Protein 6M22 (pdb70)

Solvent-accessible surface area: 76544 Å² total; per-residue (Å²): 60,31,8,4,33,9,8,8,100,52,67,120,155,164,16,28,47,123,95,1,0,41,26,0,0,9,17,21,4,8,8,4,4,2,5,12,7,0,15,11,0,2,4,8,1,2,10,91,68,0,75,36,0,0,79,67,0,9,60,0,1,41,21,0,1,26,1,5,2,0,4,0,2,5,42,142,21,32,43,1,1,17,15,8,4,6,12,120,12,5,25,76,27,23,1,0,7,5,3,29,4,46,6,52,0,18,2,19,8,0,0,2,26,1,0,0,0,8,13,0,66,8,15,24,56,45,97,205,39,21,103,88,123,59,106,152,43,151,128,130,59,54,17,81,51,61,5,11,74,63,55,0,44,54,53,4,83,105,12,28,86,61,18,88,145,14,28,174,125,11,40,128,82,1,67,92,31,22,48,27,5,61,78,0,15,105,9,2,54,44,2,0,112,57,1,48,156,37,65,32,136,39,42,0,7,2,0,7,32,29,0,1,15,11,83,127,21,124,54,36,49,46,61,82,117,113,114,158,121,81,45,14,0,96,2,28,25,72,8,26,63,76,51,139,65,154,129,55,97,34,32,78,7,2,72,84,11,86,22,66,66,39,94,0,2,39,0,58,80,51,51,26,52,91,86,11,47,171,46,48,67,48,74,138,30,81,26,0,63,34,97,104,33,130,37,63,137,46,160,28,75,122,32,146,10,13,4,64,22,56,49,83,15,49,64,60,63,0,7,10,0,1,2,8,6,5,9,18,3,10,7,2,3,10,31,6,39,46,18,157,69,12,56,124,7,3,9,84,0,5,39,92,0,6,101,44,4,13,132,12,1,36,25,3,0,61,33,0,0,9,0,0,12,14,0,1,1,28,8,14,63,0,32,0,4,116,21,40,8,7,1,0,2,0,4,155,78,32,30,132,48,0,8,84,6,0,45,89,8,2,17,9,18,0,22,37,5,1,4,11,2,2,48,18,3,6,1,0,10,71,66,76,18,6,50,148,22,137,81,34,28,101,60,81,102,99,11,59,16,32,118,0,10,108,54,1,20,61,30,0,41,100,0,0,92,72,3,36,3,13,106,0,0,39,60,2,5,21,38,12,8,10,0,1,8,25,0,0,61,0,0,7,72,12,47,99,86,129,45,44,92,19,146,37,136,43,184,171,32,98,100,41,53,1,108,102,0,27,51,44,0,51,53,10,0,28,66,56,28,61,123,136,0,65,80,17,50,85,87,7,34,117,46,74,116,76,4,50,81,40,20,5,44,78,32,14,6,58,3,119,38,0,43,9,14,21,47,0,20,89,2,0,19,63,6,60,108,58,103,67,124,40,120,10,13,10,1,13,0,0,0,4,4,76,33,54,147,124,48,108,23,114,52,54,74,4,0,0,3,2,8,1,8,24,38,39,106,1,2,6,0,0,0,2,12,10,85,23,80,20,60,123,36,92,39,92,13,118,64,5,50,90,58,1,69,120,40,9,117,58,30,143,14,78,12,6,19,25,19,4,2,1,64,125,57,125,46,0,5,12,6,5,3,37,12,7,5,3,25,17,1,97,14,53,0,0,2,9,18,6,24,87,40,10,136,162,70,142,98,52,174,66,16,64,14,10,0,8,6,0,36,16,0,37,15,30,125,22,0,0,0,0,0,18,31,4,86,117,5,2,19,46,140,94,61,26,77,123,22,36,0,0,0,0,60,23,103,131,51,15,20,3,0,4,0,2,1,42,18,4,58,94,34,121,2,0,123,114,5,57,5,50,2,3,4,20,7,48,125,158,120,100,42,144,81,59,92,120,84,10,44,71,94,9,174,129,50,176,8,145,22,114,25,70,22,14,88,13,119,131,20,52,122,114,56,123,122,138,48,93,24,0,76,41,17,19,107,28,0,45,105,62,3,102,152,5,66,1,4,1,2,20,5,52,30,28,41,236,80,88,122,8,4,94,74,14,0,50,25,0,26,37,5,2,107,57,12,99,30,0,3,0,0,58,13,9,74,94,40,76,25,75,81,10,38,61,32,9,4,33,9,8,9,98,54,69,120,155,164,15,28,47,122,94,1,0,40,27,0,0,9,16,22,4,7,8,3,4,4,6,13,6,0,15,13,0,2,4,8,0,1,10,91,69,0,74,37,0,0,79,68,0,10,60,0,1,41,19,0,1,24,0,6,2,0,4,0,2,6,41,142,21,32,43,1,1,17,15,8,4,6,12,121,12,5,26,76,26,24,1,0,8,5,4,30,4,43,6,51,0,17,1,19,8,0,0,1,27,0,0,0,1,8,14,0,65,7,14,25,58,45,98,205,39,22,100,90,121,61,107,152,45,149,129,127,60,54,17,81,50,61,6,12,75,64,53,0,47,55,53,5,83,106,12,29,86,61,18,88,145,13,28,175,125,10,38,127,81,1,68,89,29,23,48,27,4,60,79,0,14,106,9,2,53,46,3,0,114,57,1,47,158,35,64,30,135,41,44,0,7,2,0,7,32,30,0,0,17,11,82,126,20,123,54,37,49,47,63,82,118,114,114,161,119,83,46,13,0,94,1,27,25,70,8,28,62,75,50,139,65,153,130,56,97,34,32,77,8,2,71,83,12,88,22,68,66,38,94,0,2,38,0,58,79,50,50,24,52,90,86,12,48,174,47,50,68,47,73,137,31,79,25,1,62,32,100,103,33,129,38,63,139,46,159,29,77,121,33,142,10,13,4,65,22,56,52,84,16,50,64,61,63,0,7,10,0,1,2,8,6,6,10,16,2,9,8,1,3,9,30,5,37,46,18,155,67,12,55,123,7,2,9,85,0,5,41,92,0,4,98,44,4,15,133,11,1,36,25,4,0,59,32,0,0,7,0,0,12,14,0,1,1,28,7,16,63,0,33,0,4,116,21,39,8,8,2,0,2,0,4,153,79,33,28,132,48,0,7,83,6,0,45,89,8,2,18,9,16,0,21,36,5,2,4,13,1,2,47,21,3,4,2,0,10,74,65,76,18,7,50,150,22,136,83,34,29,101,58,82,98,100,10,58,16,31,120,0,9,108,56,1,20,61,30,0,40,101,0,0,90,70,3,36,2,12,105,0,0,40,58,2,6,22,38,12,7,11,0,1,9,25,0,0,58,0,0,7,72,12,47,103,86,128,43,46,92,18,146,35,134,42,183,170,33,100,100,41,54,1,109,101,0,25,51,45,0,50,54,10,0,26,68,57,29,62,123,137,0,65,80,17,49,84,88,7,34,116,47,74,115,78,3,50,82,39,20,5,46,78,32,13,6,56,3,121,39,0,45,9,14,21,47,0,19,89,1,0,18,64,8,60,108,60,103,68,122,40,118,10,13,10,1,12,0,0,0,5,4,77,32,54,145,121,49,108,23,115,54,54,73,5,0,0,4,3,8,1,8,24,39,40,107,2,3,5,0,1,0,2,13,10,84,24,77,20,59,122,36,92,40,93,13,116,66,5,50,89,58,0,70,121,40,9,118,58,30,144,14,75,12,5,18,25,18,2,3,2,64,125,60,124,46,0,7,14,6,4,3,36,12,8,4,4,25,17,0,99,13,54,0,0,2,9,17,6,26,88,40,10,136,164,70,142,96,51,174,65,14,65,13,11,0,8,7,0,36,16,0,36,15,30,122,24,0,0,0,0,0,18,31,4,85,118,5,2,18,46,140,93,59,26,78,123,21,34,0,0,0,0,61,25,104,131,50,15,21,3,0,4,0,3,1,41,19,4,55,96,35,119,2,0,123,113,5,57,5,51,2,1,3,21,8,51,124,161,123,102,41,146,82,60,93,120,86,8,44,71,96,9,173,126,50,174,9,144,22,113,24,69,22,12,87,13,117,135,19,53,122,112,56,122,120,138,49,94,23,0,75,41,19,20,108,28,0,46,104,62,2,102,149,4,65,1,4,2,1,20,6,52,31,27,42,231,80,88,124,8,4,94,73,14,0,51,24,0,26,38,5,2,103,57,12,97,30,0,2,0,0,58,12,10,75,94,39,73,24,74,81,12,39

Foldseek 3Di:
DFLFFFFPLFLPPADAQVVQFQLSLLLLLAAQCVQFPLLQLLLFFFLALSLVLLVLLLLLVLLLLLLVLLLLQFDQQGFGADLVSQCVQLPPLLSPLLLVLVLLLLLLVLLLLLLSLVLLCCFVPDVPPQPPPDDPDDPPPVSVLVSLLVSSLVLLVVLLVCLFPPCVVLRVCPVVLSVLRVVLLVLLVVLQVCLLPDHDFFKFKAFQFFGFFCPPFDDQFQFDDDPPDTFGGSVQCQQAPDRNPPDDGGWPQNVDGGMDMDGFWNGQNDAQLVQRHGRDFDAWFATDGGPPTGGDDDDTDDTPGTATQHHGDDSLLSSLLCNSSRDSLSSSGSRRVNYPRSSPSSSVSSSVSSVVSSVSSSVVSSSSSNTGHSSQSNDGQRRRRHRARSSLSSGPPGSVSNSVSNSSNSSSSSSSSLNRSLSSLLSVLPVCLDVVSVVQVDADPSGRTDVSSVVSSVSSSVSSSVRDSSVSSSVSSLSVLSSSLSSLVSSLVCVVLVPPSRDRPDPPDDNVSSVVSNVSSLVSNCSNPVVVNVVSVVVSVVSSLSSQQVVQCVPPVHRVVSVVVVVVVSVQVSLQDPPLADLADDFAEEEEFEADPVLDTPQLLSLLVVCLLQVQDHEYEYEYEAADDCVVCVVVQVVSQVNVVVSNVVSVHDYYYDYYYYNDPLVRLLCCLQDPDDHSRDGQEYEYEDQPPQPPDDDNDSLVSVLSNLVSQLVSLHKYKYKYLSVPADGLPAADPEFEAEEEEEPDDPVVSLLRLLSSCPRRRNVHYAYEYEYEDEPPDDFPVVFVVVVVVCVVQVSHYHYDYHYDDPADCPLVNLVVNLLSQQVVCCVPCARGSEYEYEQDHDDPDPPCSVSSVVSVCSNCPPHNIYMYIYGNPDHNRDHSD/DFLFFFFPLFLPPADAQVVQFQLSLLLLLAAQCVQFPLLQLLLFFFLALSLVLLVLLLLLVLLLLLLVLLLLQFDQQGFGADLVSQCVQLPPLLSPLLLVLVLLLLLLVLLLLLLSLVLLCCFVPDVPPQPPPDDPDDPPPVSVLVSLLVSSLVLLVVLLVCLFPPCVVLRVCPVVLSVLRVVLLVLLVVLQVCLLPDHDFFKFKAFQFFGFFCPPFDDQFQFDDDPPDTFGGSVQCQQAPDRNPPDDGGWPQNVDGGMDMDGFWNGQNDAQLVQRHGRDFDAWFATDGGPPTGGDDDDTDDTPGTATQHHGDDSLLSSLLCNSSRDSLSSSGSRRVNYPRSSPSSSVSSSVSSVVSSVSSSVVSSSSSNTGHSSQSNDGQRRRRHRARSSLSSGPPGSVSNSVSNSSNSSSSSSSSLNRSLSSLLSVLPVCLDVVSVVQVDADPSGRTDVSSVVSSVSSSVSSSVRDSSVSSSVSSLSVLSSSLSSLVSSLVCVVLVPPSRDRPDPPDDNVSSVVSNVSSLVSNCSNPVVVNVVSVVVSVVSSLSSQQVVQCVPPVHRVVSVVVVVVVSVQVSLQDPPLADLADDFAEEEEFEADPVLDTPQLLSLLVVCLLQVQDHEYEYEYEAADDCVVCVVVQVVSQVNVVVSNVVSVHDYYYDYYYYNDPLVRLLCCLQDPDDHSRDGQEYEYEDQPPQPPDDDNDSLVSVLSNLVSQLVSLHKYKYKYLSVPADGLPAADPEFEAEEEEEPDDPVVSLLRLLSSCPRRRNVHYAYEYEYEDEPPDDFPVVFVVVVVVCVVQVSHYHYDYHYDDPADCPLVNLVVNLLSQQVVCCVPCARGSEYEYEQDHDDPDPPCSVSSVVSVCSNCPPHNIYMYIYGNPDHNRDHSD

Organism: Homo sapiens (NCBI:txid9606)

InterPro domains:
  IPR000076 K/Cl co-transporter [PR01081] (131-139)
  IPR000076 K/Cl co-transporter [PR01081] (332-344)
  IPR000076 K/Cl co-transporter [PR01081] (367-384)
  IPR000076 K/Cl co-transporter [PR01081] (605-621)
  IPR000076 K/Cl co-transporter [PR01081] (631-639)
  IPR004841 Amino acid permease/SLC12A domain [PF00324] (191-363)
  IPR004841 Amino acid permease/SLC12A domain [PF00324] (482-760)
  IPR004842 SLC12A transporter family [PTHR11827] (137-1148)
  IPR004842 SLC12A transporter family [TIGR00930] (110-1150)
  IPR018491 SLC12A transporter, C-terminal [PF03522] (774-892)
  IPR018491 SLC12A transporter, C-terminal [PF03522] (906-1150)

B-factor: mean 21.18, std 15.25, range [2.69, 87.63]

Secondary structure (DSSP, 8-state):
---S---TTSS---B-HIIIIIHHHHHHH--HHHHHTHHHHHHSSHHHHHHHHHHHHHHHHHHHHHHHHHHTTTS---TT-HHHHHHHHS-TTTSTTTHHHHHHHHHHHHHHHHHHHHHHHHTTT-TT--S----SSS-SSHHHHHHHHHHHHHHHHHHHHHHHH-SHHHHHTHHHHHHHHHHHHHHHHHHHHHTTTS----EEEEETTEEBP-TT-S-SSSS-BSSSSB---HHHHHSSS-TT--SS-PPTTTSSS-EEEEES---TTSSGGGGSSS-----TTPBPB-TTS----------SSB-B--S---HHHHHHHHGGGT--GGGGGTTGGGBSSHHHHHHHHHHHHHHHHHHHHHHHHHHHHHHS-HHHHT-GGGTTTTT--HHHHHSSS-THHHHHHHHHHHHHHHHHHHHHHHHHHHHHHTTTSSGGGGGG---BTTB--SHHHHHHHHHHHHHHHS--HHHHHHHHHHHHHHHHHHHHHHHHHHHHTT-TT-----TT--HHHHHHHHHHHHHHHHTTTSHHHHHHHHHHHHHHHHHHHHHHHTTSS-HHHHHHHHHHHHHHHHH-SS----SS----EEEEE-B-TTS-BS-THHHHHHHHHHTT-S-EEEEEEEES-TTT-HHHHHHHHHHHHHHHHHTT--SEEEEEEESSHHHHHHHHHHS-BSSSSB-SEEEEE--TTTTTSSSTTHHHHHHHHHHHHHHTT-EEEEEESGGGS--TT---SS-EEEEEE-SS-HHHHHHHHHHHTTSSTTTT-EEEEEEEE-SSS-SHHHHHHHHHHHHTTT--EEEEEEE--S-----TTTTTTTHHHHHHHHHHHSS-S-EEEEPPPPPSSTTSHHHHHHHHHHHTTT-SSEEEEE--S--------/---S---TTSS---B-HIIIIIHHHHHHH--HHHHHTHHHHHHSSHHHHHHHHHHHHHHHHHHHHHHHHHHTTTS---TT-HHHHHHHHS-TTTSTTTHHHHHHHHHHHHHHHHHHHHHHHHTTT-TT--S----SSS-SSHHHHHHHHHHHHHHHHHHHHHHHH-SHHHHHTHHHHHHHHHHHHHHHHHHHHHTTTS----EEEEETTEEBP-TT-S-SSSS-BSSSSB---HHHHHSSS-TT--SS-PPTTTSSS-EEEEES---TTSSGGGGSSS-----TTPBPB-TTS----------SSB-B--S---HHHHHHHHGGGT--GGGGGTTGGGBSSHHHHHHHHHHHHHHHHHHHHHHHHHHHHHHS-HHHHT-GGGTTTTT--HHHHHSSS-THHHHHHHHHHHHHHHHHHHHHHHHHHHHHHTTTSSGGGGGG---BTTB--SHHHHHHHHHHHHHHHS--HHHHHHHHHHHHHHHHHHHHHHHHHHHHTT-TT-----TT--HHHHHHHHHHHHHHHHTTTSHHHHHHHHHHHHHHHHHHHHHHHTTSS-HHHHHHHHHHHHHHHHH-SS----SS----EEEEE-B-TTS-BS-THHHHHHHHHHTT-S-EEEEEEEES-TTT-HHHHHHHHHHHHHHHHHTT--SEEEEEEESSHHHHHHHHHHS-BSSSSB-SEEEEE--TTTTTSSSTTHHHHHHHHHHHHHHTT-EEEEEESGGGS--TT---SS-EEEEEE-SS-HHHHHHHHHHHTTSSTTTT-EEEEEEEE-SSS-SHHHHHHHHHHHHTTT--EEEEEEE--S-----TTTTTTTHHHHHHHHHHHSS-S-EEEEPPPPPSSTTSHHHHHHHHHHHTTT-SSEEEEE--S--------

Radius of gyration: 43.61 Å; Cα contacts (8 Å, |Δi|>4): 3164; chains: 2; bounding box: 76×92×133 Å

Structure (mmCIF, N/CA/C/O backbone):
data_6M22
#
_entry.id   6M22
#
_cell.length_a   1.00
_cell.length_b   1.00
_cell.length_c   1.00
_cell.angle_alpha   90.00
_cell.angle_beta   90.00
_cell.angle_gamma   90.00
#
_symmetry.space_group_name_H-M   'P 1'
#
loop_
_entity.id
_entity.type
_entity.pdbx_description
1 polymer 'Solute carrier family 12 member 6'
2 branched 2-acetamido-2-deoxy-beta-D-glucopyranose-(1-4)-2-acetamido-2-deoxy-beta-D-glucopyranose
3 non-polymer 'POTASSIUM ION'
4 non-polymer 'CHLORIDE ION'
5 non-polymer 2-acetamido-2-deoxy-beta-D-glucopyranose
6 non-polymer '2-[[(2~{R})-2-butyl-6,7-bis(chloranyl)-2-cyclopentyl-1-oxidanylidene-3~{H}-inden-5-yl]oxy]ethanoic acid'
7 water water
#
loop_
_atom_site.group_PDB
_atom_site.id
_atom_site.type_symbol
_atom_site.label_atom_id
_atom_site.label_alt_id
_atom_site.label_comp_id
_atom_site.label_asym_id
_atom_site.label_entity_id
_atom_site.label_seq_id
_atom_site.pdbx_PDB_ins_code
_atom_site.Cartn_x
_atom_site.Cartn_y
_atom_site.Cartn_z
_atom_site.occupancy
_atom_site.B_iso_or_equiv
_atom_site.auth_seq_id
_atom_site.auth_comp_id
_atom_site.auth_asym_id
_atom_site.auth_atom_id
_atom_site.pdbx_PDB_model_num
ATOM 1 N N . TYR A 1 118 ? 166.50300 217.70500 186.15900 1.000 25.41000 105 TYR A N 1
ATOM 2 C CA . TYR A 1 118 ? 165.64100 216.56000 185.89600 1.000 25.41000 105 TYR A CA 1
ATOM 3 C C . TYR A 1 118 ? 166.41100 215.24500 186.10500 1.000 25.41000 105 TYR A C 1
ATOM 4 O O . TYR A 1 118 ? 165.84100 214.28600 186.63600 1.000 25.41000 105 TYR A O 1
ATOM 13 N N . THR A 1 119 ? 167.68700 215.22100 185.69600 1.000 29.85000 106 THR A N 1
ATOM 14 C CA . THR A 1 119 ? 168.67100 214.21400 186.10800 1.000 29.85000 106 THR A CA 1
ATOM 15 C C . THR A 1 119 ? 168.30300 212.77200 185.75200 1.000 29.85000 106 THR A C 1
ATOM 16 O O . THR A 1 119 ? 167.82800 212.02300 186.61200 1.000 29.85000 106 THR A O 1
ATOM 20 N N . ASN A 1 120 ? 168.42800 212.38400 184.48300 1.000 26.67000 107 ASN A N 1
ATOM 21 C CA . ASN A 1 120 ? 168.31900 210.96500 184.13900 1.000 26.67000 107 ASN A CA 1
ATOM 22 C C . ASN A 1 120 ? 169.58500 210.15100 184.46400 1.000 26.67000 107 ASN A C 1
ATOM 23 O O . ASN A 1 120 ? 169.65000 208.97700 184.08800 1.000 26.67000 107 ASN A O 1
ATOM 28 N N . LEU A 1 121 ? 170.57300 210.72700 185.15000 1.000 28.08000 108 LEU A N 1
ATOM 29 C CA . LEU A 1 121 ? 171.81700 210.04600 185.48000 1.000 28.08000 108 LEU A CA 1
ATOM 30 C C . LEU A 1 121 ? 171.71600 209.35400 186.84000 1.000 28.08000 108 LEU A C 1
ATOM 31 O O . LEU A 1 121 ? 170.81000 209.60900 187.63300 1.000 28.08000 108 LEU A O 1
ATOM 36 N N . THR A 1 122 ? 172.68300 208.48200 187.11100 1.000 28.46000 109 THR A N 1
ATOM 37 C CA . THR A 1 122 ? 172.66700 207.65300 188.30600 1.000 28.46000 109 THR A CA 1
ATOM 38 C C . THR A 1 122 ? 173.35100 208.34800 189.48200 1.000 28.46000 109 THR A C 1
ATOM 39 O O . THR A 1 122 ? 174.06500 209.34100 189.33200 1.000 28.46000 109 THR A O 1
ATOM 43 N N . GLN A 1 123 ? 173.12200 207.80000 190.67600 1.000 31.79000 110 GLN A N 1
ATOM 44 C CA . GLN A 1 123 ? 173.71600 208.33800 191.89400 1.000 31.79000 110 GLN A CA 1
ATOM 45 C C . GLN A 1 123 ? 175.04700 207.66500 192.21800 1.000 31.79000 110 GLN A C 1
ATOM 46 O O . GLN A 1 123 ? 176.08900 208.32700 192.25400 1.000 31.79000 110 GLN A O 1
ATOM 52 N N . GLY A 1 124 ? 175.02600 206.35000 192.43400 1.000 33.81000 111 GLY A N 1
ATOM 53 C CA . GLY A 1 124 ? 176.22600 205.64800 192.84800 1.000 33.81000 111 GLY A CA 1
ATOM 54 C C . GLY A 1 124 ? 176.67800 206.06900 194.23600 1.000 33.81000 111 GLY A C 1
ATOM 55 O O . GLY A 1 124 ? 175.88100 206.45800 195.09400 1.000 33.81000 111 GLY A O 1
ATOM 56 N N . ALA A 1 125 ? 177.99000 206.02700 194.44600 1.000 40.47000 112 ALA A N 1
ATOM 57 C CA . ALA A 1 125 ? 178.57100 206.54000 195.67500 1.000 40.47000 112 ALA A CA 1
ATOM 58 C C . ALA A 1 125 ? 178.58200 208.07100 195.64900 1.000 40.47000 112 ALA A C 1
ATOM 59 O O . ALA A 1 125 ? 178.03500 208.70500 194.73700 1.000 40.47000 112 ALA A O 1
ATOM 61 N N . LYS A 1 126 ? 179.16100 208.65200 196.71600 1.000 49.10000 113 LYS A N 1
ATOM 62 C CA . LYS A 1 126 ? 179.22600 210.07400 197.08800 1.000 49.10000 113 LYS A CA 1
ATOM 63 C C . LYS A 1 126 ? 177.86600 210.58300 197.58700 1.000 49.10000 113 LYS A C 1
ATOM 64 O O . LYS A 1 126 ? 177.79600 211.63300 198.23100 1.000 49.10000 113 LYS A O 1
ATOM 70 N N . GLU A 1 127 ? 176.79600 209.80500 197.41300 1.000 46.93000 114 GLU A N 1
ATOM 71 C CA . GLU A 1 127 ? 175.50800 210.13300 198.00000 1.000 46.93000 114 GLU A CA 1
ATOM 72 C C . GLU A 1 127 ? 175.01500 209.06500 198.95800 1.000 46.93000 114 GLU A C 1
ATOM 73 O O . GLU A 1 127 ? 174.00200 209.27900 199.63000 1.000 46.93000 114 GLU A O 1
ATOM 79 N N . HIS A 1 128 ? 175.69600 207.92200 199.02600 1.000 40.01000 115 HIS A N 1
ATOM 80 C CA . HIS A 1 128 ? 175.42000 206.92600 200.04700 1.000 40.01000 115 HIS A CA 1
ATOM 81 C C . HIS A 1 128 ? 176.03400 207.30700 201.38700 1.000 40.01000 115 HIS A C 1
ATOM 82 O O . HIS A 1 128 ? 175.54700 206.85600 202.43000 1.000 40.01000 115 HIS A O 1
ATOM 89 N N . GLU A 1 129 ? 177.07700 208.13900 201.38200 1.000 50.02000 116 GLU A N 1
ATOM 90 C CA . GLU A 1 129 ? 177.67600 208.65500 202.60500 1.000 50.02000 116 GLU A CA 1
ATOM 91 C C . GLU A 1 129 ? 177.15200 210.02800 203.00600 1.000 50.02000 116 GLU A C 1
ATOM 92 O O . GLU A 1 129 ? 177.48500 210.49900 204.09800 1.000 50.02000 116 GLU A O 1
ATOM 98 N N . GLU A 1 130 ? 176.35500 210.68300 202.16700 1.000 53.28000 117 GLU A N 1
ATOM 99 C CA . GLU A 1 130 ? 175.76700 211.96300 202.54800 1.000 53.28000 117 GLU A CA 1
ATOM 100 C C . GLU A 1 130 ? 174.57100 211.74700 203.46800 1.000 53.28000 117 GLU A C 1
ATOM 101 O O . GLU A 1 130 ? 173.42700 211.96600 203.07500 1.000 53.28000 117 GLU A O 1
ATOM 107 N N . GLN A 1 146 ? 161.99700 215.06700 197.17600 1.000 39.86000 133 GLN A N 1
ATOM 108 C CA . GLN A 1 146 ? 161.64900 216.23300 196.37500 1.000 39.86000 133 GLN A CA 1
ATOM 109 C C . GLN A 1 146 ? 160.97000 215.80600 195.07500 1.000 39.86000 133 GLN A C 1
ATOM 110 O O . GLN A 1 146 ? 160.11800 216.51900 194.54800 1.000 39.86000 133 GLN A O 1
ATOM 116 N N . MET A 1 147 ? 161.33700 214.63700 194.56300 1.000 31.51000 134 MET A N 1
ATOM 117 C CA . MET A 1 147 ? 160.81400 214.16900 193.29000 1.000 31.51000 134 MET A CA 1
ATOM 118 C C . MET A 1 147 ? 159.66400 213.19200 193.48500 1.000 31.51000 134 MET A C 1
ATOM 119 O O . MET A 1 147 ? 159.64800 212.39300 194.42400 1.000 31.51000 134 MET A O 1
ATOM 124 N N . GLY A 1 148 ? 158.70100 213.26200 192.57300 1.000 19.52000 135 GLY A N 1
ATOM 125 C CA . GLY A 1 148 ? 157.57200 212.35900 192.55400 1.000 19.52000 135 GLY A CA 1
ATOM 126 C C . GLY A 1 148 ? 157.79800 211.18200 191.63100 1.000 19.52000 135 GLY A C 1
ATOM 127 O O . GLY A 1 148 ? 158.92200 210.87800 191.22700 1.000 19.52000 135 GLY A O 1
ATOM 128 N N . THR A 1 149 ? 156.69600 210.51100 191.29500 1.000 14.27000 136 THR A N 1
ATOM 129 C CA . THR A 1 149 ? 156.77300 209.29900 190.48600 1.000 14.27000 136 THR A CA 1
ATOM 130 C C . THR A 1 149 ? 157.09300 209.61800 189.02900 1.000 14.27000 136 THR A C 1
ATOM 131 O O . THR A 1 149 ? 157.88700 208.91400 188.39400 1.000 14.27000 136 THR A O 1
ATOM 135 N N . PHE A 1 150 ? 156.51300 210.69500 188.49700 1.000 13.78000 137 PHE A N 1
ATOM 136 C CA . PHE A 1 150 ? 156.58000 210.96500 187.06400 1.000 13.78000 137 PHE A CA 1
ATOM 137 C C . PHE A 1 150 ? 157.96700 211.44300 186.64300 1.000 13.78000 137 PHE A C 1
ATOM 138 O O . PHE A 1 150 ? 158.57900 210.87800 185.73000 1.000 13.78000 137 PHE A O 1
ATOM 146 N N . MET A 1 151 ? 158.48700 212.47300 187.30300 1.000 21.34000 138 MET A N 1
ATOM 147 C CA . MET A 1 151 ? 159.76700 213.05100 186.92300 1.000 21.34000 138 MET A CA 1
ATOM 148 C C . MET A 1 151 ? 160.94200 212.38400 187.63300 1.000 21.34000 138 MET A C 1
ATOM 149 O O . MET A 1 151 ? 162.08700 212.54000 187.19900 1.000 21.34000 138 MET A O 1
ATOM 154 N N . GLY A 1 152 ? 160.68300 211.59400 188.66800 1.000 16.73000 139 GLY A N 1
ATOM 155 C CA . GLY A 1 152 ? 161.74700 210.93300 189.39400 1.000 16.73000 139 GLY A CA 1
ATOM 156 C C . GLY A 1 152 ? 162.03300 209.50200 188.98500 1.000 16.73000 139 GLY A C 1
ATOM 157 O O . GLY A 1 152 ? 163.17000 209.05100 189.13100 1.000 16.73000 139 GLY A O 1
ATOM 158 N N . VAL A 1 153 ? 161.02900 208.76600 188.49000 1.000 11.98000 140 VAL A N 1
ATOM 159 C CA . VAL A 1 153 ? 161.18600 207.36700 188.10600 1.000 11.98000 140 VAL A CA 1
ATOM 160 C C . VAL A 1 153 ? 160.79000 207.13200 186.65100 1.000 11.98000 140 VAL A C 1
ATOM 161 O O . VAL A 1 153 ? 161.54400 206.52600 185.88400 1.000 11.98000 140 VAL A O 1
ATOM 165 N N . TYR A 1 154 ? 159.60600 207.61700 186.25100 1.000 9.52000 141 TYR A N 1
ATOM 166 C CA . TYR A 1 154 ? 158.99400 207.20100 184.98800 1.000 9.52000 141 TYR A CA 1
ATOM 167 C C . TYR A 1 154 ? 159.72800 207.77000 183.77800 1.000 9.52000 141 TYR A C 1
ATOM 168 O O . TYR A 1 154 ? 160.01500 207.04400 182.81900 1.000 9.52000 141 TYR A O 1
ATOM 177 N N . LEU A 1 155 ? 160.00400 209.06700 183.78500 1.000 13.45000 142 LEU A N 1
ATOM 178 C CA . LEU A 1 155 ? 160.77200 209.69800 182.71600 1.000 13.45000 142 LEU A CA 1
ATOM 179 C C . LEU A 1 155 ? 162.25600 209.30300 182.68900 1.000 13.45000 142 LEU A C 1
ATOM 180 O O . LEU A 1 155 ? 162.79700 209.17000 181.58400 1.000 13.45000 142 LEU A O 1
ATOM 185 N N . PRO A 1 156 ? 162.97600 209.13100 183.82000 1.000 13.75000 143 PRO A N 1
ATOM 186 C CA . PRO A 1 156 ? 164.33100 208.56300 183.69100 1.000 13.75000 143 PRO A CA 1
ATOM 187 C C . PRO A 1 156 ? 164.35900 207.11500 183.22300 1.000 13.75000 143 PRO A C 1
ATOM 188 O O . PRO A 1 156 ? 165.33800 206.70800 182.58900 1.000 13.75000 143 PRO A O 1
ATOM 192 N N . CYS A 1 157 ? 163.32700 206.32100 183.51000 1.000 12.83000 144 CYS A N 1
ATOM 193 C CA . CYS A 1 157 ? 163.31000 204.95500 182.99900 1.000 12.83000 144 CYS A CA 1
ATOM 194 C C . CYS A 1 157 ? 162.98300 204.93100 181.51300 1.000 12.83000 144 CYS A C 1
ATOM 195 O O . CYS A 1 157 ? 163.53700 204.11900 180.76700 1.000 12.83000 144 CYS A O 1
ATOM 198 N N . LEU A 1 158 ? 162.10300 205.82900 181.06800 1.000 13.06000 145 LEU A N 1
ATOM 199 C CA . LEU A 1 158 ? 161.71000 205.88300 179.66300 1.000 13.06000 145 LEU A CA 1
ATOM 200 C C . LEU A 1 158 ? 162.86100 206.32800 178.77200 1.000 13.06000 145 LEU A C 1
ATOM 201 O O . LEU A 1 158 ? 163.01000 205.83000 177.65000 1.000 13.06000 145 LEU A O 1
ATOM 206 N N . GLN A 1 159 ? 163.67700 207.27100 179.25500 1.000 14.62000 146 GLN A N 1
ATOM 207 C CA . GLN A 1 159 ? 164.79600 207.78300 178.47100 1.000 14.62000 146 GLN A CA 1
ATOM 208 C C . GLN A 1 159 ? 165.85200 206.71100 178.22600 1.000 14.62000 146 GLN A C 1
ATOM 209 O O . GLN A 1 159 ? 166.43900 206.64700 177.14000 1.000 14.62000 146 GLN A O 1
ATOM 215 N N . ASN A 1 160 ? 166.09000 205.84700 179.21000 1.000 14.70000 147 ASN A N 1
ATOM 216 C CA . ASN A 1 160 ? 167.16200 204.87000 179.10100 1.000 14.70000 147 ASN A CA 1
ATOM 217 C C . ASN A 1 160 ? 166.74500 203.59700 178.37200 1.000 14.70000 147 ASN A C 1
ATOM 218 O O . ASN A 1 160 ? 167.62100 202.86100 177.91200 1.000 14.70000 147 ASN A O 1
ATOM 223 N N . ILE A 1 161 ? 165.44300 203.32800 178.23900 1.000 12.71000 148 ILE A N 1
ATOM 224 C CA . ILE A 1 161 ? 164.99300 202.18200 177.45300 1.000 12.71000 148 ILE A CA 1
ATOM 225 C C . ILE A 1 161 ? 164.98700 202.51200 175.96100 1.000 12.71000 148 ILE A C 1
ATOM 226 O O . ILE A 1 161 ? 165.44500 201.71200 175.13800 1.000 12.71000 148 ILE A O 1
ATOM 231 N N . PHE A 1 162 ? 164.48400 203.68700 175.58200 1.000 12.46000 149 PHE A N 1
ATOM 232 C CA . PHE A 1 162 ? 164.49700 204.09000 174.18000 1.000 12.46000 149 PHE A CA 1
ATOM 233 C C . PHE A 1 162 ? 165.92300 204.36400 173.71600 1.000 12.46000 149 PHE A C 1
ATOM 234 O O . PHE A 1 162 ? 166.77500 204.79500 174.49700 1.000 12.46000 149 PHE A O 1
ATOM 242 N N . GLY A 1 163 ? 166.18900 204.10300 172.44100 1.000 13.47000 150 GLY A N 1
ATOM 243 C CA . GLY A 1 163 ? 167.54200 204.24700 171.94600 1.000 13.47000 150 GLY A CA 1
ATOM 244 C C . GLY A 1 163 ? 167.72700 203.98300 170.46700 1.000 13.47000 150 GLY A C 1
ATOM 245 O O . GLY A 1 163 ? 166.90000 204.38200 169.64500 1.000 13.47000 150 GLY A O 1
ATOM 246 N N . VAL A 1 164 ? 168.80300 203.28200 170.12200 1.000 12.15000 151 VAL A N 1
ATOM 247 C CA . VAL A 1 164 ? 169.29700 203.28500 168.75000 1.000 12.15000 151 VAL A CA 1
ATOM 248 C C . VAL A 1 164 ? 168.67900 202.17500 167.88900 1.000 12.15000 151 VAL A C 1
ATOM 249 O O . VAL A 1 164 ? 168.51100 202.36100 166.68000 1.000 12.15000 151 VAL A O 1
ATOM 253 N N . ILE A 1 165 ? 168.29000 201.04400 168.49200 1.000 11.11000 152 ILE A N 1
ATOM 254 C CA . ILE A 1 165 ? 167.76800 199.90400 167.73600 1.000 11.11000 152 ILE A CA 1
ATOM 255 C C . ILE A 1 165 ? 166.40300 200.22600 167.13000 1.000 11.11000 152 ILE A C 1
ATOM 256 O O . ILE A 1 165 ? 166.06200 199.72400 166.05400 1.000 11.11000 152 ILE A O 1
ATOM 261 N N . LEU A 1 166 ? 165.62600 201.09500 167.78500 1.000 11.04000 153 LEU A N 1
ATOM 262 C CA . LEU A 1 166 ? 164.32300 201.50600 167.26600 1.000 11.04000 153 LEU A CA 1
ATOM 263 C C . LEU A 1 166 ? 164.45000 202.26800 165.95100 1.000 11.04000 153 LEU A C 1
ATOM 264 O O . LEU A 1 166 ? 163.62400 202.10400 165.04700 1.000 11.04000 153 LEU A O 1
ATOM 269 N N . PHE A 1 167 ? 165.48900 203.08800 165.81400 1.000 9.56000 154 PHE A N 1
ATOM 270 C CA . PHE A 1 167 ? 165.63100 203.93600 164.64200 1.000 9.56000 154 PHE A CA 1
ATOM 271 C C . PHE A 1 167 ? 166.55500 203.36500 163.57600 1.000 9.56000 154 PHE A C 1
ATOM 272 O O . PHE A 1 167 ? 166.48200 203.80100 162.42500 1.000 9.56000 154 PHE A O 1
ATOM 280 N N . LEU A 1 168 ? 167.41200 202.40300 163.91800 1.000 9.85000 155 LEU A N 1
ATOM 281 C CA . LEU A 1 168 ? 168.42800 201.91900 162.99500 1.000 9.85000 155 LEU A CA 1
ATOM 282 C C . LEU A 1 168 ? 168.28400 200.46200 162.59700 1.000 9.85000 155 LEU A C 1
ATOM 283 O O . LEU A 1 168 ? 168.84800 200.06800 161.57200 1.000 9.85000 155 LEU A O 1
ATOM 288 N N . ARG A 1 169 ? 167.55600 199.65500 163.35700 1.000 9.47000 156 ARG A N 1
ATOM 289 C CA . ARG A 1 169 ? 167.49700 198.22500 163.09200 1.000 9.47000 156 ARG A CA 1
ATOM 290 C C . ARG A 1 169 ? 166.09700 197.64500 163.06100 1.000 9.47000 156 ARG A C 1
ATOM 291 O O . ARG A 1 169 ? 165.94100 196.53100 162.55900 1.000 9.47000 156 ARG A O 1
ATOM 299 N N . LEU A 1 170 ? 165.08000 198.35200 163.56200 1.000 7.56000 157 LEU A N 1
ATOM 300 C CA . LEU A 1 170 ? 163.77000 197.73600 163.74800 1.000 7.56000 157 LEU A CA 1
ATOM 301 C C . LEU A 1 170 ? 163.02600 197.53900 162.43200 1.000 7.56000 157 LEU A C 1
ATOM 302 O O . LEU A 1 170 ? 162.30000 196.55300 162.29200 1.000 7.56000 157 LEU A O 1
ATOM 307 N N . THR A 1 171 ? 163.19200 198.44000 161.45800 1.000 6.67000 158 THR A N 1
ATOM 308 C CA . THR A 1 171 ? 162.59000 198.21500 160.14300 1.000 6.67000 158 THR A CA 1
ATOM 309 C C . THR A 1 171 ? 163.20400 197.00900 159.44600 1.000 6.67000 158 THR A C 1
ATOM 310 O O . THR A 1 171 ? 162.51300 196.30700 158.70100 1.000 6.67000 158 THR A O 1
ATOM 314 N N . TRP A 1 172 ? 164.48800 196.74600 159.69200 1.000 8.04000 159 TRP A N 1
ATOM 315 C CA . TRP A 1 172 ? 165.13900 195.57800 159.12100 1.000 8.04000 159 TRP A CA 1
ATOM 316 C C . TRP A 1 172 ? 164.70900 194.29700 159.83000 1.000 8.04000 159 TRP A C 1
ATOM 317 O O . TRP A 1 172 ? 164.70700 193.22300 159.22300 1.000 8.04000 159 TRP A O 1
ATOM 328 N N . VAL A 1 173 ? 164.32100 194.39800 161.10300 1.000 8.56000 160 VAL A N 1
ATOM 329 C CA . VAL A 1 173 ? 163.80100 193.24500 161.82800 1.000 8.56000 160 VAL A CA 1
ATOM 330 C C . VAL A 1 173 ? 162.37800 192.92000 161.37200 1.000 8.56000 160 VAL A C 1
ATOM 331 O O . VAL A 1 173 ? 161.97000 191.75700 161.37900 1.000 8.56000 160 VAL A O 1
ATOM 335 N N . VAL A 1 174 ? 161.60900 193.91700 160.93500 1.000 8.62000 161 VAL A N 1
ATOM 336 C CA . VAL A 1 174 ? 160.31100 193.60700 160.34100 1.000 8.62000 161 VAL A CA 1
ATOM 337 C C . VAL A 1 174 ? 160.47800 193.17700 158.87900 1.000 8.62000 161 VAL A C 1
ATOM 338 O O . VAL A 1 174 ? 159.67400 192.39100 158.36400 1.000 8.62000 161 VAL A O 1
ATOM 342 N N . GLY A 1 175 ? 161.53800 193.63100 158.20900 1.000 8.75000 162 GLY A N 1
ATOM 343 C CA . GLY A 1 175 ? 161.82800 193.24100 156.84000 1.000 8.75000 162 GLY A CA 1
ATOM 344 C C . GLY A 1 175 ? 162.17000 191.77700 156.68200 1.000 8.75000 162 GLY A C 1
ATOM 345 O O . GLY A 1 175 ? 161.55200 191.05800 155.89300 1.000 8.75000 162 GLY A O 1
ATOM 346 N N . THR A 1 176 ? 163.15600 191.32200 157.44500 1.000 9.53000 163 THR A N 1
ATOM 347 C CA . THR A 1 176 ? 163.35100 189.90400 157.67300 1.000 9.53000 163 THR A CA 1
ATOM 348 C C . THR A 1 176 ? 162.24600 189.43400 158.62500 1.000 9.53000 163 THR A C 1
ATOM 349 O O . THR A 1 176 ? 161.49700 190.24400 159.16200 1.000 9.53000 163 THR A O 1
ATOM 353 N N . ALA A 1 177 ? 162.03500 188.11800 158.71700 1.000 9.27000 164 ALA A N 1
ATOM 354 C CA . ALA A 1 177 ? 161.15000 187.47400 159.69900 1.000 9.27000 164 ALA A CA 1
ATOM 355 C C . ALA A 1 177 ? 159.65400 187.78400 159.56400 1.000 9.27000 164 ALA A C 1
ATOM 356 O O . ALA A 1 177 ? 158.83600 187.10200 160.18600 1.000 9.27000 164 ALA A O 1
ATOM 358 N N . GLY A 1 178 ? 159.26600 188.73600 158.71800 1.000 9.34000 165 GLY A N 1
ATOM 359 C CA . GLY A 1 178 ? 157.87300 189.13400 158.60500 1.000 9.34000 165 GLY A CA 1
ATOM 360 C C . GLY A 1 178 ? 157.34400 189.86700 159.82600 1.000 9.34000 165 GLY A C 1
ATOM 361 O O . GLY A 1 178 ? 158.04400 190.12900 160.79200 1.000 9.34000 165 GLY A O 1
ATOM 362 N N . VAL A 1 179 ? 156.05900 190.20800 159.75800 1.000 9.46000 166 VAL A N 1
ATOM 363 C CA . VAL A 1 179 ? 155.39500 190.87700 160.87200 1.000 9.46000 166 VAL A CA 1
ATOM 364 C C . VAL A 1 179 ? 155.10500 189.89300 162.00600 1.000 9.46000 166 VAL A C 1
ATOM 365 O O . VAL A 1 179 ? 155.27900 190.22200 163.18600 1.000 9.46000 166 VAL A O 1
ATOM 369 N N . LEU A 1 180 ? 154.72100 188.65700 161.66600 1.000 10.46000 167 LEU A N 1
ATOM 370 C CA . LEU A 1 180 ? 154.20500 187.71800 162.65900 1.000 10.46000 167 LEU A CA 1
ATOM 371 C C . LEU A 1 180 ? 155.29900 187.18900 163.58000 1.000 10.46000 167 LEU A C 1
ATOM 372 O O . LEU A 1 180 ? 155.05800 186.96700 164.77100 1.000 10.46000 167 LEU A O 1
ATOM 377 N N . GLN A 1 181 ? 156.50000 186.96600 163.05400 1.000 9.80000 168 GLN A N 1
ATOM 378 C CA . GLN A 1 181 ? 157.58400 186.51900 163.91700 1.000 9.80000 168 GLN A CA 1
ATOM 379 C C . GLN A 1 181 ? 158.28300 187.68200 164.60300 1.000 9.80000 168 GLN A C 1
ATOM 380 O O . GLN A 1 181 ? 158.83100 187.50300 165.69200 1.000 9.80000 168 GLN A O 1
ATOM 386 N N . ALA A 1 182 ? 158.26500 188.87500 163.99900 1.000 9.84000 169 ALA A N 1
ATOM 387 C CA . ALA A 1 182 ? 158.81700 190.04500 164.67300 1.000 9.84000 169 ALA A CA 1
ATOM 388 C C . ALA A 1 182 ? 157.91400 190.51700 165.80100 1.000 9.84000 169 ALA A C 1
ATOM 389 O O . ALA A 1 182 ? 158.38600 191.16100 166.73800 1.000 9.84000 169 ALA A O 1
ATOM 391 N N . PHE A 1 183 ? 156.61600 190.22300 165.71600 1.000 9.65000 170 PHE A N 1
ATOM 392 C CA . PHE A 1 183 ? 155.72400 190.45800 166.84500 1.000 9.65000 170 PHE A CA 1
ATOM 393 C C . PHE A 1 183 ? 156.04000 189.51700 168.00100 1.000 9.65000 170 PHE A C 1
ATOM 394 O O . PHE A 1 183 ? 155.85200 189.88600 169.16400 1.000 9.65000 170 PHE A O 1
ATOM 402 N N . ALA A 1 184 ? 156.53000 188.31500 167.70300 1.000 11.24000 171 ALA A N 1
ATOM 403 C CA . ALA A 1 184 ? 156.88500 187.36100 168.74600 1.000 11.24000 171 ALA A CA 1
ATOM 404 C C . ALA A 1 184 ? 158.24600 187.65400 169.36400 1.000 11.24000 171 ALA A C 1
ATOM 405 O O . ALA A 1 184 ? 158.43400 187.39900 170.55600 1.000 11.24000 171 ALA A O 1
ATOM 407 N N . ILE A 1 185 ? 159.20200 188.15900 168.57600 1.000 11.69000 172 ILE A N 1
ATOM 408 C CA . ILE A 1 185 ? 160.51300 188.53800 169.10500 1.000 11.69000 172 ILE A CA 1
ATOM 409 C C . ILE A 1 185 ? 160.37800 189.68600 170.09900 1.000 11.69000 172 ILE A C 1
ATOM 410 O O . ILE A 1 185 ? 160.99400 189.67500 171.17300 1.000 11.69000 172 ILE A O 1
ATOM 415 N N . VAL A 1 186 ? 159.55400 190.68200 169.76600 1.000 10.79000 173 VAL A N 1
ATOM 416 C CA . VAL A 1 186 ? 159.33800 191.81900 170.65400 1.000 10.79000 173 VAL A CA 1
ATOM 417 C C . VAL A 1 186 ? 158.59800 191.37900 171.91500 1.000 10.79000 173 VAL A C 1
ATOM 418 O O . VAL A 1 186 ? 158.93600 191.80200 173.02500 1.000 10.79000 173 VAL A O 1
ATOM 422 N N . LEU A 1 187 ? 157.62800 190.47400 171.77000 1.000 12.32000 174 LEU A N 1
ATOM 423 C CA . LEU A 1 187 ? 156.83100 190.01800 172.90500 1.000 12.32000 174 LEU A CA 1
ATOM 424 C C . LEU A 1 187 ? 157.63100 189.14400 173.86600 1.000 12.32000 174 LEU A C 1
ATOM 425 O O . LEU A 1 187 ? 157.39600 189.18600 175.07700 1.000 12.32000 174 LEU A O 1
ATOM 430 N N . ILE A 1 188 ? 158.56800 188.34600 173.35000 1.000 12.91000 175 ILE A N 1
ATOM 431 C CA . ILE A 1 188 ? 159.37900 187.47900 174.20000 1.000 12.91000 175 ILE A CA 1
ATOM 432 C C . ILE A 1 188 ? 160.35400 188.30300 175.03700 1.000 12.91000 175 ILE A C 1
ATOM 433 O O . ILE A 1 188 ? 160.51000 188.07000 176.24300 1.000 12.91000 175 ILE A O 1
ATOM 438 N N . CYS A 1 189 ? 161.00300 189.29400 174.41900 1.000 13.77000 176 CYS A N 1
ATOM 439 C CA . CYS A 1 189 ? 161.96200 190.13400 175.13100 1.000 13.77000 176 CYS A CA 1
ATOM 440 C C . CYS A 1 189 ? 161.28200 191.05200 176.14200 1.000 13.77000 176 CYS A C 1
ATOM 441 O O . CYS A 1 189 ? 161.86800 191.36200 177.18200 1.000 13.77000 176 CYS A O 1
ATOM 444 N N . CYS A 1 190 ? 160.04700 191.47100 175.86600 1.000 15.17000 177 CYS A N 1
ATOM 445 C CA . CYS A 1 190 ? 159.34100 192.38600 176.75800 1.000 15.17000 177 CYS A CA 1
ATOM 446 C C . CYS A 1 190 ? 158.74800 191.67800 177.97100 1.000 15.17000 177 CYS A C 1
ATOM 447 O O . CYS A 1 190 ? 158.63100 192.29000 179.03700 1.000 15.17000 177 CYS A O 1
ATOM 450 N N . CYS A 1 191 ? 158.36500 190.40800 177.83300 1.000 16.24000 178 CYS A N 1
ATOM 451 C CA . CYS A 1 191 ? 157.89300 189.64300 178.98000 1.000 16.24000 178 CYS A CA 1
ATOM 452 C C . CYS A 1 191 ? 159.02000 189.30900 179.94500 1.000 16.24000 178 CYS A C 1
ATOM 453 O O . CYS A 1 191 ? 158.76500 189.13200 181.13900 1.000 16.24000 178 CYS A O 1
ATOM 456 N N . CYS A 1 192 ? 160.25400 189.24000 179.44800 1.000 13.94000 179 CYS A N 1
ATOM 457 C CA . CYS A 1 192 ? 161.41000 188.98900 180.30000 1.000 13.94000 179 CYS A CA 1
ATOM 458 C C . CYS A 1 192 ? 161.70300 190.17100 181.21800 1.000 13.94000 179 CYS A C 1
ATOM 459 O O . CYS A 1 192 ? 161.96600 189.99000 182.41100 1.000 13.94000 179 CYS A O 1
ATOM 462 N N . THR A 1 193 ? 161.66000 191.39200 180.68300 1.000 12.27000 180 THR A N 1
ATOM 463 C CA . THR A 1 193 ? 161.96300 192.55900 181.50400 1.000 12.27000 180 THR A CA 1
ATOM 464 C C . THR A 1 193 ? 160.80900 192.91500 182.43200 1.000 12.27000 180 THR A C 1
ATOM 465 O O . THR A 1 193 ? 161.03400 193.51000 183.49000 1.000 12.27000 180 THR A O 1
ATOM 469 N N . MET A 1 194 ? 159.57800 192.56100 182.05900 1.000 12.03000 181 MET A N 1
ATOM 470 C CA . MET A 1 194 ? 158.43000 192.86600 182.90500 1.000 12.03000 181 MET A CA 1
ATOM 471 C C . MET A 1 194 ? 158.41800 191.99300 184.15500 1.000 12.03000 181 MET A C 1
ATOM 472 O O . MET A 1 194 ? 158.10700 192.47300 185.25000 1.000 12.03000 181 MET A O 1
ATOM 477 N N . LEU A 1 195 ? 158.77200 190.71300 184.01600 1.000 11.42000 182 LEU A N 1
ATOM 478 C CA . LEU A 1 195 ? 158.86900 189.83900 185.18000 1.000 11.42000 182 LEU A CA 1
ATOM 479 C C . LEU A 1 195 ? 160.05100 190.21700 186.06300 1.000 11.42000 182 LEU A C 1
ATOM 480 O O . LEU A 1 195 ? 159.97200 190.10700 187.29100 1.000 11.42000 182 LEU A O 1
ATOM 485 N N . THR A 1 196 ? 161.15400 190.65300 185.45300 1.000 10.62000 183 THR A N 1
ATOM 486 C CA . THR A 1 196 ? 162.29700 191.14600 186.21400 1.000 10.62000 183 THR A CA 1
ATOM 487 C C . THR A 1 196 ? 161.95700 192.43100 186.96400 1.000 10.62000 183 THR A C 1
ATOM 488 O O . THR A 1 196 ? 162.47700 192.66500 188.05900 1.000 10.62000 183 THR A O 1
ATOM 492 N N . ALA A 1 197 ? 161.06300 193.25400 186.40700 1.000 11.11000 184 ALA A N 1
ATOM 493 C CA . ALA A 1 197 ? 160.61700 194.46200 187.09300 1.000 11.11000 184 ALA A CA 1
ATOM 494 C C . ALA A 1 197 ? 159.74900 194.14400 188.30500 1.000 11.11000 184 ALA A C 1
ATOM 495 O O . ALA A 1 197 ? 159.72300 194.92100 189.26100 1.000 11.11000 184 ALA A O 1
ATOM 497 N N . ILE A 1 198 ? 159.03300 193.01700 188.28300 1.000 11.27000 185 ILE A N 1
ATOM 498 C CA . ILE A 1 198 ? 158.22900 192.61100 189.43200 1.000 11.27000 185 ILE A CA 1
ATOM 499 C C . ILE A 1 198 ? 159.12500 192.11400 190.56500 1.000 11.27000 185 ILE A C 1
ATOM 500 O O . ILE A 1 198 ? 158.87200 192.39400 191.74300 1.000 11.27000 185 ILE A O 1
ATOM 505 N N . SER A 1 199 ? 160.19900 191.39100 190.22500 1.000 10.72000 186 SER A N 1
ATOM 506 C CA . SER A 1 199 ? 161.22400 191.04700 191.20800 1.000 10.72000 186 SER A CA 1
ATOM 507 C C . SER A 1 199 ? 161.94300 192.28400 191.72700 1.000 10.72000 186 SER A C 1
ATOM 508 O O . SER A 1 199 ? 162.36900 192.31900 192.88400 1.000 10.72000 186 SER A O 1
ATOM 511 N N . MET A 1 200 ? 162.09000 193.29800 190.87900 1.000 14.20000 187 MET A N 1
ATOM 512 C CA . MET A 1 200 ? 162.71400 194.54500 191.29000 1.000 14.20000 187 MET A CA 1
ATOM 513 C C . MET A 1 200 ? 161.79100 195.34300 192.20400 1.000 14.20000 187 MET A C 1
ATOM 514 O O . MET A 1 200 ? 162.26100 196.07400 193.08100 1.000 14.20000 187 MET A O 1
ATOM 519 N N . SER A 1 201 ? 160.47700 195.20000 192.01200 1.000 12.53000 188 SER A N 1
ATOM 520 C CA . SER A 1 201 ? 159.49500 195.81200 192.89800 1.000 12.53000 188 SER A CA 1
ATOM 521 C C . SER A 1 201 ? 159.50700 195.18000 194.28200 1.000 12.53000 188 SER A C 1
ATOM 522 O O . SER A 1 201 ? 159.24700 195.86600 195.27500 1.000 12.53000 188 SER A O 1
ATOM 525 N N . ALA A 1 202 ? 159.78900 193.87900 194.36700 1.000 13.80000 189 ALA A N 1
ATOM 526 C CA . ALA A 1 202 ? 159.85700 193.21500 195.66200 1.000 13.80000 189 ALA A CA 1
ATOM 527 C C . ALA A 1 202 ? 161.10500 193.62100 196.43400 1.000 13.80000 189 ALA A C 1
ATOM 528 O O . ALA A 1 202 ? 161.10100 193.60100 197.66800 1.000 13.80000 189 ALA A O 1
ATOM 530 N N . ILE A 1 203 ? 162.17500 193.98100 195.72500 1.000 14.22000 190 ILE A N 1
ATOM 531 C CA . ILE A 1 203 ? 163.38900 194.46900 196.37100 1.000 14.22000 190 ILE A CA 1
ATOM 532 C C . ILE A 1 203 ? 163.16700 195.86300 196.95200 1.000 14.22000 190 ILE A C 1
ATOM 533 O O . ILE A 1 203 ? 163.58000 196.15400 198.08200 1.000 14.22000 190 ILE A O 1
ATOM 538 N N . ALA A 1 204 ? 162.45900 196.72400 196.22200 1.000 14.84000 191 ALA A N 1
ATOM 539 C CA . ALA A 1 204 ? 162.19100 198.09300 196.64600 1.000 14.84000 191 ALA A CA 1
ATOM 540 C C . ALA A 1 204 ? 161.15100 198.19900 197.75500 1.000 14.84000 191 ALA A C 1
ATOM 541 O O . ALA A 1 204 ? 160.87500 199.31000 198.21300 1.000 14.84000 191 ALA A O 1
ATOM 543 N N . THR A 1 205 ? 160.56400 197.09400 198.19400 1.000 15.81000 192 THR A N 1
ATOM 544 C CA . THR A 1 205 ? 159.58400 197.10100 199.26900 1.000 15.81000 192 THR A CA 1
ATOM 545 C C . THR A 1 205 ? 160.01300 196.19200 200.41600 1.000 15.81000 192 THR A C 1
ATOM 546 O O . THR A 1 205 ? 159.17500 195.65800 201.13400 1.000 15.81000 192 THR A O 1
ATOM 550 N N . ASN A 1 206 ? 161.31900 195.99800 200.59600 1.000 17.20000 193 ASN A N 1
ATOM 551 C CA . ASN A 1 206 ? 161.83300 195.13200 201.65000 1.000 17.20000 193 ASN A CA 1
ATOM 552 C C . ASN A 1 206 ? 162.35900 195.92200 202.84500 1.000 17.20000 193 ASN A C 1
ATOM 553 O O . ASN A 1 206 ? 161.90700 195.72000 203.97600 1.000 17.20000 193 ASN A O 1
ATOM 558 N N . GLY A 1 207 ? 163.31100 196.82100 202.61600 1.000 20.78000 194 GLY A N 1
ATOM 559 C CA . GLY A 1 207 ? 163.94600 197.53300 203.70800 1.000 20.78000 194 GLY A CA 1
ATOM 560 C C . GLY A 1 207 ? 163.48000 198.96500 203.87000 1.000 20.78000 194 GLY A C 1
ATOM 561 O O . GLY A 1 207 ? 162.34100 199.20100 204.28200 1.000 20.78000 194 GLY A O 1
ATOM 562 N N . VAL A 1 208 ? 164.35500 199.93100 203.57600 1.000 21.85000 195 VAL A N 1
ATOM 563 C CA . VAL A 1 208 ? 164.00500 201.34600 203.66700 1.000 21.85000 195 VAL A CA 1
ATOM 564 C C . VAL A 1 208 ? 164.43500 202.12300 202.42500 1.000 21.85000 195 VAL A C 1
ATOM 565 O O . VAL A 1 208 ? 164.37800 203.35900 202.42800 1.000 21.85000 195 VAL A O 1
ATOM 569 N N . VAL A 1 209 ? 164.82100 201.41300 201.36100 1.000 20.39000 196 VAL A N 1
ATOM 570 C CA . VAL A 1 209 ? 165.28600 201.96400 200.07800 1.000 20.39000 196 VAL A CA 1
ATOM 571 C C . VAL A 1 209 ? 166.44300 202.94400 200.26200 1.000 20.39000 196 VAL A C 1
ATOM 572 O O . VAL A 1 209 ? 166.21300 204.15800 200.37300 1.000 20.39000 196 VAL A O 1
ATOM 576 N N . PRO A 1 210 ? 167.67900 202.45900 200.38900 1.000 23.28000 197 PRO A N 1
ATOM 577 C CA . PRO A 1 210 ? 168.81300 203.34900 200.67100 1.000 23.28000 197 PRO A CA 1
ATOM 578 C C . PRO A 1 210 ? 169.10000 204.33600 199.54500 1.000 23.28000 197 PRO A C 1
ATOM 579 O O . PRO A 1 210 ? 168.63000 204.20400 198.41300 1.000 23.28000 197 PRO A O 1
ATOM 583 N N . ALA A 1 211 ? 169.88200 205.35300 199.88900 1.000 29.10000 198 ALA A N 1
ATOM 584 C CA . ALA A 1 211 ? 170.08800 206.51500 199.02800 1.000 29.10000 198 ALA A CA 1
ATOM 585 C C . ALA A 1 211 ? 171.39000 206.39000 198.24000 1.000 29.10000 198 ALA A C 1
ATOM 586 O O . ALA A 1 211 ? 172.32500 207.17000 198.40900 1.000 29.10000 198 ALA A O 1
ATOM 588 N N . GLY A 1 212 ? 171.45000 205.38900 197.36800 1.000 26.73000 199 GLY A N 1
ATOM 589 C CA . GLY A 1 212 ? 172.62400 205.26300 196.52800 1.000 26.73000 199 GLY A CA 1
ATOM 590 C C . GLY A 1 212 ? 172.42600 204.72400 195.12500 1.000 26.73000 199 GLY A C 1
ATOM 591 O O . GLY A 1 212 ? 173.40600 204.47500 194.42100 1.000 26.73000 199 GLY A O 1
ATOM 592 N N . GLY A 1 213 ? 171.18500 204.53600 194.70100 1.000 23.17000 200 GLY A N 1
ATOM 593 C CA . GLY A 1 213 ? 170.91300 203.95100 193.40700 1.000 23.17000 200 GLY A CA 1
ATOM 594 C C . GLY A 1 213 ? 170.52100 202.49000 193.49500 1.000 23.17000 200 GLY A C 1
ATOM 595 O O . GLY A 1 213 ? 170.14000 201.97300 194.54600 1.000 23.17000 200 GLY A O 1
ATOM 596 N N . SER A 1 214 ? 170.62500 201.81100 192.35100 1.000 19.42000 201 SER A N 1
ATOM 597 C CA . SER A 1 214 ? 170.13300 200.44100 192.25700 1.000 19.42000 201 SER A CA 1
ATOM 598 C C . SER A 1 214 ? 171.09700 199.42800 192.85700 1.000 19.42000 201 SER A C 1
ATOM 599 O O . SER A 1 214 ? 170.65500 198.38200 193.33300 1.000 19.42000 201 SER A O 1
ATOM 602 N N . TYR A 1 215 ? 172.40100 199.71600 192.84800 1.000 19.53000 202 TYR A N 1
ATOM 603 C CA . TYR A 1 215 ? 173.37600 198.78100 193.40300 1.000 19.53000 202 TYR A CA 1
ATOM 604 C C . TYR A 1 215 ? 173.23100 198.64500 194.91300 1.000 19.53000 202 TYR A C 1
ATOM 605 O O . TYR A 1 215 ? 173.33900 197.54000 195.45400 1.000 19.53000 202 TYR A O 1
ATOM 614 N N . PHE A 1 216 ? 172.99000 199.75300 195.60900 1.000 21.82000 203 PHE A N 1
ATOM 615 C CA . PHE A 1 216 ? 172.83200 199.67900 197.05400 1.000 21.82000 203 PHE A CA 1
ATOM 616 C C . PHE A 1 216 ? 171.48000 199.09700 197.43300 1.000 21.82000 203 PHE A C 1
ATOM 617 O O . PHE A 1 216 ? 171.33900 198.52100 198.51400 1.000 21.82000 203 PHE A O 1
ATOM 625 N N . MET A 1 217 ? 170.48600 199.22100 196.55500 1.000 19.96000 204 MET A N 1
ATOM 626 C CA . MET A 1 217 ? 169.17600 198.64500 196.82500 1.000 19.96000 204 MET A CA 1
ATOM 627 C C . MET A 1 217 ? 169.19700 197.12800 196.68900 1.000 19.96000 204 MET A C 1
ATOM 628 O O . MET A 1 217 ? 168.53700 196.42200 197.45900 1.000 19.96000 204 MET A O 1
ATOM 633 N N . ILE A 1 218 ? 169.95300 196.61000 195.71900 1.000 16.74000 205 ILE A N 1
ATOM 634 C CA . ILE A 1 218 ? 170.02500 195.16900 195.49600 1.000 16.74000 205 ILE A CA 1
ATOM 635 C C . ILE A 1 218 ? 170.94400 194.51000 196.51800 1.000 16.74000 205 ILE A C 1
ATOM 636 O O . ILE A 1 218 ? 170.67500 193.39900 196.98600 1.000 16.74000 205 ILE A O 1
ATOM 641 N N . SER A 1 219 ? 172.02100 195.19800 196.90500 1.000 19.00000 206 SER A N 1
ATOM 642 C CA . SER A 1 219 ? 172.99900 194.62200 197.82400 1.000 19.00000 206 SER A CA 1
ATOM 643 C C . SER A 1 219 ? 172.45900 194.49700 199.24200 1.000 19.00000 206 SER A C 1
ATOM 644 O O . SER A 1 219 ? 172.85200 193.58200 199.97000 1.000 19.00000 206 SER A O 1
ATOM 647 N N . ARG A 1 220 ? 171.57700 195.39900 199.66300 1.000 22.55000 207 ARG A N 1
ATOM 648 C CA . ARG A 1 220 ? 171.03800 195.32200 201.01100 1.000 22.55000 207 ARG A CA 1
ATOM 649 C C . ARG A 1 220 ? 169.83400 194.40100 201.11500 1.000 22.55000 207 ARG A C 1
ATOM 650 O O . ARG A 1 220 ? 169.50200 193.96300 202.22100 1.000 22.55000 207 ARG A O 1
ATOM 658 N N . ALA A 1 221 ? 169.18200 194.09000 199.99800 1.000 19.07000 208 ALA A N 1
ATOM 659 C CA . ALA A 1 221 ? 168.01400 193.22100 200.00800 1.000 19.07000 208 ALA A CA 1
ATOM 660 C C . ALA A 1 221 ? 168.36400 191.76900 199.73300 1.000 19.07000 208 ALA A C 1
ATOM 661 O O . ALA A 1 221 ? 167.68400 190.86800 200.23400 1.000 19.07000 208 ALA A O 1
ATOM 663 N N . LEU A 1 222 ? 169.40200 191.52100 198.94100 1.000 17.36000 209 LEU A N 1
ATOM 664 C CA . LEU A 1 222 ? 169.83000 190.17100 198.61400 1.000 17.36000 209 LEU A CA 1
ATOM 665 C C . LEU A 1 222 ? 171.17400 189.82900 199.23600 1.000 17.36000 209 LEU A C 1
ATOM 666 O O . LEU A 1 222 ? 171.74900 188.78600 198.91500 1.000 17.36000 209 LEU A O 1
ATOM 671 N N . GLY A 1 223 ? 171.68800 190.68300 200.11700 1.000 20.56000 210 GLY A N 1
ATOM 672 C CA . GLY A 1 223 ? 172.93600 190.43200 200.79100 1.000 20.56000 210 GLY A CA 1
ATOM 673 C C . GLY A 1 223 ? 174.11800 190.62900 199.87000 1.000 20.56000 210 GLY A C 1
ATOM 674 O O . GLY A 1 223 ? 173.97600 191.05900 198.72200 1.000 20.56000 210 GLY A O 1
ATOM 675 N N . PRO A 1 224 ? 175.31500 190.31900 200.35000 1.000 25.37000 211 PRO A N 1
ATOM 676 C CA . PRO A 1 224 ? 176.45200 190.18600 199.43700 1.000 25.37000 211 PRO A CA 1
ATOM 677 C C . PRO A 1 224 ? 176.34300 188.88700 198.64700 1.000 25.37000 211 PRO A C 1
ATOM 678 O O . PRO A 1 224 ? 175.40200 188.10500 198.80600 1.000 25.37000 211 PRO A O 1
ATOM 682 N N . GLU A 1 225 ? 177.26400 188.74100 197.68900 1.000 24.59000 212 GLU A N 1
ATOM 683 C CA . GLU A 1 225 ? 177.44300 187.65300 196.71600 1.000 24.59000 212 GLU A CA 1
ATOM 684 C C . GLU A 1 225 ? 176.35400 187.62500 195.64700 1.000 24.59000 212 GLU A C 1
ATOM 685 O O . GLU A 1 225 ? 176.55000 187.03700 194.58100 1.000 24.59000 212 GLU A O 1
ATOM 691 N N . PHE A 1 226 ? 175.24200 188.31500 195.88300 1.000 22.81000 213 PHE A N 1
ATOM 692 C CA . PHE A 1 226 ? 174.25100 188.62000 194.87300 1.000 22.81000 213 PHE A CA 1
ATOM 693 C C . PHE A 1 226 ? 174.23400 190.09400 194.52200 1.000 22.81000 213 PHE A C 1
ATOM 694 O O . PHE A 1 226 ? 173.68400 190.45400 193.48500 1.000 22.81000 213 PHE A O 1
ATOM 702 N N . GLY A 1 227 ? 174.79200 190.95000 195.37400 1.000 22.37000 214 GLY A N 1
ATOM 703 C CA . GLY A 1 227 ? 175.04000 192.33100 195.02200 1.000 22.37000 214 GLY A CA 1
ATOM 704 C C . GLY A 1 227 ? 176.21800 192.38600 194.08200 1.000 22.37000 214 GLY A C 1
ATOM 705 O O . GLY A 1 227 ? 176.12600 192.94300 192.98500 1.000 22.37000 214 GLY A O 1
ATOM 706 N N . GLY A 1 228 ? 177.33800 191.81100 194.50900 1.000 23.73000 215 GLY A N 1
ATOM 707 C CA . GLY A 1 228 ? 178.36700 191.43400 193.56500 1.000 23.73000 215 GLY A CA 1
ATOM 708 C C . GLY A 1 228 ? 177.88800 190.29800 192.68400 1.000 23.73000 215 GLY A C 1
ATOM 709 O O . GLY A 1 228 ? 176.99200 189.53800 193.05500 1.000 23.73000 215 GLY A O 1
ATOM 710 N N . ALA A 1 229 ? 178.45200 190.24700 191.46900 1.000 21.73000 216 ALA A N 1
ATOM 711 C CA . ALA A 1 229 ? 178.12000 189.36400 190.34300 1.000 21.73000 216 ALA A CA 1
ATOM 712 C C . ALA A 1 229 ? 176.75300 189.66200 189.72400 1.000 21.73000 216 ALA A C 1
ATOM 713 O O . ALA A 1 229 ? 176.37300 189.02700 188.73900 1.000 21.73000 216 ALA A O 1
ATOM 715 N N . VAL A 1 230 ? 176.00400 190.59600 190.29700 1.000 17.68000 217 VAL A N 1
ATOM 716 C CA . VAL A 1 230 ? 174.99900 191.36900 189.58000 1.000 17.68000 217 VAL A CA 1
ATOM 717 C C . VAL A 1 230 ? 175.55400 192.73000 189.20100 1.000 17.68000 217 VAL A C 1
ATOM 718 O O . VAL A 1 230 ? 175.40200 193.17700 188.06600 1.000 17.68000 217 VAL A O 1
ATOM 722 N N . GLY A 1 231 ? 176.25100 193.37000 190.14500 1.000 15.08000 218 GLY A N 1
ATOM 723 C CA . GLY A 1 231 ? 176.88800 194.64300 189.87100 1.000 15.08000 218 GLY A CA 1
ATOM 724 C C . GLY A 1 231 ? 178.02600 194.55100 188.87800 1.000 15.08000 218 GLY A C 1
ATOM 725 O O . GLY A 1 231 ? 178.26800 195.49500 188.13000 1.000 15.08000 218 GLY A O 1
ATOM 726 N N . LEU A 1 232 ? 178.73000 193.41900 188.84500 1.000 14.59000 219 LEU A N 1
ATOM 727 C CA . LEU A 1 232 ? 179.84400 193.27600 187.91200 1.000 14.59000 219 LEU A CA 1
ATOM 728 C C . LEU A 1 232 ? 179.37700 193.02400 186.48400 1.000 14.59000 219 LEU A C 1
ATOM 729 O O . LEU A 1 232 ? 180.02200 193.48300 185.53500 1.000 14.59000 219 LEU A O 1
ATOM 734 N N . CYS A 1 233 ? 178.28800 192.28200 186.29900 1.000 16.54000 220 CYS A N 1
ATOM 735 C CA . CYS A 1 233 ? 177.82400 192.02800 184.94300 1.000 16.54000 220 CYS A CA 1
ATOM 736 C C . CYS A 1 233 ? 176.87800 193.10700 184.44200 1.000 16.54000 220 CYS A C 1
ATOM 737 O O . CYS A 1 233 ? 176.75700 193.29200 183.22700 1.000 16.54000 220 CYS A O 1
ATOM 740 N N . PHE A 1 234 ? 176.22000 193.83800 185.34600 1.000 12.13000 221 PHE A N 1
ATOM 741 C CA . PHE A 1 234 ? 175.57300 195.08200 184.94500 1.000 12.13000 221 PHE A CA 1
ATOM 742 C C . PHE A 1 234 ? 176.60200 196.13200 184.55200 1.000 12.13000 221 PHE A C 1
ATOM 743 O O . PHE A 1 234 ? 176.32300 196.98000 183.70000 1.000 12.13000 221 PHE A O 1
ATOM 751 N N . TYR A 1 235 ? 177.79300 196.08000 185.15300 1.000 9.57000 222 TYR A N 1
ATOM 752 C CA . TYR A 1 235 ? 178.86200 197.00300 184.79200 1.000 9.57000 222 TYR A CA 1
ATOM 753 C C . TYR A 1 235 ? 179.39600 196.71100 183.39600 1.000 9.57000 222 TYR A C 1
ATOM 754 O O . TYR A 1 235 ? 179.62400 197.63600 182.61100 1.000 9.57000 222 TYR A O 1
ATOM 763 N N . LEU A 1 236 ? 179.61000 195.43100 183.07800 1.000 10.20000 223 LEU A N 1
ATOM 764 C CA . LEU A 1 236 ? 180.11600 195.05500 181.76300 1.000 10.20000 223 LEU A CA 1
ATOM 765 C C . LEU A 1 236 ? 179.07900 195.28500 180.67500 1.000 10.20000 223 LEU A C 1
ATOM 766 O O . LEU A 1 236 ? 179.43800 195.61300 179.54000 1.000 10.20000 223 LEU A O 1
ATOM 771 N N . GLY A 1 237 ? 177.79600 195.11900 181.00000 1.000 9.79000 224 GLY A N 1
ATOM 772 C CA . GLY A 1 237 ? 176.75200 195.41300 180.04000 1.000 9.79000 224 GLY A CA 1
ATOM 773 C C . GLY A 1 237 ? 176.62300 196.88900 179.73500 1.000 9.79000 224 GLY A C 1
ATOM 774 O O . GLY A 1 237 ? 176.29600 197.26200 178.60800 1.000 9.79000 224 GLY A O 1
ATOM 775 N N . THR A 1 238 ? 176.87500 197.74500 180.72500 1.000 9.85000 225 THR A N 1
ATOM 776 C CA . THR A 1 238 ? 176.85900 199.18500 180.50200 1.000 9.85000 225 THR A CA 1
ATOM 777 C C . THR A 1 238 ? 178.09900 199.65200 179.75200 1.000 9.85000 225 THR A C 1
ATOM 778 O O . THR A 1 238 ? 178.02500 200.60400 178.96900 1.000 9.85000 225 THR A O 1
ATOM 782 N N . THR A 1 239 ? 179.23500 198.98600 179.95600 1.000 9.85000 226 THR A N 1
ATOM 783 C CA . THR A 1 239 ? 180.45400 199.37700 179.26200 1.000 9.85000 226 THR A CA 1
ATOM 784 C C . THR A 1 239 ? 180.39800 198.98900 177.78900 1.000 9.85000 226 THR A C 1
ATOM 785 O O . THR A 1 239 ? 180.89400 199.72300 176.92700 1.000 9.85000 226 THR A O 1
ATOM 789 N N . PHE A 1 240 ? 179.76900 197.85800 177.47700 1.000 9.14000 227 PHE A N 1
ATOM 790 C CA . PHE A 1 240 ? 179.61500 197.45900 176.08700 1.000 9.14000 227 PHE A CA 1
ATOM 791 C C . PHE A 1 240 ? 178.42500 198.13100 175.41800 1.000 9.14000 227 PHE A C 1
ATOM 792 O O . PHE A 1 240 ? 178.38800 198.20800 174.18800 1.000 9.14000 227 PHE A O 1
ATOM 800 N N . ALA A 1 241 ? 177.46100 198.62800 176.19700 1.000 9.51000 228 ALA A N 1
ATOM 801 C CA . ALA A 1 241 ? 176.41600 199.47400 175.63200 1.000 9.51000 228 ALA A CA 1
ATOM 802 C C . ALA A 1 241 ? 176.96700 200.81900 175.17800 1.000 9.51000 228 ALA A C 1
ATOM 803 O O . ALA A 1 241 ? 176.48900 201.36800 174.18100 1.000 9.51000 228 ALA A O 1
ATOM 805 N N . ALA A 1 242 ? 177.96400 201.35800 175.88900 1.000 9.39000 229 ALA A N 1
ATOM 806 C CA . ALA A 1 242 ? 178.58400 202.61800 175.48500 1.000 9.39000 229 ALA A CA 1
ATOM 807 C C . ALA A 1 242 ? 179.32200 202.48700 174.16100 1.000 9.39000 229 ALA A C 1
ATOM 808 O O . ALA A 1 242 ? 179.35500 203.43800 173.37600 1.000 9.39000 229 ALA A O 1
ATOM 810 N N . ALA A 1 243 ? 179.90200 201.31900 173.88900 1.000 9.42000 230 ALA A N 1
ATOM 811 C CA . ALA A 1 243 ? 180.49900 201.08700 172.58400 1.000 9.42000 230 ALA A CA 1
ATOM 812 C C . ALA A 1 243 ? 179.43400 200.91100 171.50700 1.000 9.42000 230 ALA A C 1
ATOM 813 O O . ALA A 1 243 ? 179.65200 201.30400 170.35900 1.000 9.42000 230 ALA A O 1
ATOM 815 N N . MET A 1 244 ? 178.28300 200.33200 171.85800 1.000 11.19000 231 MET A N 1
ATOM 816 C CA . MET A 1 244 ? 177.20400 200.16800 170.89100 1.000 11.19000 231 MET A CA 1
ATOM 817 C C . MET A 1 244 ? 176.54900 201.49900 170.53100 1.000 11.19000 231 MET A C 1
ATOM 818 O O . MET A 1 244 ? 176.09300 201.67200 169.39800 1.000 11.19000 231 MET A O 1
ATOM 823 N N . TYR A 1 245 ? 176.48800 202.44100 171.47100 1.000 9.62000 232 TYR A N 1
ATOM 824 C CA . TYR A 1 245 ? 175.94600 203.75700 171.16200 1.000 9.62000 232 TYR A CA 1
ATOM 825 C C . TYR A 1 245 ? 176.92600 204.60900 170.36900 1.000 9.62000 232 TYR A C 1
ATOM 826 O O . TYR A 1 245 ? 176.50200 205.44300 169.56900 1.000 9.62000 232 TYR A O 1
ATOM 835 N N . ILE A 1 246 ? 178.23000 204.42400 170.57300 1.000 9.66000 233 ILE A N 1
ATOM 836 C CA . ILE A 1 246 ? 179.21000 205.18500 169.80500 1.000 9.66000 233 ILE A CA 1
ATOM 837 C C . ILE A 1 246 ? 179.26800 204.67500 168.36900 1.000 9.66000 233 ILE A C 1
ATOM 838 O O . ILE A 1 246 ? 179.30900 205.46400 167.41900 1.000 9.66000 233 ILE A O 1
ATOM 843 N N . LEU A 1 247 ? 179.22400 203.35000 168.18800 1.000 9.98000 234 LEU A N 1
ATOM 844 C CA . LEU A 1 247 ? 179.13600 202.77100 166.85100 1.000 9.98000 234 LEU A CA 1
ATOM 845 C C . LEU A 1 247 ? 177.82200 203.12100 166.16800 1.000 9.98000 234 LEU A C 1
ATOM 846 O O . LEU A 1 247 ? 177.78100 203.26900 164.94300 1.000 9.98000 234 LEU A O 1
ATOM 851 N N . GLY A 1 248 ? 176.74200 203.24900 166.93800 1.000 10.95000 235 GLY A N 1
ATOM 852 C CA . GLY A 1 248 ? 175.47200 203.64600 166.36500 1.000 10.95000 235 GLY A CA 1
ATOM 853 C C . GLY A 1 248 ? 175.44700 205.09200 165.91800 1.000 10.95000 235 GLY A C 1
ATOM 854 O O . GLY A 1 248 ? 174.70600 205.44300 165.00500 1.000 10.95000 235 GLY A O 1
ATOM 855 N N . ALA A 1 249 ? 176.26400 205.94400 166.53600 1.000 10.95000 236 ALA A N 1
ATOM 856 C CA . ALA A 1 249 ? 176.32700 207.34200 166.13500 1.000 10.95000 236 ALA A CA 1
ATOM 857 C C . ALA A 1 249 ? 177.23700 207.55100 164.93300 1.000 10.95000 236 ALA A C 1
ATOM 858 O O . ALA A 1 249 ? 176.99600 208.45900 164.13200 1.000 10.95000 236 ALA A O 1
ATOM 860 N N . ILE A 1 250 ? 178.28000 206.72800 164.79100 1.000 12.36000 237 ILE A N 1
ATOM 861 C CA . ILE A 1 250 ? 179.17600 206.82900 163.64400 1.000 12.36000 237 ILE A CA 1
ATOM 862 C C . ILE A 1 250 ? 178.47800 206.31000 162.39000 1.000 12.36000 237 ILE A C 1
ATOM 863 O O . ILE A 1 250 ? 178.74900 206.77600 161.27800 1.000 12.36000 237 ILE A O 1
ATOM 868 N N . GLU A 1 251 ? 177.52200 205.39500 162.55200 1.000 15.51000 238 GLU A N 1
ATOM 869 C CA . GLU A 1 251 ? 176.75500 204.90300 161.41300 1.000 15.51000 238 GLU A CA 1
ATOM 870 C C . GLU A 1 251 ? 175.78800 205.96400 160.89100 1.000 15.51000 238 GLU A C 1
ATOM 871 O O . GLU A 1 251 ? 175.67900 206.16400 159.67700 1.000 15.51000 238 GLU A O 1
ATOM 877 N N . ILE A 1 252 ? 175.08300 206.66300 161.79300 1.000 12.34000 239 ILE A N 1
ATOM 878 C CA . ILE A 1 252 ? 174.23800 207.79100 161.38400 1.000 12.34000 239 ILE A CA 1
ATOM 879 C C . ILE A 1 252 ? 175.08800 208.94300 160.85700 1.000 12.34000 239 ILE A C 1
ATOM 880 O O . ILE A 1 252 ? 174.60000 209.79100 160.11100 1.000 12.34000 239 ILE A O 1
ATOM 885 N N . PHE A 1 253 ? 176.36100 209.00900 161.23500 1.000 14.23000 240 PHE A N 1
ATOM 886 C CA . PHE A 1 253 ? 177.22600 210.04200 160.68400 1.000 14.23000 240 PHE A CA 1
ATOM 887 C C . PHE A 1 253 ? 177.73800 209.66400 159.29600 1.000 14.23000 240 PHE A C 1
ATOM 888 O O . PHE A 1 253 ? 177.64000 210.45800 158.35500 1.000 14.23000 240 PHE A O 1
ATOM 896 N N . LEU A 1 254 ? 178.26800 208.44700 159.14500 1.000 15.72000 241 LEU A N 1
ATOM 897 C CA . LEU A 1 254 ? 178.96900 208.08300 157.91600 1.000 15.72000 241 LEU A CA 1
ATOM 898 C C . LEU A 1 254 ? 178.00900 207.77700 156.77500 1.000 15.72000 241 LEU A C 1
ATOM 899 O O . LEU A 1 254 ? 178.24600 208.19100 155.63800 1.000 15.72000 241 LEU A O 1
ATOM 904 N N . VAL A 1 255 ? 176.94700 207.03200 157.04500 1.000 15.53000 242 VAL A N 1
ATOM 905 C CA . VAL A 1 255 ? 175.76900 207.06400 156.19300 1.000 15.53000 242 VAL A CA 1
ATOM 906 C C . VAL A 1 255 ? 174.94000 208.28600 156.58600 1.000 15.53000 242 VAL A C 1
ATOM 907 O O . VAL A 1 255 ? 175.21300 208.92000 157.59500 1.000 15.53000 242 VAL A O 1
ATOM 911 N N . TYR A 1 256 ? 174.01800 208.70400 155.71800 1.000 14.08000 243 TYR A N 1
ATOM 912 C CA . TYR A 1 256 ? 172.90600 209.61200 156.04100 1.000 14.08000 243 TYR A CA 1
ATOM 913 C C . TYR A 1 256 ? 173.22900 211.06200 156.41200 1.000 14.08000 243 TYR A C 1
ATOM 914 O O . TYR A 1 256 ? 172.30400 211.87400 156.49900 1.000 14.08000 243 TYR A O 1
ATOM 923 N N . ILE A 1 257 ? 174.48900 211.42700 156.63900 1.000 17.42000 244 ILE A N 1
ATOM 924 C CA . ILE A 1 257 ? 174.80200 212.81800 156.97000 1.000 17.42000 244 ILE A CA 1
ATOM 925 C C . ILE A 1 257 ? 175.90300 213.29700 156.03700 1.000 17.42000 244 ILE A C 1
ATOM 926 O O . ILE A 1 257 ? 175.72000 214.25700 155.28300 1.000 17.42000 244 ILE A O 1
ATOM 931 N N . VAL A 1 258 ? 177.05200 212.63100 156.08800 1.000 22.55000 245 VAL A N 1
ATOM 932 C CA . VAL A 1 258 ? 178.18300 212.91400 155.21100 1.000 22.55000 245 VAL A CA 1
ATOM 933 C C . VAL A 1 258 ? 178.82400 211.61100 154.73700 1.000 22.55000 245 VAL A C 1
ATOM 934 O O . VAL A 1 258 ? 179.80800 211.14900 155.33200 1.000 22.55000 245 VAL A O 1
ATOM 938 N N . PRO A 1 259 ? 178.33300 210.98000 153.63400 1.000 28.63000 246 PRO A N 1
ATOM 939 C CA . PRO A 1 259 ? 179.08800 209.90300 152.97600 1.000 28.63000 246 PRO A CA 1
ATOM 940 C C . PRO A 1 259 ? 180.24900 210.40300 152.11100 1.000 28.63000 246 PRO A C 1
ATOM 941 O O . PRO A 1 259 ? 180.44900 209.95100 150.98300 1.000 28.63000 246 PRO A O 1
ATOM 945 N N . ARG A 1 260 ? 181.02200 211.33500 152.65900 1.000 37.09000 247 ARG A N 1
ATOM 946 C CA . ARG A 1 260 ? 182.17300 211.95600 152.02200 1.000 37.09000 247 ARG A CA 1
ATOM 947 C C . ARG A 1 260 ? 183.35200 212.09100 152.96500 1.000 37.09000 247 ARG A C 1
ATOM 948 O O . ARG A 1 260 ? 184.47800 212.28800 152.49700 1.000 37.09000 247 ARG A O 1
ATOM 956 N N . ALA A 1 261 ? 183.14000 211.96800 154.27600 1.000 30.96000 248 ALA A N 1
ATOM 957 C CA . ALA A 1 261 ? 184.18200 212.06300 155.28300 1.000 30.96000 248 ALA A CA 1
ATOM 958 C C . ALA A 1 261 ? 184.79900 210.71600 155.61000 1.000 30.96000 248 ALA A C 1
ATOM 959 O O . ALA A 1 261 ? 185.49200 210.59600 156.62300 1.000 30.96000 248 ALA A O 1
ATOM 961 N N . ALA A 1 262 ? 184.55100 209.70200 154.79000 1.000 34.08000 249 ALA A N 1
ATOM 962 C CA . ALA A 1 262 ? 185.16400 208.39900 154.99700 1.000 34.08000 249 ALA A CA 1
ATOM 963 C C . ALA A 1 262 ? 186.64400 208.47100 154.64300 1.000 34.08000 249 ALA A C 1
ATOM 964 O O . ALA A 1 262 ? 187.01200 208.97500 153.57900 1.000 34.08000 249 ALA A O 1
ATOM 966 N N . ILE A 1 263 ? 187.49600 207.99500 155.55200 1.000 35.48000 250 ILE A N 1
ATOM 967 C CA . ILE A 1 263 ? 188.93100 207.99200 155.29100 1.000 35.48000 250 ILE A CA 1
ATOM 968 C C . ILE A 1 263 ? 189.27600 206.94800 154.24000 1.000 35.48000 250 ILE A C 1
ATOM 969 O O . ILE A 1 263 ? 189.95700 207.24200 153.25000 1.000 35.48000 250 ILE A O 1
ATOM 974 N N . PHE A 1 264 ? 188.79900 205.72200 154.42400 1.000 37.99000 251 PHE A N 1
ATOM 975 C CA . PHE A 1 264 ? 189.12200 204.62200 153.52000 1.000 37.99000 251 PHE A CA 1
ATOM 976 C C . PHE A 1 264 ? 188.06800 204.49200 152.42100 1.000 37.99000 251 PHE A C 1
ATOM 977 O O . PHE A 1 264 ? 187.34200 203.50300 152.32300 1.000 37.99000 251 PHE A O 1
ATOM 985 N N . HIS A 1 265 ? 188.00200 205.52000 151.57300 1.000 50.93000 252 HIS A N 1
ATOM 986 C CA . HIS A 1 265 ? 187.30300 205.36300 150.30400 1.000 50.93000 252 HIS A CA 1
ATOM 987 C C . HIS A 1 265 ? 188.16400 204.48500 149.41400 1.000 50.93000 252 HIS A C 1
ATOM 988 O O . HIS A 1 265 ? 189.04700 204.98000 148.70700 1.000 50.93000 252 HIS A O 1
ATOM 995 N N . SER A 1 266 ? 187.91600 203.18200 149.44500 1.000 57.74000 253 SER A N 1
ATOM 996 C CA . SER A 1 266 ? 188.76400 202.22800 148.75700 1.000 57.74000 253 SER A CA 1
ATOM 997 C C . SER A 1 266 ? 188.39700 202.15100 147.27800 1.000 57.74000 253 SER A C 1
ATOM 998 O O . SER A 1 266 ? 187.59300 202.93000 146.76000 1.000 57.74000 253 SER A O 1
ATOM 1001 N N . ASP A 1 267 ? 189.01400 201.19800 146.59000 1.000 61.45000 254 ASP A N 1
ATOM 1002 C CA . ASP A 1 267 ? 188.69900 200.94100 145.19500 1.000 61.45000 254 ASP A CA 1
ATOM 1003 C C . ASP A 1 267 ? 187.29900 200.35300 145.05300 1.000 61.45000 254 ASP A C 1
ATOM 1004 O O . ASP A 1 267 ? 186.76600 199.72600 145.97300 1.000 61.45000 254 ASP A O 1
ATOM 1009 N N . ASP A 1 268 ? 186.69600 200.58300 143.88800 1.000 61.38000 255 ASP A N 1
ATOM 1010 C CA . ASP A 1 268 ? 185.38800 200.01900 143.58900 1.000 61.38000 255 ASP A CA 1
ATOM 1011 C C . ASP A 1 268 ? 185.55000 198.53400 143.30800 1.000 61.38000 255 ASP A C 1
ATOM 1012 O O . ASP A 1 268 ? 185.74200 198.13300 142.15500 1.000 61.38000 255 ASP A O 1
ATOM 1017 N N . ALA A 1 269 ? 185.48000 197.71200 144.35100 1.000 57.19000 256 ALA A N 1
ATOM 1018 C CA . ALA A 1 269 ? 185.90500 196.32500 144.25000 1.000 57.19000 256 ALA A CA 1
ATOM 1019 C C . ALA A 1 269 ? 185.02000 195.45900 145.14300 1.000 57.19000 256 ALA A C 1
ATOM 1020 O O . ALA A 1 269 ? 183.94500 195.87700 145.58100 1.000 57.19000 256 ALA A O 1
ATOM 1022 N N . LEU A 1 270 ? 185.48800 194.23700 145.40700 1.000 58.43000 257 LEU A N 1
ATOM 1023 C CA . LEU A 1 270 ? 184.71100 193.24500 146.14300 1.000 58.43000 257 LEU A CA 1
ATOM 1024 C C . LEU A 1 270 ? 184.76900 193.47900 147.65100 1.000 58.43000 257 LEU A C 1
ATOM 1025 O O . LEU A 1 270 ? 183.99900 192.87100 148.40100 1.000 58.43000 257 LEU A O 1
ATOM 1030 N N . LYS A 1 271 ? 185.64200 194.36300 148.11700 1.000 58.58000 258 LYS A N 1
ATOM 1031 C CA . LYS A 1 271 ? 185.78800 194.62300 149.54700 1.000 58.58000 258 LYS A CA 1
ATOM 1032 C C . LYS A 1 271 ? 185.03200 195.90200 149.89500 1.000 58.58000 258 LYS A C 1
ATOM 1033 O O . LYS A 1 271 ? 185.62100 196.98200 149.97600 1.000 58.58000 258 LYS A O 1
ATOM 1039 N N . GLU A 1 272 ? 183.71900 195.77700 150.10600 1.000 56.45000 259 GLU A N 1
ATOM 1040 C CA . GLU A 1 272 ? 182.90100 196.88400 150.58200 1.000 56.45000 259 GLU A CA 1
ATOM 1041 C C . GLU A 1 272 ? 182.68500 196.85200 152.08600 1.000 56.45000 259 GLU A C 1
ATOM 1042 O O . GLU A 1 272 ? 182.15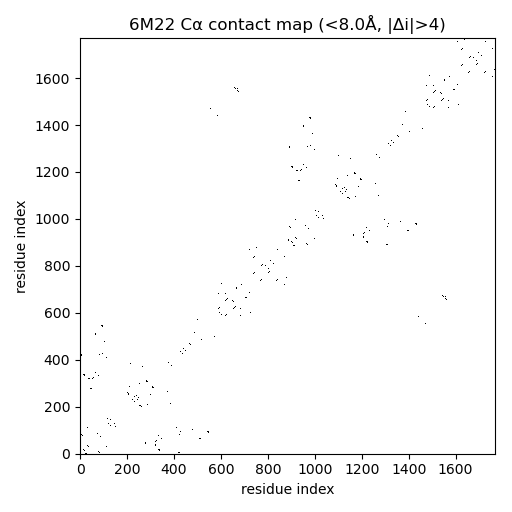800 197.82200 152.64000 1.000 56.45000 259 GLU A O 1
ATOM 1048 N N . SER A 1 273 ? 183.06600 195.76700 152.75500 1.000 47.40000 260 SER A N 1
ATOM 1049 C CA . SER A 1 273 ? 182.94600 195.67500 154.20300 1.000 47.40000 260 SER A CA 1
ATOM 1050 C C . SER A 1 273 ? 184.26000 195.94400 154.91700 1.000 47.40000 260 SER A C 1
ATOM 1051 O O . SER A 1 273 ? 184.24800 196.44100 156.04600 1.000 47.40000 260 SER A O 1
ATOM 1054 N N . ALA A 1 274 ? 185.39300 195.63300 154.28000 1.000 43.65000 261 ALA A N 1
ATOM 1055 C CA . ALA A 1 274 ? 186.68500 195.80700 154.93000 1.000 43.65000 261 ALA A CA 1
ATOM 1056 C C . ALA A 1 274 ? 187.06300 197.27500 155.06100 1.000 43.65000 261 ALA A C 1
ATOM 1057 O O . ALA A 1 274 ? 187.70700 197.66000 156.03900 1.000 43.65000 261 ALA A O 1
ATOM 1059 N N . ALA A 1 275 ? 186.66700 198.10800 154.10300 1.000 36.17000 262 ALA A N 1
ATOM 1060 C CA . ALA A 1 275 ? 186.92800 199.53600 154.20400 1.000 36.17000 262 ALA A CA 1
ATOM 1061 C C . ALA A 1 275 ? 185.89000 200.26300 155.04300 1.000 36.17000 262 ALA A C 1
ATOM 1062 O O . ALA A 1 275 ? 186.18800 201.33400 155.58100 1.000 36.17000 262 ALA A O 1
ATOM 1064 N N . MET A 1 276 ? 184.68300 199.71300 155.15800 1.000 35.35000 263 MET A N 1
ATOM 1065 C CA . MET A 1 276 ? 183.67200 200.31600 156.01500 1.000 35.35000 263 MET A CA 1
ATOM 1066 C C . MET A 1 276 ? 183.96900 200.03900 157.48300 1.000 35.35000 263 MET A C 1
ATOM 1067 O O . MET A 1 276 ? 183.73200 200.89700 158.34000 1.000 35.35000 263 MET A O 1
ATOM 1072 N N . LEU A 1 277 ? 184.50700 198.85400 157.78800 1.000 29.43000 264 LEU A N 1
ATOM 1073 C CA . LEU A 1 277 ? 184.81600 198.50400 159.17100 1.000 29.43000 264 LEU A CA 1
ATOM 1074 C C . LEU A 1 277 ? 186.00300 199.29900 159.69700 1.000 29.43000 264 LEU A C 1
ATOM 1075 O O . LEU A 1 277 ? 186.03200 199.66700 160.87500 1.000 29.43000 264 LEU A O 1
ATOM 1080 N N . ASN A 1 278 ? 186.99300 199.57200 158.84300 1.000 26.93000 265 ASN A N 1
ATOM 1081 C CA . ASN A 1 278 ? 188.10100 200.42200 159.25500 1.000 26.93000 265 ASN A CA 1
ATOM 1082 C C . ASN A 1 278 ? 187.71000 201.89000 159.34300 1.000 26.93000 265 ASN A C 1
ATOM 1083 O O . ASN A 1 278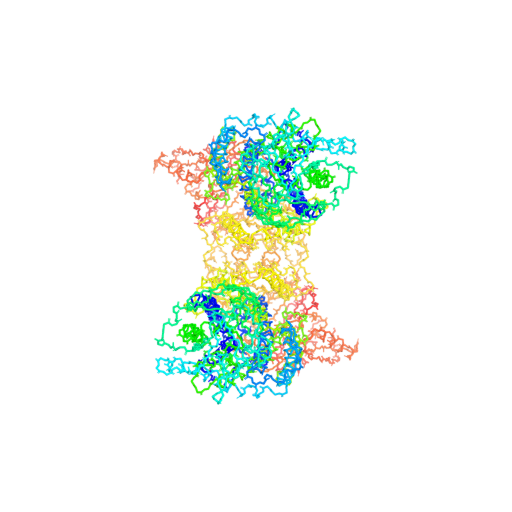 ? 188.41700 202.66500 159.99000 1.000 26.93000 265 ASN A O 1
ATOM 1088 N N . ASN A 1 279 ? 186.61400 202.29500 158.70500 1.000 26.51000 266 ASN A N 1
ATOM 1089 C CA . ASN A 1 279 ? 186.11400 203.65000 158.90000 1.000 26.51000 266 ASN A CA 1
ATOM 1090 C C . ASN A 1 279 ? 185.43700 203.81100 160.25300 1.000 26.51000 266 ASN A C 1
ATOM 1091 O O . ASN A 1 279 ? 185.55200 204.87000 160.87500 1.000 26.51000 266 ASN A O 1
ATOM 1096 N N . MET A 1 280 ? 184.74000 202.77700 160.72600 1.000 21.90000 267 MET A N 1
ATOM 1097 C CA . MET A 1 280 ? 184.11600 202.82400 162.04200 1.000 21.90000 267 MET A CA 1
ATOM 1098 C C . MET A 1 280 ? 185.13700 202.66900 163.16000 1.000 21.90000 267 MET A C 1
ATOM 1099 O O . MET A 1 280 ? 184.90000 203.14300 164.27400 1.000 21.90000 267 MET A O 1
ATOM 1104 N N . ARG A 1 281 ? 186.26400 202.01200 162.88200 1.000 20.00000 268 ARG A N 1
ATOM 1105 C CA . ARG A 1 281 ? 187.31100 201.85200 163.88500 1.000 20.00000 268 ARG A CA 1
ATOM 1106 C C . ARG A 1 281 ? 188.05100 203.15800 164.13700 1.000 20.00000 268 ARG A C 1
ATOM 1107 O O . ARG A 1 281 ? 188.46700 203.43100 165.26600 1.000 20.00000 268 ARG A O 1
ATOM 1115 N N . VAL A 1 282 ? 188.23600 203.97100 163.09800 1.000 19.05000 269 VAL A N 1
ATOM 1116 C CA . VAL A 1 282 ? 188.98700 205.21000 163.26300 1.000 19.05000 269 VAL A CA 1
ATOM 1117 C C . VAL A 1 282 ? 188.09600 206.30400 163.83800 1.000 19.05000 269 VAL A C 1
ATOM 1118 O O . VAL A 1 282 ? 188.49400 207.01700 164.76500 1.000 19.05000 269 VAL A O 1
ATOM 1122 N N . TYR A 1 283 ? 186.86800 206.43000 163.32900 1.000 20.75000 270 TYR A N 1
ATOM 1123 C CA . TYR A 1 283 ? 185.96400 207.45600 163.83500 1.000 20.75000 270 TYR A CA 1
ATOM 1124 C C . TYR A 1 283 ? 185.38800 207.09200 165.19600 1.000 20.75000 270 TYR A C 1
ATOM 1125 O O . TYR A 1 283 ? 185.15700 207.98000 166.02000 1.000 20.75000 270 TYR A O 1
ATOM 1134 N N . GLY A 1 284 ? 185.15200 205.80400 165.45400 1.000 16.28000 271 GLY A N 1
ATOM 1135 C CA . GLY A 1 284 ? 184.63900 205.39200 166.74800 1.000 16.28000 271 GLY A CA 1
ATOM 1136 C C . GLY A 1 284 ? 185.64500 205.46000 167.87400 1.000 16.28000 271 GLY A C 1
ATOM 1137 O O . GLY A 1 284 ? 185.24900 205.56500 169.03700 1.000 16.28000 271 GLY A O 1
ATOM 1138 N N . THR A 1 285 ? 186.93600 205.39500 167.55400 1.000 16.32000 272 THR A N 1
ATOM 1139 C CA . THR A 1 285 ? 187.96700 205.60800 168.56300 1.000 16.32000 272 THR A CA 1
ATOM 1140 C C . THR A 1 285 ? 188.05400 207.08100 168.94000 1.000 16.32000 272 THR A C 1
ATOM 1141 O O . THR A 1 285 ? 188.09000 207.42700 170.12600 1.000 16.32000 272 THR A O 1
ATOM 1145 N N . ALA A 1 286 ? 188.06900 207.96200 167.93600 1.000 16.90000 273 ALA A N 1
ATOM 1146 C CA . ALA A 1 286 ? 188.15800 209.39600 168.18500 1.000 16.90000 273 ALA A CA 1
ATOM 1147 C C . ALA A 1 286 ? 186.89300 209.93900 168.83300 1.000 16.90000 273 ALA A C 1
ATOM 1148 O O . ALA A 1 286 ? 186.95800 210.90600 169.59800 1.000 16.90000 273 ALA A O 1
ATOM 1150 N N . PHE A 1 287 ? 185.74300 209.33300 168.54200 1.000 18.42000 274 PHE A N 1
ATOM 1151 C CA . PHE A 1 287 ? 184.50700 209.71300 169.21300 1.000 18.42000 274 PHE A CA 1
ATOM 1152 C C . PHE A 1 287 ? 184.49800 209.27000 170.67000 1.000 18.42000 274 PHE A C 1
ATOM 1153 O O . PHE A 1 287 ? 183.94600 209.97100 171.52400 1.000 18.42000 274 PHE A O 1
ATOM 1161 N N . LEU A 1 288 ? 185.09100 208.11400 170.96900 1.000 16.09000 275 LEU A N 1
ATOM 1162 C CA . LEU A 1 288 ? 185.14800 207.64700 172.34900 1.000 16.09000 275 LEU A CA 1
ATOM 1163 C C . LEU A 1 288 ? 186.12900 208.47400 173.16800 1.000 16.09000 275 LEU A C 1
ATOM 1164 O O . LEU A 1 288 ? 185.87600 208.74900 174.34200 1.000 16.09000 275 LEU A O 1
ATOM 1169 N N . VAL A 1 289 ? 187.24000 208.89400 172.55900 1.000 17.80000 276 VAL A N 1
ATOM 1170 C CA . VAL A 1 289 ? 188.26100 209.66300 173.26700 1.000 17.80000 276 VAL A CA 1
ATOM 1171 C C . VAL A 1 289 ? 187.73300 211.04300 173.65000 1.000 17.80000 276 VAL A C 1
ATOM 1172 O O . VAL A 1 289 ? 187.93200 211.50500 174.77900 1.000 17.80000 276 VAL A O 1
ATOM 1176 N N . LEU A 1 290 ? 187.00700 211.69600 172.73900 1.000 18.72000 277 LEU A N 1
ATOM 1177 C CA . LEU A 1 290 ? 186.38600 212.97600 173.06200 1.000 18.72000 277 LEU A CA 1
ATOM 1178 C C . LEU A 1 290 ? 185.23600 212.83000 174.04900 1.000 18.72000 277 LEU A C 1
ATOM 1179 O O . LEU A 1 290 ? 184.91900 213.78200 174.76100 1.000 18.72000 277 LEU A O 1
ATOM 1184 N N . MET A 1 291 ? 184.61300 211.65600 174.12600 1.000 19.71000 278 MET A N 1
ATOM 1185 C CA . MET A 1 291 ? 183.49800 211.47300 175.04600 1.000 19.71000 278 MET A CA 1
ATOM 1186 C C . MET A 1 291 ? 183.93600 211.09300 176.45500 1.000 19.71000 278 MET A C 1
ATOM 1187 O O . MET A 1 291 ? 183.18600 211.34300 177.40000 1.000 19.71000 278 MET A O 1
ATOM 1192 N N . VAL A 1 292 ? 185.11700 210.49500 176.62300 1.000 19.45000 279 VAL A N 1
ATOM 1193 C CA . VAL A 1 292 ? 185.68400 210.34800 177.96200 1.000 19.45000 279 VAL A CA 1
ATOM 1194 C C . VAL A 1 292 ? 186.12300 211.70900 178.48900 1.000 19.45000 279 VAL A C 1
ATOM 1195 O O . VAL A 1 292 ? 186.05100 211.97800 179.69500 1.000 19.45000 279 VAL A O 1
ATOM 1199 N N . LEU A 1 293 ? 186.54300 212.59800 177.58300 1.000 21.63000 280 LEU A N 1
ATOM 1200 C CA . LEU A 1 293 ? 186.95200 213.94700 177.96000 1.000 21.63000 280 LEU A CA 1
ATOM 1201 C C . LEU A 1 293 ? 185.79100 214.76400 178.51800 1.000 21.63000 280 LEU A C 1
ATOM 1202 O O . LEU A 1 293 ? 185.97700 215.54000 179.45800 1.000 21.63000 280 LEU A O 1
ATOM 1207 N N . VAL A 1 294 ? 184.58700 214.60500 177.95700 1.000 21.91000 281 VAL A N 1
ATOM 1208 C CA . VAL A 1 294 ? 183.43900 215.36500 178.44800 1.000 21.91000 281 VAL A CA 1
ATOM 1209 C C . VAL A 1 294 ? 183.01500 214.87000 179.82600 1.000 21.91000 281 VAL A C 1
ATOM 1210 O O . VAL A 1 294 ? 182.65300 215.66800 180.69400 1.000 21.91000 281 VAL A O 1
ATOM 1214 N N . VAL A 1 295 ? 183.08300 213.55600 180.05800 1.000 21.53000 282 VAL A N 1
ATOM 1215 C CA . VAL A 1 295 ? 182.75700 212.99100 181.36600 1.000 21.53000 282 VAL A CA 1
ATOM 1216 C C . VAL A 1 295 ? 183.74700 213.46800 182.43000 1.000 21.53000 282 VAL A C 1
ATOM 1217 O O . VAL A 1 295 ? 183.36500 213.72900 183.57800 1.000 21.53000 282 VAL A O 1
ATOM 1221 N N . PHE A 1 296 ? 185.00700 213.67400 182.05300 1.000 23.84000 283 PHE A N 1
ATOM 1222 C CA . PHE A 1 296 ? 186.00700 214.09300 183.02600 1.000 23.84000 283 PHE A CA 1
ATOM 1223 C C . PHE A 1 296 ? 185.90100 215.57700 183.37300 1.000 23.84000 283 PHE A C 1
ATOM 1224 O O . PHE A 1 296 ? 185.81100 215.93100 184.55300 1.000 23.84000 283 PHE A O 1
ATOM 1232 N N . ILE A 1 297 ? 185.91400 216.46700 182.37500 1.000 27.01000 284 ILE A N 1
ATOM 1233 C CA . ILE A 1 297 ? 186.08100 217.88100 182.70600 1.000 27.01000 284 ILE A CA 1
ATOM 1234 C C . ILE A 1 297 ? 184.74600 218.53600 183.06000 1.000 27.01000 284 ILE A C 1
ATOM 1235 O O . ILE A 1 297 ? 184.68600 219.37500 183.96400 1.000 27.01000 284 ILE A O 1
ATOM 1240 N N . GLY A 1 298 ? 183.65900 218.20000 182.36600 1.000 2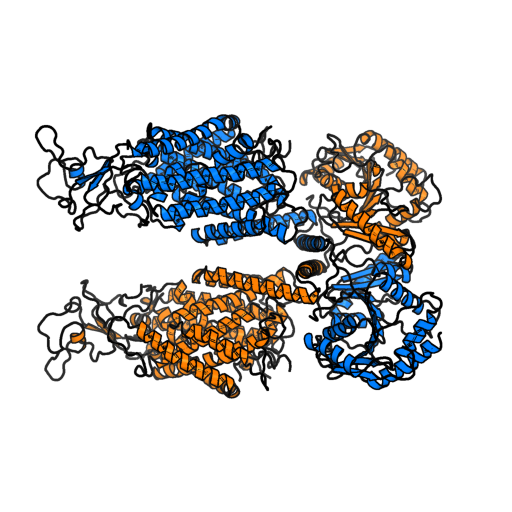9.28000 285 GLY A N 1
ATOM 1241 C CA . GLY A 1 298 ? 182.37300 218.67900 182.82700 1.000 29.28000 285 GLY A CA 1
ATOM 1242 C C . GLY A 1 298 ? 181.24400 217.67800 182.73800 1.000 29.28000 285 GLY A C 1
ATOM 1243 O O . GLY A 1 298 ? 180.71100 217.43100 181.65700 1.000 29.28000 285 GLY A O 1
ATOM 1244 N N . VAL A 1 299 ? 180.77800 217.20500 183.88800 1.000 32.17000 286 VAL A N 1
ATOM 1245 C CA . VAL A 1 299 ? 179.67100 216.26000 183.94500 1.000 32.17000 286 VAL A CA 1
ATOM 1246 C C . VAL A 1 299 ? 178.39300 216.93200 184.42000 1.000 32.17000 286 VAL A C 1
ATOM 1247 O O . VAL A 1 299 ? 177.29700 216.40300 184.17000 1.000 32.17000 286 VAL A O 1
ATOM 1251 N N . ARG A 1 300 ? 178.49400 218.12300 185.02300 1.000 36.44000 287 ARG A N 1
ATOM 1252 C CA . ARG A 1 300 ? 177.31900 218.90700 185.38500 1.000 36.44000 287 ARG A CA 1
ATOM 1253 C C . ARG A 1 300 ? 176.54800 219.37900 184.15700 1.000 36.44000 287 ARG A C 1
ATOM 1254 O O . ARG A 1 300 ? 175.33000 219.57300 184.23200 1.000 36.44000 287 ARG A O 1
ATOM 1262 N N . TYR A 1 301 ? 177.22700 219.56000 183.02600 1.000 35.36000 288 TYR A N 1
ATOM 1263 C CA . TYR A 1 301 ? 176.54900 219.92600 181.79100 1.000 35.36000 288 TYR A CA 1
ATOM 1264 C C . TYR A 1 301 ? 175.94400 218.72300 181.08900 1.000 35.36000 288 TYR A C 1
ATOM 1265 O O . TYR A 1 301 ? 175.01900 218.89000 180.29000 1.000 35.36000 288 TYR A O 1
ATOM 1274 N N . VAL A 1 302 ? 176.44400 217.51800 181.36800 1.000 30.84000 289 VAL A N 1
ATOM 1275 C CA . VAL A 1 302 ? 175.75700 216.31200 180.92400 1.000 30.84000 289 VAL A CA 1
ATOM 1276 C C . VAL A 1 302 ? 174.47700 216.11700 181.72900 1.000 30.84000 289 VAL A C 1
ATOM 1277 O O . VAL A 1 302 ? 173.47800 215.60400 181.20900 1.000 30.84000 289 VAL A O 1
ATOM 1281 N N . ASN A 1 303 ? 174.47700 216.54400 182.99900 1.000 31.81000 290 ASN A N 1
ATOM 1282 C CA . ASN A 1 303 ? 173.27600 216.46800 183.82900 1.000 31.81000 290 ASN A CA 1
ATOM 1283 C C . ASN A 1 303 ? 172.17100 217.38600 183.32100 1.000 31.81000 290 ASN A C 1
ATOM 1284 O O . ASN A 1 303 ? 171.00900 216.97400 183.24000 1.000 31.81000 290 ASN A O 1
ATOM 1289 N N . LYS A 1 304 ? 172.50200 218.63000 182.98600 1.000 32.83000 291 LYS A N 1
ATOM 1290 C CA . LYS A 1 304 ? 171.46100 219.60100 182.68800 1.000 32.83000 291 LYS A CA 1
ATOM 1291 C C . LYS A 1 304 ? 171.02300 219.57900 181.22900 1.000 32.83000 291 LYS A C 1
ATOM 1292 O O . LYS A 1 304 ? 170.03600 220.23800 180.89000 1.000 32.83000 291 LYS A O 1
ATOM 1298 N N . PHE A 1 305 ? 171.71100 218.83500 180.36700 1.000 29.23000 292 PHE A N 1
ATOM 1299 C CA . PHE A 1 305 ? 171.25000 218.59900 179.00600 1.000 29.23000 292 PHE A CA 1
ATOM 1300 C C . PHE A 1 305 ? 170.32600 217.39100 178.89300 1.000 29.23000 292 PHE A C 1
ATOM 1301 O O . PHE A 1 305 ? 170.02200 216.96600 177.77600 1.000 29.23000 292 PHE A O 1
ATOM 1309 N N . ALA A 1 306 ? 169.88200 216.83000 180.02100 1.000 24.50000 293 ALA A N 1
ATOM 1310 C CA . ALA A 1 306 ? 169.05000 215.63100 179.99700 1.000 24.50000 293 ALA A CA 1
ATOM 1311 C C . ALA A 1 306 ? 167.65900 215.90100 179.43800 1.000 24.50000 293 ALA A C 1
ATOM 1312 O O . ALA A 1 306 ? 167.03800 214.99800 178.87100 1.000 24.50000 293 ALA A O 1
ATOM 1314 N N . SER A 1 307 ? 167.15500 217.12600 179.59400 1.000 23.43000 294 SER A N 1
ATOM 1315 C CA . SER A 1 307 ? 165.80100 217.43800 179.15200 1.000 23.43000 294 SER A CA 1
ATOM 1316 C C . SER A 1 307 ? 165.70300 217.53800 177.63700 1.000 23.43000 294 SER A C 1
ATOM 1317 O O . SER A 1 307 ? 164.63000 217.30800 177.07500 1.000 23.43000 294 SER A O 1
ATOM 1320 N N . LEU A 1 308 ? 166.79500 217.88500 176.96200 1.000 22.09000 295 LEU A N 1
ATOM 1321 C CA . LEU A 1 308 ? 166.77700 217.95700 175.51100 1.000 22.09000 295 LEU A CA 1
ATOM 1322 C C . LEU A 1 308 ? 167.21300 216.66100 174.84500 1.000 22.09000 295 LEU A C 1
ATOM 1323 O O . LEU A 1 308 ? 166.90700 216.45800 173.66700 1.000 22.09000 295 LEU A O 1
ATOM 1328 N N . PHE A 1 309 ? 167.92600 215.78700 175.55700 1.000 18.37000 296 PHE A N 1
ATOM 1329 C CA . PHE A 1 309 ? 168.14200 214.43600 175.04700 1.000 18.37000 296 PHE A CA 1
ATOM 1330 C C . PHE A 1 309 ? 166.84200 213.64600 175.04800 1.000 18.37000 296 PHE A C 1
ATOM 1331 O O . PHE A 1 309 ? 166.59500 212.84400 174.14100 1.000 18.37000 296 PHE A O 1
ATOM 1339 N N . LEU A 1 310 ? 166.00000 213.86500 176.05700 1.000 16.35000 297 LEU A N 1
ATOM 1340 C CA . LEU A 1 310 ? 164.69600 213.21600 176.10400 1.000 16.35000 297 LEU A CA 1
ATOM 1341 C C . LEU A 1 310 ? 163.74300 213.79000 175.06200 1.000 16.35000 297 LEU A C 1
ATOM 1342 O O . LEU A 1 310 ? 162.91900 213.05500 174.50700 1.000 16.35000 297 LEU A O 1
ATOM 1347 N N . ALA A 1 311 ? 163.85100 215.09000 174.77300 1.000 17.14000 298 ALA A N 1
ATOM 1348 C CA . ALA A 1 311 ? 162.96000 215.71700 173.80200 1.000 17.14000 298 ALA A CA 1
ATOM 1349 C C . ALA A 1 311 ? 163.26800 215.27700 172.37500 1.000 17.14000 298 ALA A C 1
ATOM 1350 O O . ALA A 1 311 ? 162.36200 215.23600 171.53800 1.000 17.14000 298 ALA A O 1
ATOM 1352 N N . CYS A 1 312 ? 164.52900 214.95200 172.08000 1.000 17.64000 299 CYS A N 1
ATOM 1353 C CA . CYS A 1 312 ? 164.87900 214.42200 170.76600 1.000 17.64000 299 CYS A CA 1
ATOM 1354 C C . CYS A 1 312 ? 164.28800 213.03700 170.53300 1.000 17.64000 299 CYS A C 1
ATOM 1355 O O . CYS A 1 312 ? 164.01800 212.66900 169.38500 1.000 17.64000 299 CYS A O 1
ATOM 1358 N N . VAL A 1 313 ? 164.09300 212.25700 171.59700 1.000 15.75000 300 VAL A N 1
ATOM 1359 C CA . VAL A 1 313 ? 163.47500 210.94200 171.47200 1.000 15.75000 300 VAL A CA 1
ATOM 1360 C C . VAL A 1 313 ? 161.97900 211.06700 171.21400 1.000 15.75000 300 VAL A C 1
ATOM 1361 O O . VAL A 1 313 ? 161.42900 210.38300 170.34600 1.000 15.75000 300 VAL A O 1
ATOM 1365 N N . ILE A 1 314 ? 161.30800 211.96500 171.94400 1.000 13.88000 301 ILE A N 1
ATOM 1366 C CA . ILE A 1 314 ? 159.84900 212.02500 171.92700 1.000 13.88000 301 ILE A CA 1
ATOM 1367 C C . ILE A 1 314 ? 159.33700 212.59500 170.60700 1.000 13.88000 301 ILE A C 1
ATOM 1368 O O . ILE A 1 314 ? 158.38800 212.06100 170.02100 1.000 13.88000 301 ILE A O 1
ATOM 1373 N N . VAL A 1 315 ? 159.97200 213.65100 170.09000 1.000 11.90000 302 VAL A N 1
ATOM 1374 C CA . VAL A 1 315 ? 159.52400 214.20900 168.81500 1.000 11.90000 302 VAL A CA 1
ATOM 1375 C C . VAL A 1 315 ? 159.89800 213.31900 167.63300 1.000 11.90000 302 VAL A C 1
ATOM 1376 O O . VAL A 1 315 ? 159.29800 213.44200 166.56200 1.000 11.90000 302 VAL A O 1
ATOM 1380 N N . SER A 1 316 ? 160.86500 212.41300 167.79400 1.000 12.59000 303 SER A N 1
ATOM 1381 C CA . SER A 1 316 ? 161.14200 211.44500 166.74100 1.000 12.59000 303 SER A CA 1
ATOM 1382 C C . SER A 1 316 ? 160.11200 210.32500 166.72400 1.000 12.59000 303 SER A C 1
ATOM 1383 O O . SER A 1 316 ? 159.79300 209.80100 165.65400 1.000 12.59000 303 SER A O 1
ATOM 1386 N N . ILE A 1 317 ? 159.58000 209.95400 167.88700 1.000 11.16000 304 ILE A N 1
ATOM 1387 C CA . ILE A 1 317 ? 158.52400 208.94900 167.94200 1.000 11.16000 304 ILE A CA 1
ATOM 1388 C C . ILE A 1 317 ? 157.21000 209.52800 167.42700 1.000 11.16000 304 ILE A C 1
ATOM 1389 O O . ILE A 1 317 ? 156.47600 208.86800 166.68100 1.000 11.16000 304 ILE A O 1
ATOM 1394 N N . LEU A 1 318 ? 156.91200 210.77900 167.78300 1.000 11.43000 305 LEU A N 1
ATOM 1395 C CA . LEU A 1 318 ? 155.69600 211.43700 167.31500 1.000 11.43000 305 LEU A CA 1
ATOM 1396 C C . LEU A 1 318 ? 155.74400 211.77800 165.83100 1.000 11.43000 305 LEU A C 1
ATOM 1397 O O . LEU A 1 318 ? 154.69000 211.96500 165.22100 1.000 11.43000 305 LEU A O 1
ATOM 1402 N N . ALA A 1 319 ? 156.93800 211.87300 165.24200 1.000 10.80000 306 ALA A N 1
ATOM 1403 C CA . ALA A 1 319 ? 157.04800 212.06600 163.80200 1.000 10.80000 306 ALA A CA 1
ATOM 1404 C C . ALA A 1 319 ? 156.76600 210.78700 163.02700 1.000 10.80000 306 ALA A C 1
ATOM 1405 O O . ALA A 1 319 ? 156.25900 210.85500 161.90400 1.000 10.80000 306 ALA A O 1
ATOM 1407 N N . ILE A 1 320 ? 157.09300 209.62600 163.60000 1.000 11.06000 307 ILE A N 1
ATOM 1408 C CA . ILE A 1 320 ? 156.79700 208.35400 162.95100 1.000 11.06000 307 ILE A CA 1
ATOM 1409 C C . ILE A 1 320 ? 155.29700 208.08500 162.96600 1.000 11.06000 307 ILE A C 1
ATOM 1410 O O . ILE A 1 320 ? 154.72800 207.61700 161.97200 1.000 11.06000 307 ILE A O 1
ATOM 1415 N N . TYR A 1 321 ? 154.63100 208.40200 164.08100 1.000 10.31000 308 TYR A N 1
ATOM 1416 C CA . TYR A 1 321 ? 153.18500 208.22200 164.19300 1.000 10.31000 308 TYR A CA 1
ATOM 1417 C C . TYR A 1 321 ? 152.42100 209.15700 163.26500 1.000 10.31000 308 TYR A C 1
ATOM 1418 O O . TYR A 1 321 ? 151.41900 208.75400 162.66400 1.000 10.31000 308 TYR A O 1
ATOM 1427 N N . ALA A 1 322 ? 152.87100 210.40700 163.14900 1.000 11.63000 309 ALA A N 1
ATOM 1428 C CA . ALA A 1 322 ? 152.17700 211.38100 162.31400 1.000 11.63000 309 ALA A CA 1
ATOM 1429 C C . ALA A 1 322 ? 152.30500 211.03900 160.83700 1.000 11.63000 309 ALA A C 1
ATOM 1430 O O . ALA A 1 322 ? 151.33000 211.14100 160.08300 1.000 11.63000 309 ALA A O 1
ATOM 1432 N N . GLY A 1 323 ? 153.49500 210.62000 160.40800 1.000 11.65000 310 GLY A N 1
ATOM 1433 C CA . GLY A 1 323 ? 153.70600 210.28200 159.01500 1.000 11.65000 310 GLY A CA 1
ATOM 1434 C C . GLY A 1 323 ? 153.14700 208.94400 158.58600 1.000 11.65000 310 GLY A C 1
ATOM 1435 O O . GLY A 1 323 ? 153.00300 208.70700 157.38400 1.000 11.65000 310 GLY A O 1
ATOM 1436 N N . ALA A 1 324 ? 152.84000 208.06000 159.53500 1.000 13.05000 311 ALA A N 1
ATOM 1437 C CA . ALA A 1 324 ? 152.19700 206.79700 159.18900 1.000 13.05000 311 ALA A CA 1
ATOM 1438 C C . ALA A 1 324 ? 150.69300 206.96200 159.03800 1.000 13.05000 311 ALA A C 1
ATOM 1439 O O . ALA A 1 324 ? 150.07700 206.31300 158.18600 1.000 13.05000 311 ALA A O 1
ATOM 1441 N N . ILE A 1 325 ? 150.08900 207.82200 159.85800 1.000 14.85000 312 ILE A N 1
ATOM 1442 C CA . ILE A 1 325 ? 148.65600 208.07700 159.76800 1.000 14.85000 312 ILE A CA 1
ATOM 1443 C C . ILE A 1 325 ? 148.33700 208.86500 158.50600 1.000 14.85000 312 ILE A C 1
ATOM 1444 O O . ILE A 1 325 ? 147.33200 208.60700 157.83100 1.000 14.85000 312 ILE A O 1
ATOM 1449 N N . LYS A 1 326 ? 149.22100 209.79200 158.13400 1.000 15.68000 313 LYS A N 1
ATOM 1450 C CA . LYS A 1 326 ? 149.01200 210.62000 156.95200 1.000 15.68000 313 LYS A CA 1
ATOM 1451 C C . LYS A 1 326 ? 149.07100 209.80600 155.66000 1.000 15.68000 313 LYS A C 1
ATOM 1452 O O . LYS A 1 326 ? 148.34800 210.10900 154.70300 1.000 15.68000 313 LYS A O 1
ATOM 1458 N N . SER A 1 327 ? 149.85400 208.72600 155.63800 1.000 16.53000 314 SER A N 1
ATOM 1459 C CA . SER A 1 327 ? 149.95200 207.84900 154.47500 1.000 16.53000 314 SER A CA 1
ATOM 1460 C C . SER A 1 327 ? 148.67800 207.05000 154.18800 1.000 16.53000 314 SER A C 1
ATOM 1461 O O . SER A 1 327 ? 148.66300 206.31200 153.20000 1.000 16.53000 314 SER A O 1
ATOM 1464 N N . SER A 1 328 ? 147.62200 207.16200 155.00300 1.000 17.76000 315 SER A N 1
ATOM 1465 C CA . SER A 1 328 ? 146.33300 206.58500 154.63600 1.000 17.76000 315 SER A CA 1
ATOM 1466 C C . SER A 1 328 ? 145.66500 207.36400 153.51000 1.000 17.76000 315 SER A C 1
ATOM 1467 O O . SER A 1 328 ? 144.93500 206.77900 152.70400 1.000 17.76000 315 SER A O 1
ATOM 1470 N N . PHE A 1 329 ? 145.89700 208.67400 153.43700 1.000 19.52000 316 PHE A N 1
ATOM 1471 C CA . PHE A 1 329 ? 145.31800 209.50600 152.38900 1.000 19.52000 316 PHE A CA 1
ATOM 1472 C C . PHE A 1 329 ? 146.33300 210.30900 151.59400 1.000 19.52000 316 PHE A C 1
ATOM 1473 O O . PHE A 1 329 ? 145.99100 210.77600 150.50200 1.000 19.52000 316 PHE A O 1
ATOM 1481 N N . ALA A 1 330 ? 147.55000 210.50200 152.09400 1.000 19.21000 317 ALA A N 1
ATOM 1482 C CA . ALA A 1 330 ? 148.58500 211.25200 151.38200 1.000 19.21000 317 ALA A CA 1
ATOM 1483 C C . ALA A 1 330 ? 149.93700 210.59900 151.62000 1.000 19.21000 317 ALA A C 1
ATOM 1484 O O . ALA A 1 330 ? 150.71500 211.03400 152.47700 1.000 19.21000 317 ALA A O 1
ATOM 1486 N N . PRO A 1 331 ? 150.25700 209.54500 150.87400 1.000 18.49000 318 PRO A N 1
ATOM 1487 C CA . PRO A 1 331 ? 151.54200 208.87200 151.06400 1.000 18.49000 318 PRO A CA 1
ATOM 1488 C C . PRO A 1 331 ? 152.67000 209.66000 150.42400 1.000 18.49000 318 PRO A C 1
ATOM 1489 O O . PRO A 1 331 ? 152.46300 210.34300 149.41000 1.000 18.49000 318 PRO A O 1
ATOM 1493 N N . PRO A 1 332 ? 153.87600 209.59300 150.98500 1.000 18.98000 319 PRO A N 1
ATOM 1494 C CA . PRO A 1 332 ? 155.01800 210.27800 150.37300 1.000 18.98000 319 PRO A CA 1
ATOM 1495 C C . PRO A 1 332 ? 155.48900 209.54900 149.12400 1.000 18.98000 319 PRO A C 1
ATOM 1496 O O . PRO A 1 332 ? 155.15000 208.39300 148.87100 1.000 18.98000 319 PRO A O 1
ATOM 1500 N N . HIS A 1 333 ? 156.30500 210.24800 148.34400 1.000 20.37000 320 HIS A N 1
ATOM 1501 C CA . HIS A 1 333 ? 156.79800 209.75400 147.06200 1.000 20.37000 320 HIS A CA 1
ATOM 1502 C C . HIS A 1 333 ? 158.25800 209.33900 147.22400 1.000 20.37000 320 HIS A C 1
ATOM 1503 O O . HIS A 1 333 ? 159.15100 210.18700 147.30100 1.000 20.37000 320 HIS A O 1
ATOM 1510 N N . PHE A 1 334 ? 158.49200 208.03000 147.29000 1.000 16.04000 321 PHE A N 1
ATOM 1511 C CA . PHE A 1 334 ? 159.83700 207.45500 147.31300 1.000 16.04000 321 PHE A CA 1
ATOM 1512 C C . PHE A 1 334 ? 159.85800 206.27100 146.35700 1.000 16.04000 321 PHE A C 1
ATOM 1513 O O . PHE A 1 334 ? 159.47700 205.15400 146.74300 1.000 16.04000 321 PHE A O 1
ATOM 1521 N N . PRO A 1 335 ? 160.30100 206.46200 145.11800 1.000 15.67000 322 PRO A N 1
ATOM 1522 C CA . PRO A 1 335 ? 160.24900 205.37400 144.13900 1.000 15.67000 322 PRO A CA 1
ATOM 1523 C C . PRO A 1 335 ? 161.40200 204.39100 144.28500 1.000 15.67000 322 PRO A C 1
ATOM 1524 O O . PRO A 1 335 ? 162.49500 204.73100 144.74000 1.000 15.67000 322 PRO A O 1
ATOM 1528 N N . VAL A 1 336 ? 161.13400 203.14600 143.89500 1.000 17.60000 323 VAL A N 1
ATOM 1529 C CA . VAL A 1 336 ? 162.11600 202.06700 143.92500 1.000 17.60000 323 VAL A CA 1
ATOM 1530 C C . VAL A 1 336 ? 162.22800 201.48600 142.52300 1.000 17.60000 323 VAL A C 1
ATOM 1531 O O . VAL A 1 336 ? 161.21800 201.11300 141.91800 1.000 17.60000 323 VAL A O 1
ATOM 1535 N N . CYS A 1 337 ? 163.45400 201.39900 142.01700 1.000 22.78000 324 CYS A N 1
ATOM 1536 C CA . CYS A 1 337 ? 163.70600 200.92500 140.66500 1.000 22.78000 324 CYS A CA 1
ATOM 1537 C C . CYS A 1 337 ? 163.91800 199.41500 140.68400 1.000 22.78000 324 CYS A C 1
ATOM 1538 O O . CYS A 1 337 ? 164.75100 198.91100 141.43900 1.000 22.78000 324 CYS A O 1
ATOM 1541 N N . MET A 1 338 ? 163.15300 198.69600 139.86300 1.000 22.57000 325 MET A N 1
ATOM 1542 C CA . MET A 1 338 ? 163.20300 197.24000 139.80000 1.000 22.57000 325 MET A CA 1
ATOM 1543 C C . MET A 1 338 ? 163.54200 196.79300 138.38600 1.000 22.57000 325 MET A C 1
ATOM 1544 O O . MET A 1 338 ? 162.93100 197.26000 137.42100 1.000 22.57000 325 MET A O 1
ATOM 1549 N N . LEU A 1 339 ? 164.47500 195.85500 138.27100 1.000 22.88000 326 LEU A N 1
ATOM 1550 C CA . LEU A 1 339 ? 164.83700 195.29400 136.98000 1.000 22.88000 326 LEU A CA 1
ATOM 1551 C C . LEU A 1 339 ? 164.25600 193.89200 136.96600 1.000 22.88000 326 LEU A C 1
ATOM 1552 O O . LEU A 1 339 ? 164.90800 192.94100 137.37900 1.000 22.88000 326 LEU A O 1
ATOM 1557 N N . GLY A 1 340 ? 163.02000 193.77100 136.50300 1.000 26.83000 327 GLY A N 1
ATOM 1558 C CA . GLY A 1 340 ? 162.35400 192.48700 136.45300 1.000 26.83000 327 GLY A CA 1
ATOM 1559 C C . GLY A 1 340 ? 161.72500 192.10600 137.77900 1.000 26.83000 327 GLY A C 1
ATOM 1560 O O . GLY A 1 340 ? 160.55900 192.39100 138.03100 1.000 26.83000 327 GLY A O 1
ATOM 1561 N N . ASN A 1 341 ? 162.51100 191.45800 138.62800 1.000 27.51000 328 ASN A N 1
ATOM 1562 C CA . ASN A 1 341 ? 162.05800 190.99300 139.93000 1.000 27.51000 328 ASN A CA 1
ATOM 1563 C C . ASN A 1 341 ? 163.07000 191.37400 141.00800 1.000 27.51000 328 ASN A C 1
ATOM 1564 O O . ASN A 1 341 ? 162.82200 191.24300 142.20300 1.000 27.51000 328 ASN A O 1
ATOM 1569 N N . ARG A 1 342 ? 164.21400 191.85500 140.54200 1.000 19.41000 329 ARG A N 1
ATOM 1570 C CA . ARG A 1 342 ? 165.35200 192.25600 141.36200 1.000 19.41000 329 ARG A CA 1
ATOM 1571 C C . ARG A 1 342 ? 165.38000 193.74200 141.72100 1.000 19.41000 329 ARG A C 1
ATOM 1572 O O . ARG A 1 342 ? 165.04600 194.59600 140.90800 1.000 19.41000 329 ARG A O 1
ATOM 1580 N N . THR A 1 343 ? 165.78600 194.03400 142.95100 1.000 16.63000 330 THR A N 1
ATOM 1581 C CA . THR A 1 343 ? 165.85700 195.40200 143.45600 1.000 16.63000 330 THR A CA 1
ATOM 1582 C C . THR A 1 343 ? 167.19900 196.03300 143.09800 1.000 16.63000 330 THR A C 1
ATOM 1583 O O . THR A 1 343 ? 168.25600 195.51400 143.46900 1.000 16.63000 330 THR A O 1
ATOM 1587 N N . LEU A 1 344 ? 167.15000 197.15900 142.39600 1.000 20.00000 331 LEU A N 1
ATOM 1588 C CA . LEU A 1 344 ? 168.34000 197.91400 142.03800 1.000 20.00000 331 LEU A CA 1
ATOM 1589 C C . LEU A 1 344 ? 168.61600 199.00100 143.06500 1.000 20.00000 331 LEU A C 1
ATOM 1590 O O . LEU A 1 344 ? 167.69900 199.55700 143.67100 1.000 20.00000 331 LEU A O 1
ATOM 1595 N N . SER A 1 345 ? 169.89700 199.30100 143.25100 1.000 23.79000 332 SER A N 1
ATOM 1596 C CA . SER A 1 345 ? 170.29200 200.42900 144.08300 1.000 23.79000 332 SER A CA 1
ATOM 1597 C C . SER A 1 345 ? 169.93600 201.73700 143.39100 1.000 23.79000 332 SER A C 1
ATOM 1598 O O . SER A 1 345 ? 170.22500 201.92500 142.20700 1.000 23.79000 332 SER A O 1
ATOM 1601 N N . SER A 1 346 ? 169.31300 202.64600 144.13200 1.000 26.70000 333 SER A N 1
ATOM 1602 C CA . SER A 1 346 ? 168.84400 203.89600 143.55900 1.000 26.70000 333 SER A CA 1
ATOM 1603 C C . SER A 1 346 ? 169.89400 204.99400 143.59600 1.000 26.70000 333 SER A C 1
ATOM 1604 O O . SER A 1 346 ? 169.67300 206.05800 143.01100 1.000 26.70000 333 SER A O 1
ATOM 1607 N N . ARG A 1 347 ? 171.01300 204.76900 144.27500 1.000 30.83000 334 ARG A N 1
ATOM 1608 C CA . ARG A 1 347 ? 172.17500 205.62300 144.10100 1.000 30.83000 334 ARG A CA 1
ATOM 1609 C C . ARG A 1 347 ? 172.75000 205.42300 142.70600 1.000 30.83000 334 ARG A C 1
ATOM 1610 O O . ARG A 1 347 ? 172.55600 204.37600 142.08000 1.000 30.83000 334 ARG A O 1
ATOM 1618 N N . HIS A 1 348 ? 173.43700 206.46000 142.21300 1.000 39.15000 335 HIS A N 1
ATOM 1619 C CA . HIS A 1 348 ? 174.10700 206.49700 140.90700 1.000 39.15000 335 HIS A CA 1
ATOM 1620 C C . HIS A 1 348 ? 173.13300 206.30800 139.74700 1.000 39.15000 335 HIS A C 1
ATOM 1621 O O . HIS A 1 348 ? 173.53600 205.88200 138.66300 1.000 39.15000 335 HIS A O 1
ATOM 1628 N N . ILE A 1 349 ? 171.85200 206.60000 139.96000 1.000 40.14000 336 ILE A N 1
ATOM 1629 C CA . ILE A 1 349 ? 170.80300 206.41100 138.96600 1.000 40.14000 336 ILE A CA 1
ATOM 1630 C C . ILE A 1 349 ? 169.96400 207.68000 138.94600 1.000 40.14000 336 ILE A C 1
ATOM 1631 O O . ILE A 1 349 ? 169.42200 208.08300 139.98200 1.000 40.14000 336 ILE A O 1
ATOM 1636 N N . ASP A 1 350 ? 169.86900 208.31600 137.78000 1.000 47.74000 337 ASP A N 1
ATOM 1637 C CA . ASP A 1 350 ? 169.01800 209.48800 137.62900 1.000 47.74000 337 ASP A CA 1
ATOM 1638 C C . ASP A 1 350 ? 167.61400 209.11700 137.16000 1.000 47.74000 337 ASP A C 1
ATOM 1639 O O . ASP A 1 350 ? 166.62600 209.64500 137.68000 1.000 47.74000 337 ASP A O 1
ATOM 1644 N N . VAL A 1 351 ? 167.50500 208.21300 136.18800 1.000 40.64000 338 VAL A N 1
ATOM 1645 C CA . VAL A 1 351 ? 166.21900 207.84700 135.60700 1.000 40.64000 338 VAL A CA 1
ATOM 1646 C C . VAL A 1 351 ? 166.08000 206.32600 135.61200 1.000 40.64000 338 VAL A C 1
ATOM 1647 O O . VAL A 1 351 ? 167.05100 205.59500 135.37900 1.000 40.64000 338 VAL A O 1
ATOM 1651 N N . CYS A 1 352 ? 164.88500 205.85200 135.95400 1.000 37.04000 339 CYS A N 1
ATOM 1652 C CA . CYS A 1 352 ? 164.57300 204.42200 135.99600 1.000 37.04000 339 CYS A CA 1
ATOM 1653 C C . CYS A 1 352 ? 163.78700 204.02000 134.74600 1.000 37.04000 339 CYS A C 1
ATOM 1654 O O . CYS A 1 352 ? 162.62300 203.62100 134.79600 1.000 37.04000 339 CYS A O 1
ATOM 1657 N N . SER A 1 353 ? 164.43300 204.16500 133.59100 1.000 37.60000 340 SER A N 1
ATOM 1658 C CA . SER A 1 353 ? 163.74900 203.90500 132.33000 1.000 37.60000 340 SER A CA 1
ATOM 1659 C C . SER A 1 353 ? 164.53800 203.02700 131.36900 1.000 37.60000 340 SER A C 1
ATOM 1660 O O . SER A 1 353 ? 163.93600 202.31200 130.56400 1.000 37.60000 340 SER A O 1
ATOM 1663 N N . LYS A 1 354 ? 165.87400 203.12100 131.42900 1.000 36.53000 341 LYS A N 1
ATOM 1664 C CA . LYS A 1 354 ? 166.86000 202.59400 130.45900 1.000 36.53000 341 LYS A CA 1
ATOM 1665 C C . LYS A 1 354 ? 166.72300 203.20900 129.04700 1.000 36.53000 341 LYS A C 1
ATOM 1666 O O . LYS A 1 354 ? 167.47000 202.84800 128.13200 1.000 36.53000 341 LYS A O 1
ATOM 1672 N N . THR A 1 355 ? 165.87700 204.22700 128.86400 1.000 43.37000 342 THR A N 1
ATOM 1673 C CA . THR A 1 355 ? 165.66600 204.85200 127.56100 1.000 43.37000 342 THR A CA 1
ATOM 1674 C C . THR A 1 355 ? 166.20000 206.27500 127.49300 1.000 43.37000 342 THR A C 1
ATOM 1675 O O . THR A 1 355 ? 166.93400 206.59600 126.55300 1.000 43.37000 342 THR A O 1
ATOM 1679 N N . LYS A 1 356 ? 165.83400 207.14000 128.45000 1.000 46.61000 343 LYS A N 1
ATOM 1680 C CA . LYS A 1 356 ? 166.40700 208.48100 128.66100 1.000 46.61000 343 LYS A CA 1
ATOM 1681 C C . LYS A 1 356 ? 166.23000 209.40100 127.44300 1.000 46.61000 343 LYS A C 1
ATOM 1682 O O . LYS A 1 356 ? 167.17000 209.68700 126.69700 1.000 46.61000 343 LYS A O 1
ATOM 1688 N N . GLU A 1 357 ? 164.97800 209.80300 127.22600 1.000 57.19000 344 GLU A N 1
ATOM 1689 C CA . GLU A 1 357 ? 164.69500 210.94000 126.35200 1.000 57.19000 344 GLU A CA 1
ATOM 1690 C C . GLU A 1 357 ? 165.41700 212.18400 126.86100 1.000 57.19000 344 GLU A C 1
ATOM 1691 O O . GLU A 1 357 ? 165.49000 212.41700 128.07100 1.000 57.19000 344 GLU A O 1
ATOM 1697 N N . ILE A 1 358 ? 165.95600 212.98700 125.94100 1.000 58.61000 345 ILE A N 1
ATOM 1698 C CA . ILE A 1 358 ? 166.50700 214.28400 126.32800 1.000 58.61000 345 ILE A CA 1
ATOM 1699 C C . ILE A 1 358 ? 165.84000 215.41900 125.55000 1.000 58.61000 345 ILE A C 1
ATOM 1700 O O . ILE A 1 358 ? 165.16400 216.26600 126.14600 1.000 58.61000 345 ILE A O 1
ATOM 1705 N N . ASN A 1 359 ? 166.00500 215.44700 124.22400 1.000 62.52000 346 ASN A N 1
ATOM 1706 C CA . ASN A 1 359 ? 165.26100 216.37200 123.36500 1.000 62.52000 346 ASN A CA 1
ATOM 1707 C C . ASN A 1 359 ? 165.11200 215.72800 121.98300 1.000 62.52000 346 ASN A C 1
ATOM 1708 O O . ASN A 1 359 ? 165.91600 215.96400 121.07800 1.000 62.52000 346 ASN A O 1
ATOM 1713 N N . ASN A 1 360 ? 164.03900 214.94500 121.83200 1.000 68.71000 347 ASN A N 1
ATOM 1714 C CA . ASN A 1 360 ? 163.64900 214.21000 120.62600 1.000 68.71000 347 ASN A CA 1
ATOM 1715 C C . ASN A 1 360 ? 164.74400 213.29100 120.07800 1.000 68.71000 347 ASN A C 1
ATOM 1716 O O . ASN A 1 360 ? 164.70900 212.93700 118.89500 1.000 68.71000 347 ASN A O 1
ATOM 1721 N N . MET A 1 361 ? 165.70300 212.88200 120.90700 1.000 62.70000 348 MET A N 1
ATOM 1722 C CA . MET A 1 361 ? 166.74600 211.94300 120.52200 1.000 62.70000 348 MET A CA 1
ATOM 1723 C C . MET A 1 361 ? 167.04200 211.06100 121.72500 1.000 62.70000 348 MET A C 1
ATOM 1724 O O . MET A 1 361 ? 167.11100 211.55200 122.85300 1.000 62.70000 348 MET A O 1
ATOM 1729 N N . THR A 1 362 ? 167.20800 209.76300 121.48900 1.000 54.13000 349 THR A N 1
ATOM 1730 C CA . THR A 1 362 ? 167.26900 208.77000 122.56300 1.000 54.13000 349 THR A CA 1
ATOM 1731 C C . THR A 1 362 ? 168.71100 208.30900 122.76300 1.000 54.13000 349 THR A C 1
ATOM 1732 O O . THR A 1 362 ? 169.17200 207.37000 122.11400 1.000 54.13000 349 THR A O 1
ATOM 1736 N N . VAL A 1 363 ? 169.42200 208.97600 123.65800 1.000 48.63000 350 VAL A N 1
ATOM 1737 C CA . VAL A 1 363 ? 170.66300 208.41300 124.19500 1.000 48.63000 350 VAL A CA 1
ATOM 1738 C C . VAL A 1 363 ? 170.30700 207.49600 125.36500 1.000 48.63000 350 VAL A C 1
ATOM 1739 O O . VAL A 1 363 ? 169.43200 207.85000 126.16900 1.000 48.63000 350 VAL A O 1
ATOM 1743 N N . PRO A 1 364 ? 170.85200 206.28000 125.43800 1.000 44.45000 351 PRO A N 1
ATOM 1744 C CA . PRO A 1 364 ? 170.46400 205.37800 126.53000 1.000 44.45000 351 PRO A CA 1
ATOM 1745 C C . PRO A 1 364 ? 170.99300 205.84500 127.87900 1.000 44.45000 351 PRO A C 1
ATOM 1746 O O . PRO A 1 364 ? 171.97500 206.58200 127.98100 1.000 44.45000 351 PRO A O 1
ATOM 1750 N N . SER A 1 365 ? 170.30900 205.39600 128.92800 1.000 40.74000 352 SER A N 1
ATOM 1751 C CA . SER A 1 365 ? 170.45700 205.97000 130.25500 1.000 40.74000 352 SER A CA 1
ATOM 1752 C C . SER A 1 365 ? 171.72600 205.47600 130.94000 1.000 40.74000 352 SER A C 1
ATOM 1753 O O . SER A 1 365 ? 172.49400 204.67400 130.40500 1.000 40.74000 352 SER A O 1
ATOM 1756 N N . LYS A 1 366 ? 171.93300 205.97100 132.16100 1.000 37.59000 353 LYS A N 1
ATOM 1757 C CA . LYS A 1 366 ? 173.07600 205.55100 132.96100 1.000 37.59000 353 LYS A CA 1
ATOM 1758 C C . LYS A 1 366 ? 172.89000 204.13500 133.48900 1.000 37.59000 353 LYS A C 1
ATOM 1759 O O . LYS A 1 366 ? 173.87400 203.42500 133.71100 1.000 37.59000 353 LYS A O 1
ATOM 1765 N N . LEU A 1 367 ? 171.63800 203.70900 133.67700 1.000 36.61000 354 LEU A N 1
ATOM 1766 C CA . LEU A 1 367 ? 171.34700 202.32900 134.05300 1.000 36.61000 354 LEU A CA 1
ATOM 1767 C C . LEU A 1 367 ? 171.71500 201.35000 132.94100 1.000 36.61000 354 LEU A C 1
ATOM 1768 O O . LEU A 1 367 ? 172.07100 200.20100 133.22500 1.000 36.61000 354 LEU A O 1
ATOM 1773 N N . TRP A 1 368 ? 171.64000 201.78900 131.67900 1.000 39.85000 355 TRP A N 1
ATOM 1774 C CA . TRP A 1 368 ? 172.10300 200.97600 130.55600 1.000 39.85000 355 TRP A CA 1
ATOM 1775 C C . TRP A 1 368 ? 173.60100 200.71600 130.62800 1.000 39.85000 355 TRP A C 1
ATOM 1776 O O . TRP A 1 368 ? 174.06000 199.63700 130.24300 1.000 39.85000 355 TRP A O 1
ATOM 1787 N N . GLY A 1 369 ? 174.37800 201.68100 131.12300 1.000 39.13000 356 GLY A N 1
ATOM 1788 C CA . GLY A 1 369 ? 175.82000 201.53000 131.15000 1.000 39.13000 356 GLY A CA 1
ATOM 1789 C C . GLY A 1 369 ? 176.34600 200.58000 132.20200 1.000 39.13000 356 GLY A C 1
ATOM 1790 O O . GLY A 1 369 ? 177.47800 200.10500 132.07700 1.000 39.13000 356 GLY A O 1
ATOM 1791 N N . PHE A 1 370 ? 175.55700 200.29200 133.23700 1.000 34.47000 357 PHE A N 1
ATOM 1792 C CA . PHE A 1 370 ? 175.99500 199.36700 134.27300 1.000 34.47000 357 PHE A CA 1
ATOM 1793 C C . PHE A 1 370 ? 175.81600 197.91300 133.86800 1.000 34.47000 357 PHE A C 1
ATOM 1794 O O . PHE A 1 370 ? 176.48400 197.03900 134.42900 1.000 34.47000 357 PHE A O 1
ATOM 1802 N N . PHE A 1 371 ? 174.93000 197.63700 132.91600 1.000 33.59000 358 PHE A N 1
ATOM 1803 C CA . PHE A 1 371 ? 174.68000 196.28500 132.44400 1.000 33.59000 358 PHE A CA 1
ATOM 1804 C C . PHE A 1 371 ? 175.22000 196.05300 131.04100 1.000 33.59000 358 PHE A C 1
ATOM 1805 O O . PHE A 1 371 ? 174.95000 195.00900 130.44600 1.000 33.59000 358 PHE A O 1
ATOM 1813 N N . CYS A 1 372 ? 175.98100 196.99700 130.50500 1.000 47.83000 359 CYS A N 1
ATOM 1814 C CA . CYS A 1 372 ? 176.52500 196.91600 129.15600 1.000 47.83000 359 CYS A CA 1
ATOM 1815 C C . CYS A 1 372 ? 177.89200 197.58900 129.16600 1.000 47.83000 359 CYS A C 1
ATOM 1816 O O . CYS A 1 372 ? 178.49300 197.79000 130.22600 1.000 47.83000 359 CYS A O 1
ATOM 1819 N N . ASN A 1 373 ? 178.38300 197.93300 127.98200 1.000 59.81000 360 ASN A N 1
ATOM 1820 C CA . ASN A 1 373 ? 179.48300 198.87500 127.82000 1.000 59.81000 360 ASN A CA 1
ATOM 1821 C C . ASN A 1 373 ? 178.91600 200.29800 127.77100 1.000 59.81000 360 ASN A C 1
ATOM 1822 O O . ASN A 1 373 ? 177.85000 200.55800 128.33600 1.000 59.81000 360 ASN A O 1
ATOM 1827 N N . SER A 1 374 ? 179.67400 201.23300 127.18800 1.000 59.84000 361 SER A N 1
ATOM 1828 C CA . SER A 1 374 ? 179.49300 202.68400 127.27300 1.000 59.84000 361 SER A CA 1
ATOM 1829 C C . SER A 1 374 ? 178.07200 203.13200 126.89700 1.000 59.84000 361 SER A C 1
ATOM 1830 O O . SER A 1 374 ? 177.30600 202.42400 126.23700 1.000 59.84000 361 SER A O 1
ATOM 1833 N N . SER A 1 375 ? 177.74400 204.36400 127.30000 1.000 58.40000 362 SER A N 1
ATOM 1834 C CA . SER A 1 375 ? 176.35300 204.81500 127.31200 1.000 58.40000 362 SER A CA 1
ATOM 1835 C C . SER A 1 375 ? 175.88700 205.29000 125.93900 1.000 58.40000 362 SER A C 1
ATOM 1836 O O . SER A 1 375 ? 174.78900 205.84000 125.80800 1.000 58.40000 362 SER A O 1
ATOM 1839 N N . GLN A 1 376 ? 176.71700 205.13400 124.91100 1.000 62.52000 363 GLN A N 1
ATOM 1840 C CA . GLN A 1 376 ? 176.29200 205.41400 123.54700 1.000 62.52000 363 GLN A CA 1
ATOM 1841 C C . GLN A 1 376 ? 176.14000 204.14700 122.70800 1.000 62.52000 363 GLN A C 1
ATOM 1842 O O . GLN A 1 376 ? 176.12200 204.21900 121.47400 1.000 62.52000 363 GLN A O 1
ATOM 1848 N N . PHE A 1 377 ? 175.96500 202.99800 123.35500 1.000 64.65000 364 PHE A N 1
ATOM 1849 C CA . PHE A 1 377 ? 176.14400 201.70600 122.70500 1.000 64.65000 364 PHE A CA 1
ATOM 1850 C C . PHE A 1 377 ? 174.85900 200.88900 122.69300 1.000 64.65000 364 PHE A C 1
ATOM 1851 O O . PHE A 1 377 ? 174.81800 199.77200 123.21700 1.000 64.65000 364 PHE A O 1
ATOM 1859 N N . PHE A 1 378 ? 173.79200 201.45200 122.11400 1.000 60.85000 365 PHE A N 1
ATOM 1860 C CA . PHE A 1 378 ? 172.54300 200.72400 121.86800 1.000 60.85000 365 PHE A CA 1
ATOM 1861 C C . PHE A 1 378 ? 172.70900 199.52000 120.91900 1.000 60.85000 365 PHE A C 1
ATOM 1862 O O . PHE A 1 378 ? 171.76900 198.73100 120.77300 1.000 60.85000 365 PHE A O 1
ATOM 1870 N N . ASN A 1 379 ? 173.89700 199.34200 120.32000 1.000 67.88000 366 ASN A N 1
ATOM 1871 C CA . ASN A 1 379 ? 174.13500 198.34600 119.27700 1.000 67.88000 366 ASN A CA 1
ATOM 1872 C C . ASN A 1 379 ? 173.92600 196.91200 119.77300 1.000 67.88000 366 ASN A C 1
ATOM 1873 O O . ASN A 1 379 ? 172.99200 196.23200 119.33500 1.000 67.88000 366 ASN A O 1
ATOM 1878 N N . ALA A 1 380 ? 174.76400 196.44000 120.69600 1.000 61.57000 367 ALA A N 1
ATOM 1879 C CA . ALA A 1 380 ? 174.79500 195.00700 120.98900 1.000 61.57000 367 ALA A CA 1
ATOM 1880 C C . ALA A 1 380 ? 175.40200 194.75200 122.37000 1.000 61.57000 367 ALA A C 1
ATOM 1881 O O . ALA A 1 380 ? 175.45100 195.64400 123.22300 1.000 61.57000 367 ALA A O 1
ATOM 1883 N N . THR A 1 381 ? 175.81900 193.48700 122.57300 1.000 57.26000 368 THR A N 1
ATOM 1884 C CA . THR A 1 381 ? 176.59800 192.93800 123.71200 1.000 57.26000 368 THR A CA 1
ATOM 1885 C C . THR A 1 381 ? 176.01900 193.29800 125.08600 1.000 57.26000 368 THR A C 1
ATOM 1886 O O . THR A 1 381 ? 176.73500 193.60200 126.04400 1.000 57.26000 368 THR A O 1
ATOM 1890 N N . CYS A 1 382 ? 174.70600 193.15400 125.21200 1.000 49.09000 369 CYS A N 1
ATOM 1891 C CA . CYS A 1 382 ? 174.04600 193.41700 126.47800 1.000 49.09000 369 CYS A CA 1
ATOM 1892 C C . CYS A 1 382 ? 174.03400 192.17400 127.36800 1.000 49.09000 369 CYS A C 1
ATOM 1893 O O . CYS A 1 382 ? 174.19800 191.04000 126.91100 1.000 49.09000 369 CYS A O 1
ATOM 1896 N N . ASP A 1 383 ? 173.83900 192.40900 128.66200 1.000 39.36000 370 ASP A N 1
ATOM 1897 C CA . ASP A 1 383 ? 173.80900 191.34800 129.65800 1.000 39.36000 370 ASP A CA 1
ATOM 1898 C C . ASP A 1 383 ? 172.48400 190.59500 129.61000 1.000 39.36000 370 ASP A C 1
ATOM 1899 O O . ASP A 1 383 ? 171.42600 191.17300 129.35300 1.000 39.36000 370 ASP A O 1
ATOM 1904 N N . GLU A 1 384 ? 172.54600 189.29900 129.89600 1.000 37.77000 371 GLU A N 1
ATOM 1905 C CA . GLU A 1 384 ? 171.35300 188.46900 129.91700 1.000 37.77000 371 GLU A CA 1
ATOM 1906 C C . GLU A 1 384 ? 170.47400 188.89300 131.08600 1.000 37.77000 371 GLU A C 1
ATOM 1907 O O . GLU A 1 384 ? 170.91100 189.62800 131.97200 1.000 37.77000 371 GLU A O 1
ATOM 1913 N N . TYR A 1 385 ? 169.23300 188.42900 131.09000 1.000 28.23000 372 TYR A N 1
ATOM 1914 C CA . TYR A 1 385 ? 168.28600 188.79400 132.13400 1.000 28.23000 372 TYR A CA 1
ATOM 1915 C C . TYR A 1 385 ? 167.89000 190.25000 131.95300 1.000 28.23000 372 TYR A C 1
ATOM 1916 O O . TYR A 1 385 ? 166.79000 190.65400 132.31900 1.000 28.23000 372 TYR A O 1
ATOM 1925 N N . PHE A 1 386 ? 168.82400 191.03900 131.43200 1.000 32.02000 373 PHE A N 1
ATOM 1926 C CA . PHE A 1 386 ? 168.60500 192.45900 131.20300 1.000 32.02000 373 PHE A CA 1
ATOM 1927 C C . PHE A 1 386 ? 167.99000 192.66000 129.82700 1.000 32.02000 373 PHE A C 1
ATOM 1928 O O . PHE A 1 386 ? 167.07900 193.46900 129.66800 1.000 32.02000 373 PHE A O 1
ATOM 1936 N N . VAL A 1 387 ? 168.47500 191.92200 128.82900 1.000 34.34000 374 VAL A N 1
ATOM 1937 C CA . VAL A 1 387 ? 167.90800 192.03500 127.49000 1.000 34.34000 374 VAL A CA 1
ATOM 1938 C C . VAL A 1 387 ? 166.44100 191.66700 127.64800 1.000 34.34000 374 VAL A C 1
ATOM 1939 O O . VAL A 1 387 ? 165.56100 192.24800 127.01300 1.000 34.34000 374 VAL A O 1
ATOM 1943 N N . HIS A 1 388 ? 166.19000 190.71900 128.54400 1.000 33.70000 375 HIS A N 1
ATOM 1944 C CA . HIS A 1 388 ? 164.84000 190.29300 128.87200 1.000 33.70000 375 HIS A CA 1
ATOM 1945 C C . HIS A 1 388 ? 164.45700 191.10900 130.10000 1.000 33.70000 375 HIS A C 1
ATOM 1946 O O . HIS A 1 388 ? 165.29000 191.83700 130.63700 1.000 33.70000 375 HIS A O 1
ATOM 1953 N N . ASN A 1 389 ? 163.21400 191.00100 130.55000 1.000 31.88000 376 ASN A N 1
ATOM 1954 C CA . ASN A 1 389 ? 162.78200 191.75300 131.72600 1.000 31.88000 376 ASN A CA 1
ATOM 1955 C C . ASN A 1 389 ? 162.79200 193.26300 131.51800 1.000 31.88000 376 ASN A C 1
ATOM 1956 O O . ASN A 1 389 ? 163.82200 193.84600 131.19500 1.000 31.88000 376 ASN A O 1
ATOM 1961 N N . ASN A 1 390 ? 161.64400 193.89900 131.71300 1.000 38.01000 377 ASN A N 1
ATOM 1962 C CA . ASN A 1 390 ? 161.56100 195.34600 131.55200 1.000 38.01000 377 ASN A CA 1
ATOM 1963 C C . ASN A 1 390 ? 161.92300 196.07500 132.84100 1.000 38.01000 377 ASN A C 1
ATOM 1964 O O . ASN A 1 390 ? 161.98900 195.47400 133.90800 1.000 38.01000 377 ASN A O 1
ATOM 1969 N N . VAL A 1 391 ? 162.16100 197.37500 132.73400 1.000 28.68000 378 VAL A N 1
ATOM 1970 C CA . VAL A 1 391 ? 162.52900 198.17300 133.90100 1.000 28.68000 378 VAL A CA 1
ATOM 1971 C C . VAL A 1 391 ? 161.30100 198.92800 134.39400 1.000 28.68000 378 VAL A C 1
ATOM 1972 O O . VAL A 1 391 ? 160.71300 199.72600 133.65500 1.000 28.68000 378 VAL A O 1
ATOM 1976 N N . THR A 1 392 ? 160.93100 198.69900 135.65100 1.000 25.65000 379 THR A N 1
ATOM 1977 C CA . THR A 1 392 ? 159.75700 199.30600 136.25800 1.000 25.65000 379 THR A CA 1
ATOM 1978 C C . THR A 1 392 ? 160.13900 200.07500 137.51600 1.000 25.65000 379 THR A C 1
ATOM 1979 O O . THR A 1 392 ? 161.24300 199.94800 138.04800 1.000 25.65000 379 THR A O 1
ATOM 1983 N N . SER A 1 393 ? 159.20000 200.88600 137.99200 1.000 20.24000 380 SER A N 1
ATOM 1984 C CA . SER A 1 393 ? 159.39000 201.68200 139.19700 1.000 20.24000 380 SER A CA 1
ATOM 1985 C C . SER A 1 393 ? 158.18200 201.49400 140.10200 1.000 20.24000 380 SER A C 1
ATOM 1986 O O . SER A 1 393 ? 157.04300 201.69700 139.67200 1.000 20.24000 380 SER A O 1
ATOM 1989 N N . ILE A 1 394 ? 158.43300 201.09400 141.34300 1.000 16.12000 381 ILE A N 1
ATOM 1990 C CA . ILE A 1 394 ? 157.38200 200.86100 142.32100 1.000 16.12000 381 ILE A CA 1
ATOM 1991 C C . ILE A 1 394 ? 157.50100 201.90400 143.42500 1.000 16.12000 381 ILE A C 1
ATOM 1992 O O . ILE A 1 394 ? 158.51900 202.58600 143.56800 1.000 16.12000 381 ILE A O 1
ATOM 1997 N N . GLN A 1 395 ? 156.42900 202.04300 144.20000 1.000 15.44000 382 GLN A N 1
ATOM 1998 C CA . GLN A 1 395 ? 156.41400 202.97200 145.32300 1.000 15.44000 382 GLN A CA 1
ATOM 1999 C C . GLN A 1 395 ? 157.00600 202.30900 146.55900 1.000 15.44000 382 GLN A C 1
ATOM 2000 O O . GLN A 1 395 ? 156.61600 201.19700 146.92300 1.000 15.44000 382 GLN A O 1
ATOM 2006 N N . GLY A 1 396 ? 157.95300 202.99900 147.20100 1.000 12.41000 383 GLY A N 1
ATOM 2007 C CA . GLY A 1 396 ? 158.55800 202.46700 148.40800 1.000 12.41000 383 GLY A CA 1
ATOM 2008 C C . GLY A 1 396 ? 157.65000 202.54200 149.61600 1.000 12.41000 383 GLY A C 1
ATOM 2009 O O . GLY A 1 396 ? 157.76600 201.72800 150.53400 1.000 12.41000 383 GLY A O 1
ATOM 2010 N N . ILE A 1 397 ? 156.75200 203.52000 149.64600 1.000 12.61000 384 ILE A N 1
ATOM 2011 C CA . ILE A 1 397 ? 155.75500 203.63300 150.70600 1.000 12.61000 384 ILE A CA 1
ATOM 2012 C C . ILE A 1 397 ? 154.38600 203.70200 150.03800 1.000 12.61000 384 ILE A C 1
ATOM 2013 O O . ILE A 1 397 ? 153.97900 204.76600 149.54900 1.000 12.61000 384 ILE A O 1
ATOM 2018 N N . PRO A 1 398 ? 153.67500 202.57900 149.93100 1.000 12.45000 385 PRO A N 1
ATOM 2019 C CA . PRO A 1 398 ? 152.30200 202.64400 149.41800 1.000 12.45000 385 PRO A CA 1
ATOM 2020 C C . PRO A 1 398 ? 151.32600 203.23400 150.41700 1.000 12.45000 385 PRO A C 1
ATOM 2021 O O . PRO A 1 398 ? 150.29200 203.77700 150.00800 1.000 12.45000 385 PRO A O 1
ATOM 2025 N N . GLY A 1 399 ? 151.61300 203.13400 151.70700 1.000 13.04000 386 GLY A N 1
ATOM 2026 C CA . GLY A 1 399 ? 150.81000 203.75200 152.74100 1.000 13.04000 386 GLY A CA 1
ATOM 2027 C C . GLY A 1 399 ? 150.00600 202.73700 153.53300 1.000 13.04000 386 GLY A C 1
ATOM 2028 O O . GLY A 1 399 ? 150.00600 201.53700 153.26200 1.000 13.04000 386 GLY A O 1
ATOM 2029 N N . LEU A 1 400 ? 149.28800 203.27000 154.52200 1.000 16.08000 387 LEU A N 1
ATOM 2030 C CA . LEU A 1 400 ? 148.52300 202.45100 155.45300 1.000 16.08000 387 LEU A CA 1
ATOM 2031 C C . LEU A 1 400 ? 147.23000 201.91900 154.84500 1.000 16.08000 387 LEU A C 1
ATOM 2032 O O . LEU A 1 400 ? 146.74200 200.86700 155.26900 1.000 16.08000 387 LEU A O 1
ATOM 2037 N N . ALA A 1 401 ? 146.67100 202.60600 153.84900 1.000 17.94000 388 ALA A N 1
ATOM 2038 C CA . ALA A 1 401 ? 145.37600 202.21000 153.30800 1.000 17.94000 388 ALA A CA 1
ATOM 2039 C C . ALA A 1 401 ? 145.48000 201.13900 152.23200 1.000 17.94000 388 ALA A C 1
ATOM 2040 O O . ALA A 1 401 ? 144.45300 200.58400 151.83300 1.000 17.94000 388 ALA A O 1
ATOM 2042 N N . SER A 1 402 ? 146.68000 200.83900 151.75100 1.000 18.00000 389 SER A N 1
ATOM 2043 C CA . SER A 1 402 ? 146.84200 199.74900 150.80500 1.000 18.00000 389 SER A CA 1
ATOM 2044 C C . SER A 1 402 ? 146.84200 198.40900 151.53900 1.000 18.00000 389 SER A C 1
ATOM 2045 O O . SER A 1 402 ? 146.74100 198.33500 152.76600 1.000 18.00000 389 SER A O 1
ATOM 2048 N N . GLY A 1 403 ? 146.96000 197.33500 150.77000 1.000 15.05000 390 GLY A N 1
ATOM 2049 C CA . GLY A 1 403 ? 147.01800 196.01300 151.35700 1.000 15.05000 390 GLY A CA 1
ATOM 2050 C C . GLY A 1 403 ? 148.40700 195.41200 151.34100 1.000 15.05000 390 GLY A C 1
ATOM 2051 O O . GLY A 1 403 ? 148.56300 194.21500 151.08300 1.000 15.05000 390 GLY A O 1
ATOM 2052 N N . ILE A 1 404 ? 149.43000 196.22600 151.62100 1.000 14.20000 391 ILE A N 1
ATOM 2053 C CA . ILE A 1 404 ? 150.80900 195.74300 151.57800 1.000 14.20000 391 ILE A CA 1
ATOM 2054 C C . ILE A 1 404 ? 151.18300 194.91700 152.80000 1.000 14.20000 391 ILE A C 1
ATOM 2055 O O . ILE A 1 404 ? 152.24300 194.28000 152.80300 1.000 14.20000 391 ILE A O 1
ATOM 2060 N N . ILE A 1 405 ? 150.33100 194.87400 153.82800 1.000 13.17000 392 ILE A N 1
ATOM 2061 C CA . ILE A 1 405 ? 150.64900 194.08000 155.00700 1.000 13.17000 392 ILE A CA 1
ATOM 2062 C C . ILE A 1 405 ? 150.50600 192.58600 154.73300 1.000 13.17000 392 ILE A C 1
ATOM 2063 O O . ILE A 1 405 ? 151.19200 191.78200 155.37000 1.000 13.17000 392 ILE A O 1
ATOM 2068 N N . THR A 1 406 ? 149.68900 192.18900 153.75000 1.000 14.38000 393 THR A N 1
ATOM 2069 C CA . THR A 1 406 ? 149.55700 190.77300 153.41700 1.000 14.38000 393 THR A CA 1
ATOM 2070 C C . THR A 1 406 ? 150.80800 190.21600 152.74600 1.000 14.38000 393 THR A C 1
ATOM 2071 O O . THR A 1 406 ? 151.01100 188.99800 152.75500 1.000 14.38000 393 THR A O 1
ATOM 2075 N N . GLU A 1 407 ? 151.65100 191.07300 152.18000 1.000 16.30000 394 GLU A N 1
ATOM 2076 C CA . GLU A 1 407 ? 152.93400 190.65600 151.64000 1.000 16.30000 394 GLU A CA 1
ATOM 2077 C C . GLU A 1 407 ? 154.05500 190.69700 152.67000 1.000 16.30000 394 GLU A C 1
ATOM 2078 O O . GLU A 1 407 ? 155.14700 190.19200 152.39200 1.000 16.30000 394 GLU A O 1
ATOM 2084 N N . ASN A 1 408 ? 153.81800 191.27700 153.84700 1.000 11.62000 395 ASN A N 1
ATOM 2085 C CA . ASN A 1 408 ? 154.85200 191.45900 154.85700 1.000 11.62000 395 ASN A CA 1
ATOM 2086 C C . ASN A 1 408 ? 154.66400 190.56600 156.07600 1.000 11.62000 395 ASN A C 1
ATOM 2087 O O . ASN A 1 408 ? 155.30500 190.80400 157.10200 1.000 11.62000 395 ASN A O 1
ATOM 2092 N N . LEU A 1 409 ? 153.81500 189.54100 155.99000 1.000 10.69000 396 LEU A N 1
ATOM 2093 C CA . LEU A 1 409 ? 153.52300 188.71000 157.15400 1.000 10.69000 396 LEU A CA 1
ATOM 2094 C C . LEU A 1 409 ? 154.58400 187.64600 157.39900 1.000 10.69000 396 LEU A C 1
ATOM 2095 O O . LEU A 1 409 ? 154.87200 187.32100 158.55500 1.000 10.69000 396 LEU A O 1
ATOM 2100 N N . TRP A 1 410 ? 155.17600 187.10200 156.34400 1.000 10.68000 397 TRP A N 1
ATOM 2101 C CA . TRP A 1 410 ? 156.01700 185.92000 156.43200 1.000 10.68000 397 TRP A CA 1
ATOM 2102 C C . TRP A 1 410 ? 157.48600 186.28200 156.26300 1.000 10.68000 397 TRP A C 1
ATOM 2103 O O . TRP A 1 410 ? 157.84200 187.38600 155.84900 1.000 10.68000 397 TRP A O 1
ATOM 2114 N N . SER A 1 411 ? 158.33600 185.30900 156.55500 1.000 10.37000 398 SER A N 1
ATOM 2115 C CA . SER A 1 411 ? 159.75700 185.51900 156.76700 1.000 10.37000 398 SER A CA 1
ATOM 2116 C C . SER A 1 411 ? 160.54500 185.47600 155.46200 1.000 10.37000 398 SER A C 1
ATOM 2117 O O . SER A 1 411 ? 160.11900 184.89600 154.46100 1.000 10.37000 398 SER A O 1
ATOM 2120 N N . ASN A 1 412 ? 161.71500 186.11000 155.49200 1.000 9.51000 399 ASN A N 1
ATOM 2121 C CA . ASN A 1 412 ? 162.60900 186.20100 154.34300 1.000 9.51000 399 ASN A CA 1
ATOM 2122 C C . ASN A 1 412 ? 164.05100 185.95000 154.77100 1.000 9.51000 399 ASN A C 1
ATOM 2123 O O . ASN A 1 412 ? 164.95400 186.72500 154.45700 1.000 9.51000 399 ASN A O 1
ATOM 2128 N N . TYR A 1 413 ? 164.27900 184.87900 155.52600 1.000 9.80000 400 TYR A N 1
ATOM 2129 C CA . TYR A 1 413 ? 165.62900 184.52600 155.96200 1.000 9.80000 400 TYR A CA 1
ATOM 2130 C C . TYR A 1 413 ? 166.44600 184.04900 154.76500 1.000 9.80000 400 TYR A C 1
ATOM 2131 O O . TYR A 1 413 ? 166.12700 183.02500 154.15400 1.000 9.80000 400 TYR A O 1
ATOM 2140 N N . LEU A 1 414 ? 167.49700 184.78900 154.42900 1.000 14.35000 401 LEU A N 1
ATOM 2141 C CA . LEU A 1 414 ? 168.34800 184.52300 153.28200 1.000 14.35000 401 LEU A CA 1
ATOM 2142 C C . LEU A 1 414 ? 169.81000 184.51200 153.70300 1.000 14.35000 401 LEU A C 1
ATOM 2143 O O . LEU A 1 414 ? 170.18100 185.17300 154.67700 1.000 14.35000 401 LEU A O 1
ATOM 2148 N N . PRO A 1 415 ? 170.66000 183.76200 153.00100 1.000 18.56000 402 PRO A N 1
ATOM 2149 C CA . PRO A 1 415 ? 172.10200 183.85200 153.25800 1.000 18.56000 402 PRO A CA 1
ATOM 2150 C C . PRO A 1 415 ? 172.68200 185.16700 152.75900 1.000 18.56000 402 PRO A C 1
ATOM 2151 O O . PRO A 1 415 ? 172.08800 185.87700 151.94500 1.000 18.56000 402 PRO A O 1
ATOM 2155 N N . LYS A 1 416 ? 173.87200 185.48000 153.26500 1.000 21.68000 403 LYS A N 1
ATOM 2156 C CA . LYS A 1 416 ? 174.56400 186.70600 152.89100 1.000 21.68000 403 LYS A CA 1
ATOM 2157 C C . LYS A 1 416 ? 175.02400 186.65200 151.43700 1.000 21.68000 403 LYS A C 1
ATOM 2158 O O . LYS A 1 416 ? 175.75400 185.74000 151.03800 1.000 21.68000 403 LYS A O 1
ATOM 2164 N N . GLY A 1 417 ? 174.58900 187.63000 150.64500 1.000 20.03000 404 GLY A N 1
ATOM 2165 C CA . GLY A 1 417 ? 175.00700 187.75800 149.26400 1.000 20.03000 404 GLY A CA 1
ATOM 2166 C C . GLY A 1 417 ? 173.92000 187.57300 148.23000 1.000 20.03000 404 GLY A C 1
ATOM 2167 O O . GLY A 1 417 ? 174.19000 187.77400 147.04200 1.000 20.03000 404 GLY A O 1
ATOM 2168 N N . GLU A 1 418 ? 172.70800 187.20000 148.62500 1.000 22.51000 405 GLU A N 1
ATOM 2169 C CA . GLU A 1 418 ? 171.62800 187.00100 147.67400 1.000 22.51000 405 GLU A CA 1
ATOM 2170 C C . GLU A 1 418 ? 170.87900 188.30000 147.40300 1.000 22.51000 405 GLU A C 1
ATOM 2171 O O . GLU A 1 418 ? 170.77900 189.17500 148.26600 1.000 22.51000 405 GLU A O 1
ATOM 2177 N N . ILE A 1 419 ? 170.35400 188.41200 146.18100 1.000 16.59000 406 ILE A N 1
ATOM 2178 C CA . ILE A 1 419 ? 169.61600 189.59700 145.76100 1.000 16.59000 406 ILE A CA 1
ATOM 2179 C C . ILE A 1 419 ? 168.27400 189.65400 146.48100 1.000 16.59000 406 ILE A C 1
ATOM 2180 O O . ILE A 1 419 ? 167.61600 188.62800 146.69400 1.000 16.59000 406 ILE A O 1
ATOM 2185 N N . ILE A 1 420 ? 167.86800 190.85700 146.87300 1.000 13.39000 407 ILE A N 1
ATOM 2186 C CA . ILE A 1 420 ? 166.57800 191.08000 147.51500 1.000 13.39000 407 ILE A CA 1
ATOM 2187 C C . ILE A 1 420 ? 165.52200 191.24200 146.43000 1.000 13.39000 407 ILE A C 1
ATOM 2188 O O . ILE A 1 420 ? 165.60700 192.15000 145.59800 1.000 13.39000 407 ILE A O 1
ATOM 2193 N N . GLU A 1 421 ? 164.53900 190.35200 146.42400 1.000 19.01000 408 GLU A N 1
ATOM 2194 C CA . GLU A 1 421 ? 163.52000 190.31100 145.38900 1.000 19.01000 408 GLU A CA 1
ATOM 2195 C C . GLU A 1 421 ? 162.13700 190.36700 146.01800 1.000 19.01000 408 GLU A C 1
ATOM 2196 O O . GLU A 1 421 ? 161.96900 190.15300 147.21900 1.000 19.01000 408 GLU A O 1
ATOM 2202 N N . LYS A 1 422 ? 161.13800 190.66700 145.19300 1.000 20.50000 409 LYS A N 1
ATOM 2203 C CA . LYS A 1 422 ? 159.79700 190.68200 145.73700 1.000 20.50000 409 LYS A CA 1
ATOM 2204 C C . LYS A 1 422 ? 158.86200 189.77800 144.94200 1.000 20.50000 409 LYS A C 1
ATOM 2205 O O . LYS A 1 422 ? 158.90400 189.76400 143.71000 1.000 20.50000 409 LYS A O 1
ATOM 2211 N N . PRO A 1 423 ? 158.00500 189.01900 145.61700 1.000 26.84000 410 PRO A N 1
ATOM 2212 C CA . PRO A 1 423 ? 156.91100 188.33500 144.91800 1.000 26.84000 410 PRO A CA 1
ATOM 2213 C C . PRO A 1 423 ? 155.92300 189.33200 144.32700 1.000 26.84000 410 PRO A C 1
ATOM 2214 O O . PRO A 1 423 ? 155.92600 190.52500 144.64100 1.000 26.84000 410 PRO A O 1
ATOM 2218 N N . SER A 1 424 ? 155.07200 188.80200 143.43900 1.000 27.48000 411 SER A N 1
ATOM 2219 C CA . SER A 1 424 ? 154.10800 189.56000 142.62200 1.000 27.48000 411 SER A CA 1
ATOM 2220 C C . SER A 1 424 ? 154.78900 190.58600 141.71300 1.000 27.48000 411 SER A C 1
ATOM 2221 O O . SER A 1 424 ? 154.18200 191.58800 141.32900 1.000 27.48000 411 SER A O 1
ATOM 2224 N N . ALA A 1 425 ? 156.04900 190.34000 141.35100 1.000 27.16000 412 ALA A N 1
ATOM 2225 C CA . ALA A 1 425 ? 156.76500 191.11200 140.34400 1.000 27.16000 412 ALA A CA 1
ATOM 2226 C C . ALA A 1 425 ? 157.22800 190.16300 139.24800 1.000 27.16000 412 ALA A C 1
ATOM 2227 O O . ALA A 1 425 ? 157.68600 189.05400 139.53500 1.000 27.16000 412 ALA A O 1
ATOM 2229 N N . LYS A 1 426 ? 157.10700 190.59500 137.99600 1.000 34.30000 413 LYS A N 1
ATOM 2230 C CA . LYS A 1 426 ? 157.26600 189.68900 136.86600 1.000 34.30000 413 LYS A CA 1
ATOM 2231 C C . LYS A 1 426 ? 158.74000 189.53200 136.49800 1.000 34.30000 413 LYS A C 1
ATOM 2232 O O . LYS A 1 426 ? 159.51000 190.49300 136.53100 1.000 34.30000 413 LYS A O 1
ATOM 2238 N N . SER A 1 427 ? 159.11600 188.30700 136.16100 1.000 34.63000 414 SER A N 1
ATOM 2239 C CA . SER A 1 427 ? 160.48200 187.99100 135.79400 1.000 34.63000 414 SER A CA 1
ATOM 2240 C C . SER A 1 427 ? 160.45700 186.78500 134.87100 1.000 34.63000 414 SER A C 1
ATOM 2241 O O . SER A 1 427 ? 159.75100 185.81700 135.13300 1.000 34.63000 414 SER A O 1
ATOM 2244 N N . SER A 1 428 ? 161.22200 186.84700 133.78900 1.000 41.19000 415 SER A N 1
ATOM 2245 C CA . SER A 1 428 ? 161.27600 185.74600 132.83800 1.000 41.19000 415 SER A CA 1
ATOM 2246 C C . SER A 1 428 ? 161.59300 184.43900 133.55000 1.000 41.19000 415 SER A C 1
ATOM 2247 O O . SER A 1 428 ? 160.68700 183.73600 133.99500 1.000 41.19000 415 SER A O 1
ATOM 2250 N N . ASP A 1 429 ? 162.88400 184.13200 133.64500 1.000 47.00000 416 ASP A N 1
ATOM 2251 C CA . ASP A 1 429 ? 163.39900 182.92900 134.30000 1.000 47.00000 416 ASP A CA 1
ATOM 2252 C C . ASP A 1 429 ? 164.77700 182.58900 133.75500 1.000 47.00000 416 ASP A C 1
ATOM 2253 O O . ASP A 1 429 ? 165.20700 181.43800 133.80200 1.000 47.00000 416 ASP A O 1
ATOM 2258 N N . VAL A 1 430 ? 165.46600 183.59700 133.23600 1.000 41.97000 417 VAL A N 1
ATOM 2259 C CA . VAL A 1 430 ? 166.80000 183.39500 132.69300 1.000 41.97000 417 VAL A CA 1
ATOM 2260 C C . VAL A 1 430 ? 167.81400 183.41900 133.82700 1.000 41.97000 417 VAL A C 1
ATOM 2261 O O . VAL A 1 430 ? 167.44400 183.44400 134.99900 1.000 41.97000 417 VAL A O 1
ATOM 2265 N N . LEU A 1 431 ? 169.09300 183.41100 133.47800 1.000 42.89000 418 LEU A N 1
ATOM 2266 C CA . LEU A 1 431 ? 170.14900 183.43300 134.47700 1.000 42.89000 418 LEU A CA 1
ATOM 2267 C C . LEU A 1 431 ? 171.31200 184.27000 133.97800 1.000 42.89000 418 LEU A C 1
ATOM 2268 O O . LEU A 1 431 ? 172.16800 183.78200 133.24000 1.000 42.89000 418 LEU A O 1
ATOM 2273 N N . GLY A 1 432 ? 171.34500 185.53500 134.37800 1.000 36.30000 419 GLY A N 1
ATOM 2274 C CA . GLY A 1 432 ? 172.41200 186.40800 133.94300 1.000 36.30000 419 GLY A CA 1
ATOM 2275 C C . GLY A 1 432 ? 173.58600 186.43300 134.90200 1.000 36.30000 419 GLY A C 1
ATOM 2276 O O . GLY A 1 432 ? 173.78500 185.52300 135.71500 1.000 36.30000 419 GLY A O 1
ATOM 2277 N N . SER A 1 433 ? 174.37900 187.49300 134.80200 1.000 36.85000 420 SER A N 1
ATOM 2278 C CA . SER A 1 433 ? 175.50800 187.70500 135.69500 1.000 36.85000 420 SER A CA 1
ATOM 2279 C C . SER A 1 433 ? 175.08500 188.53800 136.90300 1.000 36.85000 420 SER A C 1
ATOM 2280 O O . SER A 1 433 ? 174.01200 189.14200 136.92700 1.000 36.85000 420 SER A O 1
ATOM 2283 N N . LEU A 1 434 ? 175.94800 188.55900 137.91700 1.000 32.96000 421 LEU A N 1
ATOM 2284 C CA . LEU A 1 434 ? 175.66800 189.27900 139.15300 1.000 32.96000 421 LEU A CA 1
ATOM 2285 C C . LEU A 1 434 ? 176.33200 190.65000 139.08400 1.000 32.96000 421 LEU A C 1
ATOM 2286 O O . LEU A 1 434 ? 177.56300 190.75000 139.08800 1.000 32.96000 421 LEU A O 1
ATOM 2291 N N . ASN A 1 435 ? 175.51600 191.69600 139.02800 1.000 28.66000 422 ASN A N 1
ATOM 2292 C CA . ASN A 1 435 ? 175.97500 193.06700 138.88600 1.000 28.66000 422 ASN A CA 1
ATOM 2293 C C . ASN A 1 435 ? 176.32800 193.66800 140.24300 1.000 28.66000 422 ASN A C 1
ATOM 2294 O O . ASN A 1 435 ? 176.09700 193.07600 141.29900 1.000 28.66000 422 ASN A O 1
ATOM 2299 N N . HIS A 1 436 ? 176.88300 194.87900 140.20100 1.000 30.51000 423 HIS A N 1
ATOM 2300 C CA . HIS A 1 436 ? 177.19200 195.65600 141.39400 1.000 30.51000 423 HIS A CA 1
ATOM 2301 C C . HIS A 1 436 ? 176.06100 196.62200 141.74900 1.000 30.51000 423 HIS A C 1
ATOM 2302 O O . HIS A 1 436 ? 176.05200 197.21000 142.83500 1.000 30.51000 423 HIS A O 1
ATOM 2309 N N . GLU A 1 437 ? 175.06400 196.74700 140.87500 1.000 27.88000 424 GLU A N 1
ATOM 2310 C CA . GLU A 1 437 ? 173.94100 197.63700 141.11500 1.000 27.88000 424 GLU A CA 1
ATOM 2311 C C . GLU A 1 437 ? 172.77300 196.97400 141.82700 1.000 27.88000 424 GLU A C 1
ATOM 2312 O O . GLU A 1 437 ? 171.79800 197.66300 142.14200 1.000 27.88000 424 GLU A O 1
ATOM 2318 N N . TYR A 1 438 ? 172.84000 195.67500 142.09300 1.000 22.02000 425 TYR A N 1
ATOM 2319 C CA . TYR A 1 438 ? 171.78800 195.01500 142.84700 1.000 22.02000 425 TYR A CA 1
ATOM 2320 C C . TYR A 1 438 ? 171.91400 195.33900 144.32900 1.000 22.02000 425 TYR A C 1
ATOM 2321 O O . TYR A 1 438 ? 172.99700 195.64800 144.83100 1.000 22.02000 425 TYR A O 1
ATOM 2330 N N . VAL A 1 439 ? 170.79000 195.27400 145.02700 1.000 17.02000 426 VAL A N 1
ATOM 2331 C CA . VAL A 1 439 ? 170.78000 195.36800 146.48000 1.000 17.02000 426 VAL A CA 1
ATOM 2332 C C . VAL A 1 439 ? 170.80900 193.95200 147.04000 1.000 17.02000 426 VAL A C 1
ATOM 2333 O O . VAL A 1 439 ? 169.92600 193.14200 146.74500 1.000 17.02000 426 VAL A O 1
ATOM 2337 N N . LEU A 1 440 ? 171.82600 193.65100 147.84100 1.000 17.72000 427 LEU A N 1
ATOM 2338 C CA . LEU A 1 440 ? 172.06400 192.30900 148.34600 1.000 17.72000 427 LEU A CA 1
ATOM 2339 C C . LEU A 1 440 ? 171.78400 192.21600 149.83900 1.000 17.72000 427 LEU A C 1
ATOM 2340 O O . LEU A 1 440 ? 171.65600 193.22100 150.53900 1.000 17.72000 427 LEU A O 1
ATOM 2345 N N . VAL A 1 441 ? 171.71600 190.97300 150.31700 1.000 20.40000 428 VAL A N 1
ATOM 2346 C CA . VAL A 1 441 ? 171.50200 190.69800 151.73400 1.000 20.40000 428 VAL A CA 1
ATOM 2347 C C . VAL A 1 441 ? 172.80100 190.94200 152.49200 1.000 20.40000 428 VAL A C 1
ATOM 2348 O O . VAL A 1 441 ? 173.86800 190.45700 152.09600 1.000 20.40000 428 VAL A O 1
ATOM 2352 N N . ASP A 1 442 ? 172.71000 191.70400 153.59000 1.000 24.53000 429 ASP A N 1
ATOM 2353 C CA . ASP A 1 442 ? 173.89200 192.16800 154.31500 1.000 24.53000 429 ASP A CA 1
ATOM 2354 C C . ASP A 1 442 ? 174.62700 191.02000 154.99900 1.000 24.53000 429 ASP A C 1
ATOM 2355 O O . ASP A 1 442 ? 175.82000 190.80900 154.76100 1.000 24.53000 429 ASP A O 1
ATOM 2360 N N . ILE A 1 443 ? 173.93500 190.27100 155.86000 1.000 21.59000 430 ILE A N 1
ATOM 2361 C CA . ILE A 1 443 ? 174.50600 189.12300 156.55300 1.000 21.59000 430 ILE A CA 1
ATOM 2362 C C . ILE A 1 443 ? 173.47700 188.00200 156.55900 1.000 21.59000 430 ILE A C 1
ATOM 2363 O O . ILE A 1 443 ? 172.29300 188.21800 156.30300 1.000 21.59000 430 ILE A O 1
ATOM 2368 N N . THR A 1 444 ? 173.93400 186.79300 156.87400 1.000 20.13000 431 THR A N 1
ATOM 2369 C CA . THR A 1 444 ? 173.00500 185.67900 157.00800 1.000 20.13000 431 THR A CA 1
ATOM 2370 C C . THR A 1 444 ? 172.23400 185.79500 158.32400 1.000 20.13000 431 THR A C 1
ATOM 2371 O O . THR A 1 444 ? 172.77800 186.20000 159.35600 1.000 20.13000 431 THR A O 1
ATOM 2375 N N . THR A 1 445 ? 170.93900 185.49100 158.26800 1.000 16.74000 432 THR A N 1
ATOM 2376 C CA . THR A 1 445 ? 170.00100 185.88400 159.30900 1.000 16.74000 432 THR A CA 1
ATOM 2377 C C . THR A 1 445 ? 169.17400 184.67400 159.72900 1.000 16.74000 432 THR A C 1
ATOM 2378 O O . THR A 1 445 ? 168.92600 183.77000 158.92900 1.000 16.74000 432 THR A O 1
ATOM 2382 N N . SER A 1 446 ? 168.76700 184.65100 160.99900 1.000 14.28000 433 SER A N 1
ATOM 2383 C CA . SER A 1 446 ? 167.85700 183.63800 161.51600 1.000 14.28000 433 SER A CA 1
ATOM 2384 C C . SER A 1 446 ? 167.04900 184.24900 162.65400 1.000 14.28000 433 SER A C 1
ATOM 2385 O O . SER A 1 446 ? 167.20500 185.42700 162.98600 1.000 14.28000 433 SER A O 1
ATOM 2388 N N . PHE A 1 447 ? 166.16700 183.43200 163.24200 1.000 12.82000 434 PHE A N 1
ATOM 2389 C CA . PHE A 1 447 ? 165.33400 183.88300 164.35500 1.000 12.82000 434 PHE A CA 1
ATOM 2390 C C . PHE A 1 447 ? 166.16900 184.18900 165.59400 1.000 12.82000 434 PHE A C 1
ATOM 2391 O O . PHE A 1 447 ? 165.92200 185.18800 166.27900 1.000 12.82000 434 PHE A O 1
ATOM 2399 N N . THR A 1 448 ? 167.15000 183.34000 165.90600 1.000 15.04000 435 THR A N 1
ATOM 2400 C CA . THR A 1 448 ? 167.93100 183.53300 167.12100 1.000 15.04000 435 THR A CA 1
ATOM 2401 C C . THR A 1 448 ? 168.93400 184.66800 166.97900 1.000 15.04000 435 THR A C 1
ATOM 2402 O O . THR A 1 448 ? 169.29100 185.29800 167.98000 1.000 15.04000 435 THR A O 1
ATOM 2406 N N . LEU A 1 449 ? 169.40100 184.93600 165.76000 1.000 12.34000 436 LEU A N 1
ATOM 2407 C CA . LEU A 1 449 ? 170.24700 186.10100 165.53800 1.000 12.34000 436 LEU A CA 1
ATOM 2408 C C . LEU A 1 449 ? 169.46200 187.39800 165.69700 1.000 12.34000 436 LEU A C 1
ATOM 2409 O O . LEU A 1 449 ? 170.00600 188.39000 166.18800 1.000 12.34000 436 LEU A O 1
ATOM 2414 N N . LEU A 1 450 ? 168.17800 187.39800 165.33400 1.000 10.67000 437 LEU A N 1
ATOM 2415 C CA . LEU A 1 450 ? 167.35100 188.59100 165.45500 1.000 10.67000 437 LEU A CA 1
ATOM 2416 C C . LEU A 1 450 ? 166.88200 188.85800 166.87900 1.000 10.67000 437 LEU A C 1
ATOM 2417 O O . LEU A 1 450 ? 166.50700 189.99200 167.18500 1.000 10.67000 437 LEU A O 1
ATOM 2422 N N . VAL A 1 451 ? 166.87500 187.84400 167.74500 1.000 10.85000 438 VAL A N 1
ATOM 2423 C CA . VAL A 1 451 ? 166.53700 188.06100 169.14700 1.000 10.85000 438 VAL A CA 1
ATOM 2424 C C . VAL A 1 451 ? 167.65600 188.82100 169.85100 1.000 10.85000 438 VAL A C 1
ATOM 2425 O O . VAL A 1 451 ? 167.40400 189.76400 170.61100 1.000 10.85000 438 VAL A O 1
ATOM 2429 N N . GLY A 1 452 ? 168.90900 188.45100 169.58200 1.000 9.60000 439 GLY A N 1
ATOM 2430 C CA . GLY A 1 452 ? 170.05700 189.11300 170.17500 1.000 9.60000 439 GLY A CA 1
ATOM 2431 C C . GLY A 1 452 ? 170.34500 190.50600 169.66300 1.000 9.60000 439 GLY A C 1
ATOM 2432 O O . GLY A 1 452 ? 171.10600 191.23700 170.29800 1.000 9.60000 439 GLY A O 1
ATOM 2433 N N . ILE A 1 453 ? 169.75100 190.89200 168.53900 1.000 10.71000 440 ILE A N 1
ATOM 2434 C CA . ILE A 1 453 ? 169.91000 192.23900 168.00600 1.000 10.71000 440 ILE A CA 1
ATOM 2435 C C . ILE A 1 453 ? 168.81300 193.16500 168.52100 1.000 10.71000 440 ILE A C 1
ATOM 2436 O O . ILE A 1 453 ? 169.06800 194.33600 168.81600 1.000 10.71000 440 ILE A O 1
ATOM 2441 N N . PHE A 1 454 ? 167.59600 192.64700 168.70800 1.000 10.14000 441 PHE A N 1
ATOM 2442 C CA . PHE A 1 454 ? 166.53000 193.48000 169.25400 1.000 10.14000 441 PHE A CA 1
ATOM 2443 C C . PHE A 1 454 ? 166.69200 193.71500 170.75300 1.000 10.14000 441 PHE A C 1
ATOM 2444 O O . PHE A 1 454 ? 166.31100 194.78200 171.24300 1.000 10.14000 441 PHE A O 1
ATOM 2452 N N . PHE A 1 455 ? 167.27100 192.75300 171.47700 1.000 9.52000 442 PHE A N 1
ATOM 2453 C CA . PHE A 1 455 ? 167.20700 192.75300 172.94100 1.000 9.52000 442 PHE A CA 1
ATOM 2454 C C . PHE A 1 455 ? 167.83900 193.94500 173.68000 1.000 9.52000 442 PHE A C 1
ATOM 2455 O O . PHE A 1 455 ? 167.31400 194.28300 174.75500 1.000 9.52000 442 PHE A O 1
ATOM 2463 N N . PRO A 1 456 ? 168.91200 194.61200 173.21600 1.000 10.20000 443 PRO A N 1
ATOM 2464 C CA . PRO A 1 456 ? 169.33900 195.84100 173.91600 1.000 10.20000 443 PRO A CA 1
ATOM 2465 C C . PRO A 1 456 ? 168.32000 196.97600 173.92200 1.000 10.20000 443 PRO A C 1
ATOM 2466 O O . PRO A 1 456 ? 168.48500 197.91100 174.71000 1.000 10.20000 443 PRO A O 1
ATOM 2470 N N . SER A 1 457 ? 167.27100 196.91800 173.09400 1.000 11.74000 444 SER A N 1
ATOM 2471 C CA . SER A 1 457 ? 166.22900 197.94100 173.12200 1.000 11.74000 444 SER A CA 1
ATOM 2472 C C . SER A 1 457 ? 165.37200 197.85600 174.38000 1.000 11.74000 444 SER A C 1
ATOM 2473 O O . SER A 1 457 ? 164.95400 198.88600 174.91100 1.000 11.74000 444 SER A O 1
ATOM 2476 N N . VAL A 1 458 ? 165.09000 196.64800 174.87700 1.000 11.59000 445 VAL A N 1
ATOM 2477 C CA . VAL A 1 458 ? 164.19800 196.52400 176.03100 1.000 11.59000 445 VAL A CA 1
ATOM 2478 C C . VAL A 1 458 ? 164.92000 196.68000 177.35900 1.000 11.59000 445 VAL A C 1
ATOM 2479 O O . VAL A 1 458 ? 164.25600 196.74600 178.40400 1.000 11.59000 445 VAL A O 1
ATOM 2483 N N . THR A 1 459 ? 166.24600 196.75100 177.36200 1.000 11.75000 446 THR A N 1
ATOM 2484 C CA . THR A 1 459 ? 166.98300 196.92100 178.60400 1.000 11.75000 446 THR A CA 1
ATOM 2485 C C . THR A 1 459 ? 166.90600 198.37300 179.06900 1.000 11.75000 446 THR A C 1
ATOM 2486 O O . THR A 1 459 ? 166.31200 199.23600 178.42100 1.000 11.75000 446 THR A O 1
ATOM 2490 N N . GLY A 1 460 ? 167.51800 198.65000 180.21100 1.000 14.14000 447 GLY A N 1
ATOM 2491 C CA . GLY A 1 460 ? 167.45000 199.96300 180.81000 1.000 14.14000 447 GLY A CA 1
ATOM 2492 C C . GLY A 1 460 ? 166.42000 200.10200 181.90300 1.000 14.14000 447 GLY A C 1
ATOM 2493 O O . GLY A 1 460 ? 166.02300 201.23000 182.21000 1.000 14.14000 447 GLY A O 1
ATOM 2494 N N . ILE A 1 461 ? 165.97700 198.99100 182.49900 1.000 14.84000 448 ILE A N 1
ATOM 2495 C CA . ILE A 1 461 ? 164.92200 199.01400 183.50700 1.000 14.84000 448 ILE A CA 1
ATOM 2496 C C . ILE A 1 461 ? 165.44500 199.28400 184.91000 1.000 14.84000 448 ILE A C 1
ATOM 2497 O O . ILE A 1 461 ? 164.64100 199.54400 185.81800 1.000 14.84000 448 ILE A O 1
ATOM 2502 N N . MET A 1 462 ? 166.76400 199.25000 185.12100 1.000 19.02000 449 MET A N 1
ATOM 2503 C CA . MET A 1 462 ? 167.35100 199.66300 186.39100 1.000 19.02000 449 MET A CA 1
ATOM 2504 C C . MET A 1 462 ? 167.39800 201.17600 186.55500 1.000 19.02000 449 MET A C 1
ATOM 2505 O O . MET A 1 462 ? 167.75400 201.65200 187.63600 1.000 19.02000 449 MET A O 1
ATOM 2510 N N . ALA A 1 463 ? 167.05000 201.93300 185.51100 1.000 17.51000 450 ALA A N 1
ATOM 2511 C CA . ALA A 1 463 ? 167.04000 203.38900 185.52900 1.000 17.51000 450 ALA A CA 1
ATOM 2512 C C . ALA A 1 463 ? 166.00600 203.97600 186.47800 1.000 17.51000 450 ALA A C 1
ATOM 2513 O O . ALA A 1 463 ? 166.16600 205.12200 186.90500 1.000 17.51000 450 ALA A O 1
ATOM 2515 N N . GLY A 1 464 ? 164.95100 203.23400 186.81000 1.000 17.53000 451 GLY A N 1
ATOM 2516 C CA . GLY A 1 464 ? 163.94100 203.73800 187.71600 1.000 17.53000 451 GLY A CA 1
ATOM 2517 C C . GLY A 1 464 ? 164.34600 203.80100 189.17100 1.000 17.53000 451 GLY A C 1
ATOM 2518 O O . GLY A 1 464 ? 163.60200 204.35900 189.98100 1.000 17.53000 451 GLY A O 1
ATOM 2519 N N . SER A 1 465 ? 165.50600 203.25100 189.52400 1.000 19.21000 452 SER A N 1
ATOM 2520 C CA . SER A 1 465 ? 165.97400 203.23100 190.89900 1.000 19.21000 452 SER A CA 1
ATOM 2521 C C . SER A 1 465 ? 167.18000 204.12300 191.14300 1.000 19.21000 452 SER A C 1
ATOM 2522 O O . SER A 1 465 ? 167.59800 204.26300 192.29500 1.000 19.21000 452 SER A O 1
ATOM 2525 N N . ASN A 1 466 ? 167.74200 204.74600 190.11000 1.000 24.66000 453 ASN A N 1
ATOM 2526 C CA . ASN A 1 466 ? 169.00800 205.45000 190.26600 1.000 24.66000 453 ASN A CA 1
ATOM 2527 C C . ASN A 1 466 ? 168.85300 206.87800 190.78700 1.000 24.66000 453 ASN A C 1
ATOM 2528 O O . ASN A 1 466 ? 169.82000 207.64200 190.75400 1.000 24.66000 453 ASN A O 1
ATOM 2533 N N . ARG A 1 467 ? 167.66400 207.24800 191.25300 1.000 28.08000 454 ARG A N 1
ATOM 2534 C CA . ARG A 1 467 ? 167.40100 208.49400 191.95900 1.000 28.08000 454 ARG A CA 1
ATOM 2535 C C . ARG A 1 467 ? 166.71400 208.19700 193.28100 1.000 28.08000 454 ARG A C 1
ATOM 2536 O O . ARG A 1 467 ? 165.72000 208.83300 193.64100 1.000 28.08000 454 ARG A O 1
ATOM 2544 N N . SER A 1 468 ? 167.24400 207.21800 194.02100 1.000 25.85000 455 SER A N 1
ATOM 2545 C CA . SER A 1 468 ? 166.54000 206.65400 195.17100 1.000 25.85000 455 SER A CA 1
ATOM 2546 C C . SER A 1 468 ? 166.47600 207.61500 196.35100 1.000 25.85000 455 SER A C 1
ATOM 2547 O O . SER A 1 468 ? 165.46400 207.65100 197.05900 1.000 25.85000 455 SER A O 1
ATOM 2550 N N . GLY A 1 469 ? 167.53100 208.38800 196.58500 1.000 28.03000 456 GLY A N 1
ATOM 2551 C CA . GLY A 1 469 ? 167.55400 209.30400 197.70400 1.000 28.03000 456 GLY A CA 1
ATOM 2552 C C . GLY A 1 469 ? 166.78600 210.58300 197.51800 1.000 28.03000 456 GLY A C 1
ATOM 2553 O O . GLY A 1 469 ? 166.56100 211.30600 198.49200 1.000 28.03000 456 GLY A O 1
ATOM 2554 N N . ASP A 1 470 ? 166.36000 210.87900 196.29300 1.000 28.76000 457 ASP A N 1
ATOM 2555 C CA . ASP A 1 470 ? 165.69500 212.13300 195.97800 1.000 28.76000 457 ASP A CA 1
ATOM 2556 C C . ASP A 1 470 ? 164.19300 211.97500 195.78800 1.000 28.76000 457 ASP A C 1
ATOM 2557 O O . ASP A 1 470 ? 163.53700 212.91100 195.32900 1.000 28.76000 457 ASP A O 1
ATOM 2562 N N . LEU A 1 471 ? 163.63200 210.82800 196.14600 1.000 24.69000 458 LEU A N 1
ATOM 2563 C CA . LEU A 1 471 ? 162.19900 210.60200 196.06400 1.000 24.69000 458 LEU A CA 1
ATOM 2564 C C . LEU A 1 471 ? 161.54600 210.86700 197.41400 1.000 24.69000 458 LEU A C 1
ATOM 2565 O O . LEU A 1 471 ? 162.17900 210.74100 198.46400 1.000 24.69000 458 LEU A O 1
ATOM 2570 N N . LYS A 1 472 ? 160.26600 211.24000 197.37700 1.000 28.04000 459 LYS A N 1
ATOM 2571 C CA . LYS A 1 472 ? 159.50700 211.40000 198.61200 1.000 28.04000 459 LYS A CA 1
ATOM 2572 C C . LYS A 1 472 ? 159.17100 210.04500 199.21800 1.000 28.04000 459 LYS A C 1
ATOM 2573 O O . LYS A 1 472 ? 159.49500 209.76800 200.37900 1.000 28.04000 459 LYS A O 1
ATOM 2579 N N . ASP A 1 473 ? 158.51200 209.18900 198.44300 1.000 25.74000 460 ASP A N 1
ATOM 2580 C CA . ASP A 1 473 ? 158.16200 207.83100 198.84600 1.000 25.74000 460 ASP A CA 1
ATOM 2581 C C . ASP A 1 473 ? 158.70100 206.89000 197.77200 1.000 25.74000 460 ASP A C 1
ATOM 2582 O O . ASP A 1 473 ? 157.98600 206.53000 196.83500 1.000 25.74000 460 ASP A O 1
ATOM 2587 N N . ALA A 1 474 ? 159.96900 206.49700 197.91500 1.000 19.45000 461 ALA A N 1
ATOM 2588 C CA . ALA A 1 474 ? 160.61300 205.61500 196.94700 1.000 19.45000 461 ALA A CA 1
ATOM 2589 C C . ALA A 1 474 ? 160.04200 204.20600 196.96400 1.000 19.45000 461 ALA A C 1
ATOM 2590 O O . ALA A 1 474 ? 160.13700 203.50200 195.95500 1.000 19.45000 461 ALA A O 1
ATOM 2592 N N . GLN A 1 475 ? 159.46700 203.78300 198.09400 1.000 20.84000 462 GLN A N 1
ATOM 2593 C CA . GLN A 1 475 ? 158.85200 202.46500 198.20500 1.000 20.84000 462 GLN A CA 1
ATOM 2594 C C . GLN A 1 475 ? 157.63100 202.34000 197.29900 1.000 20.84000 462 GLN A C 1
ATOM 2595 O O . GLN A 1 475 ? 157.35600 201.26100 196.76600 1.000 20.84000 462 GLN A O 1
ATOM 2601 N N . LYS A 1 476 ? 156.91400 203.44000 197.08100 1.000 18.65000 463 LYS A N 1
ATOM 2602 C CA . LYS A 1 476 ? 155.75400 203.46000 196.20700 1.000 18.65000 463 LYS A CA 1
ATOM 2603 C C . LYS A 1 476 ? 156.08000 203.92700 194.79400 1.000 18.65000 463 LYS A C 1
ATOM 2604 O O . LYS A 1 476 ? 155.43800 203.46800 193.84400 1.000 18.65000 463 LYS A O 1
ATOM 2610 N N . SER A 1 477 ? 157.08700 204.78500 194.62400 1.000 14.68000 464 SER A N 1
ATOM 2611 C CA . SER A 1 477 ? 157.35600 205.37700 193.31800 1.000 14.68000 464 SER A CA 1
ATOM 2612 C C . SER A 1 477 ? 158.04000 204.39500 192.37200 1.000 14.68000 464 SER A C 1
ATOM 2613 O O . SER A 1 477 ? 157.71500 204.35600 191.18200 1.000 14.68000 464 SER A O 1
ATOM 2616 N N . ILE A 1 478 ? 158.98600 203.60700 192.87500 1.000 12.60000 465 ILE A N 1
ATOM 2617 C CA . ILE A 1 478 ? 159.82400 202.74000 192.04200 1.000 12.60000 465 ILE A CA 1
ATOM 2618 C C . ILE A 1 478 ? 159.02600 201.59200 191.40600 1.000 12.60000 465 ILE A C 1
ATOM 2619 O O . ILE A 1 478 ? 159.23900 201.33900 190.21200 1.000 12.60000 465 ILE A O 1
ATOM 2624 N N . PRO A 1 479 ? 158.09600 200.88700 192.08300 1.000 11.07000 466 PRO A N 1
ATOM 2625 C CA . PRO A 1 479 ? 157.27800 199.92400 191.31900 1.000 11.07000 466 PRO A CA 1
ATOM 2626 C C . PRO A 1 479 ? 156.31200 200.55700 190.32900 1.000 11.07000 466 PRO A C 1
ATOM 2627 O O . PRO A 1 479 ? 156.12800 200.01000 189.23800 1.000 11.07000 466 PRO A O 1
ATOM 2631 N N . ILE A 1 480 ? 155.69100 201.68900 190.67300 1.000 11.30000 467 ILE A N 1
ATOM 2632 C CA . ILE A 1 480 ? 154.69200 202.29200 189.79300 1.000 11.30000 467 ILE A CA 1
ATOM 2633 C C . ILE A 1 480 ? 155.35100 202.89000 188.55300 1.000 11.30000 467 ILE A C 1
ATOM 2634 O O . ILE A 1 480 ? 154.86600 202.71200 187.42900 1.000 11.30000 467 ILE A O 1
ATOM 2639 N N . GLY A 1 481 ? 156.48700 203.56100 188.72800 1.000 9.36000 468 GLY A N 1
ATOM 2640 C CA . GLY A 1 481 ? 157.11900 204.22300 187.60200 1.000 9.36000 468 GLY A CA 1
ATOM 2641 C C . GLY A 1 481 ? 157.81800 203.26700 186.65400 1.000 9.36000 468 GLY A C 1
ATOM 2642 O O . GLY A 1 481 ? 157.83100 203.48900 185.44200 1.000 9.36000 468 GLY A O 1
ATOM 2643 N N . THR A 1 482 ? 158.41400 202.19600 187.18800 1.000 10.12000 469 THR A N 1
ATOM 2644 C CA . THR A 1 482 ? 159.13500 201.24600 186.34300 1.000 10.12000 469 THR A CA 1
ATOM 2645 C C . THR A 1 482 ? 158.17600 200.41500 185.50200 1.000 10.12000 469 THR A C 1
ATOM 2646 O O . THR A 1 482 ? 158.39000 200.24000 184.29900 1.000 10.12000 469 THR A O 1
ATOM 2650 N N . ILE A 1 483 ? 157.11000 199.90500 186.12200 1.000 9.03000 470 ILE A N 1
ATOM 2651 C CA . ILE A 1 483 ? 156.18700 199.00000 185.44200 1.000 9.03000 470 ILE A CA 1
ATOM 2652 C C . ILE A 1 483 ? 155.40500 199.74200 184.36300 1.000 9.03000 470 ILE A C 1
ATOM 2653 O O . ILE A 1 483 ? 155.19300 199.21900 183.26100 1.000 9.03000 470 ILE A O 1
ATOM 2658 N N . LEU A 1 484 ? 155.02600 200.99400 184.63600 1.000 7.99000 471 LEU A N 1
ATOM 2659 C CA . LEU A 1 484 ? 154.34300 201.80800 183.63600 1.000 7.99000 471 LEU A CA 1
ATOM 2660 C C . LEU A 1 484 ? 155.26200 202.18300 182.48300 1.000 7.99000 471 LEU A C 1
ATOM 2661 O O . LEU A 1 484 ? 154.78800 202.37400 181.36000 1.000 7.99000 471 LEU A O 1
ATOM 2666 N N . ALA A 1 485 ? 156.56900 202.29200 182.73400 1.000 9.28000 472 ALA A N 1
ATOM 2667 C CA . ALA A 1 485 ? 157.50300 202.60400 181.65900 1.000 9.28000 472 ALA A CA 1
ATOM 2668 C C . ALA A 1 485 ? 157.75200 201.40100 180.76000 1.000 9.28000 472 ALA A C 1
ATOM 2669 O O . ALA A 1 485 ? 158.04800 201.57500 179.57400 1.000 9.28000 472 ALA A O 1
ATOM 2671 N N . ILE A 1 486 ? 157.65000 200.18200 181.30100 1.000 9.43000 473 ILE A N 1
ATOM 2672 C CA . ILE A 1 486 ? 157.72800 198.99000 180.46000 1.000 9.43000 473 ILE A CA 1
ATOM 2673 C C . ILE A 1 486 ? 156.51300 198.91200 179.54900 1.000 9.43000 473 ILE A C 1
ATOM 2674 O O . ILE A 1 486 ? 156.63100 198.57500 178.36900 1.000 9.43000 473 ILE A O 1
ATOM 2679 N N . LEU A 1 487 ? 155.33400 199.25500 180.07300 1.000 9.11000 474 LEU A N 1
ATOM 2680 C CA . LEU A 1 487 ? 154.11300 199.23000 179.27500 1.000 9.11000 474 LEU A CA 1
ATOM 2681 C C . LEU A 1 487 ? 154.11400 200.29200 178.18100 1.000 9.11000 474 LEU A C 1
ATOM 2682 O O . LEU A 1 487 ? 153.49100 200.09500 177.13400 1.000 9.11000 474 LEU A O 1
ATOM 2687 N N . THR A 1 488 ? 154.79800 201.41600 178.40100 1.000 8.53000 475 THR A N 1
ATOM 2688 C CA . THR A 1 488 ? 154.84400 202.47900 177.40300 1.000 8.53000 475 THR A CA 1
ATOM 2689 C C . THR A 1 488 ? 155.79500 202.12900 176.26100 1.000 8.53000 475 THR A C 1
ATOM 2690 O O . THR A 1 488 ? 155.44100 202.27600 175.08600 1.000 8.53000 475 THR A O 1
ATOM 2694 N N . THR A 1 489 ? 156.99900 201.64900 176.58500 1.000 9.55000 476 THR A N 1
ATOM 2695 C CA . THR A 1 489 ? 157.96300 201.31200 175.54200 1.000 9.55000 476 THR A CA 1
ATOM 2696 C C . THR A 1 489 ? 157.56600 200.05200 174.78300 1.000 9.55000 476 THR A C 1
ATOM 2697 O O . THR A 1 489 ? 157.83600 199.95200 173.58300 1.000 9.55000 476 THR A O 1
ATOM 2701 N N . SER A 1 490 ? 156.91000 199.09700 175.44900 1.000 9.16000 477 SER A N 1
ATOM 2702 C CA . SER A 1 490 ? 156.47200 197.89100 174.75400 1.000 9.16000 477 SER A CA 1
ATOM 2703 C C . SER A 1 490 ? 155.29600 198.16700 173.83200 1.000 9.16000 477 SER A C 1
ATOM 2704 O O . SER A 1 490 ? 155.14100 197.48100 172.82100 1.000 9.16000 477 SER A O 1
ATOM 2707 N N . PHE A 1 491 ? 154.46100 199.15900 174.15800 1.000 8.31000 478 PHE A N 1
ATOM 2708 C CA . PHE A 1 491 ? 153.41000 199.57000 173.23200 1.000 8.31000 478 PHE A CA 1
ATOM 2709 C C . PHE A 1 491 ? 154.00000 200.22000 171.98900 1.000 8.31000 478 PHE A C 1
ATOM 2710 O O . PHE A 1 491 ? 153.50500 200.00800 170.87800 1.000 8.31000 478 PHE A O 1
ATOM 2718 N N . VAL A 1 492 ? 155.04400 201.02900 172.16600 1.000 8.93000 479 VAL A N 1
ATOM 2719 C CA . VAL A 1 492 ? 155.68200 201.71100 171.04600 1.000 8.93000 479 VAL A CA 1
ATOM 2720 C C . VAL A 1 492 ? 156.40100 200.70900 170.14600 1.000 8.93000 479 VAL A C 1
ATOM 2721 O O . VAL A 1 492 ? 156.38700 200.83700 168.91700 1.000 8.93000 479 VAL A O 1
ATOM 2725 N N . TYR A 1 493 ? 156.97500 199.65700 170.73200 1.000 9.45000 480 TYR A N 1
ATOM 2726 C CA . TYR A 1 493 ? 157.64900 198.64500 169.92700 1.000 9.45000 480 TYR A CA 1
ATOM 2727 C C . TYR A 1 493 ? 156.65500 197.73700 169.21500 1.000 9.45000 480 TYR A C 1
ATOM 2728 O O . TYR A 1 493 ? 156.88000 197.35300 168.06400 1.000 9.45000 480 TYR A O 1
ATOM 2737 N N . LEU A 1 494 ? 155.55600 197.37700 169.87900 1.000 9.55000 481 LEU A N 1
ATOM 2738 C CA . LEU A 1 494 ? 154.59300 196.46500 169.27800 1.000 9.55000 481 LEU A CA 1
ATOM 2739 C C . LEU A 1 494 ? 153.71700 197.14800 168.24000 1.000 9.55000 481 LEU A C 1
ATOM 2740 O O . LEU A 1 494 ? 153.28600 196.49900 167.28300 1.000 9.55000 481 LEU A O 1
ATOM 2745 N N . SER A 1 495 ? 153.43600 198.43700 168.40500 1.000 9.85000 482 SER A N 1
ATOM 2746 C CA . SER A 1 495 ? 152.67400 199.15300 167.39400 1.000 9.85000 482 SER A CA 1
ATOM 2747 C C . SER A 1 495 ? 153.53900 199.64000 166.23800 1.000 9.85000 482 SER A C 1
ATOM 2748 O O . SER A 1 495 ? 152.99100 200.00900 165.19900 1.000 9.85000 482 SER A O 1
ATOM 2751 N N . ASN A 1 496 ? 154.86600 199.63400 166.37800 1.000 9.49000 483 ASN A N 1
ATOM 2752 C CA . ASN A 1 496 ? 155.72700 199.96800 165.24900 1.000 9.49000 483 ASN A CA 1
ATOM 2753 C C . ASN A 1 496 ? 155.97400 198.76900 164.34500 1.000 9.49000 483 ASN A C 1
ATOM 2754 O O . ASN A 1 496 ? 156.23700 198.95000 163.15600 1.000 9.49000 483 ASN A O 1
ATOM 2759 N N . VAL A 1 497 ? 155.90700 197.55100 164.89000 1.000 9.16000 484 VAL A N 1
ATOM 2760 C CA . VAL A 1 497 ? 156.04900 196.34800 164.07300 1.000 9.16000 484 VAL A CA 1
ATOM 2761 C C . VAL A 1 497 ? 154.88800 196.24000 163.09100 1.000 9.16000 484 VAL A C 1
ATOM 2762 O O . VAL A 1 497 ? 155.07400 195.89400 161.91700 1.000 9.16000 484 VAL A O 1
ATOM 2766 N N . VAL A 1 498 ? 153.68600 196.60000 163.53800 1.000 9.49000 485 VAL A N 1
ATOM 2767 C CA . VAL A 1 498 ? 152.51400 196.52100 162.67600 1.000 9.49000 485 VAL A CA 1
ATOM 2768 C C . VAL A 1 498 ? 152.51100 197.65800 161.66100 1.000 9.49000 485 VAL A C 1
ATOM 2769 O O . VAL A 1 498 ? 152.17900 197.45200 160.49000 1.000 9.49000 485 VAL A O 1
ATOM 2773 N N . LEU A 1 499 ? 152.92700 198.85800 162.06800 1.000 9.05000 486 LEU A N 1
ATOM 2774 C CA . LEU A 1 499 ? 152.90000 200.00800 161.17200 1.000 9.05000 486 LEU A CA 1
ATOM 2775 C C . LEU A 1 499 ? 154.03100 200.00800 160.15100 1.000 9.05000 486 LEU A C 1
ATOM 2776 O O . LEU A 1 499 ? 153.88500 200.62500 159.09500 1.000 9.05000 486 LEU A O 1
ATOM 2781 N N . PHE A 1 500 ? 155.15400 199.34200 160.43100 1.000 9.12000 487 PHE A N 1
ATOM 2782 C CA . PHE A 1 500 ? 156.19400 199.23900 159.41100 1.000 9.12000 487 PHE A CA 1
ATOM 2783 C C . PHE A 1 500 ? 155.78000 198.26600 158.31700 1.000 9.12000 487 PHE A C 1
ATOM 2784 O O . PHE A 1 500 ? 155.96900 198.54100 157.12800 1.000 9.12000 487 PHE A O 1
ATOM 2792 N N . GLY A 1 501 ? 155.20900 197.12300 158.70400 1.000 10.98000 488 GLY A N 1
ATOM 2793 C CA . GLY A 1 501 ? 154.77400 196.13200 157.74000 1.000 10.98000 488 GLY A CA 1
ATOM 2794 C C . GLY A 1 501 ? 153.53600 196.51600 156.96200 1.000 10.98000 488 GLY A C 1
ATOM 2795 O O . GLY A 1 501 ? 153.26900 195.91700 155.91700 1.000 10.98000 488 GLY A O 1
ATOM 2796 N N . ALA A 1 502 ? 152.77500 197.49800 157.43900 1.000 11.49000 489 ALA A N 1
ATOM 2797 C CA . ALA A 1 502 ? 151.55900 197.91500 156.75900 1.000 11.49000 489 ALA A CA 1
ATOM 2798 C C . ALA A 1 502 ? 151.73200 199.15300 155.88800 1.000 11.49000 489 ALA A C 1
ATOM 2799 O O . ALA A 1 502 ? 150.81500 199.48000 155.13200 1.000 11.49000 489 ALA A O 1
ATOM 2801 N N . CYS A 1 503 ? 152.86800 199.84500 155.96100 1.000 11.76000 490 CYS A N 1
ATOM 2802 C CA . CYS A 1 503 ? 153.07600 201.05200 155.16600 1.000 11.76000 490 CYS A CA 1
ATOM 2803 C C . CYS A 1 503 ? 154.27900 201.01400 154.23900 1.000 11.76000 490 CYS A C 1
ATOM 2804 O O . CYS A 1 503 ? 154.31600 201.80600 153.29200 1.000 11.76000 490 CYS A O 1
ATOM 2807 N N . ILE A 1 504 ? 155.25200 200.13800 154.46000 1.000 10.28000 491 ILE A N 1
ATOM 2808 C CA . ILE A 1 504 ? 156.50700 200.15600 153.72000 1.000 10.28000 491 ILE A CA 1
ATOM 2809 C C . ILE A 1 504 ? 156.58300 198.91300 152.84300 1.000 10.28000 491 ILE A C 1
ATOM 2810 O O . ILE A 1 504 ? 156.20800 197.81500 153.26700 1.000 10.28000 491 ILE A O 1
ATOM 2815 N N . GLU A 1 505 ? 157.04000 199.10300 151.60700 1.000 13.00000 492 GLU A N 1
ATOM 2816 C CA . GLU A 1 505 ? 157.32000 197.99900 150.69900 1.000 13.00000 492 GLU A CA 1
ATOM 2817 C C . GLU A 1 505 ? 158.43300 197.11300 151.26000 1.000 13.00000 492 GLU A C 1
ATOM 2818 O O . GLU A 1 505 ? 159.39800 197.60500 151.85200 1.000 13.00000 492 GLU A O 1
ATOM 2824 N N . GLY A 1 506 ? 158.27700 195.79500 151.08000 1.000 9.41000 493 GLY A N 1
ATOM 2825 C CA . GLY A 1 506 ? 159.14300 194.82400 151.73300 1.000 9.41000 493 GLY A CA 1
ATOM 2826 C C . GLY A 1 506 ? 160.59600 194.85100 151.29700 1.000 9.41000 493 GLY A C 1
ATOM 2827 O O . GLY A 1 506 ? 161.48400 194.57000 152.10100 1.000 9.41000 493 GLY A O 1
ATOM 2828 N N . VAL A 1 507 ? 160.86900 195.20100 150.03600 1.000 11.79000 494 VAL A N 1
ATOM 2829 C CA . VAL A 1 507 ? 162.26000 195.32800 149.59500 1.000 11.79000 494 VAL A CA 1
ATOM 2830 C C . VAL A 1 507 ? 162.93200 196.58900 150.11200 1.000 11.79000 494 VAL A C 1
ATOM 2831 O O . VAL A 1 507 ? 164.15700 196.70800 150.01000 1.000 11.79000 494 VAL A O 1
ATOM 2835 N N . VAL A 1 508 ? 162.16300 197.54100 150.64000 1.000 10.82000 495 VAL A N 1
ATOM 2836 C CA . VAL A 1 508 ? 162.72900 198.69800 151.32000 1.000 10.82000 495 VAL A CA 1
ATOM 2837 C C . VAL A 1 508 ? 163.01400 198.37000 152.77900 1.000 10.82000 495 VAL A C 1
ATOM 2838 O O . VAL A 1 508 ? 163.99700 198.84900 153.35100 1.000 10.82000 495 VAL A O 1
ATOM 2842 N N . LEU A 1 509 ? 162.15700 197.56000 153.40100 1.000 8.95000 496 LEU A N 1
ATOM 2843 C CA . LEU A 1 509 ? 162.39500 197.11300 154.76700 1.000 8.95000 496 LEU A CA 1
ATOM 2844 C C . LEU A 1 509 ? 163.56800 196.14400 154.85100 1.000 8.95000 496 LEU A C 1
ATOM 2845 O O . LEU A 1 509 ? 164.25300 196.09400 155.87600 1.000 8.95000 496 LEU A O 1
ATOM 2850 N N . ARG A 1 510 ? 163.82000 195.37900 153.78500 1.000 10.13000 497 ARG A N 1
ATOM 2851 C CA . ARG A 1 510 ? 164.79100 194.29200 153.80200 1.000 10.13000 497 ARG A CA 1
ATOM 2852 C C . ARG A 1 510 ? 166.20800 194.74500 153.48800 1.000 10.13000 497 ARG A C 1
ATOM 2853 O O . ARG A 1 510 ? 167.09600 193.89800 153.33700 1.000 10.13000 497 ARG A O 1
ATOM 2861 N N . ASP A 1 511 ? 166.46000 196.04300 153.37700 1.000 14.87000 498 ASP A N 1
ATOM 2862 C CA . ASP A 1 511 ? 167.84200 196.49000 153.26400 1.000 14.87000 498 ASP A CA 1
ATOM 2863 C C . ASP A 1 511 ? 168.10600 197.61700 154.24900 1.000 14.87000 498 ASP A C 1
ATOM 2864 O O . ASP A 1 511 ? 167.40100 198.63100 154.26300 1.000 14.87000 498 ASP A O 1
ATOM 2869 N N . LYS A 1 512 ? 169.10300 197.40800 155.10200 1.000 16.60000 499 LYS A N 1
ATOM 2870 C CA . LYS A 1 512 ? 169.68900 198.50000 155.85000 1.000 16.60000 499 LYS A CA 1
ATOM 2871 C C . LYS A 1 512 ? 170.52700 199.36500 154.91400 1.000 16.60000 499 LYS A C 1
ATOM 2872 O O . LYS A 1 512 ? 170.84200 198.97800 153.78300 1.000 16.60000 499 LYS A O 1
ATOM 2878 N N . PHE A 1 513 ? 170.84600 200.56900 155.39000 1.000 18.01000 500 PHE A N 1
ATOM 2879 C CA . PHE A 1 513 ? 171.62700 201.63500 154.75000 1.000 18.01000 500 PHE A CA 1
ATOM 2880 C C . PHE A 1 513 ? 170.89900 202.30200 153.58100 1.000 18.01000 500 PHE A C 1
ATOM 2881 O O . PHE A 1 513 ? 171.44100 203.25000 153.00300 1.000 18.01000 500 PHE A O 1
ATOM 2889 N N . GLY A 1 514 ? 169.68800 201.86500 153.24200 1.000 18.53000 501 GLY A N 1
ATOM 2890 C CA . GLY A 1 514 ? 168.79600 202.57700 152.33500 1.000 18.53000 501 GLY A CA 1
ATOM 2891 C C . GLY A 1 514 ? 169.25600 202.73100 150.90000 1.000 18.53000 501 GLY A C 1
ATOM 2892 O O . GLY A 1 514 ? 169.07300 203.80200 150.31100 1.000 18.53000 501 GLY A O 1
ATOM 2893 N N . ASP A 1 515 ? 169.84100 201.68300 150.31700 1.000 22.40000 502 ASP A N 1
ATOM 2894 C CA . ASP A 1 515 ? 170.30600 201.76300 148.93500 1.000 22.40000 502 ASP A CA 1
ATOM 2895 C C . ASP A 1 515 ? 169.15700 201.77400 147.93400 1.000 22.40000 502 ASP A C 1
ATOM 2896 O O . ASP A 1 515 ? 169.33200 202.26900 146.81700 1.000 22.40000 502 ASP A O 1
ATOM 2901 N N . ALA A 1 516 ? 167.99500 201.23800 148.30700 1.000 19.45000 503 ALA A N 1
ATOM 2902 C CA . ALA A 1 516 ? 166.83800 201.21300 147.42500 1.000 19.45000 503 ALA A CA 1
ATOM 2903 C C . ALA A 1 516 ? 166.06300 202.52500 147.42200 1.000 19.45000 503 ALA A C 1
ATOM 2904 O O . ALA A 1 516 ? 165.29200 202.76900 146.48900 1.000 19.45000 503 ALA A O 1
ATOM 2906 N N . VAL A 1 517 ? 166.23700 203.36700 148.44000 1.000 18.57000 504 VAL A N 1
ATOM 2907 C CA . VAL A 1 517 ? 165.56200 204.66000 148.50200 1.000 18.57000 504 VAL A CA 1
ATOM 2908 C C . VAL A 1 517 ? 166.59300 205.78000 148.54000 1.000 18.57000 504 VAL A C 1
ATOM 2909 O O . VAL A 1 517 ? 166.39900 206.78400 149.23000 1.000 18.57000 504 VAL A O 1
ATOM 2913 N N . LYS A 1 518 ? 167.70000 205.58000 147.80800 1.000 20.21000 505 LYS A N 1
ATOM 2914 C CA . LYS A 1 518 ? 168.78300 206.55000 147.53600 1.000 20.21000 505 LYS A CA 1
ATOM 2915 C C . LYS A 1 518 ? 169.35200 207.20300 148.80400 1.000 20.21000 505 LYS A C 1
ATOM 2916 O O . LYS A 1 518 ? 169.57200 208.41400 148.87800 1.000 20.21000 505 LYS A O 1
ATOM 2922 N N . GLY A 1 519 ? 169.65300 206.36500 149.79200 1.000 18.32000 506 GLY A N 1
ATOM 2923 C CA . GLY A 1 519 ? 170.45000 206.79200 150.92600 1.000 18.32000 506 GLY A CA 1
ATOM 2924 C C . GLY A 1 519 ? 169.69300 207.43800 152.06300 1.000 18.32000 506 GLY A C 1
ATOM 2925 O O . GLY A 1 519 ? 170.28900 208.17800 152.85100 1.000 18.32000 506 GLY A O 1
ATOM 2926 N N . ASN A 1 520 ? 168.39800 207.17700 152.17500 1.000 14.79000 507 ASN A N 1
ATOM 2927 C CA . ASN A 1 520 ? 167.59700 207.64100 153.29600 1.000 14.79000 507 ASN A CA 1
ATOM 2928 C C . ASN A 1 520 ? 167.45500 206.52900 154.32700 1.000 14.79000 507 ASN A C 1
ATOM 2929 O O . ASN A 1 520 ? 167.54300 205.34500 153.99500 1.000 14.79000 507 ASN A O 1
ATOM 2934 N N . LEU A 1 521 ? 167.28000 206.92000 155.59200 1.000 12.35000 508 LEU A N 1
ATOM 2935 C CA . LEU A 1 521 ? 166.72800 205.99300 156.57000 1.000 12.35000 508 LEU A CA 1
ATOM 2936 C C . LEU A 1 521 ? 165.34300 205.53800 156.14100 1.000 12.35000 508 LEU A C 1
ATOM 2937 O O . LEU A 1 521 ? 164.56000 206.31200 155.58900 1.000 12.35000 508 LEU A O 1
ATOM 2942 N N . VAL A 1 522 ? 165.05000 204.26500 156.38900 1.000 11.51000 509 VAL A N 1
ATOM 2943 C CA . VAL A 1 522 ? 163.76500 203.71700 155.97900 1.000 11.51000 509 VAL A CA 1
ATOM 2944 C C . VAL A 1 522 ? 162.66400 204.21900 156.90000 1.000 11.51000 509 VAL A C 1
ATOM 2945 O O . VAL A 1 522 ? 161.55800 204.54200 156.45100 1.000 11.51000 509 VAL A O 1
ATOM 2949 N N . VAL A 1 523 ? 162.95800 204.33500 158.19500 1.000 9.91000 510 VAL A N 1
ATOM 2950 C CA . VAL A 1 523 ? 161.98800 204.90600 159.12100 1.000 9.91000 510 VAL A CA 1
ATOM 2951 C C . VAL A 1 523 ? 161.90500 206.42200 158.95900 1.000 9.91000 510 VAL A C 1
ATOM 2952 O O . VAL A 1 523 ? 160.88800 207.02500 159.32000 1.000 9.91000 510 VAL A O 1
ATOM 2956 N N . GLY A 1 524 ? 162.93900 207.05400 158.39800 1.000 10.74000 511 GLY A N 1
ATOM 2957 C CA . GLY A 1 524 ? 162.87100 208.47300 158.11400 1.000 10.74000 511 GLY A CA 1
ATOM 2958 C C . GLY A 1 524 ? 161.96300 208.80400 156.94800 1.000 10.74000 511 GLY A C 1
ATOM 2959 O O . GLY A 1 524 ? 161.31600 209.85300 156.94600 1.000 10.74000 511 GLY A O 1
ATOM 2960 N N . THR A 1 525 ? 161.88900 207.91200 155.95500 1.000 10.80000 512 THR A N 1
ATOM 2961 C CA . THR A 1 525 ? 161.00200 208.10100 154.81000 1.000 10.80000 512 THR A CA 1
ATOM 2962 C C . THR A 1 525 ? 159.52900 208.07200 155.19400 1.000 10.80000 512 THR A C 1
ATOM 2963 O O . THR A 1 525 ? 158.70200 208.64000 154.47400 1.000 10.80000 512 THR A O 1
ATOM 2967 N N . LEU A 1 526 ? 159.18900 207.43700 156.31100 1.000 11.86000 513 LEU A N 1
ATOM 2968 C CA . LEU A 1 526 ? 157.81100 207.32300 156.75100 1.000 11.86000 513 LEU A CA 1
ATOM 2969 C C . LEU A 1 526 ? 157.35400 208.53500 157.55600 1.000 11.86000 513 LEU A C 1
ATOM 2970 O O . LEU A 1 526 ? 156.16800 208.86200 157.53100 1.000 11.86000 513 LEU A O 1
ATOM 2975 N N . SER A 1 527 ? 158.26700 209.23600 158.22700 1.000 12.04000 514 SER A N 1
ATOM 2976 C CA . SER A 1 527 ? 157.90500 210.39900 159.02900 1.000 12.04000 514 SER A CA 1
ATOM 2977 C C . SER A 1 527 ? 157.53700 211.59700 158.15200 1.000 12.04000 514 SER A C 1
ATOM 2978 O O . SER A 1 527 ? 158.08400 211.79500 157.06500 1.000 12.04000 514 SER A O 1
ATOM 2981 N N . TRP A 1 528 ? 156.61000 212.41700 158.65300 1.000 16.15000 515 TRP A N 1
ATOM 2982 C CA . TRP A 1 528 ? 155.97400 213.44100 157.82600 1.000 16.15000 515 TRP A CA 1
ATOM 2983 C C . TRP A 1 528 ? 156.82400 214.66100 157.44600 1.000 16.15000 515 TRP A C 1
ATOM 2984 O O . TRP A 1 528 ? 156.93800 214.91300 156.23700 1.000 16.15000 515 TRP A O 1
ATOM 2995 N N . PRO A 1 529 ? 157.37300 215.47200 158.37500 1.000 16.63000 516 PRO A N 1
ATOM 2996 C CA . PRO A 1 529 ? 157.90000 216.77800 157.93100 1.000 16.63000 516 PRO A CA 1
ATOM 2997 C C . PRO A 1 529 ? 159.15300 216.65600 157.08400 1.000 16.63000 516 PRO A C 1
ATOM 2998 O O . PRO A 1 529 ? 159.25100 217.31200 156.03900 1.000 16.63000 516 PRO A O 1
ATOM 3002 N N . SER A 1 530 ? 160.07500 215.78300 157.47500 1.000 13.27000 517 SER A N 1
ATOM 3003 C CA . SER A 1 530 ? 161.25000 215.44700 156.68800 1.000 13.27000 517 SER A CA 1
ATOM 3004 C C . SER A 1 530 ? 161.83900 214.16200 157.24200 1.000 13.27000 517 SER A C 1
ATOM 3005 O O . SER A 1 530 ? 161.58700 213.81100 158.39900 1.000 13.27000 517 SER A O 1
ATOM 3008 N N . PRO A 1 531 ? 162.61200 213.43000 156.43800 1.000 12.43000 518 PRO A N 1
ATOM 3009 C CA . PRO A 1 531 ? 163.48400 212.39400 157.00900 1.000 12.43000 518 PRO A CA 1
ATOM 3010 C C . PRO A 1 531 ? 164.59000 212.94700 157.89300 1.000 12.43000 518 PRO A C 1
ATOM 3011 O O . PRO A 1 531 ? 165.14000 212.19500 158.70200 1.000 12.43000 518 PRO A O 1
ATOM 3015 N N . TRP A 1 532 ? 164.92000 214.23800 157.77800 1.000 13.00000 519 TRP A N 1
ATOM 3016 C CA . TRP A 1 532 ? 165.97100 214.84600 158.58300 1.000 13.00000 519 TRP A CA 1
ATOM 3017 C C . TRP A 1 532 ? 165.57300 215.02100 160.04100 1.000 13.00000 519 TRP A C 1
ATOM 3018 O O . TRP A 1 532 ? 166.45200 215.23500 160.87800 1.000 13.00000 519 TRP A O 1
ATOM 3029 N N . VAL A 1 533 ? 164.27800 214.95100 160.35900 1.000 11.42000 520 VAL A N 1
ATOM 3030 C CA . VAL A 1 533 ? 163.84500 215.02200 161.75200 1.000 11.42000 520 VAL A CA 1
ATOM 3031 C C . VAL A 1 533 ? 164.31600 213.79300 162.52200 1.000 11.42000 520 VAL A C 1
ATOM 3032 O O . VAL A 1 533 ? 164.82700 213.90400 163.64300 1.000 11.42000 520 VAL A O 1
ATOM 3036 N N . ILE A 1 534 ? 164.19300 212.61000 161.92100 1.000 12.33000 521 ILE A N 1
ATOM 3037 C CA . ILE A 1 534 ? 164.63400 211.38800 162.58300 1.000 12.33000 521 ILE A CA 1
ATOM 3038 C C . ILE A 1 534 ? 166.15200 211.24300 162.52800 1.000 12.33000 521 ILE A C 1
ATOM 3039 O O . ILE A 1 534 ? 166.75400 210.71400 163.46500 1.000 12.33000 521 ILE A O 1
ATOM 3044 N N . VAL A 1 535 ? 166.79700 211.72300 161.46000 1.000 11.66000 522 VAL A N 1
ATOM 3045 C CA . VAL A 1 535 ? 168.24600 211.58500 161.32700 1.000 11.66000 522 VAL A CA 1
ATOM 3046 C C . VAL A 1 535 ? 168.96700 212.45000 162.35800 1.000 11.66000 522 VAL A C 1
ATOM 3047 O O . VAL A 1 535 ? 169.92500 212.00700 163.00200 1.000 11.66000 522 VAL A O 1
ATOM 3051 N N . ILE A 1 536 ? 168.49100 213.67500 162.56600 1.000 11.95000 523 ILE A N 1
ATOM 3052 C CA . ILE A 1 536 ? 169.08300 214.53800 163.57800 1.000 11.95000 523 ILE A CA 1
ATOM 3053 C C . ILE A 1 536 ? 168.60000 214.14000 164.96900 1.000 11.95000 523 ILE A C 1
ATOM 3054 O O . ILE A 1 536 ? 169.37200 214.15000 165.93400 1.000 11.95000 523 ILE A O 1
ATOM 3059 N N . GLY A 1 537 ? 167.33100 213.74000 165.07900 1.000 13.86000 524 GLY A N 1
ATOM 3060 C CA . GLY A 1 537 ? 166.78200 213.35300 166.37000 1.000 13.86000 524 GLY A CA 1
ATOM 3061 C C . GLY A 1 537 ? 167.38500 212.08100 166.94200 1.000 13.86000 524 GLY A C 1
ATOM 3062 O O . GLY A 1 537 ? 167.56100 211.96600 168.15700 1.000 13.86000 524 GLY A O 1
ATOM 3063 N N . SER A 1 538 ? 167.70400 211.10800 166.08800 1.000 12.91000 525 SER A N 1
ATOM 3064 C CA . SER A 1 538 ? 168.32200 209.88300 166.58200 1.000 12.91000 525 SER A CA 1
ATOM 3065 C C . SER A 1 538 ? 169.83200 209.99900 166.71600 1.000 12.91000 525 SER A C 1
ATOM 3066 O O . SER A 1 538 ? 170.44000 209.17200 167.39800 1.000 12.91000 525 SER A O 1
ATOM 3069 N N . PHE A 1 539 ? 170.44700 211.00000 166.08600 1.000 14.01000 526 PHE A N 1
ATOM 3070 C CA . PHE A 1 539 ? 171.87100 211.24400 166.29100 1.000 14.01000 526 PHE A CA 1
ATOM 3071 C C . PHE A 1 539 ? 172.14600 211.79000 167.68900 1.000 14.01000 526 PHE A C 1
ATOM 3072 O O . PHE A 1 539 ? 173.11900 211.39100 168.33600 1.000 14.01000 526 PHE A O 1
ATOM 3080 N N . PHE A 1 540 ? 171.30100 212.70200 168.17400 1.000 16.51000 527 PHE A N 1
ATOM 3081 C CA . PHE A 1 540 ? 171.48600 213.24300 169.51500 1.000 16.51000 527 PHE A CA 1
ATOM 3082 C C . PHE A 1 540 ? 170.93400 212.31100 170.58500 1.000 16.51000 527 PHE A C 1
ATOM 3083 O O . PHE A 1 540 ? 171.41100 212.33500 171.72300 1.000 16.51000 527 PHE A O 1
ATOM 3091 N N . SER A 1 541 ? 169.94000 211.49100 170.24000 1.000 16.06000 528 SER A N 1
ATOM 3092 C CA . SER A 1 541 ? 169.46800 210.45100 171.14800 1.000 16.06000 528 SER A CA 1
ATOM 3093 C C . SER A 1 541 ? 170.54600 209.41400 171.43200 1.000 16.06000 528 SER A C 1
ATOM 3094 O O . SER A 1 541 ? 170.62600 208.88500 172.54500 1.000 16.06000 528 SER A O 1
ATOM 3097 N N . THR A 1 542 ? 171.38600 209.12200 170.44600 1.000 13.50000 529 THR A N 1
ATOM 3098 C CA . THR A 1 542 ? 172.42200 208.11500 170.58400 1.000 13.50000 529 THR A CA 1
ATOM 3099 C C . THR A 1 542 ? 173.70800 208.70100 171.15300 1.000 13.50000 529 THR A C 1
ATOM 3100 O O . THR A 1 542 ? 174.49200 207.97300 171.77000 1.000 13.50000 529 THR A O 1
ATOM 3104 N N . CYS A 1 543 ? 173.91900 210.00700 170.99200 1.000 15.20000 530 CYS A N 1
ATOM 3105 C CA . CYS A 1 543 ? 175.06600 210.66200 171.60700 1.000 15.20000 530 CYS A CA 1
ATOM 3106 C C . CYS A 1 543 ? 174.86200 210.86500 173.10300 1.000 15.20000 530 CYS A C 1
ATOM 3107 O O . CYS A 1 543 ? 175.83500 210.88000 173.86300 1.000 15.20000 530 CYS A O 1
ATOM 3110 N N . GLY A 1 544 ? 173.61100 211.02300 173.54000 1.000 14.60000 531 GLY A N 1
ATOM 3111 C CA . GLY A 1 544 ? 173.33900 211.17800 174.95600 1.000 14.60000 531 GLY A CA 1
ATOM 3112 C C . GLY A 1 544 ? 173.23800 209.86500 175.69300 1.000 14.60000 531 GLY A C 1
ATOM 3113 O O . GLY A 1 544 ? 173.55100 209.79900 176.88500 1.000 14.60000 531 GLY A O 1
ATOM 3114 N N . ALA A 1 545 ? 172.80000 208.80900 175.00700 1.000 13.08000 532 ALA A N 1
ATOM 3115 C CA . ALA A 1 545 ? 172.77800 207.48300 175.61200 1.000 13.08000 532 ALA A CA 1
ATOM 3116 C C . ALA A 1 545 ? 174.18400 206.93900 175.81400 1.000 13.08000 532 ALA A C 1
ATOM 3117 O O . ALA A 1 545 ? 174.42500 206.18900 176.76400 1.000 13.08000 532 ALA A O 1
ATOM 3119 N N . GLY A 1 546 ? 175.12100 207.31300 174.94200 1.000 12.73000 533 GLY A N 1
ATOM 3120 C CA . GLY A 1 546 ? 176.49900 206.89400 175.12900 1.000 12.73000 533 GLY A CA 1
ATOM 3121 C C . GLY A 1 546 ? 177.18100 207.65800 176.24300 1.000 12.73000 533 GLY A C 1
ATOM 3122 O O . GLY A 1 546 ? 178.00600 207.10400 176.97400 1.000 12.73000 533 GLY A O 1
ATOM 3123 N N . LEU A 1 547 ? 176.85000 208.94300 176.38400 1.000 14.30000 534 LEU A N 1
ATOM 3124 C CA . LEU A 1 547 ? 177.34900 209.73500 177.50100 1.000 14.30000 534 LEU A CA 1
ATOM 3125 C C . LEU A 1 547 ? 176.75700 209.28200 178.82700 1.000 14.30000 534 LEU A C 1
ATOM 3126 O O . LEU A 1 547 ? 177.40400 209.42100 179.86600 1.000 14.30000 534 LEU A O 1
ATOM 3131 N N . GLN A 1 548 ? 175.53600 208.74300 178.81300 1.000 15.51000 535 GLN A N 1
ATOM 3132 C CA . GLN A 1 548 ? 174.92400 208.24900 180.04100 1.000 15.51000 535 GLN A CA 1
ATOM 3133 C C . GLN A 1 548 ? 175.59300 206.96400 180.51700 1.000 15.51000 535 GLN A C 1
ATOM 3134 O O . GLN A 1 548 ? 175.78500 206.76800 181.72200 1.000 15.51000 535 GLN A O 1
ATOM 3140 N N . SER A 1 549 ? 175.95900 206.08100 179.58600 1.000 13.96000 536 SER A N 1
ATOM 3141 C CA . SER A 1 549 ? 176.62600 204.83900 179.95400 1.000 13.96000 536 SER A CA 1
ATOM 3142 C C . SER A 1 549 ? 178.04700 205.08600 180.43200 1.000 13.96000 536 SER A C 1
ATOM 3143 O O . SER A 1 549 ? 178.58100 204.30400 181.22300 1.000 13.96000 536 SER A O 1
ATOM 3146 N N . LEU A 1 550 ? 178.66800 206.16100 179.97000 1.000 14.80000 537 LEU A N 1
ATOM 3147 C CA . LEU A 1 550 ? 180.06900 206.42300 180.24100 1.000 14.80000 537 LEU A CA 1
ATOM 3148 C C . LEU A 1 550 ? 180.26400 207.26700 181.50000 1.000 14.80000 537 LEU A C 1
ATOM 3149 O O . LEU A 1 550 ? 181.40500 207.50300 181.90600 1.000 14.80000 537 LEU A O 1
ATOM 3154 N N . THR A 1 551 ? 179.17700 207.71300 182.13300 1.000 15.61000 538 THR A N 1
ATOM 3155 C CA . THR A 1 551 ? 179.22200 208.19200 183.51100 1.000 15.61000 538 THR A CA 1
ATOM 3156 C C . THR A 1 551 ? 178.67800 207.18200 184.50800 1.000 15.61000 538 THR A C 1
ATOM 3157 O O . THR A 1 551 ? 179.12300 207.16600 185.65800 1.000 15.61000 538 THR A O 1
ATOM 3161 N N . GLY A 1 552 ? 177.72000 206.35200 184.09400 1.000 14.39000 539 GLY A N 1
ATOM 3162 C CA . GLY A 1 552 ? 177.07700 205.44600 185.03200 1.000 14.39000 539 GLY A CA 1
ATOM 3163 C C . GLY A 1 552 ? 177.96800 204.28800 185.43500 1.000 14.39000 539 GLY A C 1
ATOM 3164 O O . GLY A 1 552 ? 178.13000 204.00200 186.62400 1.000 14.39000 539 GLY A O 1
ATOM 3165 N N . ALA A 1 553 ? 178.54600 203.60500 184.44900 1.000 13.11000 540 ALA A N 1
ATOM 3166 C CA . ALA A 1 553 ? 179.40100 202.45200 184.72500 1.000 13.11000 540 ALA A CA 1
ATOM 3167 C C . ALA A 1 553 ? 180.68100 202.75500 185.51700 1.000 13.11000 540 ALA A C 1
ATOM 3168 O O . ALA A 1 553 ? 181.08300 201.88300 186.30500 1.000 13.11000 540 ALA A O 1
ATOM 3170 N N . PRO A 1 554 ? 181.37600 203.90000 185.36700 1.000 13.69000 541 PRO A N 1
ATOM 3171 C CA . PRO A 1 554 ? 182.42800 204.20700 186.35200 1.000 13.69000 541 PRO A CA 1
ATOM 3172 C C . PRO A 1 554 ? 181.90600 204.45900 187.75600 1.000 13.69000 541 PRO A C 1
ATOM 3173 O O . PRO A 1 554 ? 182.60400 204.13800 188.72400 1.000 13.69000 541 PRO A O 1
ATOM 3177 N N . ARG A 1 555 ? 180.71200 205.03600 187.90100 1.000 15.76000 542 ARG A N 1
ATOM 3178 C CA . ARG A 1 555 ? 180.14500 205.25800 189.22400 1.000 15.76000 542 ARG A CA 1
ATOM 3179 C C . ARG A 1 555 ? 179.69300 203.96400 189.88100 1.000 15.76000 542 ARG A C 1
ATOM 3180 O O . ARG A 1 555 ? 179.62600 203.89600 191.11100 1.000 15.76000 542 ARG A O 1
ATOM 3188 N N . LEU A 1 556 ? 179.37200 202.94800 189.08700 1.000 14.78000 543 LEU A N 1
ATOM 3189 C CA . LEU A 1 556 ? 179.03000 201.64400 189.62500 1.000 14.78000 543 LEU A CA 1
ATOM 3190 C C . LEU A 1 556 ? 180.27100 200.87600 190.05700 1.000 14.78000 543 LEU A C 1
ATOM 3191 O O . LEU A 1 556 ? 180.27400 200.25500 191.12400 1.000 14.78000 543 LEU A O 1
ATOM 3196 N N . LEU A 1 557 ? 181.32900 200.91100 189.24300 1.000 11.44000 544 LEU A N 1
ATOM 3197 C CA . LEU A 1 557 ? 182.55300 200.18400 189.56200 1.000 11.44000 544 LEU A CA 1
ATOM 3198 C C . LEU A 1 557 ? 183.26500 200.78600 190.76800 1.000 11.44000 544 LEU A C 1
ATOM 3199 O O . LEU A 1 557 ? 183.95000 200.07100 191.50500 1.000 11.44000 544 LEU A O 1
ATOM 3204 N N . GLN A 1 558 ? 183.08600 202.08300 191.00300 1.000 17.53000 545 GLN A N 1
ATOM 3205 C CA . GLN A 1 558 ? 183.65700 202.71500 192.18300 1.000 17.53000 545 GLN A CA 1
ATOM 3206 C C . GLN A 1 558 ? 182.89100 202.34100 193.44800 1.000 17.53000 545 GLN A C 1
ATOM 3207 O O . GLN A 1 558 ? 183.48200 202.25800 194.52900 1.000 17.53000 545 GLN A O 1
ATOM 3213 N N . ALA A 1 559 ? 181.58700 202.09300 193.33300 1.000 17.07000 546 ALA A N 1
ATOM 3214 C CA . ALA A 1 559 ? 180.79700 201.65500 194.47600 1.000 17.07000 546 ALA A CA 1
ATOM 3215 C C . ALA A 1 559 ? 181.00600 200.18500 194.82100 1.000 17.07000 546 ALA A C 1
ATOM 3216 O O . ALA A 1 559 ? 180.67900 199.78200 195.93900 1.000 17.07000 546 ALA A O 1
ATOM 3218 N N . ILE A 1 560 ? 181.52400 199.37400 193.89600 1.000 16.25000 547 ILE A N 1
ATOM 3219 C CA . ILE A 1 560 ? 181.89100 197.99600 194.21000 1.000 16.25000 547 ILE A CA 1
ATOM 3220 C C . ILE A 1 560 ? 183.32100 197.91900 194.74300 1.000 16.25000 547 ILE A C 1
ATOM 3221 O O . ILE A 1 560 ? 183.64500 197.00100 195.51300 1.000 16.25000 547 ILE A O 1
ATOM 3226 N N . ALA A 1 561 ? 184.17300 198.88300 194.38800 1.000 18.83000 548 ALA A N 1
ATOM 3227 C CA . ALA A 1 561 ? 185.49400 198.98500 194.99800 1.000 18.83000 548 ALA A CA 1
ATOM 3228 C C . ALA A 1 561 ? 185.39200 199.29500 196.48600 1.000 18.83000 548 ALA A C 1
ATOM 3229 O O . ALA A 1 561 ? 186.23600 198.86400 197.27800 1.000 18.83000 548 ALA A O 1
ATOM 3231 N N . LYS A 1 562 ? 184.37400 200.04700 196.88100 1.000 24.72000 549 LYS A N 1
ATOM 3232 C CA . LYS A 1 562 ? 183.98000 200.15000 198.27400 1.000 24.72000 549 LYS A CA 1
ATOM 3233 C C . LYS A 1 562 ? 182.95900 199.05900 198.59700 1.000 24.72000 549 LYS A C 1
ATOM 3234 O O . LYS A 1 562 ? 182.44000 198.38900 197.70400 1.000 24.72000 549 LYS A O 1
ATOM 3240 N N . ASP A 1 563 ? 182.71100 198.88800 199.90600 1.000 31.34000 550 ASP A N 1
ATOM 3241 C CA . ASP A 1 563 ? 182.13000 197.75300 200.64200 1.000 31.34000 550 ASP A CA 1
ATOM 3242 C C . ASP A 1 563 ? 183.13200 196.60400 200.76400 1.000 31.34000 550 ASP A C 1
ATOM 3243 O O . ASP A 1 563 ? 182.88600 195.66100 201.52500 1.000 31.34000 550 ASP A O 1
ATOM 3248 N N . ASN A 1 564 ? 184.26500 196.71300 200.05600 1.000 29.69000 551 ASN A N 1
ATOM 3249 C CA . ASN A 1 564 ? 185.43500 195.82800 200.15100 1.000 29.69000 551 ASN A CA 1
ATOM 3250 C C . ASN A 1 564 ? 185.06900 194.35100 199.99000 1.000 29.69000 551 ASN A C 1
ATOM 3251 O O . ASN A 1 564 ? 185.53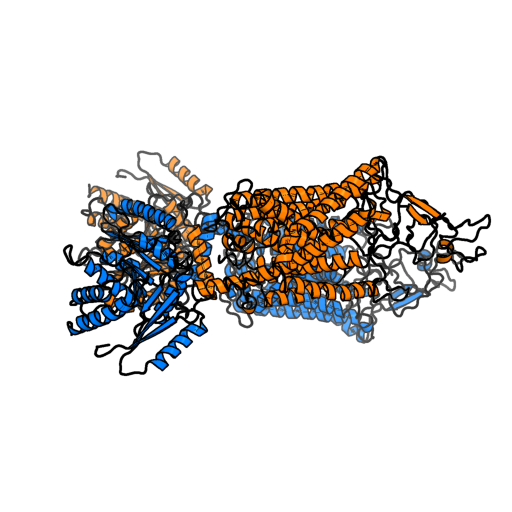800 193.48400 200.72900 1.000 29.69000 551 ASN A O 1
ATOM 3256 N N . ILE A 1 565 ? 184.21000 194.05900 199.01800 1.000 27.69000 552 ILE A N 1
ATOM 3257 C CA . ILE A 1 565 ? 183.78000 192.68200 198.81000 1.000 27.69000 552 ILE A CA 1
ATOM 3258 C C . ILE A 1 565 ? 184.72000 191.93400 197.86800 1.000 27.69000 552 ILE A C 1
ATOM 3259 O O . ILE A 1 565 ? 184.81700 190.70600 197.94100 1.000 27.69000 552 ILE A O 1
ATOM 3264 N N . ILE A 1 566 ? 185.41000 192.64600 196.98300 1.000 27.77000 553 ILE A N 1
ATOM 3265 C CA . ILE A 1 566 ? 186.37700 192.06200 196.05800 1.000 27.77000 553 ILE A CA 1
ATOM 3266 C C . ILE A 1 566 ? 187.67900 192.83300 196.24300 1.000 27.77000 553 ILE A C 1
ATOM 3267 O O . ILE A 1 566 ? 187.80700 193.95500 195.73500 1.000 27.77000 553 ILE A O 1
ATOM 3272 N N . PRO A 1 567 ? 188.65600 192.28300 196.97000 1.000 31.41000 554 PRO A N 1
ATOM 3273 C CA . PRO A 1 567 ? 189.77500 193.11300 197.44900 1.000 31.41000 554 PRO A CA 1
ATOM 3274 C C . PRO A 1 567 ? 190.77300 193.53700 196.38200 1.000 31.41000 554 PRO A C 1
ATOM 3275 O O . PRO A 1 567 ? 191.48200 194.52500 196.60300 1.000 31.41000 554 PRO A O 1
ATOM 3279 N N . PHE A 1 568 ? 190.86100 192.85400 195.24200 1.000 29.75000 555 PHE A N 1
ATOM 3280 C CA . PHE A 1 568 ? 191.80500 193.30200 194.22500 1.000 29.75000 555 PHE A CA 1
ATOM 3281 C C . PHE A 1 568 ? 191.24900 194.41700 193.34200 1.000 29.75000 555 PHE A C 1
ATOM 3282 O O . PHE A 1 568 ? 191.97400 194.92100 192.48000 1.000 29.75000 555 PHE A O 1
ATOM 3290 N N . LEU A 1 569 ? 189.99200 194.81500 193.53600 1.000 26.03000 556 LEU A N 1
ATOM 3291 C CA . LEU A 1 569 ? 189.41800 195.97500 192.87300 1.000 26.03000 556 LEU A CA 1
ATOM 3292 C C . LEU A 1 569 ? 189.59700 197.25700 193.67900 1.000 26.03000 556 LEU A C 1
ATOM 3293 O O . LEU A 1 569 ? 188.88200 198.22900 193.43300 1.000 26.03000 556 LEU A O 1
ATOM 3298 N N . ARG A 1 570 ? 190.54800 197.27600 194.62000 1.000 31.54000 557 ARG A N 1
ATOM 3299 C CA . ARG A 1 570 ? 190.66800 198.35700 195.59700 1.000 31.54000 557 ARG A CA 1
ATOM 3300 C C . ARG A 1 570 ? 191.08500 199.67800 194.96100 1.000 31.54000 557 ARG A C 1
ATOM 3301 O O . ARG A 1 570 ? 190.70000 200.74500 195.45100 1.000 31.54000 557 ARG A O 1
ATOM 3309 N N . VAL A 1 571 ? 191.86800 199.63100 193.88200 1.000 27.13000 558 VAL A N 1
ATOM 3310 C CA . VAL A 1 571 ? 192.42400 200.84700 193.30400 1.000 27.13000 558 VAL A CA 1
ATOM 3311 C C . VAL A 1 571 ? 191.37700 201.65600 192.53900 1.000 27.13000 558 VAL A C 1
ATOM 3312 O O . VAL A 1 571 ? 191.58000 202.85000 192.29700 1.000 27.13000 558 VAL A O 1
ATOM 3316 N N . PHE A 1 572 ? 190.24300 201.05800 192.18400 1.000 21.18000 559 PHE A N 1
ATOM 3317 C CA . PHE A 1 572 ? 189.23800 201.74200 191.38600 1.000 21.18000 559 PHE A CA 1
ATOM 3318 C C . PHE A 1 572 ? 188.27700 202.57300 192.22400 1.000 21.18000 559 PHE A C 1
ATOM 3319 O O . PHE A 1 572 ? 187.37800 203.20400 191.66200 1.000 21.18000 559 PHE A O 1
ATOM 3327 N N . GLY A 1 573 ? 188.43800 202.58700 193.54500 1.000 30.36000 560 GLY A N 1
ATOM 3328 C CA . GLY A 1 573 ? 187.85100 203.64800 194.33600 1.000 30.36000 560 GLY A CA 1
ATOM 3329 C C . GLY A 1 573 ? 188.88900 204.72400 194.57600 1.000 30.36000 560 GLY A C 1
ATOM 3330 O O . GLY A 1 573 ? 189.67500 204.63700 195.52000 1.000 30.36000 560 GLY A O 1
ATOM 3331 N N . HIS A 1 574 ? 188.91400 205.73700 193.71900 1.000 35.58000 561 HIS A N 1
ATOM 3332 C CA . HIS A 1 574 ? 189.89000 206.81900 193.79500 1.000 35.58000 561 HIS A CA 1
ATOM 3333 C C . HIS A 1 574 ? 189.20500 208.14600 193.50300 1.000 35.58000 561 HIS A C 1
ATOM 3334 O O . HIS A 1 574 ? 189.59100 208.87500 192.58900 1.000 35.58000 561 HIS A O 1
ATOM 3341 N N . SER A 1 575 ? 188.12300 208.41200 194.23500 1.000 38.02000 562 SER A N 1
ATOM 3342 C CA . SER A 1 575 ? 187.27100 209.57800 194.03000 1.000 38.02000 562 SER A CA 1
ATOM 3343 C C . SER A 1 575 ? 188.04200 210.89100 194.11000 1.000 38.02000 562 SER A C 1
ATOM 3344 O O . SER A 1 575 ? 188.97700 211.03200 194.90300 1.000 38.02000 562 SER A O 1
ATOM 3347 N N . LYS A 1 576 ? 187.64600 211.84500 193.27200 1.000 41.00000 563 LYS A N 1
ATOM 3348 C CA . LYS A 1 576 ? 188.17900 213.20100 193.29600 1.000 41.00000 563 LYS A CA 1
ATOM 3349 C C . LYS A 1 576 ? 187.48000 214.04100 194.35500 1.000 41.00000 563 LYS A C 1
ATOM 3350 O O . LYS A 1 576 ? 186.89300 213.49500 195.29600 1.000 41.00000 563 LYS A O 1
ATOM 3356 N N . ALA A 1 577 ? 187.57400 215.36800 194.21400 1.000 46.67000 564 ALA A N 1
ATOM 3357 C CA . ALA A 1 577 ? 187.08700 216.28800 195.23800 1.000 46.67000 564 ALA A CA 1
ATOM 3358 C C . ALA A 1 577 ? 185.57500 216.19800 195.43000 1.000 46.67000 564 ALA A C 1
ATOM 3359 O O . ALA A 1 577 ? 185.08300 216.31500 196.55800 1.000 46.67000 564 ALA A O 1
ATOM 3361 N N . ASN A 1 578 ? 184.81600 215.97200 194.35300 1.000 48.82000 565 ASN A N 1
ATOM 3362 C CA . ASN A 1 578 ? 183.36000 215.81400 194.45700 1.000 48.82000 565 ASN A CA 1
ATOM 3363 C C . ASN A 1 578 ? 182.96100 214.51700 193.75300 1.000 48.82000 565 ASN A C 1
ATOM 3364 O O . ASN A 1 578 ? 182.40700 214.55400 192.65500 1.000 48.82000 565 ASN A O 1
ATOM 3369 N N . GLY A 1 579 ? 183.13900 213.38200 194.42700 1.000 42.74000 566 GLY A N 1
ATOM 3370 C CA . GLY A 1 579 ? 182.93700 212.10300 193.76700 1.000 42.74000 566 GLY A CA 1
ATOM 3371 C C . GLY A 1 579 ? 183.94200 211.88800 192.65400 1.000 42.74000 566 GLY A C 1
ATOM 3372 O O . GLY A 1 579 ? 185.14200 211.83200 192.92600 1.000 42.74000 566 GLY A O 1
ATOM 3373 N N . GLU A 1 580 ? 183.46700 211.81100 191.39800 1.000 39.66000 567 GLU A N 1
ATOM 3374 C CA . GLU A 1 580 ? 184.27800 211.81600 190.17800 1.000 39.66000 567 GLU A CA 1
ATOM 3375 C C . GLU A 1 580 ? 185.35500 210.73100 190.11700 1.000 39.66000 567 GLU A C 1
ATOM 3376 O O . GLU A 1 580 ? 186.50700 210.99400 190.48600 1.000 39.66000 567 GLU A O 1
ATOM 3382 N N . PRO A 1 581 ? 185.00200 209.49400 189.73900 1.000 27.85000 568 PRO A N 1
ATOM 3383 C CA . PRO A 1 581 ? 186.00900 208.42500 189.62300 1.000 27.85000 568 PRO A CA 1
ATOM 3384 C C . PRO A 1 581 ? 187.09400 208.74800 188.60300 1.000 27.85000 568 PRO A C 1
ATOM 3385 O O . PRO A 1 581 ? 186.83900 209.37200 187.57300 1.000 27.85000 568 PRO A O 1
ATOM 3389 N N . THR A 1 582 ? 188.32100 208.32300 188.90700 1.000 26.52000 569 THR A N 1
ATOM 3390 C CA . THR A 1 582 ? 189.46600 208.58600 188.04400 1.000 26.52000 569 THR A CA 1
ATOM 3391 C C . THR A 1 582 ? 189.99200 207.32200 187.37800 1.000 26.52000 569 THR A C 1
ATOM 3392 O O . THR A 1 582 ? 190.06300 207.25900 186.14900 1.000 26.52000 569 THR A O 1
ATOM 3396 N N . TRP A 1 583 ? 190.35600 206.30300 188.15400 1.000 22.98000 570 TRP A N 1
ATOM 3397 C CA . TRP A 1 583 ? 190.84400 205.06700 187.56000 1.000 22.98000 570 TRP A CA 1
ATOM 3398 C C . TRP A 1 583 ? 189.71600 204.17700 187.06500 1.000 22.98000 570 TRP A C 1
ATOM 3399 O O . TRP A 1 583 ? 189.95500 203.31700 186.21100 1.000 22.98000 570 TRP A O 1
ATOM 3410 N N . ALA A 1 584 ? 188.50100 204.35700 187.58600 1.000 15.13000 571 ALA A N 1
ATOM 3411 C CA . ALA A 1 584 ? 187.36900 203.57900 187.10300 1.000 15.13000 571 ALA A CA 1
ATOM 3412 C C . ALA A 1 584 ? 186.92400 204.04200 185.72400 1.000 15.13000 571 ALA A C 1
ATOM 3413 O O . ALA A 1 584 ? 186.44900 203.23000 184.92400 1.000 15.13000 571 ALA A O 1
ATOM 3415 N N . LEU A 1 585 ? 187.06200 205.33700 185.43200 1.000 15.15000 572 LEU A N 1
ATOM 3416 C CA . LEU A 1 585 ? 186.74100 205.84200 184.10400 1.000 15.15000 572 LEU A CA 1
ATOM 3417 C C . LEU A 1 585 ? 187.76800 205.39400 183.07300 1.000 15.15000 572 LEU A C 1
ATOM 3418 O O . LEU A 1 585 ? 187.42000 205.17500 181.90700 1.000 15.15000 572 LEU A O 1
ATOM 3423 N N . LEU A 1 586 ? 189.02700 205.23700 183.48400 1.000 14.79000 573 LEU A N 1
ATOM 3424 C CA . LEU A 1 586 ? 190.05900 204.74800 182.57700 1.000 14.79000 573 LEU A CA 1
ATOM 3425 C C . LEU A 1 586 ? 189.84400 203.28400 182.21000 1.000 14.79000 573 LEU A C 1
ATOM 3426 O O . LEU A 1 586 ? 190.14900 202.87800 181.08400 1.000 14.79000 573 LEU A O 1
ATOM 3431 N N . LEU A 1 587 ? 189.30400 202.48500 183.12900 1.000 12.76000 574 LEU A N 1
ATOM 3432 C CA . LEU A 1 587 ? 189.02500 201.08900 182.82600 1.000 12.76000 574 LEU A CA 1
ATOM 3433 C C . LEU A 1 587 ? 187.80700 200.92700 181.92500 1.000 12.76000 574 LEU A C 1
ATOM 3434 O O . LEU A 1 587 ? 187.77800 200.01000 181.10000 1.000 12.76000 574 LEU A O 1
ATOM 3439 N N . THR A 1 588 ? 186.80000 201.79800 182.05600 1.000 13.35000 575 THR A N 1
ATOM 3440 C CA . THR A 1 588 ? 185.64400 201.72400 181.16800 1.000 13.35000 575 THR A CA 1
ATOM 3441 C C . THR A 1 588 ? 185.96900 202.15600 179.75000 1.000 13.35000 575 THR A C 1
ATOM 3442 O O . THR A 1 588 ? 185.29400 201.71500 178.81900 1.000 13.35000 575 THR A O 1
ATOM 3446 N N . ALA A 1 589 ? 186.98200 203.00000 179.56400 1.000 12.43000 576 ALA A N 1
ATOM 3447 C CA . ALA A 1 589 ? 187.37400 203.39000 178.21600 1.000 12.43000 576 ALA A CA 1
ATOM 3448 C C . ALA A 1 589 ? 188.09500 202.25500 177.50000 1.000 12.43000 576 ALA A C 1
ATOM 3449 O O . ALA A 1 589 ? 187.91200 202.06200 176.29400 1.000 12.43000 576 ALA A O 1
ATOM 3451 N N . ALA A 1 590 ? 188.90700 201.48500 178.22700 1.000 12.12000 577 ALA A N 1
ATOM 3452 C CA . ALA A 1 590 ? 189.67300 200.41100 177.60700 1.000 12.12000 577 ALA A CA 1
ATOM 3453 C C . ALA A 1 590 ? 188.81700 199.19400 177.28400 1.000 12.12000 577 ALA A C 1
ATOM 3454 O O . ALA A 1 590 ? 189.10000 198.48700 176.31100 1.000 12.12000 577 ALA A O 1
ATOM 3456 N N . ILE A 1 591 ? 187.78000 198.92400 178.08000 1.000 12.44000 578 ILE A N 1
ATOM 3457 C CA . ILE A 1 591 ? 186.88400 197.82000 177.76700 1.000 12.44000 578 ILE A CA 1
ATOM 3458 C C . ILE A 1 591 ? 185.92200 198.21200 176.64600 1.000 12.44000 578 ILE A C 1
ATOM 3459 O O . ILE A 1 591 ? 185.57300 197.38200 175.80100 1.000 12.44000 578 ILE A O 1
ATOM 3464 N N . ALA A 1 592 ? 185.51500 199.48100 176.58300 1.000 11.86000 579 ALA A N 1
ATOM 3465 C CA . ALA A 1 592 ? 184.66500 199.92300 175.48400 1.000 11.86000 579 ALA A CA 1
ATOM 3466 C C . ALA A 1 592 ? 185.43300 200.05300 174.17500 1.000 11.86000 579 ALA A C 1
ATOM 3467 O O . ALA A 1 592 ? 184.81800 200.00600 173.10700 1.000 11.86000 579 ALA A O 1
ATOM 3469 N N . GLU A 1 593 ? 186.76000 200.20200 174.23200 1.000 15.26000 580 GLU A N 1
ATOM 3470 C CA . GLU A 1 593 ? 187.58300 200.17000 173.02800 1.000 15.26000 580 GLU A CA 1
ATOM 3471 C C . GLU A 1 593 ? 187.70800 198.75800 172.46500 1.000 15.26000 580 GLU A C 1
ATOM 3472 O O . GLU A 1 593 ? 187.97400 198.60300 171.26900 1.000 15.26000 580 GLU A O 1
ATOM 3478 N N . LEU A 1 594 ? 187.49300 197.72800 173.28800 1.000 15.57000 581 LEU A N 1
ATOM 3479 C CA . LEU A 1 594 ? 187.37100 196.37200 172.76200 1.000 15.57000 581 LEU A CA 1
ATOM 3480 C C . LEU A 1 594 ? 186.14600 196.23900 171.86500 1.000 15.57000 581 LEU A C 1
ATOM 3481 O O . LEU A 1 594 ? 186.21400 195.62000 170.80000 1.000 15.57000 581 LEU A O 1
ATOM 3486 N N . GLY A 1 595 ? 185.02400 196.82000 172.27500 1.000 13.67000 582 GLY A N 1
ATOM 3487 C CA . GLY A 1 595 ? 183.81600 196.84400 171.48400 1.000 13.67000 582 GLY A CA 1
ATOM 3488 C C . GLY A 1 595 ? 183.75800 197.90700 170.41200 1.000 13.67000 582 GLY A C 1
ATOM 3489 O O . GLY A 1 595 ? 182.74200 198.01800 169.72700 1.000 13.67000 582 GLY A O 1
ATOM 3490 N N . ILE A 1 596 ? 184.78900 198.73300 170.28000 1.000 13.89000 583 ILE A N 1
ATOM 3491 C CA . ILE A 1 596 ? 184.92900 199.59700 169.11300 1.000 13.89000 583 ILE A CA 1
ATOM 3492 C C . ILE A 1 596 ? 185.78400 198.92000 168.05000 1.000 13.89000 583 ILE A C 1
ATOM 3493 O O . ILE A 1 596 ? 185.46900 198.97800 166.85800 1.000 13.89000 583 ILE A O 1
ATOM 3498 N N . LEU A 1 597 ? 186.85000 198.23600 168.48400 1.000 13.67000 584 LEU A N 1
ATOM 3499 C CA . LEU A 1 597 ? 187.66700 197.44500 167.57000 1.000 13.67000 584 LEU A CA 1
ATOM 3500 C C . LEU A 1 597 ? 186.88500 196.26600 167.01000 1.000 13.67000 584 LEU A C 1
ATOM 3501 O O . LEU A 1 597 ? 187.04900 195.90300 165.84200 1.000 13.67000 584 LEU A O 1
ATOM 3506 N N . ILE A 1 598 ? 186.01400 195.66700 167.81900 1.000 14.74000 585 ILE A N 1
ATOM 3507 C CA . ILE A 1 598 ? 184.93400 194.85800 167.26900 1.000 14.74000 585 ILE A CA 1
ATOM 3508 C C . ILE A 1 598 ? 183.89600 195.85700 166.77500 1.000 14.74000 585 ILE A C 1
ATOM 3509 O O . ILE A 1 598 ? 183.03800 196.29400 167.53700 1.000 14.74000 585 ILE A O 1
ATOM 3514 N N . ALA A 1 599 ? 183.94700 196.20600 165.49300 1.000 15.76000 586 ALA A N 1
ATOM 3515 C CA . ALA A 1 599 ? 182.95200 197.10400 164.91900 1.000 15.76000 586 ALA A CA 1
ATOM 3516 C C . ALA A 1 599 ? 181.71700 196.29000 164.56400 1.000 15.76000 586 ALA A C 1
ATOM 3517 O O . ALA A 1 599 ? 181.54800 195.18800 165.10000 1.000 15.76000 586 ALA A O 1
ATOM 3519 N N . SER A 1 600 ? 180.86000 196.81900 163.68000 1.000 15.40000 587 SER A N 1
ATOM 3520 C CA . SER A 1 600 ? 179.63100 196.14400 163.25900 1.000 15.40000 587 SER A CA 1
ATOM 3521 C C . SER A 1 600 ? 178.69100 195.88800 164.42700 1.000 15.40000 587 SER A C 1
ATOM 3522 O O . SER A 1 600 ? 178.71200 194.79800 165.00500 1.000 15.40000 587 SER A O 1
ATOM 3525 N N . LEU A 1 601 ? 177.93500 196.92000 164.81100 1.000 13.11000 588 LEU A N 1
ATOM 3526 C CA . LEU A 1 601 ? 176.87100 196.94200 165.81800 1.000 13.11000 588 LEU A CA 1
ATOM 3527 C C . LEU A 1 601 ? 176.03900 195.66300 165.95200 1.000 13.11000 588 LEU A C 1
ATOM 3528 O O . LEU A 1 601 ? 175.63300 195.30300 167.06000 1.000 13.11000 588 LEU A O 1
ATOM 3533 N N . ASP A 1 602 ? 175.78600 194.96600 164.84000 1.000 13.68000 589 ASP A N 1
ATOM 3534 C CA . ASP A 1 602 ? 175.14300 193.65500 164.86000 1.000 13.68000 589 ASP A CA 1
ATOM 3535 C C . ASP A 1 602 ? 175.97400 192.56700 165.54600 1.000 13.68000 589 ASP A C 1
ATOM 3536 O O . ASP A 1 602 ? 175.43400 191.49000 165.81900 1.000 13.68000 589 ASP A O 1
ATOM 3541 N N . LEU A 1 603 ? 177.25900 192.79700 165.81500 1.000 11.82000 590 LEU A N 1
ATOM 3542 C CA . LEU A 1 603 ? 178.07200 191.85800 166.58200 1.000 11.82000 590 LEU A CA 1
ATOM 3543 C C . LEU A 1 603 ? 178.22400 192.25000 168.04300 1.000 11.82000 590 LEU A C 1
ATOM 3544 O O . LEU A 1 603 ? 178.34700 191.37000 168.89900 1.000 11.82000 590 LEU A O 1
ATOM 3549 N N . VAL A 1 604 ? 178.22000 193.54900 168.34300 1.000 11.23000 591 VAL A N 1
ATOM 3550 C CA . VAL A 1 604 ? 178.37300 194.01600 169.71700 1.000 11.23000 591 VAL A CA 1
ATOM 3551 C C . VAL A 1 604 ? 177.08100 193.80700 170.49900 1.000 11.23000 591 VAL A C 1
ATOM 3552 O O . VAL A 1 604 ? 177.10800 193.48500 171.69300 1.000 11.23000 591 VAL A O 1
ATOM 3556 N N . ALA A 1 605 ? 175.93700 193.97700 169.83600 1.000 9.38000 592 ALA A N 1
ATOM 3557 C CA . ALA A 1 605 ? 174.64400 193.83500 170.50200 1.000 9.38000 592 ALA A CA 1
ATOM 3558 C C . ALA A 1 605 ? 174.33200 192.44700 171.07600 1.000 9.38000 592 ALA A C 1
ATOM 3559 O O . ALA A 1 605 ? 173.65100 192.40600 172.11400 1.000 9.38000 592 ALA A O 1
ATOM 3561 N N . PRO A 1 606 ? 174.75800 191.30600 170.50400 1.000 8.58000 593 PRO A N 1
ATOM 3562 C CA . PRO A 1 606 ? 174.61000 190.04800 171.25700 1.000 8.58000 593 PRO A CA 1
ATOM 3563 C C . PRO A 1 606 ? 175.55200 189.91100 172.44400 1.000 8.58000 593 PRO A C 1
ATOM 3564 O O . PRO A 1 606 ? 175.24300 189.13800 173.35800 1.000 8.58000 593 PRO A O 1
ATOM 3568 N N . ILE A 1 607 ? 176.68900 190.60700 172.45000 1.000 9.19000 594 ILE A N 1
ATOM 3569 C CA . ILE A 1 607 ? 177.64500 190.48600 173.54900 1.000 9.19000 594 ILE A CA 1
ATOM 3570 C C . ILE A 1 607 ? 177.09100 191.11800 174.82000 1.000 9.19000 594 ILE A C 1
ATOM 3571 O O . ILE A 1 607 ? 177.16700 190.53200 175.90600 1.000 9.19000 594 ILE A O 1
ATOM 3576 N N . LEU A 1 608 ? 176.50600 192.30700 174.70600 1.000 9.61000 595 LEU A N 1
ATOM 3577 C CA . LEU A 1 608 ? 175.94800 192.96200 175.87600 1.000 9.61000 595 LEU A CA 1
ATOM 3578 C C . LEU A 1 608 ? 174.56200 192.43700 176.22000 1.000 9.61000 595 LEU A C 1
ATOM 3579 O O . LEU A 1 608 ? 174.10700 192.63500 177.34900 1.000 9.61000 595 LEU A O 1
ATOM 3584 N N . SER A 1 609 ? 173.88500 191.77700 175.27800 1.000 9.75000 596 SER A N 1
ATOM 3585 C CA . SER A 1 609 ? 172.64100 191.08900 175.60700 1.000 9.75000 596 SER A CA 1
ATOM 3586 C C . SER A 1 609 ? 172.88000 189.92900 176.56000 1.000 9.75000 596 SER A C 1
ATOM 3587 O O . SER A 1 609 ? 172.01400 189.62100 177.38000 1.000 9.75000 596 SER A O 1
ATOM 3590 N N . MET A 1 610 ? 174.04400 189.28300 176.46200 1.000 13.46000 597 MET A N 1
ATOM 3591 C CA . MET A 1 610 ? 174.39200 188.19700 177.36900 1.000 13.46000 597 MET A CA 1
ATOM 3592 C C . MET A 1 610 ? 174.63100 188.70500 178.78600 1.000 13.46000 597 MET A C 1
ATOM 3593 O O . MET A 1 610 ? 174.23700 188.05000 179.75500 1.000 13.46000 597 MET A O 1
ATOM 3598 N N . PHE A 1 611 ? 175.25800 189.87700 178.92600 1.000 10.14000 598 PHE A N 1
ATOM 3599 C CA . PHE A 1 611 ? 175.56000 190.41000 180.25300 1.000 10.14000 598 PHE A CA 1
ATOM 3600 C C . PHE A 1 611 ? 174.30500 190.91200 180.95700 1.000 10.14000 598 PHE A C 1
ATOM 3601 O O . PHE A 1 611 ? 174.17800 190.77300 182.17700 1.000 10.14000 598 PHE A O 1
ATOM 3609 N N . PHE A 1 612 ? 173.37300 191.50300 180.20800 1.000 9.49000 599 PHE A N 1
ATOM 3610 C CA . PHE A 1 612 ? 172.14400 192.00300 180.81300 1.000 9.49000 599 PHE A CA 1
ATOM 3611 C C . PHE A 1 612 ? 171.20400 190.86200 181.17100 1.000 9.49000 599 PHE A C 1
ATOM 3612 O O . PHE A 1 612 ? 170.51000 190.92500 182.19000 1.000 9.49000 599 PHE A O 1
ATOM 3620 N N . LEU A 1 613 ? 171.16300 189.81800 180.33700 1.000 10.21000 600 LEU A N 1
ATOM 3621 C CA . LEU A 1 613 ? 170.35200 188.64200 180.63500 1.000 10.21000 600 LEU A CA 1
ATOM 3622 C C . LEU A 1 613 ? 170.90000 187.88500 181.83400 1.000 10.21000 600 LEU A C 1
ATOM 3623 O O . LEU A 1 613 ? 170.13600 187.31200 182.61600 1.000 10.21000 600 LEU A O 1
ATOM 3628 N N . MET A 1 614 ? 172.22400 187.86700 181.98800 1.000 15.86000 601 MET A N 1
ATOM 3629 C CA . MET A 1 614 ? 172.82600 187.23400 183.15200 1.000 15.86000 601 MET A CA 1
ATOM 3630 C C . MET A 1 614 ? 172.62100 188.08300 184.40200 1.000 15.86000 601 MET A C 1
ATOM 3631 O O . MET A 1 614 ? 172.54800 187.54700 185.51100 1.000 15.86000 601 MET A O 1
ATOM 3636 N N . CYS A 1 615 ? 172.48300 189.40000 184.23500 1.000 12.39000 602 CYS A N 1
ATOM 3637 C CA . CYS A 1 615 ? 172.11400 190.26800 185.34900 1.000 12.39000 602 CYS A CA 1
ATOM 3638 C C . CYS A 1 615 ? 170.66800 190.04900 185.77900 1.000 12.39000 602 CYS A C 1
ATOM 3639 O O . CYS A 1 615 ? 170.37700 189.97500 186.97700 1.000 12.39000 602 CYS A O 1
ATOM 3642 N N . TYR A 1 616 ? 169.74900 189.94400 184.81600 1.000 10.45000 603 TYR A N 1
ATOM 3643 C CA . TYR A 1 616 ? 168.34400 189.71400 185.13600 1.000 10.45000 603 TYR A CA 1
ATOM 3644 C C . TYR A 1 616 ? 168.09300 188.29500 185.62300 1.000 10.45000 603 TYR A C 1
ATOM 3645 O O . TYR A 1 616 ? 167.07000 188.05100 186.26700 1.000 10.45000 603 TYR A O 1
ATOM 3654 N N . LEU A 1 617 ? 168.99100 187.36000 185.30100 1.000 11.97000 604 LEU A N 1
ATOM 3655 C CA . LEU A 1 617 ? 168.89100 185.98800 185.78600 1.000 11.97000 604 LEU A CA 1
ATOM 3656 C C . LEU A 1 617 ? 169.07000 185.92100 187.29500 1.000 11.97000 604 LEU A C 1
ATOM 3657 O O . LEU A 1 617 ? 168.23400 185.35600 188.00600 1.000 11.97000 604 LEU A O 1
ATOM 3662 N N . PHE A 1 618 ? 170.15700 186.50600 187.79900 1.000 13.03000 605 PHE A N 1
ATOM 3663 C CA . PHE A 1 618 ? 170.49600 186.39000 189.21100 1.000 13.03000 605 PHE A CA 1
ATOM 3664 C C . PHE A 1 618 ? 169.57500 187.20400 190.10700 1.000 13.03000 605 PHE A C 1
ATOM 3665 O O . PHE A 1 618 ? 169.47100 186.89600 191.29400 1.000 13.03000 605 PHE A O 1
ATOM 3673 N N . VAL A 1 619 ? 168.92400 188.24000 189.57500 1.000 10.20000 606 VAL A N 1
ATOM 3674 C CA . VAL A 1 619 ? 167.94800 188.98100 190.36400 1.000 10.20000 606 VAL A CA 1
ATOM 3675 C C . VAL A 1 619 ? 166.67100 188.16300 190.51700 1.000 10.20000 606 VAL A C 1
ATOM 3676 O O . VAL A 1 619 ? 166.12100 188.05200 191.61800 1.000 10.20000 606 VAL A O 1
ATOM 3680 N N . ASN A 1 620 ? 166.20200 187.55800 189.42300 1.000 11.51000 607 ASN A N 1
ATOM 3681 C CA . ASN A 1 620 ? 165.03000 186.68900 189.47600 1.000 11.51000 607 ASN A CA 1
ATOM 3682 C C . ASN A 1 620 ? 165.29100 185.43000 190.29300 1.000 11.51000 607 ASN A C 1
ATOM 3683 O O . ASN A 1 620 ? 164.38800 184.94500 190.98100 1.000 11.51000 607 ASN A O 1
ATOM 3688 N N . LEU A 1 621 ? 166.51300 184.89700 190.23200 1.000 12.77000 608 LEU A N 1
ATOM 3689 C CA . LEU A 1 621 ? 166.85800 183.70200 190.99600 1.000 12.77000 608 LEU A CA 1
ATOM 3690 C C . LEU A 1 621 ? 166.93300 183.99700 192.49100 1.000 12.77000 608 LEU A C 1
ATOM 3691 O O . LEU A 1 621 ? 166.38000 183.25000 193.30400 1.000 12.77000 608 LEU A O 1
ATOM 3696 N N . ALA A 1 622 ? 167.60500 185.09000 192.87100 1.000 13.79000 609 ALA A N 1
ATOM 3697 C CA . ALA A 1 622 ? 167.77300 185.41400 194.28500 1.000 13.79000 609 ALA A CA 1
ATOM 3698 C C . ALA A 1 622 ? 166.47400 185.86900 194.93300 1.000 13.79000 609 ALA A C 1
ATOM 3699 O O . ALA A 1 622 ? 166.32600 185.75500 196.15200 1.000 13.79000 609 ALA A O 1
ATOM 3701 N N . CYS A 1 623 ? 165.53100 186.38900 194.15000 1.000 13.84000 610 CYS A N 1
ATOM 3702 C CA . CYS A 1 623 ? 164.26400 186.81200 194.73200 1.000 13.84000 610 CYS A CA 1
ATOM 3703 C C . CYS A 1 623 ? 163.40600 185.61400 195.10900 1.000 13.84000 610 CYS A C 1
ATOM 3704 O O . CYS A 1 623 ? 162.80500 185.59600 196.18600 1.000 13.84000 610 CYS A O 1
ATOM 3707 N N . ALA A 1 624 ? 163.35800 184.59600 194.24900 1.000 14.07000 611 ALA A N 1
ATOM 3708 C CA . ALA A 1 624 ? 162.56700 183.40300 194.52500 1.000 14.07000 611 ALA A CA 1
ATOM 3709 C C . ALA A 1 624 ? 163.23400 182.48500 195.54000 1.000 14.07000 611 ALA A C 1
ATOM 3710 O O . ALA A 1 624 ? 162.54800 181.70900 196.21100 1.000 14.07000 611 ALA A O 1
ATOM 3712 N N . LEU A 1 625 ? 164.55800 182.55100 195.66000 1.000 16.73000 612 LEU A N 1
ATOM 3713 C CA . LEU A 1 625 ? 165.27900 181.64400 196.54300 1.000 16.73000 612 LEU A CA 1
ATOM 3714 C C . LEU A 1 625 ? 165.21400 182.09000 197.99600 1.000 16.73000 612 LEU A C 1
ATOM 3715 O O . LEU A 1 625 ? 165.22000 181.24800 198.89800 1.000 16.73000 612 LEU A O 1
ATOM 3720 N N . GLN A 1 626 ? 165.14900 183.39600 198.24400 1.000 18.27000 613 GLN A N 1
ATOM 3721 C CA . GLN A 1 626 ? 165.11500 183.88600 199.61300 1.000 18.27000 613 GLN A CA 1
ATOM 3722 C C . GLN A 1 626 ? 163.73000 183.77500 200.23300 1.000 18.27000 613 GLN A C 1
ATOM 3723 O O . GLN A 1 626 ? 163.61000 183.72100 201.46100 1.000 18.27000 613 GLN A O 1
ATOM 3729 N N . THR A 1 627 ? 162.68200 183.74000 199.41700 1.000 19.91000 614 THR A N 1
ATOM 3730 C CA . THR A 1 627 ? 161.33300 183.56500 199.93200 1.000 19.91000 614 THR A CA 1
ATOM 3731 C C . THR A 1 627 ? 160.92800 182.10500 200.04900 1.000 19.91000 614 THR A C 1
ATOM 3732 O O . THR A 1 627 ? 159.98300 181.79600 200.78300 1.000 19.91000 614 THR A O 1
ATOM 3736 N N . LEU A 1 628 ? 161.61900 181.20300 199.35700 1.000 19.87000 615 LEU A N 1
ATOM 3737 C CA . LEU A 1 628 ? 161.40800 179.77600 199.54500 1.000 19.87000 615 LEU A CA 1
ATOM 3738 C C . LEU A 1 628 ? 162.20000 179.22800 200.71900 1.000 19.87000 615 LEU A C 1
ATOM 3739 O O . LEU A 1 628 ? 161.77800 178.24600 201.33700 1.000 19.87000 615 LEU A O 1
ATOM 3744 N N . LEU A 1 629 ? 163.33500 179.84100 201.03900 1.000 21.48000 616 LEU A N 1
ATOM 3745 C CA . LEU A 1 629 ? 164.20800 179.38800 202.10900 1.000 21.48000 616 LEU A CA 1
ATOM 3746 C C . LEU A 1 629 ? 164.09100 180.23400 203.36600 1.000 21.48000 616 LEU A C 1
ATOM 3747 O O . LEU A 1 629 ? 164.76300 179.92700 204.35400 1.000 21.48000 616 LEU A O 1
ATOM 3752 N N . ARG A 1 630 ? 163.26100 181.28400 203.33800 1.000 21.83000 617 ARG A N 1
ATOM 3753 C CA . ARG A 1 630 ? 162.99700 182.18600 204.46500 1.000 21.83000 617 ARG A CA 1
ATOM 3754 C C . ARG A 1 630 ? 164.28300 182.81400 205.00900 1.000 21.83000 617 ARG A C 1
ATOM 3755 O O . ARG A 1 630 ? 164.67500 182.59700 206.15500 1.000 21.83000 617 ARG A O 1
ATOM 3763 N N . THR A 1 631 ? 164.94600 183.57000 204.14100 1.000 20.89000 618 THR A N 1
ATOM 3764 C CA . THR A 1 631 ? 166.11500 184.34600 204.52700 1.000 20.89000 618 THR A CA 1
ATOM 3765 C C . THR A 1 631 ? 165.70600 185.38400 205.57300 1.000 20.89000 618 THR A C 1
ATOM 3766 O O . THR A 1 631 ? 164.62400 185.97200 205.45200 1.000 20.89000 618 THR A O 1
ATOM 3770 N N . PRO A 1 632 ? 166.51500 185.58300 206.63700 1.000 21.94000 619 PRO A N 1
ATOM 3771 C CA . PRO A 1 632 ? 166.02500 186.27700 207.85100 1.000 21.94000 619 PRO A CA 1
ATOM 3772 C C . PRO A 1 632 ? 165.47800 187.69000 207.68500 1.000 21.94000 619 PRO A C 1
ATOM 3773 O O . PRO A 1 632 ? 164.55400 188.06100 208.41900 1.000 21.94000 619 PRO A O 1
ATOM 3777 N N . ASN A 1 633 ? 165.99500 188.49100 206.76300 1.000 21.66000 620 ASN A N 1
ATOM 3778 C CA . ASN A 1 633 ? 165.52500 189.86300 206.60700 1.000 21.66000 620 ASN A CA 1
ATOM 3779 C C . ASN A 1 633 ? 164.88100 190.09700 205.24400 1.000 21.66000 620 ASN A C 1
ATOM 3780 O O . ASN A 1 633 ? 164.99800 191.17600 204.66600 1.000 21.66000 620 ASN A O 1
ATOM 3785 N N . TRP A 1 634 ? 164.18800 189.09100 204.72100 1.000 18.75000 621 TRP A N 1
ATOM 3786 C CA . TRP A 1 634 ? 163.56600 189.15400 203.40100 1.000 18.75000 621 TRP A CA 1
ATOM 3787 C C . TRP A 1 634 ? 162.05800 189.02800 203.56900 1.000 18.75000 621 TRP A C 1
ATOM 3788 O O . TRP A 1 634 ? 161.54700 187.94100 203.85100 1.000 18.75000 621 TRP A O 1
ATOM 3799 N N . ARG A 1 635 ? 161.34400 190.13700 203.39300 1.000 22.94000 622 ARG A N 1
ATOM 3800 C CA . ARG A 1 635 ? 159.88600 190.14900 203.50300 1.000 22.94000 622 ARG A CA 1
ATOM 3801 C C . ARG A 1 635 ? 159.33500 191.21700 202.55200 1.000 22.94000 622 ARG A C 1
ATOM 3802 O O . ARG A 1 635 ? 159.17100 192.39100 202.90800 1.000 22.94000 622 ARG A O 1
ATOM 3810 N N . PRO A 1 636 ? 159.10000 190.84400 201.28300 1.000 19.65000 623 PRO A N 1
ATOM 3811 C CA . PRO A 1 636 ? 158.60800 191.82400 200.30500 1.000 19.65000 623 PRO A CA 1
ATOM 3812 C C . PRO A 1 636 ? 157.17900 192.26700 200.57000 1.000 19.65000 623 PRO A C 1
ATOM 3813 O O . PRO A 1 636 ? 156.23800 191.46800 200.56600 1.000 19.65000 623 PRO A O 1
ATOM 3817 N N . ARG A 1 637 ? 157.02900 193.56100 200.81300 1.000 19.48000 624 ARG A N 1
ATOM 3818 C CA . ARG A 1 637 ? 155.77300 194.19800 201.19700 1.000 19.48000 624 ARG A CA 1
ATOM 3819 C C . ARG A 1 637 ? 155.03700 194.75100 199.97700 1.000 19.48000 624 ARG A C 1
ATOM 3820 O O . ARG A 1 637 ? 154.62400 195.90900 199.93500 1.000 19.48000 624 ARG A O 1
ATOM 3828 N N . PHE A 1 638 ? 154.86100 193.91000 198.96200 1.000 19.12000 625 PHE A N 1
ATOM 3829 C CA . PHE A 1 638 ? 154.36700 194.34300 197.65600 1.000 19.12000 625 PHE A CA 1
ATOM 3830 C C . PHE A 1 638 ? 153.42300 193.27100 197.14300 1.000 19.12000 625 PHE A C 1
ATOM 3831 O O . PHE A 1 638 ? 153.85800 192.15600 196.84300 1.000 19.12000 625 PHE A O 1
ATOM 3839 N N . ARG A 1 639 ? 152.13700 193.59700 197.06000 1.000 27.17000 626 ARG A N 1
ATOM 3840 C CA . ARG A 1 639 ? 151.18100 192.68600 196.45800 1.000 27.17000 626 ARG A CA 1
ATOM 3841 C C . ARG A 1 639 ? 151.43900 192.57900 194.95800 1.000 27.17000 626 ARG A C 1
ATOM 3842 O O . ARG A 1 639 ? 152.15400 193.39500 194.36900 1.000 27.17000 626 ARG A O 1
ATOM 3850 N N . TYR A 1 640 ? 150.84400 191.54500 194.35400 1.000 25.95000 627 TYR A N 1
ATOM 3851 C CA . TYR A 1 640 ? 151.14000 191.06800 192.99300 1.000 25.95000 627 TYR A CA 1
ATOM 3852 C C . TYR A 1 640 ? 152.59600 190.62800 192.84700 1.000 25.95000 627 TYR A C 1
ATOM 3853 O O . TYR A 1 640 ? 153.15800 190.66900 191.75200 1.000 25.95000 627 TYR A O 1
ATOM 3862 N N . TYR A 1 641 ? 153.22000 190.19300 193.93900 1.000 16.83000 628 TYR A N 1
ATOM 3863 C CA . TYR A 1 641 ? 154.49900 189.50000 193.88800 1.000 16.83000 628 TYR A CA 1
ATOM 3864 C C . TYR A 1 641 ? 154.30200 188.06100 194.34000 1.000 16.83000 628 TYR A C 1
ATOM 3865 O O . TYR A 1 641 ? 153.65100 187.80600 195.35800 1.000 16.83000 628 TYR A O 1
ATOM 3874 N N . HIS A 1 642 ? 154.86600 187.12800 193.58100 1.000 14.41000 629 HIS A N 1
ATOM 3875 C CA . HIS A 1 642 ? 154.89600 185.72300 193.94800 1.000 14.41000 629 HIS A CA 1
ATOM 3876 C C . HIS A 1 642 ? 156.26000 185.17000 193.57400 1.000 14.41000 629 HIS A C 1
ATOM 3877 O O . HIS A 1 642 ? 156.93300 185.70600 192.69100 1.000 14.41000 629 HIS A O 1
ATOM 3884 N N . TRP A 1 643 ? 156.67400 184.10200 194.26500 1.000 13.24000 630 TRP A N 1
ATOM 3885 C CA . TRP A 1 643 ? 157.94500 183.46200 193.93500 1.000 13.24000 630 TRP A CA 1
ATOM 3886 C C . TRP A 1 643 ? 157.89500 182.76900 192.58000 1.000 13.24000 630 TRP A C 1
ATOM 3887 O O . TRP A 1 643 ? 158.93400 182.61100 191.93200 1.000 13.24000 630 TRP A O 1
ATOM 3898 N N . ALA A 1 644 ? 156.71000 182.35100 192.14000 1.000 13.33000 631 ALA A N 1
ATOM 3899 C CA . ALA A 1 644 ? 156.56800 181.69000 190.85300 1.000 13.33000 631 ALA A CA 1
ATOM 3900 C C . ALA A 1 644 ? 156.59800 182.66400 189.68900 1.000 13.33000 631 ALA A C 1
ATOM 3901 O O . ALA A 1 644 ? 156.71700 182.22700 188.54200 1.000 13.33000 631 ALA A O 1
ATOM 3903 N N . LEU A 1 645 ? 156.49100 183.96700 189.95200 1.000 14.32000 632 LEU A N 1
ATOM 3904 C CA . LEU A 1 645 ? 156.74400 184.95700 188.91400 1.000 14.32000 632 LEU A CA 1
ATOM 3905 C C . LEU A 1 645 ? 158.23600 185.19300 188.73400 1.000 14.32000 632 LEU A C 1
ATOM 3906 O O . LEU A 1 645 ? 158.69600 185.44900 187.61800 1.000 14.32000 632 LEU A O 1
ATOM 3911 N N . SER A 1 646 ? 159.00300 185.11600 189.82200 1.000 14.08000 633 SER A N 1
ATOM 3912 C CA . SER A 1 646 ? 160.44800 185.26900 189.72500 1.000 14.08000 633 SER A CA 1
ATOM 3913 C C . SER A 1 646 ? 161.10100 184.03000 189.13600 1.000 14.08000 633 SER A C 1
ATOM 3914 O O . SER A 1 646 ? 162.11100 184.13900 188.43600 1.000 14.08000 633 SER A O 1
ATOM 3917 N N . PHE A 1 647 ? 160.54500 182.85100 189.41600 1.000 15.52000 634 PHE A N 1
ATOM 3918 C CA . PHE A 1 647 ? 161.03400 181.62600 188.79600 1.000 15.52000 634 PHE A CA 1
ATOM 3919 C C . PHE A 1 647 ? 160.70900 181.59600 187.31000 1.000 15.52000 634 PHE A C 1
ATOM 3920 O O . PHE A 1 647 ? 161.49200 181.08000 186.50700 1.000 15.52000 634 PHE A O 1
ATOM 3928 N N . MET A 1 648 ? 159.56000 182.15900 186.92900 1.000 19.46000 635 MET A N 1
ATOM 3929 C CA . MET A 1 648 ? 159.18100 182.22700 185.52300 1.000 19.46000 635 MET A CA 1
ATOM 3930 C C . MET A 1 648 ? 160.05700 183.21400 184.76300 1.000 19.46000 635 MET A C 1
ATOM 3931 O O . MET A 1 648 ? 160.41800 182.96900 183.60800 1.000 19.46000 635 MET A O 1
ATOM 3936 N N . GLY A 1 649 ? 160.41700 184.33200 185.39800 1.000 16.10000 636 GLY A N 1
ATOM 3937 C CA . GLY A 1 649 ? 161.36200 185.24800 184.78800 1.000 16.10000 636 GLY A CA 1
ATOM 3938 C C . GLY A 1 649 ? 162.76600 184.69200 184.72700 1.000 16.10000 636 GLY A C 1
ATOM 3939 O O . GLY A 1 649 ? 163.54400 185.05400 183.84200 1.000 16.10000 636 GLY A O 1
ATOM 3940 N N . MET A 1 650 ? 163.10700 183.80100 185.65400 1.000 17.51000 637 MET A N 1
ATOM 3941 C CA . MET A 1 650 ? 164.40300 183.13800 185.62700 1.000 17.51000 637 MET A CA 1
ATOM 3942 C C . MET A 1 650 ? 164.50000 182.13600 184.48100 1.000 17.51000 637 MET A C 1
ATOM 3943 O O . MET A 1 650 ? 165.58800 181.91900 183.93900 1.000 17.51000 637 MET A O 1
ATOM 3948 N N . SER A 1 651 ? 163.37800 181.53000 184.09100 1.000 17.85000 638 SER A N 1
ATOM 3949 C CA . SER A 1 651 ? 163.37900 180.54100 183.02300 1.000 17.85000 638 SER A CA 1
ATOM 3950 C C . SER A 1 651 ? 163.46600 181.18200 181.64500 1.000 17.85000 638 SER A C 1
ATOM 3951 O O . SER A 1 651 ? 164.05100 180.59300 180.73000 1.000 17.85000 638 SER A O 1
ATOM 3954 N N . ILE A 1 652 ? 162.89200 182.37500 181.48000 1.000 16.89000 639 ILE A N 1
ATOM 3955 C CA . ILE A 1 652 ? 162.94100 183.06600 180.19500 1.000 16.89000 639 ILE A CA 1
ATOM 3956 C C . ILE A 1 652 ? 164.32400 183.66600 179.95600 1.000 16.89000 639 ILE A C 1
ATOM 3957 O O . ILE A 1 652 ? 164.79900 183.70400 178.81500 1.000 16.89000 639 ILE A O 1
ATOM 3962 N N . CYS A 1 653 ? 165.00700 184.10400 181.01900 1.000 17.02000 640 CYS A N 1
ATOM 3963 C CA . CYS A 1 653 ? 166.37200 184.61000 180.87800 1.000 17.02000 640 CYS A CA 1
ATOM 3964 C C . CYS A 1 653 ? 167.34000 183.50200 180.48100 1.000 17.02000 640 CYS A C 1
ATOM 3965 O O . CYS A 1 653 ? 168.29500 183.74300 179.73500 1.000 17.02000 640 CYS A O 1
ATOM 3968 N N . LEU A 1 654 ? 167.11400 182.28500 180.98200 1.000 20.74000 641 LEU A N 1
ATOM 3969 C CA . LEU A 1 654 ? 167.96400 181.15400 180.62600 1.000 20.74000 641 LEU A CA 1
ATOM 3970 C C . LEU A 1 654 ? 167.73800 180.72000 179.18500 1.000 20.74000 641 LEU A C 1
ATOM 3971 O O . LEU A 1 654 ? 168.69400 180.38100 178.47900 1.000 20.74000 641 LEU A O 1
ATOM 3976 N N . ALA A 1 655 ? 166.47900 180.71500 178.73800 1.000 22.93000 642 ALA A N 1
ATOM 3977 C CA . ALA A 1 655 ? 166.16800 180.31400 177.37000 1.000 22.93000 642 ALA A CA 1
ATOM 3978 C C . ALA A 1 655 ? 166.71700 181.30900 176.35500 1.000 22.93000 642 ALA A C 1
ATOM 3979 O O . ALA A 1 655 ? 167.16800 180.91400 175.27600 1.000 22.93000 642 ALA A O 1
ATOM 3981 N N . LEU A 1 656 ? 166.70700 182.60100 176.68800 1.000 21.74000 643 LEU A N 1
ATOM 3982 C CA . LEU A 1 656 ? 167.24600 183.59700 175.77200 1.000 21.74000 643 LEU A CA 1
ATOM 3983 C C . LEU A 1 656 ? 168.76700 183.61600 175.76500 1.000 21.74000 643 LEU A C 1
ATOM 3984 O O . LEU A 1 656 ? 169.36200 184.09500 174.79600 1.000 21.74000 643 LEU A O 1
ATOM 3989 N N . MET A 1 657 ? 169.40700 183.10100 176.81200 1.000 25.31000 644 MET A N 1
ATOM 3990 C CA . MET A 1 657 ? 170.85700 182.96500 176.82700 1.000 25.31000 644 MET A CA 1
ATOM 3991 C C . MET A 1 657 ? 171.35400 181.76600 176.03300 1.000 25.31000 644 MET A C 1
ATOM 3992 O O . MET A 1 657 ? 172.39800 181.85700 175.37900 1.000 25.31000 644 MET A O 1
ATOM 3997 N N . PHE A 1 658 ? 170.63500 180.64700 176.07700 1.000 34.09000 645 PHE A N 1
ATOM 3998 C CA . PHE A 1 658 ? 171.11200 179.41600 175.46300 1.000 34.09000 645 PHE A CA 1
ATOM 3999 C C . PHE A 1 658 ? 170.80700 179.33100 173.97500 1.000 34.09000 645 PHE A C 1
ATOM 4000 O O . PHE A 1 658 ? 171.55000 178.67000 173.24200 1.000 34.09000 645 PHE A O 1
ATOM 4008 N N . ILE A 1 659 ? 169.74700 179.98900 173.49800 1.000 32.31000 646 ILE A N 1
ATOM 4009 C CA . ILE A 1 659 ? 169.51600 180.04400 172.05900 1.000 32.31000 646 ILE A CA 1
ATOM 4010 C C . ILE A 1 659 ? 170.47600 180.98900 171.35500 1.000 32.31000 646 ILE A C 1
ATOM 4011 O O . ILE A 1 659 ? 170.56400 180.95900 170.12300 1.000 32.31000 646 ILE A O 1
ATOM 4016 N N . SER A 1 660 ? 171.20500 181.82100 172.10100 1.000 36.98000 647 SER A N 1
ATOM 4017 C CA . SER A 1 660 ? 172.19500 182.70100 171.48400 1.000 36.98000 647 SER A CA 1
ATOM 4018 C C . SER A 1 660 ? 173.46200 181.92700 171.12100 1.000 36.98000 647 SER A C 1
ATOM 4019 O O . SER A 1 660 ? 173.76700 181.73800 169.94000 1.000 36.98000 647 SER A O 1
ATOM 4022 N N . SER A 1 661 ? 174.20600 181.45500 172.12200 1.000 44.02000 648 SER A N 1
ATOM 4023 C CA . SER A 1 661 ? 175.41900 180.70300 171.80100 1.000 44.02000 648 SER A CA 1
ATOM 4024 C C . SER A 1 661 ? 175.53300 179.36500 172.51800 1.000 44.02000 648 SER A C 1
ATOM 4025 O O . SER A 1 661 ? 176.04800 178.41400 171.92500 1.000 44.02000 648 SER A O 1
ATOM 4028 N N . TRP A 1 662 ? 175.12700 179.30300 173.79300 1.000 44.08000 649 TRP A N 1
ATOM 4029 C CA . TRP A 1 662 ? 175.17200 178.19300 174.75300 1.000 44.08000 649 TRP A CA 1
ATOM 4030 C C . TRP A 1 662 ? 176.57900 177.82700 175.24100 1.000 44.08000 649 TRP A C 1
ATOM 4031 O O . TRP A 1 662 ? 176.72800 177.39900 176.39100 1.000 44.08000 649 TRP A O 1
ATOM 4042 N N . TYR A 1 663 ? 177.63600 178.14600 174.50200 1.000 47.84000 650 TYR A N 1
ATOM 4043 C CA . TYR A 1 663 ? 178.95700 177.84200 175.02900 1.000 47.84000 650 TYR A CA 1
ATOM 4044 C C . TYR A 1 663 ? 179.65800 179.06800 175.57800 1.000 47.84000 650 TYR A C 1
ATOM 4045 O O . TYR A 1 663 ? 180.62500 178.92300 176.32900 1.000 47.84000 650 TYR A O 1
ATOM 4054 N N . TYR A 1 664 ? 179.18300 180.25900 175.23700 1.000 45.22000 651 TYR A N 1
ATOM 4055 C CA . TYR A 1 664 ? 179.46000 181.44700 176.02100 1.000 45.22000 651 TYR A CA 1
ATOM 4056 C C . TYR A 1 664 ? 178.48300 181.60900 177.17700 1.000 45.22000 651 TYR A C 1
ATOM 4057 O O . TYR A 1 664 ? 178.74600 182.40100 178.08500 1.000 45.22000 651 TYR A O 1
ATOM 4066 N N . ALA A 1 665 ? 177.36600 180.87800 177.16200 1.000 39.54000 652 ALA A N 1
ATOM 4067 C CA . ALA A 1 665 ? 176.43700 180.88600 178.28400 1.000 39.54000 652 ALA A CA 1
ATOM 4068 C C . ALA A 1 665 ? 176.88000 179.94400 179.39500 1.000 39.54000 652 ALA A C 1
ATOM 4069 O O . ALA A 1 665 ? 176.63600 180.22500 180.57300 1.000 39.54000 652 ALA A O 1
ATOM 4071 N N . ILE A 1 666 ? 177.51500 178.82400 179.04100 1.000 39.36000 653 ILE A N 1
ATOM 4072 C CA . ILE A 1 666 ? 178.06500 177.91700 180.04300 1.000 39.36000 653 ILE A CA 1
ATOM 4073 C C . ILE A 1 666 ? 179.26800 178.55300 180.73300 1.000 39.36000 653 ILE A C 1
ATOM 4074 O O . ILE A 1 666 ? 179.42300 178.45600 181.95600 1.000 39.36000 653 ILE A O 1
ATOM 4079 N N . VAL A 1 667 ? 180.10200 179.26400 179.96900 1.000 34.58000 654 VAL A N 1
ATOM 4080 C CA . VAL A 1 667 ? 181.33000 179.83900 180.51100 1.000 34.58000 654 VAL A CA 1
ATOM 4081 C C . VAL A 1 667 ? 181.02100 181.02700 181.41800 1.000 34.58000 654 VAL A C 1
ATOM 4082 O O . VAL A 1 667 ? 181.58800 181.15100 182.51100 1.000 34.58000 654 VAL A O 1
ATOM 4086 N N . ALA A 1 668 ? 180.09400 181.89600 181.00000 1.000 31.33000 655 ALA A N 1
ATOM 4087 C CA . ALA A 1 668 ? 179.78000 183.09700 181.77100 1.000 31.33000 655 ALA A CA 1
ATOM 4088 C C . ALA A 1 668 ? 179.09800 182.77400 183.09600 1.000 31.33000 655 ALA A C 1
ATOM 4089 O O . ALA A 1 668 ? 179.33200 183.46600 184.09100 1.000 31.33000 655 ALA A O 1
ATOM 4091 N N . MET A 1 669 ? 178.26800 181.73000 183.13500 1.000 33.27000 656 MET A N 1
ATOM 4092 C CA . MET A 1 669 ? 177.63200 181.32800 184.38100 1.000 33.27000 656 MET A CA 1
ATOM 4093 C C . MET A 1 669 ? 178.56600 180.53500 185.28200 1.000 33.27000 656 MET A C 1
ATOM 4094 O O . MET A 1 669 ? 178.31000 180.44200 186.48600 1.000 33.27000 656 MET A O 1
ATOM 4099 N N . VAL A 1 670 ? 179.63400 179.96100 184.72800 1.000 32.61000 657 VAL A N 1
ATOM 4100 C CA . VAL A 1 670 ? 180.67200 179.35900 185.55700 1.000 32.61000 657 VAL A CA 1
ATOM 4101 C C . VAL A 1 670 ? 181.53500 180.44400 186.19200 1.000 32.61000 657 VAL A C 1
ATOM 4102 O O . VAL A 1 670 ? 181.87800 180.36700 187.37900 1.000 32.61000 657 VAL A O 1
ATOM 4106 N N . ILE A 1 671 ? 181.86400 181.48800 185.42400 1.000 28.18000 658 ILE A N 1
ATOM 4107 C CA . ILE A 1 671 ? 182.67400 182.59200 185.93400 1.000 28.18000 658 ILE A CA 1
ATOM 4108 C C . ILE A 1 671 ? 181.90800 183.37600 186.99600 1.000 28.18000 658 ILE A C 1
ATOM 4109 O O . ILE A 1 671 ? 182.46000 183.71900 188.05000 1.000 28.18000 658 ILE A O 1
ATOM 4114 N N . ALA A 1 672 ? 180.61600 183.62600 186.75800 1.000 25.38000 659 ALA A N 1
ATOM 4115 C CA . ALA A 1 672 ? 179.77600 184.30400 187.74100 1.000 25.38000 659 ALA A CA 1
ATOM 4116 C C . ALA A 1 672 ? 179.57000 183.46600 188.99600 1.000 25.38000 659 ALA A C 1
ATOM 4117 O O . ALA A 1 672 ? 179.35600 184.02000 190.07900 1.000 25.38000 659 ALA A O 1
ATOM 4119 N N . GLY A 1 673 ? 179.63400 182.13900 188.87700 1.000 26.01000 660 GLY A N 1
ATOM 4120 C CA . GLY A 1 673 ? 179.54400 181.29100 190.05000 1.000 26.01000 660 GLY A CA 1
ATOM 4121 C C . GLY A 1 673 ? 180.79600 181.28900 190.89700 1.000 26.01000 660 GLY A C 1
ATOM 4122 O O . GLY A 1 673 ? 180.71100 181.16700 192.12100 1.000 26.01000 660 GLY A O 1
ATOM 4123 N N . MET A 1 674 ? 181.97000 181.41600 190.27100 1.000 29.57000 661 MET A N 1
ATOM 4124 C CA . MET A 1 674 ? 183.20700 181.51000 191.03800 1.000 29.57000 661 MET A CA 1
ATOM 4125 C C . MET A 1 674 ? 183.35500 182.87300 191.69400 1.000 29.57000 661 MET A C 1
ATOM 4126 O O . MET A 1 674 ? 184.05600 183.00000 192.70300 1.000 29.57000 661 MET A O 1
ATOM 4131 N N . ILE A 1 675 ? 182.71900 183.89900 191.13000 1.000 23.95000 662 ILE A N 1
ATOM 4132 C CA . ILE A 1 675 ? 182.68900 185.20600 191.77300 1.000 23.95000 662 ILE A CA 1
ATOM 4133 C C . ILE A 1 675 ? 181.77400 185.16800 192.99300 1.000 23.95000 662 ILE A C 1
ATOM 4134 O O . ILE A 1 675 ? 182.06200 185.79400 194.02100 1.000 23.95000 662 ILE A O 1
ATOM 4139 N N . TYR A 1 676 ? 180.67800 184.40300 192.90500 1.000 25.28000 663 TYR A N 1
ATOM 4140 C CA . TYR A 1 676 ? 179.80300 184.17300 194.05400 1.000 25.28000 663 TYR A CA 1
ATOM 4141 C C . TYR A 1 676 ? 180.55000 183.47900 195.18600 1.000 25.28000 663 TYR A C 1
ATOM 4142 O O . TYR A 1 676 ? 180.36800 183.81900 196.36000 1.000 25.28000 663 TYR A O 1
ATOM 4151 N N . LYS A 1 677 ? 181.39800 182.51000 194.85300 1.000 23.76000 664 LYS A N 1
ATOM 4152 C CA . LYS A 1 677 ? 182.13100 181.78000 195.87600 1.000 23.76000 664 LYS A CA 1
ATOM 4153 C C . LYS A 1 677 ? 183.30300 182.57700 196.42600 1.000 23.76000 664 LYS A C 1
ATOM 4154 O O . LYS A 1 677 ? 183.69500 182.37200 197.57800 1.000 23.76000 664 LYS A O 1
ATOM 4160 N N . TYR A 1 678 ? 183.87500 183.47500 195.62600 1.000 22.33000 665 TYR A N 1
ATOM 4161 C CA . TYR A 1 678 ? 185.00100 184.26800 196.10200 1.000 22.33000 665 TYR A CA 1
ATOM 4162 C C . TYR A 1 678 ? 184.54900 185.32400 197.10000 1.000 22.33000 665 TYR A C 1
ATOM 4163 O O . TYR A 1 678 ? 185.25000 185.59800 198.07800 1.000 22.33000 665 TYR A O 1
ATOM 4172 N N . ILE A 1 679 ? 183.37900 185.92500 196.87300 1.000 20.04000 666 ILE A N 1
ATOM 4173 C CA . ILE A 1 679 ? 182.85200 186.90700 197.81400 1.000 20.04000 666 ILE A CA 1
ATOM 4174 C C . ILE A 1 679 ? 182.35400 186.21400 199.07600 1.000 20.04000 666 ILE A C 1
ATOM 4175 O O . ILE A 1 679 ? 182.51300 186.73800 200.18600 1.000 20.04000 666 ILE A O 1
ATOM 4180 N N . GLU A 1 680 ? 181.78200 185.01600 198.93500 1.000 20.60000 667 GLU A N 1
ATOM 4181 C CA . GLU A 1 680 ? 181.31800 184.25100 200.09000 1.000 20.60000 667 GLU A CA 1
ATOM 4182 C C . GLU A 1 680 ? 182.47300 183.76600 200.95200 1.000 20.60000 667 GLU A C 1
ATOM 4183 O O . GLU A 1 680 ? 182.33800 183.68500 202.17600 1.000 20.60000 667 GLU A O 1
ATOM 4189 N N . TYR A 1 681 ? 183.61400 183.46200 200.33600 1.000 19.67000 668 TYR A N 1
ATOM 4190 C CA . TYR A 1 681 ? 184.79200 183.06700 201.09500 1.000 19.67000 668 TYR A CA 1
ATOM 4191 C C . TYR A 1 681 ? 185.38900 184.25400 201.83700 1.000 19.67000 668 TYR A C 1
ATOM 4192 O O . TYR A 1 681 ? 185.87600 184.10500 202.96200 1.000 19.67000 668 TYR A O 1
ATOM 4201 N N . GLN A 1 682 ? 185.36900 185.43800 201.21900 1.000 20.35000 669 GLN A N 1
ATOM 4202 C CA . GLN A 1 682 ? 185.90900 186.62500 201.87300 1.000 20.35000 669 GLN A CA 1
ATOM 4203 C C . GLN A 1 682 ? 184.98200 187.13200 202.96500 1.000 20.35000 669 GLN A C 1
ATOM 4204 O O . GLN A 1 682 ? 185.44900 187.69600 203.95800 1.000 20.35000 669 GLN A O 1
ATOM 4210 N N . GLY A 1 683 ? 183.67200 186.96400 202.79200 1.000 18.48000 670 GLY A N 1
ATOM 4211 C CA . GLY A 1 683 ? 182.74000 187.36200 203.82800 1.000 18.48000 670 GLY A CA 1
ATOM 4212 C C . GLY A 1 683 ? 182.78100 186.45600 205.03600 1.000 18.48000 670 GLY A C 1
ATOM 4213 O O . GLY A 1 683 ? 182.58600 186.91500 206.16200 1.000 18.48000 670 GLY A O 1
ATOM 4214 N N . ALA A 1 684 ? 183.03900 185.16600 204.82600 1.000 18.41000 671 ALA A N 1
ATOM 4215 C CA . ALA A 1 684 ? 183.18200 184.23500 205.93800 1.000 18.41000 671 ALA A CA 1
ATOM 4216 C C . ALA A 1 684 ? 184.52200 184.38900 206.63700 1.000 18.41000 671 ALA A C 1
ATOM 4217 O O . ALA A 1 684 ? 184.65100 184.02600 207.80900 1.000 18.41000 671 ALA A O 1
ATOM 4219 N N . GLU A 1 685 ? 185.52400 184.91500 205.93700 1.000 21.77000 672 GLU A N 1
ATOM 4220 C CA . GLU A 1 685 ? 186.84400 185.08800 206.53000 1.000 21.77000 672 GLU A CA 1
ATOM 4221 C C . GLU A 1 685 ? 186.85900 186.24800 207.51800 1.000 21.77000 672 GLU A C 1
ATOM 4222 O O . GLU A 1 685 ? 187.63900 186.23700 208.47400 1.000 21.77000 672 GLU A O 1
ATOM 4228 N N . LYS A 1 686 ? 185.97900 187.22900 207.34100 1.000 20.26000 673 LYS A N 1
ATOM 4229 C CA . LYS A 1 686 ? 185.92300 188.37200 208.23900 1.000 20.26000 673 LYS A CA 1
ATOM 4230 C C . LYS A 1 686 ? 184.69800 188.37400 209.14000 1.000 20.26000 673 LYS A C 1
ATOM 4231 O O . LYS A 1 686 ? 184.53300 189.30500 209.93200 1.000 20.26000 673 LYS A O 1
ATOM 4237 N N . GLU A 1 687 ? 183.83700 187.36300 209.04700 1.000 16.34000 674 GLU A N 1
ATOM 4238 C CA . GLU A 1 687 ? 182.74600 187.18500 209.99400 1.000 16.34000 674 GLU A CA 1
ATOM 4239 C C . GLU A 1 687 ? 183.07500 186.17400 211.08100 1.000 16.34000 674 GLU A C 1
ATOM 4240 O O . GLU A 1 687 ? 182.65300 186.34900 212.22700 1.000 16.34000 674 GLU A O 1
ATOM 4246 N N . TRP A 1 688 ? 183.84000 185.13700 210.75300 1.000 11.54000 675 TRP A N 1
ATOM 4247 C CA . TRP A 1 688 ? 184.20800 184.10600 211.70600 1.000 11.54000 675 TRP A CA 1
ATOM 4248 C C . TRP A 1 688 ? 185.70300 184.01800 211.96500 1.000 11.54000 675 TRP A C 1
ATOM 4249 O O . TRP A 1 688 ? 186.10600 183.32700 212.90500 1.000 11.54000 675 TRP A O 1
ATOM 4260 N N . GLY A 1 689 ? 186.53400 184.68700 211.17000 1.000 18.10000 676 GLY A N 1
ATOM 4261 C CA . GLY A 1 689 ? 187.96400 184.67300 211.33800 1.000 18.10000 676 GLY A CA 1
ATOM 4262 C C . GLY A 1 689 ? 188.70300 183.79800 210.34600 1.000 18.10000 676 GLY A C 1
ATOM 4263 O O . GLY A 1 689 ? 189.82100 184.13600 209.95200 1.000 18.10000 676 GLY A O 1
ATOM 4264 N N . ASP A 1 690 ? 188.10700 182.68900 209.93200 1.000 20.02000 677 ASP A N 1
ATOM 4265 C CA . ASP A 1 690 ? 188.72500 181.78100 208.98100 1.000 20.02000 677 ASP A CA 1
ATOM 4266 C C . ASP A 1 690 ? 187.78400 181.56900 207.80500 1.000 20.02000 677 ASP A C 1
ATOM 4267 O O . ASP A 1 690 ? 186.56400 181.52800 207.96900 1.000 20.02000 677 ASP A O 1
ATOM 4272 N N . GLY A 1 691 ? 188.36100 181.44900 206.61600 1.000 18.82000 678 GLY A N 1
ATOM 4273 C CA . GLY A 1 691 ? 187.57400 181.29500 205.41100 1.000 18.82000 678 GLY A CA 1
ATOM 4274 C C . GLY A 1 691 ? 186.88600 179.95400 205.26700 1.000 18.82000 678 GLY A C 1
ATOM 4275 O O . GLY A 1 691 ? 185.67900 179.90000 205.02400 1.000 18.82000 678 GLY A O 1
ATOM 4276 N N . ILE A 1 692 ? 187.64000 178.86400 205.41300 1.000 18.65000 679 ILE A N 1
ATOM 4277 C CA . ILE A 1 692 ? 187.07700 177.53500 205.19000 1.000 18.65000 679 ILE A CA 1
ATOM 4278 C C . ILE A 1 692 ? 186.20500 177.11800 206.36800 1.000 18.65000 679 ILE A C 1
ATOM 4279 O O . ILE A 1 692 ? 185.10000 176.59000 206.18500 1.000 18.65000 679 ILE A O 1
ATOM 4284 N N . ARG A 1 693 ? 186.67700 177.36200 207.59100 1.000 18.98000 680 ARG A N 1
ATOM 4285 C CA . ARG A 1 693 ? 185.88400 177.05900 208.77700 1.000 18.98000 680 ARG A CA 1
ATOM 4286 C C . ARG A 1 693 ? 184.66100 177.96200 208.88500 1.000 18.98000 680 ARG A C 1
ATOM 4287 O O . ARG A 1 693 ? 183.62200 177.53500 209.39900 1.000 18.98000 680 ARG A O 1
ATOM 4295 N N . GLY A 1 694 ? 184.75300 179.19500 208.38500 1.000 14.32000 681 GLY A N 1
ATOM 4296 C CA . GLY A 1 694 ? 183.63200 180.11600 208.43500 1.000 14.32000 681 GLY A CA 1
ATOM 4297 C C . GLY A 1 694 ? 182.51200 179.79400 207.47000 1.000 14.32000 681 GLY A C 1
ATOM 4298 O O . GLY A 1 694 ? 181.39800 180.29300 207.64700 1.000 14.32000 681 GLY A O 1
ATOM 4299 N N . LEU A 1 695 ? 182.78000 178.98200 206.44500 1.000 14.45000 682 LEU A N 1
ATOM 4300 C CA . LEU A 1 695 ? 181.71400 178.56500 205.54200 1.000 14.45000 682 LEU A CA 1
ATOM 4301 C C . LEU A 1 695 ? 180.80100 177.53700 206.19500 1.000 14.45000 682 LEU A C 1
ATOM 4302 O O . LEU A 1 695 ? 179.60400 177.49700 205.89600 1.000 14.45000 682 LEU A O 1
ATOM 4307 N N . SER A 1 696 ? 181.34100 176.70200 207.08400 1.000 13.09000 683 SER A N 1
ATOM 4308 C CA . SER A 1 696 ? 180.50700 175.76900 207.83100 1.000 13.09000 683 SER A CA 1
ATOM 4309 C C . SER A 1 696 ? 179.76400 176.45700 208.96600 1.000 13.09000 683 SER A C 1
ATOM 4310 O O . SER A 1 696 ? 178.64400 176.05600 209.29700 1.000 13.09000 683 SER A O 1
ATOM 4313 N N . LEU A 1 697 ? 180.36500 177.48500 209.57200 1.000 9.43000 684 LEU A N 1
ATOM 4314 C CA . LEU A 1 697 ? 179.68700 178.23200 210.62500 1.000 9.43000 684 LEU A CA 1
ATOM 4315 C C . LEU A 1 697 ? 178.53600 179.06300 210.07600 1.000 9.43000 684 LEU A C 1
ATOM 4316 O O . LEU A 1 697 ? 177.54000 179.27300 210.77500 1.000 9.43000 684 LEU A O 1
ATOM 4321 N N . SER A 1 698 ? 178.64900 179.53600 208.83500 1.000 9.34000 685 SER A N 1
ATOM 4322 C CA . SER A 1 698 ? 177.55000 180.26400 208.21500 1.000 9.34000 685 SER A CA 1
ATOM 4323 C C . SER A 1 698 ? 176.44100 179.33300 207.74900 1.000 9.34000 685 SER A C 1
ATOM 4324 O O . SER A 1 698 ? 175.26600 179.70100 207.81600 1.000 9.34000 685 SER A O 1
ATOM 4327 N N . ALA A 1 699 ? 176.78900 178.13300 207.28200 1.000 8.90000 686 ALA A N 1
ATOM 4328 C CA . ALA A 1 699 ? 175.77100 177.18100 206.85800 1.000 8.90000 686 ALA A CA 1
ATOM 4329 C C . ALA A 1 699 ? 175.00700 176.62200 208.04900 1.000 8.90000 686 ALA A C 1
ATOM 4330 O O . ALA A 1 699 ? 173.80800 176.34700 207.94900 1.000 8.90000 686 ALA A O 1
ATOM 4332 N N . ALA A 1 700 ? 175.68600 176.44500 209.18300 1.000 8.01000 687 ALA A N 1
ATOM 4333 C CA . ALA A 1 700 ? 175.01000 175.97900 210.38600 1.000 8.01000 687 ALA A CA 1
ATOM 4334 C C . ALA A 1 700 ? 174.11600 177.06100 210.97200 1.000 8.01000 687 ALA A C 1
ATOM 4335 O O . ALA A 1 700 ? 173.05000 176.75800 211.51300 1.000 8.01000 687 ALA A O 1
ATOM 4337 N N . ARG A 1 701 ? 174.53400 178.32400 210.87500 1.000 9.36000 688 ARG A N 1
ATOM 4338 C CA . ARG A 1 701 ? 173.75000 179.42000 211.43300 1.000 9.36000 688 ARG A CA 1
ATOM 4339 C C . ARG A 1 701 ? 172.45800 179.64200 210.66100 1.000 9.36000 688 ARG A C 1
ATOM 4340 O O . ARG A 1 701 ? 171.41000 179.89500 211.26400 1.000 9.36000 688 ARG A O 1
ATOM 4348 N N . PHE A 1 702 ? 172.51400 179.56500 209.32900 1.000 9.00000 689 PHE A N 1
ATOM 4349 C CA . PHE A 1 702 ? 171.32400 179.80300 208.51900 1.000 9.00000 689 PHE A CA 1
ATOM 4350 C C . PHE A 1 702 ? 170.30600 178.68400 208.69000 1.000 9.00000 689 PHE A C 1
ATOM 4351 O O . PHE A 1 702 ? 169.09800 178.93700 208.70400 1.000 9.00000 689 PHE A O 1
ATOM 4359 N N . ALA A 1 703 ? 170.77700 177.44400 208.82300 1.000 9.38000 690 ALA A N 1
ATOM 4360 C CA . ALA A 1 703 ? 169.87000 176.31900 209.02000 1.000 9.38000 690 ALA A CA 1
ATOM 4361 C C . ALA A 1 703 ? 169.25900 176.33300 210.41700 1.000 9.38000 690 ALA A C 1
ATOM 4362 O O . ALA A 1 703 ? 168.09400 175.96300 210.58900 1.000 9.38000 690 ALA A O 1
ATOM 4364 N N . LEU A 1 704 ? 170.02000 176.77200 211.42300 1.000 8.59000 691 LEU A N 1
ATOM 4365 C CA . LEU A 1 704 ? 169.48900 176.82900 212.78200 1.000 8.59000 691 LEU A CA 1
ATOM 4366 C C . LEU A 1 704 ? 168.49800 177.97200 212.95800 1.000 8.59000 691 LEU A C 1
ATOM 4367 O O . LEU A 1 704 ? 167.53900 177.84300 213.72400 1.000 8.59000 691 LEU A O 1
ATOM 4372 N N . LEU A 1 705 ? 168.71100 179.09200 212.26300 1.000 11.99000 692 LEU A N 1
ATOM 4373 C CA . LEU A 1 705 ? 167.76800 180.20200 212.34200 1.000 11.99000 692 LEU A CA 1
ATOM 4374 C C . LEU A 1 705 ? 166.47700 179.89300 211.60200 1.000 11.99000 692 LEU A C 1
ATOM 4375 O O . LEU A 1 705 ? 165.42700 180.45700 211.92600 1.000 11.99000 692 LEU A O 1
ATOM 4380 N N . ARG A 1 706 ? 166.53800 179.00900 210.60900 1.000 13.75000 693 ARG A N 1
ATOM 4381 C CA . ARG A 1 706 ? 165.34900 178.60300 209.87200 1.000 13.75000 693 ARG A CA 1
ATOM 4382 C C . ARG A 1 706 ? 164.41000 177.76700 210.73200 1.000 13.75000 693 ARG A C 1
ATOM 4383 O O . ARG A 1 706 ? 163.19900 177.75400 210.49300 1.000 13.75000 693 ARG A O 1
ATOM 4391 N N . LEU A 1 707 ? 164.94600 177.06700 211.73100 1.000 15.25000 694 LEU A N 1
ATOM 4392 C CA . LEU A 1 707 ? 164.13700 176.25000 212.62500 1.000 15.25000 694 LEU A CA 1
ATOM 4393 C C . LEU A 1 707 ? 163.44800 177.06500 213.71000 1.000 15.25000 694 LEU A C 1
ATOM 4394 O O . LEU A 1 707 ? 162.48800 176.57800 214.31400 1.000 15.25000 694 LEU A O 1
ATOM 4399 N N . GLU A 1 708 ? 163.90700 178.28800 213.96400 1.000 22.28000 695 GLU A N 1
ATOM 4400 C CA . GLU A 1 708 ? 163.39600 179.11200 215.05300 1.000 22.28000 695 GLU A CA 1
ATOM 4401 C C . GLU A 1 708 ? 162.07200 179.77900 214.70700 1.000 22.28000 695 GLU A C 1
ATOM 4402 O O . GLU A 1 708 ? 161.99500 181.01000 214.67200 1.000 22.28000 695 GLU A O 1
ATOM 4408 N N . GLU A 1 709 ? 161.02300 178.99800 214.45700 1.000 34.81000 696 GLU A N 1
ATOM 4409 C CA . GLU A 1 709 ? 159.75400 179.60600 214.07800 1.000 34.81000 696 GLU A CA 1
ATOM 4410 C C . GLU A 1 709 ? 158.63900 179.37700 215.09200 1.000 34.81000 696 GLU A C 1
ATOM 4411 O O . GLU A 1 709 ? 158.04900 180.34600 215.57900 1.000 34.81000 696 GLU A O 1
ATOM 4417 N N . GLY A 1 710 ? 158.32600 178.12600 215.42600 1.000 46.87000 697 GLY A N 1
ATOM 4418 C CA . GLY A 1 710 ? 157.24300 177.89900 216.35600 1.000 46.87000 697 GLY A CA 1
ATOM 4419 C C . GLY A 1 710 ? 156.31400 176.69500 216.23600 1.000 46.87000 697 GLY A C 1
ATOM 4420 O O . GLY A 1 710 ? 155.53300 176.45600 217.16200 1.000 46.87000 697 GLY A O 1
ATOM 4421 N N . PRO A 1 711 ? 156.27100 175.97700 215.11100 1.000 48.84000 698 PRO A N 1
ATOM 4422 C CA . PRO A 1 711 ? 155.75900 174.57800 215.14400 1.000 48.84000 698 PRO A CA 1
ATOM 4423 C C . PRO A 1 711 ? 156.86600 173.53800 215.24000 1.000 48.84000 698 PRO A C 1
ATOM 4424 O O . PRO A 1 711 ? 157.18900 172.89600 214.22900 1.000 48.84000 698 PRO A O 1
ATOM 4428 N N . PRO A 1 712 ? 157.46600 173.30200 216.41500 1.000 45.59000 699 PRO A N 1
ATOM 4429 C CA . PRO A 1 712 ? 158.56300 172.32600 216.47000 1.000 45.59000 699 PRO A CA 1
ATOM 4430 C C . PRO A 1 712 ? 158.12400 170.88000 216.67200 1.000 45.59000 699 PRO A C 1
ATOM 4431 O O . PRO A 1 712 ? 158.94400 169.97900 216.45900 1.000 45.59000 699 PRO A O 1
ATOM 4435 N N . HIS A 1 713 ? 156.87800 170.61200 217.07700 1.000 54.38000 700 HIS A N 1
ATOM 4436 C CA . HIS A 1 713 ? 156.48900 169.25500 217.43800 1.000 54.38000 700 HIS A CA 1
ATOM 4437 C C . HIS A 1 713 ? 155.92100 168.53500 216.21900 1.000 54.38000 700 HIS A C 1
ATOM 4438 O O . HIS A 1 713 ? 154.76700 168.73200 215.82300 1.000 54.38000 700 HIS A O 1
ATOM 4445 N N . THR A 1 714 ? 156.77700 167.74700 215.57200 1.000 45.12000 701 THR A N 1
ATOM 4446 C CA . THR A 1 714 ? 156.39300 166.98400 214.39400 1.000 45.12000 701 THR A CA 1
ATOM 4447 C C . THR A 1 714 ? 155.36600 165.92400 214.76200 1.000 45.12000 701 THR A C 1
ATOM 4448 O O . THR A 1 714 ? 155.45900 165.30700 215.82800 1.000 45.12000 701 THR A O 1
ATOM 4452 N N . LYS A 1 715 ? 154.38000 165.70600 213.89100 1.000 41.56000 702 LYS A N 1
ATOM 4453 C CA . LYS A 1 715 ? 153.47100 164.57600 214.04600 1.000 41.56000 702 LYS A CA 1
ATOM 4454 C C . LYS A 1 715 ? 154.04900 163.31000 213.41800 1.000 41.56000 702 LYS A C 1
ATOM 4455 O O . LYS A 1 715 ? 153.35500 162.58400 212.70000 1.000 41.56000 702 LYS A O 1
ATOM 4461 N N . ASN A 1 716 ? 155.31600 163.04200 213.71800 1.000 29.66000 703 ASN A N 1
ATOM 4462 C CA . ASN A 1 716 ? 156.01300 161.78800 213.48800 1.000 29.66000 703 ASN A CA 1
ATOM 4463 C C . ASN A 1 716 ? 157.20300 161.79100 214.43300 1.000 29.66000 703 ASN A C 1
ATOM 4464 O O . ASN A 1 716 ? 158.23200 162.40200 214.13800 1.000 29.66000 703 ASN A O 1
ATOM 4469 N N . TRP A 1 717 ? 157.02000 161.19200 215.60000 1.000 13.01000 704 TRP A N 1
ATOM 4470 C CA . TRP A 1 717 ? 158.04700 161.18600 216.62000 1.000 13.01000 704 TRP A CA 1
ATOM 4471 C C . TRP A 1 717 ? 159.24600 160.33200 216.27300 1.000 13.01000 704 TRP A C 1
ATOM 4472 O O . TRP A 1 717 ? 159.11300 159.18200 215.88100 1.000 13.01000 704 TRP A O 1
ATOM 4483 N N . ARG A 1 718 ? 160.42000 160.92500 216.42800 1.000 12.94000 705 ARG A N 1
ATOM 4484 C CA . ARG A 1 718 ? 161.68100 160.26200 216.17600 1.000 12.94000 705 ARG A CA 1
ATOM 4485 C C . ARG A 1 718 ? 162.52100 160.54000 217.40500 1.000 12.94000 705 ARG A C 1
ATOM 4486 O O . ARG A 1 718 ? 162.60300 161.68200 217.84500 1.000 12.94000 705 ARG A O 1
ATOM 4494 N N . PRO A 1 719 ? 163.14900 159.44500 217.98400 1.000 6.92000 706 PRO A N 1
ATOM 4495 C CA . PRO A 1 719 ? 163.92700 159.76700 219.19700 1.000 6.92000 706 PRO A CA 1
ATOM 4496 C C . PRO A 1 719 ? 165.28800 160.43600 218.98800 1.000 6.92000 706 PRO A C 1
ATOM 4497 O O . PRO A 1 719 ? 166.17800 159.84900 218.38500 1.000 6.92000 706 PRO A O 1
ATOM 4501 N N . GLN A 1 720 ? 165.43800 161.65300 219.50300 1.000 5.44000 707 GLN A N 1
ATOM 4502 C CA . GLN A 1 720 ? 166.69500 162.39200 219.42500 1.000 5.44000 707 GLN A CA 1
ATOM 4503 C C . GLN A 1 720 ? 167.25300 162.28200 220.83200 1.000 5.44000 707 GLN A C 1
ATOM 4504 O O . GLN A 1 720 ? 166.68400 162.81100 221.77500 1.000 5.44000 707 GLN A O 1
ATOM 4510 N N . LEU A 1 721 ? 168.36100 161.57000 220.96500 1.000 5.69000 708 LEU A N 1
ATOM 4511 C CA . LEU A 1 721 ? 168.96100 161.26200 222.26000 1.000 5.69000 708 LEU A CA 1
ATOM 4512 C C . LEU A 1 721 ? 169.90000 162.20600 223.00300 1.000 5.69000 708 LEU A C 1
ATOM 4513 O O . LEU A 1 721 ? 170.70000 162.92600 222.42300 1.000 5.69000 708 LEU A O 1
ATOM 4518 N N . LEU A 1 722 ? 169.78000 162.14400 224.32500 1.000 15.18000 709 LEU A N 1
ATOM 4519 C CA . LEU A 1 722 ? 170.62100 162.85000 225.27400 1.000 15.18000 709 LEU A CA 1
ATOM 4520 C C . LEU A 1 722 ? 171.02500 161.67900 226.14500 1.000 15.18000 709 LEU A C 1
ATOM 4521 O O . LEU A 1 722 ? 170.22200 161.14100 226.89400 1.000 15.18000 709 LEU A O 1
ATOM 4526 N N . VAL A 1 723 ? 172.27100 161.26300 226.02800 1.000 5.50000 710 VAL A N 1
ATOM 4527 C CA . VAL A 1 723 ? 172.76100 160.09600 226.75900 1.000 5.50000 710 VAL A CA 1
ATOM 4528 C C . VAL A 1 723 ? 173.51900 160.55900 227.99900 1.000 5.50000 710 VAL A C 1
ATOM 4529 O O . VAL A 1 723 ? 174.48800 161.31500 227.89800 1.000 5.50000 710 VAL A O 1
ATOM 4533 N N . LEU A 1 724 ? 173.09300 160.08800 229.16800 1.000 6.03000 711 LEU A N 1
ATOM 4534 C CA . LEU A 1 724 ? 173.70800 160.46600 230.43800 1.000 6.03000 711 LEU A CA 1
ATOM 4535 C C . LEU A 1 724 ? 174.71100 159.39600 230.84800 1.000 6.03000 711 LEU A C 1
ATOM 4536 O O . LEU A 1 724 ? 174.33000 158.25900 231.13400 1.000 6.03000 711 LEU A O 1
ATOM 4541 N N . LEU A 1 725 ? 175.98800 159.76000 230.89700 1.000 7.34000 712 LEU A N 1
ATOM 4542 C CA . LEU A 1 725 ? 177.05600 158.84700 231.28600 1.000 7.34000 712 LEU A CA 1
ATOM 4543 C C . LEU A 1 725 ? 177.59400 159.23700 232.65300 1.000 7.34000 712 LEU A C 1
ATOM 4544 O O . LEU A 1 725 ? 178.02800 160.37500 232.85000 1.000 7.34000 712 LEU A O 1
ATOM 4549 N N . LYS A 1 726 ? 177.58200 158.29300 233.58700 1.000 8.42000 713 LYS A N 1
ATOM 4550 C CA . LYS A 1 726 ? 178.18400 158.51500 234.89200 1.000 8.42000 713 LYS A CA 1
ATOM 4551 C C . LYS A 1 726 ? 179.68500 158.27300 234.83100 1.000 8.42000 713 LYS A C 1
ATOM 4552 O O . LYS A 1 726 ? 180.15500 157.36500 234.14500 1.000 8.42000 713 LYS A O 1
ATOM 4558 N N . LEU A 1 727 ? 180.43600 159.09200 235.55300 1.000 12.85000 714 LEU A N 1
ATOM 4559 C CA . LEU A 1 727 ? 181.87500 158.93100 235.68000 1.000 12.85000 714 LEU A CA 1
ATOM 4560 C C . LEU A 1 727 ? 182.21200 158.52600 237.10500 1.000 12.85000 714 LEU A C 1
ATOM 4561 O O . LEU A 1 727 ? 181.60300 159.01800 238.05800 1.000 12.85000 714 LEU A O 1
ATOM 4566 N N . ASP A 1 728 ? 183.17100 157.62700 237.25200 1.000 24.80000 715 ASP A N 1
ATOM 4567 C CA . ASP A 1 728 ? 183.66700 157.28500 238.57300 1.000 24.80000 715 ASP A CA 1
ATOM 4568 C C . ASP A 1 728 ? 184.87900 158.15900 238.88800 1.000 24.80000 715 ASP A C 1
ATOM 4569 O O . ASP A 1 728 ? 185.25100 159.04200 238.11400 1.000 24.80000 715 ASP A O 1
ATOM 4574 N N . GLU A 1 729 ? 185.50600 157.92800 240.03400 1.000 32.14000 716 GLU A N 1
ATOM 4575 C CA . GLU A 1 729 ? 186.76900 158.58400 240.33100 1.000 32.14000 716 GLU A CA 1
ATOM 4576 C C . GLU A 1 729 ? 187.88100 157.92200 239.53100 1.000 32.14000 716 GLU A C 1
ATOM 4577 O O . GLU A 1 729 ? 187.81800 156.72600 239.23300 1.000 32.14000 716 GLU A O 1
ATOM 4583 N N . ASP A 1 730 ? 188.90000 158.72600 239.20200 1.000 30.58000 717 ASP A N 1
ATOM 4584 C CA . ASP A 1 730 ? 189.86600 158.65100 238.09600 1.000 30.58000 717 ASP A CA 1
ATOM 4585 C C . ASP A 1 730 ? 189.22700 159.02300 236.76400 1.000 30.58000 717 ASP A C 1
ATOM 4586 O O . ASP A 1 730 ? 189.90600 158.94300 235.73400 1.000 30.58000 717 ASP A O 1
ATOM 4591 N N . LEU A 1 731 ? 187.93900 159.39400 236.75600 1.000 21.73000 718 LEU A N 1
ATOM 4592 C CA . LEU A 1 731 ? 187.23700 160.02000 235.62900 1.000 21.73000 718 LEU A CA 1
ATOM 4593 C C . LEU A 1 731 ? 187.14400 159.09000 234.41900 1.000 21.73000 718 LEU A C 1
ATOM 4594 O O . LEU A 1 731 ? 187.42700 159.47400 233.28400 1.000 21.73000 718 LEU A O 1
ATOM 4599 N N . HIS A 1 732 ? 186.73000 157.85500 234.67400 1.000 21.61000 719 HIS A N 1
ATOM 4600 C CA . HIS A 1 732 ? 186.46300 156.87500 233.63500 1.000 21.61000 719 HIS A CA 1
ATOM 4601 C C . HIS A 1 732 ? 184.96300 156.66500 233.49800 1.000 21.61000 719 HIS A C 1
ATOM 4602 O O . HIS A 1 732 ? 184.20200 156.88200 234.44200 1.000 21.61000 719 HIS A O 1
ATOM 4609 N N . VAL A 1 733 ? 184.54300 156.24500 232.30800 1.000 12.59000 720 VAL A N 1
ATOM 4610 C CA . VAL A 1 733 ? 183.13900 155.93500 232.08000 1.000 12.59000 720 VAL A CA 1
ATOM 4611 C C . VAL A 1 733 ? 182.80100 154.61700 232.75800 1.000 12.59000 720 VAL A C 1
ATOM 4612 O O . VAL A 1 733 ? 183.48100 153.60400 232.55600 1.000 12.59000 720 VAL A O 1
ATOM 4616 N N . LYS A 1 734 ? 181.75000 154.62500 233.57700 1.000 12.26000 721 LYS A N 1
ATOM 4617 C CA . LYS A 1 734 ? 181.37400 153.42500 234.31400 1.000 12.26000 721 LYS A CA 1
ATOM 4618 C C . LYS A 1 734 ? 180.68500 152.40100 233.42400 1.000 12.26000 721 LYS A C 1
ATOM 4619 O O . LYS A 1 734 ? 180.97000 151.20300 233.52000 1.000 12.26000 721 LYS A O 1
ATOM 4625 N N . HIS A 1 735 ? 179.77800 152.84800 232.56100 1.000 9.31000 722 HIS A N 1
ATOM 4626 C CA . HIS A 1 735 ? 178.92800 151.96500 231.76200 1.000 9.31000 722 HIS A CA 1
ATOM 4627 C C . HIS A 1 735 ? 179.06900 152.30100 230.28500 1.000 9.31000 722 HIS A C 1
ATOM 4628 O O . HIS A 1 735 ? 178.19700 152.96000 229.70800 1.000 9.31000 722 HIS A O 1
ATOM 4635 N N . PRO A 1 736 ? 180.14600 151.85300 229.63200 1.000 7.57000 723 PRO A N 1
ATOM 4636 C CA . PRO A 1 736 ? 180.34600 152.21400 228.22000 1.000 7.57000 723 PRO A CA 1
ATOM 4637 C C . PRO A 1 736 ? 179.40100 151.51700 227.24800 1.000 7.57000 723 PRO A C 1
ATOM 4638 O O . PRO A 1 736 ? 179.37500 151.89700 226.07300 1.000 7.57000 723 PRO A O 1
ATOM 4642 N N . ARG A 1 737 ? 178.62100 150.53100 227.69100 1.000 4.71000 724 ARG A N 1
ATOM 4643 C CA . ARG A 1 737 ? 177.65500 149.88300 226.81600 1.000 4.71000 724 ARG A CA 1
ATOM 4644 C C . ARG A 1 737 ? 176.42000 150.72900 226.54800 1.000 4.71000 724 ARG A C 1
ATOM 4645 O O . ARG A 1 737 ? 175.63500 150.36100 225.67100 1.000 4.71000 724 ARG A O 1
ATOM 4653 N N . LEU A 1 738 ? 176.20700 151.82200 227.29000 1.000 4.32000 725 LEU A N 1
ATOM 4654 C CA . LEU A 1 738 ? 175.15600 152.76500 226.92200 1.000 4.32000 725 LEU A CA 1
ATOM 4655 C C . LEU A 1 738 ? 175.44400 153.43400 225.59000 1.000 4.32000 725 LEU A C 1
ATOM 4656 O O . LEU A 1 738 ? 174.51200 153.73900 224.84300 1.000 4.32000 725 LEU A O 1
ATOM 4661 N N . LEU A 1 739 ? 176.71600 153.68200 225.28400 1.000 3.76000 726 LEU A N 1
ATOM 4662 C CA . LEU A 1 739 ? 177.06700 154.26100 223.99600 1.000 3.76000 726 LEU A CA 1
ATOM 4663 C C . LEU A 1 739 ? 176.90600 153.25400 222.87100 1.000 3.76000 726 LEU A C 1
ATOM 4664 O O . LEU A 1 739 ? 176.53700 153.62800 221.75500 1.000 3.76000 726 LEU A O 1
ATOM 4669 N N . THR A 1 740 ? 177.18300 151.98100 223.14900 1.000 3.79000 727 THR A N 1
ATOM 4670 C CA . THR A 1 740 ? 176.99300 150.92900 222.16000 1.000 3.79000 727 THR A CA 1
ATOM 4671 C C . THR A 1 740 ? 175.51900 150.75300 221.82200 1.000 3.79000 727 THR A C 1
ATOM 4672 O O . THR A 1 740 ? 175.15200 150.64900 220.64900 1.000 3.79000 727 THR A O 1
ATOM 4676 N N . PHE A 1 741 ? 174.65800 150.75500 222.83900 1.000 2.81000 728 PHE A N 1
ATOM 4677 C CA . PHE A 1 741 ? 173.23300 150.57400 222.60000 1.000 2.81000 728 PHE A CA 1
ATOM 4678 C C . PHE A 1 741 ? 172.60800 151.79700 221.94500 1.000 2.81000 728 PHE A C 1
ATOM 4679 O O . PHE A 1 741 ? 171.67200 151.66000 221.15300 1.000 2.81000 728 PHE A O 1
ATOM 4687 N N . ALA A 1 742 ? 173.10700 152.99300 222.25600 1.000 3.44000 729 ALA A N 1
ATOM 4688 C CA . ALA A 1 742 ? 172.61000 154.19800 221.60300 1.000 3.44000 729 ALA A CA 1
ATOM 4689 C C . ALA A 1 742 ? 173.02100 154.25300 220.13800 1.000 3.44000 729 ALA A C 1
ATOM 4690 O O . ALA A 1 742 ? 172.30100 154.82400 219.31600 1.000 3.44000 729 ALA A O 1
ATOM 4692 N N . SER A 1 743 ? 174.16000 153.65500 219.79400 1.000 3.96000 730 SER A N 1
ATOM 4693 C CA . SER A 1 743 ? 174.57600 153.59700 218.40000 1.000 3.96000 730 SER A CA 1
ATOM 4694 C C . SER A 1 743 ? 173.76200 152.58400 217.61200 1.000 3.96000 730 SER A C 1
ATOM 4695 O O . SER A 1 743 ? 173.58600 152.74200 216.40200 1.000 3.96000 730 SER A O 1
ATOM 4698 N N . GLN A 1 744 ? 173.25800 151.54700 218.27600 1.000 4.59000 731 GLN A N 1
ATOM 4699 C CA . GLN A 1 744 ? 172.38400 150.58100 217.62900 1.000 4.59000 731 GLN A CA 1
ATOM 4700 C C . GLN A 1 744 ? 170.96300 151.09300 217.48700 1.000 4.59000 731 GLN A C 1
ATOM 4701 O O . GLN A 1 744 ? 170.21300 150.58000 216.65700 1.000 4.59000 731 GLN A O 1
ATOM 4707 N N . LEU A 1 745 ? 170.58200 152.09400 218.27400 1.000 6.75000 732 LEU A N 1
ATOM 4708 C CA . LEU A 1 745 ? 169.23600 152.63900 218.18700 1.000 6.75000 732 LEU A CA 1
ATOM 4709 C C . LEU A 1 745 ? 169.12700 153.69200 217.09200 1.000 6.75000 732 LEU A C 1
ATOM 4710 O O . LEU A 1 745 ? 168.10200 153.77900 216.41000 1.000 6.75000 732 LEU A O 1
ATOM 4715 N N . LYS A 1 746 ? 170.17300 154.48600 216.89700 1.000 7.26000 733 LYS A N 1
ATOM 4716 C CA . LYS A 1 746 ? 170.14700 155.56900 215.92500 1.000 7.26000 733 LYS A CA 1
ATOM 4717 C C . LYS A 1 746 ? 170.73200 155.18700 214.57800 1.000 7.26000 733 LYS A C 1
ATOM 4718 O O . LYS A 1 746 ? 170.34600 155.78400 213.56900 1.000 7.26000 733 LYS A O 1
ATOM 4724 N N . ALA A 1 747 ? 171.66800 154.22900 214.56200 1.000 8.56000 734 ALA A N 1
ATOM 4725 C CA . ALA A 1 747 ? 172.28100 153.66500 213.35100 1.000 8.56000 734 ALA A CA 1
ATOM 4726 C C . ALA A 1 747 ? 173.00300 154.72400 212.51900 1.000 8.56000 734 ALA A C 1
ATOM 4727 O O . ALA A 1 747 ? 173.00900 154.67500 211.28900 1.000 8.56000 734 ALA A O 1
ATOM 4729 N N . GLY A 1 748 ? 173.62300 155.68500 213.19600 1.000 11.56000 735 GLY A N 1
ATOM 4730 C CA . GLY A 1 748 ? 174.44100 156.68000 212.53800 1.000 11.56000 735 GLY A CA 1
ATOM 4731 C C . GLY A 1 748 ? 173.70700 157.88800 212.01100 1.000 11.56000 735 GLY A C 1
ATOM 4732 O O . GLY A 1 748 ? 174.30000 158.67000 211.26000 1.000 11.56000 735 GLY A O 1
ATOM 4733 N N . LYS A 1 749 ? 172.44500 158.07500 212.37700 1.000 10.65000 736 LYS A N 1
ATOM 4734 C CA . LYS A 1 749 ? 171.64300 159.17800 211.88000 1.000 10.65000 736 LYS A CA 1
ATOM 4735 C C . LYS A 1 749 ? 171.04500 159.94100 213.05200 1.000 10.65000 736 LYS A C 1
ATOM 4736 O O . LYS A 1 749 ? 171.12300 159.51400 214.20400 1.000 10.65000 736 LYS A O 1
ATOM 4742 N N . GLY A 1 750 ? 170.45900 161.09600 212.74700 1.000 8.53000 737 GLY A N 1
ATOM 4743 C CA . GLY A 1 750 ? 169.82500 161.90700 213.76400 1.000 8.53000 737 GLY A CA 1
ATOM 4744 C C . GLY A 1 750 ? 170.82800 162.61200 214.66100 1.000 8.53000 737 GLY A C 1
ATOM 4745 O O . GLY A 1 750 ? 172.00700 162.74800 214.35200 1.000 8.53000 737 GLY A O 1
ATOM 4746 N N . LEU A 1 751 ? 170.33100 163.04900 215.80900 1.000 5.34000 738 LEU A N 1
ATOM 4747 C CA . LEU A 1 751 ? 171.11700 163.77400 216.79200 1.000 5.34000 738 LEU A CA 1
ATOM 4748 C C . LEU A 1 751 ? 171.38300 162.88300 217.99700 1.000 5.34000 738 LEU A C 1
ATOM 4749 O O . LEU A 1 751 ? 170.50000 162.14700 218.44300 1.000 5.34000 738 LEU A O 1
ATOM 4754 N N . THR A 1 752 ? 172.61200 162.92500 218.49700 1.000 5.32000 739 THR A N 1
ATOM 4755 C CA . THR A 1 752 ? 172.97800 162.22900 219.72200 1.000 5.32000 739 THR A CA 1
ATOM 4756 C C . THR A 1 752 ? 173.92000 163.12400 220.50300 1.000 5.32000 739 THR A C 1
ATOM 4757 O O . THR A 1 752 ? 174.93500 163.57100 219.96700 1.000 5.32000 739 THR A O 1
ATOM 4761 N N . ILE A 1 753 ? 173.57500 163.40200 221.75300 1.000 4.74000 740 ILE A N 1
ATOM 4762 C CA . ILE A 1 753 ? 174.39600 164.22100 222.63100 1.000 4.74000 740 ILE A CA 1
ATOM 4763 C C . ILE A 1 753 ? 174.74900 163.38700 223.85100 1.000 4.74000 740 ILE A C 1
ATOM 4764 O O . ILE A 1 753 ? 173.86900 162.78300 224.47000 1.000 4.74000 740 ILE A O 1
ATOM 4769 N N . VAL A 1 754 ? 176.03100 163.34100 224.18300 1.000 4.77000 741 VAL A N 1
ATOM 4770 C CA . VAL A 1 754 ? 176.51900 162.62200 225.34800 1.000 4.77000 741 VAL A CA 1
ATOM 4771 C C . VAL A 1 754 ? 176.79900 163.63800 226.44200 1.000 4.77000 741 VAL A C 1
ATOM 4772 O O . VAL A 1 754 ? 177.62900 164.53300 226.27000 1.000 4.77000 741 VAL A O 1
ATOM 4776 N N . GLY A 1 755 ? 176.09400 163.51000 227.55800 1.000 6.75000 742 GLY A N 1
ATOM 4777 C CA . GLY A 1 755 ? 176.19100 164.44900 228.66600 1.000 6.75000 742 GLY A CA 1
ATOM 4778 C C . GLY A 1 755 ? 176.82600 163.79100 229.87800 1.000 6.75000 742 GLY A C 1
ATOM 4779 O O . GLY A 1 755 ? 176.59300 162.61300 230.14600 1.000 6.75000 742 GLY A O 1
ATOM 4780 N N . SER A 1 756 ? 177.61800 164.56400 230.61400 1.000 4.89000 743 SER A N 1
ATOM 4781 C CA . SER A 1 756 ? 178.32800 164.02400 231.76000 1.000 4.89000 743 SER A CA 1
ATOM 4782 C C . SER A 1 756 ? 178.61500 165.13400 232.76000 1.000 4.89000 743 SER A C 1
ATOM 4783 O O . SER A 1 756 ? 178.70300 166.30800 232.39900 1.000 4.89000 743 SER A O 1
ATOM 4786 N N . VAL A 1 757 ? 178.75800 164.74800 234.02400 1.000 5.34000 744 VAL A N 1
ATOM 4787 C CA . VAL A 1 757 ? 178.96500 165.68200 235.12300 1.000 5.34000 744 VAL A CA 1
ATOM 4788 C C . VAL A 1 757 ? 180.21300 165.26600 235.88700 1.000 5.34000 744 VAL A C 1
ATOM 4789 O O . VAL A 1 757 ? 180.33500 164.10800 236.29800 1.000 5.34000 744 VAL A O 1
ATOM 4793 N N . ILE A 1 758 ? 181.14000 166.20000 236.06600 1.000 3.98000 745 ILE A N 1
ATOM 4794 C CA . ILE A 1 758 ? 182.22300 166.06000 237.03100 1.000 3.98000 745 ILE A CA 1
ATOM 4795 C C . ILE A 1 758 ? 181.82400 166.81500 238.28800 1.000 3.98000 745 ILE A C 1
ATOM 4796 O O . ILE A 1 758 ? 181.52900 168.01200 238.23200 1.000 3.98000 745 ILE A O 1
ATOM 4801 N N . VAL A 1 759 ? 181.80300 166.12700 239.42200 1.000 5.98000 746 VAL A N 1
ATOM 4802 C CA . VAL A 1 759 ? 181.46400 166.76100 240.69100 1.000 5.98000 746 VAL A CA 1
ATOM 4803 C C . VAL A 1 759 ? 182.71300 167.43200 241.24800 1.000 5.98000 746 VAL A C 1
ATOM 4804 O O . VAL A 1 759 ? 183.75400 166.78900 241.41100 1.000 5.98000 746 VAL A O 1
ATOM 4808 N N . GLY A 1 760 ? 182.62100 168.72500 241.51900 1.000 6.65000 747 GLY A N 1
ATOM 4809 C CA . GLY A 1 760 ? 183.74700 169.45400 242.06200 1.000 6.65000 747 GLY A CA 1
ATOM 4810 C C . GLY A 1 760 ? 183.60500 170.94100 241.80700 1.000 6.65000 747 GLY A C 1
ATOM 4811 O O . GLY A 1 760 ? 182.54400 171.42800 241.42800 1.000 6.65000 747 GLY A O 1
ATOM 4812 N N . ASN A 1 761 ? 184.70800 171.64700 242.02800 1.000 8.00000 748 ASN A N 1
ATOM 4813 C CA . ASN A 1 761 ? 184.78400 173.08800 241.83000 1.000 8.00000 748 ASN A CA 1
ATOM 4814 C C . ASN A 1 761 ? 185.44800 173.37500 240.49100 1.000 8.00000 748 ASN A C 1
ATOM 4815 O O . ASN A 1 761 ? 186.54100 172.87200 240.22500 1.000 8.00000 748 ASN A O 1
ATOM 4820 N N . PHE A 1 762 ? 184.79100 174.19100 239.66000 1.000 5.95000 749 PHE A N 1
ATOM 4821 C CA . PHE A 1 762 ? 185.25500 174.40400 238.29000 1.000 5.95000 749 PHE A CA 1
ATOM 4822 C C . PHE A 1 762 ? 186.54100 175.21900 238.23200 1.000 5.95000 749 PHE A C 1
ATOM 4823 O O . PHE A 1 762 ? 187.33700 175.04500 237.30300 1.000 5.95000 749 PHE A O 1
ATOM 4831 N N . LEU A 1 763 ? 186.77900 176.08700 239.21900 1.000 7.51000 750 LEU A N 1
ATOM 4832 C CA . LEU A 1 763 ? 187.98800 176.90500 239.23500 1.000 7.51000 750 LEU A CA 1
ATOM 4833 C C . LEU A 1 763 ? 189.25500 176.08800 239.44100 1.000 7.51000 750 LEU A C 1
ATOM 4834 O O . LEU A 1 763 ? 190.34500 176.58000 239.14000 1.000 7.51000 750 LEU A O 1
ATOM 4839 N N . GLU A 1 764 ? 189.14300 174.86500 239.95500 1.000 12.62000 751 GLU A N 1
ATOM 4840 C CA . GLU A 1 764 ? 190.28400 173.98000 240.11300 1.000 12.62000 751 GLU A CA 1
ATOM 4841 C C . GLU A 1 764 ? 190.24800 172.77000 239.19200 1.000 12.62000 751 GLU A C 1
ATOM 4842 O O . GLU A 1 764 ? 191.23400 172.02900 239.14100 1.000 12.62000 751 GLU A O 1
ATOM 4848 N N . ASN A 1 765 ? 189.15700 172.55600 238.45700 1.000 11.78000 752 ASN A N 1
ATOM 4849 C CA . ASN A 1 765 ? 188.94000 171.32000 237.71700 1.000 11.78000 752 ASN A CA 1
ATOM 4850 C C . ASN A 1 765 ? 188.72300 171.55800 236.22900 1.000 11.78000 752 ASN A C 1
ATOM 4851 O O . ASN A 1 765 ? 188.05100 170.76900 235.57100 1.000 11.78000 752 ASN A O 1
ATOM 4856 N N . TYR A 1 766 ? 189.27600 172.63200 235.67600 1.000 13.26000 753 TYR A N 1
ATOM 4857 C CA . TYR A 1 766 ? 189.07800 172.87500 234.25400 1.000 13.26000 753 TYR A CA 1
ATOM 4858 C C . TYR A 1 766 ? 190.03400 172.05200 233.40200 1.000 13.26000 753 TYR A C 1
ATOM 4859 O O . TYR A 1 766 ? 189.71700 171.74600 232.25000 1.000 13.26000 753 TYR A O 1
ATOM 4868 N N . GLY A 1 767 ? 191.19900 171.69200 233.94300 1.000 13.22000 754 GLY A N 1
ATOM 4869 C CA . GLY A 1 767 ? 192.10000 170.81500 233.22000 1.000 13.22000 754 GLY A CA 1
ATOM 4870 C C . GLY A 1 767 ? 191.69400 169.36000 233.28700 1.000 13.22000 754 GLY A C 1
ATOM 4871 O O . GLY A 1 767 ? 192.00100 168.58700 232.37700 1.000 13.22000 754 GLY A O 1
ATOM 4872 N N . GLU A 1 768 ? 191.01000 168.96600 234.35700 1.000 14.50000 755 GLU A N 1
ATOM 4873 C CA . GLU A 1 768 ? 190.48000 167.61700 234.46600 1.000 14.50000 755 GLU A CA 1
ATOM 4874 C C . GLU A 1 768 ? 189.20800 167.43800 233.65900 1.000 14.50000 755 GLU A C 1
ATOM 4875 O O . GLU A 1 768 ? 188.84400 166.30300 233.34400 1.000 14.50000 755 GLU A O 1
ATOM 4881 N N . ALA A 1 769 ? 188.53100 168.52900 233.31700 1.000 11.55000 756 ALA A N 1
ATOM 4882 C CA . ALA A 1 769 ? 187.37200 168.48100 232.44200 1.000 11.55000 756 ALA A CA 1
ATOM 4883 C C . ALA A 1 769 ? 187.74700 168.48900 230.97100 1.000 11.55000 756 ALA A C 1
ATOM 4884 O O . ALA A 1 769 ? 186.94600 168.05400 230.14000 1.000 11.55000 756 ALA A O 1
ATOM 4886 N N . LEU A 1 770 ? 188.93300 168.98800 230.63000 1.000 11.31000 757 LEU A N 1
ATOM 4887 C CA . LEU A 1 770 ? 189.37900 168.97900 229.24500 1.000 11.31000 757 LEU A CA 1
ATOM 4888 C C . LEU A 1 770 ? 189.92600 167.62300 228.83900 1.000 11.31000 757 LEU A C 1
ATOM 4889 O O . LEU A 1 770 ? 189.79600 167.23200 227.67600 1.000 11.31000 757 LEU A O 1
ATOM 4894 N N . ALA A 1 771 ? 190.54700 166.90500 229.77200 1.000 11.88000 758 ALA A N 1
ATOM 4895 C CA . ALA A 1 771 ? 191.04500 165.56900 229.48100 1.000 11.88000 758 ALA A CA 1
ATOM 4896 C C . ALA A 1 771 ? 189.94200 164.52700 229.55700 1.000 11.88000 758 ALA A C 1
ATOM 4897 O O . ALA A 1 771 ? 190.01500 163.50600 228.86800 1.000 11.88000 758 ALA A O 1
ATOM 4899 N N . ALA A 1 772 ? 188.92200 164.76000 230.38400 1.000 10.69000 759 ALA A N 1
ATOM 4900 C CA . ALA A 1 772 ? 187.77900 163.86100 230.43000 1.000 10.69000 759 ALA A CA 1
ATOM 4901 C C . ALA A 1 772 ? 186.90600 163.97600 229.19100 1.000 10.69000 759 ALA A C 1
ATOM 4902 O O . ALA A 1 772 ? 186.15000 163.04800 228.89500 1.000 10.69000 759 ALA A O 1
ATOM 4904 N N . GLU A 1 773 ? 186.98900 165.08900 228.46600 1.000 11.57000 760 GLU A N 1
ATOM 4905 C CA . GLU A 1 773 ? 186.24400 165.22300 227.22500 1.000 11.57000 760 GLU A CA 1
ATOM 4906 C C . GLU A 1 773 ? 186.93700 164.49500 226.07900 1.000 11.57000 760 GLU A C 1
ATOM 4907 O O . GLU A 1 773 ? 186.26900 164.04000 225.14700 1.000 11.57000 760 GLU A O 1
ATOM 4913 N N . GLN A 1 774 ? 188.26200 164.35500 226.13700 1.000 12.04000 761 GLN A N 1
ATOM 4914 C CA . GLN A 1 774 ? 188.98100 163.59700 225.12100 1.000 12.04000 761 GLN A CA 1
ATOM 4915 C C . GLN A 1 774 ? 188.81700 162.09900 225.31100 1.000 12.04000 761 GLN A C 1
ATOM 4916 O O . GLN A 1 774 ? 188.94100 161.34000 224.34700 1.000 12.04000 761 GLN A O 1
ATOM 4922 N N . THR A 1 775 ? 188.54800 161.65900 226.54000 1.000 10.49000 762 THR A N 1
ATOM 4923 C CA . THR A 1 775 ? 188.27400 160.25000 226.79400 1.000 10.49000 762 THR A CA 1
ATOM 4924 C C . THR A 1 775 ? 186.92700 159.83900 226.21100 1.000 10.49000 762 THR A C 1
ATOM 4925 O O . THR A 1 775 ? 186.81800 158.79000 225.56500 1.000 10.49000 762 THR A O 1
ATOM 4929 N N . ILE A 1 776 ? 185.90300 160.67200 226.39800 1.000 9.38000 763 ILE A N 1
ATOM 4930 C CA . ILE A 1 776 ? 184.56800 160.35400 225.90400 1.000 9.38000 763 ILE A CA 1
ATOM 4931 C C . ILE A 1 776 ? 184.52000 160.44000 224.38200 1.000 9.38000 763 ILE A C 1
ATOM 4932 O O . ILE A 1 776 ? 183.87000 159.62100 223.72400 1.000 9.38000 763 ILE A O 1
ATOM 4937 N N . LYS A 1 777 ? 185.23500 161.40300 223.79700 1.000 10.54000 764 LYS A N 1
ATOM 4938 C CA . LYS A 1 777 ? 185.27000 161.51700 222.34200 1.000 10.54000 764 LYS A CA 1
ATOM 4939 C C . LYS A 1 777 ? 186.05400 160.38000 221.70200 1.000 10.54000 764 LYS A C 1
ATOM 4940 O O . LYS A 1 777 ? 185.72400 159.95800 220.58900 1.000 10.54000 764 LYS A O 1
ATOM 4946 N N . HIS A 1 778 ? 187.08400 159.87100 222.37900 1.000 11.45000 765 HIS A N 1
ATOM 4947 C CA . HIS A 1 778 ? 187.76100 158.67200 221.89800 1.000 11.45000 765 HIS A CA 1
ATOM 4948 C C . HIS A 1 778 ? 186.86200 157.45200 222.00200 1.000 11.45000 765 HIS A C 1
ATOM 4949 O O . HIS A 1 778 ? 186.96500 156.53300 221.18400 1.000 11.45000 765 HIS A O 1
ATOM 4956 N N . LEU A 1 779 ? 185.97900 157.42800 222.99600 1.000 9.06000 766 LEU A N 1
ATOM 4957 C CA . LEU A 1 779 ? 185.08000 156.30100 223.18300 1.000 9.06000 766 LEU A CA 1
ATOM 4958 C C . LEU A 1 779 ? 183.89300 156.35400 222.23500 1.000 9.06000 766 LEU A C 1
ATOM 4959 O O . LEU A 1 779 ? 183.37400 155.30500 221.84900 1.000 9.06000 766 LEU A O 1
ATOM 4964 N N . MET A 1 780 ? 183.45600 157.55400 221.84900 1.000 9.19000 767 MET A N 1
ATOM 4965 C CA . MET A 1 780 ? 182.36700 157.67900 220.88500 1.000 9.19000 767 MET A CA 1
ATOM 4966 C C . MET A 1 780 ? 182.77700 157.16600 219.51200 1.000 9.19000 767 MET A C 1
ATOM 4967 O O . MET A 1 780 ? 181.96200 156.57200 218.79900 1.000 9.19000 767 MET A O 1
ATOM 4972 N N . GLU A 1 781 ? 184.03500 157.38600 219.12300 1.000 12.02000 768 GLU A N 1
ATOM 4973 C CA . GLU A 1 781 ? 184.51900 156.86200 217.85100 1.000 12.02000 768 GLU A CA 1
ATOM 4974 C C . GLU A 1 781 ? 184.68200 155.35000 217.88900 1.000 12.02000 768 GLU A C 1
ATOM 4975 O O . GLU A 1 781 ? 184.54200 154.68900 216.85500 1.000 12.02000 768 GLU A O 1
ATOM 4981 N N . ALA A 1 782 ? 184.97700 154.78600 219.05900 1.000 10.53000 769 ALA A N 1
ATOM 4982 C CA . ALA A 1 782 ? 185.12800 153.34100 219.16100 1.000 10.53000 769 ALA A CA 1
ATOM 4983 C C . ALA A 1 782 ? 183.78300 152.63200 219.11800 1.000 10.53000 769 ALA A C 1
ATOM 4984 O O . ALA A 1 782 ? 183.69600 151.50800 218.61600 1.000 10.53000 769 ALA A O 1
ATOM 4986 N N . GLU A 1 783 ? 182.73100 153.26600 219.62800 1.000 11.01000 770 GLU A N 1
ATOM 4987 C CA . GLU A 1 783 ? 181.40000 152.68300 219.65000 1.000 11.01000 770 GLU A CA 1
ATOM 4988 C C . GLU A 1 783 ? 180.52600 153.16700 218.50600 1.000 11.01000 770 GLU A C 1
ATOM 4989 O O . GLU A 1 783 ? 179.31200 152.95600 218.55100 1.000 11.01000 770 GLU A O 1
ATOM 4995 N N . LYS A 1 784 ? 181.12200 153.82100 217.50100 1.000 10.31000 771 LYS A N 1
ATOM 4996 C CA . LYS A 1 784 ? 180.46100 154.24700 216.26000 1.000 10.31000 771 LYS A CA 1
ATOM 4997 C C . LYS A 1 784 ? 179.30300 155.21000 216.51500 1.000 10.31000 771 LYS A C 1
ATOM 4998 O O . LYS A 1 784 ? 178.26800 155.15300 215.85200 1.000 10.31000 771 LYS A O 1
ATOM 5004 N N . VAL A 1 785 ? 179.47600 156.10100 217.48300 1.000 9.26000 772 VAL A N 1
ATOM 5005 C CA . VAL A 1 785 ? 178.49800 157.13900 217.77900 1.000 9.26000 772 VAL A CA 1
ATOM 5006 C C . VAL A 1 785 ? 178.96600 158.42000 217.10900 1.000 9.26000 772 VAL A C 1
ATOM 5007 O O . VAL A 1 785 ? 180.08400 158.88700 217.35300 1.000 9.26000 772 VAL A O 1
ATOM 5011 N N . LYS A 1 786 ? 178.11800 158.98500 216.26500 1.000 14.53000 773 LYS A N 1
ATOM 5012 C CA . LYS A 1 786 ? 178.40500 160.23200 215.56700 1.000 14.53000 773 LYS A CA 1
ATOM 5013 C C . LYS A 1 786 ? 177.55100 161.31800 216.21000 1.000 14.53000 773 LYS A C 1
ATOM 5014 O O . LYS A 1 786 ? 176.37100 161.46700 215.88500 1.000 14.53000 773 LYS A O 1
ATOM 5020 N N . GLY A 1 787 ? 178.14500 162.06700 217.13000 1.000 9.86000 774 GLY A N 1
ATOM 5021 C CA . GLY A 1 787 ? 177.40200 163.08500 217.84000 1.000 9.86000 774 GLY A CA 1
ATOM 5022 C C . GLY A 1 787 ? 178.26900 164.06800 218.59200 1.000 9.86000 774 GLY A C 1
ATOM 5023 O O . GLY A 1 787 ? 179.42500 164.29300 218.23100 1.000 9.86000 774 GLY A O 1
ATOM 5024 N N . PHE A 1 788 ? 177.72500 164.64600 219.65500 1.000 7.64000 775 PHE A N 1
ATOM 5025 C CA . PHE A 1 788 ? 178.36600 165.74400 220.35700 1.000 7.64000 775 PHE A CA 1
ATOM 5026 C C . PHE A 1 788 ? 178.52900 165.40000 221.82700 1.000 7.64000 775 PHE A C 1
ATOM 5027 O O . PHE A 1 788 ? 177.71600 164.68000 222.40700 1.000 7.64000 775 PHE A O 1
ATOM 5035 N N . CYS A 1 789 ? 179.59000 165.92300 222.42400 1.000 9.11000 776 CYS A N 1
ATOM 5036 C CA . CYS A 1 789 ? 179.87600 165.72700 223.83600 1.000 9.11000 776 CYS A CA 1
ATOM 5037 C C . CYS A 1 789 ? 179.67500 167.03600 224.58500 1.000 9.11000 776 CYS A C 1
ATOM 5038 O O . CYS A 1 789 ? 180.13700 168.09000 224.14300 1.000 9.11000 776 CYS A O 1
ATOM 5041 N N . GLN A 1 790 ? 178.98600 166.96500 225.71900 1.000 8.76000 777 GLN A N 1
ATOM 5042 C CA . GLN A 1 790 ? 178.75700 168.13500 226.56100 1.000 8.76000 777 GLN A CA 1
ATOM 5043 C C . GLN A 1 790 ? 179.05500 167.74200 227.99900 1.000 8.76000 777 GLN A C 1
ATOM 5044 O O . GLN A 1 790 ? 178.34000 166.92500 228.58000 1.000 8.76000 777 GLN A O 1
ATOM 5050 N N . LEU A 1 791 ? 180.09800 168.32200 228.57300 1.000 7.07000 778 LEU A N 1
ATOM 5051 C CA . LEU A 1 791 ? 180.54300 167.97500 229.91100 1.000 7.07000 778 LEU A CA 1
ATOM 5052 C C . LEU A 1 791 ? 180.53800 169.22500 230.78000 1.000 7.07000 778 LEU A C 1
ATOM 5053 O O . LEU A 1 791 ? 180.92000 170.30500 230.32600 1.000 7.07000 778 LEU A O 1
ATOM 5058 N N . VAL A 1 792 ? 180.11600 169.07600 232.03000 1.000 5.09000 779 VAL A N 1
ATOM 5059 C CA . VAL A 1 792 ? 179.95800 170.20800 232.93500 1.000 5.09000 779 VAL A CA 1
ATOM 5060 C C . VAL A 1 792 ? 180.53400 169.83800 234.29900 1.000 5.09000 779 VAL A C 1
ATOM 5061 O O . VAL A 1 792 ? 180.44100 168.68900 234.74000 1.000 5.09000 779 VAL A O 1
ATOM 5065 N N . VAL A 1 793 ? 181.20900 170.79500 234.92700 1.000 3.99000 780 VAL A N 1
ATOM 5066 C CA . VAL A 1 793 ? 181.68300 170.66800 236.29900 1.000 3.99000 780 VAL A CA 1
ATOM 5067 C C . VAL A 1 793 ? 180.68300 171.37400 237.20300 1.000 3.99000 780 VAL A C 1
ATOM 5068 O O . VAL A 1 793 ? 180.43100 172.57100 237.04100 1.000 3.99000 780 VAL A O 1
ATOM 5072 N N . ALA A 1 794 ? 180.11200 170.64000 238.15000 1.000 5.56000 781 ALA A N 1
ATOM 5073 C CA . ALA A 1 794 ? 179.10200 171.17000 239.05200 1.000 5.56000 781 ALA A CA 1
ATOM 5074 C C . ALA A 1 794 ? 179.43900 170.79200 240.48400 1.000 5.56000 781 ALA A C 1
ATOM 5075 O O . ALA A 1 794 ? 180.11700 169.79600 240.73400 1.000 5.56000 781 ALA A O 1
ATOM 5077 N N . ALA A 1 795 ? 178.96200 171.60700 241.42700 1.000 7.83000 782 ALA A N 1
ATOM 5078 C CA . ALA A 1 795 ? 179.24200 171.34700 242.83500 1.000 7.83000 782 ALA A CA 1
ATOM 5079 C C . ALA A 1 795 ? 178.42600 170.17700 243.37000 1.000 7.83000 782 ALA A C 1
ATOM 5080 O O . ALA A 1 795 ? 178.87200 169.48400 244.28900 1.000 7.83000 782 ALA A O 1
ATOM 5082 N N . LYS A 1 796 ? 177.23900 169.94600 242.81900 1.000 9.29000 783 LYS A N 1
ATOM 5083 C CA . LYS A 1 796 ? 176.41800 168.79400 243.15300 1.000 9.29000 783 LYS A CA 1
ATOM 5084 C C . LYS A 1 796 ? 176.13600 167.99000 241.89400 1.000 9.29000 783 LYS A C 1
ATOM 5085 O O . LYS A 1 796 ? 176.06700 168.53900 240.79400 1.000 9.29000 783 LYS A O 1
ATOM 5091 N N . LEU A 1 797 ? 175.98800 166.67700 242.06200 1.000 8.45000 784 LEU A N 1
ATOM 5092 C CA . LEU A 1 797 ? 175.68600 165.82500 240.91900 1.000 8.45000 784 LEU A CA 1
ATOM 5093 C C . LEU A 1 797 ? 174.24600 166.01300 240.45600 1.000 8.45000 784 LEU A C 1
ATOM 5094 O O . LEU A 1 797 ? 173.96900 165.98600 239.25200 1.000 8.45000 784 LEU A O 1
ATOM 5099 N N . ARG A 1 798 ? 173.31900 166.22400 241.39400 1.000 13.14000 785 ARG A N 1
ATOM 5100 C CA . ARG A 1 798 ? 171.91500 166.39700 241.03500 1.000 13.14000 785 ARG A CA 1
ATOM 5101 C C . ARG A 1 798 ? 171.66500 167.72500 240.33700 1.000 13.14000 785 ARG A C 1
ATOM 5102 O O . ARG A 1 798 ? 170.71600 167.84100 239.55600 1.000 13.14000 785 ARG A O 1
ATOM 5110 N N . GLU A 1 799 ? 172.48900 168.73500 240.61300 1.000 10.00000 786 GLU A N 1
ATOM 5111 C CA . GLU A 1 799 ? 172.28900 170.04100 240.00200 1.000 10.00000 786 GLU A CA 1
ATOM 5112 C C . GLU A 1 799 ? 172.80700 170.07300 238.57300 1.000 10.00000 786 GLU A C 1
ATOM 5113 O O . GLU A 1 799 ? 172.16800 170.65900 237.69800 1.000 10.00000 786 GLU A O 1
ATOM 5119 N N . GLY A 1 800 ? 173.96000 169.45400 238.32100 1.000 5.81000 787 GLY A N 1
ATOM 5120 C CA . GLY A 1 800 ? 174.50400 169.40300 236.97900 1.000 5.81000 787 GLY A CA 1
ATOM 5121 C C . GLY A 1 800 ? 173.75000 168.49000 236.04100 1.000 5.81000 787 GLY A C 1
ATOM 5122 O O . GLY A 1 800 ? 173.81600 168.68400 234.82600 1.000 5.81000 787 GLY A O 1
ATOM 5123 N N . ILE A 1 801 ? 173.03700 167.49700 236.57400 1.000 5.35000 788 ILE A N 1
ATOM 5124 C CA . ILE A 1 801 ? 172.22000 166.63400 235.73000 1.000 5.35000 788 ILE A CA 1
ATOM 5125 C C . ILE A 1 801 ? 170.97600 167.37800 235.26500 1.000 5.35000 788 ILE A C 1
ATOM 5126 O O . ILE A 1 801 ? 170.61400 167.32900 234.08400 1.000 5.35000 788 ILE A O 1
ATOM 5131 N N . SER A 1 802 ? 170.32800 168.10700 236.17800 1.000 4.50000 789 SER A N 1
ATOM 5132 C CA . SER A 1 802 ? 169.10800 168.83700 235.85700 1.000 4.50000 789 SER A CA 1
ATOM 5133 C C . SER A 1 802 ? 169.35700 169.96200 234.86400 1.000 4.50000 789 SER A C 1
ATOM 5134 O O . SER A 1 802 ? 168.47700 170.28000 234.06200 1.000 4.50000 789 SER A O 1
ATOM 5137 N N . HIS A 1 803 ? 170.54500 170.55400 234.88300 1.000 5.31000 790 HIS A N 1
ATOM 5138 C CA . HIS A 1 803 ? 170.87300 171.60200 233.93500 1.000 5.31000 790 HIS A CA 1
ATOM 5139 C C . HIS A 1 803 ? 171.27400 171.05400 232.57400 1.000 5.31000 790 HIS A C 1
ATOM 5140 O O . HIS A 1 803 ? 171.10300 171.74700 231.57000 1.000 5.31000 790 HIS A O 1
ATOM 5147 N N . LEU A 1 804 ? 171.78000 169.82300 232.51500 1.000 5.01000 791 LEU A N 1
ATOM 5148 C CA . LEU A 1 804 ? 172.02700 169.18200 231.22900 1.000 5.01000 791 LEU A CA 1
ATOM 5149 C C . LEU A 1 804 ? 170.73100 168.77500 230.54900 1.000 5.01000 791 LEU A C 1
ATOM 5150 O O . LEU A 1 804 ? 170.66100 168.74600 229.31800 1.000 5.01000 791 LEU A O 1
ATOM 5155 N N . ILE A 1 805 ? 169.70100 168.45900 231.33000 1.000 3.28000 792 ILE A N 1
ATOM 5156 C CA . ILE A 1 805 ? 168.45000 167.98700 230.75600 1.000 3.28000 792 ILE A CA 1
ATOM 5157 C C . ILE A 1 805 ? 167.67600 169.14000 230.13200 1.000 3.28000 792 ILE A C 1
ATOM 5158 O O . ILE A 1 805 ? 167.06700 168.98300 229.06900 1.000 3.28000 792 ILE A O 1
ATOM 5163 N N . GLN A 1 806 ? 167.75300 170.33100 230.71000 1.000 4.19000 793 GLN A N 1
ATOM 5164 C CA . GLN A 1 806 ? 167.00700 171.45800 230.17900 1.000 4.19000 793 GLN A CA 1
ATOM 5165 C C . GLN A 1 806 ? 167.82700 172.38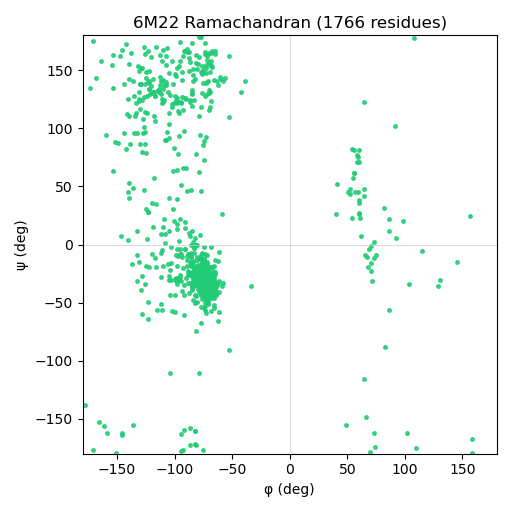500 229.28700 1.000 4.19000 793 GLN A C 1
ATOM 5166 O O . GLN A 1 806 ? 167.25700 173.31300 228.71800 1.000 4.19000 793 GLN A O 1
ATOM 5172 N N . SER A 1 807 ? 169.13200 172.16200 229.12200 1.000 6.32000 794 SER A N 1
ATOM 5173 C CA . SER A 1 807 ? 169.93500 173.11000 228.34900 1.000 6.32000 794 SER A CA 1
ATOM 5174 C C . SER A 1 807 ? 170.97500 172.42200 227.46800 1.000 6.32000 794 SER A C 1
ATOM 5175 O O . SER A 1 807 ? 172.13500 172.84000 227.43000 1.000 6.32000 794 SER A O 1
ATOM 5178 N N . CYS A 1 808 ? 170.61100 171.36500 226.75300 1.000 6.66000 795 CYS A N 1
ATOM 5179 C CA . CYS A 1 808 ? 171.51100 170.76100 225.77400 1.000 6.66000 795 CYS A CA 1
ATOM 5180 C C . CYS A 1 808 ? 170.97200 170.98200 224.36600 1.000 6.66000 795 CYS A C 1
ATOM 5181 O O . CYS A 1 808 ? 169.80400 170.69800 224.09200 1.000 6.66000 795 CYS A O 1
ATOM 5184 N N . GLY A 1 809 ? 171.82300 171.48300 223.48100 1.000 7.12000 796 GLY A N 1
ATOM 5185 C CA . GLY A 1 809 ? 171.43800 171.84000 222.12900 1.000 7.12000 796 GLY A CA 1
ATOM 5186 C C . GLY A 1 809 ? 171.43700 173.34600 221.93000 1.000 7.12000 796 GLY A C 1
ATOM 5187 O O . GLY A 1 809 ? 171.81500 174.11900 222.80900 1.000 7.12000 796 GLY A O 1
ATOM 5188 N N . LEU A 1 810 ? 170.99400 173.75600 220.74000 1.000 7.09000 797 LEU A N 1
ATOM 5189 C CA . LEU A 1 810 ? 171.02600 175.16600 220.36000 1.000 7.09000 797 LEU A CA 1
ATOM 5190 C C . LEU A 1 810 ? 169.76200 175.56700 219.60400 1.000 7.09000 797 LEU A C 1
ATOM 5191 O O . LEU A 1 810 ? 169.81100 176.29800 218.61300 1.000 7.09000 797 LEU A O 1
ATOM 5196 N N . GLY A 1 811 ? 168.61100 175.07700 220.03400 1.000 9.84000 798 GLY A N 1
ATOM 5197 C CA . GLY A 1 811 ? 167.36600 175.66100 219.57600 1.000 9.84000 798 GLY A CA 1
ATOM 5198 C C . GLY A 1 811 ? 166.84700 174.96500 218.34400 1.000 9.84000 798 GLY A C 1
ATOM 5199 O O . GLY A 1 811 ? 167.33300 175.21900 217.23900 1.000 9.84000 798 GLY A O 1
ATOM 5200 N N . GLY A 1 812 ? 165.85000 174.10400 218.49800 1.000 8.83000 799 GLY A N 1
ATOM 5201 C CA . GLY A 1 812 ? 165.44700 173.25000 217.39900 1.000 8.83000 799 GLY A CA 1
ATOM 5202 C C . GLY A 1 812 ? 166.26900 171.97900 217.35800 1.000 8.83000 799 GLY A C 1
ATOM 5203 O O . GLY A 1 812 ? 165.72600 170.87200 217.39900 1.000 8.83000 799 GLY A O 1
ATOM 5204 N N . MET A 1 813 ? 167.59000 172.13300 217.28000 1.000 7.20000 800 MET A N 1
ATOM 5205 C CA . MET A 1 813 ? 168.52800 171.01800 217.35200 1.000 7.20000 800 MET A CA 1
ATOM 5206 C C . MET A 1 813 ? 168.75400 170.65300 218.81900 1.000 7.20000 800 MET A C 1
ATOM 5207 O O . MET A 1 813 ? 169.76300 170.98700 219.43900 1.000 7.20000 800 MET A O 1
ATOM 5212 N N . LYS A 1 814 ? 167.77800 169.94700 219.38000 1.000 6.09000 801 LYS A N 1
ATOM 5213 C CA . LYS A 1 814 ? 167.84300 169.53700 220.77200 1.000 6.09000 801 LYS A CA 1
ATOM 5214 C C . LYS A 1 814 ? 167.25900 168.14200 220.91900 1.000 6.09000 801 LYS A C 1
ATOM 5215 O O . LYS A 1 814 ? 166.68500 167.57800 219.98600 1.000 6.09000 801 LYS A O 1
ATOM 5221 N N . HIS A 1 815 ? 167.39800 167.59900 222.12000 1.000 4.22000 802 HIS A N 1
ATOM 5222 C CA . HIS A 1 815 ? 167.06400 166.21300 222.37400 1.000 4.22000 802 HIS A CA 1
ATOM 5223 C C . HIS A 1 815 ? 165.57300 166.04200 222.64700 1.000 4.22000 802 HIS A C 1
ATOM 5224 O O . HIS A 1 815 ? 164.88300 166.94800 223.11100 1.000 4.22000 802 HIS A O 1
ATOM 5231 N N . ASN A 1 816 ? 165.08300 164.85600 222.30400 1.000 4.60000 803 ASN A N 1
ATOM 5232 C CA . ASN A 1 816 ? 163.74600 164.38900 222.63900 1.000 4.60000 803 ASN A CA 1
ATOM 5233 C C . ASN A 1 816 ? 163.71200 163.47300 223.84200 1.000 4.60000 803 ASN A C 1
ATOM 5234 O O . ASN A 1 816 ? 162.68600 163.42100 224.52500 1.000 4.60000 803 ASN A O 1
ATOM 5239 N N . THR A 1 817 ? 164.78300 162.73600 224.10800 1.000 5.08000 804 THR A N 1
ATOM 5240 C CA . THR A 1 817 ? 164.75900 161.55800 224.95100 1.000 5.08000 804 THR A CA 1
ATOM 5241 C C . THR A 1 817 ? 166.00600 161.56100 225.81600 1.000 5.08000 804 THR A C 1
ATOM 5242 O O . THR A 1 817 ? 167.07800 161.96100 225.36200 1.000 5.08000 804 THR A O 1
ATOM 5246 N N . VAL A 1 818 ? 165.85500 161.13100 227.06300 1.000 9.77000 805 VAL A N 1
ATOM 5247 C CA . VAL A 1 818 ? 166.96300 160.93400 227.98600 1.000 9.77000 805 VAL A CA 1
ATOM 5248 C C . VAL A 1 818 ? 167.19500 159.43600 228.10600 1.000 9.77000 805 VAL A C 1
ATOM 5249 O O . VAL A 1 818 ? 166.24000 158.67100 228.27100 1.000 9.77000 805 VAL A O 1
ATOM 5253 N N . VAL A 1 819 ? 168.44800 159.01500 227.97300 1.000 15.18000 806 VAL A N 1
ATOM 5254 C CA . VAL A 1 819 ? 168.84300 157.62200 228.13700 1.000 15.18000 806 VAL A CA 1
ATOM 5255 C C . VAL A 1 819 ? 169.80100 157.54100 229.31300 1.000 15.18000 806 VAL A C 1
ATOM 5256 O O . VAL A 1 819 ? 170.79400 158.27200 229.35800 1.000 15.18000 806 VAL A O 1
ATOM 5260 N N . MET A 1 820 ? 169.51000 156.65500 230.25800 1.000 12.53000 807 MET A N 1
ATOM 5261 C CA . MET A 1 820 ? 170.41500 156.43400 231.37200 1.000 12.53000 807 MET A CA 1
ATOM 5262 C C . MET A 1 820 ? 170.36700 154.97000 231.77200 1.000 12.53000 807 MET A C 1
ATOM 5263 O O . MET A 1 820 ? 169.49600 154.21500 231.34200 1.000 12.53000 807 MET A O 1
ATOM 5268 N N . GLY A 1 821 ? 171.32300 154.57600 232.60100 1.000 15.18000 808 GLY A N 1
ATOM 5269 C CA . GLY A 1 821 ? 171.38000 153.23500 233.12500 1.000 15.18000 808 GLY A CA 1
ATOM 5270 C C . GLY A 1 821 ? 170.72200 153.12500 234.48400 1.000 15.18000 808 GLY A C 1
ATOM 5271 O O . GLY A 1 821 ? 170.57000 154.10300 235.20600 1.000 15.18000 808 GLY A O 1
ATOM 5272 N N . TRP A 1 822 ? 170.33700 151.92100 234.81600 1.000 12.10000 809 TRP A N 1
ATOM 5273 C CA . TRP A 1 822 ? 169.74800 151.59400 236.10300 1.000 12.10000 809 TRP A CA 1
ATOM 5274 C C . TRP A 1 822 ? 170.82000 151.63000 237.19300 1.000 12.10000 809 TRP A C 1
ATOM 5275 O O . TRP A 1 822 ? 171.94100 151.17100 236.97100 1.000 12.10000 809 TRP A O 1
ATOM 5286 N N . PRO A 1 823 ? 170.50800 152.17000 238.38000 1.000 12.41000 810 PRO A N 1
ATOM 5287 C CA . PRO A 1 823 ? 171.51200 152.22900 239.45400 1.000 12.41000 810 PRO A CA 1
ATOM 5288 C C . PRO A 1 823 ? 171.76100 150.88700 240.13300 1.000 12.41000 810 PRO A C 1
ATOM 5289 O O . PRO A 1 823 ? 171.15500 150.57500 241.16100 1.000 12.41000 810 PRO A O 1
ATOM 5293 N N . ASN A 1 824 ? 172.65700 150.09000 239.55300 1.000 17.11000 811 ASN A N 1
ATOM 5294 C CA . ASN A 1 824 ? 172.92900 148.74400 240.04200 1.000 17.11000 811 ASN A CA 1
ATOM 5295 C C . ASN A 1 824 ? 173.63500 148.77900 241.39200 1.000 17.11000 811 ASN A C 1
ATOM 5296 O O . ASN A 1 824 ? 174.62700 149.49200 241.56900 1.000 17.11000 811 ASN A O 1
ATOM 5301 N N . GLY A 1 825 ? 173.12400 148.00000 242.34100 1.000 22.35000 812 GLY A N 1
ATOM 5302 C CA . GLY A 1 825 ? 173.63800 148.01600 243.69500 1.000 22.35000 812 GLY A CA 1
ATOM 5303 C C . GLY A 1 825 ? 173.10100 149.13000 244.55800 1.000 22.35000 812 GLY A C 1
ATOM 5304 O O . GLY A 1 825 ? 173.81800 149.61100 245.44200 1.000 22.35000 812 GLY A O 1
ATOM 5305 N N . TRP A 1 826 ? 171.86200 149.56200 244.32600 1.000 22.23000 813 TRP A N 1
ATOM 5306 C CA . TRP A 1 826 ? 171.31700 150.70500 245.04800 1.000 22.23000 813 TRP A CA 1
ATOM 5307 C C . TRP A 1 826 ? 170.95900 150.33600 246.48000 1.000 22.23000 813 TRP A C 1
ATOM 5308 O O . TRP A 1 826 ? 170.99000 151.18500 247.37700 1.000 22.23000 813 TRP A O 1
ATOM 5319 N N . ARG A 1 827 ? 170.61300 149.07500 246.71200 1.000 30.40000 814 ARG A N 1
ATOM 5320 C CA . ARG A 1 827 ? 170.03200 148.68300 247.98600 1.000 30.40000 814 ARG A CA 1
ATOM 5321 C C . ARG A 1 827 ? 171.10500 148.41900 249.02600 1.000 30.40000 814 ARG A C 1
ATOM 5322 O O . ARG A 1 827 ? 171.02600 148.91300 250.15400 1.000 30.40000 814 ARG A O 1
ATOM 5330 N N . GLN A 1 828 ? 172.11500 147.64600 248.64700 1.000 43.74000 815 GLN A N 1
ATOM 5331 C CA . GLN A 1 828 ? 172.97200 147.00600 249.63200 1.000 43.74000 815 GLN A CA 1
ATOM 5332 C C . GLN A 1 828 ? 174.24000 147.78700 249.93900 1.000 43.74000 815 GLN A C 1
ATOM 5333 O O . GLN A 1 828 ? 175.01900 147.36500 250.79800 1.000 43.74000 815 GLN A O 1
ATOM 5339 N N . SER A 1 829 ? 174.48500 148.90200 249.25100 1.000 48.98000 816 SER A N 1
ATOM 5340 C CA . SER A 1 829 ? 175.78700 149.52500 249.45100 1.000 48.98000 816 SER A CA 1
ATOM 5341 C C . SER A 1 829 ? 175.83900 150.38400 250.70900 1.000 48.98000 816 SER A C 1
ATOM 5342 O O . SER A 1 829 ? 176.34500 149.93500 251.74200 1.000 48.98000 816 SER A O 1
ATOM 5345 N N . GLU A 1 830 ? 175.21900 151.56500 250.66200 1.000 53.77000 817 GLU A N 1
ATOM 5346 C CA . GLU A 1 830 ? 175.35800 152.60700 251.68300 1.000 53.77000 817 GLU A CA 1
ATOM 5347 C C . GLU A 1 830 ? 174.22400 153.62100 251.59900 1.000 53.77000 817 GLU A C 1
ATOM 5348 O O . GLU A 1 830 ? 173.12300 153.29300 251.14500 1.000 53.77000 817 GLU A O 1
ATOM 5354 N N . ASP A 1 831 ? 174.49900 154.83100 252.11000 1.000 51.12000 818 ASP A N 1
ATOM 5355 C CA . ASP A 1 831 ? 173.63300 156.01000 252.16700 1.000 51.12000 818 ASP A CA 1
ATOM 5356 C C . ASP A 1 831 ? 172.77100 156.24500 250.93100 1.000 51.12000 818 ASP A C 1
ATOM 5357 O O . ASP A 1 831 ? 173.21100 156.03200 249.79600 1.000 51.12000 818 ASP A O 1
ATOM 5362 N N . ALA A 1 832 ? 171.53100 156.66400 251.16000 1.000 41.14000 819 ALA A N 1
ATOM 5363 C CA . ALA A 1 832 ? 170.53900 156.83800 250.11000 1.000 41.14000 819 ALA A CA 1
ATOM 5364 C C . ALA A 1 832 ? 170.79600 158.07100 249.25700 1.000 41.14000 819 ALA A C 1
ATOM 5365 O O . ALA A 1 832 ? 170.06800 159.06100 249.36800 1.000 41.14000 819 ALA A O 1
ATOM 5367 N N . ARG A 1 833 ? 171.81800 158.03500 248.40700 1.000 39.26000 820 ARG A N 1
ATOM 5368 C CA . ARG A 1 833 ? 172.04300 159.14300 247.48700 1.000 39.26000 820 ARG A CA 1
ATOM 5369 C C . ARG A 1 833 ? 172.17300 158.62800 246.06300 1.000 39.26000 820 ARG A C 1
ATOM 5370 O O . ARG A 1 833 ? 171.87100 159.34500 245.10500 1.000 39.26000 820 ARG A O 1
ATOM 5378 N N . ALA A 1 834 ? 172.62000 157.38000 245.91500 1.000 28.61000 821 ALA A N 1
ATOM 5379 C CA . ALA A 1 834 ? 172.78000 156.80900 244.58300 1.000 28.61000 821 ALA A CA 1
ATOM 5380 C C . ALA A 1 834 ? 171.43600 156.50200 243.94100 1.000 28.61000 821 ALA A C 1
ATOM 5381 O O . ALA A 1 834 ? 171.27200 156.68800 242.73100 1.000 28.61000 821 ALA A O 1
ATOM 5383 N N . TRP A 1 835 ? 170.46400 156.04200 244.72200 1.000 22.67000 822 TRP A N 1
ATOM 5384 C CA . TRP A 1 835 ? 169.14600 155.76900 244.17800 1.000 22.67000 822 TRP A CA 1
ATOM 5385 C C . TRP A 1 835 ? 168.18000 156.93300 244.31800 1.000 22.67000 822 TRP A C 1
ATOM 5386 O O . TRP A 1 835 ? 167.11300 156.89300 243.70900 1.000 22.67000 822 TRP A O 1
ATOM 5397 N N . LYS A 1 836 ? 168.51900 157.96300 245.08900 1.000 21.26000 823 LYS A N 1
ATOM 5398 C CA . LYS A 1 836 ? 167.69000 159.15900 245.14800 1.000 21.26000 823 LYS A CA 1
ATOM 5399 C C . LYS A 1 836 ? 168.04100 160.16600 244.06600 1.000 21.26000 823 LYS A C 1
ATOM 5400 O O . LYS A 1 836 ? 167.19100 160.98100 243.69800 1.000 21.26000 823 LYS A O 1
ATOM 5406 N N . THR A 1 837 ? 169.27100 160.12900 243.55700 1.000 14.74000 824 THR A N 1
ATOM 5407 C CA . THR A 1 837 ? 169.60500 160.86900 242.34700 1.000 14.74000 824 THR A CA 1
ATOM 5408 C C . THR A 1 837 ? 168.87200 160.28900 241.14400 1.000 14.74000 824 THR A C 1
ATOM 5409 O O . THR A 1 837 ? 168.49500 161.02800 240.22700 1.000 14.74000 824 THR A O 1
ATOM 5413 N N . PHE A 1 838 ? 168.62100 158.97600 241.15600 1.000 8.43000 825 PHE A N 1
ATOM 5414 C CA . PHE A 1 838 ? 167.91000 158.33100 240.05900 1.000 8.43000 825 PHE A CA 1
ATOM 5415 C C . PHE A 1 838 ? 166.45200 158.76700 239.99500 1.000 8.43000 825 PHE A C 1
ATOM 5416 O O . PHE A 1 838 ? 165.93500 159.01700 238.90500 1.000 8.43000 825 PHE A O 1
ATOM 5424 N N . ILE A 1 839 ? 165.77300 158.86400 241.14300 1.000 9.12000 826 ILE A N 1
ATOM 5425 C CA . ILE A 1 839 ? 164.37500 159.29500 241.14200 1.000 9.12000 826 ILE A CA 1
ATOM 5426 C C . ILE A 1 839 ? 164.26700 160.77300 240.80200 1.000 9.12000 826 ILE A C 1
ATOM 5427 O O . ILE A 1 839 ? 163.29600 161.20100 240.16700 1.000 9.12000 826 ILE A O 1
ATOM 5432 N N . GLY A 1 840 ? 165.25400 161.57200 241.20300 1.000 9.03000 827 GLY A N 1
ATOM 5433 C CA . GLY A 1 840 ? 165.25500 162.97800 240.84500 1.000 9.03000 827 GLY A CA 1
ATOM 5434 C C . GLY A 1 840 ? 165.44400 163.22800 239.36400 1.000 9.03000 827 GLY A C 1
ATOM 5435 O O . GLY A 1 840 ? 164.98300 164.24400 238.84600 1.000 9.03000 827 GLY A O 1
ATOM 5436 N N . THR A 1 841 ? 166.11100 162.31300 238.66300 1.000 5.26000 828 THR A N 1
ATOM 5437 C CA . THR A 1 841 ? 166.26000 162.45700 237.22100 1.000 5.26000 828 THR A CA 1
ATOM 5438 C C . THR A 1 841 ? 164.98200 162.07000 236.48400 1.000 5.26000 828 THR A C 1
ATOM 5439 O O . THR A 1 841 ? 164.64000 162.69400 235.47500 1.000 5.26000 828 THR A O 1
ATOM 5443 N N . VAL A 1 842 ? 164.25200 161.06500 236.98100 1.000 4.27000 829 VAL A N 1
ATOM 5444 C CA . VAL A 1 842 ? 162.95600 160.70700 236.40600 1.000 4.27000 829 VAL A CA 1
ATOM 5445 C C . VAL A 1 842 ? 161.94700 161.84000 236.58600 1.000 4.27000 829 VAL A C 1
ATOM 5446 O O . VAL A 1 842 ? 161.10600 162.07300 235.71400 1.000 4.27000 829 VAL A O 1
ATOM 5450 N N . ARG A 1 843 ? 162.03000 162.58300 237.69100 1.000 5.49000 830 ARG A N 1
ATOM 5451 C CA . ARG A 1 843 ? 161.10000 163.68800 237.90900 1.000 5.49000 830 ARG A CA 1
ATOM 5452 C C . ARG A 1 843 ? 161.43200 164.88500 237.02600 1.000 5.49000 830 ARG A C 1
ATOM 5453 O O . ARG A 1 843 ? 160.52500 165.53800 236.50200 1.000 5.49000 830 ARG A O 1
ATOM 5461 N N . VAL A 1 844 ? 162.72300 165.19400 236.86900 1.000 3.66000 831 VAL A N 1
ATOM 5462 C CA . VAL A 1 844 ? 163.15300 166.32000 236.04200 1.000 3.66000 831 VAL A CA 1
ATOM 5463 C C . VAL A 1 844 ? 162.82700 166.06300 234.57400 1.000 3.66000 831 VAL A C 1
ATOM 5464 O O . VAL A 1 844 ? 162.41600 166.97500 233.84300 1.000 3.66000 831 VAL A O 1
ATOM 5468 N N . THR A 1 845 ? 162.92900 164.80300 234.14400 1.000 3.76000 832 THR A N 1
ATOM 5469 C CA . THR A 1 845 ? 162.66700 164.44500 232.75200 1.000 3.76000 832 THR A CA 1
ATOM 5470 C C . THR A 1 845 ? 161.19600 164.61400 232.39100 1.000 3.76000 832 THR A C 1
ATOM 5471 O O . THR A 1 845 ? 160.87500 165.21300 231.36000 1.000 3.76000 832 THR A O 1
ATOM 5475 N N . THR A 1 846 ? 160.28500 164.13700 233.23600 1.000 6.44000 833 THR A N 1
ATOM 5476 C CA . THR A 1 846 ? 158.87000 164.27600 232.91800 1.000 6.44000 833 THR A CA 1
ATOM 5477 C C . THR A 1 846 ? 158.33900 165.68200 233.15900 1.000 6.44000 833 THR A C 1
ATOM 5478 O O . THR A 1 846 ? 157.33200 166.05600 232.55500 1.000 6.44000 833 THR A O 1
ATOM 5482 N N . ALA A 1 847 ? 158.98200 166.46700 234.02200 1.000 7.33000 834 ALA A N 1
ATOM 5483 C CA . ALA A 1 847 ? 158.62200 167.87400 234.13600 1.000 7.33000 834 ALA A CA 1
ATOM 5484 C C . ALA A 1 847 ? 159.02700 168.65200 232.89300 1.000 7.33000 834 ALA A C 1
ATOM 5485 O O . ALA A 1 847 ? 158.35900 169.62100 232.52500 1.000 7.33000 834 ALA A O 1
ATOM 5487 N N . ALA A 1 848 ? 160.10300 168.23500 232.23100 1.000 4.69000 835 ALA A N 1
ATOM 5488 C CA . ALA A 1 848 ? 160.55900 168.82800 230.98300 1.000 4.69000 835 ALA A CA 1
ATOM 5489 C C . ALA A 1 848 ? 159.78900 168.33800 229.76600 1.000 4.69000 835 ALA A C 1
ATOM 5490 O O . ALA A 1 848 ? 160.10000 168.78400 228.65800 1.000 4.69000 835 ALA A O 1
ATOM 5492 N N . HIS A 1 849 ? 158.81600 167.43700 229.95800 1.000 4.58000 836 HIS A N 1
ATOM 5493 C CA . HIS A 1 849 ? 158.02100 166.80300 228.89900 1.000 4.58000 836 HIS A CA 1
ATOM 5494 C C . HIS A 1 849 ? 158.90100 166.07800 227.88300 1.000 4.58000 836 HIS A C 1
ATOM 5495 O O . HIS A 1 849 ? 158.70400 166.17900 226.67300 1.000 4.58000 836 HIS A O 1
ATOM 5502 N N . LEU A 1 850 ? 159.87300 165.32900 228.38900 1.000 2.69000 837 LEU A N 1
ATOM 5503 C CA . LEU A 1 850 ? 160.77300 164.52700 227.57600 1.000 2.69000 837 LEU A CA 1
ATOM 5504 C C . LEU A 1 850 ? 160.49300 163.04800 227.79300 1.000 2.69000 837 LEU A C 1
ATOM 5505 O O . LEU A 1 850 ? 159.93500 162.64200 228.81300 1.000 2.69000 837 LEU A O 1
ATOM 5510 N N . ALA A 1 851 ? 160.89000 162.24100 226.81500 1.000 3.25000 838 ALA A N 1
ATOM 5511 C CA . ALA A 1 851 ? 160.81600 160.79400 226.92700 1.000 3.25000 838 ALA A CA 1
ATOM 5512 C C . ALA A 1 851 ? 162.00800 160.25800 227.71100 1.000 3.25000 838 ALA A C 1
ATOM 5513 O O . ALA A 1 851 ? 163.06600 160.87800 227.78200 1.000 3.25000 838 ALA A O 1
ATOM 5515 N N . LEU A 1 852 ? 161.82800 159.08200 228.29800 1.000 4.62000 839 LEU A N 1
ATOM 5516 C CA . LEU A 1 852 ? 162.85500 158.45700 229.11500 1.000 4.62000 839 LEU A CA 1
ATOM 5517 C C . LEU A 1 852 ? 163.05300 157.01500 228.68200 1.000 4.62000 839 LEU A C 1
ATOM 5518 O O . LEU A 1 852 ? 162.08300 156.30900 228.39500 1.000 4.62000 839 LEU A O 1
ATOM 5523 N N . LEU A 1 853 ? 164.31100 156.59200 228.61500 1.000 6.22000 840 LEU A N 1
ATOM 5524 C CA . LEU A 1 853 ? 164.67700 155.20500 228.35600 1.000 6.22000 840 LEU A CA 1
ATOM 5525 C C . LEU A 1 853 ? 165.68200 154.77200 229.40900 1.000 6.22000 840 LEU A C 1
ATOM 5526 O O . LEU A 1 853 ? 166.78200 155.32400 229.47700 1.000 6.22000 840 LEU A O 1
ATOM 5531 N N . VAL A 1 854 ? 165.30900 153.79200 230.22400 1.000 4.55000 841 VAL A N 1
ATOM 5532 C CA . VAL A 1 854 ? 166.17600 153.24000 231.25800 1.000 4.55000 841 VAL A CA 1
ATOM 5533 C C . VAL A 1 854 ? 166.54900 151.82200 230.85600 1.000 4.55000 841 VAL A C 1
ATOM 5534 O O . VAL A 1 854 ? 165.67100 150.99900 230.58600 1.000 4.55000 841 VAL A O 1
ATOM 5538 N N . ALA A 1 855 ? 167.84600 151.54100 230.80400 1.000 5.82000 842 ALA A N 1
ATOM 5539 C CA . ALA A 1 855 ? 168.35000 150.22100 230.45700 1.000 5.82000 842 ALA A CA 1
ATOM 5540 C C . ALA A 1 855 ? 168.82100 149.50900 231.71400 1.000 5.82000 842 ALA A C 1
ATOM 5541 O O . ALA A 1 855 ? 169.61800 150.05400 232.48000 1.000 5.82000 842 ALA A O 1
ATOM 5543 N N . LYS A 1 856 ? 168.34000 148.29200 231.91500 1.000 6.29000 843 LYS A N 1
ATOM 5544 C CA . LYS A 1 856 ? 168.65600 147.50900 233.09600 1.000 6.29000 843 LYS A CA 1
ATOM 5545 C C . LYS A 1 856 ? 169.56000 146.34800 232.70900 1.000 6.29000 843 LYS A C 1
ATOM 5546 O O . LYS A 1 856 ? 169.32800 145.69000 231.69100 1.000 6.29000 843 LYS A O 1
ATOM 5552 N N . ASN A 1 857 ? 170.58200 146.10900 233.53900 1.000 6.97000 844 ASN A N 1
ATOM 5553 C CA . ASN A 1 857 ? 171.68900 145.18400 233.27500 1.000 6.97000 844 ASN A CA 1
ATOM 5554 C C . ASN A 1 857 ? 172.38400 145.52400 231.95600 1.000 6.97000 844 ASN A C 1
ATOM 5555 O O . ASN A 1 857 ? 172.50100 144.69800 231.05200 1.000 6.97000 844 ASN A O 1
ATOM 5560 N N . ILE A 1 858 ? 172.86000 146.77000 231.87400 1.000 5.09000 845 ILE A N 1
ATOM 5561 C CA . ILE A 1 858 ? 173.46700 147.29400 230.65600 1.000 5.09000 845 ILE A CA 1
ATOM 5562 C C . ILE A 1 858 ? 174.80500 146.62600 230.34400 1.000 5.09000 845 ILE A C 1
ATOM 5563 O O . ILE A 1 858 ? 175.24200 146.63300 229.19000 1.000 5.09000 845 ILE A O 1
ATOM 5568 N N . SER A 1 859 ? 175.44600 145.98900 231.32100 1.000 7.26000 846 SER A N 1
ATOM 5569 C CA . SER A 1 859 ? 176.68200 145.27000 231.04600 1.000 7.26000 846 SER A CA 1
ATOM 5570 C C . SER A 1 859 ? 176.45900 143.95700 230.30600 1.000 7.26000 846 SER A C 1
ATOM 5571 O O . SER A 1 859 ? 177.42700 143.38000 229.80700 1.000 7.26000 846 SER A O 1
ATOM 5574 N N . PHE A 1 860 ? 175.22100 143.48100 230.21100 1.000 7.02000 847 PHE A N 1
ATOM 5575 C CA . PHE A 1 860 ? 174.88800 142.28000 229.46000 1.000 7.02000 847 PHE A CA 1
ATOM 5576 C C . PHE A 1 860 ? 174.39900 142.57600 228.05300 1.000 7.02000 847 PHE A C 1
ATOM 5577 O O . PHE A 1 860 ? 174.02500 141.64800 227.33500 1.000 7.02000 847 PHE A O 1
ATOM 5585 N N . PHE A 1 861 ? 174.38000 143.82700 227.65200 1.000 4.44000 848 PHE A N 1
ATOM 5586 C CA . PHE A 1 861 ? 173.91300 144.19500 226.33100 1.000 4.44000 848 PHE A CA 1
ATOM 5587 C C . PHE A 1 861 ? 174.98100 143.85100 225.29400 1.000 4.44000 848 PHE A C 1
ATOM 5588 O O . PHE A 1 861 ? 176.17300 143.86700 225.60400 1.000 4.44000 848 PHE A O 1
ATOM 5596 N N . PRO A 1 862 ? 174.58500 143.50500 224.06700 1.000 6.05000 849 PRO A N 1
ATOM 5597 C CA . PRO A 1 862 ? 175.57300 143.06400 223.07800 1.000 6.05000 849 PRO A CA 1
ATOM 5598 C C . PRO A 1 862 ? 176.42700 144.20700 222.56400 1.000 6.05000 849 PRO A C 1
ATOM 5599 O O . PRO A 1 862 ? 176.02300 145.37000 222.57100 1.000 6.05000 849 PRO A O 1
ATOM 5603 N N . SER A 1 863 ? 177.62300 143.86000 222.11000 1.000 7.87000 850 SER A N 1
ATOM 5604 C CA . SER A 1 863 ? 178.51700 144.82700 221.49900 1.000 7.87000 850 SER A CA 1
ATOM 5605 C C . SER A 1 863 ? 178.18900 144.92800 220.01200 1.000 7.87000 850 SER A C 1
ATOM 5606 O O . SER A 1 863 ? 177.21200 144.35400 219.53100 1.000 7.87000 850 SER A O 1
ATOM 5609 N N . ASN A 1 864 ? 179.00100 145.65800 219.26200 1.000 7.84000 851 ASN A N 1
ATOM 5610 C CA . ASN A 1 864 ? 178.70800 145.88400 217.85600 1.000 7.84000 851 ASN A CA 1
ATOM 5611 C C . ASN A 1 864 ? 179.15900 144.74200 216.95600 1.000 7.84000 851 ASN A C 1
ATOM 5612 O O . ASN A 1 864 ? 178.94700 144.81500 215.74400 1.000 7.84000 851 ASN A O 1
ATOM 5617 N N . VAL A 1 865 ? 179.76700 143.69300 217.50700 1.000 9.75000 852 VAL A N 1
ATOM 5618 C CA . VAL A 1 865 ? 180.23900 142.57300 216.70200 1.000 9.75000 852 VAL A CA 1
ATOM 5619 C C . VAL A 1 865 ? 179.65400 141.26000 217.20400 1.000 9.75000 852 VAL A C 1
ATOM 5620 O O . VAL A 1 865 ? 180.28900 140.20700 217.08000 1.000 9.75000 852 VAL A O 1
ATOM 5624 N N . GLU A 1 866 ? 178.44400 141.29400 217.76400 1.000 14.19000 853 GLU A N 1
ATOM 5625 C CA . GLU A 1 866 ? 177.88200 140.10400 218.39600 1.000 14.19000 853 GLU A CA 1
ATOM 5626 C C . GLU A 1 866 ? 176.88600 139.36800 217.50300 1.000 14.19000 853 GLU A C 1
ATOM 5627 O O . GLU A 1 866 ? 177.09500 138.18400 217.22300 1.000 14.19000 853 GLU A O 1
ATOM 5633 N N . GLN A 1 867 ? 175.81100 140.04000 217.06600 1.000 15.06000 854 GLN A N 1
ATOM 5634 C CA . GLN A 1 867 ? 174.84600 139.51500 216.09300 1.000 15.06000 854 GLN A CA 1
ATOM 5635 C C . GLN A 1 867 ? 174.16300 138.20900 216.49900 1.000 15.06000 854 GLN A C 1
ATOM 5636 O O . GLN A 1 867 ? 174.63400 137.13300 216.11400 1.000 15.06000 854 GLN A O 1
ATOM 5642 N N . PHE A 1 868 ? 173.17700 138.29200 217.39800 1.000 11.95000 855 PHE A N 1
ATOM 5643 C CA . PHE A 1 868 ? 172.22800 137.20900 217.66900 1.000 11.95000 855 PHE A CA 1
ATOM 5644 C C . PHE A 1 868 ? 171.75200 136.52300 216.39400 1.000 11.95000 855 PHE A C 1
ATOM 5645 O O . PHE A 1 868 ? 171.34700 137.18100 215.43400 1.000 11.95000 855 PHE A O 1
ATOM 5653 N N . SER A 1 869 ? 171.80200 135.19200 216.39400 1.000 18.12000 856 SER A N 1
ATOM 5654 C CA . SER A 1 869 ? 171.39100 134.41000 215.23400 1.000 18.12000 856 SER A CA 1
ATOM 5655 C C . SER A 1 869 ? 169.88800 134.16600 215.21100 1.000 18.12000 856 SER A C 1
ATOM 5656 O O . SER A 1 869 ? 169.27600 134.17500 214.13900 1.000 18.12000 856 SER A O 1
ATOM 5659 N N . GLU A 1 870 ? 169.28300 133.93800 216.37100 1.000 19.78000 857 GLU A N 1
ATOM 5660 C CA . GLU A 1 870 ? 167.83500 133.90000 216.47700 1.000 19.78000 857 GLU A CA 1
ATOM 5661 C C . GLU A 1 870 ? 167.45000 134.42100 217.85100 1.000 19.78000 857 GLU A C 1
ATOM 5662 O O . GLU A 1 870 ? 168.27800 134.49900 218.76100 1.000 19.78000 857 GLU A O 1
ATOM 5668 N N . GLY A 1 871 ? 166.19000 134.78900 217.98700 1.000 12.23000 858 GLY A N 1
ATOM 5669 C CA . GLY A 1 871 ? 165.69300 135.27400 219.25600 1.000 12.23000 858 GLY A CA 1
ATOM 5670 C C . GLY A 1 871 ? 164.45000 136.10700 219.05300 1.000 12.23000 858 GLY A C 1
ATOM 5671 O O . GLY A 1 871 ? 163.97400 136.29800 217.93800 1.000 12.23000 858 GLY A O 1
ATOM 5672 N N . ASN A 1 872 ? 163.93800 136.60600 220.16800 1.000 7.92000 859 ASN A N 1
ATOM 5673 C CA . ASN A 1 872 ? 162.75300 137.44200 220.17100 1.000 7.92000 859 ASN A CA 1
ATOM 5674 C C . ASN A 1 872 ? 163.10100 138.83900 220.66100 1.000 7.92000 859 ASN A C 1
ATOM 5675 O O . ASN A 1 872 ? 164.21500 139.10700 221.10600 1.000 7.92000 859 ASN A O 1
ATOM 5680 N N . ILE A 1 873 ? 162.14100 139.74500 220.51800 1.000 5.24000 860 ILE A N 1
ATOM 5681 C CA . ILE A 1 873 ? 162.12300 141.01900 221.22400 1.000 5.24000 860 ILE A CA 1
ATOM 5682 C C . ILE A 1 873 ? 160.69500 141.16000 221.72200 1.000 5.24000 860 ILE A C 1
ATOM 5683 O O . ILE A 1 873 ? 159.77100 141.31200 220.91700 1.000 5.24000 860 ILE A O 1
ATOM 5688 N N . ASP A 1 874 ? 160.50200 141.06900 223.03000 1.000 6.46000 861 ASP A N 1
ATOM 5689 C CA . ASP A 1 874 ? 159.16900 141.01700 223.60800 1.000 6.46000 861 ASP A CA 1
ATOM 5690 C C . ASP A 1 874 ? 158.75900 142.39500 224.09800 1.000 6.46000 861 ASP A C 1
ATOM 5691 O O . ASP A 1 874 ? 159.48500 143.02700 224.86900 1.000 6.46000 861 ASP A O 1
ATOM 5696 N N . VAL A 1 875 ? 157.60300 142.85700 223.64200 1.000 7.86000 862 VAL A N 1
ATOM 5697 C CA . VAL A 1 875 ? 157.05200 144.14600 224.03200 1.000 7.86000 862 VAL A CA 1
ATOM 5698 C C . VAL A 1 875 ? 155.82800 143.88400 224.88700 1.000 7.86000 862 VAL A C 1
ATOM 5699 O O . VAL A 1 875 ? 154.87100 143.24800 224.43400 1.000 7.86000 862 VAL A O 1
ATOM 5703 N N . TRP A 1 876 ? 155.85800 144.39600 226.10900 1.000 6.23000 863 TRP A N 1
ATOM 5704 C CA . TRP A 1 876 ? 154.74800 144.25000 227.02700 1.000 6.23000 863 TRP A CA 1
ATOM 5705 C C . TRP A 1 876 ? 154.07300 145.59800 227.16500 1.000 6.23000 863 TRP A C 1
ATOM 5706 O O . TRP A 1 876 ? 154.43200 146.39900 228.01500 1.000 6.23000 863 TRP A O 1
ATOM 5717 N N . TRP A 1 877 ? 153.09500 145.84500 226.30500 1.000 14.19000 864 TRP A N 1
ATOM 5718 C CA . TRP A 1 877 ? 152.36700 147.10200 226.30100 1.000 14.19000 864 TRP A CA 1
ATOM 5719 C C . TRP A 1 877 ? 151.20300 147.07300 227.28100 1.000 14.19000 864 TRP A C 1
ATOM 5720 O O . TRP A 1 877 ? 150.35000 146.19900 227.21500 1.000 14.19000 864 TRP A O 1
ATOM 5731 N N . ILE A 1 878 ? 151.17400 148.03700 228.19400 1.000 14.75000 865 ILE A N 1
ATOM 5732 C CA . ILE A 1 878 ? 150.11300 148.10200 229.19000 1.000 14.75000 865 ILE A CA 1
ATOM 5733 C C . ILE A 1 878 ? 149.41600 149.45900 229.26000 1.000 14.75000 865 ILE A C 1
ATOM 5734 O O . ILE A 1 878 ? 149.87800 150.37700 229.92800 1.000 14.75000 865 ILE A O 1
ATOM 5739 N N . VAL A 1 879 ? 148.29600 149.55900 228.55500 1.000 18.69000 866 VAL A N 1
ATOM 5740 C CA . VAL A 1 879 ? 147.45700 150.75600 228.51500 1.000 18.69000 866 VAL A CA 1
ATOM 5741 C C . VAL A 1 879 ? 148.13600 152.12600 228.44800 1.000 18.69000 866 VAL A C 1
ATOM 5742 O O . VAL A 1 879 ? 147.54600 153.11300 228.87800 1.000 18.69000 866 VAL A O 1
ATOM 5746 N N . HIS A 1 880 ? 149.34800 152.21200 227.91400 1.000 17.74000 867 HIS A N 1
ATOM 5747 C CA . HIS A 1 880 ? 150.01000 153.51200 227.84100 1.000 17.74000 867 HIS A CA 1
ATOM 5748 C C . HIS A 1 880 ? 151.26200 153.54000 226.97700 1.000 17.74000 867 HIS A C 1
ATOM 5749 O O . HIS A 1 880 ? 152.03100 152.58300 226.95800 1.000 17.74000 867 HIS A O 1
ATOM 5756 N N . ASP A 1 881 ? 151.47300 154.64900 226.27300 1.000 17.16000 868 ASP A N 1
ATOM 5757 C CA . ASP A 1 881 ? 152.68600 154.80900 225.45400 1.000 17.16000 868 ASP A CA 1
ATOM 5758 C C . ASP A 1 881 ? 152.83300 153.72700 224.38800 1.000 17.16000 868 ASP A C 1
ATOM 5759 O O . ASP A 1 881 ? 153.91800 153.18200 224.18700 1.000 17.16000 868 ASP A O 1
ATOM 5764 N N . GLY A 1 882 ? 151.74300 153.43300 223.67700 1.000 16.77000 869 GLY A N 1
ATOM 5765 C CA . GLY A 1 882 ? 151.77900 152.36600 222.69100 1.000 16.77000 869 GLY A CA 1
ATOM 5766 C C . GLY A 1 882 ? 152.58300 152.69800 221.45100 1.000 16.77000 869 GLY A C 1
ATOM 5767 O O . GLY A 1 882 ? 153.21500 151.81200 220.86700 1.000 16.77000 869 GLY A O 1
ATOM 5768 N N . GLY A 1 883 ? 152.57500 153.96600 221.03300 1.000 16.85000 870 GLY A N 1
ATOM 5769 C CA . GLY A 1 883 ? 153.30500 154.35400 219.83900 1.000 16.85000 870 GLY A CA 1
ATOM 5770 C C . GLY A 1 883 ? 154.80800 154.31100 220.00700 1.000 16.85000 870 GLY A C 1
ATOM 5771 O O . GLY A 1 883 ? 155.53600 154.10000 219.03600 1.000 16.85000 870 GLY A O 1
ATOM 5772 N N . MET A 1 884 ? 155.29600 154.50500 221.23000 1.000 14.59000 871 MET A N 1
ATOM 5773 C CA . MET A 1 884 ? 156.73300 154.48000 221.46500 1.000 14.59000 871 MET A CA 1
ATOM 5774 C C . MET A 1 884 ? 157.24900 153.06800 221.69800 1.000 14.59000 871 MET A C 1
ATOM 5775 O O . MET A 1 884 ? 158.37500 152.75300 221.30500 1.000 14.59000 871 MET A O 1
ATOM 5780 N N . LEU A 1 885 ? 156.44500 152.20100 222.30800 1.000 10.96000 872 LEU A N 1
ATOM 5781 C CA . LEU A 1 885 ? 156.85400 150.81700 222.50900 1.000 10.96000 872 LEU A CA 1
ATOM 5782 C C . LEU A 1 885 ? 156.81600 149.98700 221.23800 1.000 10.96000 872 LEU A C 1
ATOM 5783 O O . LEU A 1 885 ? 157.34400 148.87500 221.24300 1.000 10.96000 872 LEU A O 1
ATOM 5788 N N . MET A 1 886 ? 156.20700 150.47500 220.16000 1.000 18.84000 873 MET A N 1
ATOM 5789 C CA . MET A 1 886 ? 156.22700 149.75900 218.89600 1.000 18.84000 873 MET A CA 1
ATOM 5790 C C . MET A 1 886 ? 157.18900 150.34400 217.87800 1.000 18.84000 873 MET A C 1
ATOM 5791 O O . MET A 1 886 ? 157.60900 149.62500 216.97000 1.000 18.84000 873 MET A O 1
ATOM 5796 N N . LEU A 1 887 ? 157.55500 151.61700 218.01000 1.000 12.01000 874 LEU A N 1
ATOM 5797 C CA . LEU A 1 887 ? 158.55900 152.18300 217.12200 1.000 12.01000 874 LEU A CA 1
ATOM 5798 C C . LEU A 1 887 ? 159.95200 151.69100 217.48400 1.000 12.01000 874 LEU A C 1
ATOM 5799 O O . LEU A 1 887 ? 160.77600 151.44400 216.59800 1.000 12.01000 874 LEU A O 1
ATOM 5804 N N . LEU A 1 888 ? 160.22000 151.52100 218.77800 1.000 8.73000 875 LEU A N 1
ATOM 5805 C CA . LEU A 1 888 ? 161.57200 151.19400 219.22700 1.000 8.73000 875 LEU A CA 1
ATOM 5806 C C . LEU A 1 888 ? 162.08700 149.81300 218.81600 1.000 8.73000 875 LEU A C 1
ATOM 5807 O O . LEU A 1 888 ? 163.28000 149.72900 218.48400 1.000 8.73000 875 LEU A O 1
ATOM 5812 N N . PRO A 1 889 ? 161.31100 148.71400 218.82000 1.000 8.39000 876 PRO A N 1
ATOM 5813 C CA . PRO A 1 889 ? 161.85700 147.48200 218.23100 1.000 8.39000 876 PRO A CA 1
ATOM 5814 C C . PRO A 1 889 ? 161.99400 147.54000 216.72700 1.000 8.39000 876 PRO A C 1
ATOM 5815 O O . PRO A 1 889 ? 162.88000 146.87500 216.18300 1.000 8.39000 876 PRO A O 1
ATOM 5819 N N . PHE A 1 890 ? 161.13900 148.29700 216.04000 1.000 12.35000 877 PHE A N 1
ATOM 5820 C CA . PHE A 1 890 ? 161.25200 148.43100 214.59500 1.000 12.35000 877 PHE A CA 1
ATOM 5821 C C . PHE A 1 890 ? 162.49600 149.21500 214.20600 1.000 12.35000 877 PHE A C 1
ATOM 5822 O O . PHE A 1 890 ? 163.11400 148.92000 213.18000 1.000 12.35000 877 PHE A O 1
ATOM 5830 N N . LEU A 1 891 ? 162.88700 150.20100 215.01300 1.000 8.85000 878 LEU A N 1
ATOM 5831 C CA . LEU A 1 891 ? 164.12000 150.93000 214.74300 1.000 8.85000 878 LEU A CA 1
ATOM 5832 C C . LEU A 1 891 ? 165.34100 150.10300 215.09500 1.000 8.85000 878 LEU A C 1
ATOM 5833 O O . LEU A 1 891 ? 166.37600 150.20500 214.43300 1.000 8.85000 878 LEU A O 1
ATOM 5838 N N . LEU A 1 892 ? 165.24400 149.29600 216.13900 1.000 6.56000 879 LEU A N 1
ATOM 5839 C CA . LEU A 1 892 ? 166.37800 148.51700 216.59600 1.000 6.56000 879 LEU A CA 1
ATOM 5840 C C . LEU A 1 892 ? 166.64600 147.32200 215.69500 1.000 6.56000 879 LEU A C 1
ATOM 5841 O O . LEU A 1 892 ? 167.78600 146.86200 215.61600 1.000 6.56000 879 LEU A O 1
ATOM 5846 N N . LYS A 1 893 ? 165.62600 146.83900 214.99000 1.000 8.54000 880 LYS A N 1
ATOM 5847 C CA . LYS A 1 893 ? 165.73300 145.66600 214.13800 1.000 8.54000 880 LYS A CA 1
ATOM 5848 C C . LYS A 1 893 ? 166.46500 145.93500 212.82800 1.000 8.54000 880 LYS A C 1
ATOM 5849 O O . LYS A 1 893 ? 166.89400 144.97900 212.17500 1.000 8.54000 880 LYS A O 1
ATOM 5855 N N . GLN A 1 894 ? 166.63800 147.19300 212.42300 1.000 8.92000 881 GLN A N 1
ATOM 5856 C CA . GLN A 1 894 ? 167.39100 147.50100 211.21300 1.000 8.92000 881 GLN A CA 1
ATOM 5857 C C . GLN A 1 894 ? 168.84900 147.83200 211.50700 1.000 8.92000 881 GLN A C 1
ATOM 5858 O O . GLN A 1 894 ? 169.51700 148.48800 210.70400 1.000 8.92000 881 GLN A O 1
ATOM 5864 N N . HIS A 1 895 ? 169.35300 147.38600 212.65000 1.000 7.15000 882 HIS A N 1
ATOM 5865 C CA . HIS A 1 895 ? 170.77500 147.32100 212.93000 1.000 7.15000 882 HIS A CA 1
ATOM 5866 C C . HIS A 1 895 ? 171.20300 145.87100 212.76300 1.000 7.15000 882 HIS A C 1
ATOM 5867 O O . HIS A 1 895 ? 170.37400 144.96100 212.83900 1.000 7.15000 882 HIS A O 1
ATOM 5874 N N . LYS A 1 896 ? 172.49900 145.66200 212.51700 1.000 10.97000 883 LYS A N 1
ATOM 5875 C CA . LYS A 1 896 ? 173.00600 144.32700 212.21000 1.000 10.97000 883 LYS A CA 1
ATOM 5876 C C . LYS A 1 896 ? 172.92600 143.38400 213.40400 1.000 10.97000 883 LYS A C 1
ATOM 5877 O O . LYS A 1 896 ? 172.83200 142.16700 213.21900 1.000 10.97000 883 LYS A O 1
ATOM 5883 N N . VAL A 1 897 ? 172.95700 143.92100 214.62500 1.000 8.56000 884 VAL A N 1
ATOM 5884 C CA . VAL A 1 897 ? 172.96800 143.08500 215.82200 1.000 8.56000 884 VAL A CA 1
ATOM 5885 C C . VAL A 1 897 ? 171.60200 142.44400 216.04300 1.000 8.56000 884 VAL A C 1
ATOM 5886 O O . VAL A 1 897 ? 171.49500 141.24200 216.31200 1.000 8.56000 884 VAL A O 1
ATOM 5890 N N . TRP A 1 898 ? 170.53700 143.22800 215.89000 1.000 6.46000 885 TRP A N 1
ATOM 5891 C CA . TRP A 1 898 ? 169.17900 142.79700 216.18100 1.000 6.46000 885 TRP A CA 1
ATOM 5892 C C . TRP A 1 898 ? 168.40400 142.41700 214.92900 1.000 6.46000 885 TRP A C 1
ATOM 5893 O O . TRP A 1 898 ? 167.17200 142.39800 214.95800 1.000 6.46000 885 TRP A O 1
ATOM 5904 N N . ARG A 1 899 ? 169.10100 142.11000 213.83500 1.000 12.56000 886 ARG A N 1
ATOM 5905 C CA . ARG A 1 899 ? 168.45200 141.98000 212.53400 1.000 12.56000 886 ARG A CA 1
ATOM 5906 C C . ARG A 1 899 ? 167.62100 140.70500 212.43400 1.000 12.56000 886 ARG A C 1
ATOM 5907 O O . ARG A 1 899 ? 166.55100 140.70400 211.81700 1.000 12.56000 886 ARG A O 1
ATOM 5915 N N . LYS A 1 900 ? 168.07800 139.61900 213.05200 1.000 14.61000 887 LYS A N 1
ATOM 5916 C CA . LYS A 1 900 ? 167.45500 138.31500 212.88500 1.000 14.61000 887 LYS A CA 1
ATOM 5917 C C . LYS A 1 900 ? 166.49800 137.96100 214.01600 1.000 14.61000 887 LYS A C 1
ATOM 5918 O O . LYS A 1 900 ? 166.14600 136.78900 214.17400 1.000 14.61000 887 LYS A O 1
ATOM 5924 N N . CYS A 1 901 ? 166.06300 138.94100 214.79500 1.000 9.94000 888 CYS A N 1
ATOM 5925 C CA . CYS A 1 901 ? 165.09100 138.69900 215.84600 1.000 9.94000 888 CYS A CA 1
ATOM 5926 C C . CYS A 1 901 ? 163.67900 138.94500 215.32800 1.000 9.94000 888 CYS A C 1
ATOM 5927 O O . CYS A 1 901 ? 163.47300 139.58600 214.30000 1.000 9.94000 888 CYS A O 1
ATOM 5930 N N . SER A 1 902 ? 162.70100 138.41100 216.04800 1.000 7.44000 889 SER A N 1
ATOM 5931 C CA . SER A 1 902 ? 161.30100 138.58900 215.70600 1.000 7.44000 889 SER A CA 1
ATOM 5932 C C . SER A 1 902 ? 160.58900 139.30400 216.84200 1.000 7.44000 889 SER A C 1
ATOM 5933 O O . SER A 1 902 ? 160.87800 139.06500 218.01300 1.000 7.44000 889 SER A O 1
ATOM 5936 N N . ILE A 1 903 ? 159.66000 140.18100 216.49400 1.000 6.44000 890 ILE A N 1
ATOM 5937 C CA . ILE A 1 903 ? 158.99100 141.03000 217.46900 1.000 6.44000 890 ILE A CA 1
ATOM 5938 C C . ILE A 1 903 ? 157.70500 140.35900 217.92800 1.000 6.44000 890 ILE A C 1
ATOM 5939 O O . ILE A 1 903 ? 156.87000 139.97100 217.10700 1.000 6.44000 890 ILE A O 1
ATOM 5944 N N . ARG A 1 904 ? 157.54600 140.22200 219.24000 1.000 6.78000 891 ARG A N 1
ATOM 5945 C CA . ARG A 1 904 ? 156.32900 139.70600 219.84900 1.000 6.78000 891 ARG A CA 1
ATOM 5946 C C . ARG A 1 904 ? 155.74900 140.77300 220.76100 1.000 6.78000 891 ARG A C 1
ATOM 5947 O O . ARG A 1 904 ? 156.46500 141.32900 221.59700 1.000 6.78000 891 ARG A O 1
ATOM 5955 N N . ILE A 1 905 ? 154.45900 141.05100 220.61300 1.000 7.85000 892 ILE A N 1
ATOM 5956 C CA . ILE A 1 905 ? 153.78700 142.10400 221.36200 1.000 7.85000 892 ILE A CA 1
ATOM 5957 C C . ILE A 1 905 ? 152.72200 141.46900 222.23800 1.000 7.85000 892 ILE A C 1
ATOM 5958 O O . ILE A 1 905 ? 151.88700 140.70400 221.75000 1.000 7.85000 892 ILE A O 1
ATOM 5963 N N . PHE A 1 906 ? 152.75300 141.78900 223.52900 1.000 7.58000 893 PHE A N 1
ATOM 5964 C CA . PHE A 1 906 ? 151.83300 141.24700 224.51600 1.000 7.58000 893 PHE A CA 1
ATOM 5965 C C . PHE A 1 906 ? 151.06000 142.37400 225.18100 1.000 7.58000 893 PHE A C 1
ATOM 5966 O O . PHE A 1 906 ? 151.63600 143.40300 225.53800 1.000 7.58000 893 PHE A O 1
ATOM 5974 N N . THR A 1 907 ? 149.75300 142.17700 225.34100 1.000 17.99000 894 THR A N 1
ATOM 5975 C CA . THR A 1 907 ? 148.90600 143.06000 226.13200 1.000 17.99000 894 THR A CA 1
ATOM 5976 C C . THR A 1 907 ? 148.27300 142.25000 227.24600 1.000 17.99000 894 THR A C 1
ATOM 5977 O O . THR A 1 907 ? 148.21700 141.02100 227.16500 1.000 17.99000 894 THR A O 1
ATOM 5981 N N . VAL A 1 908 ? 147.79300 142.93300 228.27800 1.000 27.58000 895 VAL A N 1
ATOM 5982 C CA . VAL A 1 908 ? 147.12700 142.27300 229.39400 1.000 27.58000 895 VAL A CA 1
ATOM 5983 C C . VAL A 1 908 ? 145.63100 142.56500 229.30900 1.000 27.58000 895 VAL A C 1
ATOM 5984 O O . VAL A 1 908 ? 145.21600 143.66500 228.93200 1.000 27.58000 895 VAL A O 1
ATOM 5988 N N . ALA A 1 909 ? 144.81600 141.55900 229.60600 1.000 42.41000 896 ALA A N 1
ATOM 5989 C CA . ALA A 1 909 ? 143.36300 141.67200 229.55300 1.000 42.41000 896 ALA A CA 1
ATOM 5990 C C . ALA A 1 909 ? 142.80800 141.54000 230.96300 1.000 42.41000 896 ALA A C 1
ATOM 5991 O O . ALA A 1 909 ? 143.18600 140.62500 231.70100 1.000 42.41000 896 ALA A O 1
ATOM 5993 N N . GLN A 1 910 ? 141.92400 142.46200 231.33600 1.000 57.79000 897 GLN A N 1
ATOM 5994 C CA . GLN A 1 910 ? 141.18900 142.36000 232.58800 1.000 57.79000 897 GLN A CA 1
ATOM 5995 C C . GLN A 1 910 ? 139.75200 141.99100 232.22900 1.000 57.79000 897 GLN A C 1
ATOM 5996 O O . GLN A 1 910 ? 139.35000 142.15500 231.07300 1.000 57.79000 897 GLN A O 1
ATOM 6002 N N . LEU A 1 911 ? 138.97600 141.49500 233.19600 1.000 62.16000 898 LEU A N 1
ATOM 6003 C CA . LEU A 1 911 ? 137.65700 140.91700 232.95300 1.000 62.16000 898 LEU A CA 1
ATOM 6004 C C . LEU A 1 911 ? 136.62900 141.91500 232.43300 1.000 62.16000 898 LEU A C 1
ATOM 6005 O O . LEU A 1 911 ? 135.67400 141.52300 231.75700 1.000 62.16000 898 LEU A O 1
ATOM 6010 N N . GLU A 1 912 ? 136.81000 143.20200 232.72600 1.000 61.84000 899 GLU A N 1
ATOM 6011 C CA . GLU A 1 912 ? 135.79600 144.19200 232.38000 1.000 61.84000 899 GLU A CA 1
ATOM 6012 C C . GLU A 1 912 ? 135.99600 144.78400 230.98600 1.000 61.84000 899 GLU A C 1
ATOM 6013 O O . GLU A 1 912 ? 135.87300 146.00000 230.81300 1.000 61.84000 899 GLU A O 1
ATOM 6019 N N . ASP A 1 913 ? 136.25300 143.91500 229.99800 1.000 61.35000 900 ASP A N 1
ATOM 6020 C CA . ASP A 1 913 ? 136.35200 144.18300 228.55900 1.000 61.35000 900 ASP A CA 1
ATOM 6021 C C . ASP A 1 913 ? 136.42400 142.86600 227.79600 1.000 61.35000 900 ASP A C 1
ATOM 6022 O O . ASP A 1 913 ? 136.50800 141.79600 228.40600 1.000 61.35000 900 ASP A O 1
ATOM 6027 N N . ASN A 1 914 ? 136.41200 142.93400 226.46600 1.000 58.89000 901 ASN A N 1
ATOM 6028 C CA . ASN A 1 914 ? 136.48000 141.74700 225.62600 1.000 58.89000 901 ASN A CA 1
ATOM 6029 C C . ASN A 1 914 ? 137.87400 141.63600 225.02800 1.000 58.89000 901 ASN A C 1
ATOM 6030 O O . ASN A 1 914 ? 138.53000 142.64200 224.74800 1.000 58.89000 901 ASN A O 1
ATOM 6035 N N . SER A 1 915 ? 138.31700 140.39300 224.82900 1.000 51.98000 902 SER A N 1
ATOM 6036 C CA . SER A 1 915 ? 139.69300 140.10500 224.45200 1.000 51.98000 902 SER A CA 1
ATOM 6037 C C . SER A 1 915 ? 139.91800 139.93000 222.95800 1.000 51.98000 902 SER A C 1
ATOM 6038 O O . SER A 1 915 ? 141.01500 140.23700 222.48200 1.000 51.98000 902 SER A O 1
ATOM 6041 N N . ILE A 1 916 ? 138.92700 139.44600 222.21300 1.000 52.30000 903 ILE A N 1
ATOM 6042 C CA . ILE A 1 916 ? 139.11300 139.11000 220.80500 1.000 52.30000 903 ILE A CA 1
ATOM 6043 C C . ILE A 1 916 ? 139.11500 140.38100 219.96500 1.000 52.30000 903 ILE A C 1
ATOM 6044 O O . ILE A 1 916 ? 139.92300 140.52500 219.04100 1.000 52.30000 903 ILE A O 1
ATOM 6049 N N . GLN A 1 917 ? 138.20900 141.30700 220.28500 1.000 55.21000 904 GLN A N 1
ATOM 6050 C CA . GLN A 1 917 ? 138.12800 142.57800 219.57100 1.000 55.21000 904 GLN A CA 1
ATOM 6051 C C . GLN A 1 917 ? 139.36400 143.44000 219.79500 1.000 55.21000 904 GLN A C 1
ATOM 6052 O O . GLN A 1 917 ? 139.80100 144.13700 218.87200 1.000 55.21000 904 GLN A O 1
ATOM 6058 N N . MET A 1 918 ? 139.95200 143.37700 220.99200 1.000 51.65000 905 MET A N 1
ATOM 6059 C CA . MET A 1 918 ? 141.13900 144.16800 221.29800 1.000 51.65000 905 MET A CA 1
ATOM 6060 C C . MET A 1 918 ? 142.35900 143.64600 220.55000 1.000 51.65000 905 MET A C 1
ATOM 6061 O O . MET A 1 918 ? 143.29300 144.40200 220.25900 1.000 51.65000 905 MET A O 1
ATOM 6066 N N . LYS A 1 919 ? 142.35400 142.35800 220.20200 1.000 44.79000 906 LYS A N 1
ATOM 6067 C CA . LYS A 1 919 ? 143.47700 141.76600 219.48300 1.000 44.79000 906 LYS A CA 1
ATOM 6068 C C . LYS A 1 919 ? 143.52200 142.22500 218.03000 1.000 44.79000 906 LYS A C 1
ATOM 6069 O O . LYS A 1 919 ? 144.57200 142.64800 217.53600 1.000 44.79000 906 LYS A O 1
ATOM 6075 N N . LYS A 1 920 ? 142.39100 142.15400 217.32500 1.000 50.81000 907 LYS A N 1
ATOM 6076 C CA . LYS A 1 920 ? 142.39700 142.50100 215.90700 1.000 50.81000 907 LYS A CA 1
ATOM 6077 C C . LYS A 1 920 ? 142.34200 144.00900 215.69500 1.000 50.81000 907 LYS A C 1
ATOM 6078 O O . LYS A 1 920 ? 142.57900 144.49900 214.58800 1.000 50.81000 907 LYS A O 1
ATOM 6084 N N . ASP A 1 921 ? 142.01900 144.76400 216.74500 1.000 52.30000 908 ASP A N 1
ATOM 6085 C CA . ASP A 1 921 ? 142.22000 146.20800 216.71600 1.000 52.30000 908 ASP A CA 1
ATOM 6086 C C . ASP A 1 921 ? 143.70500 146.53900 216.76900 1.000 52.30000 908 ASP A C 1
ATOM 6087 O O . ASP A 1 921 ? 144.13200 147.58300 216.26700 1.000 52.30000 908 ASP A O 1
ATOM 6092 N N . LEU A 1 922 ? 144.49800 145.65600 217.37600 1.000 43.21000 909 LEU A N 1
ATOM 6093 C CA . LEU A 1 922 ? 145.94100 145.84200 217.45600 1.000 43.21000 909 LEU A CA 1
ATOM 6094 C C . LEU A 1 922 ? 146.64600 145.25700 216.23900 1.000 43.21000 909 LEU A C 1
ATOM 6095 O O . LEU A 1 922 ? 147.67200 145.78500 215.79900 1.000 43.21000 909 LEU A O 1
ATOM 6100 N N . ALA A 1 923 ? 146.10700 144.16900 215.68900 1.000 46.98000 910 ALA A N 1
ATOM 6101 C CA . ALA A 1 923 ? 146.62600 143.57000 214.46600 1.000 46.98000 910 ALA A CA 1
ATOM 6102 C C . ALA A 1 923 ? 146.46600 144.53300 213.29800 1.000 46.98000 910 ALA A C 1
ATOM 6103 O O . ALA A 1 923 ? 147.37800 144.68400 212.48300 1.000 46.98000 910 ALA A O 1
ATOM 6105 N N . THR A 1 924 ? 145.31300 145.20200 213.22800 1.000 51.20000 911 THR A N 1
ATOM 6106 C CA . THR A 1 924 ? 145.09100 146.21300 212.20200 1.000 51.20000 911 THR A CA 1
ATOM 6107 C C . THR A 1 924 ? 145.95000 147.45200 212.44700 1.000 51.20000 911 THR A C 1
ATOM 6108 O O . THR A 1 924 ? 146.36200 148.11800 211.49000 1.000 51.20000 911 THR A O 1
ATOM 6112 N N . PHE A 1 925 ? 146.29600 147.73100 213.70300 1.000 48.32000 912 PHE A N 1
ATOM 6113 C CA . PHE A 1 925 ? 147.16500 148.84600 214.06100 1.000 48.32000 912 PHE A CA 1
ATOM 6114 C C . PHE A 1 925 ? 148.60400 148.60900 213.60100 1.000 48.32000 912 PHE A C 1
ATOM 6115 O O . PHE A 1 925 ? 149.37900 149.55800 213.45300 1.000 48.32000 912 PHE A O 1
ATOM 6123 N N . LEU A 1 926 ? 148.96000 147.34900 213.33400 1.000 47.77000 913 LEU A N 1
ATOM 6124 C CA . LEU A 1 926 ? 150.30600 147.00800 212.88200 1.000 47.77000 913 LEU A CA 1
ATOM 6125 C C . LEU A 1 926 ? 150.34600 146.69600 211.38800 1.000 47.77000 913 LEU A C 1
ATOM 6126 O O . LEU A 1 926 ? 151.36400 146.92200 210.72600 1.000 47.77000 913 LEU A O 1
ATOM 6131 N N . TYR A 1 927 ? 149.25100 146.15600 210.84600 1.000 57.18000 914 TYR A N 1
ATOM 6132 C CA . TYR A 1 927 ? 149.26700 145.60100 209.49300 1.000 57.18000 914 TYR A CA 1
ATOM 6133 C C . TYR A 1 927 ? 149.28900 146.70400 208.43700 1.000 57.18000 914 TYR A C 1
ATOM 6134 O O . TYR A 1 927 ? 149.75900 146.50200 207.31200 1.000 57.18000 914 TYR A O 1
ATOM 6143 N N . HIS A 1 928 ? 148.83200 147.89900 208.80200 1.000 60.12000 915 HIS A N 1
ATOM 6144 C CA . HIS A 1 928 ? 148.84800 149.01500 207.86600 1.000 60.12000 915 HIS A CA 1
ATOM 6145 C C . HIS A 1 928 ? 150.21000 149.69400 207.82900 1.000 60.12000 915 HIS A C 1
ATOM 6146 O O . HIS A 1 928 ? 150.42500 150.61800 207.03800 1.000 60.12000 915 HIS A O 1
ATOM 6153 N N . LEU A 1 929 ? 151.14100 149.24000 208.66500 1.000 52.05000 916 LEU A N 1
ATOM 6154 C CA . LEU A 1 929 ? 152.46400 149.84700 208.71500 1.000 52.05000 916 LEU A CA 1
ATOM 6155 C C . LEU A 1 929 ? 153.54900 148.80900 208.47300 1.000 52.05000 916 LEU A C 1
ATOM 6156 O O . LEU A 1 929 ? 154.73800 149.14000 208.53700 1.000 52.05000 916 LEU A O 1
ATOM 6161 N N . ARG A 1 930 ? 153.12100 147.57900 208.15600 1.000 54.34000 917 ARG A N 1
ATOM 6162 C CA . ARG A 1 930 ? 153.93500 146.37700 207.88400 1.000 54.34000 917 ARG A CA 1
ATOM 6163 C C . ARG A 1 930 ? 155.12800 146.23000 208.84100 1.000 54.34000 917 ARG A C 1
ATOM 6164 O O . ARG A 1 930 ? 156.27900 146.03600 208.44500 1.000 54.34000 917 ARG A O 1
ATOM 6172 N N . ILE A 1 931 ? 154.80900 146.30100 210.13600 1.000 41.89000 918 ILE A N 1
ATOM 6173 C CA . ILE A 1 931 ? 155.81500 146.12100 211.17700 1.000 41.89000 918 ILE A CA 1
ATOM 6174 C C . ILE A 1 931 ? 156.25400 144.66200 211.25300 1.000 41.89000 918 ILE A C 1
ATOM 6175 O O . ILE A 1 931 ? 157.43200 144.37800 211.51300 1.000 41.89000 918 ILE A O 1
ATOM 6180 N N . GLU A 1 932 ? 155.33400 143.72900 210.97800 1.000 33.01000 919 GLU A N 1
ATOM 6181 C CA . GLU A 1 932 ? 155.53400 142.27800 211.07600 1.000 33.01000 919 GLU A CA 1
ATOM 6182 C C . GLU A 1 932 ? 155.93400 141.87800 212.50300 1.000 33.01000 919 GLU A C 1
ATOM 6183 O O . GLU A 1 932 ? 157.08500 141.57200 212.82200 1.000 33.01000 919 GLU A O 1
ATOM 6189 N N . ALA A 1 933 ? 154.94500 141.99400 213.38100 1.000 21.42000 920 ALA A N 1
ATOM 6190 C CA . ALA A 1 933 ? 155.02100 141.46700 214.73200 1.000 21.42000 920 ALA A CA 1
ATOM 6191 C C . ALA A 1 933 ? 153.79000 140.61500 214.99300 1.000 21.42000 920 ALA A C 1
ATOM 6192 O O . ALA A 1 933 ? 152.72800 140.83800 214.41100 1.000 21.42000 920 ALA A O 1
ATOM 6194 N N . GLU A 1 934 ? 153.93300 139.63200 215.87300 1.000 18.96000 921 GLU A N 1
ATOM 6195 C CA . GLU A 1 934 ? 152.81300 138.78600 216.25100 1.000 18.96000 921 GLU A CA 1
ATOM 6196 C C . GLU A 1 934 ? 152.24300 139.25100 217.58400 1.000 18.96000 921 GLU A C 1
ATOM 6197 O O . GLU A 1 934 ? 152.96300 139.76000 218.44500 1.000 18.96000 921 GLU A O 1
ATOM 6203 N N . VAL A 1 935 ? 150.93100 139.09600 217.73400 1.000 20.98000 922 VAL A N 1
ATOM 6204 C CA . VAL A 1 935 ? 150.17200 139.71000 218.81400 1.000 20.98000 922 VAL A CA 1
ATOM 6205 C C . VAL A 1 935 ? 149.53700 138.61300 219.65100 1.000 20.98000 922 VAL A C 1
ATOM 6206 O O . VAL A 1 935 ? 148.91600 137.69500 219.10900 1.000 20.98000 922 VAL A O 1
ATOM 6210 N N . GLU A 1 936 ? 149.70000 138.70600 220.96700 1.000 20.09000 923 GLU A N 1
ATOM 6211 C CA . GLU A 1 936 ? 148.97400 137.86300 221.90100 1.000 20.09000 923 GLU A CA 1
ATOM 6212 C C . GLU A 1 936 ? 148.35200 138.75200 222.96200 1.000 20.09000 923 GLU A C 1
ATOM 6213 O O . GLU A 1 936 ? 148.99300 139.69200 223.43600 1.000 20.09000 923 GLU A O 1
ATOM 6219 N N . VAL A 1 937 ? 147.11400 138.46600 223.32200 1.000 25.35000 924 VAL A N 1
ATOM 6220 C CA . VAL A 1 937 ? 146.44900 139.13500 224.43000 1.000 25.35000 924 VAL A CA 1
ATOM 6221 C C . VAL A 1 937 ? 146.45900 138.19400 225.62200 1.000 25.35000 924 VAL A C 1
ATOM 6222 O O . VAL A 1 937 ? 145.93300 137.07900 225.55000 1.000 25.35000 924 VAL A O 1
ATOM 6226 N N . VAL A 1 938 ? 147.05800 138.63700 226.72200 1.000 27.88000 925 VAL A N 1
ATOM 6227 C CA . VAL A 1 938 ? 147.20500 137.78000 227.89100 1.000 27.88000 925 VAL A CA 1
ATOM 6228 C C . VAL A 1 938 ? 146.03000 137.99800 228.83000 1.000 27.88000 925 VAL A C 1
ATOM 6229 O O . VAL A 1 938 ? 145.84700 139.09200 229.37100 1.000 27.88000 925 VAL A O 1
ATOM 6233 N N . GLU A 1 939 ? 145.22700 136.95600 229.02600 1.000 45.67000 926 GLU A N 1
ATOM 6234 C CA . GLU A 1 939 ? 144.06100 137.04800 229.89000 1.000 45.67000 926 GLU A CA 1
ATOM 6235 C C . GLU A 1 939 ? 144.47800 136.94900 231.34700 1.000 45.67000 926 GLU A C 1
ATOM 6236 O O . GLU A 1 939 ? 144.91500 135.88900 231.80300 1.000 45.67000 926 GLU A O 1
ATOM 6242 N N . MET A 1 940 ? 144.35600 138.04900 232.08300 1.000 52.34000 927 MET A N 1
ATOM 6243 C CA . MET A 1 940 ? 144.70200 138.03000 233.49500 1.000 52.34000 927 MET A CA 1
ATOM 6244 C C . MET A 1 940 ? 143.41600 137.76200 234.27600 1.000 52.34000 927 MET A C 1
ATOM 6245 O O . MET A 1 940 ? 142.35100 137.59000 233.67700 1.000 52.34000 927 MET A O 1
ATOM 6250 N N . HIS A 1 941 ? 143.49300 137.74600 235.60400 1.000 59.60000 928 HIS A N 1
ATOM 6251 C CA . HIS A 1 941 ? 142.53600 137.08500 236.48400 1.000 59.60000 928 HIS A CA 1
ATOM 6252 C C . HIS A 1 941 ? 142.23300 138.01100 237.64800 1.000 59.60000 928 HIS A C 1
ATOM 6253 O O . HIS A 1 941 ? 142.27600 139.23400 237.47400 1.000 59.60000 928 HIS A O 1
ATOM 6260 N N . ASP A 1 942 ? 141.80400 137.44500 238.78400 1.000 62.23000 929 ASP A N 1
ATOM 6261 C CA . ASP A 1 942 ? 141.67200 138.19300 240.03000 1.000 62.23000 929 ASP A CA 1
ATOM 6262 C C . ASP A 1 942 ? 142.97300 138.91800 240.34500 1.000 62.23000 929 ASP A C 1
ATOM 6263 O O . ASP A 1 942 ? 143.97300 138.29800 240.72100 1.000 62.23000 929 ASP A O 1
ATOM 6268 N N . SER A 1 943 ? 142.93300 140.24400 240.21400 1.000 57.85000 930 SER A N 1
ATOM 6269 C CA . SER A 1 943 ? 144.10500 141.10600 240.25000 1.000 57.85000 930 SER A CA 1
ATOM 6270 C C . SER A 1 943 ? 143.64600 142.55600 240.30400 1.000 57.85000 930 SER A C 1
ATOM 6271 O O . SER A 1 943 ? 142.44300 142.82800 240.36300 1.000 57.85000 930 SER A O 1
ATOM 6274 N N . ASP A 1 944 ? 144.59100 143.49000 240.27900 1.000 58.51000 931 ASP A N 1
ATOM 6275 C CA . ASP A 1 944 ? 144.28300 144.90900 240.26000 1.000 58.51000 931 ASP A CA 1
ATOM 6276 C C . ASP A 1 944 ? 145.03500 145.57100 239.11700 1.000 58.51000 931 ASP A C 1
ATOM 6277 O O . ASP A 1 944 ? 146.26100 145.47400 239.01600 1.000 58.51000 931 ASP A O 1
ATOM 6282 N N . ILE A 1 945 ? 144.28500 146.24800 238.25200 1.000 59.76000 932 ILE A N 1
ATOM 6283 C CA . ILE A 1 945 ? 144.88400 146.99200 237.15200 1.000 59.76000 932 ILE A CA 1
ATOM 6284 C C . ILE A 1 945 ? 143.96500 148.14200 236.75300 1.000 59.76000 932 ILE A C 1
ATOM 6285 O O . ILE A 1 945 ? 144.42900 149.23400 236.42300 1.000 59.76000 932 ILE A O 1
ATOM 6290 N N . SER A 1 1041 ? 146.93000 151.42700 248.40800 1.000 52.46000 1028 SER A N 1
ATOM 6291 C CA . SER A 1 1041 ? 147.85400 151.02400 249.46000 1.000 52.46000 1028 SER A CA 1
ATOM 6292 C C . SER A 1 1041 ? 149.27200 150.88500 248.92900 1.000 52.46000 1028 SER A C 1
ATOM 6293 O O . SER A 1 1041 ? 149.64600 151.51100 247.93700 1.000 52.46000 1028 SER A O 1
ATOM 6296 N N . ASN A 1 1042 ? 150.05900 150.06200 249.61400 1.000 46.24000 1029 ASN A N 1
ATOM 6297 C CA . ASN A 1 1042 ? 151.41000 149.71000 249.20300 1.000 46.24000 1029 ASN A CA 1
ATOM 6298 C C . ASN A 1 1042 ? 151.61900 148.21100 249.10200 1.000 46.24000 1029 ASN A C 1
ATOM 6299 O O . ASN A 1 1042 ? 152.35800 147.75200 248.23000 1.000 46.24000 1029 ASN A O 1
ATOM 6304 N N . VAL A 1 1043 ? 150.96500 147.43200 249.96700 1.000 47.43000 1030 VAL A N 1
ATOM 6305 C CA . VAL A 1 1043 ? 151.08400 145.97700 249.89800 1.000 47.43000 1030 VAL A CA 1
ATOM 6306 C C . VAL A 1 1043 ? 150.28500 145.43200 248.72100 1.000 47.43000 1030 VAL A C 1
ATOM 6307 O O . VAL A 1 1043 ? 150.50700 144.30300 248.27100 1.000 47.43000 1030 VAL A O 1
ATOM 6311 N N . ARG A 1 1044 ? 149.33500 146.21900 248.21000 1.000 49.26000 1031 ARG A N 1
ATOM 6312 C CA . ARG A 1 1044 ? 148.59500 145.80600 247.02200 1.000 49.26000 1031 ARG A CA 1
ATOM 6313 C C . ARG A 1 1044 ? 149.37400 146.13900 245.75300 1.000 49.26000 1031 ARG A C 1
ATOM 6314 O O . ARG A 1 1044 ? 149.17500 145.51600 244.70500 1.000 49.26000 1031 ARG A O 1
ATOM 6322 N N . ARG A 1 1045 ? 150.27000 147.12400 245.82900 1.000 40.64000 1032 ARG A N 1
ATOM 6323 C CA . ARG A 1 1045 ? 151.12200 147.45600 244.69500 1.000 40.64000 1032 ARG A CA 1
ATOM 6324 C C . ARG A 1 1045 ? 152.26500 146.46000 244.60000 1.000 40.64000 1032 ARG A C 1
ATOM 6325 O O . ARG A 1 1045 ? 152.73000 146.14100 243.50400 1.000 40.64000 1032 ARG A O 1
ATOM 6333 N N . MET A 1 1046 ? 152.72100 145.95500 245.74400 1.000 38.00000 1033 MET A N 1
ATOM 6334 C CA . MET A 1 1046 ? 153.69400 144.87500 245.74900 1.000 38.00000 1033 MET A CA 1
ATOM 6335 C C . MET A 1 1046 ? 153.04800 143.50600 245.61600 1.000 38.00000 1033 MET A C 1
ATOM 6336 O O . MET A 1 1046 ? 153.75600 142.49600 245.66400 1.000 38.00000 1033 MET A O 1
ATOM 6341 N N . HIS A 1 1047 ? 151.72800 143.44500 245.46700 1.000 36.97000 1034 HIS A N 1
ATOM 6342 C CA . HIS A 1 1047 ? 151.03700 142.21600 245.11600 1.000 36.97000 1034 HIS A CA 1
ATOM 6343 C C . HIS A 1 1047 ? 150.58100 142.21200 243.66600 1.000 36.97000 1034 HIS A C 1
ATOM 6344 O O . HIS A 1 1047 ? 150.46900 141.14100 243.06400 1.000 36.97000 1034 HIS A O 1
ATOM 6351 N N . THR A 1 1048 ? 150.33300 143.38300 243.08400 1.000 34.10000 1035 THR A N 1
ATOM 6352 C CA . THR A 1 1048 ? 150.09300 143.47800 241.65700 1.000 34.10000 1035 THR A CA 1
ATOM 6353 C C . THR A 1 1048 ? 151.37300 143.52500 240.84200 1.000 34.10000 1035 THR A C 1
ATOM 6354 O O . THR A 1 1048 ? 151.29500 143.48100 239.61300 1.000 34.10000 1035 THR A O 1
ATOM 6358 N N . ALA A 1 1049 ? 152.53900 143.62200 241.48200 1.000 22.95000 1036 ALA A N 1
ATOM 6359 C CA . ALA A 1 1049 ? 153.81800 143.49900 240.79800 1.000 22.95000 1036 ALA A CA 1
ATOM 6360 C C . ALA A 1 1049 ? 154.38700 142.09600 240.86400 1.000 22.95000 1036 ALA A C 1
ATOM 6361 O O . ALA A 1 1049 ? 155.18000 141.72400 239.99900 1.000 22.95000 1036 ALA A O 1
ATOM 6363 N N . VAL A 1 1050 ? 154.02300 141.32200 241.88400 1.000 21.96000 1037 VAL A N 1
ATOM 6364 C CA . VAL A 1 1050 ? 154.44300 139.92900 241.94500 1.000 21.96000 1037 VAL A CA 1
ATOM 6365 C C . VAL A 1 1050 ? 153.63900 139.10200 240.95300 1.000 21.96000 1037 VAL A C 1
ATOM 6366 O O . VAL A 1 1050 ? 154.18900 138.25900 240.23400 1.000 21.96000 1037 VAL A O 1
ATOM 6370 N N . LYS A 1 1051 ? 152.33200 139.36200 240.87000 1.000 23.72000 1038 LYS A N 1
ATOM 6371 C CA . LYS A 1 1051 ? 151.47900 138.67400 239.90700 1.000 23.72000 1038 LYS A CA 1
ATOM 6372 C C . LYS A 1 1051 ? 151.81800 139.06900 238.47700 1.000 23.72000 1038 LYS A C 1
ATOM 6373 O O . LYS A 1 1051 ? 151.74200 138.24000 237.56700 1.000 23.72000 1038 LYS A O 1
ATOM 6379 N N . LEU A 1 1052 ? 152.19200 140.32700 238.25800 1.000 15.30000 1039 LEU A N 1
ATOM 6380 C CA . LEU A 1 1052 ? 152.54300 140.76200 236.91300 1.000 15.30000 1039 LEU A CA 1
ATOM 6381 C C . LEU A 1 1052 ? 153.91300 140.24700 236.49400 1.000 15.30000 1039 LEU A C 1
ATOM 6382 O O . LEU A 1 1052 ? 154.14000 140.01500 235.30500 1.000 15.30000 1039 LEU A O 1
ATOM 6387 N N . ASN A 1 1053 ? 154.83300 140.06900 237.44400 1.000 13.19000 1040 ASN A N 1
ATOM 6388 C CA . ASN A 1 1053 ? 156.15300 139.54200 237.11700 1.000 13.19000 1040 ASN A CA 1
ATOM 6389 C C . ASN A 1 1053 ? 156.08100 138.08800 236.67700 1.000 13.19000 1040 ASN A C 1
ATOM 6390 O O . ASN A 1 1053 ? 156.80200 137.67700 235.76300 1.000 13.19000 1040 ASN A O 1
ATOM 6395 N N . GLU A 1 1054 ? 155.22000 137.29200 237.30700 1.000 17.56000 1041 GLU A N 1
ATOM 6396 C CA . GLU A 1 1054 ? 155.17900 135.87400 236.98900 1.000 17.56000 1041 GLU A CA 1
ATOM 6397 C C . GLU A 1 1054 ? 154.47200 135.59700 235.67400 1.000 17.56000 1041 GLU A C 1
ATOM 6398 O O . GLU A 1 1054 ? 154.59700 134.49300 235.14500 1.000 17.56000 1041 GLU A O 1
ATOM 6404 N N . VAL A 1 1055 ? 153.73100 136.56600 235.14400 1.000 12.23000 1042 VAL A N 1
ATOM 6405 C CA . VAL A 1 1055 ? 153.18800 136.44800 233.79700 1.000 12.23000 1042 VAL A CA 1
ATOM 6406 C C . VAL A 1 1055 ? 154.25400 136.78400 232.76100 1.000 12.23000 1042 VAL A C 1
ATOM 6407 O O . VAL A 1 1055 ? 154.34800 136.13000 231.71700 1.000 12.23000 1042 VAL A O 1
ATOM 6411 N N . ILE A 1 1056 ? 155.09500 137.77800 233.04900 1.000 7.45000 1043 ILE A N 1
ATOM 6412 C CA . ILE A 1 1056 ? 156.12300 138.19600 232.10100 1.000 7.45000 1043 ILE A CA 1
ATOM 6413 C C . ILE A 1 1056 ? 157.23800 137.15900 232.02300 1.000 7.45000 1043 ILE A C 1
ATOM 6414 O O . ILE A 1 1056 ? 157.68900 136.80100 230.93300 1.000 7.45000 1043 ILE A O 1
ATOM 6419 N N . VAL A 1 1057 ? 157.68100 136.64000 233.16900 1.000 10.37000 1044 VAL A N 1
ATOM 6420 C CA . VAL A 1 1057 ? 158.78900 135.68600 233.18400 1.000 10.37000 1044 VAL A CA 1
ATOM 6421 C C . VAL A 1 1057 ? 158.35100 134.33400 232.62000 1.000 10.37000 1044 VAL A C 1
ATOM 6422 O O . VAL A 1 1057 ? 159.15400 133.61000 232.01900 1.000 10.37000 1044 VAL A O 1
ATOM 6426 N N . ASN A 1 1058 ? 157.06100 134.01200 232.72500 1.000 12.63000 1045 ASN A N 1
ATOM 6427 C CA . ASN A 1 1058 ? 156.53800 132.78500 232.13300 1.000 12.63000 1045 ASN A CA 1
ATOM 6428 C C . ASN A 1 1058 ? 156.60000 132.81900 230.61100 1.000 12.63000 1045 ASN A C 1
ATOM 6429 O O . ASN A 1 1058 ? 156.75900 131.77400 229.97400 1.000 12.63000 1045 ASN A O 1
ATOM 6434 N N . LYS A 1 1059 ? 156.52300 134.00600 230.01300 1.000 10.02000 1046 LYS A N 1
ATOM 6435 C CA . LYS A 1 1059 ? 156.52200 134.13500 228.56700 1.000 10.02000 1046 LYS A CA 1
ATOM 6436 C C . LYS A 1 1059 ? 157.76800 134.78600 227.99400 1.000 10.02000 1046 LYS A C 1
ATOM 6437 O O . LYS A 1 1059 ? 158.12000 134.48700 226.85100 1.000 10.02000 1046 LYS A O 1
ATOM 6443 N N . SER A 1 1060 ? 158.45100 135.64700 228.74600 1.000 8.92000 1047 SER A N 1
ATOM 6444 C CA . SER A 1 1060 ? 159.52200 136.45900 228.18400 1.000 8.92000 1047 SER A CA 1
ATOM 6445 C C . SER A 1 1060 ? 160.87100 136.19000 228.83500 1.000 8.92000 1047 SER A C 1
ATOM 6446 O O . SER A 1 1060 ? 161.79400 136.99000 228.68100 1.000 8.92000 1047 SER A O 1
ATOM 6449 N N . HIS A 1 1061 ? 161.01300 135.09900 229.57300 1.000 11.95000 1048 HIS A N 1
ATOM 6450 C CA . HIS A 1 1061 ? 162.34900 134.58100 229.78900 1.000 11.95000 1048 HIS A CA 1
ATOM 6451 C C . HIS A 1 1061 ? 162.81500 133.95700 228.48200 1.000 11.95000 1048 HIS A C 1
ATOM 6452 O O . HIS A 1 1061 ? 161.99300 133.52000 227.66700 1.000 11.95000 1048 HIS A O 1
ATOM 6459 N N . GLU A 1 1062 ? 164.13700 133.94900 228.27700 1.000 13.35000 1049 GLU A N 1
ATOM 6460 C CA . GLU A 1 1062 ? 164.77900 133.55600 227.01500 1.000 13.35000 1049 GLU A CA 1
ATOM 6461 C C . GLU A 1 1062 ? 164.23200 134.40400 225.85900 1.000 13.35000 1049 GLU A C 1
ATOM 6462 O O . GLU A 1 1062 ? 163.58900 133.91200 224.93200 1.000 13.35000 1049 GLU A O 1
ATOM 6468 N N . ALA A 1 1063 ? 164.44600 135.71600 225.95900 1.000 8.89000 1050 ALA A N 1
ATOM 6469 C CA . ALA A 1 1063 ? 163.85500 136.61700 224.98100 1.000 8.89000 1050 ALA A CA 1
ATOM 6470 C C . ALA A 1 1063 ? 164.72800 137.77600 224.53300 1.000 8.89000 1050 ALA A C 1
ATOM 6471 O O . ALA A 1 1063 ? 164.20200 138.66900 223.87100 1.000 8.89000 1050 ALA A O 1
ATOM 6473 N N . LYS A 1 1064 ? 165.98300 137.86600 224.97100 1.000 5.25000 1051 LYS A N 1
ATOM 6474 C CA . LYS A 1 1064 ? 167.04200 138.72200 224.42300 1.000 5.25000 1051 LYS A CA 1
ATOM 6475 C C . LYS A 1 1064 ? 166.84900 140.22800 224.61200 1.000 5.25000 1051 LYS A C 1
ATOM 6476 O O . LYS A 1 1064 ? 167.83300 140.97000 224.57100 1.000 5.25000 1051 LYS A O 1
ATOM 6482 N N . LEU A 1 1065 ? 165.62000 140.67500 224.88300 1.000 3.52000 1052 LEU A N 1
ATOM 6483 C CA . LEU A 1 1065 ? 165.24600 142.04100 225.23000 1.000 3.52000 1052 LEU A CA 1
ATOM 6484 C C . LEU A 1 1065 ? 163.77800 142.05300 225.61600 1.000 3.52000 1052 LEU A C 1
ATOM 6485 O O . LEU A 1 1065 ? 162.95800 141.44700 224.92600 1.000 3.52000 1052 LEU A O 1
ATOM 6490 N N . VAL A 1 1066 ? 163.43000 142.72800 226.70500 1.000 3.48000 1053 VAL A N 1
ATOM 6491 C CA . VAL A 1 1066 ? 162.04200 142.95600 227.08300 1.000 3.48000 1053 VAL A CA 1
ATOM 6492 C C . VAL A 1 1066 ? 161.83400 144.45900 227.18200 1.000 3.48000 1053 VAL A C 1
ATOM 6493 O O . VAL A 1 1066 ? 162.66900 145.17200 227.74300 1.000 3.48000 1053 VAL A O 1
ATOM 6497 N N . LEU A 1 1067 ? 160.73800 144.94400 226.60400 1.000 3.92000 1054 LEU A N 1
ATOM 6498 C CA . LEU A 1 1067 ? 160.34100 146.34000 226.70200 1.000 3.92000 1054 LEU A CA 1
ATOM 6499 C C . LEU A 1 1067 ? 159.02400 146.42300 227.45200 1.000 3.92000 1054 LEU A C 1
ATOM 6500 O O . LEU A 1 1067 ? 158.08800 145.68100 227.14500 1.000 3.92000 1054 LEU A O 1
ATOM 6505 N N . LEU A 1 1068 ? 158.94800 147.32500 228.42500 1.000 5.14000 1055 LEU A N 1
ATOM 6506 C CA . LEU A 1 1068 ? 157.69800 147.56000 229.12700 1.000 5.14000 1055 LEU A CA 1
ATOM 6507 C C . LEU A 1 1068 ? 157.67600 148.98100 229.66300 1.000 5.14000 1055 LEU A C 1
ATOM 6508 O O . LEU A 1 1068 ? 158.70400 149.65300 229.74200 1.000 5.14000 1055 LEU A O 1
ATOM 6513 N N . ASN A 1 1069 ? 156.47600 149.43400 230.01100 1.000 7.44000 1056 ASN A N 1
ATOM 6514 C CA . ASN A 1 1069 ? 156.28600 150.77300 230.54400 1.000 7.44000 1056 ASN A CA 1
ATOM 6515 C C . ASN A 1 1069 ? 156.83200 150.87800 231.95700 1.000 7.44000 1056 ASN A C 1
ATOM 6516 O O . ASN A 1 1069 ? 156.67400 149.96200 232.76500 1.000 7.44000 1056 ASN A O 1
ATOM 6521 N N . MET A 1 1070 ? 157.47600 152.00100 232.25100 1.000 8.48000 1057 MET A N 1
ATOM 6522 C CA . MET A 1 1070 ? 157.66100 152.18100 233.67900 1.000 8.48000 1057 MET A CA 1
ATOM 6523 C C . MET A 1 1070 ? 156.63400 153.16500 234.21400 1.000 8.48000 1057 MET A C 1
ATOM 6524 O O . MET A 1 1070 ? 156.33700 154.16800 233.56100 1.000 8.48000 1057 MET A O 1
ATOM 6529 N N . PRO A 1 1071 ? 156.04300 152.90000 235.37200 1.000 10.07000 1058 PRO A N 1
ATOM 6530 C CA . PRO A 1 1071 ? 155.10600 153.85900 235.95600 1.000 10.07000 1058 PRO A CA 1
ATOM 6531 C C . PRO A 1 1071 ? 155.83900 155.00500 236.63600 1.000 10.07000 1058 PRO A C 1
ATOM 6532 O O . PRO A 1 1071 ? 157.02200 154.92000 236.96500 1.000 10.07000 1058 PRO A O 1
ATOM 6536 N N . GLY A 1 1072 ? 155.10400 156.09100 236.83900 1.000 12.89000 1059 GLY A N 1
ATOM 6537 C CA . GLY A 1 1072 ? 155.67100 157.31400 237.34600 1.000 12.89000 1059 GLY A CA 1
ATOM 6538 C C . GLY A 1 1072 ? 156.04600 157.25300 238.80800 1.000 12.89000 1059 GLY A C 1
ATOM 6539 O O . GLY A 1 1072 ? 155.54800 156.41500 239.56400 1.000 12.89000 1059 GLY A O 1
ATOM 6540 N N . PRO A 1 1073 ? 156.94200 158.14200 239.23200 1.000 12.51000 1060 PRO A N 1
ATOM 6541 C CA . PRO A 1 1073 ? 157.29300 158.24200 240.64900 1.000 12.51000 1060 PRO A CA 1
ATOM 6542 C C . PRO A 1 1073 ? 156.12400 158.77900 241.45200 1.000 12.51000 1060 PRO A C 1
ATOM 6543 O O . PRO A 1 1073 ? 155.22300 159.41800 240.88900 1.000 12.51000 1060 PRO A O 1
ATOM 6547 N N . PRO A 1 1074 ? 156.08800 158.53100 242.75900 1.000 17.91000 1061 PRO A N 1
ATOM 6548 C CA . PRO A 1 1074 ? 154.96500 159.01500 243.56500 1.000 17.91000 1061 PRO A CA 1
ATOM 6549 C C . PRO A 1 1074 ? 154.99000 160.52600 243.72600 1.000 17.91000 1061 PRO A C 1
ATOM 6550 O O . PRO A 1 1074 ? 155.99900 161.19300 243.48700 1.000 17.91000 1061 PRO A O 1
ATOM 6554 N N . ARG A 1 1075 ? 153.86100 161.07400 244.16000 1.000 30.72000 1062 ARG A N 1
ATOM 6555 C CA . ARG A 1 1075 ? 153.73800 162.51100 244.37400 1.000 30.72000 1062 ARG A CA 1
ATOM 6556 C C . ARG A 1 1075 ? 154.71200 163.01900 245.43800 1.000 30.72000 1062 ARG A C 1
ATOM 6557 O O . ARG A 1 1075 ? 155.53200 163.89400 245.16600 1.000 30.72000 1062 ARG A O 1
ATOM 6565 N N . ASN A 1 1076 ? 154.62200 162.47000 246.64600 1.000 31.57000 1063 ASN A N 1
ATOM 6566 C CA . ASN A 1 1076 ? 155.50600 162.88000 247.73700 1.000 31.57000 1063 ASN A CA 1
ATOM 6567 C C . ASN A 1 1076 ? 156.78000 162.05300 247.80100 1.000 31.57000 1063 ASN A C 1
ATOM 6568 O O . ASN A 1 1076 ? 156.73200 160.82700 247.87900 1.000 31.57000 1063 ASN A O 1
ATOM 6573 N N . PRO A 1 1077 ? 157.96500 162.77600 247.76500 1.000 34.37000 1064 PRO A N 1
ATOM 6574 C CA . PRO A 1 1077 ? 159.18500 161.95100 247.81200 1.000 34.37000 1064 PRO A CA 1
ATOM 6575 C C . PRO A 1 1077 ? 159.32500 161.06300 249.04600 1.000 34.37000 1064 PRO A C 1
ATOM 6576 O O . PRO A 1 1077 ? 160.44800 160.73000 249.41600 1.000 34.37000 1064 PRO A O 1
ATOM 6580 N N . GLU A 1 1078 ? 158.21800 160.68400 249.67100 1.000 40.67000 1065 GLU A N 1
ATOM 6581 C CA . GLU A 1 1078 ? 158.28600 159.82400 250.84600 1.000 40.67000 1065 GLU A CA 1
ATOM 6582 C C . GLU A 1 1078 ? 158.34000 158.36800 250.41000 1.000 40.67000 1065 GLU A C 1
ATOM 6583 O O . GLU A 1 1078 ? 158.96900 157.53600 251.06000 1.000 40.67000 1065 GLU A O 1
ATOM 6589 N N . GLY A 1 1079 ? 157.67600 158.07500 249.29700 1.000 29.25000 1066 GLY A N 1
ATOM 6590 C CA . GLY A 1 1079 ? 157.62100 156.73100 248.76300 1.000 29.25000 1066 GLY A CA 1
ATOM 6591 C C . GLY A 1 1079 ? 158.61200 156.43800 247.65800 1.000 29.25000 1066 GLY A C 1
ATOM 6592 O O . GLY A 1 1079 ? 158.28100 155.74400 246.70500 1.000 29.25000 1066 GLY A O 1
ATOM 6593 N N . ASP A 1 1080 ? 159.82600 156.96000 247.77800 1.000 22.04000 1067 ASP A N 1
ATOM 6594 C CA . ASP A 1 1080 ? 160.85300 156.69400 246.78500 1.000 22.04000 1067 ASP A CA 1
ATOM 6595 C C . ASP A 1 1080 ? 161.52000 155.34200 246.97400 1.000 22.04000 1067 ASP A C 1
ATOM 6596 O O . ASP A 1 1080 ? 162.04400 154.78700 246.00500 1.000 22.04000 1067 ASP A O 1
ATOM 6601 N N . GLU A 1 1081 ? 161.50300 154.79000 248.18400 1.000 24.06000 1068 GLU A N 1
ATOM 6602 C CA . GLU A 1 1081 ? 162.00700 153.43900 248.37700 1.000 24.06000 1068 GLU A CA 1
ATOM 6603 C C . GLU A 1 1081 ? 160.95300 152.38000 248.09400 1.000 24.06000 1068 GLU A C 1
ATOM 6604 O O . GLU A 1 1081 ? 161.30900 151.24900 247.75800 1.000 24.06000 1068 GLU A O 1
ATOM 6610 N N . ASN A 1 1082 ? 159.67100 152.71700 248.22600 1.000 21.56000 1069 ASN A N 1
ATOM 6611 C CA . ASN A 1 1082 ? 158.62800 151.81200 247.76700 1.000 21.56000 1069 ASN A CA 1
ATOM 6612 C C . ASN A 1 1082 ? 158.55500 151.78400 246.24900 1.000 21.56000 1069 ASN A C 1
ATOM 6613 O O . ASN A 1 1082 ? 158.15100 150.77200 245.66800 1.000 21.56000 1069 ASN A O 1
ATOM 6618 N N . TYR A 1 1083 ? 158.92700 152.88400 245.59800 1.000 13.75000 1070 TYR A N 1
ATOM 6619 C CA . TYR A 1 1083 ? 158.96700 152.92000 244.14200 1.000 13.75000 1070 TYR A CA 1
ATOM 6620 C C . TYR A 1 1083 ? 160.14900 152.12600 243.60600 1.000 13.75000 1070 TYR A C 1
ATOM 6621 O O . TYR A 1 1083 ? 160.01900 151.41000 242.60900 1.000 13.75000 1070 TYR A O 1
ATOM 6630 N N . MET A 1 1084 ? 161.30800 152.23100 244.26100 1.000 15.12000 1071 MET A N 1
ATOM 6631 C CA . MET A 1 1084 ? 162.48400 151.49100 243.81900 1.000 15.12000 1071 MET A CA 1
ATOM 6632 C C . MET A 1 1084 ? 162.34800 150.00000 244.08700 1.000 15.12000 1071 MET A C 1
ATOM 6633 O O . MET A 1 1084 ? 162.91700 149.18900 243.35200 1.000 15.12000 1071 MET A O 1
ATOM 6638 N N . GLU A 1 1085 ? 161.61500 149.61900 245.13000 1.000 19.76000 1072 GLU A N 1
ATOM 6639 C CA . GLU A 1 1085 ? 161.32800 148.21100 245.35900 1.000 19.76000 1072 GLU A CA 1
ATOM 6640 C C . GLU A 1 1085 ? 160.25400 147.68500 244.42800 1.000 19.76000 1072 GLU A C 1
ATOM 6641 O O . GLU A 1 1085 ? 160.20400 146.47900 244.18400 1.000 19.76000 1072 GLU A O 1
ATOM 6647 N N . PHE A 1 1086 ? 159.38900 148.56200 243.91800 1.000 16.14000 1073 PHE A N 1
ATOM 6648 C CA . PHE A 1 1086 ? 158.40000 148.15100 242.93000 1.000 16.14000 1073 PHE A CA 1
ATOM 6649 C C . PHE A 1 1086 ? 159.06500 147.77300 241.61400 1.000 16.14000 1073 PHE A C 1
ATOM 6650 O O . PHE A 1 1086 ? 158.69700 146.77200 240.99400 1.000 16.14000 1073 PHE A O 1
ATOM 6658 N N . LEU A 1 1087 ? 160.04200 148.56100 241.17000 1.000 11.76000 1074 LEU A N 1
ATOM 6659 C CA . LEU A 1 1087 ? 160.71600 148.28900 239.90800 1.000 11.76000 1074 LEU A CA 1
ATOM 6660 C C . LEU A 1 1087 ? 161.68800 147.12100 239.99400 1.000 11.76000 1074 LEU A C 1
ATOM 6661 O O . LEU A 1 1087 ? 161.99200 146.51400 238.96500 1.000 11.76000 1074 LEU A O 1
ATOM 6666 N N . GLU A 1 1088 ? 162.18800 146.79900 241.18600 1.000 16.29000 1075 GLU A N 1
ATOM 6667 C CA . GLU A 1 1088 ? 163.03700 145.62300 241.34900 1.000 16.29000 1075 GLU A CA 1
ATOM 6668 C C . GLU A 1 1088 ? 162.23100 144.33500 241.26900 1.000 16.29000 1075 GLU A C 1
ATOM 6669 O O . GLU A 1 1088 ? 162.70000 143.33900 240.71000 1.000 16.29000 1075 GLU A O 1
ATOM 6675 N N . VAL A 1 1089 ? 161.02600 144.33100 241.83600 1.000 12.16000 1076 VAL A N 1
ATOM 6676 C CA . VAL A 1 1089 ? 160.21100 143.12200 241.85500 1.000 12.16000 1076 VAL A CA 1
ATOM 6677 C C . VAL A 1 1089 ? 159.60600 142.86300 240.48100 1.000 12.16000 1076 VAL A C 1
ATOM 6678 O O . VAL A 1 1089 ? 159.50800 141.71300 240.03800 1.000 12.16000 1076 VAL A O 1
ATOM 6682 N N . LEU A 1 1090 ? 159.24400 143.93000 239.76600 1.000 11.22000 1077 LEU A N 1
ATOM 6683 C CA . LEU A 1 1090 ? 158.58000 143.79500 238.47300 1.000 11.22000 1077 LEU A CA 1
ATOM 6684 C C . LEU A 1 1090 ? 159.52300 143.25500 237.40200 1.000 11.22000 1077 LEU A C 1
ATOM 6685 O O . LEU A 1 1090 ? 159.11900 142.43800 236.56700 1.000 11.22000 1077 LEU A O 1
ATOM 6690 N N . THR A 1 1091 ? 160.78200 143.68500 237.41700 1.000 10.90000 1078 THR A N 1
ATOM 6691 C CA . THR A 1 1091 ? 161.76700 143.27300 236.42600 1.000 10.90000 1078 THR A CA 1
ATOM 6692 C C . THR A 1 1091 ? 162.70500 142.19500 236.95100 1.000 10.90000 1078 THR A C 1
ATOM 6693 O O . THR A 1 1091 ? 163.86100 142.12500 236.53100 1.000 10.90000 1078 THR A O 1
ATOM 6697 N N . GLU A 1 1092 ? 162.23000 141.34600 237.85400 1.000 14.59000 1079 GLU A N 1
ATOM 6698 C CA . GLU A 1 1092 ? 163.05400 140.29900 238.44100 1.000 14.59000 1079 GLU A CA 1
ATOM 6699 C C . GLU A 1 1092 ? 163.05800 139.07200 237.54200 1.000 14.59000 1079 GLU A C 1
ATOM 6700 O O . GLU A 1 1092 ? 161.99900 138.60700 237.11200 1.000 14.59000 1079 GLU A O 1
ATOM 6706 N N . GLY A 1 1093 ? 164.24800 138.55500 237.25600 1.000 10.64000 1080 GLY A N 1
ATOM 6707 C CA . GLY A 1 1093 ? 164.38800 137.35500 236.46300 1.000 10.64000 1080 GLY A CA 1
ATOM 6708 C C . GLY A 1 1093 ? 164.55900 137.56200 234.97600 1.000 10.64000 1080 GLY A C 1
ATOM 6709 O O . GLY A 1 1093 ? 164.57400 136.57700 234.23300 1.000 10.64000 1080 GLY A O 1
ATOM 6710 N N . LEU A 1 1094 ? 164.68100 138.80100 234.51400 1.000 8.42000 1081 LEU A N 1
ATOM 6711 C CA . LEU A 1 1094 ? 164.86500 139.10000 233.10200 1.000 8.42000 1081 LEU A CA 1
ATOM 6712 C C . LEU A 1 1094 ? 166.27800 139.61800 232.87300 1.000 8.42000 1081 LEU A C 1
ATOM 6713 O O . LEU A 1 1094 ? 166.81100 140.36800 233.69400 1.000 8.42000 1081 LEU A O 1
ATOM 6718 N N . GLU A 1 1095 ? 166.88500 139.21500 231.75700 1.000 9.03000 1082 GLU A N 1
ATOM 6719 C CA . GLU A 1 1095 ? 168.29700 139.51600 231.54600 1.000 9.03000 1082 GLU A CA 1
ATOM 6720 C C . GLU A 1 1095 ? 168.51100 140.92400 231.00000 1.000 9.03000 1082 GLU A C 1
ATOM 6721 O O . GLU A 1 1095 ? 169.33200 141.67700 231.52800 1.000 9.03000 1082 GLU A O 1
ATOM 6727 N N . ARG A 1 1096 ? 167.79600 141.29500 229.94300 1.000 4.76000 1083 ARG A N 1
ATOM 6728 C CA . ARG A 1 1096 ? 167.95500 142.59600 229.30100 1.000 4.76000 1083 ARG A CA 1
ATOM 6729 C C . ARG A 1 1096 ? 166.59800 143.28000 229.24600 1.000 4.76000 1083 ARG A C 1
ATOM 6730 O O . ARG A 1 1096 ? 165.69500 142.80900 228.54900 1.000 4.76000 1083 ARG A O 1
ATOM 6738 N N . VAL A 1 1097 ? 166.45300 144.38700 229.97500 1.000 3.35000 1084 VAL A N 1
ATOM 6739 C CA . VAL A 1 1097 ? 165.19300 145.11000 230.09800 1.000 3.35000 1084 VAL A CA 1
ATOM 6740 C C . VAL A 1 1097 ? 165.41200 146.55200 229.66100 1.000 3.35000 1084 VAL A C 1
ATOM 6741 O O . VAL A 1 1097 ? 166.44400 147.15100 229.97600 1.000 3.35000 1084 VAL A O 1
ATOM 6745 N N . LEU A 1 1098 ? 164.44300 147.11100 228.94200 1.000 3.23000 1085 LEU A N 1
ATOM 6746 C CA . LEU A 1 1098 ? 164.40100 148.53700 228.64700 1.000 3.23000 1085 LEU A CA 1
ATOM 6747 C C . LEU A 1 1098 ? 163.07200 149.09500 229.13700 1.000 3.23000 1085 LEU A C 1
ATOM 6748 O O . LEU A 1 1098 ? 162.01800 148.76300 228.59200 1.000 3.23000 1085 LEU A O 1
ATOM 6753 N N . LEU A 1 1099 ? 163.12400 149.95200 230.15100 1.000 4.26000 1086 LEU A N 1
ATOM 6754 C CA . LEU A 1 1099 ? 161.93300 150.59800 230.68100 1.000 4.26000 1086 LEU A CA 1
ATOM 6755 C C . LEU A 1 1099 ? 161.69800 151.91400 229.95400 1.000 4.26000 1086 LEU A C 1
ATOM 6756 O O . LEU A 1 1099 ? 162.58700 152.76600 229.89100 1.000 4.26000 1086 LEU A O 1
ATOM 6761 N N . VAL A 1 1100 ? 160.49800 152.07200 229.40800 1.000 5.18000 1087 VAL A N 1
ATOM 6762 C CA . VAL A 1 1100 ? 160.17000 153.14500 228.48200 1.000 5.18000 1087 VAL A CA 1
ATOM 6763 C C . VAL A 1 1100 ? 159.06200 153.98600 229.09400 1.000 5.18000 1087 VAL A C 1
ATOM 6764 O O . VAL A 1 1100 ? 158.05200 153.44800 229.55400 1.000 5.18000 1087 VAL A O 1
ATOM 6768 N N . ARG A 1 1101 ? 159.24800 155.30300 229.09400 1.000 9.35000 1088 ARG A N 1
ATOM 6769 C CA . ARG A 1 1101 ? 158.22800 156.22300 229.57500 1.000 9.35000 1088 ARG A CA 1
ATOM 6770 C C . ARG A 1 1101 ? 158.07500 157.38800 228.61000 1.000 9.35000 1088 ARG A C 1
ATOM 6771 O O . ARG A 1 1101 ? 159.05700 158.04800 228.27000 1.000 9.35000 1088 ARG A O 1
ATOM 6779 N N . GLY A 1 1102 ? 156.84000 157.64200 228.18500 1.000 10.65000 1089 GLY A N 1
ATOM 6780 C CA . GLY A 1 1102 ? 156.58500 158.72000 227.25100 1.000 10.65000 1089 GLY A CA 1
ATOM 6781 C C . GLY A 1 1102 ? 156.54700 160.08000 227.92000 1.000 10.65000 1089 GLY A C 1
ATOM 6782 O O . GLY A 1 1102 ? 156.27200 160.21300 229.10900 1.000 10.65000 1089 GLY A O 1
ATOM 6783 N N . GLY A 1 1103 ? 156.83100 161.11500 227.12800 1.000 13.61000 1090 GLY A N 1
ATOM 6784 C CA . GLY A 1 1103 ? 156.84900 162.46400 227.66300 1.000 13.61000 1090 GLY A CA 1
ATOM 6785 C C . GLY A 1 1103 ? 155.48800 163.11500 227.73900 1.000 13.61000 1090 GLY A C 1
ATOM 6786 O O . GLY A 1 1103 ? 155.29900 164.06900 228.49800 1.000 13.61000 1090 GLY A O 1
ATOM 6787 N N . GLY A 1 1104 ? 154.52800 162.62500 226.96300 1.000 22.04000 1091 GLY A N 1
ATOM 6788 C CA . GLY A 1 1104 ? 153.18400 163.16100 227.00100 1.000 22.04000 1091 GLY A CA 1
ATOM 6789 C C . GLY A 1 1104 ? 152.63800 163.51600 225.63500 1.000 22.04000 1091 GLY A C 1
ATOM 6790 O O . GLY A 1 1104 ? 151.44200 163.35700 225.37900 1.000 22.04000 1091 GLY A O 1
ATOM 6791 N N . SER A 1 1105 ? 153.50200 164.00300 224.74700 1.000 24.11000 1092 SER A N 1
ATOM 6792 C CA . SER A 1 1105 ? 153.11100 164.38100 223.39000 1.000 24.11000 1092 SER A CA 1
ATOM 6793 C C . SER A 1 1105 ? 154.08200 163.73300 222.40700 1.000 24.11000 1092 SER A C 1
ATOM 6794 O O . SER A 1 1105 ? 155.07100 164.34800 222.00400 1.000 24.11000 1092 SER A O 1
ATOM 6797 N N . GLU A 1 1106 ? 153.79100 162.49200 222.02000 1.000 22.22000 1093 GLU A N 1
ATOM 6798 C CA . GLU A 1 1106 ? 154.55600 161.77900 220.99700 1.000 22.22000 1093 GLU A CA 1
ATOM 6799 C C . GLU A 1 1106 ? 153.55400 161.15400 220.03500 1.000 22.22000 1093 GLU A C 1
ATOM 6800 O O . GLU A 1 1106 ? 153.03600 160.06500 220.29500 1.000 22.22000 1093 GLU A O 1
ATOM 6806 N N . VAL A 1 1107 ? 153.28300 161.84200 218.93300 1.000 25.51000 1094 VAL A N 1
ATOM 6807 C CA . VAL A 1 1107 ? 152.39000 161.34200 217.89900 1.000 25.51000 1094 VAL A CA 1
ATOM 6808 C C . VAL A 1 1107 ? 153.23600 160.64500 216.84800 1.000 25.51000 1094 VAL A C 1
ATOM 6809 O O . VAL A 1 1107 ? 154.15000 161.24700 216.27500 1.000 25.51000 1094 VAL A O 1
ATOM 6813 N N . ILE A 1 1108 ? 152.94600 159.37200 216.60600 1.000 26.65000 1095 ILE A N 1
ATOM 6814 C CA . ILE A 1 1108 ? 153.62800 158.58100 215.59200 1.000 26.65000 1095 ILE A CA 1
ATOM 6815 C C . ILE A 1 1108 ? 152.57700 158.15900 214.57800 1.000 26.65000 1095 ILE A C 1
ATOM 6816 O O . ILE A 1 1108 ? 151.70400 157.33800 214.88600 1.000 26.65000 1095 ILE A O 1
ATOM 6821 N N . THR A 1 1109 ? 152.64900 158.72100 213.37500 1.000 36.17000 1096 THR A N 1
ATOM 6822 C CA . THR A 1 1109 ? 151.73700 158.37700 212.29000 1.000 36.17000 1096 THR A CA 1
ATOM 6823 C C . THR A 1 1109 ? 152.36800 157.48500 211.23600 1.000 36.17000 1096 THR A C 1
ATOM 6824 O O . THR A 1 1109 ? 151.73800 156.52500 210.79200 1.000 36.17000 1096 THR A O 1
ATOM 6828 N N . ILE A 1 1110 ? 153.59600 157.77900 210.82600 1.000 36.45000 1097 ILE A N 1
ATOM 6829 C CA . ILE A 1 1110 ? 154.31200 157.00300 209.82100 1.000 36.45000 1097 ILE A CA 1
ATOM 6830 C C . ILE A 1 1110 ? 155.44500 156.26900 210.52000 1.000 36.45000 1097 ILE A C 1
ATOM 6831 O O . ILE A 1 1110 ? 156.29900 156.89700 211.15700 1.000 36.45000 1097 ILE A O 1
ATOM 6836 N N . TYR A 1 1111 ? 155.45800 154.94100 210.40000 1.000 33.51000 1098 TYR A N 1
ATOM 6837 C CA . TYR A 1 1111 ? 156.51600 154.11900 210.99000 1.000 33.51000 1098 TYR A CA 1
ATOM 6838 C C . TYR A 1 1111 ? 157.65500 153.95400 209.98200 1.000 33.51000 1098 TYR A C 1
ATOM 6839 O O . TYR A 1 1111 ? 157.94700 152.85800 209.49600 1.000 33.51000 1098 TYR A O 1
ATOM 6848 N N . SER A 1 1112 ? 158.29700 155.08900 209.68700 1.000 31.87000 1099 SER A N 1
ATOM 6849 C CA . SER A 1 1112 ? 159.40900 155.22500 208.73200 1.000 31.87000 1099 SER A CA 1
ATOM 6850 C C . SER A 1 1112 ? 159.08500 154.67900 207.34000 1.000 31.87000 1099 SER A C 1
ATOM 6851 O O . SER A 1 1112 ? 159.40200 153.53300 207.02000 1.000 31.87000 1099 SER A O 1
ATOM 6854 N N . TYR B 1 118 ? 181.33700 130.13500 186.15900 1.000 25.41000 105 TYR B N 1
ATOM 6855 C CA . TYR B 1 118 ? 182.19900 131.28000 185.89600 1.000 25.41000 105 TYR B CA 1
ATOM 6856 C C . TYR B 1 118 ? 181.42900 132.59500 186.10500 1.000 25.41000 105 TYR B C 1
ATOM 6857 O O . TYR B 1 118 ? 181.99900 133.55400 186.63600 1.000 25.41000 105 TYR B O 1
ATOM 6866 N N . THR B 1 119 ? 180.15300 132.61900 185.69600 1.000 29.85000 106 THR B N 1
ATOM 6867 C CA . THR B 1 119 ? 179.16900 133.62600 186.10800 1.000 29.85000 106 THR B CA 1
ATOM 6868 C C . THR B 1 119 ? 179.53700 135.06800 185.75200 1.000 29.85000 106 THR B C 1
ATOM 6869 O O . THR B 1 119 ? 180.01200 135.81700 186.61200 1.000 29.85000 106 THR B O 1
ATOM 6873 N N . ASN B 1 120 ? 179.41200 135.45600 184.48300 1.000 26.67000 107 ASN B N 1
ATOM 6874 C CA . ASN B 1 120 ? 179.52100 136.87500 184.13900 1.000 26.67000 107 ASN B CA 1
ATOM 6875 C C . ASN B 1 120 ? 178.25500 137.68900 184.46400 1.000 26.67000 107 ASN B C 1
ATOM 6876 O O . ASN B 1 120 ? 178.19000 138.86300 184.08800 1.000 26.67000 107 ASN B O 1
ATOM 6881 N N . LEU B 1 121 ? 177.26700 137.11300 185.15000 1.000 28.08000 108 LEU B N 1
ATOM 6882 C CA . LEU B 1 121 ? 176.02300 137.79400 185.48000 1.000 28.08000 108 LEU B CA 1
ATOM 6883 C C . LEU B 1 121 ? 176.12400 138.48600 186.84000 1.000 28.08000 108 LEU B C 1
ATOM 6884 O O . LEU B 1 121 ? 177.03000 138.23100 187.63300 1.000 28.08000 108 LEU B O 1
ATOM 6889 N N . THR B 1 122 ? 175.15700 139.35800 187.11100 1.000 28.46000 109 THR B N 1
ATOM 6890 C CA . THR B 1 122 ? 175.17300 140.18700 188.30600 1.000 28.46000 109 THR B CA 1
ATOM 6891 C C . THR B 1 122 ? 174.48900 139.49200 189.48200 1.000 28.46000 109 THR B C 1
ATOM 6892 O O . THR B 1 122 ? 173.77500 138.49900 189.33200 1.000 28.46000 109 THR B O 1
ATOM 6896 N N . GLN B 1 123 ? 174.71800 140.04000 190.67600 1.000 31.79000 110 GLN B N 1
ATOM 6897 C CA . GLN B 1 123 ? 174.12400 139.50200 191.89400 1.000 31.79000 110 GLN B CA 1
ATOM 6898 C C . GLN B 1 123 ? 172.79300 140.17500 192.21800 1.000 31.79000 110 GLN B C 1
ATOM 6899 O O . GLN B 1 123 ? 171.75100 139.51300 192.25400 1.000 31.79000 110 GLN B O 1
ATOM 6905 N N . GLY B 1 124 ? 172.81400 141.49000 192.43400 1.000 33.81000 111 GLY B N 1
ATOM 6906 C CA . GLY B 1 124 ? 171.61400 142.19200 192.84800 1.000 33.81000 111 GLY B CA 1
ATOM 6907 C C . GLY B 1 124 ? 171.16200 141.77100 194.23600 1.000 33.81000 111 GLY B C 1
ATOM 6908 O O . GLY B 1 124 ? 171.95900 141.38200 195.09400 1.000 33.81000 111 GLY B O 1
ATOM 6909 N N . ALA B 1 125 ? 169.85000 141.81300 194.44600 1.000 40.47000 112 ALA B N 1
ATOM 6910 C CA . ALA B 1 125 ? 169.26900 141.30000 195.67500 1.000 40.47000 112 ALA B CA 1
ATOM 6911 C C . ALA B 1 125 ? 169.25800 139.76900 195.64900 1.000 40.47000 112 ALA B C 1
ATOM 6912 O O . ALA B 1 125 ? 169.80500 139.13500 194.73700 1.000 40.47000 112 ALA B O 1
ATOM 6914 N N . LYS B 1 126 ? 168.67900 139.18800 196.71600 1.000 49.10000 113 LYS B N 1
ATOM 6915 C CA . LYS B 1 126 ? 168.61400 137.76600 197.08800 1.000 49.10000 113 LYS B CA 1
ATOM 6916 C C . LYS B 1 126 ? 169.97400 137.25700 197.58700 1.000 49.10000 113 LYS B C 1
ATOM 6917 O O . LYS B 1 126 ? 170.04400 136.20700 198.23100 1.000 49.10000 113 LYS B O 1
ATOM 6923 N N . GLU B 1 127 ? 171.04400 138.03500 197.41300 1.000 46.93000 114 GLU B N 1
ATOM 6924 C CA . GLU B 1 127 ? 172.33200 137.70700 198.00000 1.000 46.93000 114 GLU B CA 1
ATOM 6925 C C . GLU B 1 127 ? 172.82500 138.77500 198.95800 1.000 46.93000 114 GLU B C 1
ATOM 6926 O O . GLU B 1 127 ? 173.83800 138.56100 199.63000 1.000 46.93000 114 GLU B O 1
ATOM 6932 N N . HIS B 1 128 ? 172.14400 139.91800 199.02600 1.000 40.01000 115 HIS B N 1
ATOM 6933 C CA . HIS B 1 128 ? 172.42000 140.91400 200.04700 1.000 40.01000 115 HIS B CA 1
ATOM 6934 C C . HIS B 1 128 ? 171.80600 140.53300 201.38700 1.000 40.01000 115 HIS B C 1
ATOM 6935 O O . HIS B 1 128 ? 172.29300 140.98400 202.43000 1.000 40.01000 115 HIS B O 1
ATOM 6942 N N . GLU B 1 129 ? 170.76300 139.70100 201.38200 1.000 50.02000 116 GLU B N 1
ATOM 6943 C CA . GLU B 1 129 ? 170.16400 139.18500 202.60500 1.000 50.02000 116 GLU B CA 1
ATOM 6944 C C . GLU B 1 129 ? 170.68800 137.81200 203.00600 1.000 50.02000 116 GLU B C 1
ATOM 6945 O O . GLU B 1 129 ? 170.35500 137.34100 204.09800 1.000 50.02000 116 GLU B O 1
ATOM 6951 N N . GLU B 1 130 ? 171.48500 137.15700 202.16700 1.000 53.28000 117 GLU B N 1
ATOM 6952 C CA . GLU B 1 130 ? 172.07300 135.87700 202.54800 1.000 53.28000 117 GLU B CA 1
ATOM 6953 C C . GLU B 1 130 ? 173.26900 136.09300 203.46800 1.000 53.28000 117 GLU B C 1
ATOM 6954 O O . GLU B 1 130 ? 174.41300 135.87400 203.07500 1.000 53.28000 117 GLU B O 1
ATOM 6960 N N . GLN B 1 146 ? 185.84300 132.77300 197.17600 1.000 39.86000 133 GLN B N 1
ATOM 6961 C CA . GLN B 1 146 ? 186.19100 131.60700 196.37500 1.000 39.86000 133 GLN B CA 1
ATOM 6962 C C . GLN B 1 146 ? 186.87000 132.03400 195.07500 1.000 39.86000 133 GLN B C 1
ATOM 6963 O O . GLN B 1 146 ? 187.72200 131.32100 194.54800 1.000 39.86000 133 GLN B O 1
ATOM 6969 N N . MET B 1 147 ? 186.50300 133.20300 194.56300 1.000 31.51000 134 MET B N 1
ATOM 6970 C CA . MET B 1 147 ? 187.02600 133.67100 193.29000 1.000 31.51000 134 MET B CA 1
ATOM 6971 C C . MET B 1 147 ? 188.17600 134.64800 193.48500 1.000 31.51000 134 MET B C 1
ATOM 6972 O O . MET B 1 147 ? 188.19200 135.44700 194.42400 1.000 31.51000 134 MET B O 1
ATOM 6977 N N . GLY B 1 148 ? 189.13900 134.57800 192.57300 1.000 19.52000 135 GLY B N 1
ATOM 6978 C CA . GLY B 1 148 ? 190.26800 135.48100 192.55400 1.000 19.52000 135 GLY B CA 1
ATOM 6979 C C . GLY B 1 148 ? 190.04200 136.65800 191.63100 1.000 19.52000 135 GLY B C 1
ATOM 6980 O O . GLY B 1 148 ? 188.91800 136.96200 191.22700 1.000 19.52000 135 GLY B O 1
ATOM 6981 N N . THR B 1 149 ? 191.14400 137.32900 191.29500 1.000 14.27000 136 THR B N 1
ATOM 6982 C CA . THR B 1 149 ? 191.06700 138.54100 190.48600 1.000 14.27000 136 THR B CA 1
ATOM 6983 C C . THR B 1 149 ? 190.74700 138.22200 189.02900 1.000 14.27000 136 THR B C 1
ATOM 6984 O O . THR B 1 149 ? 189.95300 138.92600 188.39400 1.000 14.27000 136 THR B O 1
ATOM 6988 N N . PHE B 1 150 ? 191.32700 137.14500 188.49700 1.000 13.78000 137 PHE B N 1
ATOM 6989 C CA . PHE B 1 150 ? 191.26000 136.87500 187.06400 1.000 13.78000 137 PHE B CA 1
ATOM 6990 C C . PHE B 1 150 ? 189.87300 136.39700 186.64300 1.000 13.78000 137 PHE B C 1
ATOM 6991 O O . PHE B 1 150 ? 189.26100 136.96200 185.73000 1.000 13.78000 137 PHE B O 1
ATOM 6999 N N . MET B 1 151 ? 189.35300 135.36700 187.30300 1.000 21.34000 138 MET B N 1
ATOM 7000 C CA . MET B 1 151 ? 188.07300 134.78900 186.92300 1.000 21.34000 138 MET B CA 1
ATOM 7001 C C . MET B 1 151 ? 186.89800 135.45600 187.63300 1.000 21.34000 138 MET B C 1
ATOM 7002 O O . MET B 1 151 ? 185.75300 135.30000 187.19900 1.000 21.34000 138 MET B O 1
ATOM 7007 N N . GLY B 1 152 ? 187.15700 136.24600 188.66800 1.000 16.73000 139 GLY B N 1
ATOM 7008 C CA . GLY B 1 152 ? 186.09300 136.90700 189.39400 1.000 16.73000 139 GLY B CA 1
ATOM 7009 C C . GLY B 1 152 ? 185.80700 138.33800 188.98500 1.000 16.73000 139 GLY B C 1
ATOM 7010 O O . GLY B 1 152 ? 184.67000 138.78900 189.13100 1.000 16.73000 139 GLY B O 1
ATOM 7011 N N . VAL B 1 153 ? 186.81100 139.07400 188.49000 1.000 11.98000 140 VAL B N 1
ATOM 7012 C CA . VAL B 1 153 ? 186.65400 140.47300 188.10600 1.000 11.98000 140 VAL B CA 1
ATOM 7013 C C . VAL B 1 153 ? 187.05000 140.70800 186.65100 1.000 11.98000 140 VAL B C 1
ATOM 7014 O O . VAL B 1 153 ? 186.29600 141.31400 185.88400 1.000 11.98000 140 VAL B O 1
ATOM 7018 N N . TYR B 1 154 ? 188.23400 140.22300 186.25100 1.000 9.52000 141 TYR B N 1
ATOM 7019 C CA . TYR B 1 154 ? 188.84600 140.63900 184.98800 1.000 9.52000 141 TYR B CA 1
ATOM 7020 C C . TYR B 1 154 ? 188.11200 140.07000 183.77800 1.000 9.52000 141 TYR B C 1
ATOM 7021 O O . TYR B 1 154 ? 187.82500 140.79600 182.81900 1.000 9.52000 141 TYR B O 1
ATOM 7030 N N . LEU B 1 155 ? 187.83600 138.77300 183.78500 1.000 13.45000 142 LEU B N 1
ATOM 7031 C CA . LEU B 1 155 ? 187.06800 138.14200 182.71600 1.000 13.45000 142 LEU B CA 1
ATOM 7032 C C . LEU B 1 155 ? 185.58400 138.53700 182.68900 1.000 13.45000 142 LEU B C 1
ATOM 7033 O O . LEU B 1 155 ? 185.04300 138.67000 181.58400 1.000 13.45000 142 LEU B O 1
ATOM 7038 N N . PRO B 1 156 ? 184.86400 138.70900 183.82000 1.000 13.75000 143 PRO B N 1
ATOM 7039 C CA . PRO B 1 156 ? 183.50900 139.27700 183.69100 1.000 13.75000 143 PRO B CA 1
ATOM 7040 C C . PRO B 1 156 ? 183.48100 140.72500 183.22300 1.000 13.75000 143 PRO B C 1
ATOM 7041 O O . PRO B 1 156 ? 182.50200 141.13200 182.58900 1.000 13.75000 143 PRO B O 1
ATOM 7045 N N . CYS B 1 157 ? 184.51300 141.51900 183.51000 1.000 12.83000 144 CYS B N 1
ATOM 7046 C CA . CYS B 1 157 ? 184.53000 142.88500 182.99900 1.000 12.83000 144 CYS B CA 1
ATOM 7047 C C . CYS B 1 157 ? 184.85700 142.90900 181.51300 1.000 12.83000 144 CYS B C 1
ATOM 7048 O O . CYS B 1 157 ? 184.30300 143.72100 180.76700 1.000 12.83000 144 CYS B O 1
ATOM 7051 N N . LEU B 1 158 ? 185.73700 142.01100 181.06800 1.000 13.06000 145 LEU B N 1
ATOM 7052 C CA . LEU B 1 158 ? 186.13000 141.95700 179.66300 1.000 13.06000 145 LEU B CA 1
ATOM 7053 C C . LEU B 1 158 ? 184.97900 141.51200 178.77200 1.000 13.06000 145 LEU B C 1
ATOM 7054 O O . LEU B 1 158 ? 184.83000 142.01000 177.65000 1.000 13.06000 145 LEU B O 1
ATOM 7059 N N . GLN B 1 159 ? 184.16300 140.56900 179.25500 1.000 14.62000 146 GLN B N 1
ATOM 7060 C CA . GLN B 1 159 ? 183.04400 140.05700 178.47100 1.000 14.62000 146 GLN B CA 1
ATOM 7061 C C . GLN B 1 159 ? 181.98800 141.12900 178.22600 1.000 14.62000 146 GLN B C 1
ATOM 7062 O O . GLN B 1 159 ? 181.40100 141.19300 177.14000 1.000 14.62000 146 GLN B O 1
ATOM 7068 N N . ASN B 1 160 ? 181.75000 141.99300 179.21000 1.000 14.70000 147 ASN B N 1
ATOM 7069 C CA . ASN B 1 160 ? 180.67800 142.97000 179.10100 1.000 14.70000 147 ASN B CA 1
ATOM 7070 C C . ASN B 1 160 ? 181.09500 144.24300 178.37200 1.000 14.70000 147 ASN B C 1
ATOM 7071 O O . ASN B 1 160 ? 180.21900 144.97900 177.91200 1.000 14.70000 147 ASN B O 1
ATOM 7076 N N . ILE B 1 161 ? 182.39700 144.51200 178.23900 1.000 12.71000 148 ILE B N 1
ATOM 7077 C CA . ILE B 1 161 ? 182.84700 145.65800 177.45300 1.000 12.71000 148 ILE B CA 1
ATOM 7078 C C . ILE B 1 161 ? 182.85300 145.32800 175.96100 1.000 12.71000 148 ILE B C 1
ATOM 7079 O O . ILE B 1 161 ? 182.39500 146.12800 175.13800 1.000 12.71000 148 ILE B O 1
ATOM 7084 N N . PHE B 1 162 ? 183.35600 144.15300 175.58200 1.000 12.46000 149 PHE B N 1
ATOM 7085 C CA . PHE B 1 162 ? 183.34300 143.75000 174.18000 1.000 12.46000 149 PHE B CA 1
ATOM 7086 C C . PHE B 1 162 ? 181.91700 143.47600 173.71600 1.000 12.46000 149 PHE B C 1
ATOM 7087 O O . PHE B 1 162 ? 181.06500 143.04500 174.49700 1.000 12.46000 149 PHE B O 1
ATOM 7095 N N . GLY B 1 163 ? 181.65100 143.73700 172.44100 1.000 13.47000 150 GLY B N 1
ATOM 7096 C CA . GLY B 1 163 ? 180.29800 143.59300 171.94600 1.000 13.47000 150 GLY B CA 1
ATOM 7097 C C . GLY B 1 163 ? 180.11300 143.85700 170.46700 1.000 13.47000 150 GLY B C 1
ATOM 7098 O O . GLY B 1 163 ? 180.94000 143.45800 169.64500 1.000 13.47000 150 GLY B O 1
ATOM 7099 N N . VAL B 1 164 ? 179.03700 144.55800 170.12200 1.000 12.15000 151 VAL B N 1
ATOM 7100 C CA . VAL B 1 164 ? 178.54300 144.55500 168.75000 1.000 12.15000 151 VAL B CA 1
ATOM 7101 C C . VAL B 1 164 ? 179.16100 145.66500 167.88900 1.000 12.15000 151 VAL B C 1
ATOM 7102 O O . VAL B 1 164 ? 179.32900 145.47900 166.68000 1.000 12.15000 151 VAL B O 1
ATOM 7106 N N . ILE B 1 165 ? 179.55000 146.79600 168.49200 1.000 11.11000 152 ILE B N 1
ATOM 7107 C CA . ILE B 1 165 ? 180.07200 147.93600 167.73600 1.000 11.11000 152 ILE B CA 1
ATOM 7108 C C . ILE B 1 165 ? 181.43700 147.61400 167.13000 1.000 11.11000 152 ILE B C 1
ATOM 7109 O O . ILE B 1 165 ? 181.77800 148.11600 166.05400 1.000 11.11000 152 ILE B O 1
ATOM 7114 N N . LEU B 1 166 ? 182.21400 146.74500 167.78500 1.000 11.04000 153 LEU B N 1
ATOM 7115 C CA . LEU B 1 166 ? 183.51700 146.33400 167.26600 1.000 11.04000 153 LEU B CA 1
ATOM 7116 C C . LEU B 1 166 ? 183.39000 145.57200 165.95100 1.000 11.04000 153 LEU B C 1
ATOM 7117 O O . LEU B 1 166 ? 184.21600 145.73600 165.04700 1.000 11.04000 153 LEU B O 1
ATOM 7122 N N . PHE B 1 167 ? 182.35100 144.75200 165.81400 1.000 9.56000 154 PHE B N 1
ATOM 7123 C CA . PHE B 1 167 ? 182.20900 143.90400 164.64200 1.000 9.56000 154 PHE B CA 1
ATOM 7124 C C . PHE B 1 167 ? 181.28500 144.47500 163.57600 1.000 9.56000 154 PHE B C 1
ATOM 7125 O O . PHE B 1 167 ? 181.35800 144.03900 162.42500 1.000 9.56000 154 PHE B O 1
ATOM 7133 N N . LEU B 1 168 ? 180.42800 145.43700 163.91800 1.000 9.85000 155 LEU B N 1
ATOM 7134 C CA . LEU B 1 168 ? 179.41200 145.92100 162.99500 1.000 9.85000 155 LEU B CA 1
ATOM 7135 C C . LEU B 1 168 ? 179.55600 147.37800 162.59700 1.000 9.85000 155 LEU B C 1
ATOM 7136 O O . LEU B 1 168 ? 178.99200 147.77200 161.57200 1.000 9.85000 155 LEU B O 1
ATOM 7141 N N . ARG B 1 169 ? 180.28400 148.18500 163.35700 1.000 9.47000 156 ARG B N 1
ATOM 7142 C CA . ARG B 1 169 ? 180.34300 149.61500 163.09200 1.000 9.47000 156 ARG B CA 1
ATOM 7143 C C . ARG B 1 169 ? 181.74300 150.19500 163.06100 1.000 9.47000 156 ARG B C 1
ATOM 7144 O O . ARG B 1 169 ? 181.89900 151.30900 162.55900 1.000 9.47000 156 ARG B O 1
ATOM 7152 N N . LEU B 1 170 ? 182.76000 149.48800 163.56200 1.000 7.56000 157 LEU B N 1
ATOM 7153 C CA . LEU B 1 170 ? 184.07000 150.10400 163.74800 1.000 7.56000 157 LEU B CA 1
ATOM 7154 C C . LEU B 1 170 ? 184.81400 150.30100 162.43200 1.000 7.56000 157 LEU B C 1
ATOM 7155 O O . LEU B 1 170 ? 185.54000 151.28700 162.29200 1.000 7.56000 157 LEU B O 1
ATOM 7160 N N . THR B 1 171 ? 184.64800 149.40000 161.45800 1.000 6.67000 158 THR B N 1
ATOM 7161 C CA . THR B 1 171 ? 185.25000 149.62500 160.14300 1.000 6.67000 158 THR B CA 1
ATOM 7162 C C . THR B 1 171 ? 184.63600 150.83100 159.44600 1.000 6.67000 158 THR B C 1
ATOM 7163 O O . THR B 1 171 ? 185.32700 151.53300 158.70100 1.000 6.67000 158 THR B O 1
ATOM 7167 N N . TRP B 1 172 ? 183.35200 151.09400 159.69200 1.000 8.04000 159 TRP B N 1
ATOM 7168 C CA . TRP B 1 172 ? 182.70100 152.26200 159.12100 1.000 8.04000 159 TRP B CA 1
ATOM 7169 C C . TRP B 1 172 ? 183.13100 153.54300 159.83000 1.000 8.04000 159 TRP B C 1
ATOM 7170 O O . TRP B 1 172 ? 183.13300 154.61700 159.22300 1.000 8.04000 159 TRP B O 1
ATOM 7181 N N . VAL B 1 173 ? 183.51900 153.44200 161.10300 1.000 8.56000 160 VAL B N 1
ATOM 7182 C CA . VAL B 1 173 ? 184.03900 154.59500 161.82800 1.000 8.56000 160 VAL B CA 1
ATOM 7183 C C . VAL B 1 173 ? 185.46200 154.92000 161.37200 1.000 8.56000 160 VAL B C 1
ATOM 7184 O O . VAL B 1 173 ? 185.87000 156.08300 161.37900 1.000 8.56000 160 VAL B O 1
ATOM 7188 N N . VAL B 1 174 ? 186.23100 153.92300 160.93500 1.000 8.62000 161 VAL B N 1
ATOM 7189 C CA . VAL B 1 174 ? 187.52900 154.23300 160.34100 1.000 8.62000 161 VAL B CA 1
ATOM 7190 C C . VAL B 1 174 ? 187.36200 154.66300 158.87900 1.000 8.62000 161 VAL B C 1
ATOM 7191 O O . VAL B 1 174 ? 188.16600 155.44900 158.36400 1.000 8.62000 161 VAL B O 1
ATOM 7195 N N . GLY B 1 175 ? 186.30200 154.20900 158.20900 1.000 8.75000 162 GLY B N 1
ATOM 7196 C CA . GLY B 1 175 ? 186.01200 154.59900 156.84000 1.000 8.75000 162 GLY B CA 1
ATOM 7197 C C . GLY B 1 175 ? 185.67000 156.06300 156.68200 1.000 8.75000 162 GLY B C 1
ATOM 7198 O O . GLY B 1 175 ? 186.28800 156.78200 155.89300 1.000 8.75000 162 GLY B O 1
ATOM 7199 N N . THR B 1 176 ? 184.68400 156.51800 157.44500 1.000 9.53000 163 THR B N 1
ATOM 7200 C CA . THR B 1 176 ? 184.48900 157.93600 157.67300 1.000 9.53000 163 THR B CA 1
ATOM 7201 C C . THR B 1 176 ? 185.59400 158.40600 158.62500 1.000 9.53000 163 THR B C 1
ATOM 7202 O O . THR B 1 176 ? 186.34300 157.59600 159.16200 1.000 9.53000 163 THR B O 1
ATOM 7206 N N . ALA B 1 177 ? 185.80500 159.72200 158.71700 1.000 9.27000 164 ALA B N 1
ATOM 7207 C CA . ALA B 1 177 ? 186.69000 160.36600 159.69900 1.000 9.27000 164 ALA B CA 1
ATOM 7208 C C . ALA B 1 177 ? 188.18600 160.05600 159.56400 1.000 9.27000 164 ALA B C 1
ATOM 7209 O O . ALA B 1 177 ? 189.00400 160.73800 160.18600 1.000 9.27000 164 ALA B O 1
ATOM 7211 N N . GLY B 1 178 ? 188.57400 159.10400 158.71800 1.000 9.34000 165 GLY B N 1
ATOM 7212 C CA . GLY B 1 178 ? 189.96700 158.70600 158.60500 1.000 9.34000 165 GLY B CA 1
ATOM 7213 C C . GLY B 1 178 ? 190.49600 157.97300 159.82600 1.000 9.34000 165 GLY B C 1
ATOM 7214 O O . GLY B 1 178 ? 189.79600 157.71100 160.79200 1.000 9.34000 165 GLY B O 1
ATOM 7215 N N . VAL B 1 179 ? 191.78100 157.63200 159.75800 1.000 9.46000 166 VAL B N 1
ATOM 7216 C CA . VAL B 1 179 ? 192.44500 156.96300 160.87200 1.000 9.46000 166 VAL B CA 1
ATOM 7217 C C . VAL B 1 179 ? 192.73500 157.94700 162.00600 1.000 9.46000 166 VAL B C 1
ATOM 7218 O O . VAL B 1 179 ? 192.56100 157.61800 163.18600 1.000 9.46000 166 VAL B O 1
ATOM 7222 N N . LEU B 1 180 ? 193.11900 159.18300 161.66600 1.000 10.46000 167 LEU B N 1
ATOM 7223 C CA . LEU B 1 180 ? 193.63500 160.12200 162.65900 1.000 10.46000 167 LEU B CA 1
ATOM 7224 C 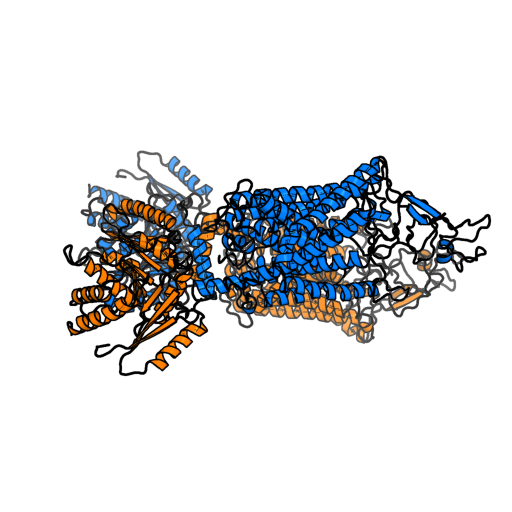C . LEU B 1 180 ? 192.54100 160.65100 163.58000 1.000 10.46000 167 LEU B C 1
ATOM 7225 O O . LEU B 1 180 ? 192.78200 160.87300 164.77100 1.000 10.46000 167 LEU B O 1
ATOM 7230 N N . GLN B 1 181 ? 191.34000 160.87400 163.05400 1.000 9.80000 168 GLN B N 1
ATOM 7231 C CA . GLN B 1 181 ? 190.25600 161.32100 163.91700 1.000 9.80000 168 GLN B CA 1
ATOM 7232 C C . GLN B 1 181 ? 189.55700 160.15800 164.60300 1.000 9.80000 168 GLN B C 1
ATOM 7233 O O . GLN B 1 181 ? 189.00900 160.33700 165.69200 1.000 9.80000 168 GLN B O 1
ATOM 7239 N N . ALA B 1 182 ? 189.57500 158.96500 163.99900 1.000 9.84000 169 ALA B N 1
ATOM 7240 C CA . ALA B 1 182 ? 189.02300 157.79500 164.67300 1.000 9.84000 169 ALA B CA 1
ATOM 7241 C C . ALA B 1 182 ? 189.92600 157.32300 165.80100 1.000 9.84000 169 ALA B C 1
A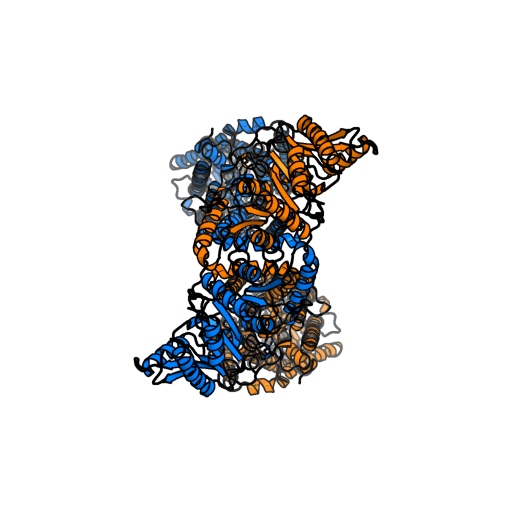TOM 7242 O O . ALA B 1 182 ? 189.45400 156.67900 166.73800 1.000 9.84000 169 ALA B O 1
ATOM 7244 N N . PHE B 1 183 ? 191.22400 157.61700 165.71600 1.000 9.65000 170 PHE B N 1
ATOM 7245 C CA . PHE B 1 183 ? 192.11600 157.38200 166.84500 1.000 9.65000 170 PHE B CA 1
ATOM 7246 C C . PHE B 1 183 ? 191.80000 158.32300 168.00100 1.000 9.65000 170 PHE B C 1
ATOM 7247 O O . PHE B 1 183 ? 191.98800 157.95400 169.16400 1.000 9.65000 170 PHE B O 1
ATOM 7255 N N . ALA B 1 184 ? 191.31000 159.52500 167.70300 1.000 11.24000 171 ALA B N 1
ATOM 7256 C CA . ALA B 1 184 ? 190.95500 160.47900 168.74600 1.000 11.24000 171 ALA B CA 1
ATOM 7257 C C . ALA B 1 184 ? 189.59400 160.18600 169.36400 1.000 11.24000 171 ALA B C 1
ATOM 7258 O O . ALA B 1 184 ? 189.40600 160.44100 170.55600 1.000 11.24000 171 ALA B O 1
ATOM 7260 N N . ILE B 1 185 ? 188.63800 159.68100 168.57600 1.000 11.69000 172 ILE B N 1
ATOM 7261 C CA . ILE B 1 185 ? 187.32700 159.30200 169.10500 1.000 11.69000 172 ILE B CA 1
ATOM 7262 C C . ILE B 1 185 ? 187.46200 158.15400 170.09900 1.000 11.69000 172 ILE B C 1
ATOM 7263 O O . ILE B 1 185 ? 186.84600 158.16500 171.17300 1.000 11.69000 172 ILE B O 1
ATOM 7268 N N . VAL B 1 186 ? 188.28600 157.15800 169.76600 1.000 10.79000 173 VAL B N 1
ATOM 7269 C CA . VAL B 1 186 ? 188.50200 156.02100 170.65400 1.000 10.79000 173 VAL B CA 1
ATOM 7270 C C . VAL B 1 186 ? 189.24200 156.46100 171.91500 1.000 10.79000 173 VAL B C 1
ATOM 7271 O O . VAL B 1 186 ? 188.90400 156.03800 173.02500 1.000 10.79000 173 VAL B O 1
ATOM 7275 N N . LEU B 1 187 ? 190.21200 157.36600 171.77000 1.000 12.32000 174 LEU B N 1
ATOM 7276 C CA . LEU B 1 187 ? 191.00900 157.82200 172.90500 1.000 12.32000 174 LEU B CA 1
ATOM 7277 C C . LEU B 1 187 ? 190.20900 158.69600 173.86600 1.000 12.32000 174 LEU B C 1
ATOM 7278 O O . LEU B 1 187 ? 190.44400 158.65400 175.07700 1.000 12.32000 174 LEU B O 1
ATOM 7283 N N . ILE B 1 188 ? 189.27200 159.49400 173.35000 1.000 12.91000 175 ILE B N 1
ATOM 7284 C CA . ILE B 1 188 ? 188.46100 160.36100 174.20000 1.000 12.91000 175 ILE B CA 1
ATOM 7285 C C . ILE B 1 188 ? 187.48600 159.53700 175.03700 1.000 12.91000 175 ILE B C 1
ATOM 7286 O O . ILE B 1 188 ? 187.33000 159.77000 176.24300 1.000 12.91000 175 ILE B O 1
ATOM 7291 N N . CYS B 1 189 ? 186.83700 158.54600 174.41900 1.000 13.77000 176 CYS B N 1
ATOM 7292 C CA . CYS B 1 189 ? 185.87800 157.70600 175.13100 1.000 13.77000 176 CYS B CA 1
ATOM 7293 C C . CYS B 1 189 ? 186.55800 156.78800 176.14200 1.000 13.77000 176 CYS B C 1
ATOM 7294 O O . CYS B 1 189 ? 185.97200 156.47800 177.18200 1.000 13.77000 176 CYS B O 1
ATOM 7297 N N . CYS B 1 190 ? 187.79300 156.36900 175.86600 1.000 15.17000 177 CYS B N 1
ATOM 7298 C CA . CYS B 1 190 ? 188.49900 155.45400 176.75800 1.000 15.17000 177 CYS B CA 1
ATOM 7299 C C . CYS B 1 190 ? 189.09200 156.16200 177.97100 1.000 15.17000 177 CYS B C 1
ATOM 7300 O O . CYS B 1 190 ? 189.20900 155.55000 179.03700 1.000 15.17000 177 CYS B O 1
ATOM 7303 N N . CYS B 1 191 ? 189.47500 157.43200 177.83300 1.000 16.24000 178 CYS B N 1
ATOM 7304 C CA . CYS B 1 191 ? 189.94700 158.19700 178.98000 1.000 16.24000 178 CYS B CA 1
ATOM 7305 C C . CYS B 1 191 ? 188.82000 158.53100 179.94500 1.000 16.24000 178 CYS B C 1
ATOM 7306 O O . CYS B 1 191 ? 189.07500 158.70800 181.13900 1.000 16.24000 178 CYS B O 1
ATOM 7309 N N . CYS B 1 192 ? 187.58600 158.60000 179.44800 1.000 13.94000 179 CYS B N 1
ATOM 7310 C CA . CYS B 1 192 ? 186.43000 158.85100 180.30000 1.000 13.94000 179 CYS B CA 1
ATOM 7311 C C . CYS B 1 192 ? 186.13700 157.66900 181.21800 1.000 13.94000 179 CYS B C 1
ATOM 7312 O O . CYS B 1 192 ? 185.87400 157.85000 182.41100 1.000 13.94000 179 CYS B O 1
ATOM 7315 N N . THR B 1 193 ? 186.18000 156.44800 180.68300 1.000 12.27000 180 THR B N 1
ATOM 7316 C CA . THR B 1 193 ? 185.87700 155.28100 181.50400 1.000 12.27000 180 THR B CA 1
ATOM 7317 C C . THR B 1 193 ? 187.03100 154.92500 182.43200 1.000 12.27000 180 THR B C 1
ATOM 7318 O O . THR B 1 193 ? 186.80600 154.33000 183.49000 1.000 12.27000 180 THR B O 1
ATOM 7322 N N . MET B 1 194 ? 188.26200 155.27900 182.05900 1.000 12.03000 181 MET B N 1
ATOM 7323 C CA . MET B 1 194 ? 189.41000 154.97400 182.90500 1.000 12.03000 181 MET B CA 1
ATOM 7324 C C . MET B 1 194 ? 189.42200 155.84700 184.15500 1.000 12.03000 181 MET B C 1
ATOM 7325 O O . MET B 1 194 ? 189.73300 155.36700 185.25000 1.000 12.03000 181 MET B O 1
ATOM 7330 N N . LEU B 1 195 ? 189.06800 157.12700 184.01600 1.000 11.42000 182 LEU B N 1
ATOM 7331 C CA . LEU B 1 195 ? 188.97100 158.00100 185.18000 1.000 11.42000 182 LEU B CA 1
ATOM 7332 C C . LEU B 1 195 ? 187.78900 157.62300 186.06300 1.000 11.42000 182 LEU B C 1
ATOM 7333 O O . LEU B 1 195 ? 187.86800 157.73300 187.29100 1.000 11.42000 182 LEU B O 1
ATOM 7338 N N . THR B 1 196 ? 186.68600 157.18700 185.45300 1.000 10.62000 183 THR B N 1
ATOM 7339 C CA . THR B 1 196 ? 185.54300 156.69400 186.21400 1.000 10.62000 183 THR B CA 1
ATOM 7340 C C . THR B 1 196 ? 185.88300 155.40900 186.96400 1.000 10.62000 183 THR B C 1
ATOM 7341 O O . THR B 1 196 ? 185.36300 155.17500 188.05900 1.000 10.62000 183 THR B O 1
ATOM 7345 N N . ALA B 1 197 ? 186.77700 154.58600 186.40700 1.000 11.11000 184 ALA B N 1
ATOM 7346 C CA . ALA B 1 197 ? 187.22300 153.37800 187.09300 1.000 11.11000 184 ALA B CA 1
ATOM 7347 C C . ALA B 1 197 ? 188.09100 153.69600 188.30500 1.000 11.11000 184 ALA B C 1
ATOM 7348 O O . ALA B 1 197 ? 188.11700 152.91900 189.26100 1.000 11.11000 184 ALA B O 1
ATOM 7350 N N . ILE B 1 198 ? 188.80700 154.82300 188.28300 1.000 11.27000 185 ILE B N 1
ATOM 7351 C CA . ILE B 1 198 ? 189.61100 155.22900 189.43200 1.000 11.27000 185 ILE B CA 1
ATOM 7352 C C . ILE B 1 198 ? 188.71500 155.72600 190.56500 1.000 11.27000 185 ILE B C 1
ATOM 7353 O O . ILE B 1 198 ? 188.96800 155.44600 191.74300 1.000 11.27000 185 ILE B O 1
ATOM 7358 N N . SER B 1 199 ? 187.64100 156.44900 190.22500 1.000 10.72000 186 SER B N 1
ATOM 7359 C CA . SER B 1 199 ? 186.61600 156.79300 191.20800 1.000 10.72000 186 SER B CA 1
ATOM 7360 C C . SER B 1 199 ? 185.89700 155.55600 191.72700 1.000 10.72000 186 SER B C 1
ATOM 7361 O O . SER B 1 199 ? 185.47100 155.52100 192.88400 1.000 10.72000 186 SER B O 1
ATOM 7364 N N . MET B 1 200 ? 185.75000 154.54200 190.87900 1.000 14.20000 187 MET B N 1
ATOM 7365 C CA . MET B 1 200 ? 185.12600 153.29500 191.29000 1.000 14.20000 187 MET B CA 1
ATOM 7366 C C . MET B 1 200 ? 186.04900 152.49700 192.20400 1.000 14.20000 187 MET B C 1
ATOM 7367 O O . MET B 1 200 ? 185.57900 151.76600 193.08100 1.000 14.20000 187 MET B O 1
ATOM 7372 N N . SER B 1 201 ? 187.36300 152.64000 192.01200 1.000 12.53000 188 SER B N 1
ATOM 7373 C CA . SER B 1 201 ? 188.34500 152.02800 192.89800 1.000 12.53000 188 SER B CA 1
ATOM 7374 C C . SER B 1 201 ? 188.33300 152.66000 194.28200 1.000 12.53000 188 SER B C 1
ATOM 7375 O O . SER B 1 201 ? 188.59300 151.97400 195.27500 1.000 12.53000 188 SER B O 1
ATOM 7378 N N . ALA B 1 202 ? 188.05100 153.96100 194.36700 1.000 13.80000 189 ALA B N 1
ATOM 7379 C CA . ALA B 1 202 ? 187.98300 154.62500 195.66200 1.000 13.80000 189 ALA B CA 1
ATOM 7380 C C . ALA B 1 202 ? 186.73500 154.21900 196.43400 1.000 13.80000 189 ALA B C 1
ATOM 7381 O O . ALA B 1 202 ? 186.73900 154.23900 197.66800 1.000 13.80000 189 ALA B O 1
ATOM 7383 N N . ILE B 1 203 ? 185.66500 153.85900 195.72500 1.000 14.22000 190 ILE B N 1
ATOM 7384 C CA . ILE B 1 203 ? 184.45100 153.37100 196.37100 1.000 14.22000 190 ILE B CA 1
ATOM 7385 C C . ILE B 1 203 ? 184.67300 151.97700 196.95200 1.000 14.22000 190 ILE B C 1
ATOM 7386 O O . ILE B 1 203 ? 184.26000 151.68600 198.08200 1.000 14.22000 190 ILE B O 1
ATOM 7391 N N . ALA B 1 204 ? 185.38100 151.11600 196.22200 1.000 14.84000 191 ALA B N 1
ATOM 7392 C CA . ALA B 1 204 ? 185.64900 149.74700 196.64600 1.000 14.84000 191 ALA B CA 1
ATOM 7393 C C . ALA B 1 204 ? 186.68900 149.64100 197.75500 1.000 14.84000 191 ALA B C 1
ATOM 7394 O O . ALA B 1 204 ? 186.96500 148.53000 198.21300 1.000 14.84000 191 ALA B O 1
ATOM 7396 N N . THR B 1 205 ? 187.27600 150.74600 198.19400 1.000 15.81000 192 THR B N 1
ATOM 7397 C CA . THR B 1 205 ? 188.25600 150.73900 199.26900 1.000 15.81000 192 THR B CA 1
ATOM 7398 C C . THR B 1 205 ? 187.82700 151.64800 200.41600 1.000 15.81000 192 THR B C 1
ATOM 7399 O O . THR B 1 205 ? 188.66500 152.18200 201.13400 1.000 15.81000 192 THR B O 1
ATOM 7403 N N . ASN B 1 206 ? 186.52100 151.84200 200.59600 1.000 17.20000 193 ASN B N 1
ATOM 7404 C CA . ASN B 1 206 ? 186.00700 152.70800 201.65000 1.000 17.20000 193 ASN B CA 1
ATOM 7405 C C . ASN B 1 206 ? 185.48100 151.91800 202.84500 1.000 17.20000 193 ASN B C 1
ATOM 7406 O O . ASN B 1 206 ? 185.93300 152.12000 203.97600 1.000 17.20000 193 ASN B O 1
ATOM 7411 N N . GLY B 1 207 ? 184.52900 151.01900 202.61600 1.000 20.78000 194 GLY B N 1
ATOM 7412 C CA . GLY B 1 207 ? 183.89400 150.30700 203.70800 1.000 20.78000 194 GLY B CA 1
ATOM 7413 C C . GLY B 1 207 ? 184.36000 148.87500 203.87000 1.000 20.78000 194 GLY B C 1
ATOM 7414 O O . GLY B 1 207 ? 185.49900 148.63900 204.28200 1.000 20.78000 194 GLY B O 1
ATOM 7415 N N . VAL B 1 208 ? 183.48500 147.90900 203.57600 1.000 21.85000 195 VAL B N 1
ATOM 7416 C CA . VAL B 1 208 ? 183.83500 146.49400 203.66700 1.000 21.85000 195 VAL B CA 1
ATOM 7417 C C . VAL B 1 208 ? 183.40500 145.71700 202.42500 1.000 21.85000 195 VAL B C 1
ATOM 7418 O O . VAL B 1 208 ? 183.46200 144.48100 202.42800 1.000 21.85000 195 VAL B O 1
ATOM 7422 N N . VAL B 1 209 ? 183.01900 146.42700 201.36100 1.000 20.39000 196 VAL B N 1
ATOM 7423 C CA . VAL B 1 209 ? 182.55400 145.87600 200.07800 1.000 20.39000 196 VAL B CA 1
ATOM 7424 C C . VAL B 1 209 ? 181.39700 144.89600 200.26200 1.000 20.39000 196 VAL B C 1
ATOM 7425 O O . VAL B 1 209 ? 181.62700 143.68200 200.37300 1.000 20.39000 196 VAL B O 1
ATOM 7429 N N . PRO B 1 210 ? 180.16100 145.38100 200.38900 1.000 23.28000 197 PRO B N 1
ATOM 7430 C CA . PRO B 1 210 ? 179.02700 144.49100 200.67100 1.000 23.28000 197 PRO B CA 1
ATOM 7431 C C . PRO B 1 210 ? 178.74000 143.50400 199.54500 1.000 23.28000 197 PRO B C 1
ATOM 7432 O O . PRO B 1 210 ? 179.21000 143.63600 198.41300 1.000 23.28000 197 PRO B O 1
ATOM 7436 N N . ALA B 1 211 ? 177.95800 142.48700 199.88900 1.000 29.10000 198 ALA B N 1
ATOM 7437 C CA . ALA B 1 211 ? 177.75200 141.32500 199.02800 1.000 29.10000 198 ALA B CA 1
ATOM 7438 C C . ALA B 1 211 ? 176.45000 141.45000 198.24000 1.000 29.10000 198 ALA B C 1
ATOM 7439 O O . ALA B 1 211 ? 175.51500 140.67000 198.40900 1.000 29.10000 198 ALA B O 1
ATOM 7441 N N . GLY B 1 212 ? 176.39000 142.45100 197.36800 1.000 26.73000 199 GLY B N 1
ATOM 7442 C CA . GLY B 1 212 ? 175.21600 142.57700 196.52800 1.000 26.73000 199 GLY B CA 1
ATOM 7443 C C . GLY B 1 212 ? 175.41400 143.11600 195.12500 1.000 26.73000 199 GLY B C 1
ATOM 7444 O O . GLY B 1 212 ? 174.43400 143.36500 194.42100 1.000 26.73000 199 GLY B O 1
ATOM 7445 N N . GLY B 1 213 ? 176.65500 143.30400 194.70100 1.000 23.17000 200 GLY B N 1
ATOM 7446 C CA . GLY B 1 213 ? 176.92700 143.88900 193.40700 1.000 23.17000 200 GLY B CA 1
ATOM 7447 C C . GLY B 1 213 ? 177.31900 145.35000 193.49500 1.000 23.17000 200 GLY B C 1
ATOM 7448 O O . GLY B 1 213 ? 177.70000 145.86700 194.54600 1.000 23.17000 200 GLY B O 1
ATOM 7449 N N . SER B 1 214 ? 177.21500 146.02900 192.35100 1.000 19.42000 201 SER B N 1
ATOM 7450 C CA . SER B 1 214 ? 177.70700 147.39900 192.25700 1.000 19.42000 201 SER B CA 1
ATOM 7451 C C . SER B 1 214 ? 176.74300 148.41200 192.85700 1.000 19.42000 201 SER B C 1
ATOM 7452 O O . SER B 1 214 ? 177.18500 149.45800 193.33300 1.000 19.42000 201 SER B O 1
ATOM 7455 N N . TYR B 1 215 ? 175.43900 148.12400 192.84800 1.000 19.53000 202 TYR B N 1
ATOM 7456 C CA . TYR B 1 215 ? 174.46400 149.05900 193.40300 1.000 19.53000 202 TYR B CA 1
ATOM 7457 C C . TYR B 1 215 ? 174.60900 149.19500 194.91300 1.000 19.53000 202 TYR B C 1
ATOM 7458 O O . TYR B 1 215 ? 174.50100 150.30000 195.45400 1.000 19.53000 202 TYR B O 1
ATOM 7467 N N . PHE B 1 216 ? 174.85000 148.08700 195.60900 1.000 21.82000 203 PHE B N 1
ATOM 7468 C CA . PHE B 1 216 ? 175.00800 148.16100 197.05400 1.000 21.82000 203 PHE B CA 1
ATOM 7469 C C . PHE B 1 216 ? 176.36000 148.74300 197.43300 1.000 21.82000 203 PHE B C 1
ATOM 7470 O O . PHE B 1 216 ? 176.50100 149.31900 198.51400 1.000 21.82000 203 PHE B O 1
ATOM 7478 N N . MET B 1 217 ? 177.35400 148.61900 196.55500 1.000 19.96000 204 MET B N 1
ATOM 7479 C CA . MET B 1 217 ? 178.66400 149.19500 196.82500 1.000 19.96000 204 MET B CA 1
ATOM 7480 C C . MET B 1 217 ? 178.64300 150.71200 196.68900 1.000 19.96000 204 MET B C 1
ATOM 7481 O O . MET B 1 217 ? 179.30300 151.41800 197.45900 1.000 19.96000 204 MET B O 1
ATOM 7486 N N . ILE B 1 218 ? 177.88700 151.23000 195.71900 1.000 16.74000 205 ILE B N 1
ATOM 7487 C CA . ILE B 1 218 ? 177.81500 152.67100 195.49600 1.000 16.74000 205 ILE B CA 1
ATOM 7488 C C . ILE B 1 218 ? 176.89600 153.33000 196.51800 1.000 16.74000 205 ILE B C 1
ATOM 7489 O O . ILE B 1 218 ? 177.16500 154.44100 196.98600 1.000 16.74000 205 ILE B O 1
ATOM 7494 N N . SER B 1 219 ? 175.81900 152.64200 196.90500 1.000 19.00000 206 SER B N 1
ATOM 7495 C CA . SER B 1 219 ? 174.84100 153.21800 197.82400 1.000 19.00000 206 SER B CA 1
ATOM 7496 C C . SER B 1 219 ? 175.38100 153.34300 199.24200 1.000 19.00000 206 SER B C 1
ATOM 7497 O O . SER B 1 219 ? 174.98800 154.25800 199.97000 1.000 19.00000 206 SER B O 1
ATOM 7500 N N . ARG B 1 220 ? 176.26300 152.44100 199.66300 1.000 22.55000 207 ARG B N 1
ATOM 7501 C CA . ARG B 1 220 ? 176.80200 152.51800 201.01100 1.000 22.55000 207 ARG B CA 1
ATOM 7502 C C . ARG B 1 220 ? 178.00600 153.43900 201.11500 1.000 22.55000 207 ARG B C 1
ATOM 7503 O O . ARG B 1 220 ? 178.33800 153.87700 202.22100 1.000 22.55000 207 ARG B O 1
ATOM 7511 N N . ALA B 1 221 ? 178.65800 153.75000 199.99800 1.000 19.07000 208 ALA B N 1
ATOM 7512 C CA . ALA B 1 221 ? 179.82600 154.61900 200.00800 1.000 19.07000 208 ALA B CA 1
ATOM 7513 C C . ALA B 1 221 ? 179.47600 156.07100 199.73300 1.000 19.07000 208 ALA B C 1
ATOM 7514 O O . ALA B 1 221 ? 180.15600 156.97200 200.23400 1.000 19.07000 208 ALA B O 1
ATOM 7516 N N . LEU B 1 222 ? 178.43800 156.31900 198.94100 1.000 17.36000 209 LEU B N 1
ATOM 7517 C CA . LEU B 1 222 ? 178.01000 157.66900 198.61400 1.000 17.36000 209 LEU B CA 1
ATOM 7518 C C . LEU B 1 222 ? 176.66600 158.01100 199.23600 1.000 17.36000 209 LEU B C 1
ATOM 7519 O O . LEU B 1 222 ? 176.09100 159.05400 198.91500 1.000 17.36000 209 LEU B O 1
ATOM 7524 N N . GLY B 1 223 ? 176.15200 157.15700 200.11700 1.000 20.56000 210 GLY B N 1
ATOM 7525 C CA . GLY B 1 223 ? 174.90400 157.40800 200.79100 1.000 20.56000 210 GLY B CA 1
ATOM 7526 C C . GLY B 1 223 ? 173.72200 157.21100 199.87000 1.000 20.56000 210 GLY B C 1
ATOM 7527 O O . GLY B 1 223 ? 173.86400 156.78100 198.72200 1.000 20.56000 210 GLY B O 1
ATOM 7528 N N . PRO B 1 224 ? 172.52500 157.52100 200.35000 1.000 25.37000 211 PRO B N 1
ATOM 7529 C CA . PRO B 1 224 ? 171.38800 157.65400 199.43700 1.000 25.37000 211 PRO B CA 1
ATOM 7530 C C . PRO B 1 224 ? 171.49700 158.95300 198.64700 1.000 25.37000 211 PRO B C 1
ATOM 7531 O O . PRO B 1 224 ? 172.43800 159.73500 198.80600 1.000 25.37000 211 PRO B O 1
ATOM 7535 N N . GLU B 1 225 ? 170.57600 159.09900 197.68900 1.000 24.59000 212 GLU B N 1
ATOM 7536 C CA . GLU B 1 225 ? 170.39700 160.18700 196.71600 1.000 24.59000 212 GLU B CA 1
ATOM 7537 C C . GLU B 1 225 ? 171.48600 160.21500 195.64700 1.000 24.59000 212 GLU B C 1
ATOM 7538 O O . GLU B 1 225 ? 171.29000 160.80300 194.58100 1.000 24.59000 212 GLU B O 1
ATOM 7544 N N . PHE B 1 226 ? 172.59800 159.52500 195.88300 1.000 22.81000 213 PHE B N 1
ATOM 7545 C CA . PHE B 1 226 ? 173.58900 159.22000 194.87300 1.000 22.81000 213 PHE B CA 1
ATOM 7546 C C . PHE B 1 226 ? 173.60600 157.74600 194.52200 1.000 22.81000 213 PHE B C 1
ATOM 7547 O O . PHE B 1 226 ? 174.15600 157.38600 193.48500 1.000 22.81000 213 PHE B O 1
ATOM 7555 N N . GLY B 1 227 ? 173.04800 156.89000 195.37400 1.000 22.37000 214 GLY B N 1
ATOM 7556 C CA . GLY B 1 227 ? 172.80000 155.50900 195.02200 1.000 22.37000 214 GLY B CA 1
ATOM 7557 C C . GLY B 1 227 ? 171.62200 155.45400 194.08200 1.000 22.37000 214 GLY B C 1
ATOM 7558 O O . GLY B 1 227 ? 171.71400 154.89700 192.98500 1.000 22.37000 214 GLY B O 1
ATOM 7559 N N . GLY B 1 228 ? 170.50200 156.02900 194.50900 1.000 23.73000 215 GLY B N 1
ATOM 7560 C CA . GLY B 1 228 ? 169.47300 156.40600 193.56500 1.000 23.73000 215 GLY B CA 1
ATOM 7561 C C . GLY B 1 228 ? 169.95200 157.54200 192.68400 1.000 23.73000 215 GLY B C 1
ATOM 7562 O O . GLY B 1 228 ? 170.84800 158.30200 193.05500 1.000 23.73000 215 GLY B O 1
ATOM 7563 N N . ALA B 1 229 ? 169.38800 157.59300 191.46900 1.000 21.73000 216 ALA B N 1
ATOM 7564 C CA . ALA B 1 229 ? 169.72000 158.47600 190.34300 1.000 21.73000 216 ALA B CA 1
ATOM 7565 C C . ALA B 1 229 ? 171.08700 158.17800 189.72400 1.000 21.73000 216 ALA B C 1
ATOM 7566 O O . ALA B 1 229 ? 171.46700 158.81300 188.73900 1.000 21.73000 216 ALA B O 1
ATOM 7568 N N . VAL B 1 230 ? 171.83600 157.24400 190.29700 1.000 17.68000 217 VAL B N 1
ATOM 7569 C CA . VAL B 1 230 ? 172.84100 156.47100 189.58000 1.000 17.68000 217 VAL B CA 1
ATOM 7570 C C . VAL B 1 230 ? 172.28600 155.11000 189.20100 1.000 17.68000 217 VAL B C 1
ATOM 7571 O O . VAL B 1 230 ? 172.43800 154.66300 188.06600 1.000 17.68000 217 VAL B O 1
ATOM 7575 N N . GLY B 1 231 ? 171.58900 154.47000 190.14500 1.000 15.08000 218 GLY B N 1
ATOM 7576 C CA . GLY B 1 231 ? 170.95200 153.19700 189.87100 1.000 15.08000 218 GLY B CA 1
ATOM 7577 C C . GLY B 1 231 ? 169.81400 153.28900 188.87800 1.000 15.08000 218 GLY B C 1
ATOM 7578 O O . GLY B 1 231 ? 169.57200 152.34500 188.13000 1.000 15.08000 218 GLY B O 1
ATOM 7579 N N . LEU B 1 232 ? 169.11000 154.42100 188.84500 1.000 14.59000 219 LEU B N 1
ATOM 7580 C CA . LEU B 1 232 ? 167.99600 154.56400 187.91200 1.000 14.59000 219 LEU B CA 1
ATOM 7581 C C . LEU B 1 232 ? 168.46300 154.81600 186.48400 1.000 14.59000 219 LEU B C 1
ATOM 7582 O O . LEU B 1 232 ? 167.81800 154.35700 185.53500 1.000 14.59000 219 LEU B O 1
ATOM 7587 N N . CYS B 1 233 ? 169.55200 155.55800 186.29900 1.000 16.54000 220 CYS B N 1
ATOM 7588 C CA . CYS B 1 233 ? 170.01600 155.81200 184.94300 1.000 16.54000 220 CYS B CA 1
ATOM 7589 C C . CYS B 1 233 ? 170.96200 154.73300 184.44200 1.000 16.54000 220 CYS B C 1
ATOM 7590 O O . CYS B 1 233 ? 171.08300 154.54800 183.22700 1.000 16.54000 220 CYS B O 1
ATOM 7593 N N . PHE B 1 234 ? 171.62000 154.00200 185.34600 1.000 12.13000 221 PHE B N 1
ATOM 7594 C CA . PHE B 1 234 ? 172.26700 152.75800 184.94500 1.000 12.13000 221 PHE B CA 1
ATOM 7595 C C . PHE B 1 234 ? 171.23800 151.70800 184.55200 1.000 12.13000 221 PHE B C 1
ATOM 7596 O O . PHE B 1 234 ? 171.51700 150.86000 183.70000 1.000 12.13000 221 PHE B O 1
ATOM 7604 N N . TYR B 1 235 ? 170.04700 151.76000 185.15300 1.000 9.57000 222 TYR B N 1
ATOM 7605 C CA . TYR B 1 235 ? 168.97800 150.83700 184.79200 1.000 9.57000 222 TYR B CA 1
ATOM 7606 C C . TYR B 1 235 ? 168.44400 151.12900 183.39600 1.000 9.57000 222 TYR B C 1
ATOM 7607 O O . TYR B 1 235 ? 168.21600 150.20400 182.61100 1.000 9.57000 222 TYR B O 1
ATOM 7616 N N . LEU B 1 236 ? 168.23000 152.40900 183.07800 1.000 10.20000 223 LEU B N 1
ATOM 7617 C CA . LEU B 1 236 ? 167.72400 152.78500 181.76300 1.000 10.20000 223 LEU B CA 1
ATOM 7618 C C . LEU B 1 236 ? 168.76100 152.55500 180.67500 1.000 10.20000 223 LEU B C 1
ATOM 7619 O O . LEU B 1 236 ? 168.40200 152.22700 179.54000 1.000 10.20000 223 LEU B O 1
ATOM 7624 N N . GLY B 1 237 ? 170.04400 152.72100 181.00000 1.000 9.79000 224 GLY B N 1
ATOM 7625 C CA . GLY B 1 237 ? 171.08800 152.42700 180.04000 1.000 9.79000 224 GLY B CA 1
ATOM 7626 C C . GLY B 1 237 ? 171.21700 150.95100 179.73500 1.000 9.79000 224 GLY B C 1
ATOM 7627 O O . GLY B 1 237 ? 171.54400 150.57800 178.60800 1.000 9.79000 224 GLY B O 1
ATOM 7628 N N . THR B 1 238 ? 170.96500 150.09500 180.72500 1.000 9.85000 225 THR B N 1
ATOM 7629 C CA . THR B 1 238 ? 170.98100 148.65500 180.50200 1.000 9.85000 225 THR B CA 1
ATOM 7630 C C . THR B 1 238 ? 169.74100 148.18800 179.75200 1.000 9.85000 225 THR B C 1
ATOM 7631 O O . THR B 1 238 ? 169.81500 147.23600 178.96900 1.000 9.85000 225 THR B O 1
ATOM 7635 N N . THR B 1 239 ? 168.60500 148.85400 179.95600 1.000 9.85000 226 THR B N 1
ATOM 7636 C CA . THR B 1 239 ? 167.38600 148.46300 179.26200 1.000 9.85000 226 THR B CA 1
ATOM 7637 C C . THR B 1 239 ? 167.44200 148.85100 177.78900 1.000 9.85000 226 THR B C 1
ATOM 7638 O O . THR B 1 239 ? 166.94600 148.11700 176.92700 1.000 9.85000 226 THR B O 1
ATOM 7642 N N . PHE B 1 240 ? 168.07100 149.98200 177.47700 1.000 9.14000 227 PHE B N 1
ATOM 7643 C CA . PHE B 1 240 ? 168.22500 150.38100 176.08700 1.000 9.14000 227 PHE B CA 1
ATOM 7644 C C . PHE B 1 240 ? 169.41500 149.70900 175.41800 1.000 9.14000 227 PHE B C 1
ATOM 7645 O O . PHE B 1 240 ? 169.45200 149.63200 174.18800 1.000 9.14000 227 PHE B O 1
ATOM 7653 N N . ALA B 1 241 ? 170.37900 149.21200 176.19700 1.000 9.51000 228 ALA B N 1
ATOM 7654 C CA . ALA B 1 241 ? 171.42400 148.36600 175.63200 1.000 9.51000 228 ALA B CA 1
ATOM 7655 C C . ALA B 1 241 ? 170.87300 147.02100 175.17800 1.000 9.51000 228 ALA B C 1
ATOM 7656 O O . ALA B 1 241 ? 171.35100 146.47200 174.18100 1.000 9.51000 228 ALA B O 1
ATOM 7658 N N . ALA B 1 242 ? 169.87600 146.48200 175.88900 1.000 9.39000 229 ALA B N 1
ATOM 7659 C CA . ALA B 1 242 ? 169.25600 145.22200 175.48500 1.000 9.39000 229 ALA B CA 1
ATOM 7660 C C . ALA B 1 242 ? 168.51800 145.35300 174.16100 1.000 9.39000 229 ALA B C 1
ATOM 7661 O O . ALA B 1 242 ? 168.48500 144.40200 173.37600 1.000 9.39000 229 ALA B O 1
ATOM 7663 N N . ALA B 1 243 ? 167.93800 146.52100 173.88900 1.000 9.42000 230 ALA B N 1
ATOM 7664 C CA . ALA B 1 243 ? 167.34100 146.75300 172.58400 1.000 9.42000 230 ALA B CA 1
ATOM 7665 C C . ALA B 1 243 ? 168.40600 146.92900 171.50700 1.000 9.42000 230 ALA B C 1
ATOM 7666 O O . ALA B 1 243 ? 168.18800 146.53600 170.35900 1.000 9.42000 230 ALA B O 1
ATOM 7668 N N . MET B 1 244 ? 169.55700 147.50800 171.85800 1.000 11.19000 231 MET B N 1
ATOM 7669 C CA . MET B 1 244 ? 170.63600 147.67200 170.89100 1.000 11.19000 231 MET B CA 1
ATOM 7670 C C . MET B 1 244 ? 171.29100 146.34100 170.53100 1.000 11.19000 231 MET B C 1
ATOM 7671 O O . MET B 1 244 ? 171.74700 146.16800 169.39800 1.000 11.19000 231 MET B O 1
ATOM 7676 N N . TYR B 1 245 ? 171.35200 145.39900 171.47100 1.000 9.62000 232 TYR B N 1
ATOM 7677 C CA . TYR B 1 245 ? 171.89400 144.08300 171.16200 1.000 9.62000 232 TYR B CA 1
ATOM 7678 C C . TYR B 1 245 ? 170.91400 143.23100 170.36900 1.000 9.62000 232 TYR B C 1
ATOM 7679 O O . TYR B 1 245 ? 171.33800 142.39700 169.56900 1.000 9.62000 232 TYR B O 1
ATOM 7688 N N . ILE B 1 246 ? 169.61000 143.41600 170.57300 1.000 9.66000 233 ILE B N 1
ATOM 7689 C CA . ILE B 1 246 ? 168.63000 142.65500 169.80500 1.000 9.66000 233 ILE B CA 1
ATOM 7690 C C . ILE B 1 246 ? 168.57200 143.16500 168.36900 1.000 9.66000 233 ILE B C 1
ATOM 7691 O O . ILE B 1 246 ? 168.53100 142.37600 167.41900 1.000 9.66000 233 ILE B O 1
ATOM 7696 N N . LEU B 1 247 ? 168.61600 144.49000 168.18800 1.000 9.98000 234 LEU B N 1
ATOM 7697 C CA . LEU B 1 247 ? 168.70400 145.06900 166.85100 1.000 9.98000 234 LEU B CA 1
ATOM 7698 C C . LEU B 1 247 ? 170.01800 144.71900 166.16800 1.000 9.98000 234 LEU B C 1
ATOM 7699 O O . LEU B 1 247 ? 170.05900 144.57100 164.94300 1.000 9.98000 234 LEU B O 1
ATOM 7704 N N . GLY B 1 248 ? 171.09800 144.59100 166.93800 1.000 10.95000 235 GLY B N 1
ATOM 7705 C CA . GLY B 1 248 ? 172.36800 144.19400 166.36500 1.000 10.95000 235 GLY B CA 1
ATOM 7706 C C . GLY B 1 248 ? 172.39300 142.74800 165.91800 1.000 10.95000 235 GLY B C 1
ATOM 7707 O O . GLY B 1 248 ? 173.13400 142.39700 165.00500 1.000 10.95000 235 GLY B O 1
ATOM 7708 N N . ALA B 1 249 ? 171.57600 141.89600 166.53600 1.000 10.95000 236 ALA B N 1
ATOM 7709 C CA . ALA B 1 249 ? 171.51300 140.49800 166.13500 1.000 10.95000 236 ALA B CA 1
ATOM 7710 C C . ALA B 1 249 ? 170.60300 140.28900 164.93300 1.000 10.95000 236 ALA B C 1
ATOM 7711 O O . ALA B 1 249 ? 170.84400 139.38100 164.13200 1.000 10.95000 236 ALA B O 1
ATOM 7713 N N . ILE B 1 250 ? 169.56000 141.11200 164.79100 1.000 12.36000 237 ILE B N 1
ATOM 7714 C CA . ILE B 1 250 ? 168.66400 141.01100 163.64400 1.000 12.36000 237 ILE B CA 1
ATOM 7715 C C . ILE B 1 250 ? 169.36200 141.53000 162.39000 1.000 12.36000 237 ILE B C 1
ATOM 7716 O O . ILE B 1 250 ? 169.09100 141.06400 161.27800 1.000 12.36000 237 ILE B O 1
ATOM 7721 N N . GLU B 1 251 ? 170.31800 142.44500 162.55200 1.000 15.51000 238 GLU B N 1
ATOM 7722 C CA . GLU B 1 251 ? 171.08500 142.93700 161.41300 1.000 15.51000 238 GLU B CA 1
ATOM 7723 C C . GLU B 1 251 ? 172.05200 141.87600 160.89100 1.000 15.51000 238 GLU B C 1
ATOM 7724 O O . GLU B 1 251 ? 172.16100 141.67600 159.67700 1.000 15.51000 238 GLU B O 1
ATOM 7730 N N . ILE B 1 252 ? 172.75700 141.17700 161.79300 1.000 12.34000 239 ILE B N 1
ATOM 7731 C CA . ILE B 1 252 ? 173.60200 140.04900 161.38400 1.000 12.34000 239 ILE B CA 1
ATOM 7732 C C . ILE B 1 252 ? 172.75200 138.89700 160.85700 1.000 12.34000 239 ILE B C 1
ATOM 7733 O O . ILE B 1 252 ? 173.24000 138.04900 160.11100 1.000 12.34000 239 ILE B O 1
ATOM 7738 N N . PHE B 1 253 ? 171.47900 138.83100 161.23500 1.000 14.23000 240 PHE B N 1
ATOM 7739 C CA . PHE B 1 253 ? 170.61400 137.79800 160.68400 1.000 14.23000 240 PHE B CA 1
ATOM 7740 C C . PHE B 1 253 ? 170.10200 138.17600 159.29600 1.000 14.23000 240 PHE B C 1
ATOM 7741 O O . PHE B 1 253 ? 170.20000 137.38200 158.35500 1.000 14.23000 240 PHE B O 1
ATOM 7749 N N . LEU B 1 254 ? 169.57200 139.39300 159.14500 1.000 15.72000 241 LEU B N 1
ATOM 7750 C CA . LEU B 1 254 ? 168.87100 139.75700 157.91600 1.000 15.72000 241 LEU B CA 1
ATOM 7751 C C . LEU B 1 254 ? 169.83100 140.06300 156.77500 1.000 15.72000 241 LEU B C 1
ATOM 7752 O O . LEU B 1 254 ? 169.59400 139.64900 155.63800 1.000 15.72000 241 LEU B O 1
ATOM 7757 N N . VAL B 1 255 ? 170.89300 140.80800 157.04500 1.000 15.53000 242 VAL B N 1
ATOM 7758 C CA . VAL B 1 255 ? 172.07100 140.77600 156.19300 1.000 15.53000 242 VAL B CA 1
ATOM 7759 C C . VAL B 1 255 ? 172.90000 139.55400 156.58600 1.000 15.53000 242 VAL B C 1
ATOM 7760 O O . VAL B 1 255 ? 172.62700 138.92000 157.59500 1.000 15.53000 242 VAL B O 1
ATOM 7764 N N . TYR B 1 256 ? 173.82200 139.13600 155.71800 1.000 14.08000 243 TYR B N 1
ATOM 7765 C CA . TYR B 1 256 ? 174.93400 138.22800 156.04100 1.000 14.08000 243 TYR B CA 1
ATOM 7766 C C . TYR B 1 256 ? 174.61100 136.77800 156.41200 1.000 14.08000 243 TYR B C 1
ATOM 7767 O O . TYR B 1 256 ? 175.53600 135.96600 156.49900 1.000 14.08000 243 TYR B O 1
ATOM 7776 N N . ILE B 1 257 ? 173.35100 136.41300 156.63900 1.000 17.42000 244 ILE B N 1
ATOM 7777 C CA . ILE B 1 257 ? 173.03800 135.02200 156.97000 1.000 17.42000 244 ILE B CA 1
ATOM 7778 C C . ILE B 1 257 ? 171.93700 134.54300 156.03700 1.000 17.42000 244 ILE B C 1
ATOM 7779 O O . ILE B 1 257 ? 172.12000 133.58300 155.28300 1.000 17.42000 244 ILE B O 1
ATOM 7784 N N . VAL B 1 258 ? 170.78800 135.20900 156.08800 1.000 22.55000 245 VAL B N 1
ATOM 7785 C CA . VAL B 1 258 ? 169.65700 134.92600 155.21100 1.000 22.55000 245 VAL B CA 1
ATOM 7786 C C . VAL B 1 258 ? 169.01600 136.22900 154.73700 1.000 22.55000 245 VAL B C 1
ATOM 7787 O O . VAL B 1 258 ? 168.03200 136.69100 155.33200 1.000 22.55000 245 VAL B O 1
ATOM 7791 N N . PRO B 1 259 ? 169.50700 136.86000 153.63400 1.000 28.63000 246 PRO B N 1
ATOM 7792 C CA . PRO B 1 259 ? 168.75200 137.93700 152.97600 1.000 28.63000 246 PRO B CA 1
ATOM 7793 C C . PRO B 1 259 ? 167.59100 137.43700 152.11100 1.000 28.63000 246 PRO B C 1
ATOM 7794 O O . PRO B 1 259 ? 167.39100 137.88900 150.98300 1.000 28.63000 246 PRO B O 1
ATOM 7798 N N . ARG B 1 260 ? 166.81800 136.50500 152.65900 1.000 37.09000 247 ARG B N 1
ATOM 7799 C CA . ARG B 1 260 ? 165.66700 135.88400 152.02200 1.000 37.09000 247 ARG B CA 1
ATOM 7800 C C . ARG B 1 260 ? 164.48800 135.74900 152.96500 1.000 37.09000 247 ARG B C 1
ATOM 7801 O O . ARG B 1 260 ? 163.36200 135.55200 152.49700 1.000 37.09000 247 ARG B O 1
ATOM 7809 N N . ALA B 1 261 ? 164.70000 135.87200 154.27600 1.000 30.96000 248 ALA B N 1
ATOM 7810 C CA . ALA B 1 261 ? 163.65800 135.77700 155.28300 1.000 30.96000 248 ALA B CA 1
ATOM 7811 C C . ALA B 1 261 ? 163.04100 137.12400 155.61000 1.000 30.96000 248 ALA B C 1
ATOM 7812 O O . ALA B 1 261 ? 162.34800 137.24400 156.62300 1.000 30.96000 248 ALA B O 1
ATOM 7814 N N . ALA B 1 262 ? 163.28900 138.13800 154.79000 1.000 34.08000 249 ALA B N 1
ATOM 7815 C CA . ALA B 1 262 ? 162.67600 139.44100 154.99700 1.000 34.08000 249 ALA B CA 1
ATOM 7816 C C . ALA B 1 262 ? 161.19600 139.36900 154.64300 1.000 34.08000 249 ALA B C 1
ATOM 7817 O O . ALA B 1 262 ? 160.82800 138.86500 153.57900 1.000 34.08000 249 ALA B O 1
ATOM 7819 N N . ILE B 1 263 ? 160.34400 139.84500 155.55200 1.000 35.48000 250 ILE B N 1
ATOM 7820 C CA . ILE B 1 263 ? 158.90900 139.84800 155.29100 1.000 35.48000 250 ILE B CA 1
ATOM 7821 C C . ILE B 1 263 ? 158.56400 140.89200 154.24000 1.000 35.48000 250 ILE B C 1
ATOM 7822 O O . ILE B 1 263 ? 157.88300 140.59800 153.25000 1.000 35.48000 250 ILE B O 1
ATOM 7827 N N . PHE B 1 264 ? 159.04100 142.11800 154.42400 1.000 37.99000 251 PHE B N 1
ATOM 7828 C CA . PHE B 1 264 ? 158.71800 143.21800 153.52000 1.000 37.99000 251 PHE B CA 1
ATOM 7829 C C . PHE B 1 264 ? 159.77200 143.34800 152.42100 1.000 37.99000 251 PHE B C 1
ATOM 7830 O O . PHE B 1 264 ? 160.49800 144.33700 152.32300 1.000 37.99000 251 PHE B O 1
ATOM 7838 N N . HIS B 1 265 ? 159.83800 142.32000 151.57300 1.000 50.93000 252 HIS B N 1
ATOM 7839 C CA . HIS B 1 265 ? 160.53700 142.47700 150.30400 1.000 50.93000 252 HIS B CA 1
ATOM 7840 C C . HIS B 1 265 ? 159.67600 143.35500 149.41400 1.000 50.93000 252 HIS B C 1
ATOM 7841 O O . HIS B 1 265 ? 158.79300 142.86000 148.70700 1.000 50.93000 252 HIS B O 1
ATOM 7848 N N . SER B 1 266 ? 159.92400 144.65800 149.44500 1.000 57.74000 253 SER B N 1
ATOM 7849 C CA . SER B 1 266 ? 159.07600 145.61200 148.75700 1.000 57.74000 253 SER B CA 1
ATOM 7850 C C . SER B 1 266 ? 159.44300 145.68900 147.27800 1.000 57.74000 253 SER B C 1
ATOM 7851 O O . SER B 1 266 ? 160.24700 144.91000 146.76000 1.000 57.74000 253 SER B O 1
ATOM 7854 N N . ASP B 1 267 ? 158.82600 146.64200 146.59000 1.000 61.45000 254 ASP B N 1
ATOM 7855 C CA . ASP B 1 267 ? 159.14100 146.89900 145.19500 1.000 61.45000 254 ASP B CA 1
ATOM 7856 C C . ASP B 1 267 ? 160.54100 147.48700 145.05300 1.000 61.45000 254 ASP B C 1
ATOM 7857 O O . ASP B 1 267 ? 161.07400 148.11400 145.97300 1.000 61.45000 254 ASP B O 1
ATOM 7862 N N . ASP B 1 268 ? 161.14400 147.25700 143.88800 1.000 61.38000 255 ASP B N 1
ATOM 7863 C CA . ASP B 1 268 ? 162.45200 147.82100 143.58900 1.000 61.38000 255 ASP B CA 1
ATOM 7864 C C . ASP B 1 268 ? 162.29000 149.30600 143.30800 1.000 61.38000 255 ASP B C 1
ATOM 7865 O O . ASP B 1 268 ? 162.09800 149.70700 142.15500 1.000 61.38000 255 ASP B O 1
ATOM 7870 N N . ALA B 1 269 ? 162.36000 150.12800 144.35100 1.000 57.19000 256 ALA B N 1
ATOM 7871 C CA . ALA B 1 269 ? 161.93500 151.51500 144.25000 1.000 57.19000 256 ALA B CA 1
ATOM 7872 C C . ALA B 1 269 ? 162.82000 152.38100 145.14300 1.000 57.19000 256 ALA B C 1
ATOM 7873 O O . ALA B 1 269 ? 163.89500 151.96300 145.58100 1.000 57.19000 256 ALA B O 1
ATOM 7875 N N . LEU B 1 270 ? 162.35200 153.60300 145.40700 1.000 58.43000 257 LEU B N 1
ATOM 7876 C CA . LEU B 1 270 ? 163.12900 154.59500 146.14300 1.000 58.43000 257 LEU B CA 1
ATOM 7877 C C . LEU B 1 270 ? 163.07100 154.36100 147.65100 1.000 58.43000 257 LEU B C 1
ATOM 7878 O O . LEU B 1 270 ? 163.84100 154.96900 148.40100 1.000 58.43000 257 LEU B O 1
ATOM 7883 N N . LYS B 1 271 ? 162.19800 153.47700 148.11700 1.000 58.58000 258 LYS B N 1
ATOM 7884 C CA . LYS B 1 271 ? 162.05200 153.21700 149.54700 1.000 58.58000 258 LYS B CA 1
ATOM 7885 C C . LYS B 1 271 ? 162.80800 151.93800 149.89500 1.000 58.58000 258 LYS B C 1
ATOM 7886 O O . LYS B 1 271 ? 162.21900 150.85800 149.97600 1.000 58.58000 258 LYS B O 1
ATOM 7892 N N . GLU B 1 272 ? 164.12100 152.06300 150.10600 1.000 56.45000 259 GLU B N 1
ATOM 7893 C CA . GLU B 1 272 ? 164.93900 150.95600 150.58200 1.000 56.45000 259 GLU B CA 1
ATOM 7894 C C . GLU B 1 272 ? 165.15500 150.98800 152.08600 1.000 56.45000 259 GLU B C 1
ATOM 7895 O O . GLU B 1 272 ? 165.68200 150.01800 152.64000 1.000 56.45000 259 GLU B O 1
ATOM 7901 N N . SER B 1 273 ? 164.77400 152.07300 152.75500 1.000 47.40000 260 SER B N 1
ATOM 7902 C CA . SER B 1 273 ? 164.89400 152.16500 154.20300 1.000 47.40000 260 SER B CA 1
ATOM 7903 C C . SER B 1 273 ? 163.58000 151.89600 154.91700 1.000 47.40000 260 SER B C 1
ATOM 7904 O O . SER B 1 273 ? 163.59200 151.39900 156.04600 1.000 47.40000 260 SER B O 1
ATOM 7907 N N . ALA B 1 274 ? 162.44700 152.20700 154.28000 1.000 43.65000 261 ALA B N 1
ATOM 7908 C CA . ALA B 1 274 ? 161.15500 152.03300 154.93000 1.000 43.65000 261 ALA B CA 1
ATOM 7909 C C . ALA B 1 274 ? 160.77700 150.56500 155.06100 1.000 43.65000 261 ALA B C 1
ATOM 7910 O O . ALA B 1 274 ? 160.13300 150.18000 156.03900 1.000 43.65000 261 ALA B O 1
ATOM 7912 N N . ALA B 1 275 ? 161.17300 149.73200 154.10300 1.000 36.17000 262 ALA B N 1
ATOM 7913 C CA . ALA B 1 275 ? 160.91200 148.30400 154.20400 1.000 36.17000 262 ALA B CA 1
ATOM 7914 C C . ALA B 1 275 ? 161.95000 147.57700 155.04300 1.000 36.17000 262 ALA B C 1
ATOM 7915 O O . ALA B 1 275 ? 161.65200 146.50600 155.58100 1.000 36.17000 262 ALA B O 1
ATOM 7917 N N . MET B 1 276 ? 163.15700 148.12700 155.15800 1.000 35.35000 263 MET B N 1
ATOM 7918 C CA . MET B 1 276 ? 164.16800 147.52400 156.01500 1.000 35.35000 263 MET B CA 1
ATOM 7919 C C . MET B 1 276 ? 163.87100 147.80100 157.48300 1.000 35.35000 263 MET B C 1
ATOM 7920 O O . MET B 1 276 ? 164.10800 146.94300 158.34000 1.000 35.35000 263 MET B O 1
ATOM 7925 N N . LEU B 1 277 ? 163.33300 148.98600 157.78800 1.000 29.43000 264 LEU B N 1
ATOM 7926 C CA . LEU B 1 277 ? 163.02400 149.33600 159.17100 1.000 29.43000 264 LEU B CA 1
ATOM 7927 C C . LEU B 1 277 ? 161.83700 148.54100 159.69700 1.000 29.43000 264 LEU B C 1
ATOM 7928 O O . LEU B 1 277 ? 161.80800 148.17300 160.87500 1.000 29.43000 264 LEU B O 1
ATOM 7933 N N . ASN B 1 278 ? 160.84700 148.26800 158.84300 1.000 26.93000 265 ASN B N 1
ATOM 7934 C CA . ASN B 1 278 ? 159.73900 147.41800 159.25500 1.000 26.93000 265 ASN B CA 1
ATOM 7935 C C . ASN B 1 278 ? 160.13000 145.95000 159.34300 1.000 26.93000 265 ASN B C 1
ATOM 7936 O O . ASN B 1 278 ? 159.42300 145.17500 159.99000 1.000 26.93000 265 ASN B O 1
ATOM 7941 N N . ASN B 1 279 ? 161.22600 145.54500 158.70500 1.000 26.51000 266 ASN B N 1
ATOM 7942 C CA . ASN B 1 279 ? 161.72600 144.19000 158.90000 1.000 26.51000 266 ASN B CA 1
ATOM 7943 C C . ASN B 1 279 ? 162.40300 144.02900 160.25300 1.000 26.51000 266 ASN B C 1
ATOM 7944 O O . ASN B 1 279 ? 162.28800 142.97000 160.87500 1.000 26.51000 266 ASN B O 1
ATOM 7949 N N . MET B 1 280 ? 163.10000 145.06300 160.72600 1.000 21.90000 267 MET B N 1
ATOM 7950 C CA . MET B 1 280 ? 163.72400 145.01600 162.04200 1.000 21.90000 267 MET B CA 1
ATOM 7951 C C . MET B 1 280 ? 162.70300 145.17100 163.16000 1.000 21.90000 267 MET B C 1
ATOM 7952 O O . MET B 1 280 ? 162.94000 144.69700 164.27400 1.000 21.90000 267 MET B O 1
ATOM 7957 N N . ARG B 1 281 ? 161.57600 145.82800 162.88200 1.000 20.00000 268 ARG B N 1
ATOM 7958 C CA . ARG B 1 281 ? 160.52900 145.98800 163.88500 1.000 20.00000 268 ARG B CA 1
ATOM 7959 C C . ARG B 1 281 ? 159.78900 144.68200 164.13700 1.000 20.00000 268 ARG B C 1
ATOM 7960 O O . ARG B 1 281 ? 159.37300 144.40900 165.26600 1.000 20.00000 268 ARG B O 1
ATOM 7968 N N . VAL B 1 282 ? 159.60400 143.86900 163.09800 1.000 19.05000 269 VAL B N 1
ATOM 7969 C CA . VAL B 1 282 ? 158.85300 142.63000 163.26300 1.000 19.05000 269 VAL B CA 1
ATOM 7970 C C . VAL B 1 282 ? 159.74400 141.53600 163.83800 1.000 19.05000 269 VAL B C 1
ATOM 7971 O O . VAL B 1 282 ? 159.34600 140.82300 164.76500 1.000 19.05000 269 VAL B O 1
ATOM 7975 N N . TYR B 1 283 ? 160.97200 141.41000 163.32900 1.000 20.75000 270 TYR B N 1
ATOM 7976 C CA . TYR B 1 283 ? 161.87600 140.38400 163.83500 1.000 20.75000 270 TYR B CA 1
ATOM 7977 C C . TYR B 1 283 ? 162.45200 140.74800 165.19600 1.000 20.75000 270 TYR B C 1
ATOM 7978 O O . TYR B 1 283 ? 162.68300 139.86000 166.02000 1.000 20.75000 270 TYR B O 1
ATOM 7987 N N . GLY B 1 284 ? 162.68800 142.03600 165.45400 1.000 16.28000 271 GLY B N 1
ATOM 7988 C CA . GLY B 1 284 ? 163.20100 142.44800 166.74800 1.000 16.28000 271 GLY B CA 1
ATOM 7989 C C . GLY B 1 284 ? 162.19500 142.38000 167.87400 1.000 16.28000 271 GLY B C 1
ATOM 7990 O O . GLY B 1 284 ? 162.59100 142.27500 169.03700 1.000 16.28000 271 GLY B O 1
ATOM 7991 N N . THR B 1 285 ? 160.90400 142.44500 167.55400 1.000 16.32000 272 THR B N 1
ATOM 7992 C CA . THR B 1 285 ? 159.87300 142.23200 168.56300 1.000 16.32000 272 THR B CA 1
ATOM 7993 C C . THR B 1 285 ? 159.78600 140.75900 168.94000 1.000 16.32000 272 THR B C 1
ATOM 7994 O O . THR B 1 285 ? 159.75000 140.41300 170.12600 1.000 16.32000 272 THR B O 1
ATOM 7998 N N . ALA B 1 286 ? 159.77100 139.87800 167.93600 1.000 16.90000 273 ALA B N 1
ATOM 7999 C CA . ALA B 1 286 ? 159.68200 138.44400 168.18500 1.000 16.90000 273 ALA B CA 1
ATOM 8000 C C . ALA B 1 286 ? 160.94700 137.90100 168.83300 1.000 16.90000 273 ALA B C 1
ATOM 8001 O O . ALA B 1 286 ? 160.88200 136.93400 169.59800 1.000 16.90000 273 ALA B O 1
ATOM 8003 N N . PHE B 1 287 ? 162.09700 138.50700 168.54200 1.000 18.42000 274 PHE B N 1
ATOM 8004 C CA . PHE B 1 287 ? 163.33300 138.12700 169.21300 1.000 18.42000 274 PHE B CA 1
ATOM 8005 C C . PHE B 1 287 ? 163.34200 138.57000 170.67000 1.000 18.42000 274 PHE B C 1
ATOM 8006 O O . PHE B 1 287 ? 163.89400 137.86900 171.52400 1.000 18.42000 274 PHE B O 1
ATOM 8014 N N . LEU B 1 288 ? 162.74900 139.72600 170.96900 1.000 16.09000 275 LEU B N 1
ATOM 8015 C CA . LEU B 1 288 ? 162.69200 140.19300 172.34900 1.000 16.09000 275 LEU B CA 1
ATOM 8016 C C . LEU B 1 288 ? 161.71100 139.36600 173.16800 1.000 16.09000 275 LEU B C 1
ATOM 8017 O O . LEU B 1 288 ? 161.96400 139.09100 174.34200 1.000 16.09000 275 LEU B O 1
ATOM 8022 N N . VAL B 1 289 ? 160.60000 138.94600 172.55900 1.000 17.80000 276 VAL B N 1
ATOM 8023 C CA . VAL B 1 289 ? 159.57900 138.17700 173.26700 1.000 17.80000 276 VAL B CA 1
ATOM 8024 C C . VAL B 1 289 ? 160.10700 136.79700 173.65000 1.000 17.80000 276 VAL B C 1
ATOM 8025 O O . VAL B 1 289 ? 159.90800 136.33500 174.77900 1.000 17.80000 276 VAL B O 1
ATOM 8029 N N . LEU B 1 290 ? 160.83300 136.14400 172.73900 1.000 18.72000 277 LEU B N 1
ATOM 8030 C CA . LEU B 1 290 ? 161.45400 134.86400 173.06200 1.000 18.72000 277 LEU B CA 1
ATOM 8031 C C . LEU B 1 290 ? 162.60400 135.01000 174.04900 1.000 18.72000 277 LEU B C 1
ATOM 8032 O O . LEU B 1 290 ? 162.92100 134.05800 174.76100 1.000 18.72000 277 LEU B O 1
ATOM 8037 N N . MET B 1 291 ? 163.22700 136.18400 174.12600 1.000 19.71000 278 MET B N 1
ATOM 8038 C CA . MET B 1 291 ? 164.34200 136.36700 175.04600 1.000 19.71000 278 MET B CA 1
ATOM 8039 C C . MET B 1 291 ? 163.90400 136.74700 176.45500 1.000 19.71000 278 MET B C 1
ATOM 8040 O O . MET B 1 291 ? 164.65400 136.49700 177.40000 1.000 19.71000 278 MET B O 1
ATOM 8045 N N . VAL B 1 292 ? 162.72300 137.34500 176.62300 1.000 19.45000 279 VAL B N 1
ATOM 8046 C CA . VAL B 1 292 ? 162.15600 137.49200 177.96200 1.000 19.45000 279 VAL B CA 1
ATOM 8047 C C . VAL B 1 292 ? 161.71700 136.13100 178.48900 1.000 19.45000 279 VAL B C 1
ATOM 8048 O O . VAL B 1 292 ? 161.78900 135.86200 179.69500 1.000 19.45000 279 VAL B O 1
ATOM 8052 N N . LEU B 1 293 ? 161.29700 135.24200 177.58300 1.000 21.63000 280 LEU B N 1
ATOM 8053 C CA . LEU B 1 293 ? 160.88800 133.89300 177.96000 1.000 21.63000 280 LEU B CA 1
ATOM 8054 C C . LEU B 1 293 ? 162.04900 133.07600 178.51800 1.000 21.63000 280 LEU B C 1
ATOM 8055 O O . LEU B 1 293 ? 161.86300 132.30000 179.45800 1.000 21.63000 280 LEU B O 1
ATOM 8060 N N . VAL B 1 294 ? 163.25300 133.23500 177.95700 1.000 21.91000 281 VAL B N 1
ATOM 8061 C CA . VAL B 1 294 ? 164.40100 132.47500 178.44800 1.000 21.91000 281 VAL B CA 1
ATOM 8062 C C . VAL B 1 294 ? 164.82500 132.97000 179.82600 1.000 21.91000 281 VAL B C 1
ATOM 8063 O O . VAL B 1 294 ? 165.18700 132.17200 180.69400 1.000 21.91000 281 VAL B O 1
ATOM 8067 N N . VAL B 1 295 ? 164.75700 134.28400 180.05800 1.000 21.53000 282 VAL B N 1
ATOM 8068 C CA . VAL B 1 295 ? 165.08300 134.84900 181.36600 1.000 21.53000 282 VAL B CA 1
ATOM 8069 C C . VAL B 1 295 ? 164.09300 134.37200 182.43000 1.000 21.53000 282 VAL B C 1
ATOM 8070 O O . VAL B 1 295 ? 164.47500 134.11100 183.57800 1.000 21.53000 282 VAL B O 1
ATOM 8074 N N . PHE B 1 296 ? 162.83300 134.16600 182.05300 1.000 23.84000 283 PHE B N 1
ATOM 8075 C CA . PHE B 1 296 ? 161.83300 133.74700 183.02600 1.000 23.84000 283 PHE B CA 1
ATOM 8076 C C . PHE B 1 296 ? 161.93900 132.26300 183.37300 1.000 23.84000 283 PHE B C 1
ATOM 8077 O O . PHE B 1 296 ? 162.02900 131.90900 184.55300 1.000 23.84000 283 PHE B O 1
ATOM 8085 N N . ILE B 1 297 ? 161.92600 131.37300 182.37500 1.000 27.01000 284 ILE B N 1
ATOM 8086 C CA . ILE B 1 297 ? 161.75900 129.95900 182.70600 1.000 27.01000 284 ILE B CA 1
ATOM 8087 C C . ILE B 1 297 ? 163.09400 129.30400 183.06000 1.000 27.01000 284 ILE B C 1
ATOM 8088 O O . ILE B 1 297 ? 163.15400 128.46500 183.96400 1.000 27.01000 284 ILE B O 1
ATOM 8093 N N . GLY B 1 298 ? 164.18100 129.64000 182.36600 1.000 29.28000 285 GLY B N 1
ATOM 8094 C CA . GLY B 1 298 ? 165.46700 129.16100 182.82700 1.000 29.28000 285 GLY B CA 1
ATOM 8095 C C . GLY B 1 298 ? 166.59600 130.16200 182.73800 1.000 29.28000 285 GLY B C 1
ATOM 8096 O O . GLY B 1 298 ? 167.12900 130.40900 181.65700 1.000 29.28000 285 GLY B O 1
ATOM 8097 N N . VAL B 1 299 ? 167.06200 130.63500 183.88800 1.000 32.17000 286 VAL B N 1
ATOM 8098 C CA . VAL B 1 299 ? 168.16900 131.58000 183.94500 1.000 32.17000 286 VAL B CA 1
ATOM 8099 C C . VAL B 1 299 ? 169.44700 130.90800 184.42000 1.000 32.17000 286 VAL B C 1
ATOM 8100 O O . VAL B 1 299 ? 170.54300 131.43700 184.17000 1.000 32.17000 286 VAL B O 1
ATOM 8104 N N . ARG B 1 300 ? 169.34600 129.71700 185.02300 1.000 36.44000 287 ARG B N 1
ATOM 8105 C CA . ARG B 1 300 ? 170.52100 128.93300 185.38500 1.000 36.44000 287 ARG B CA 1
ATOM 8106 C C . ARG B 1 300 ? 171.29200 128.46100 184.15700 1.000 36.44000 287 ARG B C 1
ATOM 8107 O O . ARG B 1 300 ? 172.51000 128.26700 184.23200 1.000 36.44000 287 ARG B O 1
ATOM 8115 N N . TYR B 1 301 ? 170.61300 128.28000 183.02600 1.000 35.36000 288 TYR B N 1
ATOM 8116 C CA . TYR B 1 301 ? 171.29100 127.91400 181.79100 1.000 35.36000 288 TYR B CA 1
ATOM 8117 C C . TYR B 1 301 ? 171.89600 129.11700 181.08900 1.000 35.36000 288 TYR B C 1
ATOM 8118 O O . TYR B 1 301 ? 172.82100 128.95000 180.29000 1.000 35.36000 288 TYR B O 1
ATOM 8127 N N . VAL B 1 302 ? 171.39600 130.32200 181.36800 1.000 30.84000 289 VAL B N 1
ATOM 8128 C CA . VAL B 1 302 ? 172.08300 131.52800 180.92400 1.000 30.84000 289 VAL B CA 1
ATOM 8129 C C . VAL B 1 302 ? 173.36300 131.72300 181.72900 1.000 30.84000 289 VAL B C 1
ATOM 8130 O O . VAL B 1 302 ? 174.36200 132.23600 181.20900 1.000 30.84000 289 VAL B O 1
ATOM 8134 N N . ASN B 1 303 ? 173.36300 131.29600 182.99900 1.000 31.81000 290 ASN B N 1
ATOM 8135 C CA . ASN B 1 303 ? 174.56400 131.37200 183.82900 1.000 31.81000 290 ASN B CA 1
ATOM 8136 C C . ASN B 1 303 ? 175.66900 130.45400 183.32100 1.000 31.81000 290 ASN B C 1
ATOM 8137 O O . ASN B 1 303 ? 176.83100 130.86600 183.24000 1.000 31.81000 290 ASN B O 1
ATOM 8142 N N . LYS B 1 304 ? 175.33800 129.21000 182.98600 1.000 32.83000 291 LYS B N 1
ATOM 8143 C CA . LYS B 1 304 ? 176.37900 128.23900 182.68800 1.000 32.83000 291 LYS B CA 1
ATOM 8144 C C . LYS B 1 304 ? 176.81700 128.26100 181.22900 1.000 32.83000 291 LYS B C 1
ATOM 8145 O O . LYS B 1 304 ? 177.80400 127.60200 180.89000 1.000 32.83000 291 LYS B O 1
ATOM 8151 N N . PHE B 1 305 ? 176.12900 129.00500 180.36700 1.000 29.23000 292 PHE B N 1
ATOM 8152 C CA . PHE B 1 305 ? 176.59000 129.24100 179.00600 1.000 29.23000 292 PHE B CA 1
ATOM 8153 C C . PHE B 1 305 ? 177.51400 130.44900 178.89300 1.000 29.23000 292 PHE B C 1
ATOM 8154 O O . PHE B 1 305 ? 177.81800 130.87400 177.77600 1.000 29.23000 292 PHE B O 1
ATOM 8162 N N . ALA B 1 306 ? 177.95800 131.01000 180.02100 1.000 24.50000 293 ALA B N 1
ATOM 8163 C CA . ALA B 1 306 ? 178.79000 132.20900 179.99700 1.000 24.50000 293 ALA B CA 1
ATOM 8164 C C . ALA B 1 306 ? 180.18100 131.93900 179.43800 1.000 24.50000 293 ALA B C 1
ATOM 8165 O O . ALA B 1 306 ? 180.80200 132.84200 178.87100 1.000 24.50000 293 ALA B O 1
ATOM 8167 N N . SER B 1 307 ? 180.68500 130.71400 179.59400 1.000 23.43000 294 SER B N 1
ATOM 8168 C CA . SER B 1 307 ? 182.03900 130.40200 179.15200 1.000 23.43000 294 SER B CA 1
ATOM 8169 C C . SER B 1 307 ? 182.13700 130.30200 177.63700 1.000 23.43000 294 SER B C 1
ATOM 8170 O O . SER B 1 307 ? 183.21000 130.53200 177.07500 1.000 23.43000 294 SER B O 1
ATOM 8173 N N . LEU B 1 308 ? 181.04500 129.95500 176.96200 1.000 22.09000 295 LEU B N 1
ATOM 8174 C CA . LEU B 1 308 ? 181.06300 129.88300 175.51100 1.000 22.09000 295 LEU B CA 1
ATOM 8175 C C . LEU B 1 308 ? 180.62700 131.17900 174.84500 1.000 22.09000 295 LEU B C 1
ATOM 8176 O O . LEU B 1 308 ? 180.93300 131.38200 173.66700 1.000 22.09000 295 LEU B O 1
ATOM 8181 N N . PHE B 1 309 ? 179.91400 132.05300 175.55700 1.000 18.37000 296 PHE B N 1
ATOM 8182 C CA . PHE B 1 309 ? 179.69800 133.40400 175.04700 1.000 18.37000 296 PHE B CA 1
ATOM 8183 C C . PHE B 1 309 ? 180.99800 134.19400 175.04800 1.000 18.37000 296 PHE B C 1
ATOM 8184 O O . PHE B 1 309 ? 181.24500 134.99600 174.14100 1.000 18.37000 296 PHE B O 1
ATOM 8192 N N . LEU B 1 310 ? 181.84000 133.97500 176.05700 1.000 16.35000 297 LEU B N 1
ATOM 8193 C CA . LEU B 1 310 ? 183.14400 134.62400 176.10400 1.000 16.35000 297 LEU B CA 1
ATOM 8194 C C . LEU B 1 310 ? 184.09700 134.05000 175.06200 1.000 16.35000 297 LEU B C 1
ATOM 8195 O O . LEU B 1 310 ? 184.92100 134.78500 174.50700 1.000 16.35000 297 LEU B O 1
ATOM 8200 N N . ALA B 1 311 ? 183.98900 132.75000 174.77300 1.000 17.14000 298 ALA B N 1
ATOM 8201 C CA . ALA B 1 311 ? 184.88000 132.12300 173.80200 1.000 17.14000 298 ALA B CA 1
ATOM 8202 C C . ALA B 1 311 ? 184.57200 132.56300 172.37500 1.000 17.14000 298 ALA B C 1
ATOM 8203 O O . ALA B 1 311 ? 185.47800 132.60400 171.53800 1.000 17.14000 298 ALA B O 1
ATOM 8205 N N . CYS B 1 312 ? 183.31100 132.88800 172.08000 1.000 17.64000 299 CYS B N 1
ATOM 8206 C CA . CYS B 1 312 ? 182.96100 133.41800 170.76600 1.000 17.64000 299 CYS B CA 1
ATOM 8207 C C . CYS B 1 312 ? 183.55200 134.80300 170.53300 1.000 17.64000 299 CYS B C 1
ATOM 8208 O O . CYS B 1 312 ? 183.82200 135.17100 169.38500 1.000 17.64000 299 CYS B O 1
ATOM 8211 N N . VAL B 1 313 ? 183.74700 135.58300 171.59700 1.000 15.75000 300 VAL B N 1
ATOM 8212 C CA . VAL B 1 313 ? 184.36500 136.89800 171.47200 1.000 15.75000 300 VAL B CA 1
ATOM 8213 C C . VAL B 1 313 ? 185.86100 136.77300 171.21400 1.000 15.75000 300 VAL B C 1
ATOM 8214 O O . VAL B 1 313 ? 186.41100 137.45700 170.34600 1.000 15.75000 300 VAL B O 1
ATOM 8218 N N . ILE B 1 314 ? 186.53200 135.87500 171.94400 1.000 13.88000 301 ILE B N 1
ATOM 8219 C CA . ILE B 1 314 ? 187.99100 135.81500 171.92700 1.000 13.88000 301 ILE B CA 1
ATOM 8220 C C . ILE B 1 314 ? 188.50300 135.24500 170.60700 1.000 13.88000 301 ILE B C 1
ATOM 8221 O O . ILE B 1 314 ? 189.45200 135.77900 170.02100 1.000 13.88000 301 ILE B O 1
ATOM 8226 N N . VAL B 1 315 ? 187.86800 134.18900 170.09000 1.000 11.90000 302 VAL B N 1
ATOM 8227 C CA . VAL B 1 315 ? 188.31600 133.63100 168.81500 1.000 11.90000 302 VAL B CA 1
ATOM 8228 C C . VAL B 1 315 ? 187.94200 134.52100 167.63300 1.000 11.90000 302 VAL B C 1
ATOM 8229 O O . VAL B 1 315 ? 188.54200 134.39800 166.56200 1.000 11.90000 302 VAL B O 1
ATOM 8233 N N . SER B 1 316 ? 186.97500 135.42700 167.79400 1.000 12.59000 303 SER B N 1
ATOM 8234 C CA . SER B 1 316 ? 186.69800 136.39500 166.74100 1.000 12.59000 303 SER B CA 1
ATOM 8235 C C . SER B 1 316 ? 187.72800 137.51500 166.72400 1.000 12.59000 303 SER B C 1
ATOM 8236 O O . SER B 1 316 ? 188.04700 138.03900 165.65400 1.000 12.59000 303 SER B O 1
ATOM 8239 N N . ILE B 1 317 ? 188.26000 137.88600 167.88700 1.000 11.16000 304 ILE B N 1
ATOM 8240 C CA . ILE B 1 317 ? 189.31600 138.89100 167.94200 1.000 11.16000 304 ILE B CA 1
ATOM 8241 C C . ILE B 1 317 ? 190.63000 138.31200 167.42700 1.000 11.16000 304 ILE B C 1
ATOM 8242 O O . ILE B 1 317 ? 191.36400 138.97200 166.68100 1.000 11.16000 304 ILE B O 1
ATOM 8247 N N . LEU B 1 318 ? 190.92800 137.06100 167.78300 1.000 11.43000 305 LEU B N 1
ATOM 8248 C CA . LEU B 1 318 ? 192.14400 136.40300 167.31500 1.000 11.43000 305 LEU B CA 1
ATOM 8249 C C . LEU B 1 318 ? 192.09600 136.06200 165.83100 1.000 11.43000 305 LEU B C 1
ATOM 8250 O O . LEU B 1 318 ? 193.15000 135.87500 165.22100 1.000 11.43000 305 LEU B O 1
ATOM 8255 N N . ALA B 1 319 ? 190.90200 135.96700 165.24200 1.000 10.80000 306 ALA B N 1
ATOM 8256 C CA . ALA B 1 319 ? 190.79200 135.77400 163.80200 1.000 10.80000 306 ALA B CA 1
ATOM 8257 C C . ALA B 1 319 ? 191.07400 137.05300 163.02700 1.000 10.80000 306 ALA B C 1
ATOM 8258 O O . ALA B 1 319 ? 191.58100 136.98500 161.90400 1.000 10.80000 306 ALA B O 1
ATOM 8260 N N . ILE B 1 320 ? 190.74700 138.21400 163.60000 1.000 11.06000 307 ILE B N 1
ATOM 8261 C CA . ILE B 1 320 ? 191.04300 139.48600 162.95100 1.000 11.06000 307 ILE B CA 1
ATOM 8262 C C . ILE B 1 320 ? 192.54300 139.75500 162.96600 1.000 11.06000 307 ILE B C 1
ATOM 8263 O O . ILE B 1 320 ? 193.11200 140.22300 161.97200 1.000 11.06000 307 ILE B O 1
ATOM 8268 N N . TYR B 1 321 ? 193.20900 139.43800 164.08100 1.000 10.31000 308 TYR B N 1
ATOM 8269 C CA . TYR B 1 321 ? 194.65500 139.61800 164.19300 1.000 10.31000 308 TYR B CA 1
ATOM 8270 C C . TYR B 1 321 ? 195.41900 138.68300 163.26500 1.000 10.31000 308 TYR B C 1
ATOM 8271 O O . TYR B 1 321 ? 196.42100 139.08600 162.66400 1.000 10.31000 308 TYR B O 1
ATOM 8280 N N . ALA B 1 322 ? 194.96900 137.43300 163.14900 1.000 11.63000 309 ALA B N 1
ATOM 8281 C CA . ALA B 1 322 ? 195.66300 136.45900 162.31400 1.000 11.63000 309 ALA B CA 1
ATOM 8282 C C . ALA B 1 322 ? 195.53500 136.80100 160.83700 1.000 11.63000 309 ALA B C 1
ATOM 8283 O O . ALA B 1 322 ? 196.51000 136.69900 160.08300 1.000 11.63000 309 ALA B O 1
ATOM 8285 N N . GLY B 1 323 ? 194.34500 137.22000 160.40800 1.000 11.65000 310 GLY B N 1
ATOM 8286 C CA . GLY B 1 323 ? 194.13400 137.55800 159.01500 1.000 11.65000 310 GLY B CA 1
ATOM 8287 C C . GLY B 1 323 ? 194.69300 138.89600 158.58600 1.000 11.65000 310 GLY B C 1
ATOM 8288 O O . GLY B 1 323 ? 194.83700 139.13300 157.38400 1.000 11.65000 310 GLY B O 1
ATOM 8289 N N . ALA B 1 324 ? 195.00000 139.78000 159.53500 1.000 13.05000 311 ALA B N 1
ATOM 8290 C CA . ALA B 1 324 ? 195.64300 141.04300 159.18900 1.000 13.05000 311 ALA B CA 1
ATOM 8291 C C . ALA B 1 324 ? 197.14700 140.87800 159.03800 1.000 13.05000 311 ALA B C 1
ATOM 8292 O O . ALA B 1 324 ? 197.76300 141.52700 158.18600 1.000 13.05000 311 ALA B O 1
ATOM 8294 N N . ILE B 1 325 ? 197.75100 140.01800 159.85800 1.000 14.85000 312 ILE B N 1
ATOM 8295 C CA . ILE B 1 325 ? 199.18400 139.76300 159.76800 1.000 14.85000 312 ILE B CA 1
ATOM 8296 C C . ILE B 1 325 ? 199.50300 138.97500 158.50600 1.000 14.85000 312 ILE B C 1
ATOM 8297 O O . ILE B 1 325 ? 200.50800 139.23300 157.83100 1.000 14.85000 312 ILE B O 1
ATOM 8302 N N . LYS B 1 326 ? 198.61900 138.04800 158.13400 1.000 15.68000 313 LYS B N 1
ATOM 8303 C CA . LYS B 1 326 ? 198.82800 137.22000 156.95200 1.000 15.68000 313 LYS B CA 1
ATOM 8304 C C . LYS B 1 326 ? 198.76900 138.03400 155.66000 1.000 15.68000 313 LYS B C 1
ATOM 8305 O O . LYS B 1 326 ? 199.49200 137.73100 154.70300 1.000 15.68000 313 LYS B O 1
ATOM 8311 N N . SER B 1 327 ? 197.98600 139.11400 155.63800 1.000 16.53000 314 SER B N 1
ATOM 8312 C CA . SER B 1 327 ? 197.88800 139.99100 154.47500 1.000 16.53000 314 SER B CA 1
ATOM 8313 C C . SER B 1 327 ? 199.16200 140.79000 154.18800 1.000 16.53000 314 SER B C 1
ATOM 8314 O O . SER B 1 327 ? 199.17700 141.52800 153.20000 1.000 16.53000 314 SER B O 1
ATOM 8317 N N . SER B 1 328 ? 200.21800 140.67800 155.00300 1.000 17.76000 315 SER B N 1
ATOM 8318 C CA . SER B 1 328 ? 201.50700 141.25500 154.63600 1.000 17.76000 315 SER B CA 1
ATOM 8319 C C . SER B 1 328 ? 202.17500 140.47600 153.51000 1.000 17.76000 315 SER B C 1
ATOM 8320 O O . SER B 1 328 ? 202.90500 141.06100 152.70400 1.000 17.76000 315 SER B O 1
ATOM 8323 N N . PHE B 1 329 ? 201.94300 139.16600 153.43700 1.000 19.52000 316 PHE B N 1
ATOM 8324 C CA . PHE B 1 329 ? 202.52200 138.33400 152.38900 1.000 19.52000 316 PHE B CA 1
ATOM 8325 C C . PHE B 1 329 ? 201.50700 137.53100 151.59400 1.000 19.52000 316 PHE B C 1
ATOM 8326 O O . PHE B 1 329 ? 201.84900 137.06400 150.50200 1.000 19.52000 316 PHE B O 1
ATOM 8334 N N . ALA B 1 330 ? 200.29000 137.33800 152.09400 1.000 19.21000 317 ALA B N 1
ATOM 8335 C CA . ALA B 1 330 ? 199.25500 136.58800 151.38200 1.000 19.21000 317 ALA B CA 1
ATOM 8336 C C . ALA B 1 330 ? 197.90300 137.24100 151.62000 1.000 19.21000 317 ALA B C 1
ATOM 8337 O O . ALA B 1 330 ? 197.12500 136.80600 152.47700 1.000 19.21000 317 ALA B O 1
ATOM 8339 N N . PRO B 1 331 ? 197.58300 138.29500 150.87400 1.000 18.49000 318 PRO B N 1
ATOM 8340 C CA . PRO B 1 331 ? 196.29800 138.96800 151.06400 1.000 18.49000 318 PRO B CA 1
ATOM 8341 C C . PRO B 1 331 ? 195.17000 138.18000 150.42400 1.000 18.49000 318 PRO B C 1
ATOM 8342 O O . PRO B 1 331 ? 195.37700 137.49700 149.41000 1.000 18.49000 318 PRO B O 1
ATOM 8346 N N . PRO B 1 332 ? 193.96400 138.24700 150.98500 1.000 18.98000 319 PRO B N 1
ATOM 8347 C CA . PRO B 1 332 ? 192.82200 137.56200 150.37300 1.000 18.98000 319 PRO B CA 1
ATOM 8348 C C . PRO B 1 332 ? 192.35100 138.29100 149.12400 1.000 18.98000 319 PRO B C 1
ATOM 8349 O O . PRO B 1 332 ? 192.69000 139.44700 148.87100 1.000 18.98000 319 PRO B O 1
ATOM 8353 N N . HIS B 1 333 ? 191.53500 137.59200 148.34400 1.000 20.37000 320 HIS B N 1
ATOM 8354 C CA . HIS B 1 333 ? 191.04200 138.08600 147.06200 1.000 20.37000 320 HIS B CA 1
ATOM 8355 C C . HIS B 1 333 ? 189.58200 138.50100 147.22400 1.000 20.37000 320 HIS B C 1
ATOM 8356 O O . HIS B 1 333 ? 188.68900 137.65300 147.30100 1.000 20.37000 320 HIS B O 1
ATOM 8363 N N . PHE B 1 334 ? 189.34800 139.81000 147.29000 1.000 16.04000 321 PHE B N 1
ATOM 8364 C CA . PHE B 1 334 ? 188.00300 140.38500 147.31300 1.000 16.04000 321 PHE B CA 1
ATOM 8365 C C . PHE B 1 334 ? 187.98200 141.56900 146.35700 1.000 16.04000 321 PHE B C 1
ATOM 8366 O O . PHE B 1 334 ? 188.36300 142.68600 146.74300 1.000 16.04000 321 PHE B O 1
ATOM 8374 N N . PRO B 1 335 ? 187.53900 141.37800 145.11800 1.000 15.67000 322 PRO B N 1
ATOM 8375 C CA . PRO B 1 335 ? 187.59100 142.46600 144.13900 1.000 15.67000 322 PRO B CA 1
ATOM 8376 C C . PRO B 1 335 ? 186.43800 143.44900 144.28500 1.000 15.67000 322 PRO B C 1
ATOM 8377 O O . PRO B 1 335 ? 185.34500 143.10900 144.74000 1.000 15.67000 322 PRO B O 1
ATOM 8381 N N . VAL B 1 336 ? 186.70600 144.69400 143.89500 1.000 17.60000 323 VAL B N 1
ATOM 8382 C CA . VAL B 1 336 ? 185.72400 145.77300 143.92500 1.000 17.60000 323 VAL B CA 1
ATOM 8383 C C . VAL B 1 336 ? 185.61200 146.35400 142.52300 1.000 17.60000 323 VAL B C 1
ATOM 8384 O O . VAL B 1 336 ? 186.62200 146.72700 141.91800 1.000 17.60000 323 VAL B O 1
ATOM 8388 N N . CYS B 1 337 ? 184.38600 146.44100 142.01700 1.000 22.78000 324 CYS B N 1
ATOM 8389 C CA . CYS B 1 337 ? 184.13400 146.91500 140.66500 1.000 22.78000 324 CYS B CA 1
ATOM 8390 C C . CYS B 1 337 ? 183.92200 148.42500 140.68400 1.000 22.78000 324 CYS B C 1
ATOM 8391 O O . CYS B 1 337 ? 183.08900 148.92900 141.43900 1.000 22.78000 324 CYS B O 1
ATOM 8394 N N . MET B 1 338 ? 184.68700 149.14400 139.86300 1.000 22.57000 325 MET B N 1
ATOM 8395 C CA . MET B 1 338 ? 184.63700 150.60000 139.80000 1.000 22.57000 325 MET B CA 1
ATOM 8396 C C . MET B 1 338 ? 184.29800 151.04700 138.38600 1.000 22.57000 325 MET B C 1
ATOM 8397 O O . MET B 1 338 ? 184.90900 150.58000 137.42100 1.000 22.57000 325 MET B O 1
ATOM 8402 N N . LEU B 1 339 ? 183.36500 151.98500 138.27100 1.000 22.88000 326 LEU B N 1
ATOM 8403 C CA . LEU B 1 339 ? 183.00300 152.54600 136.98000 1.000 22.88000 326 LEU B CA 1
ATOM 8404 C C . LEU B 1 339 ? 183.58400 153.94800 136.96600 1.000 22.88000 326 LEU B C 1
ATOM 8405 O O . LEU B 1 339 ? 182.93200 154.89900 137.37900 1.000 22.88000 326 LEU B O 1
ATOM 8410 N N . GLY B 1 340 ? 184.82000 154.06900 136.50300 1.000 26.83000 327 GLY B N 1
ATOM 8411 C CA . GLY B 1 340 ? 185.48600 155.35300 136.45300 1.000 26.83000 327 GLY B CA 1
ATOM 8412 C C . GLY B 1 340 ? 186.11500 155.73400 137.77900 1.000 26.83000 327 GLY B C 1
ATOM 8413 O O . GLY B 1 340 ? 187.28100 155.44900 138.03100 1.000 26.83000 327 GLY B O 1
ATOM 8414 N N . ASN B 1 341 ? 185.32900 156.38200 138.62800 1.000 27.51000 328 ASN B N 1
ATOM 8415 C CA . ASN B 1 341 ? 185.78200 156.84700 139.93000 1.000 27.51000 328 ASN B CA 1
ATOM 8416 C C . ASN B 1 341 ? 184.77000 156.46600 141.00800 1.000 27.51000 328 ASN B C 1
ATOM 8417 O O . ASN B 1 341 ? 185.01800 156.59700 142.20300 1.000 27.51000 328 ASN B O 1
ATOM 8422 N N . ARG B 1 342 ? 183.62600 155.98500 140.54200 1.000 19.41000 329 ARG B N 1
ATOM 8423 C CA . ARG B 1 342 ? 182.48800 155.58400 141.36200 1.000 19.41000 329 ARG B CA 1
ATOM 8424 C C . ARG B 1 342 ? 182.46000 154.09800 141.72100 1.000 19.41000 329 ARG B C 1
ATOM 8425 O O . ARG B 1 342 ? 182.79400 153.24400 140.90800 1.000 19.41000 329 ARG B O 1
ATOM 8433 N N . THR B 1 343 ? 182.05400 153.80600 142.95100 1.000 16.63000 330 THR B N 1
ATOM 8434 C CA . THR B 1 343 ? 181.98300 152.43800 143.45600 1.000 16.63000 330 THR B CA 1
ATOM 8435 C C . THR B 1 343 ? 180.64100 151.80700 143.09800 1.000 16.63000 330 THR B C 1
ATOM 8436 O O . THR B 1 343 ? 179.58400 152.32600 143.46900 1.000 16.63000 330 THR B O 1
ATOM 8440 N N . LEU B 1 344 ? 180.69000 150.68100 142.39600 1.000 20.00000 331 LEU B N 1
ATOM 8441 C CA . LEU B 1 344 ? 179.50000 149.92600 142.03800 1.000 20.00000 331 LEU B CA 1
ATOM 8442 C C . LEU B 1 344 ? 179.22400 148.83900 143.06500 1.000 20.00000 331 LEU B C 1
ATOM 8443 O O . LEU B 1 344 ? 180.14100 148.28300 143.67100 1.000 20.00000 331 LEU B O 1
ATOM 8448 N N . SER B 1 345 ? 177.94300 148.53900 143.25100 1.000 23.79000 332 SER B N 1
ATOM 8449 C CA . SER B 1 345 ? 177.54800 147.41100 144.08300 1.000 23.79000 332 SER B CA 1
ATOM 8450 C C . SER B 1 345 ? 177.90400 146.10300 143.39100 1.000 23.79000 332 SER B C 1
ATOM 8451 O O . SER B 1 345 ? 177.61500 145.91500 142.20700 1.000 23.79000 332 SER B O 1
ATOM 8454 N N . SER B 1 346 ? 178.52700 145.19400 144.13200 1.000 26.70000 333 SER B N 1
ATOM 8455 C CA . SER B 1 346 ? 178.99600 143.94400 143.55900 1.000 26.70000 333 SER B CA 1
ATOM 8456 C C . SER B 1 346 ? 177.94600 142.84600 143.59600 1.000 26.70000 333 SER B C 1
ATOM 8457 O O . SER B 1 346 ? 178.16700 141.78200 143.01100 1.000 26.70000 333 SER B O 1
ATOM 8460 N N . ARG B 1 347 ? 176.82700 143.07100 144.27500 1.000 30.83000 334 ARG B N 1
ATOM 8461 C CA . ARG B 1 347 ? 175.66500 142.21700 144.10100 1.000 30.83000 334 ARG B CA 1
ATOM 8462 C C . ARG B 1 347 ? 175.09000 142.41700 142.70600 1.000 30.83000 334 ARG B C 1
ATOM 8463 O O . ARG B 1 347 ? 175.28400 143.46400 142.08000 1.000 30.83000 334 ARG B O 1
ATOM 8471 N N . HIS B 1 348 ? 174.40300 141.38000 142.21300 1.000 39.15000 335 HIS B N 1
ATOM 8472 C CA . HIS B 1 348 ? 173.73300 141.34300 140.90700 1.000 39.15000 335 HIS B CA 1
ATOM 8473 C C . HIS B 1 348 ? 174.70700 141.53200 139.74700 1.000 39.15000 335 HIS B C 1
ATOM 8474 O O . HIS B 1 348 ? 174.30400 141.95800 138.66300 1.000 39.15000 335 HIS B O 1
ATOM 8481 N N . ILE B 1 349 ? 175.98800 141.24000 139.96000 1.000 40.14000 336 ILE B N 1
ATOM 8482 C CA . ILE B 1 349 ? 177.03700 141.42900 138.96600 1.000 40.14000 336 ILE B CA 1
ATOM 8483 C C . ILE B 1 349 ? 177.87600 140.16000 138.94600 1.000 40.14000 336 ILE B C 1
ATOM 8484 O O . ILE B 1 349 ? 178.41800 139.75700 139.98200 1.000 40.14000 336 ILE B O 1
ATOM 8489 N N . ASP B 1 350 ? 177.97100 139.52400 137.78000 1.000 47.74000 337 ASP B N 1
ATOM 8490 C CA . ASP B 1 350 ? 178.82200 138.35200 137.62900 1.000 47.74000 337 ASP B CA 1
ATOM 8491 C C . ASP B 1 350 ? 180.22600 138.72300 137.16000 1.000 47.74000 337 ASP B C 1
ATOM 8492 O O . ASP B 1 350 ? 181.21400 138.19500 137.68000 1.000 47.74000 337 ASP B O 1
ATOM 8497 N N . VAL B 1 351 ? 180.33500 139.62700 136.18800 1.000 40.64000 338 VAL B N 1
ATOM 8498 C CA . VAL B 1 351 ? 181.62100 139.99300 135.60700 1.000 40.64000 338 VAL B CA 1
ATOM 8499 C C . VAL B 1 351 ? 181.76000 141.51400 135.61200 1.000 40.64000 338 VAL B C 1
ATOM 8500 O O . VAL B 1 351 ? 180.78900 142.24500 135.37900 1.000 40.64000 338 VAL B O 1
ATOM 8504 N N . CYS B 1 352 ? 182.95500 141.98800 135.95400 1.000 37.04000 339 CYS B N 1
ATOM 8505 C CA . CYS B 1 352 ? 183.26700 143.41800 135.99600 1.000 37.04000 339 CYS B CA 1
ATOM 8506 C C . CYS B 1 352 ? 184.05300 143.82000 134.74600 1.000 37.04000 339 CYS B C 1
ATOM 8507 O O . CYS B 1 352 ? 185.21700 144.21900 134.79600 1.000 37.04000 339 CYS B O 1
ATOM 8510 N N . SER B 1 353 ? 183.40700 143.67500 133.59100 1.000 37.60000 340 SER B N 1
ATOM 8511 C CA . SER B 1 353 ? 184.09100 143.93500 132.33000 1.000 37.60000 340 SER B CA 1
ATOM 8512 C C . SER B 1 353 ? 183.30200 144.81300 131.36900 1.000 37.60000 340 SER B C 1
ATOM 8513 O O . SER B 1 353 ? 183.90400 145.52800 130.56400 1.000 37.60000 340 SER B O 1
ATOM 8516 N N . LYS B 1 354 ? 181.96600 144.71900 131.42900 1.000 36.53000 341 LYS B N 1
ATOM 8517 C CA . LYS B 1 354 ? 180.98000 145.24600 130.45900 1.000 36.53000 341 LYS B CA 1
ATOM 8518 C C . LYS B 1 354 ? 181.11700 144.63100 129.04700 1.000 36.53000 341 LYS B C 1
ATOM 8519 O O . LYS B 1 354 ? 180.37000 144.99200 128.13200 1.000 36.53000 341 LYS B O 1
ATOM 8525 N N . THR B 1 355 ? 181.96300 143.61300 128.86400 1.000 43.37000 342 THR B N 1
ATOM 8526 C CA . THR B 1 355 ? 182.17400 142.98800 127.56100 1.000 43.37000 342 THR B CA 1
ATOM 8527 C C . THR B 1 355 ? 181.64000 141.56500 127.49300 1.000 43.37000 342 THR B C 1
ATOM 8528 O O . THR B 1 355 ? 180.90600 141.24400 126.55300 1.000 43.37000 342 THR B O 1
ATOM 8532 N N . LYS B 1 356 ? 182.00600 140.70000 128.45000 1.000 46.61000 343 LYS B N 1
ATOM 8533 C CA . LYS B 1 356 ? 181.43300 139.35900 128.66100 1.000 46.61000 343 LYS B CA 1
ATOM 8534 C C . LYS B 1 356 ? 181.61000 138.43900 127.44300 1.000 46.61000 343 LYS B C 1
ATOM 8535 O O . LYS B 1 356 ? 180.67000 138.15300 126.69700 1.000 46.61000 343 LYS B O 1
ATOM 8541 N N . GLU B 1 357 ? 182.86200 138.03700 127.22600 1.000 57.19000 344 GLU B N 1
ATOM 8542 C CA . GLU B 1 357 ? 183.14500 136.90000 126.35200 1.000 57.19000 344 GLU B CA 1
ATOM 8543 C C . GLU B 1 357 ? 182.42300 135.65600 126.86100 1.000 57.19000 344 GLU B C 1
ATOM 8544 O O . GLU B 1 357 ? 182.35000 135.42300 128.07100 1.000 57.19000 344 GLU B O 1
ATOM 8550 N N . ILE B 1 358 ? 181.88400 134.85300 125.94100 1.000 58.61000 345 ILE B N 1
ATOM 8551 C CA . ILE B 1 358 ? 181.33300 133.55600 126.32800 1.000 58.61000 345 ILE B CA 1
ATOM 8552 C C . ILE B 1 358 ? 182.00000 132.42100 125.55000 1.000 58.61000 345 ILE B C 1
ATOM 8553 O O . ILE B 1 358 ? 182.67600 131.57400 126.14600 1.000 58.61000 345 ILE B O 1
ATOM 8558 N N . ASN B 1 359 ? 181.83500 132.39300 124.22400 1.000 62.52000 346 ASN B N 1
ATOM 8559 C CA . ASN B 1 359 ? 182.57900 131.46800 123.36500 1.000 62.52000 346 ASN B CA 1
ATOM 8560 C C . ASN B 1 359 ? 182.72800 132.11200 121.98300 1.000 62.52000 346 ASN B C 1
ATOM 8561 O O . ASN B 1 359 ? 181.92400 131.87600 121.07800 1.000 62.52000 346 ASN B O 1
ATOM 8566 N N . ASN B 1 360 ? 183.80100 132.89500 121.83200 1.000 68.71000 347 ASN B N 1
ATOM 8567 C CA . ASN B 1 360 ? 184.19100 133.63000 120.62600 1.000 68.71000 347 ASN B CA 1
ATOM 8568 C C . ASN B 1 360 ? 183.09600 134.54900 120.07800 1.000 68.71000 347 ASN B C 1
ATOM 8569 O O . ASN B 1 360 ? 183.13100 134.90300 118.89500 1.000 68.71000 347 ASN B O 1
ATOM 8574 N N . MET B 1 361 ? 182.13700 134.95800 120.90700 1.000 62.70000 348 MET B N 1
ATOM 8575 C CA . MET B 1 361 ? 181.09400 135.89700 120.52200 1.000 62.70000 348 MET B CA 1
ATOM 8576 C C . MET B 1 361 ? 180.79800 136.77900 121.72500 1.000 62.70000 348 MET B C 1
ATOM 8577 O O . MET B 1 361 ? 180.72900 136.28800 122.85300 1.000 62.70000 348 MET B O 1
ATOM 8582 N N . THR B 1 362 ? 180.63200 138.07700 121.48900 1.000 54.13000 349 THR B N 1
ATOM 8583 C CA . THR B 1 362 ? 180.57100 139.07000 122.56300 1.000 54.13000 349 THR B CA 1
ATOM 8584 C C . THR B 1 362 ? 179.12900 139.53100 122.76300 1.000 54.13000 349 THR B C 1
ATOM 8585 O O . THR B 1 362 ? 178.66800 140.47000 122.11400 1.000 54.13000 349 THR B O 1
ATOM 8589 N N . VAL B 1 363 ? 178.41800 138.86400 123.65800 1.000 48.63000 350 VAL B N 1
ATOM 8590 C CA . VAL B 1 363 ? 177.17700 139.42700 124.19500 1.000 48.63000 350 VAL B CA 1
ATOM 8591 C C . VAL B 1 363 ? 177.53300 140.34400 125.36500 1.000 48.63000 350 VAL B C 1
ATOM 8592 O O . VAL B 1 363 ? 178.40800 139.99000 126.16900 1.000 48.63000 350 VAL B O 1
ATOM 8596 N N . PRO B 1 364 ? 176.98800 141.56000 125.43800 1.000 44.45000 351 PRO B N 1
ATOM 8597 C CA . PRO B 1 364 ? 177.37600 142.46200 126.53000 1.000 44.45000 351 PRO B CA 1
ATOM 8598 C C . PRO B 1 364 ? 176.84700 141.99500 127.87900 1.000 44.45000 351 PRO B C 1
ATOM 8599 O O . PRO B 1 364 ? 175.86500 141.25800 127.98100 1.000 44.45000 351 PRO B O 1
ATOM 8603 N N . SER B 1 365 ? 177.53100 142.44400 128.92800 1.000 40.74000 352 SER B N 1
ATOM 8604 C CA . SER B 1 365 ? 177.38300 141.87000 130.25500 1.000 40.74000 352 SER B CA 1
ATOM 8605 C C . SER B 1 365 ? 176.11400 142.36400 130.94000 1.000 40.74000 352 SER B C 1
ATOM 8606 O O . SER B 1 365 ? 175.34600 143.16600 130.40500 1.000 40.74000 352 SER B O 1
ATOM 8609 N N . LYS B 1 366 ? 175.90700 141.86900 132.16100 1.000 37.59000 353 LYS B N 1
ATOM 8610 C CA . LYS B 1 366 ? 174.76400 142.28900 132.96100 1.000 37.59000 353 LYS B CA 1
ATOM 8611 C C . LYS B 1 366 ? 174.95000 143.70500 133.48900 1.000 37.59000 353 LYS B C 1
ATOM 8612 O O . LYS B 1 366 ? 173.96600 144.41500 133.71100 1.000 37.59000 353 LYS B O 1
ATOM 8618 N N . LEU B 1 367 ? 176.20200 144.13100 133.67700 1.000 36.61000 354 LEU B N 1
ATOM 8619 C CA . LEU B 1 367 ? 176.49300 145.51100 134.05300 1.000 36.61000 354 LEU B CA 1
ATOM 8620 C C . LEU B 1 367 ? 176.12500 146.49000 132.94100 1.000 36.61000 354 LEU B C 1
ATOM 8621 O O . LEU B 1 367 ? 175.76900 147.63900 133.22500 1.000 36.61000 354 LEU B O 1
ATOM 8626 N N . TRP B 1 368 ? 176.20000 146.05100 131.67900 1.000 39.85000 355 TRP B N 1
ATOM 8627 C CA . TRP B 1 368 ? 175.73700 146.86400 130.55600 1.000 39.85000 355 TRP B CA 1
ATOM 8628 C C . TRP B 1 368 ? 174.23900 147.12400 130.62800 1.000 39.85000 355 TRP B C 1
ATOM 8629 O O . TRP B 1 368 ? 173.78000 148.20300 130.24300 1.000 39.85000 355 TRP B O 1
ATOM 8640 N N . GLY B 1 369 ? 173.46200 146.15900 131.12300 1.000 39.13000 356 GLY B N 1
ATOM 8641 C CA . GLY B 1 369 ? 172.02000 146.31000 131.15000 1.000 39.13000 356 GLY B CA 1
ATOM 8642 C C . GLY B 1 369 ? 171.49400 147.26000 132.20200 1.000 39.13000 356 GLY B C 1
ATOM 8643 O O . GLY B 1 369 ? 170.36200 147.73500 132.07700 1.000 39.13000 356 GLY B O 1
ATOM 8644 N N . PHE B 1 370 ? 172.28300 147.54800 133.23700 1.000 34.47000 357 PHE B N 1
ATOM 8645 C CA . PHE B 1 370 ? 171.84500 148.47300 134.27300 1.000 34.47000 357 PHE B CA 1
ATOM 8646 C C . PHE B 1 370 ? 172.02400 149.92700 133.86800 1.000 34.47000 357 PHE B C 1
ATOM 8647 O O . PHE B 1 370 ? 171.35600 150.80100 134.42900 1.000 34.47000 357 PHE B O 1
ATOM 8655 N N . PHE B 1 371 ? 172.91000 150.20300 132.91600 1.000 33.59000 358 PHE B N 1
ATOM 8656 C CA . PHE B 1 371 ? 173.16000 151.55500 132.44400 1.000 33.59000 358 PHE B CA 1
ATOM 8657 C C . PHE B 1 371 ? 172.62000 151.78700 131.04100 1.000 33.59000 358 PHE B C 1
ATOM 8658 O O . PHE B 1 371 ? 172.89000 152.83100 130.44600 1.000 33.59000 358 PHE B O 1
ATOM 8666 N N . CYS B 1 372 ? 171.85900 150.84300 130.50500 1.000 47.83000 359 CYS B N 1
ATOM 8667 C CA . CYS B 1 372 ? 171.31500 150.92400 129.15600 1.000 47.83000 359 CYS B CA 1
ATOM 8668 C C . CYS B 1 372 ? 169.94800 150.25100 129.16600 1.000 47.83000 359 CYS B C 1
ATOM 8669 O O . CYS B 1 372 ? 169.34700 150.05000 130.22600 1.000 47.83000 359 CYS B O 1
ATOM 8672 N N . ASN B 1 373 ? 169.45700 149.90700 127.98200 1.000 59.81000 360 ASN B N 1
ATOM 8673 C CA . ASN B 1 373 ? 168.35700 148.96500 127.82000 1.000 59.81000 360 ASN B CA 1
ATOM 8674 C C . ASN B 1 373 ? 168.92400 147.54200 127.77100 1.000 59.81000 360 ASN B C 1
ATOM 8675 O O . ASN B 1 373 ? 169.99000 147.28200 128.33600 1.000 59.81000 360 ASN B O 1
ATOM 8680 N N . SER B 1 374 ? 168.16600 146.60700 127.18800 1.000 59.84000 361 SER B N 1
ATOM 8681 C CA . SER B 1 374 ? 168.34700 145.15600 127.27300 1.000 59.84000 361 SER B CA 1
ATOM 8682 C C . SER B 1 374 ? 169.76800 144.70800 126.89700 1.000 59.84000 361 SER B C 1
ATOM 8683 O O . SER B 1 374 ? 170.53400 145.41600 126.23700 1.000 59.84000 361 SER B O 1
ATOM 8686 N N . SER B 1 375 ? 170.09600 143.47600 127.30000 1.000 58.40000 362 SER B N 1
ATOM 8687 C CA . SER B 1 375 ? 171.48700 143.02500 127.31200 1.000 58.40000 362 SER B CA 1
ATOM 8688 C C . SER B 1 375 ? 171.95300 142.55000 125.93900 1.000 58.40000 362 SER B C 1
ATOM 8689 O O . SER B 1 375 ? 173.05100 142.00000 125.80800 1.000 58.40000 362 SER B O 1
ATOM 8692 N N . GLN B 1 376 ? 171.12300 142.70600 124.91100 1.000 62.52000 363 GLN B N 1
ATOM 8693 C CA . GLN B 1 376 ? 171.54800 142.42600 123.54700 1.000 62.52000 363 GLN B CA 1
ATOM 8694 C C . GLN B 1 376 ? 171.70000 143.69300 122.70800 1.000 62.52000 363 GLN B C 1
ATOM 8695 O O . GLN B 1 376 ? 171.71800 143.62100 121.47400 1.000 62.52000 363 GLN B O 1
ATOM 8701 N N . PHE B 1 377 ? 171.87500 144.84200 123.35500 1.000 64.65000 364 PHE B N 1
ATOM 8702 C CA . PHE B 1 377 ? 171.69600 146.13400 122.70500 1.000 64.65000 364 PHE B CA 1
ATOM 8703 C C . PHE B 1 377 ? 172.98100 146.95100 122.69300 1.000 64.65000 364 PHE B C 1
ATOM 8704 O O . PHE B 1 377 ? 173.02200 148.06800 123.21700 1.000 64.65000 364 PHE B O 1
ATOM 8712 N N . PHE B 1 378 ? 174.04800 146.38800 122.11400 1.000 60.85000 365 PHE B N 1
ATOM 8713 C CA . PHE B 1 378 ? 175.29700 147.11600 121.86800 1.000 60.85000 365 PHE B CA 1
ATOM 8714 C C . PHE B 1 378 ? 175.13100 148.32000 120.91900 1.000 60.85000 365 PHE B C 1
ATOM 8715 O O . PHE B 1 378 ? 176.07100 149.10900 120.77300 1.000 60.85000 365 PHE B O 1
ATOM 8723 N N . ASN B 1 379 ? 173.94300 148.49800 120.32000 1.000 67.88000 366 ASN B N 1
ATOM 8724 C CA . ASN B 1 379 ? 173.70500 149.49400 119.27700 1.000 67.88000 366 ASN B CA 1
ATOM 8725 C C . ASN B 1 379 ? 173.91400 150.92800 119.77300 1.000 67.88000 366 ASN B C 1
ATOM 8726 O O . ASN B 1 379 ? 174.84800 151.60800 119.33500 1.000 67.88000 366 ASN B O 1
ATOM 8731 N N . ALA B 1 380 ? 173.07600 151.40000 120.69600 1.000 61.57000 367 ALA B N 1
ATOM 8732 C CA . ALA B 1 380 ? 173.04500 152.83300 120.98900 1.000 61.57000 367 ALA B CA 1
ATOM 8733 C C . ALA B 1 380 ? 172.43800 153.08800 122.37000 1.000 61.57000 367 ALA B C 1
ATOM 8734 O O . ALA B 1 380 ? 172.38900 152.19600 123.22300 1.000 61.57000 367 ALA B O 1
ATOM 8736 N N . THR B 1 381 ? 172.02100 154.35300 122.57300 1.000 57.26000 368 THR B N 1
ATOM 8737 C CA . THR B 1 381 ? 171.24200 154.90200 123.71200 1.000 57.26000 368 THR B CA 1
ATOM 8738 C C . THR B 1 381 ? 171.82100 154.54200 125.08600 1.000 57.26000 368 THR B C 1
ATOM 8739 O O . THR B 1 381 ? 171.10500 154.23800 126.04400 1.000 57.26000 368 THR B O 1
ATOM 8743 N N . CYS B 1 382 ? 173.13400 154.68600 125.21200 1.000 49.09000 369 CYS B N 1
ATOM 8744 C CA . CYS B 1 382 ? 173.79400 154.42300 126.47800 1.000 49.09000 369 CYS B CA 1
ATOM 8745 C C . CYS B 1 382 ? 173.80600 155.66600 127.36800 1.000 49.09000 369 CYS B C 1
ATOM 8746 O O . CYS B 1 382 ? 173.64200 156.80000 126.91100 1.000 49.09000 369 CYS B O 1
ATOM 8749 N N . ASP B 1 383 ? 174.00100 155.43100 128.66200 1.000 39.36000 370 ASP B N 1
ATOM 8750 C CA . ASP B 1 383 ? 174.03100 156.49200 129.65800 1.000 39.36000 370 ASP B CA 1
ATOM 8751 C C . ASP B 1 383 ? 175.35600 157.24500 129.61000 1.000 39.36000 370 ASP B C 1
ATOM 8752 O O . ASP B 1 383 ? 176.41400 156.66700 129.35300 1.000 39.36000 370 ASP B O 1
ATOM 8757 N N . GLU B 1 384 ? 175.29400 158.54100 129.89600 1.000 37.77000 371 GLU B N 1
ATOM 8758 C CA . GLU B 1 384 ? 176.48700 159.37100 129.91700 1.000 37.77000 371 GLU B CA 1
ATOM 8759 C C . GLU B 1 384 ? 177.36600 158.94700 131.08600 1.000 37.77000 371 GLU B C 1
ATOM 8760 O O . GLU B 1 384 ? 176.92900 158.21200 131.97200 1.000 37.77000 371 GLU B O 1
ATOM 8766 N N . TYR B 1 385 ? 178.60700 159.41100 131.09000 1.000 28.23000 372 TYR B N 1
ATOM 8767 C CA . TYR B 1 385 ? 179.55400 159.04600 132.13400 1.000 28.23000 372 TYR B CA 1
ATOM 8768 C C . TYR B 1 385 ? 179.95000 157.59000 131.95300 1.000 28.23000 372 TYR B C 1
ATOM 8769 O O . TYR B 1 385 ? 181.05000 157.18600 132.31900 1.000 28.23000 372 TYR B O 1
ATOM 8778 N N . PHE B 1 386 ? 179.01600 156.80100 131.43200 1.000 32.02000 373 PHE B N 1
ATOM 8779 C CA . PHE B 1 386 ? 179.23500 155.38100 131.20300 1.000 32.02000 373 PHE B CA 1
ATOM 8780 C C . PHE B 1 386 ? 179.85000 155.18000 129.82700 1.000 32.02000 373 PHE B C 1
ATOM 8781 O O . PHE B 1 386 ? 180.76100 154.37100 129.66800 1.000 32.02000 373 PHE B O 1
ATOM 8789 N N . VAL B 1 387 ? 179.36500 155.91800 128.82900 1.000 34.34000 374 VAL B N 1
ATOM 8790 C CA . VAL B 1 387 ? 179.93200 155.80500 127.49000 1.000 34.34000 374 VAL B CA 1
ATOM 8791 C C . VAL B 1 387 ? 181.39900 156.17300 127.64800 1.000 34.34000 374 VAL B C 1
ATOM 8792 O O . VAL B 1 387 ? 182.27900 155.59200 127.01300 1.000 34.34000 374 VAL B O 1
ATOM 8796 N N . HIS B 1 388 ? 181.65000 157.12100 128.54400 1.000 33.70000 375 HIS B N 1
ATOM 8797 C CA . HIS B 1 388 ? 183.00000 157.54700 128.87200 1.000 33.70000 375 HIS B CA 1
ATOM 8798 C C . HIS B 1 388 ? 183.38300 156.73100 130.10000 1.000 33.70000 375 HIS B C 1
ATOM 8799 O O . HIS B 1 388 ? 182.55000 156.00300 130.63700 1.000 33.70000 375 HIS B O 1
ATOM 8806 N N . ASN B 1 389 ? 184.62600 156.83900 130.55000 1.000 31.88000 376 ASN B N 1
ATOM 8807 C CA . ASN B 1 389 ? 185.05800 156.08700 131.72600 1.000 31.88000 376 ASN B CA 1
ATOM 8808 C C . ASN B 1 389 ? 185.04800 154.57700 131.51800 1.000 31.88000 376 ASN B C 1
ATOM 8809 O O . ASN B 1 389 ? 184.01800 153.99400 131.19500 1.000 31.88000 376 ASN B O 1
ATOM 8814 N N . ASN B 1 390 ? 186.19600 153.94100 131.71300 1.000 38.01000 377 ASN B N 1
ATOM 8815 C CA . ASN B 1 390 ? 186.27900 152.49400 131.55200 1.000 38.01000 377 ASN B CA 1
ATOM 8816 C C . ASN B 1 390 ? 185.91700 151.76500 132.84100 1.000 38.01000 377 ASN B C 1
ATOM 8817 O O . ASN B 1 390 ? 185.85100 152.36600 133.90800 1.000 38.01000 377 ASN B O 1
ATOM 8822 N N . VAL B 1 391 ? 185.67900 150.46500 132.73400 1.000 28.68000 378 VAL B N 1
ATOM 8823 C CA . VAL B 1 391 ? 185.31100 149.66700 133.90100 1.000 28.68000 378 VAL B CA 1
ATOM 8824 C C . VAL B 1 391 ? 186.53900 148.91200 134.39400 1.000 28.68000 378 VAL B C 1
ATOM 8825 O O . VAL B 1 391 ? 187.12700 148.11400 133.65500 1.000 28.68000 378 VAL B O 1
ATOM 8829 N N . THR B 1 392 ? 186.90900 149.14100 135.65100 1.000 25.65000 379 THR B N 1
ATOM 8830 C CA . THR B 1 392 ? 188.08300 148.53400 136.25800 1.000 25.65000 379 THR B CA 1
ATOM 8831 C C . THR B 1 392 ? 187.70100 147.76500 137.51600 1.000 25.65000 379 THR B C 1
ATOM 8832 O O . THR B 1 392 ? 186.59700 147.89200 138.04800 1.000 25.65000 379 THR B O 1
ATOM 8836 N N . SER B 1 393 ? 188.64000 146.95400 137.99200 1.000 20.24000 380 SER B N 1
ATOM 8837 C CA . SER B 1 393 ? 188.45000 146.15800 139.19700 1.000 20.24000 380 SER B CA 1
ATOM 8838 C C . SER B 1 393 ? 189.65800 146.34600 140.10200 1.000 20.24000 380 SER B C 1
ATOM 8839 O O . SER B 1 393 ? 190.79700 146.14300 139.67200 1.000 20.24000 380 SER B O 1
ATOM 8842 N N . ILE B 1 394 ? 189.40700 146.74600 141.34300 1.000 16.12000 381 ILE B N 1
ATOM 8843 C CA . ILE B 1 394 ? 190.45800 146.97900 142.32100 1.000 16.12000 381 ILE B CA 1
ATOM 8844 C C . ILE B 1 394 ? 190.33900 145.93600 143.42500 1.000 16.12000 381 ILE B C 1
ATOM 8845 O O . ILE B 1 394 ? 189.32100 145.25400 143.56800 1.000 16.12000 381 ILE B O 1
ATOM 8850 N N . GLN B 1 395 ? 191.41100 145.79700 144.20000 1.000 15.44000 382 GLN B N 1
ATOM 8851 C CA . GLN B 1 395 ? 191.42600 144.86800 145.32300 1.000 15.44000 382 GLN B CA 1
ATOM 8852 C C . GLN B 1 395 ? 190.83400 145.53100 146.55900 1.000 15.44000 382 GLN B C 1
ATOM 8853 O O . GLN B 1 395 ? 191.22400 146.64300 146.92300 1.000 15.44000 382 GLN B O 1
ATOM 8859 N N . GLY B 1 396 ? 189.88700 144.84100 147.20100 1.000 12.41000 383 GLY B N 1
ATOM 8860 C CA . GLY B 1 396 ? 189.28200 145.37300 148.40800 1.000 12.41000 383 GLY B CA 1
ATOM 8861 C C . GLY B 1 396 ? 190.19000 145.29800 149.61600 1.000 12.41000 383 GLY B C 1
ATOM 8862 O O . GLY B 1 396 ? 190.07400 146.11200 150.53400 1.000 12.41000 383 GLY B O 1
ATOM 8863 N N . ILE B 1 397 ? 191.08800 144.32000 149.64600 1.000 12.61000 384 ILE B N 1
ATOM 8864 C CA . ILE B 1 397 ? 192.08500 144.20700 150.70600 1.000 12.61000 384 ILE B CA 1
ATOM 8865 C C . ILE B 1 397 ? 193.45400 144.13800 150.03800 1.000 12.61000 384 ILE B C 1
ATOM 8866 O O . ILE B 1 397 ? 193.86100 143.07400 149.54900 1.000 12.61000 384 ILE B O 1
ATOM 8871 N N . PRO B 1 398 ? 194.16500 145.26100 149.93100 1.000 12.45000 385 PRO B N 1
ATOM 8872 C CA . PRO B 1 398 ? 195.53800 145.19600 149.41800 1.000 12.45000 385 PRO B CA 1
ATOM 8873 C C . PRO B 1 398 ? 196.51400 144.60600 150.41700 1.000 12.45000 385 PRO B C 1
ATOM 8874 O O . PRO B 1 398 ? 197.54800 144.06300 150.00800 1.000 12.45000 385 PRO B O 1
ATOM 8878 N N . GLY B 1 399 ? 196.22700 144.70600 151.70700 1.000 13.04000 386 GLY B N 1
ATOM 8879 C CA . GLY B 1 399 ? 197.03000 144.08800 152.74100 1.000 13.04000 386 GLY B CA 1
ATOM 8880 C C . GLY B 1 399 ? 197.83400 145.10300 153.53300 1.000 13.04000 386 GLY B C 1
ATOM 8881 O O . GLY B 1 399 ? 197.83400 146.30300 153.26200 1.000 13.04000 386 GLY B O 1
ATOM 8882 N N . LEU B 1 400 ? 198.55200 144.57000 154.52200 1.000 16.08000 387 LEU B N 1
ATOM 8883 C CA . LEU B 1 400 ? 199.31700 145.38900 155.45300 1.000 16.08000 387 LEU B CA 1
ATOM 8884 C C . LEU B 1 400 ? 200.61000 145.92100 154.84500 1.000 16.08000 387 LEU B C 1
ATOM 8885 O O . LEU B 1 400 ? 201.09800 146.97300 155.26900 1.000 16.08000 387 LEU B O 1
ATOM 8890 N N . ALA B 1 401 ? 201.16900 145.23400 153.84900 1.000 17.94000 388 ALA B N 1
ATOM 8891 C CA . ALA B 1 401 ? 202.46400 145.63000 153.30800 1.000 17.94000 388 ALA B CA 1
ATOM 8892 C C . ALA B 1 401 ? 202.36000 146.70100 152.23200 1.000 17.94000 388 ALA B C 1
ATOM 8893 O O . ALA B 1 401 ? 203.38700 147.25600 151.83300 1.000 17.94000 388 ALA B O 1
ATOM 8895 N N . SER B 1 402 ? 201.16000 147.00100 151.75100 1.000 18.00000 389 SER B N 1
ATOM 8896 C CA . SER B 1 402 ? 200.99800 148.09100 150.80500 1.000 18.00000 389 SER B CA 1
ATOM 8897 C C . SER B 1 402 ? 200.99800 149.43100 151.53900 1.000 18.00000 389 SER B C 1
ATOM 8898 O O . SER B 1 402 ? 201.09900 149.50500 152.76600 1.000 18.00000 389 SER B O 1
ATOM 8901 N N . GLY B 1 403 ? 200.88000 150.50500 150.77000 1.000 15.05000 390 GLY B N 1
ATOM 8902 C CA . GLY B 1 403 ? 200.82200 151.82700 151.35700 1.000 15.05000 390 GLY B CA 1
ATOM 8903 C C . GLY B 1 403 ? 199.43300 152.42800 151.34100 1.000 15.05000 390 GLY B C 1
ATOM 8904 O O . GLY B 1 403 ? 199.27700 153.62500 151.08300 1.000 15.05000 390 GLY B O 1
ATOM 8905 N N . ILE B 1 404 ? 198.41000 151.61400 151.62100 1.000 14.20000 391 ILE B N 1
ATOM 8906 C CA . ILE B 1 404 ? 197.03100 152.09700 151.57800 1.000 14.20000 391 ILE B CA 1
ATOM 8907 C C . ILE B 1 404 ? 196.65700 152.92300 152.80000 1.000 14.20000 391 ILE B C 1
ATOM 8908 O O . ILE B 1 404 ? 195.59700 153.56000 152.80300 1.000 14.20000 391 ILE B O 1
ATOM 8913 N N . ILE B 1 405 ? 197.50900 152.96600 153.82800 1.000 13.17000 392 ILE B N 1
ATOM 8914 C CA . ILE B 1 405 ? 197.19100 153.76000 155.00700 1.000 13.17000 392 ILE B CA 1
ATOM 8915 C C . ILE B 1 405 ? 197.33400 155.25400 154.73300 1.000 13.17000 392 ILE B C 1
ATOM 8916 O O . ILE B 1 405 ? 196.64800 156.05800 155.37000 1.000 13.17000 392 ILE B O 1
ATOM 8921 N N . THR B 1 406 ? 198.15100 155.65100 153.75000 1.000 14.38000 393 THR B N 1
ATOM 8922 C CA . THR B 1 406 ? 198.28300 157.06700 153.41700 1.000 14.38000 393 THR B CA 1
ATOM 8923 C C . THR B 1 406 ? 197.03200 157.62400 152.74600 1.000 14.38000 393 THR B C 1
ATOM 8924 O O . THR B 1 406 ? 196.82900 158.84200 152.75500 1.000 14.38000 393 THR B O 1
ATOM 8928 N N . GLU B 1 407 ? 196.18900 156.76700 152.18000 1.000 16.30000 394 GLU B N 1
ATOM 8929 C CA . GLU B 1 407 ? 194.90600 157.18400 151.64000 1.000 16.30000 394 GLU B CA 1
ATOM 8930 C C . GLU B 1 407 ? 193.78500 157.14300 152.67000 1.000 16.30000 394 GLU B C 1
ATOM 8931 O O . GLU B 1 407 ? 192.69300 157.64800 152.39200 1.000 16.30000 394 GLU B O 1
ATOM 8937 N N . ASN B 1 408 ? 194.02200 156.56300 153.84700 1.000 11.62000 395 ASN B N 1
ATOM 8938 C CA . ASN B 1 408 ? 192.98800 156.38100 154.85700 1.000 11.62000 395 ASN B CA 1
ATOM 8939 C C . ASN B 1 408 ? 193.17600 157.27400 156.07600 1.000 11.62000 395 ASN B C 1
ATOM 8940 O O . ASN B 1 408 ? 192.53500 157.03600 157.10200 1.000 11.62000 395 ASN B O 1
ATOM 8945 N N . LEU B 1 409 ? 194.02500 158.29900 155.99000 1.000 10.69000 396 LEU B N 1
ATOM 8946 C CA . LEU B 1 409 ? 194.31700 159.13000 157.15400 1.000 10.69000 396 LEU B CA 1
ATOM 8947 C C . LEU B 1 409 ? 193.25600 160.19400 157.39900 1.000 10.69000 396 LEU B C 1
ATOM 8948 O O . LEU B 1 409 ? 192.96800 160.51900 158.55500 1.000 10.69000 396 LEU B O 1
ATOM 8953 N N . TRP B 1 410 ? 192.66400 160.73800 156.34400 1.000 10.68000 397 TRP B N 1
ATOM 8954 C CA . TRP B 1 410 ? 191.82300 161.92000 156.43200 1.000 10.68000 397 TRP B CA 1
ATOM 8955 C C . TRP B 1 410 ? 190.35400 161.55800 156.26300 1.000 10.68000 397 TRP B C 1
ATOM 8956 O O . TRP B 1 410 ? 189.99800 160.45400 155.84900 1.000 10.68000 397 TRP B O 1
ATOM 8967 N N . SER B 1 411 ? 189.50400 162.53100 156.55500 1.000 10.37000 398 SER B N 1
ATOM 8968 C CA . SER B 1 411 ? 188.08300 162.32100 156.76700 1.000 10.37000 398 SER B CA 1
ATOM 8969 C C . SER B 1 411 ? 187.29500 162.36400 155.46200 1.000 10.37000 398 SER B C 1
ATOM 8970 O O . SER B 1 411 ? 187.72100 162.94400 154.46100 1.000 10.37000 398 SER B O 1
ATOM 8973 N N . ASN B 1 412 ? 186.12500 161.73000 155.49200 1.000 9.51000 399 ASN B N 1
ATOM 8974 C CA . ASN B 1 412 ? 185.23100 161.63900 154.34300 1.000 9.51000 399 ASN B CA 1
ATOM 8975 C C . ASN B 1 412 ? 183.78900 161.89000 154.77100 1.000 9.51000 399 ASN B C 1
ATOM 8976 O O . ASN B 1 412 ? 182.88600 161.11500 154.45700 1.000 9.51000 399 ASN B O 1
ATOM 8981 N N . TYR B 1 413 ? 183.56100 162.96100 155.52600 1.000 9.80000 400 TYR B N 1
ATOM 8982 C CA . TYR B 1 413 ? 182.21100 163.31400 155.96200 1.000 9.80000 400 TYR B CA 1
ATOM 8983 C C . TYR B 1 413 ? 181.39400 163.79100 154.76500 1.000 9.80000 400 TYR B C 1
ATOM 8984 O O . TYR B 1 413 ? 181.71300 164.81500 154.15400 1.000 9.80000 400 TYR B O 1
ATOM 8993 N N . LEU B 1 414 ? 180.34300 163.05100 154.42900 1.000 14.35000 401 LEU B N 1
ATOM 8994 C CA . LEU B 1 414 ? 179.49200 163.31700 153.28200 1.000 14.35000 401 LEU B CA 1
ATOM 8995 C C . LEU B 1 414 ? 178.03000 163.32800 153.70300 1.000 14.35000 401 LEU B C 1
ATOM 8996 O O . LEU B 1 414 ? 177.65900 162.66700 154.67700 1.000 14.35000 401 LEU B O 1
ATOM 9001 N N . PRO B 1 415 ? 177.18000 164.07800 153.00100 1.000 18.56000 402 PRO B N 1
ATOM 9002 C CA . PRO B 1 415 ? 175.73800 163.98800 153.25800 1.000 18.56000 402 PRO B CA 1
ATOM 9003 C C . PRO B 1 415 ? 175.15800 162.67300 152.75900 1.000 18.56000 402 PRO B C 1
ATOM 9004 O O . PRO B 1 415 ? 175.75200 161.96300 151.94500 1.000 18.56000 402 PRO B O 1
ATOM 9008 N N . LYS B 1 416 ? 173.96800 162.36000 153.26500 1.000 21.68000 403 LYS B N 1
ATOM 9009 C CA . LYS B 1 416 ? 173.27600 161.13400 152.89100 1.000 21.68000 403 LYS B CA 1
ATOM 9010 C C . LYS B 1 416 ? 172.81600 161.18800 151.43700 1.000 21.68000 403 LYS B C 1
ATOM 9011 O O . LYS B 1 416 ? 172.08600 162.10000 151.03800 1.000 21.68000 403 LYS B O 1
ATOM 9017 N N . GLY B 1 417 ? 173.25100 160.21000 150.64500 1.000 20.03000 404 GLY B N 1
ATOM 9018 C CA . GLY B 1 417 ? 172.83300 160.08200 149.26400 1.000 20.03000 404 GLY B CA 1
ATOM 9019 C C . GLY B 1 417 ? 173.92000 160.26700 148.23000 1.000 20.03000 404 GLY B C 1
ATOM 9020 O O . GLY B 1 417 ? 173.65000 160.06600 147.04200 1.000 20.03000 404 GLY B O 1
ATOM 9021 N N . GLU B 1 418 ? 175.13200 160.64000 148.62500 1.000 22.51000 405 GLU B N 1
ATOM 9022 C CA . GLU B 1 418 ? 176.21200 160.83900 147.67400 1.000 22.51000 405 GLU B CA 1
ATOM 9023 C C . GLU B 1 418 ? 176.96100 159.54000 147.40300 1.000 22.51000 405 GLU B C 1
ATOM 9024 O O . GLU B 1 418 ? 177.06100 158.66500 148.26600 1.000 22.51000 405 GLU B O 1
ATOM 9030 N N . ILE B 1 419 ? 177.48600 159.42800 146.18100 1.000 16.59000 406 ILE B N 1
ATOM 9031 C CA . ILE B 1 419 ? 178.22400 158.24300 145.76100 1.000 16.59000 406 ILE B CA 1
ATOM 9032 C C . ILE B 1 419 ? 179.56600 158.18600 146.48100 1.000 16.59000 406 ILE B C 1
ATOM 9033 O O . ILE B 1 419 ? 180.22400 159.21200 146.69400 1.000 16.59000 406 ILE B O 1
ATOM 9038 N N . ILE B 1 420 ? 179.97200 156.98300 146.87300 1.000 13.39000 407 ILE B N 1
ATOM 9039 C CA . ILE B 1 420 ? 181.26200 156.76000 147.51500 1.000 13.39000 407 ILE B CA 1
ATOM 9040 C C . ILE B 1 420 ? 182.31800 156.59800 146.43000 1.000 13.39000 407 ILE B C 1
ATOM 9041 O O . ILE B 1 420 ? 182.23300 155.69000 145.59800 1.000 13.39000 407 ILE B O 1
ATOM 9046 N N . GLU B 1 421 ? 183.30100 157.48800 146.42400 1.000 19.01000 408 GLU B N 1
ATOM 9047 C CA . GLU B 1 421 ? 184.32000 157.52900 145.38900 1.000 19.01000 408 GLU B CA 1
ATOM 9048 C C . GLU B 1 421 ? 185.70300 157.47300 146.01800 1.000 19.01000 408 GLU B C 1
ATOM 9049 O O . GLU B 1 421 ? 185.87100 157.68700 147.21900 1.000 19.01000 408 GLU B O 1
ATOM 9055 N N . LYS B 1 422 ? 186.70200 157.17300 145.19300 1.000 20.50000 409 LYS B N 1
ATOM 9056 C CA . LYS B 1 422 ? 188.04300 157.15800 145.73700 1.000 20.50000 409 LYS B CA 1
ATOM 9057 C C . LYS B 1 422 ? 188.97800 158.06200 144.94200 1.000 20.50000 409 LYS B C 1
ATOM 9058 O O . LYS B 1 422 ? 188.93600 158.07600 143.71000 1.000 20.50000 409 LYS B O 1
ATOM 9064 N N . PRO B 1 423 ? 189.83500 158.82100 145.61700 1.000 26.84000 410 PRO B N 1
ATOM 9065 C CA . PRO B 1 423 ? 190.92900 159.50500 144.91800 1.000 26.84000 410 PRO B CA 1
ATOM 9066 C C . PRO B 1 423 ? 191.91700 158.50800 144.32700 1.000 26.84000 410 PRO B C 1
ATOM 9067 O O . PRO B 1 423 ? 191.91400 157.31500 144.64100 1.000 26.84000 410 PRO B O 1
ATOM 9071 N N . SER B 1 424 ? 192.76800 159.03800 143.43900 1.000 27.48000 411 SER B N 1
ATOM 9072 C CA . SER B 1 424 ? 193.73200 158.28000 142.62200 1.000 27.48000 411 SER B CA 1
ATOM 9073 C C . SER B 1 424 ? 193.05100 157.25400 141.71300 1.000 27.48000 411 SER B C 1
ATOM 9074 O O . SER B 1 424 ? 193.65800 156.25200 141.32900 1.000 27.48000 411 SER B O 1
ATOM 9077 N N . ALA B 1 425 ? 191.79100 157.50000 141.35100 1.000 27.16000 412 ALA B N 1
ATOM 9078 C CA . ALA B 1 425 ? 191.07500 156.72800 140.34400 1.000 27.16000 412 ALA B CA 1
ATOM 9079 C C . ALA B 1 425 ? 190.61200 157.67700 139.24800 1.000 27.16000 412 ALA B C 1
ATOM 9080 O O . ALA B 1 425 ? 190.15400 158.78600 139.53500 1.000 27.16000 412 ALA B O 1
ATOM 9082 N N . LYS B 1 426 ? 190.73300 157.24500 137.99600 1.000 34.30000 413 LYS B N 1
ATOM 9083 C CA . LYS B 1 426 ? 190.57400 158.15100 136.86600 1.000 34.30000 413 LYS B CA 1
ATOM 9084 C C . LYS B 1 426 ? 189.10000 158.30800 136.49800 1.000 34.30000 413 LYS B C 1
ATOM 9085 O O . LYS B 1 426 ? 188.33000 157.34700 136.53100 1.000 34.30000 413 LYS B O 1
ATOM 9091 N N . SER B 1 427 ? 188.72400 159.53300 136.16100 1.000 34.63000 414 SER B N 1
ATOM 9092 C CA . SER B 1 427 ? 187.35800 159.84900 135.79400 1.000 34.63000 414 SER B CA 1
ATOM 9093 C C . SER B 1 427 ? 187.38300 161.05500 134.87100 1.000 34.63000 414 SER B C 1
ATOM 9094 O O . SER B 1 427 ? 188.08900 162.02300 135.13300 1.000 34.63000 414 SER B O 1
ATOM 9097 N N . SER B 1 428 ? 186.61800 160.99300 133.78900 1.000 41.19000 415 SER B N 1
ATOM 9098 C CA . SER B 1 428 ? 186.56400 162.09400 132.83800 1.000 41.19000 415 SER B CA 1
ATOM 9099 C C . SER B 1 428 ? 186.24700 163.40100 133.55000 1.000 41.19000 415 SER B C 1
ATOM 9100 O O . SER B 1 428 ? 187.15300 164.10400 133.99500 1.000 41.19000 415 SER B O 1
ATOM 9103 N N . ASP B 1 429 ? 184.95600 163.70800 133.64500 1.000 47.00000 416 ASP B N 1
ATOM 9104 C CA . ASP B 1 429 ? 184.44100 164.91100 134.30000 1.000 47.00000 416 ASP B CA 1
ATOM 9105 C C . ASP B 1 429 ? 183.06300 165.25100 133.75500 1.000 47.00000 416 ASP B C 1
ATOM 9106 O O . ASP B 1 429 ? 182.63300 166.40200 133.80200 1.000 47.00000 416 ASP B O 1
ATOM 9111 N N . VAL B 1 430 ? 182.37400 164.24300 133.23600 1.000 41.97000 417 VAL B N 1
ATOM 9112 C CA . VAL B 1 430 ? 181.04000 164.44500 132.69300 1.000 41.97000 417 VAL B CA 1
ATOM 9113 C C . VAL B 1 430 ? 180.02600 164.42100 133.82700 1.000 41.97000 417 VAL B C 1
ATOM 9114 O O . VAL B 1 430 ? 180.39600 164.39600 134.99900 1.000 41.97000 417 VAL B O 1
ATOM 9118 N N . LEU B 1 431 ? 178.74700 164.42900 133.47800 1.000 42.89000 418 LEU B N 1
ATOM 9119 C CA . LEU B 1 431 ? 177.69100 164.40700 134.47700 1.000 42.89000 418 LEU B CA 1
ATOM 9120 C C . LEU B 1 431 ? 176.52800 163.57000 133.97800 1.000 42.89000 418 LEU B C 1
ATOM 9121 O O . LEU B 1 431 ? 175.67200 164.05800 133.24000 1.000 42.89000 418 LEU B O 1
ATOM 9126 N N . GLY B 1 432 ? 176.49500 162.30500 134.37800 1.000 36.30000 419 GLY B N 1
ATOM 9127 C CA . GLY B 1 432 ? 175.42800 161.43200 133.94300 1.000 36.30000 419 GLY B CA 1
ATOM 9128 C C . GLY B 1 432 ? 174.25400 161.40700 134.90200 1.000 36.30000 419 GLY B C 1
ATOM 9129 O O . GLY B 1 432 ? 174.05500 162.31700 135.71500 1.000 36.30000 419 GLY B O 1
ATOM 9130 N N . SER B 1 433 ? 173.46100 160.34700 134.80200 1.000 36.85000 420 SER B N 1
ATOM 9131 C CA . SER B 1 433 ? 172.33200 160.13500 135.69500 1.000 36.85000 420 SER B CA 1
ATOM 9132 C C . SER B 1 433 ? 172.75500 159.30200 136.90300 1.000 36.85000 420 SER B C 1
ATOM 9133 O O . SER B 1 433 ? 173.82800 158.69800 136.92700 1.000 36.85000 420 SER B O 1
ATOM 9136 N N . LEU B 1 434 ? 171.89200 159.28100 137.91700 1.000 32.96000 421 LEU B N 1
ATOM 9137 C CA . LEU B 1 434 ? 172.17200 158.56100 139.15300 1.000 32.96000 421 LEU B CA 1
ATOM 9138 C C . LEU B 1 434 ? 171.50800 157.19000 139.08400 1.000 32.96000 421 LEU B C 1
ATOM 9139 O O . LEU B 1 434 ? 170.27700 157.09000 139.08800 1.000 32.96000 421 LEU B O 1
ATOM 9144 N N . ASN B 1 435 ? 172.32400 156.14400 139.02800 1.000 28.66000 422 ASN B N 1
ATOM 9145 C CA . ASN B 1 435 ? 171.86500 154.77300 138.88600 1.000 28.66000 422 ASN B CA 1
ATOM 9146 C C . ASN B 1 435 ? 171.51200 154.17200 140.24300 1.000 28.66000 422 ASN B C 1
ATOM 9147 O O . ASN B 1 435 ? 171.74300 154.76400 141.29900 1.000 28.66000 422 ASN B O 1
ATOM 9152 N N . HIS B 1 436 ? 170.95700 152.96100 140.20100 1.000 30.51000 423 HIS B N 1
ATOM 9153 C CA . HIS B 1 436 ? 170.64800 152.18400 141.39400 1.000 30.51000 423 HIS B CA 1
ATOM 9154 C C . HIS B 1 436 ? 171.77900 151.21800 141.74900 1.000 30.51000 423 HIS B C 1
ATOM 9155 O O . HIS B 1 436 ? 171.78800 150.63000 142.83500 1.000 30.51000 423 HIS B O 1
ATOM 9162 N N . GLU B 1 437 ? 172.77600 151.09300 140.87500 1.000 27.88000 424 GLU B N 1
ATOM 9163 C CA . GLU B 1 437 ? 173.89900 150.20300 141.11500 1.000 27.88000 424 GLU B CA 1
ATOM 9164 C C . GLU B 1 437 ? 175.06700 150.86600 141.82700 1.000 27.88000 424 GLU B C 1
ATOM 9165 O O . GLU B 1 437 ? 176.04200 150.17700 142.14200 1.000 27.88000 424 GLU B O 1
ATOM 9171 N N . TYR B 1 438 ? 175.00000 152.16500 142.09300 1.000 22.02000 425 TYR B N 1
ATOM 9172 C CA . TYR B 1 438 ? 176.05200 152.82500 142.84700 1.000 22.02000 425 TYR B CA 1
ATOM 9173 C C . TYR B 1 438 ? 175.92600 152.50100 144.32900 1.000 22.02000 425 TYR B C 1
ATOM 9174 O O . TYR B 1 438 ? 174.84300 152.19200 144.83100 1.000 22.02000 425 TYR B O 1
ATOM 9183 N N . VAL B 1 439 ? 177.05000 152.56600 145.02700 1.000 17.02000 426 VAL B N 1
ATOM 9184 C CA . VAL B 1 439 ? 177.06000 152.47200 146.48000 1.000 17.02000 426 VAL B CA 1
ATOM 9185 C C . VAL B 1 439 ? 177.03100 153.88800 147.04000 1.000 17.02000 426 VAL B C 1
ATOM 9186 O O . VAL B 1 439 ? 177.91400 154.69800 146.74500 1.000 17.02000 426 VAL B O 1
ATOM 9190 N N . LEU B 1 440 ? 176.01400 154.18900 147.84100 1.000 17.72000 427 LEU B N 1
ATOM 9191 C CA . LEU B 1 440 ? 175.77600 155.53100 148.34600 1.000 17.72000 427 LEU B CA 1
ATOM 9192 C C . LEU B 1 440 ? 176.05600 155.62400 149.83900 1.000 17.72000 427 LEU B C 1
ATOM 9193 O O . LEU B 1 440 ? 176.18400 154.61900 150.53900 1.000 17.72000 427 LEU B O 1
ATOM 9198 N N . VAL B 1 441 ? 176.12400 156.86700 150.31700 1.000 20.40000 428 VAL B N 1
ATOM 9199 C CA . VAL B 1 441 ? 176.33800 157.14200 151.73400 1.000 20.40000 428 VAL B CA 1
ATOM 9200 C C . VAL B 1 441 ? 175.03900 156.89800 152.49200 1.000 20.40000 428 VAL B C 1
ATOM 9201 O O . VAL B 1 441 ? 173.97200 157.38300 152.09600 1.000 20.40000 428 VAL B O 1
ATOM 9205 N N . ASP B 1 442 ? 175.13000 156.13600 153.59000 1.000 24.53000 429 ASP B N 1
ATOM 9206 C CA . ASP B 1 442 ? 173.94800 155.67200 154.31500 1.000 24.53000 429 ASP B CA 1
ATOM 9207 C C . ASP B 1 442 ? 173.21300 156.82000 154.99900 1.000 24.53000 429 ASP B C 1
ATOM 9208 O O . ASP B 1 442 ? 172.02000 157.03100 154.76100 1.000 24.53000 429 ASP B O 1
ATOM 9213 N N . ILE B 1 443 ? 173.90500 157.56900 155.86000 1.000 21.59000 430 ILE B N 1
ATOM 9214 C CA . ILE B 1 443 ? 173.33400 158.71700 156.55300 1.000 21.59000 430 ILE B CA 1
ATOM 9215 C C . ILE B 1 443 ? 174.36300 159.83800 156.55900 1.000 21.59000 430 ILE B C 1
ATOM 9216 O O . ILE B 1 443 ? 175.54700 159.62200 156.30300 1.000 21.59000 430 ILE B O 1
ATOM 9221 N N . THR B 1 444 ? 173.90600 161.04700 156.87400 1.000 20.13000 431 THR B N 1
ATOM 9222 C CA . THR B 1 444 ? 174.83500 162.16100 157.00800 1.000 20.13000 431 THR B CA 1
ATOM 9223 C C . THR B 1 444 ? 175.60600 162.04500 158.32400 1.000 20.13000 431 THR B C 1
ATOM 9224 O O . THR B 1 444 ? 175.06200 161.64000 159.35600 1.000 20.13000 431 THR B O 1
ATOM 9228 N N . THR B 1 445 ? 176.90100 162.34900 158.26800 1.000 16.74000 432 THR B N 1
ATOM 9229 C CA . THR B 1 445 ? 177.83900 161.95600 159.30900 1.000 16.74000 432 THR B CA 1
ATOM 9230 C C . THR B 1 445 ? 178.66600 163.16600 159.72900 1.000 16.74000 432 THR B C 1
ATOM 9231 O O . THR B 1 445 ? 178.91400 164.07000 158.92900 1.000 16.74000 432 THR B O 1
ATOM 9235 N N . SER B 1 446 ? 179.07300 163.18900 160.99900 1.000 14.28000 433 SER B N 1
ATOM 9236 C CA . SER B 1 446 ? 179.98300 164.20200 161.51600 1.000 14.28000 433 SER B CA 1
ATOM 9237 C C . SER B 1 446 ? 180.79100 163.59100 162.65400 1.000 14.28000 433 SER B C 1
ATOM 9238 O O . SER B 1 446 ? 180.63500 162.41300 162.98600 1.000 14.28000 433 SER B O 1
ATOM 9241 N N . PHE B 1 447 ? 181.67300 164.40800 163.24200 1.000 12.82000 434 PHE B N 1
ATOM 9242 C CA . PHE B 1 447 ? 182.50600 163.95700 164.35500 1.000 12.82000 434 PHE B CA 1
ATOM 9243 C C . PHE B 1 447 ? 181.67100 163.65100 165.59400 1.000 12.82000 434 PHE B C 1
ATOM 9244 O O . PHE B 1 447 ? 181.91800 162.65200 166.27900 1.000 12.82000 434 PHE B O 1
ATOM 9252 N N . THR B 1 448 ? 180.69000 164.50000 165.90600 1.000 15.04000 435 THR B N 1
ATOM 9253 C CA . THR B 1 448 ? 179.90900 164.30700 167.12100 1.000 15.04000 435 THR B CA 1
ATOM 9254 C C . THR B 1 448 ? 178.90600 163.17200 166.97900 1.000 15.04000 435 THR B C 1
ATOM 9255 O O . THR B 1 448 ? 178.54900 162.54200 167.98000 1.000 15.04000 435 THR B O 1
ATOM 9259 N N . LEU B 1 449 ? 178.43900 162.90400 165.76000 1.000 12.34000 436 LEU B N 1
ATOM 9260 C CA . LEU B 1 449 ? 177.59300 161.73900 165.53800 1.000 12.34000 436 LEU B CA 1
ATOM 9261 C C . LEU B 1 449 ? 178.37800 160.44200 165.69700 1.000 12.34000 436 LEU B C 1
ATOM 9262 O O . LEU B 1 449 ? 177.83400 159.45000 166.18800 1.000 12.34000 436 LEU B O 1
ATOM 9267 N N . LEU B 1 450 ? 179.66200 160.44200 165.33400 1.000 10.67000 437 LEU B N 1
ATOM 9268 C CA . LEU B 1 450 ? 180.48900 159.24900 165.45500 1.000 10.67000 437 LEU B CA 1
ATOM 9269 C C . LEU B 1 450 ? 180.95800 158.98200 166.87900 1.000 10.67000 437 LEU B C 1
ATOM 9270 O O . LEU B 1 450 ? 181.33300 157.84800 167.18500 1.000 10.67000 437 LEU B O 1
ATOM 9275 N N . VAL B 1 451 ? 180.96500 159.99600 167.74500 1.000 10.85000 438 VAL B N 1
ATOM 9276 C CA . VAL B 1 451 ? 181.30300 159.77900 169.14700 1.000 10.85000 438 VAL B CA 1
ATOM 9277 C C . VAL B 1 451 ? 180.18400 159.01900 169.85100 1.000 10.85000 438 VAL B C 1
ATOM 9278 O O . VAL B 1 451 ? 180.43600 158.07600 170.61100 1.000 10.85000 438 VAL B O 1
ATOM 9282 N N . GLY B 1 452 ? 178.93100 159.38900 169.58200 1.000 9.60000 439 GLY B N 1
ATOM 9283 C CA . GLY B 1 452 ? 177.78300 158.72700 170.17500 1.000 9.60000 439 GLY B CA 1
ATOM 9284 C C . GLY B 1 452 ? 177.49500 157.33400 169.66300 1.000 9.60000 439 GLY B C 1
ATOM 9285 O O . GLY B 1 452 ? 176.73400 156.60300 170.29800 1.000 9.60000 439 GLY B O 1
ATOM 9286 N N . ILE B 1 453 ? 178.08900 156.94800 168.53900 1.000 10.71000 440 ILE B N 1
ATOM 9287 C CA . ILE B 1 453 ? 177.93000 155.60100 168.00600 1.000 10.71000 440 ILE B CA 1
ATOM 9288 C C . ILE B 1 453 ? 179.02700 154.67500 168.52100 1.000 10.71000 440 ILE B C 1
ATOM 9289 O O . ILE B 1 453 ? 178.77200 153.50400 168.81600 1.000 10.71000 440 ILE B O 1
ATOM 9294 N N . PHE B 1 454 ? 180.24400 155.19300 168.70800 1.000 10.14000 441 PHE B N 1
ATOM 9295 C CA . PHE B 1 454 ? 181.31000 154.36000 169.25400 1.000 10.14000 441 PHE B CA 1
ATOM 9296 C C . PHE B 1 454 ? 181.14800 154.12500 170.75300 1.000 10.14000 441 PHE B C 1
ATOM 9297 O O . PHE B 1 454 ? 181.52900 153.05800 171.24300 1.000 10.14000 441 PHE B O 1
ATOM 9305 N N . PHE B 1 455 ? 180.56900 155.08700 171.47700 1.000 9.52000 442 PHE B N 1
ATOM 9306 C CA . PHE B 1 455 ? 180.63300 155.08700 172.94100 1.000 9.52000 442 PHE B CA 1
ATOM 9307 C C . PHE B 1 455 ? 180.00100 153.89500 173.68000 1.000 9.52000 442 PHE B C 1
ATOM 9308 O O . PHE B 1 455 ? 180.52600 153.55700 174.75500 1.000 9.52000 442 PHE B O 1
ATOM 9316 N N . PRO B 1 456 ? 178.92800 153.22800 173.21600 1.000 10.20000 443 PRO B N 1
ATOM 9317 C CA . PRO B 1 456 ? 178.50100 151.99900 173.91600 1.000 10.20000 443 PRO B CA 1
ATOM 9318 C C . PRO B 1 456 ? 179.52000 150.86400 173.92200 1.000 10.20000 443 PRO B C 1
ATOM 9319 O O . PRO B 1 456 ? 179.35500 149.92900 174.71000 1.000 10.20000 443 PRO B O 1
ATOM 9323 N N . SER B 1 457 ? 180.56900 150.92200 173.09400 1.000 11.74000 444 SER B N 1
ATOM 9324 C CA . SER B 1 457 ? 181.61100 149.89900 173.12200 1.000 11.74000 444 SER B CA 1
ATOM 9325 C C . SER B 1 457 ? 182.46800 149.98400 174.38000 1.000 11.74000 444 SER B C 1
ATOM 9326 O O . SER B 1 457 ? 182.88600 148.95400 174.91100 1.000 11.74000 444 SER B O 1
ATOM 9329 N N . VAL B 1 458 ? 182.75000 151.19200 174.87700 1.000 11.59000 445 VAL B N 1
ATOM 9330 C CA . VAL B 1 458 ? 183.64200 151.31600 176.03100 1.000 11.59000 445 VAL B CA 1
ATOM 9331 C C . VAL B 1 458 ? 182.92000 151.16000 177.35900 1.000 11.59000 445 VAL B C 1
ATOM 9332 O O . VAL B 1 458 ? 183.58400 151.09400 178.40400 1.000 11.59000 445 VAL B O 1
ATOM 9336 N N . THR B 1 459 ? 181.59400 151.08900 177.36200 1.000 11.75000 446 THR B N 1
ATOM 9337 C CA . THR B 1 459 ? 180.85700 150.91900 178.60400 1.000 11.75000 446 THR B CA 1
ATOM 9338 C C . THR B 1 459 ? 180.93400 149.46700 179.06900 1.000 11.75000 446 THR B C 1
ATOM 9339 O O . THR B 1 459 ? 181.52800 148.60400 178.42100 1.000 11.75000 446 THR B O 1
ATOM 9343 N N . GLY B 1 460 ? 180.32200 149.19000 180.21100 1.000 14.14000 447 GLY B N 1
ATOM 9344 C CA . GLY B 1 460 ? 180.39000 147.87700 180.81000 1.000 14.14000 447 GLY B CA 1
ATOM 9345 C C . GLY B 1 460 ? 181.42000 147.73800 181.90300 1.000 14.14000 447 GLY B C 1
ATOM 9346 O O . GLY B 1 460 ? 181.81700 146.61000 182.21000 1.000 14.14000 447 GLY B O 1
ATOM 9347 N N . ILE B 1 461 ? 181.86300 148.84900 182.49900 1.000 14.84000 448 ILE B N 1
ATOM 9348 C CA . ILE B 1 461 ? 182.91800 148.82600 183.50700 1.000 14.84000 448 ILE B CA 1
ATOM 9349 C C . ILE B 1 461 ? 182.39500 148.55600 184.91000 1.000 14.84000 448 ILE B C 1
ATOM 9350 O O . ILE B 1 461 ? 183.19900 148.29600 185.81800 1.000 14.84000 448 ILE B O 1
ATOM 9355 N N . MET B 1 462 ? 181.07600 148.59000 185.12100 1.000 19.02000 449 MET B N 1
ATOM 9356 C CA . MET B 1 462 ? 180.48900 148.17700 186.39100 1.000 19.02000 449 MET B CA 1
ATOM 9357 C C . MET B 1 462 ? 180.44200 146.66400 186.55500 1.000 19.02000 449 MET B C 1
ATOM 9358 O O . MET B 1 462 ? 180.08600 146.18800 187.63600 1.000 19.02000 449 MET B O 1
ATOM 9363 N N . ALA B 1 463 ? 180.79000 145.90700 185.51100 1.000 17.51000 450 ALA B N 1
ATOM 9364 C CA . ALA B 1 463 ? 180.80000 144.45100 185.52900 1.000 17.51000 450 ALA B CA 1
ATOM 9365 C C . ALA B 1 463 ? 181.83400 143.86400 186.47800 1.000 17.51000 450 ALA B C 1
ATOM 9366 O O . ALA B 1 463 ? 181.67400 142.71800 186.90500 1.000 17.51000 450 ALA B O 1
ATOM 9368 N N . GLY B 1 464 ? 182.88900 144.60600 186.81000 1.000 17.53000 451 GLY B N 1
ATOM 9369 C CA . GLY B 1 464 ? 183.89900 144.10200 187.71600 1.000 17.53000 451 GLY B CA 1
ATOM 9370 C C . GLY B 1 464 ? 183.49400 144.03900 189.17100 1.000 17.53000 451 GLY B C 1
ATOM 9371 O O . GLY B 1 464 ? 184.23800 143.48100 189.98100 1.000 17.53000 451 GLY B O 1
ATOM 9372 N N . SER B 1 465 ? 182.33400 144.58900 189.52400 1.000 19.21000 452 SER B N 1
ATOM 9373 C CA . SER B 1 465 ? 181.86600 144.60900 190.89900 1.000 19.21000 452 SER B CA 1
ATOM 9374 C C . SER B 1 465 ? 180.66000 143.71700 191.14300 1.000 19.21000 452 SER B C 1
ATOM 9375 O O . SER B 1 465 ? 180.24200 143.57700 192.29500 1.000 19.21000 452 SER B O 1
ATOM 9378 N N . ASN B 1 466 ? 180.09800 143.09400 190.11000 1.000 24.66000 453 ASN B N 1
ATOM 9379 C CA . ASN B 1 466 ? 178.83200 142.39000 190.26600 1.000 24.66000 453 ASN B CA 1
ATOM 9380 C C . ASN B 1 466 ? 178.98700 140.96200 190.78700 1.000 24.66000 453 ASN B C 1
ATOM 9381 O O . ASN B 1 466 ? 178.02000 140.19800 190.75400 1.000 24.66000 453 ASN B O 1
ATOM 9386 N N . ARG B 1 467 ? 180.17600 140.59200 191.25300 1.000 28.08000 454 ARG B N 1
ATOM 9387 C CA . ARG B 1 467 ? 180.43900 139.34600 191.95900 1.000 28.08000 454 ARG B CA 1
ATOM 9388 C C . ARG B 1 467 ? 181.12600 139.64300 193.28100 1.000 28.08000 454 ARG B C 1
ATOM 9389 O O . ARG B 1 467 ? 182.12000 139.00700 193.64100 1.000 28.08000 454 ARG B O 1
ATOM 9397 N N . SER B 1 468 ? 180.59600 140.62200 194.02100 1.000 25.85000 455 SER B N 1
ATOM 9398 C CA . SER B 1 468 ? 181.30000 141.18600 195.17100 1.000 25.85000 455 SER B CA 1
ATOM 9399 C C . SER B 1 468 ? 181.36400 140.22500 196.35100 1.000 25.85000 455 SER B C 1
ATOM 9400 O O . SER B 1 468 ? 182.37600 140.18900 197.05900 1.000 25.85000 455 SER B O 1
ATOM 9403 N N . GLY B 1 469 ? 180.30900 139.45200 196.58500 1.000 28.03000 456 GLY B N 1
ATOM 9404 C CA . GLY B 1 469 ? 180.28600 138.53600 197.70400 1.000 28.03000 456 GLY B CA 1
ATOM 9405 C C . GLY B 1 469 ? 181.05400 137.25700 197.51800 1.000 28.03000 456 GLY B C 1
ATOM 9406 O O . GLY B 1 469 ? 181.27900 136.53400 198.49200 1.000 28.03000 456 GLY B O 1
ATOM 9407 N N . ASP B 1 470 ? 181.48000 136.96100 196.29300 1.000 28.76000 457 ASP B N 1
ATOM 9408 C CA . ASP B 1 470 ? 182.14500 135.70700 195.97800 1.000 28.76000 457 ASP B CA 1
ATOM 9409 C C . ASP B 1 470 ? 183.64700 135.86500 195.78800 1.000 28.76000 457 ASP B C 1
ATOM 9410 O O . ASP B 1 470 ? 184.30300 134.92900 195.32900 1.000 28.76000 457 ASP B O 1
ATOM 9415 N N . LEU B 1 471 ? 184.20800 137.01200 196.14600 1.000 24.69000 458 LEU B N 1
ATOM 9416 C CA . LEU B 1 471 ? 185.64100 137.23800 196.06400 1.000 24.69000 458 LEU B CA 1
ATOM 9417 C C . LEU B 1 471 ? 186.29400 136.97300 197.41400 1.000 24.69000 458 LEU B C 1
ATOM 9418 O O . LEU B 1 471 ? 185.66100 137.09900 198.46400 1.000 24.69000 458 LEU B O 1
ATOM 9423 N N . LYS B 1 472 ? 187.57400 136.60000 197.37700 1.000 28.04000 459 LYS B N 1
ATOM 9424 C CA . LYS B 1 472 ? 188.33300 136.44000 198.61200 1.000 28.04000 459 LYS B CA 1
ATOM 9425 C C . LYS B 1 472 ? 188.66900 137.79500 199.21800 1.000 28.04000 459 LYS B C 1
ATOM 9426 O O . LYS B 1 472 ? 188.34500 138.07200 200.37900 1.000 28.04000 459 LYS B O 1
ATOM 9432 N N . ASP B 1 473 ? 189.32800 138.65100 198.44300 1.000 25.74000 460 ASP B N 1
ATOM 9433 C CA . ASP B 1 473 ? 189.67800 140.00900 198.84600 1.000 25.74000 460 ASP B CA 1
ATOM 9434 C C . ASP B 1 473 ? 189.13900 140.95000 197.77200 1.000 25.74000 460 ASP B C 1
ATOM 9435 O O . ASP B 1 473 ? 189.85400 141.31000 196.83500 1.000 25.74000 460 ASP B O 1
ATOM 9440 N N . ALA B 1 474 ? 187.87100 141.34300 197.91500 1.000 19.45000 461 ALA B N 1
ATOM 9441 C CA . ALA B 1 474 ? 187.22700 142.22500 196.94700 1.000 19.45000 461 ALA B CA 1
ATOM 9442 C C . ALA B 1 474 ? 187.79800 143.63400 196.96400 1.000 19.45000 461 ALA B C 1
ATOM 9443 O O . ALA B 1 474 ? 187.70300 144.33800 195.95500 1.000 19.45000 461 ALA B O 1
ATOM 9445 N N . GLN B 1 475 ? 188.37300 144.05700 198.09400 1.000 20.84000 462 GLN B N 1
ATOM 9446 C CA . GLN B 1 475 ? 188.98800 145.37500 198.20500 1.000 20.84000 462 GLN B CA 1
ATOM 9447 C C . GLN B 1 475 ? 190.20900 145.50000 197.29900 1.000 20.84000 462 GLN B C 1
ATOM 9448 O O . GLN B 1 475 ? 190.48400 146.57900 196.76600 1.000 20.84000 462 GLN B O 1
ATOM 9454 N N . LYS B 1 476 ? 190.92600 144.40000 197.08100 1.000 18.65000 463 LYS B N 1
ATOM 9455 C CA . LYS B 1 476 ? 192.08600 144.38000 196.20700 1.000 18.65000 463 LYS B CA 1
ATOM 9456 C C . LYS B 1 476 ? 191.76000 143.91300 194.79400 1.000 18.65000 463 LYS B C 1
ATOM 9457 O O . LYS B 1 476 ? 192.40200 144.37200 193.84400 1.000 18.65000 463 LYS B O 1
ATOM 9463 N N . SER B 1 477 ? 190.75300 143.05500 194.62400 1.000 14.68000 464 SER B N 1
ATOM 9464 C CA . SER B 1 477 ? 190.48400 142.46300 193.31800 1.000 14.68000 464 SER B CA 1
ATOM 9465 C C . SER B 1 477 ? 189.80000 143.44500 192.37200 1.000 14.68000 464 SER B C 1
ATOM 9466 O O . SER B 1 477 ? 190.12500 143.48400 191.18200 1.000 14.68000 464 SER B O 1
ATOM 9469 N N . ILE B 1 478 ? 188.85400 144.23300 192.87500 1.000 12.60000 465 ILE B N 1
ATOM 9470 C CA . ILE B 1 478 ? 188.01600 145.10000 192.04200 1.000 12.60000 465 ILE B CA 1
ATOM 9471 C C . ILE B 1 478 ? 188.81400 146.24800 191.40600 1.000 12.60000 465 ILE B C 1
ATOM 9472 O O . ILE B 1 478 ? 188.60100 146.50100 190.21200 1.000 12.60000 465 ILE B O 1
ATOM 9477 N N . PRO B 1 479 ? 189.74400 146.95300 192.08300 1.000 11.07000 466 PRO B N 1
ATOM 9478 C CA . PRO B 1 479 ? 190.56200 147.91600 191.31900 1.000 11.07000 466 PRO B CA 1
ATOM 9479 C C . PRO B 1 479 ? 191.52800 147.28300 190.32900 1.000 11.07000 466 PRO B C 1
ATOM 9480 O O . PRO B 1 479 ? 191.71200 147.83000 189.23800 1.000 11.07000 466 PRO B O 1
ATOM 9484 N N . ILE B 1 480 ? 192.14900 146.15100 190.67300 1.000 11.30000 467 ILE B N 1
ATOM 9485 C CA . ILE B 1 480 ? 193.14800 145.54800 189.79300 1.000 11.30000 467 ILE B CA 1
ATOM 9486 C C . ILE B 1 480 ? 192.48900 144.95000 188.55300 1.000 11.30000 467 ILE B C 1
ATOM 9487 O O . ILE B 1 480 ? 192.97400 145.12800 187.42900 1.000 11.30000 467 ILE B O 1
ATOM 9492 N N . GLY B 1 481 ? 191.35300 144.27900 188.72800 1.000 9.36000 468 GLY B N 1
ATOM 9493 C CA . GLY B 1 481 ? 190.72100 143.61700 187.60200 1.000 9.36000 468 GLY B CA 1
ATOM 9494 C C . GLY B 1 481 ? 190.02200 144.57300 186.65400 1.000 9.36000 468 GLY B C 1
ATOM 9495 O O . GLY B 1 481 ? 190.00900 144.35100 185.44200 1.000 9.36000 468 GLY B O 1
ATOM 9496 N N . THR B 1 482 ? 189.42600 145.64400 187.18800 1.000 10.12000 469 THR B N 1
ATOM 9497 C CA . THR B 1 482 ? 188.70500 146.59400 186.34300 1.000 10.12000 469 THR B CA 1
ATOM 9498 C C . THR B 1 482 ? 189.66400 147.42500 185.50200 1.000 10.12000 469 THR B C 1
ATOM 9499 O O . THR B 1 482 ? 189.45000 147.60000 184.29900 1.000 10.12000 469 THR B O 1
ATOM 9503 N N . ILE B 1 483 ? 190.73000 147.93500 186.12200 1.000 9.03000 470 ILE B N 1
ATOM 9504 C CA . ILE B 1 483 ? 191.65300 148.84000 185.44200 1.000 9.03000 470 ILE B CA 1
ATOM 9505 C C . ILE B 1 483 ? 192.43500 148.09800 184.36300 1.000 9.03000 470 ILE B C 1
ATOM 9506 O O . ILE B 1 483 ? 192.64700 148.62100 183.26100 1.000 9.03000 470 ILE B O 1
ATOM 9511 N N . LEU B 1 484 ? 192.81400 146.84600 184.63600 1.000 7.99000 471 LEU B N 1
ATOM 9512 C CA . LEU B 1 484 ? 193.49700 146.03200 183.63600 1.000 7.99000 471 LEU B CA 1
ATOM 9513 C C . LEU B 1 484 ? 192.57800 145.65700 182.48300 1.000 7.99000 471 LEU B C 1
ATOM 9514 O O . LEU B 1 484 ? 193.05200 145.46600 181.36000 1.000 7.99000 471 LEU B O 1
ATOM 9519 N N . ALA B 1 485 ? 191.27100 145.54800 182.73400 1.000 9.28000 472 ALA B N 1
ATOM 9520 C CA . ALA B 1 485 ? 190.33700 145.23600 181.65900 1.000 9.28000 472 ALA B CA 1
ATOM 9521 C C . ALA B 1 485 ? 190.08800 146.43900 180.76000 1.000 9.28000 472 ALA B C 1
ATOM 9522 O O . ALA B 1 485 ? 189.79200 146.26500 179.57400 1.000 9.28000 472 ALA B O 1
ATOM 9524 N N . ILE B 1 486 ? 190.19000 147.65800 181.30100 1.000 9.43000 473 ILE B N 1
ATOM 9525 C CA . ILE B 1 486 ? 190.11200 148.85000 180.46000 1.000 9.43000 473 ILE B CA 1
ATOM 9526 C C . ILE B 1 486 ? 191.32700 148.92800 179.54900 1.000 9.43000 473 ILE B C 1
ATOM 9527 O O . ILE B 1 486 ? 191.20900 149.26500 178.36900 1.000 9.43000 473 ILE B O 1
ATOM 9532 N N . LEU B 1 487 ? 192.50600 148.58500 180.07300 1.000 9.11000 474 LEU B N 1
ATOM 9533 C CA . LEU B 1 487 ? 193.72700 148.61000 179.27500 1.000 9.11000 474 LEU B CA 1
ATOM 9534 C C . LEU B 1 487 ? 193.72600 147.54800 178.18100 1.000 9.11000 474 LEU B C 1
ATOM 9535 O O . LEU B 1 487 ? 194.34900 147.74500 177.13400 1.000 9.11000 474 LEU B O 1
ATOM 9540 N N . THR B 1 488 ? 193.04200 146.42400 178.40100 1.000 8.53000 475 THR B N 1
ATOM 9541 C CA . THR B 1 488 ? 192.99600 145.36100 177.40300 1.000 8.53000 475 THR B CA 1
ATOM 9542 C C . THR B 1 488 ? 192.04500 145.71100 176.26100 1.000 8.53000 475 THR B C 1
ATOM 9543 O O . THR B 1 488 ? 192.39900 145.56400 175.08600 1.000 8.53000 475 THR B O 1
ATOM 9547 N N . THR B 1 489 ? 190.84100 146.19100 176.58500 1.000 9.55000 476 THR B N 1
ATOM 9548 C CA . THR B 1 489 ? 189.87700 146.52800 175.54200 1.000 9.55000 476 THR B CA 1
ATOM 9549 C C . THR B 1 489 ? 190.27400 147.78800 174.78300 1.000 9.55000 476 THR B C 1
ATOM 9550 O O . THR B 1 489 ? 190.00400 147.88800 173.58300 1.000 9.55000 476 THR B O 1
ATOM 9554 N N . SER B 1 490 ? 190.93000 148.74300 175.44900 1.000 9.16000 477 SER B N 1
ATOM 9555 C CA . SER B 1 490 ? 191.36800 149.94900 174.75400 1.000 9.16000 477 SER B CA 1
ATOM 9556 C C . SER B 1 490 ? 192.54400 149.67300 173.83200 1.000 9.16000 477 SER B C 1
ATOM 9557 O O . SER B 1 490 ? 192.69900 150.35900 172.82100 1.000 9.16000 477 SER B O 1
ATOM 9560 N N . PHE B 1 491 ? 193.37900 148.68100 174.15800 1.000 8.31000 478 PHE B N 1
ATOM 9561 C CA . PHE B 1 491 ? 194.43000 148.27000 173.23200 1.000 8.31000 478 PHE B CA 1
ATOM 9562 C C . PHE B 1 491 ? 193.84000 147.62000 171.98900 1.000 8.31000 478 PHE B C 1
ATOM 9563 O O . PHE B 1 491 ? 194.33500 147.83200 170.87800 1.000 8.31000 478 PHE B O 1
ATOM 9571 N N . VAL B 1 492 ? 192.79600 146.81100 172.16600 1.000 8.93000 479 VAL B N 1
ATOM 9572 C CA . VAL B 1 492 ? 192.15800 146.12900 171.04600 1.000 8.93000 479 VAL B CA 1
ATOM 9573 C C . VAL B 1 492 ? 191.43900 147.13100 170.14600 1.000 8.93000 479 VAL B C 1
ATOM 9574 O O . VAL B 1 492 ? 191.45300 147.00300 168.91700 1.000 8.93000 479 VAL B O 1
ATOM 9578 N N . TYR B 1 493 ? 190.86500 148.18300 170.73200 1.000 9.45000 480 TYR B N 1
ATOM 9579 C CA . TYR B 1 493 ? 190.19100 149.19500 169.92700 1.000 9.45000 480 TYR B CA 1
ATOM 9580 C C . TYR B 1 493 ? 191.18500 150.10300 169.21500 1.000 9.45000 480 TYR B C 1
ATOM 9581 O O . TYR B 1 493 ? 190.96000 150.48700 168.06400 1.000 9.45000 480 TYR B O 1
ATOM 9590 N N . LEU B 1 494 ? 192.28400 150.46300 169.87900 1.000 9.55000 481 LEU B N 1
ATOM 9591 C CA . LEU B 1 494 ? 193.24700 151.37500 169.27800 1.000 9.55000 481 LEU B CA 1
ATOM 9592 C C . LEU B 1 494 ? 194.12300 150.69200 168.24000 1.000 9.55000 481 LEU B C 1
ATOM 9593 O O . LEU B 1 494 ? 194.55400 151.34100 167.28300 1.000 9.55000 481 LEU B O 1
ATOM 9598 N N . SER B 1 495 ? 194.40400 149.40300 168.40500 1.000 9.85000 482 SER B N 1
ATOM 9599 C CA . SER B 1 495 ? 195.16600 148.68700 167.39400 1.000 9.85000 482 SER B CA 1
ATOM 9600 C C . SER B 1 495 ? 194.30100 148.20000 166.23800 1.000 9.85000 482 SER B C 1
ATOM 9601 O O . SER B 1 495 ? 194.84900 147.83100 165.19900 1.000 9.85000 482 SER B O 1
ATOM 9604 N N . ASN B 1 496 ? 192.97400 148.20600 166.37800 1.000 9.49000 483 ASN B N 1
ATOM 9605 C CA . ASN B 1 496 ? 192.11300 147.87200 165.24900 1.000 9.49000 483 ASN B CA 1
ATOM 9606 C C . ASN B 1 496 ? 191.86600 149.07100 164.34500 1.000 9.49000 483 ASN B C 1
ATOM 9607 O O . ASN B 1 496 ? 191.60300 148.89000 163.15600 1.000 9.49000 483 ASN B O 1
ATOM 9612 N N . VAL B 1 497 ? 191.93300 150.28900 164.89000 1.000 9.16000 484 VAL B N 1
ATOM 9613 C CA . VAL B 1 497 ? 191.79100 151.49200 164.07300 1.000 9.16000 484 VAL B CA 1
ATOM 9614 C C . VAL B 1 497 ? 192.95200 151.60000 163.09100 1.000 9.16000 484 VAL B C 1
ATOM 9615 O O . VAL B 1 497 ? 192.76600 151.94600 161.91700 1.000 9.16000 484 VAL B O 1
ATOM 9619 N N . VAL B 1 498 ? 194.15400 151.24000 163.53800 1.000 9.49000 485 VAL B N 1
ATOM 9620 C CA . VAL B 1 498 ? 195.32600 151.31900 162.67600 1.000 9.49000 485 VAL B CA 1
ATOM 9621 C C . VAL B 1 498 ? 195.32900 150.18200 161.66100 1.000 9.49000 485 VAL B C 1
ATOM 9622 O O . VAL B 1 498 ? 195.66100 150.38800 160.49000 1.000 9.49000 485 VAL B O 1
ATOM 9626 N N . LEU B 1 499 ? 194.91300 148.98200 162.06800 1.000 9.05000 486 LEU B N 1
ATOM 9627 C CA . LEU B 1 499 ? 194.94000 147.83200 161.17200 1.000 9.05000 486 LEU B CA 1
ATOM 9628 C C . LEU B 1 499 ? 193.80900 147.83200 160.15100 1.000 9.05000 486 LEU B C 1
ATOM 9629 O O . LEU B 1 499 ? 193.95500 147.21500 159.09500 1.000 9.05000 486 LEU B O 1
ATOM 9634 N N . PHE B 1 500 ? 192.68600 148.49800 160.43100 1.000 9.12000 487 PHE B N 1
ATOM 9635 C CA . PHE B 1 500 ? 191.64600 148.60100 159.41100 1.000 9.12000 487 PHE B CA 1
ATOM 9636 C C . PHE B 1 500 ? 192.06000 149.57400 158.31700 1.000 9.12000 487 PHE B C 1
ATOM 9637 O O . PHE B 1 500 ? 191.87100 149.29900 157.12800 1.000 9.12000 487 PHE B O 1
ATOM 9645 N N . GLY B 1 501 ? 192.63100 150.71700 158.70400 1.000 10.98000 488 GLY B N 1
ATOM 9646 C CA . GLY B 1 501 ? 193.06600 151.70800 157.74000 1.000 10.98000 488 GLY B CA 1
ATOM 9647 C C . GLY B 1 501 ? 194.30400 151.32400 156.96200 1.000 10.98000 488 GLY B C 1
ATOM 9648 O O . GLY B 1 501 ? 194.57100 151.92300 155.91700 1.000 10.98000 488 GLY B O 1
ATOM 9649 N N . ALA B 1 502 ? 195.06500 150.34200 157.43900 1.000 11.49000 489 ALA B N 1
ATOM 9650 C CA . ALA B 1 502 ? 196.28100 149.92500 156.75900 1.000 11.49000 489 ALA B CA 1
ATOM 9651 C C . ALA B 1 502 ? 196.10800 148.68700 155.88800 1.000 11.49000 489 ALA B C 1
ATOM 9652 O O . ALA B 1 502 ? 197.02500 148.36000 155.13200 1.000 11.49000 489 ALA B O 1
ATOM 9654 N N . CYS B 1 503 ? 194.97200 147.99500 155.96100 1.000 11.76000 490 CYS B N 1
ATOM 9655 C CA . CYS B 1 503 ? 194.76400 146.78800 155.16600 1.000 11.76000 490 CYS B CA 1
ATOM 9656 C C . CYS B 1 503 ? 193.56100 146.82600 154.23900 1.000 11.76000 490 CYS B C 1
ATOM 9657 O O . CYS B 1 503 ? 193.52400 146.03400 153.29200 1.000 11.76000 490 CYS B O 1
ATOM 9660 N N . ILE B 1 504 ? 192.58800 147.70200 154.46000 1.000 10.28000 491 ILE B N 1
ATOM 9661 C CA . ILE B 1 504 ? 191.33300 147.68400 153.72000 1.000 10.28000 491 ILE B CA 1
ATOM 9662 C C . ILE B 1 504 ? 191.25700 148.92700 152.84300 1.000 10.28000 491 ILE B C 1
ATOM 9663 O O . ILE B 1 504 ? 191.63200 150.02500 153.26700 1.000 10.28000 491 ILE B O 1
ATOM 9668 N N . GLU B 1 505 ? 190.80000 148.73700 151.60700 1.000 13.00000 492 GLU B N 1
ATOM 9669 C CA . GLU B 1 505 ? 190.52000 149.84100 150.69900 1.000 13.00000 492 GLU B CA 1
ATOM 9670 C C . GLU B 1 505 ? 189.40700 150.72700 151.26000 1.000 13.00000 492 GLU B C 1
ATOM 9671 O O . GLU B 1 505 ? 188.44200 150.23500 151.85200 1.000 13.00000 492 GLU B O 1
ATOM 9677 N N . GLY B 1 506 ? 189.56300 152.04500 151.08000 1.000 9.41000 493 GLY B N 1
ATOM 9678 C CA . GLY B 1 506 ? 188.69700 153.01600 151.73300 1.000 9.41000 493 GLY B CA 1
ATOM 9679 C C . GLY B 1 506 ? 187.24400 152.98900 151.29700 1.000 9.41000 493 GLY B C 1
ATOM 9680 O O . GLY B 1 506 ? 186.35600 153.27000 152.10100 1.000 9.41000 493 GLY B O 1
ATOM 9681 N N . VAL B 1 507 ? 186.97100 152.63900 150.03600 1.000 11.79000 494 VAL B N 1
ATOM 9682 C CA . VAL B 1 507 ? 185.58000 152.51200 149.59500 1.000 11.79000 494 VAL B CA 1
ATOM 9683 C C . VAL B 1 507 ? 184.90800 151.25100 150.11200 1.000 11.79000 494 VAL B C 1
ATOM 9684 O O . VAL B 1 507 ? 183.68300 151.13200 150.01000 1.000 11.79000 494 VAL B O 1
ATOM 9688 N N . VAL B 1 508 ? 185.67700 150.29900 150.64000 1.000 10.82000 495 VAL B N 1
ATOM 9689 C CA . VAL B 1 508 ? 185.11100 149.14200 151.32000 1.000 10.82000 495 VAL B CA 1
ATOM 9690 C C . VAL B 1 508 ? 184.82600 149.47000 152.77900 1.000 10.82000 495 VAL B C 1
ATOM 9691 O O . VAL B 1 508 ? 183.84300 148.99100 153.35100 1.000 10.82000 495 VAL B O 1
ATOM 9695 N N . LEU B 1 509 ? 185.68300 150.28000 153.40100 1.000 8.95000 496 LEU B N 1
ATOM 9696 C CA . LEU B 1 509 ? 185.44500 150.72700 154.76700 1.000 8.95000 496 LEU B CA 1
ATOM 9697 C C . LEU B 1 509 ? 184.27200 151.69600 154.85100 1.000 8.95000 496 LEU B C 1
ATOM 9698 O O . LEU B 1 509 ? 183.58700 151.74600 155.87600 1.000 8.95000 496 LEU B O 1
ATOM 9703 N N . ARG B 1 510 ? 184.02000 152.46100 153.78500 1.000 10.13000 497 ARG B N 1
ATOM 9704 C CA . ARG B 1 510 ? 183.04900 153.54800 153.80200 1.000 10.13000 497 ARG B CA 1
ATOM 9705 C C . ARG B 1 510 ? 181.63200 153.09500 153.48800 1.000 10.13000 497 ARG B C 1
ATOM 9706 O O . ARG B 1 510 ? 180.74400 153.94200 153.33700 1.000 10.13000 497 ARG B O 1
ATOM 9714 N N . ASP B 1 511 ? 181.38000 151.79700 153.37700 1.000 14.87000 498 ASP B N 1
ATOM 9715 C CA . ASP B 1 511 ? 179.99800 151.35000 153.26400 1.000 14.87000 498 ASP B CA 1
ATOM 9716 C C . ASP B 1 511 ? 179.73400 150.22300 154.24900 1.000 14.87000 498 ASP B C 1
ATOM 9717 O O . ASP B 1 511 ? 180.43900 149.20900 154.26300 1.000 14.87000 498 ASP B O 1
ATOM 9722 N N . LYS B 1 512 ? 178.73700 150.43200 155.10200 1.000 16.60000 499 LYS B N 1
ATOM 9723 C CA . LYS B 1 512 ? 178.15100 149.34000 155.85000 1.000 16.60000 499 LYS B CA 1
ATOM 9724 C C . LYS B 1 512 ? 177.31300 148.47500 154.91400 1.000 16.60000 499 LYS B C 1
ATOM 9725 O O . LYS B 1 512 ? 176.99800 148.86200 153.78300 1.000 16.60000 499 LYS B O 1
ATOM 9731 N N . PHE B 1 513 ? 176.99400 147.27100 155.39000 1.000 18.01000 500 PHE B N 1
ATOM 9732 C CA . PHE B 1 513 ? 176.21300 146.20500 154.75000 1.000 18.01000 500 PHE B CA 1
ATOM 9733 C C . PHE B 1 513 ? 176.94100 145.53800 153.58100 1.000 18.01000 500 PHE B C 1
ATOM 9734 O O . PHE B 1 513 ? 176.39900 144.59000 153.00300 1.000 18.01000 500 PHE B O 1
ATOM 9742 N N . GLY B 1 514 ? 178.15200 145.97500 153.24200 1.000 18.53000 501 GLY B N 1
ATOM 9743 C CA . GLY B 1 514 ? 179.04400 145.26300 152.33500 1.000 18.53000 501 GLY B CA 1
ATOM 9744 C C . GLY B 1 514 ? 178.58400 145.10900 150.90000 1.000 18.53000 501 GLY B C 1
ATOM 9745 O O . GLY B 1 514 ? 178.76700 144.03800 150.31100 1.000 18.53000 501 GLY B O 1
ATOM 9746 N N . ASP B 1 515 ? 177.99900 146.15700 150.31700 1.000 22.40000 502 ASP B N 1
ATOM 9747 C CA . ASP B 1 515 ? 177.53400 146.07700 148.93500 1.000 22.40000 502 ASP B CA 1
ATOM 9748 C C . ASP B 1 515 ? 178.68300 146.06600 147.93400 1.000 22.40000 502 ASP B C 1
ATOM 9749 O O . ASP B 1 515 ? 178.50800 145.57100 146.81700 1.000 22.40000 502 ASP B O 1
ATOM 9754 N N . ALA B 1 516 ? 179.84500 146.60200 148.30700 1.000 19.45000 503 ALA B N 1
ATOM 9755 C CA . ALA B 1 516 ? 181.00200 146.62700 147.42500 1.000 19.45000 503 ALA B CA 1
ATOM 9756 C C . ALA B 1 516 ? 181.77700 145.31500 147.42200 1.000 19.45000 503 ALA B C 1
ATOM 9757 O O . ALA B 1 516 ? 182.54800 145.07100 146.48900 1.000 19.45000 503 ALA B O 1
ATOM 9759 N N . VAL B 1 517 ? 181.60300 144.47300 148.44000 1.000 18.57000 504 VAL B N 1
ATOM 9760 C CA . VAL B 1 517 ? 182.27800 143.18000 148.50200 1.000 18.57000 504 VAL B CA 1
ATOM 9761 C C . VAL B 1 517 ? 181.24700 142.06000 148.54000 1.000 18.57000 504 VAL B C 1
ATOM 9762 O O . VAL B 1 517 ? 181.44100 141.05600 149.23000 1.000 18.57000 504 VAL B O 1
ATOM 9766 N N . LYS B 1 518 ? 180.14000 142.26000 147.80800 1.000 20.21000 505 LYS B N 1
ATOM 9767 C CA . LYS B 1 518 ? 179.05700 141.29000 147.53600 1.000 20.21000 505 LYS B CA 1
ATOM 9768 C C . LYS B 1 518 ? 178.48800 140.63700 148.80400 1.000 20.21000 505 LYS B C 1
ATOM 9769 O O . LYS B 1 518 ? 178.26800 139.42600 148.87800 1.000 20.21000 505 LYS B O 1
ATOM 9775 N N . GLY B 1 519 ? 178.18700 141.47500 149.79200 1.000 18.32000 506 GLY B N 1
ATOM 9776 C CA . GLY B 1 519 ? 177.39000 141.04800 150.92600 1.000 18.32000 506 GLY B CA 1
ATOM 9777 C C . GLY B 1 519 ? 178.14700 140.40200 152.06300 1.000 18.32000 506 GLY B C 1
ATOM 9778 O O . GLY B 1 519 ? 177.55100 139.66200 152.85100 1.000 18.32000 506 GLY B O 1
ATOM 9779 N N . ASN B 1 520 ? 179.44200 140.66300 152.17500 1.000 14.79000 507 ASN B N 1
ATOM 9780 C CA . ASN B 1 520 ? 180.24300 140.19900 153.29600 1.000 14.79000 507 ASN B CA 1
ATOM 9781 C C . ASN B 1 520 ? 180.38500 141.31100 154.32700 1.000 14.79000 507 ASN B C 1
ATOM 9782 O O . ASN B 1 520 ? 180.29700 142.49500 153.99500 1.000 14.79000 507 ASN B O 1
ATOM 9787 N N . LEU B 1 521 ? 180.56000 140.92000 155.59200 1.000 12.35000 508 LEU B N 1
ATOM 9788 C CA . LEU B 1 521 ? 181.11200 141.84700 156.57000 1.000 12.35000 508 LEU B CA 1
ATOM 9789 C C . LEU B 1 521 ? 182.49700 142.30200 156.14100 1.000 12.35000 508 LEU B C 1
ATOM 9790 O O . LEU B 1 521 ? 183.28000 141.52800 155.58900 1.000 12.35000 508 LEU B O 1
ATOM 9795 N N . VAL B 1 522 ? 182.79000 143.57500 156.38900 1.000 11.51000 509 VAL B N 1
ATOM 9796 C CA . VAL B 1 522 ? 184.07500 144.12300 155.97900 1.000 11.51000 509 VAL B CA 1
ATOM 9797 C C . VAL B 1 522 ? 185.17600 143.62100 156.90000 1.000 11.51000 509 VAL B C 1
ATOM 9798 O O . VAL B 1 522 ? 186.28200 143.29800 156.45100 1.000 11.51000 509 VAL B O 1
ATOM 9802 N N . VAL B 1 523 ? 184.88200 143.50500 158.19500 1.000 9.91000 510 VAL B N 1
ATOM 9803 C CA . VAL B 1 523 ? 185.85200 142.93400 159.12100 1.000 9.91000 510 VAL B CA 1
ATOM 9804 C C . VAL B 1 523 ? 185.93500 141.41800 158.95900 1.000 9.91000 510 VAL B C 1
ATOM 9805 O O . VAL B 1 523 ? 186.95200 140.81500 159.32000 1.000 9.91000 510 VAL B O 1
ATOM 9809 N N . GLY B 1 524 ? 184.90100 140.78600 158.39800 1.000 10.74000 511 GLY B N 1
ATOM 9810 C CA . GLY B 1 524 ? 184.96900 139.36700 158.11400 1.000 10.74000 511 GLY B CA 1
ATOM 9811 C C . GLY B 1 524 ? 185.87700 139.03600 156.94800 1.000 10.74000 511 GLY B C 1
ATOM 9812 O O . GLY B 1 524 ? 186.52400 137.98700 156.94600 1.000 10.74000 511 GLY B O 1
ATOM 9813 N N . THR B 1 525 ? 185.95100 139.92800 155.95500 1.000 10.80000 512 THR B N 1
ATOM 9814 C CA . THR B 1 525 ? 186.83800 139.73900 154.81000 1.000 10.80000 512 THR B CA 1
ATOM 9815 C C . THR B 1 525 ? 188.31100 139.76800 155.19400 1.000 10.80000 512 THR B C 1
ATOM 9816 O O . THR B 1 525 ? 189.13800 139.20000 154.47400 1.000 10.80000 512 THR B O 1
ATOM 9820 N N . LEU B 1 526 ? 188.65100 140.40300 156.31100 1.000 11.86000 513 LEU B N 1
ATOM 9821 C CA . LEU B 1 526 ? 190.02900 140.51700 156.75100 1.000 11.86000 513 LEU B CA 1
ATOM 9822 C C . LEU B 1 526 ? 190.48600 139.30500 157.55600 1.000 11.86000 513 LEU B C 1
ATOM 9823 O O . LEU B 1 526 ? 191.67200 138.97800 157.53100 1.000 11.86000 513 LEU B O 1
ATOM 9828 N N . SER B 1 527 ? 189.57300 138.60400 158.22700 1.000 12.04000 514 SER B N 1
ATOM 9829 C CA . SER B 1 527 ? 189.93500 137.44100 159.02900 1.000 12.04000 514 SER B CA 1
ATOM 9830 C C . SER B 1 527 ? 190.30300 136.24300 158.15200 1.000 12.04000 514 SER B C 1
ATOM 9831 O O . SER B 1 527 ? 189.75600 136.04500 157.06500 1.000 12.04000 514 SER B O 1
ATOM 9834 N N . TRP B 1 528 ? 191.23000 135.42300 158.65300 1.000 16.15000 515 TRP B N 1
ATOM 9835 C CA . TRP B 1 528 ? 191.86600 134.39900 157.82600 1.000 16.15000 515 TRP B CA 1
ATOM 9836 C C . TRP B 1 528 ? 191.01600 133.17900 157.44600 1.000 16.15000 515 TRP B C 1
ATOM 9837 O O . TRP B 1 528 ? 190.90200 132.92700 156.23700 1.000 16.15000 515 TRP B O 1
ATOM 9848 N N . PRO B 1 529 ? 190.46700 132.36800 158.37500 1.000 16.63000 516 PRO B N 1
ATOM 9849 C CA . PRO B 1 529 ? 189.94000 131.06200 157.93100 1.000 16.63000 516 PRO B CA 1
ATOM 9850 C C . PRO B 1 529 ? 188.68700 131.18400 157.08400 1.000 16.63000 516 PRO B C 1
ATOM 9851 O O . PRO B 1 529 ? 188.58900 130.52800 156.03900 1.000 16.63000 516 PRO B O 1
ATOM 9855 N N . SER B 1 530 ? 187.76500 132.05700 157.47500 1.000 13.27000 517 SER B N 1
ATOM 9856 C CA . SER B 1 530 ? 186.59000 132.39300 156.68800 1.000 13.27000 517 SER B CA 1
ATOM 9857 C C . SER B 1 530 ? 186.00100 133.67800 157.24200 1.000 13.27000 517 SER B C 1
ATOM 9858 O O . SER B 1 530 ? 186.25300 134.02900 158.39900 1.000 13.27000 517 SER B O 1
ATOM 9861 N N . PRO B 1 531 ? 185.22800 134.41000 156.43800 1.000 12.43000 518 PRO B N 1
ATOM 9862 C CA . PRO B 1 531 ? 184.35600 135.44600 157.00900 1.000 12.43000 518 PRO B CA 1
ATOM 9863 C C . PRO B 1 531 ? 183.25000 134.89300 157.89300 1.000 12.43000 518 PRO B C 1
ATOM 9864 O O . PRO B 1 531 ? 182.70000 135.64500 158.70200 1.000 12.43000 518 PRO B O 1
ATOM 9868 N N . TRP B 1 532 ? 182.92000 133.60200 157.77800 1.000 13.00000 519 TRP B N 1
ATOM 9869 C CA . TRP B 1 532 ? 181.86900 132.99400 158.58300 1.000 13.00000 519 TRP B CA 1
ATOM 9870 C C . TRP B 1 532 ? 182.26700 132.81900 160.04100 1.000 13.00000 519 TRP B C 1
ATOM 9871 O O . TRP B 1 532 ? 181.38800 132.60500 160.87800 1.000 13.00000 519 TRP B O 1
ATOM 9882 N N . VAL B 1 533 ? 183.56200 132.88900 160.35900 1.000 11.42000 520 VAL B N 1
ATOM 9883 C CA . VAL B 1 533 ? 183.99500 132.81800 161.75200 1.000 11.42000 520 VAL B CA 1
ATOM 9884 C C . VAL B 1 533 ? 183.52400 134.04700 162.52200 1.000 11.42000 520 VAL B C 1
ATOM 9885 O O . VAL B 1 533 ? 183.01300 133.93600 163.64300 1.000 11.42000 520 VAL B O 1
ATOM 9889 N N . ILE B 1 534 ? 183.64700 135.23000 161.92100 1.000 12.33000 521 ILE B N 1
ATOM 9890 C CA . ILE B 1 534 ? 183.20600 136.45200 162.58300 1.000 12.33000 521 ILE B CA 1
ATOM 9891 C C . ILE B 1 534 ? 181.68800 136.59700 162.52800 1.000 12.33000 521 ILE B C 1
ATOM 9892 O O . ILE B 1 534 ? 181.08600 137.12600 163.46500 1.000 12.33000 521 ILE B O 1
ATOM 9897 N N . VAL B 1 535 ? 181.04300 136.11700 161.46000 1.000 11.66000 522 VAL B N 1
ATOM 9898 C CA . VAL B 1 535 ? 179.59400 136.25500 161.32700 1.000 11.66000 522 VAL B CA 1
ATOM 9899 C C . VAL B 1 535 ? 178.87300 135.39000 162.35800 1.000 11.66000 522 VAL B C 1
ATOM 9900 O O . VAL B 1 535 ? 177.91500 135.83300 163.00200 1.000 11.66000 522 VAL B O 1
ATOM 9904 N N . ILE B 1 536 ? 179.34900 134.16500 162.56600 1.000 11.95000 523 ILE B N 1
ATOM 9905 C CA . ILE B 1 536 ? 178.75700 133.30200 163.57800 1.000 11.95000 523 ILE B CA 1
ATOM 9906 C C . ILE B 1 536 ? 179.24000 133.70000 164.96900 1.000 11.95000 523 ILE B C 1
ATOM 9907 O O . ILE B 1 536 ? 178.46800 133.69000 165.93400 1.000 11.95000 523 ILE B O 1
ATOM 9912 N N . GLY B 1 537 ? 180.50900 134.10000 165.07900 1.000 13.86000 524 GLY B N 1
ATOM 9913 C CA . GLY B 1 537 ? 181.05800 134.48700 166.37000 1.000 13.86000 524 GLY B CA 1
ATOM 9914 C C . GLY B 1 537 ? 180.45500 135.75900 166.94200 1.000 13.86000 524 GLY B C 1
ATOM 9915 O O . GLY B 1 537 ? 180.27900 135.87400 168.15700 1.000 13.86000 524 GLY B O 1
ATOM 9916 N N . SER B 1 538 ? 180.13600 136.73200 166.08800 1.000 12.91000 525 SER B N 1
ATOM 9917 C CA . SER B 1 538 ? 179.51800 137.95700 166.58200 1.000 12.91000 525 SER B CA 1
ATOM 9918 C C . SER B 1 538 ? 178.00800 137.84100 166.71600 1.000 12.91000 525 SER B C 1
ATOM 9919 O O . SER B 1 538 ? 177.40000 138.66800 167.39800 1.000 12.91000 525 SER B O 1
ATOM 9922 N N . PHE B 1 539 ? 177.39300 136.84000 166.08600 1.000 14.01000 526 PHE B N 1
ATOM 9923 C CA . PHE B 1 539 ? 175.96900 136.59600 166.29100 1.000 14.01000 526 PHE B CA 1
ATOM 9924 C C . PHE B 1 539 ? 175.69400 136.05000 167.68900 1.000 14.01000 526 PHE B C 1
ATOM 9925 O O . PHE B 1 539 ? 174.72100 136.44900 168.33600 1.000 14.01000 526 PHE B O 1
ATOM 9933 N N . PHE B 1 540 ? 176.53900 135.13800 168.17400 1.000 16.51000 527 PHE B N 1
ATOM 9934 C CA . PHE B 1 540 ? 176.35400 134.59700 169.51500 1.000 16.51000 527 PHE B CA 1
ATOM 9935 C C . PHE B 1 540 ? 176.90600 135.52900 170.58500 1.000 16.51000 527 PHE B C 1
ATOM 9936 O O . PHE B 1 540 ? 176.42900 135.50500 171.72300 1.000 16.51000 527 PHE B O 1
ATOM 9944 N N . SER B 1 541 ? 177.90000 136.34900 170.24000 1.000 16.06000 528 SER B N 1
ATOM 9945 C CA . SER B 1 541 ? 178.37200 137.38900 171.14800 1.000 16.06000 528 SER B CA 1
ATOM 9946 C C . SER B 1 541 ? 177.29400 138.42600 171.43200 1.000 16.06000 528 SER B C 1
ATOM 9947 O O . SER B 1 541 ? 177.21400 138.95500 172.54500 1.000 16.06000 528 SER B O 1
ATOM 9950 N N . THR B 1 542 ? 176.45400 138.71800 170.44600 1.000 13.50000 529 THR B N 1
ATOM 9951 C CA . THR B 1 542 ? 175.41800 139.72500 170.58400 1.000 13.50000 529 THR B CA 1
ATOM 9952 C C . THR B 1 542 ? 174.13200 139.13900 171.15300 1.000 13.50000 529 THR B C 1
ATOM 9953 O O . THR B 1 542 ? 173.34800 139.86700 171.77000 1.000 13.50000 529 THR B O 1
ATOM 9957 N N . CYS B 1 543 ? 173.92100 137.83300 170.99200 1.000 15.20000 530 CYS B N 1
ATOM 9958 C CA . CYS B 1 543 ? 172.77400 137.17800 171.60700 1.000 15.20000 530 CYS B CA 1
ATOM 9959 C C . CYS B 1 543 ? 172.97800 136.97500 173.10300 1.000 15.20000 530 CYS B C 1
ATOM 9960 O O . CYS B 1 543 ? 172.00500 136.96000 173.86300 1.000 15.20000 530 CYS B O 1
ATOM 9963 N N . GLY B 1 544 ? 174.22900 136.81700 173.54000 1.000 14.60000 531 GLY B N 1
ATOM 9964 C CA . GLY B 1 544 ? 174.50100 136.66200 174.95600 1.000 14.60000 531 GLY B CA 1
ATOM 9965 C C . GLY B 1 544 ? 174.60200 137.97500 175.69300 1.000 14.60000 531 GLY B C 1
ATOM 9966 O O . GLY B 1 544 ? 174.28900 138.04100 176.88500 1.000 14.60000 531 GLY B O 1
ATOM 9967 N N . ALA B 1 545 ? 175.04000 139.03100 175.00700 1.000 13.08000 532 ALA B N 1
ATOM 9968 C CA . ALA B 1 545 ? 175.06200 140.35700 175.61200 1.000 13.08000 532 ALA B CA 1
ATOM 9969 C C . ALA B 1 545 ? 173.65600 140.90100 175.81400 1.000 13.08000 532 ALA B C 1
ATOM 9970 O O . ALA B 1 545 ? 173.41500 141.65100 176.76400 1.000 13.08000 532 ALA B O 1
ATOM 9972 N N . GLY B 1 546 ? 172.71900 140.52700 174.94200 1.000 12.73000 533 GLY B N 1
ATOM 9973 C CA . GLY B 1 546 ? 171.34100 140.94600 175.12900 1.000 12.73000 533 GLY B CA 1
ATOM 9974 C C . GLY B 1 546 ? 170.65900 140.18200 176.24300 1.000 12.73000 533 GLY B C 1
ATOM 9975 O O . GLY B 1 546 ? 169.83400 140.73600 176.97400 1.000 12.73000 533 GLY B O 1
ATOM 9976 N N . LEU B 1 547 ? 170.99000 138.89700 176.38400 1.000 14.30000 534 LEU B N 1
ATOM 9977 C CA . LEU B 1 547 ? 170.49100 138.10500 177.50100 1.000 14.30000 534 LEU B CA 1
ATOM 9978 C C . LEU B 1 547 ? 171.08300 138.55800 178.82700 1.000 14.30000 534 LEU B C 1
ATOM 9979 O O . LEU B 1 547 ? 170.43600 138.41900 179.86600 1.000 14.30000 534 LEU B O 1
ATOM 9984 N N . GLN B 1 548 ? 172.30400 139.09700 178.81300 1.000 15.51000 535 GLN B N 1
ATOM 9985 C CA . GLN B 1 548 ? 172.91600 139.59100 180.04100 1.000 15.51000 535 GLN B CA 1
ATOM 9986 C C . GLN B 1 548 ? 172.24700 140.87600 180.51700 1.000 15.51000 535 GLN B C 1
ATOM 9987 O O . GLN B 1 548 ? 172.05500 141.07200 181.72200 1.000 15.51000 535 GLN B O 1
ATOM 9993 N N . SER B 1 549 ? 171.88100 141.75900 179.58600 1.000 13.96000 536 SER B N 1
ATOM 9994 C CA . SER B 1 549 ? 171.21400 143.00100 179.95400 1.000 13.96000 536 SER B CA 1
ATOM 9995 C C . SER B 1 549 ? 169.79300 142.75400 180.43200 1.000 13.96000 536 SER B C 1
ATOM 9996 O O . SER B 1 549 ? 169.25900 143.53600 181.22300 1.000 13.96000 536 SER B O 1
ATOM 9999 N N . LEU B 1 550 ? 169.17200 141.67900 179.97000 1.000 14.80000 537 LEU B N 1
ATOM 10000 C CA . LEU B 1 550 ? 167.77100 141.41700 180.24100 1.000 14.80000 537 LEU B CA 1
ATOM 10001 C C . LEU B 1 550 ? 167.57600 140.57300 181.50000 1.000 14.80000 537 LEU B C 1
ATOM 10002 O O . LEU B 1 550 ? 166.43500 140.33700 181.90600 1.000 14.80000 537 LEU B O 1
ATOM 10007 N N . THR B 1 551 ? 168.66300 140.12700 182.13300 1.000 15.61000 538 THR B N 1
ATOM 10008 C CA . THR B 1 551 ? 168.61800 139.64800 183.51100 1.000 15.61000 538 THR B CA 1
ATOM 10009 C C . THR B 1 551 ? 169.16200 140.65800 184.50800 1.000 15.61000 538 THR B C 1
ATOM 10010 O O . THR B 1 551 ? 168.71700 140.67400 185.65800 1.000 15.61000 538 THR B O 1
ATOM 10014 N N . GLY B 1 552 ? 170.12000 141.48800 184.09400 1.000 14.39000 539 GLY B N 1
ATOM 10015 C CA . GLY B 1 552 ? 170.76300 142.39400 185.03200 1.000 14.39000 539 GLY B CA 1
ATOM 10016 C C . GLY B 1 552 ? 169.87200 143.55200 185.43500 1.000 14.39000 539 GLY B C 1
ATOM 10017 O O . GLY B 1 552 ? 169.71000 143.83800 186.62400 1.000 14.39000 539 GLY B O 1
ATOM 10018 N N . ALA B 1 553 ? 169.29400 144.23500 184.44900 1.000 13.11000 540 ALA B N 1
ATOM 10019 C CA . ALA B 1 553 ? 168.43900 145.38800 184.72500 1.000 13.11000 540 ALA B CA 1
ATOM 10020 C C . ALA B 1 553 ? 167.15900 145.08500 185.51700 1.000 13.11000 540 ALA B C 1
ATOM 10021 O O . ALA B 1 553 ? 166.75700 145.95700 186.30500 1.000 13.11000 540 ALA B O 1
ATOM 10023 N N . PRO B 1 554 ? 166.46400 143.94000 185.36700 1.000 13.69000 541 PRO B N 1
ATOM 10024 C CA . PRO B 1 554 ? 165.41200 143.63300 186.35200 1.000 13.69000 541 PRO B CA 1
ATOM 10025 C C . PRO B 1 554 ? 165.93400 143.38100 187.75600 1.000 13.69000 541 PRO B C 1
ATOM 10026 O O . PRO B 1 554 ? 165.23600 143.70200 188.72400 1.000 13.69000 541 PRO B O 1
ATOM 10030 N N . ARG B 1 555 ? 167.12800 142.80400 187.90100 1.000 15.76000 542 ARG B N 1
ATOM 10031 C CA . ARG B 1 555 ? 167.69500 142.58200 189.22400 1.000 15.76000 542 ARG B CA 1
ATOM 10032 C C . ARG B 1 555 ? 168.14700 143.87600 189.88100 1.000 15.76000 542 ARG B C 1
ATOM 10033 O O . ARG B 1 555 ? 168.21400 143.94400 191.11100 1.000 15.76000 542 ARG B O 1
ATOM 10041 N N . LEU B 1 556 ? 168.46800 144.89200 189.08700 1.000 14.78000 543 LEU B N 1
ATOM 10042 C CA . LEU B 1 556 ? 168.81000 146.19600 189.62500 1.000 14.78000 543 LEU B CA 1
ATOM 10043 C C . LEU B 1 556 ? 167.56900 146.96400 190.05700 1.000 14.78000 543 LEU B C 1
ATOM 10044 O O . LEU B 1 556 ? 167.56600 147.58500 191.12400 1.000 14.78000 543 LEU B O 1
ATOM 10049 N N . LEU B 1 557 ? 166.51100 146.92900 189.24300 1.000 11.44000 544 LEU B N 1
ATOM 10050 C CA . LEU B 1 557 ? 165.28700 147.65600 189.56200 1.000 11.44000 544 LEU B CA 1
ATOM 10051 C C . LEU B 1 557 ? 164.57500 147.05400 190.76800 1.000 11.44000 544 LEU B C 1
ATOM 10052 O O . LEU B 1 557 ? 163.89000 147.76900 191.50500 1.000 11.44000 544 LEU B O 1
ATOM 10057 N N . GLN B 1 558 ? 164.75400 145.75700 191.00300 1.000 17.53000 545 GLN B N 1
ATOM 10058 C CA . GLN B 1 558 ? 164.18300 145.12500 192.18300 1.000 17.53000 545 GLN B CA 1
ATOM 10059 C C . GLN B 1 558 ? 164.94900 145.49900 193.44800 1.000 17.53000 545 GLN B C 1
ATOM 10060 O O . GLN B 1 558 ? 164.35800 145.58200 194.52900 1.000 17.53000 545 GLN B O 1
ATOM 10066 N N . ALA B 1 559 ? 166.25300 145.74700 193.33300 1.000 17.07000 546 ALA B N 1
ATOM 10067 C CA . ALA B 1 559 ? 167.04300 146.18500 194.47600 1.000 17.07000 546 ALA B CA 1
ATOM 10068 C C . ALA B 1 559 ? 166.83400 147.65500 194.82100 1.000 17.07000 546 ALA B C 1
ATOM 10069 O O . ALA B 1 559 ? 167.16100 148.05800 195.93900 1.000 17.07000 546 ALA B O 1
ATOM 10071 N N . ILE B 1 560 ? 166.31600 148.46600 193.89600 1.000 16.25000 547 ILE B N 1
ATOM 10072 C CA . ILE B 1 560 ? 165.94900 149.84400 194.21000 1.000 16.25000 547 ILE B CA 1
ATOM 10073 C C . ILE B 1 560 ? 164.51900 149.92100 194.74300 1.000 16.25000 547 ILE B C 1
ATOM 10074 O O . ILE B 1 560 ? 164.19500 150.83900 195.51300 1.000 16.25000 547 ILE B O 1
ATOM 10079 N N . ALA B 1 561 ? 163.66700 148.95700 194.38800 1.000 18.83000 548 ALA B N 1
ATOM 10080 C CA . ALA B 1 561 ? 162.34600 148.85500 194.99800 1.000 18.83000 548 ALA B CA 1
ATOM 10081 C C . ALA B 1 561 ? 162.44800 148.54500 196.48600 1.000 18.83000 548 ALA B C 1
ATOM 10082 O O . ALA B 1 561 ? 161.60400 148.97600 197.27800 1.000 18.83000 548 ALA B O 1
ATOM 10084 N N . LYS B 1 562 ? 163.46600 147.79300 196.88100 1.000 24.72000 549 LYS B N 1
ATOM 10085 C CA . LYS B 1 562 ? 163.86000 147.69000 198.27400 1.000 24.72000 549 LYS B CA 1
ATOM 10086 C C . LYS B 1 562 ? 164.88100 148.78100 198.59700 1.000 24.72000 549 LYS B C 1
ATOM 10087 O O . LYS B 1 562 ? 165.40000 149.45100 197.70400 1.000 24.72000 549 LYS B O 1
ATOM 10093 N N . ASP B 1 563 ? 165.12900 148.95200 199.90600 1.000 31.34000 550 ASP B N 1
ATOM 10094 C CA . ASP B 1 563 ? 165.71000 150.08700 200.64200 1.000 31.34000 550 ASP B CA 1
ATOM 10095 C C . ASP B 1 563 ? 164.70800 151.23600 200.76400 1.000 31.34000 550 ASP B C 1
ATOM 10096 O O . ASP B 1 563 ? 164.95400 152.17900 201.52500 1.000 31.34000 550 ASP B O 1
ATOM 10101 N N . ASN B 1 564 ? 163.57500 151.12700 200.05600 1.000 29.69000 551 ASN B N 1
ATOM 10102 C CA . ASN B 1 564 ? 162.40500 152.01200 200.15100 1.000 29.69000 551 ASN B CA 1
ATOM 10103 C C . ASN B 1 564 ? 162.77100 153.48900 199.99000 1.000 29.69000 551 ASN B C 1
ATOM 10104 O O . ASN B 1 564 ? 162.30200 154.35600 200.72900 1.000 29.69000 551 ASN B O 1
ATOM 10109 N N . ILE B 1 565 ? 163.63000 153.78100 199.01800 1.000 27.69000 552 ILE B N 1
ATOM 10110 C CA . ILE B 1 565 ? 164.06000 155.15800 198.81000 1.000 27.69000 552 ILE B CA 1
ATOM 10111 C C . ILE B 1 565 ? 163.12000 155.90600 197.86800 1.000 27.69000 552 ILE B C 1
ATOM 10112 O O . ILE B 1 565 ? 163.02300 157.13400 197.94100 1.000 27.69000 552 ILE B O 1
ATOM 10117 N N . ILE B 1 566 ? 162.43000 155.19400 196.98300 1.000 27.77000 553 ILE B N 1
ATOM 10118 C CA . ILE B 1 566 ? 161.46300 155.77800 196.05800 1.000 27.77000 553 ILE B CA 1
ATOM 10119 C C . ILE B 1 566 ? 160.16100 155.00700 196.24300 1.000 27.77000 553 ILE B C 1
ATOM 10120 O O . ILE B 1 566 ? 160.03300 153.88500 195.73500 1.000 27.77000 553 ILE B O 1
ATOM 10125 N N . PRO B 1 567 ? 159.18400 155.55700 196.97000 1.000 31.41000 554 PRO B N 1
ATOM 10126 C CA . PRO B 1 567 ? 158.06500 154.72700 197.44900 1.000 31.41000 554 PRO B CA 1
ATOM 10127 C C . PRO B 1 567 ? 157.06700 154.30300 196.38200 1.000 31.41000 554 PRO B C 1
ATOM 10128 O O . PRO B 1 567 ? 156.35800 153.31500 196.60300 1.000 31.41000 554 PRO B O 1
ATOM 10132 N N . PHE B 1 568 ? 156.97900 154.98600 195.24200 1.000 29.75000 555 PHE B N 1
ATOM 10133 C CA . PHE B 1 568 ? 156.03500 154.53800 194.22500 1.000 29.75000 555 PHE B CA 1
ATOM 10134 C C . PHE B 1 568 ? 156.59100 153.42300 193.34200 1.000 29.75000 555 PHE B C 1
ATOM 10135 O O . PHE B 1 568 ? 155.86600 152.91900 192.48000 1.000 29.75000 555 PHE B O 1
ATOM 10143 N N . LEU B 1 569 ? 157.84800 153.02500 193.53600 1.000 26.03000 556 LEU B N 1
ATOM 10144 C CA . LEU B 1 569 ? 158.42200 151.86500 192.87300 1.000 26.03000 556 LEU B CA 1
ATOM 10145 C C . LEU B 1 569 ? 158.24300 150.58300 193.67900 1.000 26.03000 556 LEU B C 1
ATOM 10146 O O . LEU B 1 569 ? 158.95800 149.61100 193.43300 1.000 26.03000 556 LEU B O 1
ATOM 10151 N N . ARG B 1 570 ? 157.29200 150.56400 194.62000 1.000 31.54000 557 ARG B N 1
ATOM 10152 C CA . ARG B 1 570 ? 157.17200 149.48300 195.59700 1.000 31.54000 557 ARG B CA 1
ATOM 10153 C C . ARG B 1 570 ? 156.75500 148.16200 194.96100 1.000 31.54000 557 ARG B C 1
ATOM 10154 O O . ARG B 1 570 ? 157.14000 147.09500 195.45100 1.000 31.54000 557 ARG B O 1
ATOM 10162 N N . VAL B 1 571 ? 155.97200 148.20900 193.88200 1.000 27.13000 558 VAL B N 1
ATOM 10163 C CA . VAL B 1 571 ? 155.41600 146.99300 193.30400 1.000 27.13000 558 VAL B CA 1
ATOM 10164 C C . VAL B 1 571 ? 156.46300 146.18400 192.53900 1.000 27.13000 558 VAL B C 1
ATOM 10165 O O . VAL B 1 571 ? 156.26000 144.99000 192.29700 1.000 27.13000 558 VAL B O 1
ATOM 10169 N N . PHE B 1 572 ? 157.59700 146.78200 192.18400 1.000 21.18000 559 PHE B N 1
ATOM 10170 C CA . PHE B 1 572 ? 158.60200 146.09800 191.38600 1.000 21.18000 559 PHE B CA 1
ATOM 10171 C C . PHE B 1 572 ? 159.56300 145.26700 192.22400 1.000 21.18000 559 PHE B C 1
ATOM 10172 O O . PHE B 1 572 ? 160.46200 144.63600 191.66200 1.000 21.18000 559 PHE B O 1
ATOM 10180 N N . GLY B 1 573 ? 159.40200 145.25300 193.54500 1.000 30.36000 560 GLY B N 1
ATOM 10181 C CA . GLY B 1 573 ? 159.98900 144.19200 194.33600 1.000 30.36000 560 GLY B CA 1
ATOM 10182 C C . GLY B 1 573 ? 158.95100 143.11600 194.57600 1.000 30.36000 560 GLY B C 1
ATOM 10183 O O . GLY B 1 573 ? 158.16500 143.20300 195.52000 1.000 30.36000 560 GLY B O 1
ATOM 10184 N N . HIS B 1 574 ? 158.92600 142.10300 193.71900 1.000 35.58000 561 HIS B N 1
ATOM 10185 C CA . HIS B 1 574 ? 157.95000 141.02100 193.79500 1.000 35.58000 561 HIS B CA 1
ATOM 10186 C C . HIS B 1 574 ? 158.63500 139.69400 193.50300 1.000 35.58000 561 HIS B C 1
ATOM 10187 O O . HIS B 1 574 ? 158.24900 138.96500 192.58900 1.000 35.58000 561 HIS B O 1
ATOM 10194 N N . SER B 1 575 ? 159.71700 139.42800 194.23500 1.000 38.02000 562 SER B N 1
ATOM 10195 C CA . SER B 1 575 ? 160.56900 138.26200 194.03000 1.000 38.02000 562 SER B CA 1
ATOM 10196 C C . SER B 1 575 ? 159.79800 136.94900 194.11000 1.000 38.02000 562 SER B C 1
ATOM 10197 O O . SER B 1 575 ? 158.86300 136.80800 194.90300 1.000 38.02000 562 SER B O 1
ATOM 10200 N N . LYS B 1 576 ? 160.19400 135.99500 193.27200 1.000 41.00000 563 LYS B N 1
ATOM 10201 C CA . LYS B 1 576 ? 159.66100 134.63900 193.29600 1.000 41.00000 563 LYS B CA 1
ATOM 10202 C C . LYS B 1 576 ? 160.36000 133.79900 194.35500 1.000 41.00000 563 LYS B C 1
ATOM 10203 O O . LYS B 1 576 ? 160.94700 134.34500 195.29600 1.000 41.00000 563 LYS B O 1
ATOM 10209 N N . ALA B 1 577 ? 160.26600 132.47200 194.21400 1.000 46.67000 564 ALA B N 1
ATOM 10210 C CA . ALA B 1 577 ? 160.75300 131.55200 195.23800 1.000 46.67000 564 ALA B CA 1
ATOM 10211 C C . ALA B 1 577 ? 162.26500 131.64200 195.43000 1.000 46.67000 564 ALA B C 1
ATOM 10212 O O . ALA B 1 577 ? 162.75700 131.52500 196.55800 1.000 46.67000 564 ALA B O 1
ATOM 10214 N N . ASN B 1 578 ? 163.02400 131.86800 194.35300 1.000 48.82000 565 ASN B N 1
ATOM 10215 C CA . ASN B 1 578 ? 164.48000 132.02600 194.45700 1.000 48.82000 565 ASN B CA 1
ATOM 10216 C C . ASN B 1 578 ? 164.87900 133.32300 193.75300 1.000 48.82000 565 ASN B C 1
ATOM 10217 O O . ASN B 1 578 ? 165.43300 133.28600 192.65500 1.000 48.82000 565 ASN B O 1
ATOM 10222 N N . GLY B 1 579 ? 164.70100 134.45800 194.42700 1.000 42.74000 566 GLY B N 1
ATOM 10223 C CA . GLY B 1 579 ? 164.90300 135.73700 193.76700 1.000 42.74000 566 GLY B CA 1
ATOM 10224 C C . GLY B 1 579 ? 163.89800 135.95200 192.65400 1.000 42.74000 566 GLY B C 1
ATOM 10225 O O . GLY B 1 579 ? 162.69800 136.00800 192.92600 1.000 42.74000 566 GLY B O 1
ATOM 10226 N N . GLU B 1 580 ? 164.37300 136.02900 191.39800 1.000 39.66000 567 GLU B N 1
ATOM 10227 C CA . GLU B 1 580 ? 163.56200 136.02400 190.17800 1.000 39.66000 567 GLU B CA 1
ATOM 10228 C C . GLU B 1 580 ? 162.48500 137.10900 190.11700 1.000 39.66000 567 GLU B C 1
ATOM 10229 O O . GLU B 1 580 ? 161.33300 136.84600 190.48600 1.000 39.66000 567 GLU B O 1
ATOM 10235 N N . PRO B 1 581 ? 162.83800 138.34600 189.73900 1.000 27.85000 568 PRO B N 1
ATOM 10236 C CA . PRO B 1 581 ? 161.83100 139.41500 189.62300 1.000 27.85000 568 PRO B CA 1
ATOM 10237 C C . PRO B 1 581 ? 160.74600 139.09200 188.60300 1.000 27.85000 568 PRO B C 1
ATOM 10238 O O . PRO B 1 581 ? 161.00100 138.46800 187.57300 1.000 27.85000 568 PRO B O 1
ATOM 10242 N N . THR B 1 582 ? 159.51900 139.51700 188.90700 1.000 26.52000 569 THR B N 1
ATOM 10243 C CA . THR B 1 582 ? 158.37400 139.25400 188.04400 1.000 26.52000 569 THR B CA 1
ATOM 10244 C C . THR B 1 582 ? 157.84800 140.51800 187.37800 1.000 26.52000 569 THR B C 1
ATOM 10245 O O . THR B 1 582 ? 157.77700 140.58100 186.14900 1.000 26.52000 569 THR B O 1
ATOM 10249 N N . TRP B 1 583 ? 157.48400 141.53700 188.15400 1.000 22.98000 570 TRP B N 1
ATOM 10250 C CA . TRP B 1 583 ? 156.99600 142.77300 187.56000 1.000 22.98000 570 TRP B CA 1
ATOM 10251 C C . TRP B 1 583 ? 158.12400 143.66300 187.06500 1.000 22.98000 570 TRP B C 1
ATOM 10252 O O . TRP B 1 583 ? 157.88500 144.52300 186.21100 1.000 22.98000 570 TRP B O 1
ATOM 10263 N N . ALA B 1 584 ? 159.33900 143.48300 187.58600 1.000 15.13000 571 ALA B N 1
ATOM 10264 C CA . ALA B 1 584 ? 160.47100 144.26100 187.10300 1.000 15.13000 571 ALA B CA 1
ATOM 10265 C C . ALA B 1 584 ? 160.91600 143.79800 185.72400 1.000 15.13000 571 ALA B C 1
ATOM 10266 O O . ALA B 1 584 ? 161.39100 144.61000 184.92400 1.000 15.13000 571 ALA B O 1
ATOM 10268 N N . LEU B 1 585 ? 160.77800 142.50300 185.43200 1.000 15.15000 572 LEU B N 1
ATOM 10269 C CA . LEU B 1 585 ? 161.09900 141.99800 184.10400 1.000 15.15000 572 LEU B CA 1
ATOM 10270 C C . LEU B 1 585 ? 160.07200 142.44600 183.07300 1.000 15.15000 572 LEU B C 1
ATOM 10271 O O . LEU B 1 585 ? 160.42000 142.66500 181.90700 1.000 15.15000 572 LEU B O 1
ATOM 10276 N N . LEU B 1 586 ? 158.81300 142.60300 183.48400 1.000 14.79000 573 LEU B N 1
ATOM 10277 C CA . LEU B 1 586 ? 157.78100 143.09200 182.57700 1.000 14.79000 573 LEU B CA 1
ATOM 10278 C C . LEU B 1 586 ? 157.99600 144.55600 182.21000 1.000 14.79000 573 LEU B C 1
ATOM 10279 O O . LEU B 1 586 ? 157.69100 144.96200 181.08400 1.000 14.79000 573 LEU B O 1
ATOM 10284 N N . LEU B 1 587 ? 158.53600 145.35500 183.12900 1.000 12.76000 574 LEU B N 1
ATOM 10285 C CA . LEU B 1 587 ? 158.81500 146.75100 182.82600 1.000 12.76000 574 LEU B CA 1
ATOM 10286 C C . LEU B 1 587 ? 160.03300 146.91300 181.92500 1.000 12.76000 574 LEU B C 1
ATOM 10287 O O . LEU B 1 587 ? 160.06200 147.83000 181.10000 1.000 12.76000 574 LEU B O 1
ATOM 10292 N N . THR B 1 588 ? 161.04000 146.04200 182.05600 1.000 13.35000 575 THR B N 1
ATOM 10293 C CA . THR B 1 588 ? 162.19600 146.11600 181.16800 1.000 13.35000 575 THR B CA 1
ATOM 10294 C C . THR B 1 588 ? 161.87100 145.68400 179.75000 1.000 13.35000 575 THR B C 1
ATOM 10295 O O . THR B 1 588 ? 162.54600 146.12500 178.81900 1.000 13.35000 575 THR B O 1
ATOM 10299 N N . ALA B 1 589 ? 160.85800 144.84000 179.56400 1.000 12.43000 576 ALA B N 1
ATOM 10300 C CA . ALA B 1 589 ? 160.46600 144.45000 178.21600 1.000 12.43000 576 ALA B CA 1
ATOM 10301 C C . ALA B 1 589 ? 159.74500 145.58500 177.50000 1.000 12.43000 576 ALA B C 1
ATOM 10302 O O . ALA B 1 589 ? 159.92800 145.77800 176.29400 1.000 12.43000 576 ALA B O 1
ATOM 10304 N N . ALA B 1 590 ? 158.93300 146.35500 178.22700 1.000 12.12000 577 ALA B N 1
ATOM 10305 C CA . ALA B 1 590 ? 158.16700 147.42900 177.60700 1.000 12.12000 577 ALA B CA 1
ATOM 10306 C C . ALA B 1 590 ? 159.02300 148.64600 177.28400 1.000 12.12000 577 ALA B C 1
ATOM 10307 O O . ALA B 1 590 ? 158.74000 149.35300 176.31100 1.000 12.12000 577 ALA B O 1
ATOM 10309 N N . ILE B 1 591 ? 160.06000 148.91600 178.08000 1.000 12.44000 578 ILE B N 1
ATOM 10310 C CA . ILE B 1 591 ? 160.95600 150.02000 177.76700 1.000 12.44000 578 ILE B CA 1
ATOM 10311 C C . ILE B 1 591 ? 161.91800 149.62800 176.64600 1.000 12.44000 578 ILE B C 1
ATOM 10312 O O . ILE B 1 591 ? 162.26700 150.45800 175.80100 1.000 12.44000 578 ILE B O 1
ATOM 10317 N N . ALA B 1 592 ? 162.32500 148.35900 176.58300 1.000 11.86000 579 ALA B N 1
ATOM 10318 C CA . ALA B 1 592 ? 163.17500 147.91700 175.48400 1.000 11.86000 579 ALA B CA 1
ATOM 10319 C C . ALA B 1 592 ? 162.40700 147.78700 174.17500 1.000 11.86000 579 ALA B C 1
ATOM 10320 O O . ALA B 1 592 ? 163.02200 147.83400 173.10700 1.000 11.86000 579 ALA B O 1
ATOM 10322 N N . GLU B 1 593 ? 161.08000 147.63800 174.23200 1.000 15.26000 580 GLU B N 1
ATOM 10323 C CA . GLU B 1 593 ? 160.25700 147.67000 173.02800 1.000 15.26000 580 GLU B CA 1
ATOM 10324 C C . GLU B 1 593 ? 160.13200 149.08200 172.46500 1.000 15.26000 580 GLU B C 1
ATOM 10325 O O . GLU B 1 593 ? 159.86600 149.23700 171.26900 1.000 15.26000 580 GLU B O 1
ATOM 10331 N N . LEU B 1 594 ? 160.34700 150.11200 173.28800 1.000 15.57000 581 LEU B N 1
ATOM 10332 C CA . LEU B 1 594 ? 160.46900 151.46800 172.76200 1.000 15.57000 581 LEU B CA 1
ATOM 10333 C C . LEU B 1 594 ? 161.69400 151.60100 171.86500 1.000 15.57000 581 LEU B C 1
ATOM 10334 O O . LEU B 1 594 ? 161.62600 152.22000 170.80000 1.000 15.57000 581 LEU B O 1
ATOM 10339 N N . GLY B 1 595 ? 162.81600 151.02000 172.27500 1.000 13.67000 582 GLY B N 1
ATOM 10340 C CA . GLY B 1 595 ? 164.02400 150.99600 171.48400 1.000 13.67000 582 GLY B CA 1
ATOM 10341 C C . GLY B 1 595 ? 164.08200 149.93300 170.41200 1.000 13.67000 582 GLY B C 1
ATOM 10342 O O . GLY B 1 595 ? 165.09800 149.82200 169.72700 1.000 13.67000 582 GLY B O 1
ATOM 10343 N N . ILE B 1 596 ? 163.05100 149.10700 170.28000 1.000 13.89000 583 ILE B N 1
ATOM 10344 C CA . ILE B 1 596 ? 162.91100 148.24300 169.11300 1.000 13.89000 583 ILE B CA 1
ATOM 10345 C C . ILE B 1 596 ? 162.05600 148.92000 168.05000 1.000 13.89000 583 ILE B C 1
ATOM 10346 O O . ILE B 1 596 ? 162.37100 148.86200 166.85800 1.000 13.89000 583 ILE B O 1
ATOM 10351 N N . LEU B 1 597 ? 160.99000 149.60400 168.48400 1.000 13.67000 584 LEU B N 1
ATOM 10352 C CA . LEU B 1 597 ? 160.17300 150.39500 167.57000 1.000 13.67000 584 LEU B CA 1
ATOM 10353 C C . LEU B 1 597 ? 160.95500 151.57400 167.01000 1.000 13.67000 584 LEU B C 1
ATOM 10354 O O . LEU B 1 597 ? 160.79100 151.93700 165.84200 1.000 13.67000 584 LEU B O 1
ATOM 10359 N N . ILE B 1 598 ? 161.82600 152.17300 167.81900 1.000 14.74000 585 ILE B N 1
ATOM 10360 C CA . ILE B 1 598 ? 162.90600 152.98200 167.26900 1.000 14.74000 585 ILE B CA 1
ATOM 10361 C C . ILE B 1 598 ? 163.94400 151.98300 166.77500 1.000 14.74000 585 ILE B C 1
ATOM 10362 O O . ILE B 1 598 ? 164.80200 151.54600 167.53700 1.000 14.74000 585 ILE B O 1
ATOM 10367 N N . ALA B 1 599 ? 163.89300 151.63400 165.49300 1.000 15.76000 586 ALA B N 1
ATOM 10368 C CA . ALA B 1 599 ? 164.88800 150.73600 164.91900 1.000 15.76000 586 ALA B CA 1
ATOM 10369 C C . ALA B 1 599 ? 166.12300 151.55000 164.56400 1.000 15.76000 586 ALA B C 1
ATOM 10370 O O . ALA B 1 599 ? 166.29200 152.65200 165.10000 1.000 15.76000 586 ALA B O 1
ATOM 10372 N N . SER B 1 600 ? 166.98000 151.02100 163.68000 1.000 15.40000 587 SER B N 1
ATOM 10373 C CA . SER B 1 600 ? 168.20900 151.69600 163.25900 1.000 15.40000 587 SER B CA 1
ATOM 10374 C C . SER B 1 600 ? 169.14900 151.95200 164.42700 1.000 15.40000 587 SER B C 1
ATOM 10375 O O . SER B 1 600 ? 169.12800 153.04200 165.00500 1.000 15.40000 587 SER B O 1
ATOM 10378 N N . LEU B 1 601 ? 169.90500 150.92000 164.81100 1.000 13.11000 588 LEU B N 1
ATOM 10379 C CA . LEU B 1 601 ? 170.96900 150.89800 165.81800 1.000 13.11000 588 LEU B CA 1
ATOM 10380 C C . LEU B 1 601 ? 171.80100 152.17700 165.95200 1.000 13.11000 588 LEU B C 1
ATOM 10381 O O . LEU B 1 601 ? 172.20700 152.53700 167.06000 1.000 13.11000 588 LEU B O 1
ATOM 10386 N N . ASP B 1 602 ? 172.05400 152.87400 164.84000 1.000 13.68000 589 ASP B N 1
ATOM 10387 C CA . ASP B 1 602 ? 172.69700 154.18500 164.86000 1.000 13.68000 589 ASP B CA 1
ATOM 10388 C C . ASP B 1 602 ? 171.86600 155.27300 165.54600 1.000 13.68000 589 ASP B C 1
ATOM 10389 O O . ASP B 1 602 ? 172.40600 156.35000 165.81900 1.000 13.68000 589 ASP B O 1
ATOM 10394 N N . LEU B 1 603 ? 170.58100 155.04300 165.81500 1.000 11.82000 590 LEU B N 1
ATOM 10395 C CA . LEU B 1 603 ? 169.76800 155.98200 166.58200 1.000 11.82000 590 LEU B CA 1
ATOM 10396 C C . LEU B 1 603 ? 169.61600 155.59000 168.04300 1.000 11.82000 590 LEU B C 1
ATOM 10397 O O . LEU B 1 603 ? 169.49300 156.47000 168.89900 1.000 11.82000 590 LEU B O 1
ATOM 10402 N N . VAL B 1 604 ? 169.62000 154.29100 168.34300 1.000 11.23000 591 VAL B N 1
ATOM 10403 C CA . VAL B 1 604 ? 169.46700 153.82400 169.71700 1.000 11.23000 591 VAL B CA 1
ATOM 10404 C C . VAL B 1 604 ? 170.75900 154.03300 170.49900 1.000 11.23000 591 VAL B C 1
ATOM 10405 O O . VAL B 1 604 ? 170.73200 154.35500 171.69300 1.000 11.23000 591 VAL B O 1
ATOM 10409 N N . ALA B 1 605 ? 171.90300 153.86300 169.83600 1.000 9.38000 592 ALA B N 1
ATOM 10410 C CA . ALA B 1 605 ? 173.19600 154.00500 170.50200 1.000 9.38000 592 ALA B CA 1
ATOM 10411 C C . ALA B 1 605 ? 173.50800 155.39300 171.07600 1.000 9.38000 592 ALA B C 1
ATOM 10412 O O . ALA B 1 605 ? 174.18900 155.43400 172.11400 1.000 9.38000 592 ALA B O 1
ATOM 10414 N N . PRO B 1 606 ? 173.08200 156.53400 170.50400 1.000 8.58000 593 PRO B N 1
ATOM 10415 C CA . PRO B 1 606 ? 173.23000 157.79200 171.25700 1.000 8.58000 593 PRO B CA 1
ATOM 10416 C C . PRO B 1 606 ? 172.28800 157.92900 172.44400 1.000 8.58000 593 PRO B C 1
ATOM 10417 O O . PRO B 1 606 ? 172.59700 158.70200 173.35800 1.000 8.58000 593 PRO B O 1
ATOM 10421 N N . ILE B 1 607 ? 171.15100 157.23300 172.45000 1.000 9.19000 594 ILE B N 1
ATOM 10422 C CA . ILE B 1 607 ? 170.19500 157.35400 173.54900 1.000 9.19000 594 ILE B CA 1
ATOM 10423 C C . ILE B 1 607 ? 170.74900 156.72200 174.82000 1.000 9.19000 594 ILE B C 1
ATOM 10424 O O . ILE B 1 607 ? 170.67300 157.30800 175.90600 1.000 9.19000 594 ILE B O 1
ATOM 10429 N N . LEU B 1 608 ? 171.33400 155.53300 174.70600 1.000 9.61000 595 LEU B N 1
ATOM 10430 C CA . LEU B 1 608 ? 171.89200 154.87800 175.87600 1.000 9.61000 595 LEU B CA 1
ATOM 10431 C C . LEU B 1 608 ? 173.27800 155.40300 176.22000 1.000 9.61000 595 LEU B C 1
ATOM 10432 O O . LEU B 1 608 ? 173.73300 155.20500 177.34900 1.000 9.61000 595 LEU B O 1
ATOM 10437 N N . SER B 1 609 ? 173.95500 156.06300 175.27800 1.000 9.75000 596 SER B N 1
ATOM 10438 C CA . SER B 1 609 ? 175.19900 156.75100 175.60700 1.000 9.75000 596 SER B CA 1
ATOM 10439 C C . SER B 1 609 ? 174.96000 157.91100 176.56000 1.000 9.75000 596 SER B C 1
ATOM 10440 O O . SER B 1 609 ? 175.82600 158.21900 177.38000 1.000 9.75000 596 SER B O 1
ATOM 10443 N N . MET B 1 610 ? 173.79600 158.55700 176.46200 1.000 13.46000 597 MET B N 1
ATOM 10444 C CA . MET B 1 610 ? 173.44800 159.64300 177.36900 1.000 13.46000 597 MET B CA 1
ATOM 10445 C C . MET B 1 610 ? 173.20900 159.13500 178.78600 1.000 13.46000 597 MET B C 1
ATOM 10446 O O . MET B 1 610 ? 173.60300 159.79000 179.75500 1.000 13.46000 597 MET B O 1
ATOM 10451 N N . PHE B 1 611 ? 172.58200 157.96300 178.92600 1.000 10.14000 598 PHE B N 1
ATOM 10452 C CA . PHE B 1 611 ? 172.28000 157.43000 180.25300 1.000 10.14000 598 PHE B CA 1
ATOM 10453 C C . PHE B 1 611 ? 173.53500 156.92800 180.95700 1.000 10.14000 598 PHE B C 1
ATOM 10454 O O . PHE B 1 611 ? 173.66200 157.06700 182.17700 1.000 10.14000 598 PHE B O 1
ATOM 10462 N N . PHE B 1 612 ? 174.46700 156.33700 180.20800 1.000 9.49000 599 PHE B N 1
ATOM 10463 C CA . PHE B 1 612 ? 175.69600 155.83700 180.81300 1.000 9.49000 599 PHE B CA 1
ATOM 10464 C C . PHE B 1 612 ? 176.63600 156.97800 181.17100 1.000 9.49000 599 PHE B C 1
ATOM 10465 O O . PHE B 1 612 ? 177.33000 156.91500 182.19000 1.000 9.49000 599 PHE B O 1
ATOM 10473 N N . LEU B 1 613 ? 176.67700 158.02200 180.33700 1.000 10.21000 600 LEU B N 1
ATOM 10474 C CA . LEU B 1 613 ? 177.48800 159.19800 180.63500 1.000 10.21000 600 LEU B CA 1
ATOM 10475 C C . LEU B 1 613 ? 176.94000 159.95500 181.83400 1.000 10.21000 600 LEU B C 1
ATOM 10476 O O . LEU B 1 613 ? 177.70400 160.52800 182.61600 1.000 10.21000 600 LEU B O 1
ATOM 10481 N N . MET B 1 614 ? 175.61600 159.97300 181.98800 1.000 15.86000 601 MET B N 1
ATOM 10482 C CA . MET B 1 614 ? 175.01400 160.60600 183.15200 1.000 15.86000 601 MET B CA 1
ATOM 10483 C C . MET B 1 614 ? 175.21900 159.75700 184.40200 1.000 15.86000 601 MET B C 1
ATOM 10484 O O . MET B 1 614 ? 175.29200 160.29300 185.51100 1.000 15.86000 601 MET B O 1
ATOM 10489 N N . CYS B 1 615 ? 175.35700 158.44000 184.23500 1.000 12.39000 602 CYS B N 1
ATOM 10490 C CA . CYS B 1 615 ? 175.72600 157.57200 185.34900 1.000 12.39000 602 CYS B CA 1
ATOM 10491 C C . CYS B 1 615 ? 177.17200 157.79100 185.77900 1.000 12.39000 602 CYS B C 1
ATOM 10492 O O . CYS B 1 615 ? 177.46300 157.86500 186.97700 1.000 12.39000 602 CYS B O 1
ATOM 10495 N N . TYR B 1 616 ? 178.09100 157.89600 184.81600 1.000 10.45000 603 TYR B N 1
ATOM 10496 C CA . TYR B 1 616 ? 179.49600 158.12600 185.13600 1.000 10.45000 603 TYR B CA 1
ATOM 10497 C C . TYR B 1 616 ? 179.74700 159.54500 185.62300 1.000 10.45000 603 TYR B C 1
ATOM 10498 O O . TYR B 1 616 ? 180.77000 159.78900 186.26700 1.000 10.45000 603 TYR B O 1
ATOM 10507 N N . LEU B 1 617 ? 178.84900 160.48000 185.30100 1.000 11.97000 604 LEU B N 1
ATOM 10508 C CA . LEU B 1 617 ? 178.94900 161.85200 185.78600 1.000 11.97000 604 LEU B CA 1
ATOM 10509 C C . LEU B 1 617 ? 178.77000 161.91900 187.29500 1.000 11.97000 604 LEU B C 1
ATOM 10510 O O . LEU B 1 617 ? 179.60600 162.48400 188.00600 1.000 11.97000 604 LEU B O 1
ATOM 10515 N N . PHE B 1 618 ? 177.68300 161.33400 187.79900 1.000 13.03000 605 PHE B N 1
ATOM 10516 C CA . PHE B 1 618 ? 177.34400 161.45000 189.21100 1.000 13.03000 605 PHE B CA 1
ATOM 10517 C C . PHE B 1 618 ? 178.26500 160.63600 190.10700 1.000 13.03000 605 PHE B C 1
ATOM 10518 O O . PHE B 1 618 ? 178.36900 160.94400 191.29400 1.000 13.03000 605 PHE B O 1
ATOM 10526 N N . VAL B 1 619 ? 178.91600 159.60000 189.57500 1.000 10.20000 606 VAL B N 1
ATOM 10527 C CA . VAL B 1 619 ? 179.89200 158.85900 190.36400 1.000 10.20000 606 VAL B CA 1
ATOM 10528 C C . VAL B 1 619 ? 181.16900 159.67700 190.51700 1.000 10.20000 606 VAL B C 1
ATOM 10529 O O . VAL B 1 619 ? 181.71900 159.78800 191.61800 1.000 10.20000 606 VAL B O 1
ATOM 10533 N N . ASN B 1 620 ? 181.63800 160.28200 189.42300 1.000 11.51000 607 ASN B N 1
ATOM 10534 C CA . ASN B 1 620 ? 182.81000 161.15100 189.47600 1.000 11.51000 607 ASN B CA 1
ATOM 10535 C C . ASN B 1 620 ? 182.54900 162.41000 190.29300 1.000 11.51000 607 ASN B C 1
ATOM 10536 O O . ASN B 1 620 ? 183.45200 162.89500 190.98100 1.000 11.51000 607 ASN B O 1
ATOM 10541 N N . LEU B 1 621 ? 181.32700 162.94300 190.23200 1.000 12.77000 608 LEU B N 1
ATOM 10542 C CA . LEU B 1 621 ? 180.98200 164.13800 190.99600 1.000 12.77000 608 LEU B CA 1
ATOM 10543 C C . LEU B 1 621 ? 180.90700 163.84300 192.49100 1.000 12.77000 608 LEU B C 1
ATOM 10544 O O . LEU B 1 621 ? 181.46000 164.59000 193.30400 1.000 12.77000 608 LEU B O 1
ATOM 10549 N N . ALA B 1 622 ? 180.23500 162.75000 192.87100 1.000 13.79000 609 ALA B N 1
ATOM 10550 C CA . ALA B 1 622 ? 180.06700 162.42600 194.28500 1.000 13.79000 609 ALA B CA 1
ATOM 10551 C C . ALA B 1 622 ? 181.36600 161.97100 194.93300 1.000 13.79000 609 ALA B C 1
ATOM 10552 O O . ALA B 1 622 ? 181.51400 162.08500 196.15200 1.000 13.79000 609 ALA B O 1
ATOM 10554 N N . CYS B 1 623 ? 182.30900 161.45100 194.15000 1.000 13.84000 610 CYS B N 1
ATOM 10555 C CA . CYS B 1 623 ? 183.57600 161.02800 194.73200 1.000 13.84000 610 CYS B CA 1
ATOM 10556 C C . CYS B 1 623 ? 184.43400 162.22600 195.10900 1.000 13.84000 610 CYS B C 1
ATOM 10557 O O . CYS B 1 623 ? 185.03500 162.24400 196.18600 1.000 13.84000 610 CYS B O 1
ATOM 10560 N N . ALA B 1 624 ? 184.48200 163.24400 194.24900 1.000 14.07000 611 ALA B N 1
ATOM 10561 C CA . ALA B 1 624 ? 185.27300 164.43700 194.52500 1.000 14.07000 611 ALA B CA 1
ATOM 10562 C C . ALA B 1 624 ? 184.60600 165.35500 195.54000 1.000 14.07000 611 ALA B C 1
ATOM 10563 O O . ALA B 1 624 ? 185.29200 166.13100 196.21100 1.000 14.07000 611 ALA B O 1
ATOM 10565 N N . LEU B 1 625 ? 183.28200 165.28900 195.66000 1.000 16.73000 612 LEU B N 1
ATOM 10566 C CA . LEU B 1 625 ? 182.56100 166.19600 196.54300 1.000 16.73000 612 LEU B CA 1
ATOM 10567 C C . LEU B 1 625 ? 182.62600 165.75000 197.99600 1.000 16.73000 612 LEU B C 1
ATOM 10568 O O . LEU B 1 625 ? 182.62000 166.59200 198.89800 1.000 16.73000 612 LEU B O 1
ATOM 10573 N N . GLN B 1 626 ? 182.69100 164.44400 198.24400 1.000 18.27000 613 GLN B N 1
ATOM 10574 C CA . GLN B 1 626 ? 182.72500 163.95400 199.61300 1.000 18.27000 613 GLN B CA 1
ATOM 10575 C C . GLN B 1 626 ? 184.11000 164.06500 200.23300 1.000 18.27000 613 GLN B C 1
ATOM 10576 O O . GLN B 1 626 ? 184.23000 164.11900 201.46100 1.000 18.27000 613 GLN B O 1
ATOM 10582 N N . THR B 1 627 ? 185.15800 164.10000 199.41700 1.000 19.91000 614 THR B N 1
ATOM 10583 C CA . THR B 1 627 ? 186.50700 164.27500 199.93200 1.000 19.91000 614 THR B CA 1
ATOM 10584 C C . THR B 1 627 ? 186.91200 165.73500 200.04900 1.000 19.91000 614 THR B C 1
ATOM 10585 O O . THR B 1 627 ? 187.85700 166.04400 200.78300 1.000 19.91000 614 THR B O 1
ATOM 10589 N N . LEU B 1 628 ? 186.22100 166.63700 199.35700 1.000 19.87000 615 LEU B N 1
ATOM 10590 C CA . LEU B 1 628 ? 186.43200 168.06400 199.54500 1.000 19.87000 615 LEU B CA 1
ATOM 10591 C C . LEU B 1 628 ? 185.64000 168.61200 200.71900 1.000 19.87000 615 LEU B C 1
ATOM 10592 O O . LEU B 1 628 ? 186.06200 169.59400 201.33700 1.000 19.87000 615 LEU B O 1
ATOM 10597 N N . LEU B 1 629 ? 184.50500 167.99900 201.03900 1.000 21.48000 616 LEU B N 1
ATOM 10598 C CA . LEU B 1 629 ? 183.63200 168.45200 202.10900 1.000 21.48000 616 LEU B CA 1
ATOM 10599 C C . LEU B 1 629 ? 183.74900 167.60600 203.36600 1.000 21.48000 616 LEU B C 1
ATOM 10600 O O . LEU B 1 629 ? 183.07700 167.91300 204.35400 1.000 21.48000 616 LEU B O 1
ATOM 10605 N N . ARG B 1 630 ? 184.57900 166.55600 203.33800 1.000 21.83000 617 ARG B N 1
ATOM 10606 C CA . ARG B 1 630 ? 184.84300 165.65400 204.46500 1.000 21.83000 617 ARG B CA 1
ATOM 10607 C C . ARG B 1 630 ? 183.55700 165.02600 205.00900 1.000 21.83000 617 ARG B C 1
ATOM 10608 O O . ARG B 1 630 ? 183.16500 165.24300 206.15500 1.000 21.83000 617 ARG B O 1
ATOM 10616 N N . THR B 1 631 ? 182.89400 164.27000 204.14100 1.000 20.89000 618 THR B N 1
ATOM 10617 C CA . THR B 1 631 ? 181.72500 163.49400 204.52700 1.000 20.89000 618 THR B CA 1
ATOM 10618 C C . THR B 1 631 ? 182.13400 162.45600 205.57300 1.000 20.89000 618 THR B C 1
ATOM 10619 O O . THR B 1 631 ? 183.21600 161.86800 205.45200 1.000 20.89000 618 THR B O 1
ATOM 10623 N N . PRO B 1 632 ? 181.32500 162.25700 206.63700 1.000 21.94000 619 PRO B N 1
ATOM 10624 C CA . PRO B 1 632 ? 181.81500 161.56300 207.85100 1.000 21.94000 619 PRO B CA 1
ATOM 10625 C C . PRO B 1 632 ? 182.36200 160.15000 207.68500 1.000 21.94000 619 PRO B C 1
ATOM 10626 O O . PRO B 1 632 ? 183.28600 159.77900 208.41900 1.000 21.94000 619 PRO B O 1
ATOM 10630 N N . ASN B 1 633 ? 181.84500 159.34900 206.76300 1.000 21.66000 620 ASN B N 1
ATOM 10631 C CA . ASN B 1 633 ? 182.31500 157.97700 206.60700 1.000 21.66000 620 ASN B CA 1
ATOM 10632 C C . ASN B 1 633 ? 182.95900 157.74300 205.24400 1.000 21.66000 620 ASN B C 1
ATOM 10633 O O . ASN B 1 633 ? 182.84200 156.66400 204.66600 1.000 21.66000 620 ASN B O 1
ATOM 10638 N N . TRP B 1 634 ? 183.65200 158.74900 204.72100 1.000 18.75000 621 TRP B N 1
ATOM 10639 C CA . TRP B 1 634 ? 184.27400 158.68600 203.40100 1.000 18.75000 621 TRP B CA 1
ATOM 10640 C C . TRP B 1 634 ? 185.78200 158.81200 203.56900 1.000 18.75000 621 TRP B C 1
ATOM 10641 O O . TRP B 1 634 ? 186.29300 159.89900 203.85100 1.000 18.75000 621 TRP B O 1
ATOM 10652 N N . ARG B 1 635 ? 186.49600 157.70300 203.39300 1.000 22.94000 622 ARG B N 1
ATOM 10653 C CA . ARG B 1 635 ? 187.95400 157.69100 203.50300 1.000 22.94000 622 ARG B CA 1
ATOM 10654 C C . ARG B 1 635 ? 188.50500 156.62300 202.55200 1.000 22.94000 622 ARG B C 1
ATOM 10655 O O . ARG B 1 635 ? 188.66900 155.44900 202.90800 1.000 22.94000 622 ARG B O 1
ATOM 10663 N N . PRO B 1 636 ? 188.74000 156.99600 201.28300 1.000 19.65000 623 PRO B N 1
ATOM 10664 C CA . PRO B 1 636 ? 189.23200 156.01600 200.30500 1.000 19.65000 623 PRO B CA 1
ATOM 10665 C C . PRO B 1 636 ? 190.66100 155.57300 200.57000 1.000 19.65000 623 PRO B C 1
ATOM 10666 O O . PRO B 1 636 ? 191.60200 156.37200 200.56600 1.000 19.65000 623 PRO B O 1
ATOM 10670 N N . ARG B 1 637 ? 190.81100 154.27900 200.81300 1.000 19.48000 624 ARG B N 1
ATOM 10671 C CA . ARG B 1 637 ? 192.06700 153.64200 201.19700 1.000 19.48000 624 ARG B CA 1
ATOM 10672 C C . ARG B 1 637 ? 192.80300 153.08900 199.97700 1.000 19.48000 624 ARG B C 1
ATOM 10673 O O . ARG B 1 637 ? 193.21600 151.93100 199.93500 1.000 19.48000 624 ARG B O 1
ATOM 10681 N N . PHE B 1 638 ? 192.97900 153.93000 198.96200 1.000 19.12000 625 PHE B N 1
ATOM 10682 C CA . PHE B 1 638 ? 193.47300 153.49700 197.65600 1.000 19.12000 625 PHE B CA 1
ATOM 10683 C C . PHE B 1 638 ? 194.41700 154.56900 197.14300 1.000 19.12000 625 PHE B C 1
ATOM 10684 O O . PHE B 1 638 ? 193.98200 155.68400 196.84300 1.000 19.12000 625 PHE B O 1
ATOM 10692 N N . ARG B 1 639 ? 195.70300 154.24300 197.06000 1.000 27.17000 626 ARG B N 1
ATOM 10693 C CA . ARG B 1 639 ? 196.65900 155.15400 196.45800 1.000 27.17000 626 ARG B CA 1
ATOM 10694 C C . ARG B 1 639 ? 196.40100 155.26100 194.95800 1.000 27.17000 626 ARG B C 1
ATOM 10695 O O . ARG B 1 639 ? 195.68600 154.44500 194.36900 1.000 27.17000 626 ARG B O 1
ATOM 10703 N N . TYR B 1 640 ? 196.99600 156.29500 194.35400 1.000 25.95000 627 TYR B N 1
ATOM 10704 C CA . TYR B 1 640 ? 196.70000 156.77200 192.99300 1.000 25.95000 627 TYR B CA 1
ATOM 10705 C C . TYR B 1 640 ? 195.24400 157.21200 192.84700 1.000 25.95000 627 TYR B C 1
ATOM 10706 O O . TYR B 1 640 ? 194.68200 157.17100 191.75200 1.000 25.95000 627 TYR B O 1
ATOM 10715 N N . TYR B 1 641 ? 194.62000 157.64700 193.93900 1.000 16.83000 628 TYR B N 1
ATOM 10716 C CA . TYR B 1 641 ? 193.34100 158.34000 193.88800 1.000 16.83000 628 TYR B CA 1
ATOM 10717 C C . TYR B 1 641 ? 193.53800 159.77900 194.34000 1.000 16.83000 628 TYR B C 1
ATOM 10718 O O . TYR B 1 641 ? 194.18900 160.03400 195.35800 1.000 16.83000 628 TYR B O 1
ATOM 10727 N N . HIS B 1 642 ? 192.97400 160.71200 193.58100 1.000 14.41000 629 HIS B N 1
ATOM 10728 C CA . HIS B 1 642 ? 192.94400 162.11700 193.94800 1.000 14.41000 629 HIS B CA 1
ATOM 10729 C C . HIS B 1 642 ? 191.58000 162.67000 193.57400 1.000 14.41000 629 HIS B C 1
ATOM 10730 O O . HIS B 1 642 ? 190.90700 162.13400 192.69100 1.000 14.41000 629 HIS B O 1
ATOM 10737 N N . TRP B 1 643 ? 191.16600 163.73800 194.26500 1.000 13.24000 630 TRP B N 1
ATOM 10738 C CA . TRP B 1 643 ? 189.89500 164.37800 193.93500 1.000 13.24000 630 TRP B CA 1
ATOM 10739 C C . TRP B 1 643 ? 189.94500 165.07100 192.58000 1.000 13.24000 630 TRP B C 1
ATOM 10740 O O . TRP B 1 643 ? 188.90600 165.22900 191.93200 1.000 13.24000 630 TRP B O 1
ATOM 10751 N N . ALA B 1 644 ? 191.13000 165.48900 192.14000 1.000 13.33000 631 ALA B N 1
ATOM 10752 C CA . ALA B 1 644 ? 191.27200 166.15000 190.85300 1.000 13.33000 631 ALA B CA 1
ATOM 10753 C C . ALA B 1 644 ? 191.24200 165.17600 189.68900 1.000 13.33000 631 ALA B C 1
ATOM 10754 O O . ALA B 1 644 ? 191.12300 165.61300 188.54200 1.000 13.33000 631 ALA B O 1
ATOM 10756 N N . LEU B 1 645 ? 191.34900 163.87300 189.95200 1.000 14.32000 632 LEU B N 1
ATOM 10757 C CA . LEU B 1 645 ? 191.09600 162.88300 188.91400 1.000 14.32000 632 LEU B CA 1
ATOM 10758 C C . LEU B 1 645 ? 189.60400 162.64700 188.73400 1.000 14.32000 632 LEU B C 1
ATOM 10759 O O . LEU B 1 645 ? 189.14400 162.39100 187.61800 1.000 14.32000 632 LEU B O 1
ATOM 10764 N N . SER B 1 646 ? 188.83700 162.72400 189.82200 1.000 14.08000 633 SER B N 1
ATOM 10765 C CA . SER B 1 646 ? 187.39200 162.57100 189.72500 1.000 14.08000 633 SER B CA 1
ATOM 10766 C C . SER B 1 646 ? 186.73900 163.81000 189.13600 1.000 14.08000 633 SER B C 1
ATOM 10767 O O . SER B 1 646 ? 185.72900 163.70100 188.43600 1.000 14.08000 633 SER B O 1
ATOM 10770 N N . PHE B 1 647 ? 187.29500 164.98900 189.41600 1.000 15.52000 634 PHE B N 1
ATOM 10771 C CA . PHE B 1 647 ? 186.80600 166.21400 188.79600 1.000 15.52000 634 PHE B CA 1
ATOM 10772 C C . PHE B 1 647 ? 187.13100 166.24400 187.31000 1.000 15.52000 634 PHE B C 1
ATOM 10773 O O . PHE B 1 647 ? 186.34800 166.76000 186.50700 1.000 15.52000 634 PHE B O 1
ATOM 10781 N N . MET B 1 648 ? 188.28000 165.68100 186.92900 1.000 19.46000 635 MET B N 1
ATOM 10782 C CA . MET B 1 648 ? 188.65900 165.61300 185.52300 1.000 19.46000 635 MET B CA 1
ATOM 10783 C C . MET B 1 648 ? 187.78300 164.62600 184.76300 1.000 19.46000 635 MET B C 1
ATOM 10784 O O . MET B 1 648 ? 187.42200 164.87100 183.60800 1.000 19.46000 635 MET B O 1
ATOM 10789 N N . GLY B 1 649 ? 187.42300 163.50800 185.39800 1.000 16.10000 636 GLY B N 1
ATOM 10790 C CA . GLY B 1 649 ? 186.47800 162.59200 184.78800 1.000 16.10000 636 GLY B CA 1
ATOM 10791 C C . GLY B 1 649 ? 185.07400 163.14800 184.72700 1.000 16.10000 636 GLY B C 1
ATOM 10792 O O . GLY B 1 649 ? 184.29600 162.78600 183.84200 1.000 16.10000 636 GLY B O 1
ATOM 10793 N N . MET B 1 650 ? 184.73300 164.03900 185.65400 1.000 17.51000 637 MET B N 1
ATOM 10794 C CA . MET B 1 650 ? 183.43700 164.70200 185.62700 1.000 17.51000 637 MET B CA 1
ATOM 10795 C C . MET B 1 650 ? 183.34000 165.70400 184.48100 1.000 17.51000 637 MET B C 1
ATOM 10796 O O . MET B 1 650 ? 182.25200 165.92100 183.93900 1.000 17.51000 637 MET B O 1
ATOM 10801 N N . SER B 1 651 ? 184.46200 166.31000 184.09100 1.000 17.85000 638 SER B N 1
ATOM 10802 C CA . SER B 1 651 ? 184.46100 167.29900 183.02300 1.000 17.85000 638 SER B CA 1
ATOM 10803 C C . SER B 1 651 ? 184.37400 166.65800 181.64500 1.000 17.85000 638 SER B C 1
ATOM 10804 O O . SER B 1 651 ? 183.78900 167.24700 180.73000 1.000 17.85000 638 SER B O 1
ATOM 10807 N N . ILE B 1 652 ? 184.94800 165.46500 181.48000 1.000 16.89000 639 ILE B N 1
ATOM 10808 C CA . ILE B 1 652 ? 184.89900 164.77400 180.19500 1.000 16.89000 639 ILE B CA 1
ATOM 10809 C C . ILE B 1 652 ? 183.51600 164.17400 179.95600 1.000 16.89000 639 ILE B C 1
ATOM 10810 O O . ILE B 1 652 ? 183.04100 164.13600 178.81500 1.000 16.89000 639 ILE B O 1
ATOM 10815 N N . CYS B 1 653 ? 182.83300 163.73600 181.01900 1.000 17.02000 640 CYS B N 1
ATOM 10816 C CA . CYS B 1 653 ? 181.46800 163.23000 180.87800 1.000 17.02000 640 CYS B CA 1
ATOM 10817 C C . CYS B 1 653 ? 180.50000 164.33800 180.48100 1.000 17.02000 640 CYS B C 1
ATOM 10818 O O . CYS B 1 653 ? 179.54500 164.09700 179.73500 1.000 17.02000 640 CYS B O 1
ATOM 10821 N N . LEU B 1 654 ? 180.72600 165.55500 180.98200 1.000 20.74000 641 LEU B N 1
ATOM 10822 C CA . LEU B 1 654 ? 179.87600 166.68600 180.62600 1.000 20.74000 641 LEU B CA 1
ATOM 10823 C C . LEU B 1 654 ? 180.10200 167.12000 179.18500 1.000 20.74000 641 LEU B C 1
ATOM 10824 O O . LEU B 1 654 ? 179.14600 167.45900 178.47900 1.000 20.74000 641 LEU B O 1
ATOM 10829 N N . ALA B 1 655 ? 181.36100 167.12500 178.73800 1.000 22.93000 642 ALA B N 1
ATOM 10830 C CA . ALA B 1 655 ? 181.67200 167.52600 177.37000 1.000 22.93000 642 ALA B CA 1
ATOM 10831 C C . ALA B 1 655 ? 181.12300 166.53100 176.35500 1.000 22.93000 642 ALA B C 1
ATOM 10832 O O . ALA B 1 655 ? 180.67200 166.92600 175.27600 1.000 22.93000 642 ALA B O 1
ATOM 10834 N N . LEU B 1 656 ? 181.13300 165.23900 176.68800 1.000 21.74000 643 LEU B N 1
ATOM 10835 C CA . LEU B 1 656 ? 180.59400 164.24300 175.77200 1.000 21.74000 643 LEU B CA 1
ATOM 10836 C C . LEU B 1 656 ? 179.07300 164.22400 175.76500 1.000 21.74000 643 LEU B C 1
ATOM 10837 O O . LEU B 1 656 ? 178.47800 163.74500 174.79600 1.000 21.74000 643 LEU B O 1
ATOM 10842 N N . MET B 1 657 ? 178.43300 164.73900 176.81200 1.000 25.31000 644 MET B N 1
ATOM 10843 C CA . MET B 1 657 ? 176.98300 164.87500 176.82700 1.000 25.31000 644 MET B CA 1
ATOM 10844 C C . MET B 1 657 ? 176.48600 166.07400 176.03300 1.000 25.31000 644 MET B C 1
ATOM 10845 O O . MET B 1 657 ? 175.44200 165.98300 175.37900 1.000 25.31000 644 MET B O 1
ATOM 10850 N N . PHE B 1 658 ? 177.20500 167.19300 176.07700 1.000 34.09000 645 PHE B N 1
ATOM 10851 C CA . PHE B 1 658 ? 176.72800 168.42400 175.46300 1.000 34.09000 645 PHE B CA 1
ATOM 10852 C C . PHE B 1 658 ? 177.03300 168.50900 173.97500 1.000 34.09000 645 PHE B C 1
ATOM 10853 O O . PHE B 1 658 ? 176.29000 169.17000 173.24200 1.000 34.09000 645 PHE B O 1
ATOM 10861 N N . ILE B 1 659 ? 178.09300 167.85100 173.49800 1.000 32.31000 646 ILE B N 1
ATOM 10862 C CA . ILE B 1 659 ? 178.32400 167.79600 172.05900 1.000 32.31000 646 ILE B CA 1
ATOM 10863 C C . ILE B 1 659 ? 177.36400 166.85100 171.35500 1.000 32.31000 646 ILE B C 1
ATOM 10864 O O . ILE B 1 659 ? 177.27600 166.88100 170.12300 1.000 32.31000 646 ILE B O 1
ATOM 10869 N N . SER B 1 660 ? 176.63500 166.01900 172.10100 1.000 36.98000 647 SER B N 1
ATOM 10870 C CA . SER B 1 660 ? 175.64500 165.13900 171.48400 1.000 36.98000 647 SER B CA 1
ATOM 10871 C C . SER B 1 660 ? 174.37800 165.91300 171.12100 1.000 36.98000 647 SER B C 1
ATOM 10872 O O . SER B 1 660 ? 174.07300 166.10200 169.94000 1.000 36.98000 647 SER B O 1
ATOM 10875 N N . SER B 1 661 ? 173.63400 166.38500 172.12200 1.000 44.02000 648 SER B N 1
ATOM 10876 C CA . SER B 1 661 ? 172.42100 167.13700 171.80100 1.000 44.02000 648 SER B CA 1
ATOM 10877 C C . SER B 1 661 ? 172.30700 168.47500 172.51800 1.000 44.02000 648 SER B C 1
ATOM 10878 O O . SER B 1 661 ? 171.79200 169.42600 171.92500 1.000 44.02000 648 SER B O 1
ATOM 10881 N N . TRP B 1 662 ? 172.71300 168.53700 173.79300 1.000 44.08000 649 TRP B N 1
ATOM 10882 C CA . TRP B 1 662 ? 172.66800 169.64700 174.75300 1.000 44.08000 649 TRP B CA 1
ATOM 10883 C C . TRP B 1 662 ? 171.26100 170.01300 175.24100 1.000 44.08000 649 TRP B C 1
ATOM 10884 O O . TRP B 1 662 ? 171.11200 170.44100 176.39100 1.000 44.08000 649 TRP B O 1
ATOM 10895 N N . TYR B 1 663 ? 170.20400 169.69400 174.50200 1.000 47.84000 650 TYR B N 1
ATOM 10896 C CA . TYR B 1 663 ? 168.88300 169.99800 175.02900 1.000 47.84000 650 TYR B CA 1
ATOM 10897 C C . TYR B 1 663 ? 168.18200 168.77200 175.57800 1.000 47.84000 650 TYR B C 1
ATOM 10898 O O . TYR B 1 663 ? 167.21500 168.91700 176.32900 1.000 47.84000 650 TYR B O 1
ATOM 10907 N N . TYR B 1 664 ? 168.65700 167.58100 175.23700 1.000 45.22000 651 TYR B N 1
ATOM 10908 C CA . TYR B 1 664 ? 168.38000 166.39300 176.02100 1.000 45.22000 651 TYR B CA 1
ATOM 10909 C C . TYR B 1 664 ? 169.35700 166.23100 177.17700 1.000 45.22000 651 TYR B C 1
ATOM 10910 O O . TYR B 1 664 ? 169.09400 165.43900 178.08500 1.000 45.22000 651 TYR B O 1
ATOM 10919 N N . ALA B 1 665 ? 170.47400 166.96200 177.16200 1.000 39.54000 652 ALA B N 1
ATOM 10920 C CA . ALA B 1 665 ? 171.40300 166.95400 178.28400 1.000 39.54000 652 ALA B CA 1
ATOM 10921 C C . ALA B 1 665 ? 170.96000 167.89600 179.39500 1.000 39.54000 652 ALA B C 1
ATOM 10922 O O . ALA B 1 665 ? 171.20400 167.61500 180.57300 1.000 39.54000 652 ALA B O 1
ATOM 10924 N N . ILE B 1 666 ? 170.32500 169.01600 179.04100 1.000 39.36000 653 ILE B N 1
ATOM 10925 C CA . ILE B 1 666 ? 169.77500 169.92300 180.04300 1.000 39.36000 653 ILE B CA 1
ATOM 10926 C C . ILE B 1 666 ? 168.57200 169.28700 180.73300 1.000 39.36000 653 ILE B C 1
ATOM 10927 O O . ILE B 1 666 ? 168.41700 169.38400 181.95600 1.000 39.36000 653 ILE B O 1
ATOM 10932 N N . VAL B 1 667 ? 167.73800 168.57600 179.96900 1.000 34.58000 654 VAL B N 1
ATOM 10933 C CA . VAL B 1 667 ? 166.51000 168.00100 180.51100 1.000 34.58000 654 VAL B CA 1
ATOM 10934 C C . VAL B 1 667 ? 166.81900 166.81300 181.41800 1.000 34.58000 654 VAL B C 1
ATOM 10935 O O . VAL B 1 667 ? 166.25200 166.68900 182.51100 1.000 34.58000 654 VAL B O 1
ATOM 10939 N N . ALA B 1 668 ? 167.74600 165.94400 181.00000 1.000 31.33000 655 ALA B N 1
ATOM 10940 C CA . ALA B 1 668 ? 168.06000 164.74300 181.77100 1.000 31.33000 655 ALA B CA 1
ATOM 10941 C C . ALA B 1 668 ? 168.74200 165.06600 183.09600 1.000 31.33000 655 ALA B C 1
ATOM 10942 O O . ALA B 1 668 ? 168.50800 164.37400 184.09100 1.000 31.33000 655 ALA B O 1
ATOM 10944 N N . MET B 1 669 ? 169.57200 166.11000 183.13500 1.000 33.27000 656 MET B N 1
ATOM 10945 C CA . MET B 1 669 ? 170.20800 166.51200 184.38100 1.000 33.27000 656 MET B CA 1
ATOM 10946 C C . MET B 1 669 ? 169.27400 167.30500 185.28200 1.000 33.27000 656 MET B C 1
ATOM 10947 O O . MET B 1 669 ? 169.53000 167.39800 186.48600 1.000 33.27000 656 MET B O 1
ATOM 10952 N N . VAL B 1 670 ? 168.20600 167.87900 184.72800 1.000 32.61000 657 VAL B N 1
ATOM 10953 C CA . VAL B 1 670 ? 167.16800 168.48100 185.55700 1.000 32.61000 657 VAL B CA 1
ATOM 10954 C C . VAL B 1 670 ? 166.30500 167.39600 186.19200 1.000 32.61000 657 VAL B C 1
ATOM 10955 O O . VAL B 1 670 ? 165.96200 167.47300 187.37900 1.000 32.61000 657 VAL B O 1
ATOM 10959 N N . ILE B 1 671 ? 165.97600 166.35200 185.42400 1.000 28.18000 658 ILE B N 1
ATOM 10960 C CA . ILE B 1 671 ? 165.16600 165.24800 185.93400 1.000 28.18000 658 ILE B CA 1
ATOM 10961 C C . ILE B 1 671 ? 165.93200 164.46400 186.99600 1.000 28.18000 658 ILE B C 1
ATOM 10962 O O . ILE B 1 671 ? 165.38000 164.12100 188.05000 1.000 28.18000 658 ILE B O 1
ATOM 10967 N N . ALA B 1 672 ? 167.22400 164.21400 186.75800 1.000 25.38000 659 ALA B N 1
ATOM 10968 C CA . ALA B 1 672 ? 168.06400 163.53600 187.74100 1.000 25.38000 659 ALA B CA 1
ATOM 10969 C C . ALA B 1 672 ? 168.27000 164.37400 188.99600 1.000 25.38000 659 ALA B C 1
ATOM 10970 O O . ALA B 1 672 ? 168.48400 163.82000 190.07900 1.000 25.38000 659 ALA B O 1
ATOM 10972 N N . GLY B 1 673 ? 168.20600 165.70100 188.87700 1.000 26.01000 660 GLY B N 1
ATOM 10973 C CA . GLY B 1 673 ? 168.29600 166.54900 190.05000 1.000 26.01000 660 GLY B CA 1
ATOM 10974 C C . GLY B 1 673 ? 167.04400 166.55100 190.89700 1.000 26.01000 660 GLY B C 1
ATOM 10975 O O . GLY B 1 673 ? 167.12900 166.67300 192.12100 1.000 26.01000 660 GLY B O 1
ATOM 10976 N N . MET B 1 674 ? 165.87000 166.42400 190.27100 1.000 29.57000 661 MET B N 1
ATOM 10977 C CA . MET B 1 674 ? 164.63300 166.33000 191.03800 1.000 29.57000 661 MET B CA 1
ATOM 10978 C C . MET B 1 674 ? 164.48500 164.96700 191.69400 1.000 29.57000 661 MET B C 1
ATOM 10979 O O . MET B 1 674 ? 163.78400 164.84000 192.70300 1.000 29.57000 661 MET B O 1
ATOM 10984 N N . ILE B 1 675 ? 165.12100 163.94100 191.13000 1.000 23.95000 662 ILE B N 1
ATOM 10985 C CA . ILE B 1 675 ? 165.15100 162.63400 191.77300 1.000 23.95000 662 ILE B CA 1
ATOM 10986 C C . ILE B 1 675 ? 166.06600 162.67200 192.99300 1.000 23.95000 662 ILE B C 1
ATOM 10987 O O . ILE B 1 675 ? 165.77800 162.04600 194.02100 1.000 23.95000 662 ILE B O 1
ATOM 10992 N N . TYR B 1 676 ? 167.16200 163.43700 192.90500 1.000 25.28000 663 TYR B N 1
ATOM 10993 C CA . TYR B 1 676 ? 168.03700 163.66700 194.05400 1.000 25.28000 663 TYR B CA 1
ATOM 10994 C C . TYR B 1 676 ? 167.29000 164.36100 195.18600 1.000 25.28000 663 TYR B C 1
ATOM 10995 O O . TYR B 1 676 ? 167.47200 164.02100 196.36000 1.000 25.28000 663 TYR B O 1
ATOM 11004 N N . LYS B 1 677 ? 166.44200 165.33000 194.85300 1.000 23.76000 664 LYS B N 1
ATOM 11005 C CA . LYS B 1 677 ? 165.70900 166.06000 195.87600 1.000 23.76000 664 LYS B CA 1
ATOM 11006 C C . LYS B 1 677 ? 164.53700 165.26300 196.42600 1.000 23.76000 664 LYS B C 1
ATOM 11007 O O . LYS B 1 677 ? 164.14500 165.46800 197.57800 1.000 23.76000 664 LYS B O 1
ATOM 11013 N N . TYR B 1 678 ? 163.96500 164.36500 195.62600 1.000 22.33000 665 TYR B N 1
ATOM 11014 C CA . TYR B 1 678 ? 162.83900 163.57200 196.10200 1.000 22.33000 665 TYR B CA 1
ATOM 11015 C C . TYR B 1 678 ? 163.29100 162.51600 197.10000 1.000 22.33000 665 TYR B C 1
ATOM 11016 O O . TYR B 1 678 ? 162.59000 162.24200 198.07800 1.000 22.33000 665 TYR B O 1
ATOM 11025 N N . ILE B 1 679 ? 164.46100 161.91500 196.87300 1.000 20.04000 666 ILE B N 1
ATOM 11026 C CA . ILE B 1 679 ? 164.98800 160.93300 197.81400 1.000 20.04000 666 ILE B CA 1
ATOM 11027 C C . ILE B 1 679 ? 165.48600 161.62600 199.07600 1.000 20.04000 666 ILE B C 1
ATOM 11028 O O . ILE B 1 679 ? 165.32700 161.10200 200.18600 1.000 20.04000 666 ILE B O 1
ATOM 11033 N N . GLU B 1 680 ? 166.05800 162.82400 198.93500 1.000 20.60000 667 GLU B N 1
ATOM 11034 C CA . GLU B 1 680 ? 166.52200 163.58900 200.09000 1.000 20.60000 667 GLU B CA 1
ATOM 11035 C C . GLU B 1 680 ? 165.36700 164.07400 200.95200 1.000 20.60000 667 GLU B C 1
ATOM 11036 O O . GLU B 1 680 ? 165.50200 164.15500 202.17600 1.000 20.60000 667 GLU B O 1
ATOM 11042 N N . TYR B 1 681 ? 164.22600 164.37800 200.33600 1.000 19.67000 668 TYR B N 1
ATOM 11043 C CA . TYR B 1 681 ? 163.04800 164.77300 201.09500 1.000 19.67000 668 TYR B CA 1
ATOM 11044 C C . TYR B 1 681 ? 162.45100 163.58600 201.83700 1.000 19.67000 668 TYR B C 1
ATOM 11045 O O . TYR B 1 681 ? 161.96400 163.73500 202.96200 1.000 19.67000 668 TYR B O 1
ATOM 11054 N N . GLN B 1 682 ? 162.47100 162.40200 201.21900 1.000 20.35000 669 GLN B N 1
ATOM 11055 C CA . GLN B 1 682 ? 161.93100 161.21500 201.87300 1.000 20.35000 669 GLN B CA 1
ATOM 11056 C C . GLN B 1 682 ? 162.85800 160.70800 202.96500 1.000 20.35000 669 GLN B C 1
ATOM 11057 O O . GLN B 1 682 ? 162.39100 160.14400 203.95800 1.000 20.35000 669 GLN B O 1
ATOM 11063 N N . GLY B 1 683 ? 164.16800 160.87600 202.79200 1.000 18.48000 670 GLY B N 1
ATOM 11064 C CA . GLY B 1 683 ? 165.10000 160.47800 203.82800 1.000 18.48000 670 GLY B CA 1
ATOM 11065 C C . GLY B 1 683 ? 165.05900 161.38400 205.03600 1.000 18.48000 670 GLY B C 1
ATOM 11066 O O . GLY B 1 683 ? 165.25400 160.92500 206.16200 1.000 18.48000 670 GLY B O 1
ATOM 11067 N N . ALA B 1 684 ? 164.80100 162.67400 204.82600 1.000 18.41000 671 ALA B N 1
ATOM 11068 C CA . ALA B 1 684 ? 164.65800 163.60500 205.93800 1.000 18.41000 671 ALA B CA 1
ATOM 11069 C C . ALA B 1 684 ? 163.31800 163.45100 206.63700 1.000 18.41000 671 ALA B C 1
ATOM 11070 O O . ALA B 1 684 ? 163.18900 163.81400 207.80900 1.000 18.41000 671 ALA B O 1
ATOM 11072 N N . GLU B 1 685 ? 162.31600 162.92500 205.93700 1.000 21.77000 672 GLU B N 1
ATOM 11073 C CA . GLU B 1 685 ? 160.99600 162.75200 206.53000 1.000 21.77000 672 GLU B CA 1
ATOM 11074 C C . GLU B 1 685 ? 160.98100 161.59200 207.51800 1.000 21.77000 672 GLU B C 1
ATOM 11075 O O . GLU B 1 685 ? 160.20100 161.60300 208.47400 1.000 21.77000 672 GLU B O 1
ATOM 11081 N N . LYS B 1 686 ? 161.86100 160.61100 207.34100 1.000 20.26000 673 LYS B N 1
ATOM 11082 C CA . LYS B 1 686 ? 161.91700 159.46800 208.23900 1.000 20.26000 673 LYS B CA 1
ATOM 11083 C C . LYS B 1 686 ? 163.14200 159.46600 209.14000 1.000 20.26000 673 LYS B C 1
ATOM 11084 O O . LYS B 1 686 ? 163.30700 158.53500 209.93200 1.000 20.26000 673 LYS B O 1
ATOM 11090 N N . GLU B 1 687 ? 164.00300 160.47700 209.04700 1.000 16.34000 674 GLU B N 1
ATOM 11091 C CA . GLU B 1 687 ? 165.09400 160.65500 209.99400 1.000 16.34000 674 GLU B CA 1
ATOM 11092 C C . GLU B 1 687 ? 164.76500 161.66600 211.08100 1.000 16.34000 674 GLU B C 1
ATOM 11093 O O . GLU B 1 687 ? 165.18700 161.49100 212.22700 1.000 16.34000 674 GLU B O 1
ATOM 11099 N N . TRP B 1 688 ? 164.00000 162.70300 210.75300 1.000 11.54000 675 TRP B N 1
ATOM 11100 C CA . TRP B 1 688 ? 163.63200 163.73400 211.70600 1.000 11.54000 675 TRP B CA 1
ATOM 11101 C C . TRP B 1 688 ? 162.13700 163.82200 211.96500 1.000 11.54000 675 TRP B C 1
ATOM 11102 O O . TRP B 1 688 ? 161.73400 164.51300 212.90500 1.000 11.54000 675 TRP B O 1
ATOM 11113 N N . GLY B 1 689 ? 161.30600 163.15300 211.17000 1.000 18.10000 676 GLY B N 1
ATOM 11114 C CA . GLY B 1 689 ? 159.87600 163.16700 211.33800 1.000 18.10000 676 GLY B CA 1
ATOM 11115 C C . GLY B 1 689 ? 159.13700 164.04200 210.34600 1.000 18.10000 676 GLY B C 1
ATOM 11116 O O . GLY B 1 689 ? 158.01900 163.70400 209.95200 1.000 18.10000 676 GLY B O 1
ATOM 11117 N N . ASP B 1 690 ? 159.73300 165.15100 209.93200 1.000 20.02000 677 ASP B N 1
ATOM 11118 C CA . ASP B 1 690 ? 159.11500 166.05900 208.98100 1.000 20.02000 677 ASP B CA 1
ATOM 11119 C C . ASP B 1 690 ? 160.05600 166.27100 207.80500 1.000 20.02000 677 ASP B C 1
ATOM 11120 O O . ASP B 1 690 ? 161.27600 166.31200 207.96900 1.000 20.02000 677 ASP B O 1
ATOM 11125 N N . GLY B 1 691 ? 159.47900 166.39100 206.61600 1.000 18.82000 678 GLY B N 1
ATOM 11126 C CA . GLY B 1 691 ? 160.26600 166.54500 205.41100 1.000 18.82000 678 GLY B CA 1
ATOM 11127 C C . GLY B 1 691 ? 160.95400 167.88600 205.26700 1.000 18.82000 678 GLY B C 1
ATOM 11128 O O . GLY B 1 691 ? 162.16100 167.94000 205.02400 1.000 18.82000 678 GLY B O 1
ATOM 11129 N N . ILE B 1 692 ? 160.20000 168.97600 205.41300 1.000 18.65000 679 ILE B N 1
ATOM 11130 C CA . ILE B 1 692 ? 160.76300 170.30500 205.19000 1.000 18.65000 679 ILE B CA 1
ATOM 11131 C C . ILE B 1 692 ? 161.63500 170.72200 206.36800 1.000 18.65000 679 ILE B C 1
ATOM 11132 O O . ILE B 1 692 ? 162.74000 171.25000 206.18500 1.000 18.65000 679 ILE B O 1
ATOM 11137 N N . ARG B 1 693 ? 161.16300 170.47800 207.59100 1.000 18.98000 680 ARG B N 1
ATOM 11138 C CA . ARG B 1 693 ? 161.95600 170.78100 208.77700 1.000 18.98000 680 ARG B CA 1
ATOM 11139 C C . ARG B 1 693 ? 163.17900 169.87800 208.88500 1.000 18.98000 680 ARG B C 1
ATOM 11140 O O . ARG B 1 693 ? 164.21800 170.30500 209.39900 1.000 18.98000 680 ARG B O 1
ATOM 11148 N N . GLY B 1 694 ? 163.08700 168.64500 208.38500 1.000 14.32000 681 GLY B N 1
ATOM 11149 C CA . GLY B 1 694 ? 164.20800 167.72400 208.43500 1.000 14.32000 681 GLY B CA 1
ATOM 11150 C C . GLY B 1 694 ? 165.32800 168.04600 207.47000 1.000 14.32000 681 GLY B C 1
ATOM 11151 O O . GLY B 1 694 ? 166.44200 167.54700 207.64700 1.000 14.32000 681 GLY B O 1
ATOM 11152 N N . LEU B 1 695 ? 165.06000 168.85800 206.44500 1.000 14.45000 682 LEU B N 1
ATOM 11153 C CA . LEU B 1 695 ? 166.12600 169.27500 205.54200 1.000 14.45000 682 LEU B CA 1
ATOM 11154 C C . LEU B 1 695 ? 167.03900 170.30300 206.19500 1.000 14.45000 682 LEU B C 1
ATOM 11155 O O . LEU B 1 695 ? 168.23600 170.34300 205.89600 1.000 14.45000 682 LEU B O 1
ATOM 11160 N N . SER B 1 696 ? 166.49900 171.13800 207.08400 1.000 13.09000 683 SER B N 1
ATOM 11161 C CA . SER B 1 696 ? 167.33300 172.07100 207.83100 1.000 13.09000 683 SER B CA 1
ATOM 11162 C C . SER B 1 696 ? 168.07600 171.38300 208.96600 1.000 13.09000 683 SER B C 1
ATOM 11163 O O . SER B 1 696 ? 169.19600 171.78400 209.29700 1.000 13.09000 683 SER B O 1
ATOM 11166 N N . LEU B 1 697 ? 167.47500 170.35500 209.57200 1.000 9.43000 684 LEU B N 1
ATOM 11167 C CA . LEU B 1 697 ? 168.15300 169.60800 210.62500 1.000 9.43000 684 LEU B CA 1
ATOM 11168 C C . LEU B 1 697 ? 169.30400 168.77700 210.07600 1.000 9.43000 684 LEU B C 1
ATOM 11169 O O . LEU B 1 697 ? 170.30000 168.56700 210.77500 1.000 9.43000 684 LEU B O 1
ATOM 11174 N N . SER B 1 698 ? 169.19100 168.30400 208.83500 1.000 9.34000 685 SER B N 1
ATOM 11175 C CA . SER B 1 698 ? 170.29000 167.57600 208.21500 1.000 9.34000 685 SER B CA 1
ATOM 11176 C C . SER B 1 698 ? 171.39900 168.50700 207.74900 1.000 9.34000 685 SER B C 1
ATOM 11177 O O . SER B 1 698 ? 172.57400 168.13900 207.81600 1.000 9.34000 685 SER B O 1
ATOM 11180 N N . ALA B 1 699 ? 171.05100 169.70700 207.28200 1.000 8.90000 686 ALA B N 1
ATOM 11181 C CA . ALA B 1 699 ? 172.06900 170.65900 206.85800 1.000 8.90000 686 ALA B CA 1
ATOM 11182 C C . ALA B 1 699 ? 172.83300 171.21800 208.04900 1.000 8.90000 686 ALA B C 1
ATOM 11183 O O . ALA B 1 699 ? 174.03200 171.49300 207.94900 1.000 8.90000 686 ALA B O 1
ATOM 11185 N N . ALA B 1 700 ? 172.15400 171.39500 209.18300 1.000 8.01000 687 ALA B N 1
ATOM 11186 C CA . ALA B 1 700 ? 172.83000 171.86100 210.38600 1.000 8.01000 687 ALA B CA 1
ATOM 11187 C C . ALA B 1 700 ? 173.72400 170.77900 210.97200 1.000 8.01000 687 ALA B C 1
ATOM 11188 O O . ALA B 1 700 ? 174.79000 171.08200 211.51300 1.000 8.01000 687 ALA B O 1
ATOM 11190 N N . ARG B 1 701 ? 173.30600 169.51600 210.87500 1.000 9.36000 688 ARG B N 1
ATOM 11191 C CA . ARG B 1 701 ? 174.09000 168.42000 211.43300 1.000 9.36000 688 ARG B CA 1
ATOM 11192 C C . ARG B 1 701 ? 175.38200 168.19800 210.66100 1.000 9.36000 688 ARG B C 1
ATOM 11193 O O . ARG B 1 701 ? 176.43000 167.94500 211.26400 1.000 9.36000 688 ARG B O 1
ATOM 11201 N N . PHE B 1 702 ? 175.32600 168.27500 209.32900 1.000 9.00000 689 PHE B N 1
ATOM 11202 C CA . PHE B 1 702 ? 176.51600 168.03700 208.51900 1.000 9.00000 689 PHE B CA 1
ATOM 11203 C C . PHE B 1 702 ? 177.53400 169.15600 208.69000 1.000 9.00000 689 PHE B C 1
ATOM 11204 O O . PHE B 1 702 ? 178.74200 168.90300 208.70400 1.000 9.00000 689 PHE B O 1
ATOM 11212 N N . ALA B 1 703 ? 177.06300 170.39600 208.82300 1.000 9.38000 690 ALA B N 1
ATOM 11213 C CA . ALA B 1 703 ? 177.97000 171.52100 209.02000 1.000 9.38000 690 ALA B CA 1
ATOM 11214 C C . ALA B 1 703 ? 178.58100 171.50700 210.41700 1.000 9.38000 690 ALA B C 1
ATOM 11215 O O . ALA B 1 703 ? 179.74600 171.87700 210.58900 1.000 9.38000 690 ALA B O 1
ATOM 11217 N N . LEU B 1 704 ? 177.82000 171.06800 211.42300 1.000 8.59000 691 LEU B N 1
ATOM 11218 C CA . LEU B 1 704 ? 178.35100 171.01100 212.78200 1.000 8.59000 691 LEU B CA 1
ATOM 11219 C C . LEU B 1 704 ? 179.34200 169.86800 212.95800 1.000 8.59000 691 LEU B C 1
ATOM 11220 O O . LEU B 1 704 ? 180.30100 169.99700 213.72400 1.000 8.59000 691 LEU B O 1
ATOM 11225 N N . LEU B 1 705 ? 179.12900 168.74800 212.26300 1.000 11.99000 692 LEU B N 1
ATOM 11226 C CA . LEU B 1 705 ? 180.07200 167.63800 212.34200 1.000 11.99000 692 LEU B CA 1
ATOM 11227 C C . LEU B 1 705 ? 181.36300 167.94700 211.60200 1.000 11.99000 692 LEU B C 1
ATOM 11228 O O . LEU B 1 705 ? 182.41300 167.38300 211.92600 1.000 11.99000 692 LEU B O 1
ATOM 11233 N N . ARG B 1 706 ? 181.30200 168.83100 210.60900 1.000 13.75000 693 ARG B N 1
ATOM 11234 C CA . ARG B 1 706 ? 182.49100 169.23700 209.87200 1.000 13.75000 693 ARG B CA 1
ATOM 11235 C C . ARG B 1 706 ? 183.43000 170.07300 210.73200 1.000 13.75000 693 ARG B C 1
ATOM 11236 O O . ARG B 1 706 ? 184.64100 170.08600 210.49300 1.000 13.75000 693 ARG B O 1
ATOM 11244 N N . LEU B 1 707 ? 182.89400 170.77300 211.73100 1.000 15.25000 694 LEU B N 1
ATOM 11245 C CA . LEU B 1 707 ? 183.70300 171.59000 212.62500 1.000 15.25000 694 LEU B CA 1
ATOM 11246 C C . LEU B 1 707 ? 184.39200 170.77500 213.71000 1.000 15.25000 694 LEU B C 1
ATOM 11247 O O . LEU B 1 707 ? 185.35200 171.26200 214.31400 1.000 15.25000 694 LEU B O 1
ATOM 11252 N N . GLU B 1 708 ? 183.93300 169.55200 213.96400 1.000 22.28000 695 GLU B N 1
ATOM 11253 C CA . GLU B 1 708 ? 184.44400 168.72800 215.05300 1.000 22.28000 695 GLU B CA 1
ATOM 11254 C C . GLU B 1 708 ? 185.76800 168.06100 214.70700 1.000 22.28000 695 GLU B C 1
ATOM 11255 O O . GLU B 1 708 ? 185.84500 166.83000 214.67200 1.000 22.28000 695 GLU B O 1
ATOM 11261 N N . GLU B 1 709 ? 186.81700 168.84200 214.45700 1.000 34.81000 696 GLU B N 1
ATOM 11262 C CA . GLU B 1 709 ? 188.08600 168.23400 214.07800 1.000 34.81000 696 GLU B CA 1
ATOM 11263 C C . GLU B 1 709 ? 189.20100 168.46300 215.09200 1.000 34.81000 696 GLU B C 1
ATOM 11264 O O . GLU B 1 709 ? 189.79100 167.49400 215.57900 1.000 34.81000 696 GLU B O 1
ATOM 11270 N N . GLY B 1 710 ? 189.51400 169.71400 215.42600 1.000 46.87000 697 GLY B N 1
ATOM 11271 C CA . GLY B 1 710 ? 190.59700 169.94100 216.35600 1.000 46.87000 697 GLY B CA 1
ATOM 11272 C C . GLY B 1 710 ? 191.52600 171.14500 216.23600 1.000 46.87000 697 GLY B C 1
ATOM 11273 O O . GLY B 1 710 ? 192.30700 171.38400 217.16200 1.000 46.87000 697 GLY B O 1
ATOM 11274 N N . PRO B 1 711 ? 191.56900 171.86300 215.11100 1.000 48.84000 698 PRO B N 1
ATOM 11275 C CA . PRO B 1 711 ? 192.08100 173.26200 215.14400 1.000 48.84000 698 PRO B CA 1
ATOM 11276 C C . PRO B 1 711 ? 190.97400 174.30200 215.24000 1.000 48.84000 698 PRO B C 1
ATOM 11277 O O . PRO B 1 711 ? 190.65100 174.94400 214.22900 1.000 48.84000 698 PRO B O 1
ATOM 11281 N N . PRO B 1 712 ? 190.37400 174.53800 216.41500 1.000 45.59000 699 PRO B N 1
ATOM 11282 C CA . PRO B 1 712 ? 189.27700 175.51400 216.47000 1.000 45.59000 699 PRO B CA 1
ATOM 11283 C C . PRO B 1 712 ? 189.71600 176.96000 216.67200 1.000 45.59000 699 PRO B C 1
ATOM 11284 O O . PRO B 1 712 ? 188.89600 177.86100 216.45900 1.000 45.59000 699 PRO B O 1
ATOM 11288 N N . HIS B 1 713 ? 190.96200 177.22800 217.07700 1.000 54.38000 700 HIS B N 1
ATOM 11289 C CA . HIS B 1 713 ? 191.35100 178.58500 217.43800 1.000 54.38000 700 HIS B CA 1
ATOM 11290 C C . HIS B 1 713 ? 191.91900 179.30500 216.21900 1.000 54.38000 700 HIS B C 1
ATOM 11291 O O . HIS B 1 713 ? 193.07300 179.10800 215.82300 1.000 54.38000 700 HIS B O 1
ATOM 11298 N N . THR B 1 714 ? 191.06300 180.09300 215.57200 1.000 45.12000 701 THR B N 1
ATOM 11299 C CA . THR B 1 714 ? 191.44700 180.85600 214.39400 1.000 45.12000 701 THR B CA 1
ATOM 11300 C C . THR B 1 714 ? 192.47400 181.91600 214.76200 1.000 45.12000 701 THR B C 1
ATOM 11301 O O . THR B 1 714 ? 192.38100 182.53300 215.82800 1.000 45.12000 701 THR B O 1
ATOM 11305 N N . LYS B 1 715 ? 193.46000 182.13400 213.89100 1.000 41.56000 702 LYS B N 1
ATOM 11306 C CA . LYS B 1 715 ? 194.36900 183.26400 214.04600 1.000 41.56000 702 LYS B CA 1
ATOM 11307 C C . LYS B 1 715 ? 193.79100 184.53000 213.41800 1.000 41.56000 702 LYS B C 1
ATOM 11308 O O . LYS B 1 715 ? 194.48500 185.25600 212.70000 1.000 41.56000 702 LYS B O 1
ATOM 11314 N N . ASN B 1 716 ? 192.52400 184.79800 213.71800 1.000 29.66000 703 ASN B N 1
ATOM 11315 C CA . ASN B 1 716 ? 191.82700 186.05200 213.48800 1.000 29.66000 703 ASN B CA 1
ATOM 11316 C C . ASN B 1 716 ? 190.63700 186.04900 214.43300 1.000 29.66000 703 ASN B C 1
ATOM 11317 O O . ASN B 1 716 ? 189.60800 185.43800 214.13800 1.000 29.66000 703 ASN B O 1
ATOM 11322 N N . TRP B 1 717 ? 190.82000 186.64800 215.60000 1.000 13.01000 704 TRP B N 1
ATOM 11323 C CA . TRP B 1 717 ? 189.79300 186.65400 216.62000 1.000 13.01000 704 TRP B CA 1
ATOM 11324 C C . TRP B 1 717 ? 188.59400 187.50800 216.27300 1.000 13.01000 704 TRP B C 1
ATOM 11325 O O . TRP B 1 717 ? 188.72700 188.65800 215.88100 1.000 13.01000 704 TRP B O 1
ATOM 11336 N N . ARG B 1 718 ? 187.42000 186.91500 216.42800 1.000 12.94000 705 ARG B N 1
ATOM 11337 C CA . ARG B 1 718 ? 186.15900 187.57800 216.17600 1.000 12.94000 705 ARG B CA 1
ATOM 11338 C C . ARG B 1 718 ? 185.31900 187.30000 217.40500 1.000 12.94000 705 ARG B C 1
ATOM 11339 O O . ARG B 1 718 ? 185.23700 186.15800 217.84500 1.000 12.94000 705 ARG B O 1
ATOM 11347 N N . PRO B 1 719 ? 184.69100 188.39500 217.98400 1.000 6.92000 706 PRO B N 1
ATOM 11348 C CA . PRO B 1 719 ? 183.91300 188.07300 219.19700 1.000 6.92000 706 PRO B CA 1
ATOM 11349 C C . PRO B 1 719 ? 182.55200 187.40400 218.98800 1.000 6.92000 706 PRO B C 1
ATOM 11350 O O . PRO B 1 719 ? 181.66200 187.99100 218.38500 1.000 6.92000 706 PRO B O 1
ATOM 11354 N N . GLN B 1 720 ? 182.40200 186.18700 219.50300 1.000 5.44000 707 GLN B N 1
ATOM 11355 C CA . GLN B 1 720 ? 181.14500 185.44800 219.42500 1.000 5.44000 707 GLN B CA 1
ATOM 11356 C C . GLN B 1 720 ? 180.58700 185.55800 220.83200 1.000 5.44000 707 GLN B C 1
ATOM 11357 O O . GLN B 1 720 ? 181.15600 185.02900 221.77500 1.000 5.44000 707 GLN B O 1
ATOM 11363 N N . LEU B 1 721 ? 179.47900 186.27000 220.96500 1.000 5.69000 708 LEU B N 1
ATOM 11364 C CA . LEU B 1 721 ? 178.87900 186.57800 222.26000 1.000 5.69000 708 LEU B CA 1
ATOM 11365 C C . LEU B 1 721 ? 177.94000 185.63400 223.00300 1.000 5.69000 708 LEU B C 1
ATOM 11366 O O . LEU B 1 721 ? 177.14000 184.91400 222.42300 1.000 5.69000 708 LEU B O 1
ATOM 11371 N N . LEU B 1 722 ? 178.06000 185.69600 224.32500 1.000 15.18000 709 LEU B N 1
ATOM 11372 C CA . LEU B 1 722 ? 177.21900 184.99000 225.27400 1.000 15.18000 709 LEU B CA 1
ATOM 11373 C C . LEU B 1 722 ? 176.81500 186.16100 226.14500 1.000 15.18000 709 LEU B C 1
ATOM 11374 O O . LEU B 1 722 ? 177.61800 186.69900 226.89400 1.000 15.18000 709 LEU B O 1
ATOM 11379 N N . VAL B 1 723 ? 175.56900 186.57700 226.02800 1.000 5.50000 710 VAL B N 1
ATOM 11380 C CA . VAL B 1 723 ? 175.07900 187.74400 226.75900 1.000 5.50000 710 VAL B CA 1
ATOM 11381 C C . VAL B 1 723 ? 174.32100 187.28100 227.99900 1.000 5.50000 710 VAL B C 1
ATOM 11382 O O . VAL B 1 723 ? 173.35200 186.52500 227.89800 1.000 5.50000 710 VAL B O 1
ATOM 11386 N N . LEU B 1 724 ? 174.74700 187.75200 229.16800 1.000 6.03000 711 LEU B N 1
ATOM 11387 C CA . LEU B 1 724 ? 174.13200 187.37400 230.43800 1.000 6.03000 711 LEU B CA 1
ATOM 11388 C C . LEU B 1 724 ? 173.12900 188.44400 230.84800 1.000 6.03000 711 LEU B C 1
ATOM 11389 O O . LEU B 1 724 ? 173.51000 189.58100 231.13400 1.000 6.03000 711 LEU B O 1
ATOM 11394 N N . LEU B 1 725 ? 171.85200 188.08000 230.89700 1.000 7.34000 712 LEU B N 1
ATOM 11395 C CA . LEU B 1 725 ? 170.78400 188.99300 231.28600 1.000 7.34000 712 LEU B CA 1
ATOM 11396 C C . LEU B 1 725 ? 170.24600 188.60300 232.65300 1.000 7.34000 712 LEU B C 1
ATOM 11397 O O . LEU B 1 725 ? 169.81200 187.46500 232.85000 1.000 7.34000 712 LEU B O 1
ATOM 11402 N N . LYS B 1 726 ? 170.25800 189.54700 233.58700 1.000 8.42000 713 LYS B N 1
ATOM 11403 C CA . LYS B 1 726 ? 169.65600 189.32500 234.89200 1.000 8.42000 713 LYS B CA 1
ATOM 11404 C C . LYS B 1 726 ? 168.15500 189.56700 234.83100 1.000 8.42000 713 LYS B C 1
ATOM 11405 O O . LYS B 1 726 ? 167.68500 190.47500 234.14500 1.000 8.42000 713 LYS B O 1
ATOM 11411 N N . LEU B 1 727 ? 167.40400 188.74800 235.55300 1.000 12.85000 714 LEU B N 1
ATOM 11412 C CA . LEU B 1 727 ? 165.96500 188.90900 235.68000 1.000 12.85000 714 LEU B CA 1
ATOM 11413 C C . LEU B 1 727 ? 165.62800 189.31400 237.10500 1.000 12.85000 714 LEU B C 1
ATOM 11414 O O . LEU B 1 727 ? 166.23700 188.82200 238.05800 1.000 12.85000 714 LEU B O 1
ATOM 11419 N N . ASP B 1 728 ? 164.66900 190.21300 237.25200 1.000 24.80000 715 ASP B N 1
ATOM 11420 C CA . ASP B 1 728 ? 164.17300 190.55500 238.57300 1.000 24.80000 715 ASP B CA 1
ATOM 11421 C C . ASP B 1 728 ? 162.96100 189.68100 238.88800 1.000 24.80000 715 ASP B C 1
ATOM 11422 O O . ASP B 1 728 ? 162.58900 188.79800 238.11400 1.000 24.80000 715 ASP B O 1
ATOM 11427 N N . GLU B 1 729 ? 162.33400 189.91200 240.03400 1.000 32.14000 716 GLU B N 1
ATOM 11428 C CA . GLU B 1 729 ? 161.07100 189.25600 240.33100 1.000 32.14000 716 GLU B CA 1
ATOM 11429 C C . GLU B 1 729 ? 159.95900 189.91800 239.53100 1.000 32.14000 716 GLU B C 1
ATOM 11430 O O . GLU B 1 729 ? 160.02200 191.11400 239.23300 1.000 32.14000 716 GLU B O 1
ATOM 11436 N N . ASP B 1 730 ? 158.94000 189.11400 239.20200 1.000 30.58000 717 ASP B N 1
ATOM 11437 C CA . ASP B 1 730 ? 157.97400 189.18900 238.09600 1.000 30.58000 717 ASP B CA 1
ATOM 11438 C C . ASP B 1 730 ? 158.61300 188.81700 236.76400 1.000 30.58000 717 ASP B C 1
ATOM 11439 O O . ASP B 1 730 ? 157.93400 188.89700 235.73400 1.000 30.58000 717 ASP B O 1
ATOM 11444 N N . LEU B 1 731 ? 159.90100 188.44600 236.75600 1.000 21.73000 718 LEU B N 1
ATOM 11445 C CA . LEU B 1 731 ? 160.60300 187.82000 235.62900 1.000 21.73000 718 LEU B CA 1
ATOM 11446 C C . LEU B 1 731 ? 160.69600 188.75000 234.41900 1.000 21.73000 718 LEU B C 1
ATOM 11447 O O . LEU B 1 731 ? 160.41300 188.36600 233.28400 1.000 21.73000 718 LEU B O 1
ATOM 11452 N N . HIS B 1 732 ? 161.11000 189.98500 234.67400 1.000 21.61000 719 HIS B N 1
ATOM 11453 C CA . HIS B 1 732 ? 161.37700 190.96500 233.63500 1.000 21.61000 719 HIS B CA 1
ATOM 11454 C C . HIS B 1 732 ? 162.87700 191.17500 233.49800 1.000 21.61000 719 HIS B C 1
ATOM 11455 O O . HIS B 1 732 ? 163.63800 190.95800 234.44200 1.000 21.61000 719 HIS B O 1
ATOM 11462 N N . VAL B 1 733 ? 163.29700 191.59500 232.30800 1.000 12.59000 720 VAL B N 1
ATOM 11463 C CA . VAL B 1 733 ? 164.70100 191.90500 232.08000 1.000 12.59000 720 VAL B CA 1
ATOM 11464 C C . VAL B 1 733 ? 165.03900 193.22300 232.75800 1.000 12.59000 720 VAL B C 1
ATOM 11465 O O . VAL B 1 733 ? 164.35900 194.23600 232.55600 1.000 12.59000 720 VAL B O 1
ATOM 11469 N N . LYS B 1 734 ? 166.09000 193.21500 233.57700 1.000 12.26000 721 LYS B N 1
ATOM 11470 C CA . LYS B 1 734 ? 166.46600 194.41500 234.31400 1.000 12.26000 721 LYS B CA 1
ATOM 11471 C C . LYS B 1 734 ? 167.15500 195.43900 233.42400 1.000 12.26000 721 LYS B C 1
ATOM 11472 O O . LYS B 1 734 ? 166.87000 196.63700 233.52000 1.000 12.26000 721 LYS B O 1
ATOM 11478 N N . HIS B 1 735 ? 168.06200 194.99200 232.56100 1.000 9.31000 722 HIS B N 1
ATOM 11479 C CA . HIS B 1 735 ? 168.91200 195.87500 231.76200 1.000 9.31000 722 HIS B CA 1
ATOM 11480 C C . HIS B 1 735 ? 168.77100 195.53900 230.28500 1.000 9.31000 722 HIS B C 1
ATOM 11481 O O . HIS B 1 735 ? 169.64300 194.88000 229.70800 1.000 9.31000 722 HIS B O 1
ATOM 11488 N N . PRO B 1 736 ? 167.69400 195.98700 229.63200 1.000 7.57000 723 PRO B N 1
ATOM 11489 C CA . PRO B 1 736 ? 167.49400 195.62600 228.22000 1.000 7.57000 723 PRO B CA 1
ATOM 11490 C C . PRO B 1 736 ? 168.43900 196.32300 227.24800 1.000 7.57000 723 PRO B C 1
ATOM 11491 O O . PRO B 1 736 ? 168.46500 195.94300 226.07300 1.000 7.57000 723 PRO B O 1
ATOM 11495 N N . ARG B 1 737 ? 169.21900 197.30900 227.69100 1.000 4.71000 724 ARG B N 1
ATOM 11496 C CA . ARG B 1 737 ? 170.18500 197.95700 226.81600 1.000 4.71000 724 ARG B CA 1
ATOM 11497 C C . ARG B 1 737 ? 171.42000 197.11100 226.54800 1.000 4.71000 724 ARG B C 1
ATOM 11498 O O . ARG B 1 737 ? 172.20500 197.47900 225.67100 1.000 4.71000 724 ARG B O 1
ATOM 11506 N N . LEU B 1 738 ? 171.63300 196.01800 227.29000 1.000 4.32000 725 LEU B N 1
ATOM 11507 C CA . LEU B 1 738 ? 172.68400 195.07500 226.92200 1.000 4.32000 725 LEU B CA 1
ATOM 11508 C C . LEU B 1 738 ? 172.39600 194.40600 225.59000 1.000 4.32000 725 LEU B C 1
ATOM 11509 O O . LEU B 1 738 ? 173.32800 194.10100 224.84300 1.000 4.32000 725 LEU B O 1
ATOM 11514 N N . LEU B 1 739 ? 171.12400 194.15800 225.28400 1.000 3.76000 726 LEU B N 1
ATOM 11515 C CA . LEU B 1 739 ? 170.77300 193.57900 223.99600 1.000 3.76000 726 LEU B CA 1
ATOM 11516 C C . LEU B 1 739 ? 170.93400 194.58600 222.87100 1.000 3.76000 726 LEU B C 1
ATOM 11517 O O . LEU B 1 739 ? 171.30300 194.21200 221.75500 1.000 3.76000 726 LEU B O 1
ATOM 11522 N N . THR B 1 740 ? 170.65700 195.85900 223.14900 1.000 3.79000 727 THR B N 1
ATOM 11523 C CA . THR B 1 740 ? 170.84700 196.91100 222.16000 1.000 3.79000 727 THR B CA 1
ATOM 11524 C C . THR B 1 740 ? 172.32100 197.08700 221.82200 1.000 3.79000 727 THR B C 1
ATOM 11525 O O . THR B 1 740 ? 172.68800 197.19100 220.64900 1.000 3.79000 727 THR B O 1
ATOM 11529 N N . PHE B 1 741 ? 173.18200 197.08500 222.83900 1.000 2.81000 728 PHE B N 1
ATOM 11530 C CA . PHE B 1 741 ? 174.60700 197.26600 222.60000 1.000 2.81000 728 PHE B CA 1
ATOM 11531 C C . PHE B 1 741 ? 175.23200 196.04300 221.94500 1.000 2.81000 728 PHE B C 1
ATOM 11532 O O . PHE B 1 741 ? 176.16800 196.18000 221.15300 1.000 2.81000 728 PHE B O 1
ATOM 11540 N N . ALA B 1 742 ? 174.73300 194.84700 222.25600 1.000 3.44000 729 ALA B N 1
ATOM 11541 C CA . ALA B 1 742 ? 175.23000 193.64200 221.60300 1.000 3.44000 729 ALA B CA 1
ATOM 11542 C C . ALA B 1 742 ? 174.81900 193.58700 220.13800 1.000 3.44000 729 ALA B C 1
ATOM 11543 O O . ALA B 1 742 ? 175.53900 193.01600 219.31600 1.000 3.44000 729 ALA B O 1
ATOM 11545 N N . SER B 1 743 ? 173.68000 194.18500 219.79400 1.000 3.96000 730 SER B N 1
ATOM 11546 C CA . SER B 1 743 ? 173.26400 194.24300 218.40000 1.000 3.96000 730 SER B CA 1
ATOM 11547 C C . SER B 1 743 ? 174.07800 195.25600 217.61200 1.000 3.96000 730 SER B C 1
ATOM 11548 O O . SER B 1 743 ? 174.25400 195.09800 216.40200 1.000 3.96000 730 SER B O 1
ATOM 11551 N N . GLN B 1 744 ? 174.58200 196.29300 218.27600 1.000 4.59000 731 GLN B N 1
ATOM 11552 C CA . GLN B 1 744 ? 175.45600 197.25900 217.62900 1.000 4.59000 731 GLN B CA 1
ATOM 11553 C C . GLN B 1 744 ? 176.87700 196.74700 217.48700 1.000 4.59000 731 GLN B C 1
ATOM 11554 O O . GLN B 1 744 ? 177.62700 197.26000 216.65700 1.000 4.59000 731 GLN B O 1
ATOM 11560 N N . LEU B 1 745 ? 177.25800 195.74600 218.27400 1.000 6.75000 732 LEU B N 1
ATOM 11561 C CA . LEU B 1 745 ? 178.60400 195.20100 218.18700 1.000 6.75000 732 LEU B CA 1
ATOM 11562 C C . LEU B 1 745 ? 178.71300 194.14800 217.09200 1.000 6.75000 732 LEU B C 1
ATOM 11563 O O . LEU B 1 745 ? 179.73800 194.06100 216.41000 1.000 6.75000 732 LEU B O 1
ATOM 11568 N N . LYS B 1 746 ? 177.66700 193.35400 216.89700 1.000 7.26000 733 LYS B N 1
ATOM 11569 C CA . LYS B 1 746 ? 177.69300 192.27100 215.92500 1.000 7.26000 733 LYS B CA 1
ATOM 11570 C C . LYS B 1 746 ? 177.10800 192.65300 214.57800 1.000 7.26000 733 LYS B C 1
ATOM 11571 O O . LYS B 1 746 ? 177.49400 192.05600 213.56900 1.000 7.26000 733 LYS B O 1
ATOM 11577 N N . ALA B 1 747 ? 176.17200 193.61100 214.56200 1.000 8.56000 734 ALA B N 1
ATOM 11578 C CA . ALA B 1 747 ? 175.55900 194.17500 213.35100 1.000 8.56000 734 ALA B CA 1
ATOM 11579 C C . ALA B 1 747 ? 174.83700 193.11600 212.51900 1.000 8.56000 734 ALA B C 1
ATOM 11580 O O . ALA B 1 747 ? 174.83100 193.16500 211.28900 1.000 8.56000 734 ALA B O 1
ATOM 11582 N N . GLY B 1 748 ? 174.21700 192.15500 213.19600 1.000 11.56000 735 GLY B N 1
ATOM 11583 C CA . GLY B 1 748 ? 173.39900 191.16000 212.53800 1.000 11.56000 735 GLY B CA 1
ATOM 11584 C C . GLY B 1 748 ? 174.13300 189.95200 212.01100 1.000 11.56000 735 GLY B C 1
ATOM 11585 O O . GLY B 1 748 ? 173.54000 189.17000 211.26000 1.000 11.56000 735 GLY B O 1
ATOM 11586 N N . LYS B 1 749 ? 175.39500 189.76500 212.37700 1.000 10.65000 736 LYS B N 1
ATOM 11587 C CA . LYS B 1 749 ? 176.19700 188.66200 211.88000 1.000 10.65000 736 LYS B CA 1
ATOM 11588 C C . LYS B 1 749 ? 176.79500 187.89900 213.05200 1.000 10.65000 736 LYS B C 1
ATOM 11589 O O . LYS B 1 749 ? 176.71700 188.32600 214.20400 1.000 10.65000 736 LYS B O 1
ATOM 11595 N N . GLY B 1 750 ? 177.38100 186.74400 212.74700 1.000 8.53000 737 GLY B N 1
ATOM 11596 C CA . GLY B 1 750 ? 178.01500 185.93300 213.76400 1.000 8.53000 737 GLY B CA 1
ATOM 11597 C C . GLY B 1 750 ? 177.01200 185.22800 214.66100 1.000 8.53000 737 GLY B C 1
ATOM 11598 O O . GLY B 1 750 ? 175.83300 185.09200 214.35200 1.000 8.53000 737 GLY B O 1
ATOM 11599 N N . LEU B 1 751 ? 177.50900 184.79100 215.80900 1.000 5.34000 738 LEU B N 1
ATOM 11600 C CA . LEU B 1 751 ? 176.72300 184.06600 216.79200 1.000 5.34000 738 LEU B CA 1
ATOM 11601 C C . LEU B 1 751 ? 176.45700 184.95700 217.99700 1.000 5.34000 738 LEU B C 1
ATOM 11602 O O . LEU B 1 751 ? 177.34000 185.69300 218.44300 1.000 5.34000 738 LEU B O 1
ATOM 11607 N N . THR B 1 752 ? 175.22800 184.91500 218.49700 1.000 5.32000 739 THR B N 1
ATOM 11608 C CA . THR B 1 752 ? 174.86200 185.61100 219.72200 1.000 5.32000 739 THR B CA 1
ATOM 11609 C C . THR B 1 752 ? 173.92000 184.71600 220.50300 1.000 5.32000 739 THR B C 1
ATOM 11610 O O . THR B 1 752 ? 172.90500 184.26900 219.96700 1.000 5.32000 739 THR B O 1
ATOM 11614 N N . ILE B 1 753 ? 174.26500 184.43800 221.75300 1.000 4.74000 740 ILE B N 1
ATOM 11615 C CA . ILE B 1 753 ? 173.44400 183.61900 222.63100 1.000 4.74000 740 ILE B CA 1
ATOM 11616 C C . ILE B 1 753 ? 173.09100 184.45300 223.85100 1.000 4.74000 740 ILE B C 1
ATOM 11617 O O . ILE B 1 753 ? 173.97100 185.05700 224.47000 1.000 4.74000 740 ILE B O 1
ATOM 11622 N N . VAL B 1 754 ? 171.80900 184.49900 224.18300 1.000 4.77000 741 VAL B N 1
ATOM 11623 C CA . VAL B 1 754 ? 171.32100 185.21800 225.34800 1.000 4.77000 741 VAL B CA 1
ATOM 11624 C C . VAL B 1 754 ? 171.04100 184.20200 226.44200 1.000 4.77000 741 VAL B C 1
ATOM 11625 O O . VAL B 1 754 ? 170.21100 183.30700 226.27000 1.000 4.77000 741 VAL B O 1
ATOM 11629 N N . GLY B 1 755 ? 171.74600 184.33000 227.55800 1.000 6.75000 742 GLY B N 1
ATOM 11630 C CA . GLY B 1 755 ? 171.64900 183.39100 228.66600 1.000 6.75000 742 GLY B CA 1
ATOM 11631 C C . GLY B 1 755 ? 171.01400 184.04900 229.87800 1.000 6.75000 742 GLY B C 1
ATOM 11632 O O . GLY B 1 755 ? 171.24700 185.22700 230.14600 1.000 6.75000 742 GLY B O 1
ATOM 11633 N N . SER B 1 756 ? 170.22200 183.27600 230.61400 1.000 4.89000 743 SER B N 1
ATOM 11634 C CA . SER B 1 756 ? 169.51200 183.81600 231.76000 1.000 4.89000 743 SER B CA 1
ATOM 11635 C C . SER B 1 756 ? 169.22500 182.70600 232.76000 1.000 4.89000 743 SER B C 1
ATOM 11636 O O . SER B 1 756 ? 169.13700 181.53200 232.39900 1.000 4.89000 743 SER B O 1
ATOM 11639 N N . VAL B 1 757 ? 169.08200 183.09200 234.02400 1.000 5.34000 744 VAL B N 1
ATOM 11640 C CA . VAL B 1 757 ? 168.87500 182.15800 235.12300 1.000 5.34000 744 VAL B CA 1
ATOM 11641 C C . VAL B 1 757 ? 167.62700 182.57400 235.88700 1.000 5.34000 744 VAL B C 1
ATOM 11642 O O . VAL B 1 757 ? 167.50500 183.73200 236.29800 1.000 5.34000 744 VAL B O 1
ATOM 11646 N N . ILE B 1 758 ? 166.70000 181.64000 236.06600 1.000 3.98000 745 ILE B N 1
ATOM 11647 C CA . ILE B 1 758 ? 165.61700 181.78000 237.03100 1.000 3.98000 745 ILE B CA 1
ATOM 11648 C C . ILE B 1 758 ? 166.01600 181.02500 238.28800 1.000 3.98000 745 ILE B C 1
ATOM 11649 O O . ILE B 1 758 ? 166.31100 179.82800 238.23200 1.000 3.98000 745 ILE B O 1
ATOM 11654 N N . VAL B 1 759 ? 166.03700 181.71300 239.42200 1.000 5.98000 746 VAL B N 1
ATOM 11655 C CA . VAL B 1 759 ? 166.37600 181.07900 240.69100 1.000 5.98000 746 VAL B CA 1
ATOM 11656 C C . VAL B 1 759 ? 165.12700 180.40800 241.24800 1.000 5.98000 746 VAL B C 1
ATOM 11657 O O . VAL B 1 759 ? 164.08600 181.05100 241.41100 1.000 5.98000 746 VAL B O 1
ATOM 11661 N N . GLY B 1 760 ? 165.21900 179.11500 241.51900 1.000 6.65000 747 GLY B N 1
ATOM 11662 C CA . GLY B 1 760 ? 164.09300 178.38600 242.06200 1.000 6.65000 747 GLY B CA 1
ATOM 11663 C C . GLY B 1 760 ? 164.23500 176.89900 241.80700 1.000 6.65000 747 GLY B C 1
ATOM 11664 O O . GLY B 1 760 ? 165.29600 176.41200 241.42800 1.000 6.65000 747 GLY B O 1
ATOM 11665 N N . ASN B 1 761 ? 163.13200 176.19300 242.02800 1.000 8.00000 748 ASN B N 1
ATOM 11666 C CA . ASN B 1 761 ? 163.05600 174.75200 241.83000 1.000 8.00000 748 ASN B CA 1
ATOM 11667 C C . ASN B 1 761 ? 162.39200 174.46500 240.49100 1.000 8.00000 748 ASN B C 1
ATOM 11668 O O . ASN B 1 761 ? 161.29900 174.96800 240.22500 1.000 8.00000 748 ASN B O 1
ATOM 11673 N N . PHE B 1 762 ? 163.04900 173.64900 239.66000 1.000 5.95000 749 PHE B N 1
ATOM 11674 C CA . PHE B 1 762 ? 162.58500 173.43600 238.29000 1.000 5.95000 749 PHE B CA 1
ATOM 11675 C C . PHE B 1 762 ? 161.29900 172.62100 238.23200 1.000 5.95000 749 PHE B C 1
ATOM 11676 O O . PHE B 1 762 ? 160.50300 172.79500 237.30300 1.000 5.95000 749 PHE B O 1
ATOM 11684 N N . LEU B 1 763 ? 161.06100 171.75300 239.21900 1.000 7.51000 750 LEU B N 1
ATOM 11685 C CA . LEU B 1 763 ? 159.85200 170.93500 239.23500 1.000 7.51000 750 LEU B CA 1
ATOM 11686 C C . LEU B 1 763 ? 158.58500 171.75200 239.44100 1.000 7.51000 750 LEU B C 1
ATOM 11687 O O . LEU B 1 763 ? 157.49500 171.26000 239.14000 1.000 7.51000 750 LEU B O 1
ATOM 11692 N N . GLU B 1 764 ? 158.69700 172.97500 239.95500 1.000 12.62000 751 GLU B N 1
ATOM 11693 C CA . GLU B 1 764 ? 157.55600 173.86000 240.11300 1.000 12.62000 751 GLU B CA 1
ATOM 11694 C C . GLU B 1 764 ? 157.59200 175.07000 239.19200 1.000 12.62000 751 GLU B C 1
ATOM 11695 O O . GLU B 1 764 ? 156.60600 175.81100 239.14100 1.000 12.62000 751 GLU B O 1
ATOM 11701 N N . ASN B 1 765 ? 158.68300 175.28400 238.45700 1.000 11.78000 752 ASN B N 1
ATOM 11702 C CA . ASN B 1 765 ? 158.90000 176.52000 237.71700 1.000 11.78000 752 ASN B CA 1
ATOM 11703 C C . ASN B 1 765 ? 159.11700 176.28200 236.22900 1.000 11.78000 752 ASN B C 1
ATOM 11704 O O . ASN B 1 765 ? 159.78900 177.07100 235.57100 1.000 11.78000 752 ASN B O 1
ATOM 11709 N N . TYR B 1 766 ? 158.56400 175.20800 235.67600 1.000 13.26000 753 TYR B N 1
ATOM 11710 C CA . TYR B 1 766 ? 158.76200 174.96500 234.25400 1.000 13.26000 753 TYR B CA 1
ATOM 11711 C C . TYR B 1 766 ? 157.80600 175.78800 233.40200 1.000 13.26000 753 TYR B C 1
ATOM 11712 O O . TYR B 1 766 ? 158.12300 176.09400 232.25000 1.000 13.26000 753 TYR B O 1
ATOM 11721 N N . GLY B 1 767 ? 156.64100 176.14800 233.94300 1.000 13.22000 754 GLY B N 1
ATOM 11722 C CA . GLY B 1 767 ? 155.74000 177.02500 233.22000 1.000 13.22000 754 GLY B CA 1
ATOM 11723 C C . GLY B 1 767 ? 156.14600 178.48000 233.28700 1.000 13.22000 754 GLY B C 1
ATOM 11724 O O . GLY B 1 767 ? 155.83900 179.25300 232.37700 1.000 13.22000 754 GLY B O 1
ATOM 11725 N N . GLU B 1 768 ? 156.83000 178.87400 234.35700 1.000 14.50000 755 GLU B N 1
ATOM 11726 C CA . GLU B 1 768 ? 157.36000 180.22300 234.46600 1.000 14.50000 755 GLU B CA 1
ATOM 11727 C C . GLU B 1 768 ? 158.63200 180.40200 233.65900 1.000 14.50000 755 GLU B C 1
ATOM 11728 O O . GLU B 1 768 ? 158.99600 181.53700 233.34400 1.000 14.50000 755 GLU B O 1
ATOM 11734 N N . ALA B 1 769 ? 159.30900 179.31100 233.31700 1.000 11.55000 756 ALA B N 1
ATOM 11735 C CA . ALA B 1 769 ? 160.46800 179.35900 232.44200 1.000 11.55000 756 ALA B CA 1
ATOM 11736 C C . ALA B 1 769 ? 160.09300 179.35100 230.97100 1.000 11.55000 756 ALA B C 1
ATOM 11737 O O . ALA B 1 769 ? 160.89400 179.78600 230.14000 1.000 11.55000 756 ALA B O 1
ATOM 11739 N N . LEU B 1 770 ? 158.90700 178.85200 230.63000 1.000 11.31000 757 LEU B N 1
ATOM 11740 C CA . LEU B 1 770 ? 158.46100 178.86100 229.24500 1.000 11.31000 757 LEU B CA 1
ATOM 11741 C C . LEU B 1 770 ? 157.91400 180.21700 228.83900 1.000 11.31000 757 LEU B C 1
ATOM 11742 O O . LEU B 1 770 ? 158.04400 180.60800 227.67600 1.000 11.31000 757 LEU B O 1
ATOM 11747 N N . ALA B 1 771 ? 157.29300 180.93500 229.77200 1.000 11.88000 758 ALA B N 1
ATOM 11748 C CA . ALA B 1 771 ? 156.79500 182.27100 229.48100 1.000 11.88000 758 ALA B CA 1
ATOM 11749 C C . ALA B 1 771 ? 157.89800 183.31300 229.55700 1.000 11.88000 758 ALA B C 1
ATOM 11750 O O . ALA B 1 771 ? 157.82500 184.33400 228.86800 1.000 11.88000 758 ALA B O 1
ATOM 11752 N N . ALA B 1 772 ? 158.91800 183.08000 230.38400 1.000 10.69000 759 ALA B N 1
ATOM 11753 C CA . ALA B 1 772 ? 160.06100 183.97900 230.43000 1.000 10.69000 759 ALA B CA 1
ATOM 11754 C C . ALA B 1 772 ? 160.93400 183.86400 229.19100 1.000 10.69000 759 ALA B C 1
ATOM 11755 O O . ALA B 1 772 ? 161.69000 184.79200 228.89500 1.000 10.69000 759 ALA B O 1
ATOM 11757 N N . GLU B 1 773 ? 160.85100 182.75100 228.46600 1.000 11.57000 760 GLU B N 1
ATOM 11758 C CA . GLU B 1 773 ? 161.59600 182.61700 227.22500 1.000 11.57000 760 GLU B CA 1
ATOM 11759 C C . GLU B 1 773 ? 160.90300 183.34500 226.07900 1.000 11.57000 760 GLU B C 1
ATOM 11760 O O . GLU B 1 773 ? 161.57100 183.80000 225.14700 1.000 11.57000 760 GLU B O 1
ATOM 11766 N N . GLN B 1 774 ? 159.57800 183.48500 226.13700 1.000 12.04000 761 GLN B N 1
ATOM 11767 C CA . GLN B 1 774 ? 158.85900 184.24300 225.12100 1.000 12.04000 761 GLN B CA 1
ATOM 11768 C C . GLN B 1 774 ? 159.02300 185.74100 225.31100 1.000 12.04000 761 GLN B C 1
ATOM 11769 O O . GLN B 1 774 ? 158.89900 186.50000 224.34700 1.000 12.04000 761 GLN B O 1
ATOM 11775 N N . THR B 1 775 ? 159.29200 186.18100 226.54000 1.000 10.49000 762 THR B N 1
ATOM 11776 C CA . THR B 1 775 ? 159.56600 187.59000 226.79400 1.000 10.49000 762 THR B CA 1
ATOM 11777 C C . THR B 1 775 ? 160.91300 188.00100 226.21100 1.000 10.49000 762 THR B C 1
ATOM 11778 O O . THR B 1 775 ? 161.02200 189.05000 225.56500 1.000 10.49000 762 THR B O 1
ATOM 11782 N N . ILE B 1 776 ? 161.93700 187.16800 226.39800 1.000 9.38000 763 ILE B N 1
ATOM 11783 C CA . ILE B 1 776 ? 163.27200 187.48600 225.90400 1.000 9.38000 763 ILE B CA 1
ATOM 11784 C C . ILE B 1 776 ? 163.32000 187.40000 224.38200 1.000 9.38000 763 ILE B C 1
ATOM 11785 O O . ILE B 1 776 ? 163.97000 188.21900 223.72400 1.000 9.38000 763 ILE B O 1
ATOM 11790 N N . LYS B 1 777 ? 162.60500 186.43700 223.79700 1.000 10.54000 764 LYS B N 1
ATOM 11791 C CA . LYS B 1 777 ? 162.57000 186.32300 222.34200 1.000 10.54000 764 LYS B CA 1
ATOM 11792 C C . LYS B 1 777 ? 161.78600 187.46000 221.70200 1.000 10.54000 764 LYS B C 1
ATOM 11793 O O . LYS B 1 777 ? 162.11600 187.88200 220.58900 1.000 10.54000 764 LYS B O 1
ATOM 11799 N N . HIS B 1 778 ? 160.75600 187.96900 222.37900 1.000 11.45000 765 HIS B N 1
ATOM 11800 C CA . HIS B 1 778 ? 160.07900 189.16800 221.89800 1.000 11.45000 765 HIS B CA 1
ATOM 11801 C C . HIS B 1 778 ? 160.97800 190.38800 222.00200 1.000 11.45000 765 HIS B C 1
ATOM 11802 O O . HIS B 1 778 ? 160.87500 191.30700 221.18400 1.000 11.45000 765 HIS B O 1
ATOM 11809 N N . LEU B 1 779 ? 161.86100 190.41200 222.99600 1.000 9.06000 766 LEU B N 1
ATOM 11810 C CA . LEU B 1 779 ? 162.76000 191.53900 223.18300 1.000 9.06000 766 LEU B CA 1
ATOM 11811 C C . LEU B 1 779 ? 163.94700 191.48600 222.23500 1.000 9.06000 766 LEU B C 1
ATOM 11812 O O . LEU B 1 779 ? 164.46600 192.53500 221.84900 1.000 9.06000 766 LEU B O 1
ATOM 11817 N N . MET B 1 780 ? 164.38400 190.28600 221.84900 1.000 9.19000 767 MET B N 1
ATOM 11818 C CA . MET B 1 780 ? 165.47300 190.16100 220.88500 1.000 9.19000 767 MET B CA 1
ATOM 11819 C C . MET B 1 780 ? 165.06300 190.67400 219.51200 1.000 9.19000 767 MET B C 1
ATOM 11820 O O . MET B 1 780 ? 165.87800 191.26800 218.79900 1.000 9.19000 767 MET B O 1
ATOM 11825 N N . GLU B 1 781 ? 163.80500 190.45400 219.12300 1.000 12.02000 768 GLU B N 1
ATOM 11826 C CA . GLU B 1 781 ? 163.32100 190.97800 217.85100 1.000 12.02000 768 GLU B CA 1
ATOM 11827 C C . GLU B 1 781 ? 163.15800 192.49000 217.88900 1.000 12.02000 768 GLU B C 1
ATOM 11828 O O . GLU B 1 781 ? 163.29800 193.15100 216.85500 1.000 12.02000 768 GLU B O 1
ATOM 11834 N N . ALA B 1 782 ? 162.86300 193.05400 219.05900 1.000 10.53000 769 ALA B N 1
ATOM 11835 C CA . ALA B 1 782 ? 162.71200 194.49900 219.16100 1.000 10.53000 769 ALA B CA 1
ATOM 11836 C C . ALA B 1 782 ? 164.05700 195.20800 219.11800 1.000 10.53000 769 ALA B C 1
ATOM 11837 O O . ALA B 1 782 ? 164.14400 196.33200 218.61600 1.000 10.53000 769 ALA B O 1
ATOM 11839 N N . GLU B 1 783 ? 165.10900 194.57400 219.62800 1.000 11.01000 770 GLU B N 1
ATOM 11840 C CA . GLU B 1 783 ? 166.44000 195.15700 219.65000 1.000 11.01000 770 GLU B CA 1
ATOM 11841 C C . GLU B 1 783 ? 167.31400 194.67300 218.50600 1.000 11.01000 770 GLU B C 1
ATOM 11842 O O . GLU B 1 783 ? 168.52800 194.88400 218.55100 1.000 11.01000 770 GLU B O 1
ATOM 11848 N N . LYS B 1 784 ? 166.71800 194.01900 217.50100 1.000 10.31000 771 LYS B N 1
ATOM 11849 C CA . LYS B 1 784 ? 167.37900 193.59300 216.26000 1.000 10.31000 771 LYS B CA 1
ATOM 11850 C C . LYS B 1 784 ? 168.53700 192.63000 216.51500 1.000 10.31000 771 LYS B C 1
ATOM 11851 O O . LYS B 1 784 ? 169.57200 192.68700 215.85200 1.000 10.31000 771 LYS B O 1
ATOM 11857 N N . VAL B 1 785 ? 168.36400 191.73900 217.48300 1.000 9.26000 772 VAL B N 1
ATOM 11858 C CA . VAL B 1 785 ? 169.34200 190.70100 217.77900 1.000 9.26000 772 VAL B CA 1
ATOM 11859 C C . VAL B 1 785 ? 168.87400 189.42000 217.10900 1.000 9.26000 772 VAL B C 1
ATOM 11860 O O . VAL B 1 785 ? 167.75600 188.95300 217.35300 1.000 9.26000 772 VAL B O 1
ATOM 11864 N N . LYS B 1 786 ? 169.72200 188.85500 216.26500 1.000 14.53000 773 LYS B N 1
ATOM 11865 C CA . LYS B 1 786 ? 169.43500 187.60800 215.56700 1.000 14.53000 773 LYS B CA 1
ATOM 11866 C C . LYS B 1 786 ? 170.28900 186.52200 216.21000 1.000 14.53000 773 LYS B C 1
ATOM 11867 O O . LYS B 1 786 ? 171.46900 186.37300 215.88500 1.000 14.53000 773 LYS B O 1
ATOM 11873 N N . GLY B 1 787 ? 169.69500 185.77300 217.13000 1.000 9.86000 774 GLY B N 1
ATOM 11874 C CA . GLY B 1 787 ? 170.43800 184.75500 217.84000 1.000 9.86000 774 GLY B CA 1
ATOM 11875 C C . GLY B 1 787 ? 169.57100 183.77200 218.59200 1.000 9.86000 774 GLY B C 1
ATOM 11876 O O . GLY B 1 787 ? 168.41500 183.54700 218.23100 1.000 9.86000 774 GLY B O 1
ATOM 11877 N N . PHE B 1 788 ? 170.11500 183.19400 219.65500 1.000 7.64000 775 PHE B N 1
ATOM 11878 C CA . PHE B 1 788 ? 169.47400 182.09600 220.35700 1.000 7.64000 775 PHE B CA 1
ATOM 11879 C C . PHE B 1 788 ? 169.31100 182.44000 221.82700 1.000 7.64000 775 PHE B C 1
ATOM 11880 O O . PHE B 1 788 ? 170.12400 183.16000 222.40700 1.000 7.64000 775 PHE B O 1
ATOM 11888 N N . CYS B 1 789 ? 168.25000 181.91700 222.42400 1.000 9.11000 776 CYS B N 1
ATOM 11889 C CA . CYS B 1 789 ? 167.96400 182.11300 223.83600 1.000 9.11000 776 CYS B CA 1
ATOM 11890 C C . CYS B 1 789 ? 168.16500 180.80400 224.58500 1.000 9.11000 776 CYS B C 1
ATOM 11891 O O . CYS B 1 789 ? 167.70300 179.75000 224.14300 1.000 9.11000 776 CYS B O 1
ATOM 11894 N N . GLN B 1 790 ? 168.85400 180.87500 225.71900 1.000 8.76000 777 GLN B N 1
ATOM 11895 C CA . GLN B 1 790 ? 169.08300 179.70500 226.56100 1.000 8.76000 777 GLN B CA 1
ATOM 11896 C C . GLN B 1 790 ? 168.78500 180.09800 227.99900 1.000 8.76000 777 GLN B C 1
ATOM 11897 O O . GLN B 1 790 ? 169.50000 180.91500 228.58000 1.000 8.76000 777 GLN B O 1
ATOM 11903 N N . LEU B 1 791 ? 167.74200 179.51800 228.57300 1.000 7.07000 778 LEU B N 1
ATOM 11904 C CA . LEU B 1 791 ? 167.29700 179.86500 229.91100 1.000 7.07000 778 LEU B CA 1
ATOM 11905 C C . LEU B 1 791 ? 167.30200 178.61500 230.78000 1.000 7.07000 778 LEU B C 1
ATOM 11906 O O . LEU B 1 791 ? 166.92000 177.53500 230.32600 1.000 7.07000 778 LEU B O 1
ATOM 11911 N N . VAL B 1 792 ? 167.72400 178.76400 232.03000 1.000 5.09000 779 VAL B N 1
ATOM 11912 C CA . VAL B 1 792 ? 167.88200 177.63200 232.93500 1.000 5.09000 779 VAL B CA 1
ATOM 11913 C C . VAL B 1 792 ? 167.30600 178.00200 234.29900 1.000 5.09000 779 VAL B C 1
ATOM 11914 O O . VAL B 1 792 ? 167.39900 179.15100 234.74000 1.000 5.09000 779 VAL B O 1
ATOM 11918 N N . VAL B 1 793 ? 166.63100 177.04500 234.92700 1.000 3.99000 780 VAL B N 1
ATOM 11919 C CA . VAL B 1 793 ? 166.15700 177.17200 236.29900 1.000 3.99000 780 VAL B CA 1
ATOM 11920 C C . VAL B 1 793 ? 167.15700 176.46600 237.20300 1.000 3.99000 780 VAL B C 1
ATOM 11921 O O . VAL B 1 793 ? 167.40900 175.26900 237.04100 1.000 3.99000 780 VAL B O 1
ATOM 11925 N N . ALA B 1 794 ? 167.72800 177.20000 238.15000 1.000 5.56000 781 ALA B N 1
ATOM 11926 C CA . ALA B 1 794 ? 168.73800 176.67000 239.05200 1.000 5.56000 781 ALA B CA 1
ATOM 11927 C C . ALA B 1 794 ? 168.40100 177.04800 240.48400 1.000 5.56000 781 ALA B C 1
ATOM 11928 O O . ALA B 1 794 ? 167.72300 178.04400 240.73400 1.000 5.56000 781 ALA B O 1
ATOM 11930 N N . ALA B 1 795 ? 168.87800 176.23300 241.42700 1.000 7.83000 782 ALA B N 1
ATOM 11931 C CA . ALA B 1 795 ? 168.59800 176.49300 242.83500 1.000 7.83000 782 ALA B CA 1
ATOM 11932 C C . ALA B 1 795 ? 169.41400 177.66300 243.37000 1.000 7.83000 782 ALA B C 1
ATOM 11933 O O . ALA B 1 795 ? 168.96800 178.35600 244.28900 1.000 7.83000 782 ALA B O 1
ATOM 11935 N N . LYS B 1 796 ? 170.60100 177.89400 242.81900 1.000 9.29000 783 LYS B N 1
ATOM 11936 C CA . LYS B 1 796 ? 171.42200 179.04600 243.15300 1.000 9.29000 783 LYS B CA 1
ATOM 11937 C C . LYS B 1 796 ? 171.70400 179.85000 241.89400 1.000 9.29000 783 LYS B C 1
ATOM 11938 O O . LYS B 1 796 ? 171.77300 179.30100 240.79400 1.000 9.29000 783 LYS B O 1
ATOM 11944 N N . LEU B 1 797 ? 171.85200 181.16300 242.06200 1.000 8.45000 784 LEU B N 1
ATOM 11945 C CA . LEU B 1 797 ? 172.15400 182.01500 240.91900 1.000 8.45000 784 LEU B CA 1
ATOM 11946 C C . LEU B 1 797 ? 173.59400 181.82700 240.45600 1.000 8.45000 784 LEU B C 1
ATOM 11947 O O . LEU B 1 797 ? 173.87100 181.85400 239.25200 1.000 8.45000 784 LEU B O 1
ATOM 11952 N N . ARG B 1 798 ? 174.52100 181.61600 241.39400 1.000 13.14000 785 ARG B N 1
ATOM 11953 C CA . ARG B 1 798 ? 175.92500 181.44300 241.03500 1.000 13.14000 785 ARG B CA 1
ATOM 11954 C C . ARG B 1 798 ? 176.17500 180.11500 240.33700 1.000 13.14000 785 ARG B C 1
ATOM 11955 O O . ARG B 1 798 ? 177.12400 179.99900 239.55600 1.000 13.14000 785 ARG B O 1
ATOM 11963 N N . GLU B 1 799 ? 175.35100 179.10500 240.61300 1.000 10.00000 786 GLU B N 1
ATOM 11964 C CA . GLU B 1 799 ? 175.55100 177.79900 240.00200 1.000 10.00000 786 GLU B CA 1
ATOM 11965 C C . GLU B 1 799 ? 175.03300 177.76700 238.57300 1.000 10.00000 786 GLU B C 1
ATOM 11966 O O . GLU B 1 799 ? 175.67200 177.18100 237.69800 1.000 10.00000 786 GLU B O 1
ATOM 11972 N N . GLY B 1 800 ? 173.88000 178.38600 238.32100 1.000 5.81000 787 GLY B N 1
ATOM 11973 C CA . GLY B 1 800 ? 173.33600 178.43700 236.97900 1.000 5.81000 787 GLY B CA 1
ATOM 11974 C C . GLY B 1 800 ? 174.09000 179.35000 236.04100 1.000 5.81000 787 GLY B C 1
ATOM 11975 O O . GLY B 1 800 ? 174.02400 179.15600 234.82600 1.000 5.81000 787 GLY B O 1
ATOM 11976 N N . ILE B 1 801 ? 174.80300 180.34300 236.57400 1.000 5.35000 788 ILE B N 1
ATOM 11977 C CA . ILE B 1 801 ? 175.62000 181.20600 235.73000 1.000 5.35000 788 ILE B CA 1
ATOM 11978 C C . ILE B 1 801 ? 176.86400 180.46200 235.26500 1.000 5.35000 788 ILE B C 1
ATOM 11979 O O . ILE B 1 801 ? 177.22600 180.51100 234.08400 1.000 5.35000 788 ILE B O 1
ATOM 11984 N N . SER B 1 802 ? 177.51200 179.73300 236.17800 1.000 4.50000 789 SER B N 1
ATOM 11985 C CA . SER B 1 802 ? 178.73200 179.00300 235.85700 1.000 4.50000 789 SER B CA 1
ATOM 11986 C C . SER B 1 802 ? 178.48300 177.87800 234.86400 1.000 4.50000 789 SER B C 1
ATOM 11987 O O . SER B 1 802 ? 179.36300 177.56000 234.06200 1.000 4.50000 789 SER B O 1
ATOM 11990 N N . HIS B 1 803 ? 177.29500 177.28600 234.88300 1.000 5.31000 790 HIS B N 1
ATOM 11991 C CA . HIS B 1 803 ? 176.96700 176.23800 233.93500 1.000 5.31000 790 HIS B CA 1
ATOM 11992 C C . HIS B 1 803 ? 176.56600 176.78600 232.57400 1.000 5.31000 790 HIS B C 1
ATOM 11993 O O . HIS B 1 803 ? 176.73700 176.09300 231.57000 1.000 5.31000 790 HIS B O 1
ATOM 12000 N N . LEU B 1 804 ? 176.06000 178.01700 232.51500 1.000 5.01000 791 LEU B N 1
ATOM 12001 C CA . LEU B 1 804 ? 175.81300 178.65800 231.22900 1.000 5.01000 791 LEU B CA 1
ATOM 12002 C C . LEU B 1 804 ? 177.10900 179.06500 230.54900 1.000 5.01000 791 LEU B C 1
ATOM 12003 O O . LEU B 1 804 ? 177.17900 179.09400 229.31800 1.000 5.01000 791 LEU B O 1
ATOM 12008 N N . ILE B 1 805 ? 178.13900 179.38100 231.33000 1.000 3.28000 792 ILE B N 1
ATOM 12009 C CA . ILE B 1 805 ? 179.39000 179.85300 230.75600 1.000 3.28000 792 ILE B CA 1
ATOM 12010 C C . ILE B 1 805 ? 180.16400 178.70000 230.13200 1.000 3.28000 792 ILE B C 1
ATOM 12011 O O . ILE B 1 805 ? 180.77300 178.85700 229.06900 1.000 3.28000 792 ILE B O 1
ATOM 12016 N N . GLN B 1 806 ? 180.08700 177.50900 230.71000 1.000 4.19000 793 GLN B N 1
ATOM 12017 C CA . GLN B 1 806 ? 180.83300 176.38200 230.17900 1.000 4.19000 793 GLN B CA 1
ATOM 12018 C C . GLN B 1 806 ? 180.01300 175.45500 229.28700 1.000 4.19000 793 GLN B C 1
ATOM 12019 O O . GLN B 1 806 ? 180.58300 174.52700 228.71800 1.000 4.19000 793 GLN B O 1
ATOM 12025 N N . SER B 1 807 ? 178.70800 175.67800 229.12200 1.000 6.32000 794 SER B N 1
ATOM 12026 C CA . SER B 1 807 ? 177.90500 174.73000 228.34900 1.000 6.32000 794 SER B CA 1
ATOM 12027 C C . SER B 1 807 ? 176.86500 175.41800 227.46800 1.000 6.32000 794 SER B C 1
ATOM 12028 O O . SER B 1 807 ? 175.70500 175.00000 227.43000 1.000 6.32000 794 SER B O 1
ATOM 12031 N N . CYS B 1 808 ? 177.22900 176.47500 226.75300 1.000 6.66000 795 CYS B N 1
ATOM 12032 C CA . CYS B 1 808 ? 176.32900 177.07900 225.77400 1.000 6.66000 795 CYS B CA 1
ATOM 12033 C C . CYS B 1 808 ? 176.86800 176.85800 224.36600 1.000 6.66000 795 CYS B C 1
ATOM 12034 O O . CYS B 1 808 ? 178.03600 177.14200 224.09200 1.000 6.66000 795 CYS B O 1
ATOM 12037 N N . GLY B 1 809 ? 176.01700 176.35700 223.48100 1.000 7.12000 796 GLY B N 1
ATOM 12038 C CA . GLY B 1 809 ? 176.40200 176.00000 222.12900 1.000 7.12000 796 GLY B CA 1
ATOM 12039 C C . GLY B 1 809 ? 176.40300 174.49400 221.93000 1.000 7.12000 796 GLY B C 1
ATOM 12040 O O . GLY B 1 809 ? 176.02500 173.72100 222.80900 1.000 7.12000 796 GLY B O 1
ATOM 12041 N N . LEU B 1 810 ? 176.84600 174.08400 220.74000 1.000 7.09000 797 LEU B N 1
ATOM 12042 C CA . LEU B 1 810 ? 176.81400 172.67400 220.36000 1.000 7.09000 797 LEU B CA 1
ATOM 12043 C C . LEU B 1 810 ? 178.07800 172.27300 219.60400 1.000 7.09000 797 LEU B C 1
ATOM 12044 O O . LEU B 1 810 ? 178.02900 171.54200 218.61300 1.000 7.09000 797 LEU B O 1
ATOM 12049 N N . GLY B 1 811 ? 179.22900 172.76300 220.03400 1.000 9.84000 798 GLY B N 1
ATOM 12050 C CA . GLY B 1 811 ? 180.47400 172.17900 219.57600 1.000 9.84000 798 GLY B CA 1
ATOM 12051 C C . GLY B 1 811 ? 180.99300 172.87500 218.34400 1.000 9.84000 798 GLY B C 1
ATOM 12052 O O . GLY B 1 811 ? 180.50700 172.62100 217.23900 1.000 9.84000 798 GLY B O 1
ATOM 12053 N N . GLY B 1 812 ? 181.99000 173.73600 218.49800 1.000 8.83000 799 GLY B N 1
ATOM 12054 C CA . GLY B 1 812 ? 182.39300 174.59000 217.39900 1.000 8.83000 799 GLY B CA 1
ATOM 12055 C C . GLY B 1 812 ? 181.57100 175.86100 217.35800 1.000 8.83000 799 GLY B C 1
ATOM 12056 O O . GLY B 1 812 ? 182.11400 176.96800 217.39900 1.000 8.83000 799 GLY B O 1
ATOM 12057 N N . MET B 1 813 ? 180.25000 175.70700 217.28000 1.000 7.20000 800 MET B N 1
ATOM 12058 C CA . MET B 1 813 ? 179.31200 176.82200 217.35200 1.000 7.20000 800 MET B CA 1
ATOM 12059 C C . MET B 1 813 ? 179.08600 177.18700 218.81900 1.000 7.20000 800 MET B C 1
ATOM 12060 O O . MET B 1 813 ? 178.07700 176.85300 219.43900 1.000 7.20000 800 MET B O 1
ATOM 12065 N N . LYS B 1 814 ? 180.06200 177.89300 219.38000 1.000 6.09000 801 LYS B N 1
ATOM 12066 C CA . LYS B 1 814 ? 179.99700 178.30300 220.77200 1.000 6.09000 801 LYS B CA 1
ATOM 12067 C C . LYS B 1 814 ? 180.58100 179.69800 220.91900 1.000 6.09000 801 LYS B C 1
ATOM 12068 O O . LYS B 1 814 ? 181.15500 180.26200 219.98600 1.000 6.09000 801 LYS B O 1
ATOM 12074 N N . HIS B 1 815 ? 180.44200 180.24100 222.12000 1.000 4.22000 802 HIS B N 1
ATOM 12075 C CA . HIS B 1 815 ? 180.77600 181.62700 222.37400 1.000 4.22000 802 HIS B CA 1
ATOM 12076 C C . HIS B 1 815 ? 182.26700 181.79800 222.64700 1.000 4.22000 802 HIS B C 1
ATOM 12077 O O . HIS B 1 815 ? 182.95700 180.89200 223.11100 1.000 4.22000 802 HIS B O 1
ATOM 12084 N N . ASN B 1 816 ? 182.75700 182.98400 222.30400 1.000 4.60000 803 ASN B N 1
ATOM 12085 C CA . ASN B 1 816 ? 184.09400 183.45100 222.63900 1.000 4.60000 803 ASN B CA 1
ATOM 12086 C C . ASN B 1 816 ? 184.12800 184.36700 223.84200 1.000 4.60000 803 ASN B C 1
ATOM 12087 O O . ASN B 1 816 ? 185.15400 184.41900 224.52500 1.000 4.60000 803 ASN B O 1
ATOM 12092 N N . THR B 1 817 ? 183.05700 185.10400 224.10800 1.000 5.08000 804 THR B N 1
ATOM 12093 C CA . THR B 1 817 ? 183.08100 186.28200 224.95100 1.000 5.08000 804 THR B CA 1
ATOM 12094 C C . THR B 1 817 ? 181.83400 186.27900 225.81600 1.000 5.08000 804 THR B C 1
ATOM 12095 O O . THR B 1 817 ? 180.76200 185.87900 225.36200 1.000 5.08000 804 THR B O 1
ATOM 12099 N N . VAL B 1 818 ? 181.98500 186.70900 227.06300 1.000 9.77000 805 VAL B N 1
ATOM 12100 C CA . VAL B 1 818 ? 180.87700 186.90600 227.98600 1.000 9.77000 805 VAL B CA 1
ATOM 12101 C C . VAL B 1 818 ? 180.64500 188.40400 228.10600 1.000 9.77000 805 VAL B C 1
ATOM 12102 O O . VAL B 1 818 ? 181.60000 189.16900 228.27100 1.000 9.77000 805 VAL B O 1
ATOM 12106 N N . VAL B 1 819 ? 179.39200 188.82500 227.97300 1.000 15.18000 806 VAL B N 1
ATOM 12107 C CA . VAL B 1 819 ? 178.99700 190.21800 228.13700 1.000 15.18000 806 VAL B CA 1
ATOM 12108 C C . VAL B 1 819 ? 178.03900 190.29900 229.31300 1.000 15.18000 806 VAL B C 1
ATOM 12109 O O . VAL B 1 819 ? 177.04600 189.56800 229.35800 1.000 15.18000 806 VAL B O 1
ATOM 12113 N N . MET B 1 820 ? 178.33000 191.18500 230.25800 1.000 12.53000 807 MET B N 1
ATOM 12114 C CA . MET B 1 820 ? 177.42500 191.40600 231.37200 1.000 12.53000 807 MET B CA 1
ATOM 12115 C C . MET B 1 820 ? 177.47300 192.87000 231.77200 1.000 12.53000 807 MET B C 1
ATOM 12116 O O . MET B 1 820 ? 178.34400 193.62500 231.34200 1.000 12.53000 807 MET B O 1
ATOM 12121 N N . GLY B 1 821 ? 176.51700 193.26400 232.60100 1.000 15.18000 808 GLY B N 1
ATOM 12122 C CA . GLY B 1 821 ? 176.46000 194.60500 233.12500 1.000 15.18000 808 GLY B CA 1
ATOM 12123 C C . GLY B 1 821 ? 177.11800 194.71500 234.48400 1.000 15.18000 808 GLY B C 1
ATOM 12124 O O . GLY B 1 821 ? 177.27000 193.73700 235.20600 1.000 15.18000 808 GLY B O 1
ATOM 12125 N N . TRP B 1 822 ? 177.50300 195.91900 234.81600 1.000 12.10000 809 TRP B N 1
ATOM 12126 C CA . TRP B 1 822 ? 178.09200 196.24600 236.10300 1.000 12.10000 809 TRP B CA 1
ATOM 12127 C C . TRP B 1 822 ? 177.02000 196.21000 237.19300 1.000 12.10000 809 TRP B C 1
ATOM 12128 O O . TRP B 1 822 ? 175.89900 196.66900 236.97100 1.000 12.10000 809 TRP B O 1
ATOM 12139 N N . PRO B 1 823 ? 177.33200 195.67000 238.38000 1.000 12.41000 810 PRO B N 1
ATOM 12140 C CA . PRO B 1 823 ? 176.32800 195.61100 239.45400 1.000 12.41000 810 PRO B CA 1
ATOM 12141 C C . PRO B 1 823 ? 176.07900 196.95300 240.13300 1.000 12.41000 810 PRO B C 1
ATOM 12142 O O . PRO B 1 823 ? 176.68500 197.26500 241.16100 1.000 12.41000 810 PRO B O 1
ATOM 12146 N N . ASN B 1 824 ? 175.18300 197.75000 239.55300 1.000 17.11000 811 ASN B N 1
ATOM 12147 C CA . ASN B 1 824 ? 174.91100 199.09600 240.04200 1.000 17.11000 811 ASN B CA 1
ATOM 12148 C C . ASN B 1 824 ? 174.20500 199.06100 241.39200 1.000 17.11000 811 ASN B C 1
ATOM 12149 O O . ASN B 1 824 ? 173.21300 198.34800 241.56900 1.000 17.11000 811 ASN B O 1
ATOM 12154 N N . GLY B 1 825 ? 174.71600 199.84000 242.34100 1.000 22.35000 812 GLY B N 1
ATOM 12155 C CA . GLY B 1 825 ? 174.20200 199.82400 243.69500 1.000 22.35000 812 GLY B CA 1
ATOM 12156 C C . GLY B 1 825 ? 174.73900 198.71000 244.55800 1.000 22.35000 812 GLY B C 1
ATOM 12157 O O . GLY B 1 825 ? 174.02200 198.22900 245.44200 1.000 22.35000 812 GLY B O 1
ATOM 12158 N N . TRP B 1 826 ? 175.97800 198.27800 244.32600 1.000 22.23000 813 TRP B N 1
ATOM 12159 C CA . TRP B 1 826 ? 176.52300 197.13500 245.04800 1.000 22.23000 813 TRP B CA 1
ATOM 12160 C C . TRP B 1 826 ? 176.88100 197.50400 246.48000 1.000 22.23000 813 TRP B C 1
ATOM 12161 O O . TRP B 1 826 ? 176.85000 196.65500 247.37700 1.000 22.23000 813 TRP B O 1
ATOM 12172 N N . ARG B 1 827 ? 177.22700 198.76500 246.71200 1.000 30.40000 814 ARG B N 1
ATOM 12173 C CA . ARG B 1 827 ? 177.80800 199.15700 247.98600 1.000 30.40000 814 ARG B CA 1
ATOM 12174 C C . ARG B 1 827 ? 176.73500 199.42100 249.02600 1.000 30.40000 814 ARG B C 1
ATOM 12175 O O . ARG B 1 827 ? 176.81400 198.92700 250.15400 1.000 30.40000 814 ARG B O 1
ATOM 12183 N N . GLN B 1 828 ? 175.72500 200.19400 248.64700 1.000 43.74000 815 GLN B N 1
ATOM 12184 C CA . GLN B 1 828 ? 174.86800 200.83400 249.63200 1.000 43.74000 815 GLN B CA 1
ATOM 12185 C C . GLN B 1 828 ? 173.60000 200.05300 249.93900 1.000 43.74000 815 GLN B C 1
ATOM 12186 O O . GLN B 1 828 ? 172.82100 200.47500 250.79800 1.000 43.74000 815 GLN B O 1
ATOM 12192 N N . SER B 1 829 ? 173.35500 198.93800 249.25100 1.000 48.98000 816 SER B N 1
ATOM 12193 C CA . SER B 1 829 ? 172.05300 198.31500 249.45100 1.000 48.98000 816 SER B CA 1
ATOM 12194 C C . SER B 1 829 ? 172.00100 197.45600 250.70900 1.000 48.98000 816 SER B C 1
ATOM 12195 O O . SER B 1 829 ? 171.49500 197.90500 251.74200 1.000 48.98000 816 SER B O 1
ATOM 12198 N N . GLU B 1 830 ? 172.62100 196.27500 250.66200 1.000 53.77000 817 GLU B N 1
ATOM 12199 C CA . GLU B 1 830 ? 172.48200 195.23300 251.68300 1.000 53.77000 817 GLU B CA 1
ATOM 12200 C C . GLU B 1 830 ? 173.61600 194.21900 251.59900 1.000 53.77000 817 GLU B C 1
ATOM 12201 O O . GLU B 1 830 ? 174.71700 194.54700 251.14500 1.000 53.77000 817 GLU B O 1
ATOM 12207 N N . ASP B 1 831 ? 173.34100 193.00900 252.11000 1.000 51.12000 818 ASP B N 1
ATOM 12208 C CA . ASP B 1 831 ? 174.20700 191.83000 252.16700 1.000 51.12000 818 ASP B CA 1
ATOM 12209 C C . ASP B 1 831 ? 175.06900 191.59500 250.93100 1.000 51.12000 818 ASP B C 1
ATOM 12210 O O . ASP B 1 831 ? 174.62900 191.80800 249.79600 1.000 51.12000 818 ASP B O 1
ATOM 12215 N N . ALA B 1 832 ? 176.30900 191.17600 251.16000 1.000 41.14000 819 ALA B N 1
ATOM 12216 C CA . ALA B 1 832 ? 177.30100 191.00200 250.11000 1.000 41.14000 819 ALA B CA 1
ATOM 12217 C C . ALA B 1 832 ? 177.04400 189.76900 249.25700 1.000 41.14000 819 ALA B C 1
ATOM 12218 O O . ALA B 1 832 ? 177.77200 188.77900 249.36800 1.000 41.14000 819 ALA B O 1
ATOM 12220 N N . ARG B 1 833 ? 176.02200 189.80500 248.40700 1.000 39.26000 820 ARG B N 1
ATOM 12221 C CA . ARG B 1 833 ? 175.79700 188.69700 247.48700 1.000 39.26000 820 ARG B CA 1
ATOM 12222 C C . ARG B 1 833 ? 175.66700 189.21200 246.06300 1.000 39.26000 820 ARG B C 1
ATOM 12223 O O . ARG B 1 833 ? 175.96900 188.49500 245.10500 1.000 39.26000 820 ARG B O 1
ATOM 12231 N N . ALA B 1 834 ? 175.22000 190.46000 245.91500 1.000 28.61000 821 ALA B N 1
ATOM 12232 C CA . ALA B 1 834 ? 175.06000 191.03100 244.58300 1.000 28.61000 821 ALA B CA 1
ATOM 12233 C C . ALA B 1 834 ? 176.40400 191.33800 243.94100 1.000 28.61000 821 ALA B C 1
ATOM 12234 O O . ALA B 1 834 ? 176.56800 191.15200 242.73100 1.000 28.61000 821 ALA B O 1
ATOM 12236 N N . TRP B 1 835 ? 177.37600 191.79800 244.72200 1.000 22.67000 822 TRP B N 1
ATOM 12237 C CA . TRP B 1 835 ? 178.69400 192.07100 244.17800 1.000 22.67000 822 TRP B CA 1
ATOM 12238 C C . TRP B 1 835 ? 179.66000 190.90700 244.31800 1.000 22.67000 822 TRP B C 1
ATOM 12239 O O . TRP B 1 835 ? 180.72700 190.94700 243.70900 1.000 22.67000 822 TRP B O 1
ATOM 12250 N N . LYS B 1 836 ? 179.32100 189.87700 245.08900 1.000 21.26000 823 LYS B N 1
ATOM 12251 C CA . LYS B 1 836 ? 180.15000 188.68100 245.14800 1.000 21.26000 823 LYS B CA 1
ATOM 12252 C C . LYS B 1 836 ? 179.79900 187.67400 244.06600 1.000 21.26000 823 LYS B C 1
ATOM 12253 O O . LYS B 1 836 ? 180.64900 186.85900 243.69800 1.000 21.26000 823 LYS B O 1
ATOM 12259 N N . THR B 1 837 ? 178.56900 187.71100 243.55700 1.000 14.74000 824 THR B N 1
ATOM 12260 C CA . THR B 1 837 ? 178.23500 186.97100 242.34700 1.000 14.74000 824 THR B CA 1
ATOM 12261 C C . THR B 1 837 ? 178.96800 187.55100 241.14400 1.000 14.74000 824 THR B C 1
ATOM 12262 O O . THR B 1 837 ? 179.34500 186.81200 240.22700 1.000 14.74000 824 THR B O 1
ATOM 12266 N N . PHE B 1 838 ? 179.21900 188.86400 241.15600 1.000 8.43000 825 PHE B N 1
ATOM 12267 C CA . PHE B 1 838 ? 179.93000 189.50900 240.05900 1.000 8.43000 825 PHE B CA 1
ATOM 12268 C C . PHE B 1 838 ? 181.38800 189.07300 239.99500 1.000 8.43000 825 PHE B C 1
ATOM 12269 O O . PHE B 1 838 ? 181.90500 188.82300 238.90500 1.000 8.43000 825 PHE B O 1
ATOM 12277 N N . ILE B 1 839 ? 182.06700 188.97600 241.14300 1.000 9.12000 826 ILE B N 1
ATOM 12278 C CA . ILE B 1 839 ? 183.46500 188.54500 241.14200 1.000 9.12000 826 ILE B CA 1
ATOM 12279 C C . ILE B 1 839 ? 183.57300 187.06700 240.80200 1.000 9.12000 826 ILE B C 1
ATOM 12280 O O . ILE B 1 839 ? 184.54400 186.63900 240.16700 1.000 9.12000 826 ILE B O 1
ATOM 12285 N N . GLY B 1 840 ? 182.58600 186.26800 241.20300 1.000 9.03000 827 GLY B N 1
ATOM 12286 C CA . GLY B 1 840 ? 182.58500 184.86200 240.84500 1.000 9.03000 827 GLY B CA 1
ATOM 12287 C C . GLY B 1 840 ? 182.39600 184.61200 239.36400 1.000 9.03000 827 GLY B C 1
ATOM 12288 O O . GLY B 1 840 ? 182.85700 183.59600 238.84600 1.000 9.03000 827 GLY B O 1
ATOM 12289 N N . THR B 1 841 ? 181.72900 185.52700 238.66300 1.000 5.26000 828 THR B N 1
ATOM 12290 C CA . THR B 1 841 ? 181.58000 185.38300 237.22100 1.000 5.26000 828 THR B CA 1
ATOM 12291 C C . THR B 1 841 ? 182.85800 185.77000 236.48400 1.000 5.26000 828 THR B C 1
ATOM 12292 O O . THR B 1 841 ? 183.20000 185.14600 235.47500 1.000 5.26000 828 THR B O 1
ATOM 12296 N N . VAL B 1 842 ? 183.58800 186.77500 236.98100 1.000 4.27000 829 VAL B N 1
ATOM 12297 C CA . VAL B 1 842 ? 184.88400 187.13300 236.40600 1.000 4.27000 829 VAL B CA 1
ATOM 12298 C C . VAL B 1 842 ? 185.89300 186.00000 236.58600 1.000 4.27000 829 VAL B C 1
ATOM 12299 O O . VAL B 1 842 ? 186.73400 185.76700 235.71400 1.000 4.27000 829 VAL B O 1
ATOM 12303 N N . ARG B 1 843 ? 185.81000 185.25700 237.69100 1.000 5.49000 830 ARG B N 1
ATOM 12304 C CA . ARG B 1 843 ? 186.74000 184.15200 237.90900 1.000 5.49000 830 ARG B CA 1
ATOM 12305 C C . ARG B 1 843 ? 186.40800 182.95500 237.02600 1.000 5.49000 830 ARG B C 1
ATOM 12306 O O . ARG B 1 843 ? 187.31500 182.30200 236.50200 1.000 5.49000 830 ARG B O 1
ATOM 12314 N N . VAL B 1 844 ? 185.11700 182.64600 236.86900 1.000 3.66000 831 VAL B N 1
ATOM 12315 C CA . VAL B 1 844 ? 184.68700 181.52000 236.04200 1.000 3.66000 831 VAL B CA 1
ATOM 12316 C C . VAL B 1 844 ? 185.01300 181.77700 234.57400 1.000 3.66000 831 VAL B C 1
ATOM 12317 O O . VAL B 1 844 ? 185.42400 180.86500 233.84300 1.000 3.66000 831 VAL B O 1
ATOM 12321 N N . THR B 1 845 ? 184.91100 183.03700 234.14400 1.000 3.76000 832 THR B N 1
ATOM 12322 C CA . THR B 1 845 ? 185.17300 183.39500 232.75200 1.000 3.76000 832 THR B CA 1
ATOM 12323 C C . THR B 1 845 ? 186.64400 183.22600 232.39100 1.000 3.76000 832 THR B C 1
ATOM 12324 O O . THR B 1 845 ? 186.96500 182.62700 231.36000 1.000 3.76000 832 THR B O 1
ATOM 12328 N N . THR B 1 846 ? 187.55500 183.70300 233.23600 1.000 6.44000 833 THR B N 1
ATOM 12329 C CA . THR B 1 846 ? 188.97000 183.56400 232.91800 1.000 6.44000 833 THR B CA 1
ATOM 12330 C C . THR B 1 846 ? 189.50100 182.15800 233.15900 1.000 6.44000 833 THR B C 1
ATOM 12331 O O . THR B 1 846 ? 190.50800 181.78400 232.55500 1.000 6.44000 833 THR B O 1
ATOM 12335 N N . ALA B 1 847 ? 188.85800 181.37300 234.02200 1.000 7.33000 834 ALA B N 1
ATOM 12336 C CA . ALA B 1 847 ? 189.21800 179.96600 234.13600 1.000 7.33000 834 ALA B CA 1
ATOM 12337 C C . ALA B 1 847 ? 188.81300 179.18800 232.89300 1.000 7.33000 834 ALA B C 1
ATOM 12338 O O . ALA B 1 847 ? 189.48100 178.21900 232.52500 1.000 7.33000 834 ALA B O 1
ATOM 12340 N N . ALA B 1 848 ? 187.73700 179.60500 232.23100 1.000 4.69000 835 ALA B N 1
ATOM 12341 C CA . ALA B 1 848 ? 187.28100 179.01200 230.98300 1.000 4.69000 835 ALA B CA 1
ATOM 12342 C C . ALA B 1 848 ? 188.05100 179.50200 229.76600 1.000 4.69000 835 ALA B C 1
ATOM 12343 O O . ALA B 1 848 ? 187.74000 179.05600 228.65800 1.000 4.69000 835 ALA B O 1
ATOM 12345 N N . HIS B 1 849 ? 189.02400 180.40300 229.95800 1.000 4.58000 836 HIS B N 1
ATOM 12346 C CA . HIS B 1 849 ? 189.81900 181.03700 228.89900 1.000 4.58000 836 HIS B CA 1
ATOM 12347 C C . HIS B 1 849 ? 188.93900 181.76200 227.88300 1.000 4.58000 836 HIS B C 1
ATOM 12348 O O . HIS B 1 849 ? 189.13600 181.66100 226.67300 1.000 4.58000 836 HIS B O 1
ATOM 12355 N N . LEU B 1 850 ? 187.96700 182.51100 228.38900 1.000 2.69000 837 LEU B N 1
ATOM 12356 C CA . LEU B 1 850 ? 187.06700 183.31300 227.57600 1.000 2.69000 837 LEU B CA 1
ATOM 12357 C C . LEU B 1 850 ? 187.34700 184.79200 227.79300 1.000 2.69000 837 LEU B C 1
ATOM 12358 O O . LEU B 1 850 ? 187.90500 185.19800 228.81300 1.000 2.69000 837 LEU B O 1
ATOM 12363 N N . ALA B 1 851 ? 186.95000 185.59900 226.81500 1.000 3.25000 838 ALA B N 1
ATOM 12364 C CA . ALA B 1 851 ? 187.02400 187.04600 226.92700 1.000 3.25000 838 ALA B CA 1
ATOM 12365 C C . ALA B 1 851 ? 185.83200 187.58200 227.71100 1.000 3.25000 838 ALA B C 1
ATOM 12366 O O . ALA B 1 851 ? 184.77400 186.96200 227.78200 1.000 3.25000 838 ALA B O 1
ATOM 12368 N N . LEU B 1 852 ? 186.01200 188.75800 228.29800 1.000 4.62000 839 LEU B N 1
ATOM 12369 C CA . LEU B 1 852 ? 184.98500 189.38300 229.11500 1.000 4.62000 839 LEU B CA 1
ATOM 12370 C C . LEU B 1 852 ? 184.78700 190.82500 228.68200 1.000 4.62000 839 LEU B C 1
ATOM 12371 O O . LEU B 1 852 ? 185.75700 191.53100 228.39500 1.000 4.62000 839 LEU B O 1
ATOM 12376 N N . LEU B 1 853 ? 183.52900 191.24800 228.61500 1.000 6.22000 840 LEU B N 1
ATOM 12377 C CA . LEU B 1 853 ? 183.16300 192.63500 228.35600 1.000 6.22000 840 LEU B CA 1
ATOM 12378 C C . LEU B 1 853 ? 182.15800 193.06800 229.40900 1.000 6.22000 840 LEU B C 1
ATOM 12379 O O . LEU B 1 853 ? 181.05800 192.51600 229.47700 1.000 6.22000 840 LEU B O 1
ATOM 12384 N N . VAL B 1 854 ? 182.53100 194.04800 230.22400 1.000 4.55000 841 VAL B N 1
ATOM 12385 C CA . VAL B 1 854 ? 181.66400 194.60000 231.25800 1.000 4.55000 841 VAL B CA 1
ATOM 12386 C C . VAL B 1 854 ? 181.29100 196.01800 230.85600 1.000 4.55000 841 VAL B C 1
ATOM 12387 O O . VAL B 1 854 ? 182.16900 196.84100 230.58600 1.000 4.55000 841 VAL B O 1
ATOM 12391 N N . ALA B 1 855 ? 179.99400 196.29900 230.80400 1.000 5.82000 842 ALA B N 1
ATOM 12392 C CA . ALA B 1 855 ? 179.49000 197.61900 230.45700 1.000 5.82000 842 ALA B CA 1
ATOM 12393 C C . ALA B 1 855 ? 179.01900 198.33100 231.71400 1.000 5.82000 842 ALA B C 1
ATOM 12394 O O . ALA B 1 855 ? 178.22200 197.78600 232.48000 1.000 5.82000 842 ALA B O 1
ATOM 12396 N N . LYS B 1 856 ? 179.50000 199.54800 231.91500 1.000 6.29000 843 LYS B N 1
ATOM 12397 C CA . LYS B 1 856 ? 179.18400 200.33100 233.09600 1.000 6.29000 843 LYS B CA 1
ATOM 12398 C C . LYS B 1 856 ? 178.28000 201.49200 232.70900 1.000 6.29000 843 LYS B C 1
ATOM 12399 O O . LYS B 1 856 ? 178.51200 202.15000 231.69100 1.000 6.29000 843 LYS B O 1
ATOM 12405 N N . ASN B 1 857 ? 177.25800 201.73100 233.53900 1.000 6.97000 844 ASN B N 1
ATOM 12406 C CA . ASN B 1 857 ? 176.15100 202.65600 233.27500 1.000 6.97000 844 ASN B CA 1
ATOM 12407 C C . ASN B 1 857 ? 175.45600 202.31600 231.95600 1.000 6.97000 844 ASN B C 1
ATOM 12408 O O . ASN B 1 857 ? 175.33900 203.14200 231.05200 1.000 6.97000 844 ASN B O 1
ATOM 12413 N N . ILE B 1 858 ? 174.98000 201.07000 231.87400 1.000 5.09000 845 ILE B N 1
ATOM 12414 C CA . ILE B 1 858 ? 174.37300 200.54600 230.65600 1.000 5.09000 845 ILE B CA 1
ATOM 12415 C C . ILE B 1 858 ? 173.03500 201.21400 230.34400 1.000 5.09000 845 ILE B C 1
ATOM 12416 O O . ILE B 1 858 ? 172.59800 201.20700 229.19000 1.000 5.09000 845 ILE B O 1
ATOM 12421 N N . SER B 1 859 ? 172.39400 201.85100 231.32100 1.000 7.26000 846 SER B N 1
ATOM 12422 C CA . SER B 1 859 ? 171.15800 202.57000 231.04600 1.000 7.26000 846 SER B CA 1
ATOM 12423 C C . SER B 1 859 ? 171.38100 203.88300 230.30600 1.000 7.26000 846 SER B C 1
ATOM 12424 O O . SER B 1 859 ? 170.41300 204.46000 229.80700 1.000 7.26000 846 SER B O 1
ATOM 12427 N N . PHE B 1 860 ? 172.61900 204.35900 230.21100 1.000 7.02000 847 PHE B N 1
ATOM 12428 C CA . PHE B 1 860 ? 172.95200 205.56000 229.46000 1.000 7.02000 847 PHE B CA 1
ATOM 12429 C C . PHE B 1 860 ? 173.44100 205.26400 228.05300 1.000 7.02000 847 PHE B C 1
ATOM 12430 O O . PHE B 1 860 ? 173.81500 206.19200 227.33500 1.000 7.02000 847 PHE B O 1
ATOM 12438 N N . PHE B 1 861 ? 173.46000 204.01300 227.65200 1.000 4.44000 848 PHE B N 1
ATOM 12439 C CA . PHE B 1 861 ? 173.92700 203.64500 226.33100 1.000 4.44000 848 PHE B CA 1
ATOM 12440 C C . PHE B 1 861 ? 172.85900 203.98900 225.29400 1.000 4.44000 848 PHE B C 1
ATOM 12441 O O . PHE B 1 861 ? 171.66700 203.97300 225.60400 1.000 4.44000 848 PHE B O 1
ATOM 12449 N N . PRO B 1 862 ? 173.25500 204.33500 224.06700 1.000 6.05000 849 PRO B N 1
ATOM 12450 C CA . PRO B 1 862 ? 172.26700 204.77600 223.07800 1.000 6.05000 849 PRO B CA 1
ATOM 12451 C C . PRO B 1 862 ? 171.41300 203.63300 222.56400 1.000 6.05000 849 PRO B C 1
ATOM 12452 O O . PRO B 1 862 ? 171.81700 202.47000 222.57100 1.000 6.05000 849 PRO B O 1
ATOM 12456 N N . SER B 1 863 ? 170.21700 203.98000 222.11000 1.000 7.87000 850 SER B N 1
ATOM 12457 C CA . SER B 1 863 ? 169.32300 203.01300 221.49900 1.000 7.87000 850 SER B CA 1
ATOM 12458 C C . SER B 1 863 ? 169.65100 202.91200 220.01200 1.000 7.87000 850 SER B C 1
ATOM 12459 O O . SER B 1 863 ? 170.62800 203.48600 219.53100 1.000 7.87000 850 SER B O 1
ATOM 12462 N N . ASN B 1 864 ? 168.83900 202.18200 219.26200 1.000 7.84000 851 ASN B N 1
ATOM 12463 C CA . ASN B 1 864 ? 169.13200 201.95600 217.85600 1.000 7.84000 851 ASN B CA 1
ATOM 12464 C C . ASN B 1 864 ? 168.68100 203.09800 216.95600 1.000 7.84000 851 ASN B C 1
ATOM 12465 O O . ASN B 1 864 ? 168.89300 203.02500 215.74400 1.000 7.84000 851 ASN B O 1
ATOM 12470 N N . VAL B 1 865 ? 168.07300 204.14700 217.50700 1.000 9.75000 852 VAL B N 1
ATOM 12471 C CA . VAL B 1 865 ? 167.60100 205.26700 216.70200 1.000 9.75000 852 VAL B CA 1
ATOM 12472 C C . VAL B 1 865 ? 168.18600 206.58000 217.20400 1.000 9.75000 852 VAL B C 1
ATOM 12473 O O . VAL B 1 865 ? 167.55100 207.63300 217.08000 1.000 9.75000 852 VAL B O 1
ATOM 12477 N N . GLU B 1 866 ? 169.39600 206.54600 217.76400 1.000 14.19000 853 GLU B N 1
ATOM 12478 C CA . GLU B 1 866 ? 169.95800 207.73600 218.39600 1.000 14.19000 853 GLU B CA 1
ATOM 12479 C C . GLU B 1 866 ? 170.95400 208.47200 217.50300 1.000 14.19000 853 GLU B C 1
ATOM 12480 O O . GLU B 1 866 ? 170.74500 209.65600 217.22300 1.000 14.19000 853 GLU B O 1
ATOM 12486 N N . GLN B 1 867 ? 172.02900 207.80000 217.06600 1.000 15.06000 854 GLN B N 1
ATOM 12487 C CA . GLN B 1 867 ? 172.99400 208.32500 216.09300 1.000 15.06000 854 GLN B CA 1
ATOM 12488 C C . GLN B 1 867 ? 173.67700 209.63100 216.49900 1.000 15.06000 854 GLN B C 1
ATOM 12489 O O . GLN B 1 867 ? 173.20600 210.70700 216.11400 1.000 15.06000 854 GLN B O 1
ATOM 12495 N N . PHE B 1 868 ? 174.66300 209.54800 217.39800 1.000 11.95000 855 PHE B N 1
ATOM 12496 C CA . PHE B 1 868 ? 175.61200 210.63100 217.66900 1.000 11.95000 855 PHE B CA 1
ATOM 12497 C C . PHE B 1 868 ? 176.08800 211.31700 216.39400 1.000 11.95000 855 PHE B C 1
ATOM 12498 O O . PHE B 1 868 ? 176.49300 210.65900 215.43400 1.000 11.95000 855 PHE B O 1
ATOM 12506 N N . SER B 1 869 ? 176.03800 212.64800 216.39400 1.000 18.12000 856 SER B N 1
ATOM 12507 C CA . SER B 1 869 ? 176.44900 213.43000 215.23400 1.000 18.12000 856 SER B CA 1
ATOM 12508 C C . SER B 1 869 ? 177.95200 213.67400 215.21100 1.000 18.12000 856 SER B C 1
ATOM 12509 O O . SER B 1 869 ? 178.56400 213.66500 214.13900 1.000 18.12000 856 SER B O 1
ATOM 12512 N N . GLU B 1 870 ? 178.55700 213.90200 216.37100 1.000 19.78000 857 GLU B N 1
ATOM 12513 C CA . GLU B 1 870 ? 180.00500 213.94000 216.47700 1.000 19.78000 857 GLU B CA 1
ATOM 12514 C C . GLU B 1 870 ? 180.39000 213.41900 217.85100 1.000 19.78000 857 GLU B C 1
ATOM 12515 O O . GLU B 1 870 ? 179.56200 213.34100 218.76100 1.000 19.78000 857 GLU B O 1
ATOM 12521 N N . GLY B 1 871 ? 181.65000 213.05100 217.98700 1.000 12.23000 858 GLY B N 1
ATOM 12522 C CA . GLY B 1 871 ? 182.14700 212.56600 219.25600 1.000 12.23000 858 GLY B CA 1
ATOM 12523 C C . GLY B 1 871 ? 183.39000 211.73300 219.05300 1.000 12.23000 858 GLY B C 1
ATOM 12524 O O . GLY B 1 871 ? 183.86600 211.54200 217.93800 1.000 12.23000 858 GLY B O 1
ATOM 12525 N N . ASN B 1 872 ? 183.90200 211.23400 220.16800 1.000 7.92000 859 ASN B N 1
ATOM 12526 C CA . ASN B 1 872 ? 185.08700 210.39800 220.17100 1.000 7.92000 859 ASN B CA 1
ATOM 12527 C C . ASN B 1 872 ? 184.73900 209.00100 220.66100 1.000 7.92000 859 ASN B C 1
ATOM 12528 O O . ASN B 1 872 ? 183.62500 208.73300 221.10600 1.000 7.92000 859 ASN B O 1
ATOM 12533 N N . ILE B 1 873 ? 185.69900 208.09500 220.51800 1.000 5.24000 860 ILE B N 1
ATOM 12534 C CA . ILE B 1 873 ? 185.71700 206.82100 221.22400 1.000 5.24000 860 ILE B CA 1
ATOM 12535 C C . ILE B 1 873 ? 187.14500 206.68000 221.72200 1.000 5.24000 860 ILE B C 1
ATOM 12536 O O . ILE B 1 873 ? 188.06900 206.52800 220.91700 1.000 5.24000 860 ILE B O 1
ATOM 12541 N N . ASP B 1 874 ? 187.33800 206.77100 223.03000 1.000 6.46000 861 ASP B N 1
ATOM 12542 C CA . ASP B 1 874 ? 188.67100 206.82300 223.60800 1.000 6.46000 861 ASP B CA 1
ATOM 12543 C C . ASP B 1 874 ? 189.08100 205.44500 224.09800 1.000 6.46000 861 ASP B C 1
ATOM 12544 O O . ASP B 1 874 ? 188.35500 204.81300 224.86900 1.000 6.46000 861 ASP B O 1
ATOM 12549 N N . VAL B 1 875 ? 190.23700 204.98300 223.64200 1.000 7.86000 862 VAL B N 1
ATOM 12550 C CA . VAL B 1 875 ? 190.78800 203.69400 224.03200 1.000 7.86000 862 VAL B CA 1
ATOM 12551 C C . VAL B 1 875 ? 192.01200 203.95600 224.88700 1.000 7.86000 862 VAL B C 1
ATOM 12552 O O . VAL B 1 875 ? 192.96900 204.59200 224.43400 1.000 7.86000 862 VAL B O 1
ATOM 12556 N N . TRP B 1 876 ? 191.98200 203.44400 226.10900 1.000 6.23000 863 TRP B N 1
ATOM 12557 C CA . TRP B 1 876 ? 193.09200 203.59000 227.02700 1.000 6.23000 863 TRP B CA 1
ATOM 12558 C C . TRP B 1 876 ? 193.76700 202.24200 227.16500 1.000 6.23000 863 TRP B C 1
ATOM 12559 O O . TRP B 1 876 ? 193.40800 201.44100 228.01500 1.000 6.23000 863 TRP B O 1
ATOM 12570 N N . TRP B 1 877 ? 194.74500 201.99500 226.30500 1.000 14.19000 864 TRP B N 1
ATOM 12571 C CA . TRP B 1 877 ? 195.47300 200.73800 226.30100 1.000 14.19000 864 TRP B CA 1
ATOM 12572 C C . TRP B 1 877 ? 196.63700 200.76700 227.28100 1.000 14.19000 864 TRP B C 1
ATOM 12573 O O . TRP B 1 877 ? 197.49000 201.64100 227.21500 1.000 14.19000 864 TRP B O 1
ATOM 12584 N N . ILE B 1 878 ? 196.66600 199.80300 228.19400 1.000 14.75000 865 ILE B N 1
ATOM 12585 C CA . ILE B 1 878 ? 197.72700 199.73800 229.19000 1.000 14.75000 865 ILE B CA 1
ATOM 12586 C C . ILE B 1 878 ? 198.42400 198.38100 229.26000 1.000 14.75000 865 ILE B C 1
ATOM 12587 O O . ILE B 1 878 ? 197.96200 197.46300 229.92800 1.000 14.75000 865 ILE B O 1
ATOM 12592 N N . VAL B 1 879 ? 199.54400 198.28100 228.55500 1.000 18.69000 866 VAL B N 1
ATOM 12593 C CA . VAL B 1 879 ? 200.38300 197.08400 228.51500 1.000 18.69000 866 VAL B CA 1
ATOM 12594 C C . VAL B 1 879 ? 199.70400 195.71400 228.44800 1.000 18.69000 866 VAL B C 1
ATOM 12595 O O . VAL B 1 879 ? 200.29400 194.72700 228.87800 1.000 18.69000 866 VAL B O 1
ATOM 12599 N N . HIS B 1 880 ? 198.49200 195.62800 227.91400 1.000 17.74000 867 HIS B N 1
ATOM 12600 C CA . HIS B 1 880 ? 197.83000 194.32800 227.84100 1.000 17.74000 867 HIS B CA 1
ATOM 12601 C C . HIS B 1 880 ? 196.57800 194.30000 226.97700 1.000 17.74000 867 HIS B C 1
ATOM 12602 O O . HIS B 1 880 ? 195.80900 195.25700 226.95800 1.000 17.74000 867 HIS B O 1
ATOM 12609 N N . ASP B 1 881 ? 196.36700 193.19100 226.27300 1.000 17.16000 868 ASP B N 1
ATOM 12610 C CA . ASP B 1 881 ? 195.15400 193.03100 225.45400 1.000 17.16000 868 ASP B CA 1
ATOM 12611 C C . ASP B 1 881 ? 195.00700 194.11300 224.38800 1.000 17.16000 868 ASP B C 1
ATOM 12612 O O . ASP B 1 881 ? 193.92200 194.65800 224.18700 1.000 17.16000 868 ASP B O 1
ATOM 12617 N N . GLY B 1 882 ? 196.09700 194.40700 223.67700 1.000 16.77000 869 GLY B N 1
ATOM 12618 C CA . GLY B 1 882 ? 196.06100 195.47400 222.69100 1.000 16.77000 869 GLY B CA 1
ATOM 12619 C C . GLY B 1 882 ? 195.25700 195.14200 221.45100 1.000 16.77000 869 GLY B C 1
ATOM 12620 O O . GLY B 1 882 ? 194.62500 196.02800 220.86700 1.000 16.77000 869 GLY B O 1
ATOM 12621 N N . GLY B 1 883 ? 195.26500 193.87400 221.03300 1.000 16.85000 870 GLY B N 1
ATOM 12622 C CA . GLY B 1 883 ? 194.53500 193.48600 219.83900 1.000 16.85000 870 GLY B CA 1
ATOM 12623 C C . GLY B 1 883 ? 193.03200 193.52900 220.00700 1.000 16.85000 870 GLY B C 1
ATOM 12624 O O . GLY B 1 883 ? 192.30400 193.74000 219.03600 1.000 16.85000 870 GLY B O 1
ATOM 12625 N N . MET B 1 884 ? 192.54400 193.33500 221.23000 1.000 14.59000 871 MET B N 1
ATOM 12626 C CA . MET B 1 884 ? 191.10700 193.36000 221.46500 1.000 14.59000 871 MET B CA 1
ATOM 12627 C C . MET B 1 884 ? 190.59100 194.77200 221.69800 1.000 14.59000 871 MET B C 1
ATOM 12628 O O . MET B 1 884 ? 189.46500 195.08700 221.30500 1.000 14.59000 871 MET B O 1
ATOM 12633 N N . LEU B 1 885 ? 191.39500 195.63900 222.30800 1.000 10.96000 872 LEU B N 1
ATOM 12634 C CA . LEU B 1 885 ? 190.98600 197.02300 222.50900 1.000 10.96000 872 LEU B CA 1
ATOM 12635 C C . LEU B 1 885 ? 191.02400 197.85300 221.23800 1.000 10.96000 872 LEU B C 1
ATOM 12636 O O . LEU B 1 885 ? 190.49600 198.96500 221.24300 1.000 10.96000 872 LEU B O 1
ATOM 12641 N N . MET B 1 886 ? 191.63300 197.36500 220.16000 1.000 18.84000 873 MET B N 1
ATOM 12642 C CA . MET B 1 886 ? 191.61300 198.08100 218.89600 1.000 18.84000 873 MET B CA 1
ATOM 12643 C C . MET B 1 886 ? 190.65100 197.49600 217.87800 1.000 18.84000 873 MET B C 1
ATOM 12644 O O . MET B 1 886 ? 190.23100 198.21500 216.97000 1.000 18.84000 873 MET B O 1
ATOM 12649 N N . LEU B 1 887 ? 190.28500 196.22300 218.01000 1.000 12.01000 874 LEU B N 1
ATOM 12650 C CA . LEU B 1 887 ? 189.28100 195.65700 217.12200 1.000 12.01000 874 LEU B CA 1
ATOM 12651 C C . LEU B 1 887 ? 187.88800 196.14900 217.48400 1.000 12.01000 874 LEU B C 1
ATOM 12652 O O . LEU B 1 887 ? 187.06400 196.39600 216.59800 1.000 12.01000 874 LEU B O 1
ATOM 12657 N N . LEU B 1 888 ? 187.62000 196.31900 218.77800 1.000 8.73000 875 LEU B N 1
ATOM 12658 C CA . LEU B 1 888 ? 186.26800 196.64600 219.22700 1.000 8.73000 875 LEU B CA 1
ATOM 12659 C C . LEU B 1 888 ? 185.75300 198.02700 218.81600 1.000 8.73000 875 LEU B C 1
ATOM 12660 O O . LEU B 1 888 ? 184.56000 198.11100 218.48400 1.000 8.73000 875 LEU B O 1
ATOM 12665 N N . PRO B 1 889 ? 186.52900 199.12600 218.82000 1.000 8.39000 876 PRO B N 1
ATOM 12666 C CA . PRO B 1 889 ? 185.98300 200.35800 218.23100 1.000 8.39000 876 PRO B CA 1
ATOM 12667 C C . PRO B 1 889 ? 185.84600 200.30000 216.72700 1.000 8.39000 876 PRO B C 1
ATOM 12668 O O . PRO B 1 889 ? 184.96000 200.96500 216.18300 1.000 8.39000 876 PRO B O 1
ATOM 12672 N N . PHE B 1 890 ? 186.70100 199.54300 216.04000 1.000 12.35000 877 PHE B N 1
ATOM 12673 C CA . PHE B 1 890 ? 186.58800 199.40900 214.59500 1.000 12.35000 877 PHE B CA 1
ATOM 12674 C C . PHE B 1 890 ? 185.34400 198.62500 214.20600 1.000 12.35000 877 PHE B C 1
ATOM 12675 O O . PHE B 1 890 ? 184.72600 198.92000 213.18000 1.000 12.35000 877 PHE B O 1
ATOM 12683 N N . LEU B 1 891 ? 184.95300 197.63900 215.01300 1.000 8.85000 878 LEU B N 1
ATOM 12684 C CA . LEU B 1 891 ? 183.72000 196.91000 214.74300 1.000 8.85000 878 LEU B CA 1
ATOM 12685 C C . LEU B 1 891 ? 182.49900 197.73700 215.09500 1.000 8.85000 878 LEU B C 1
ATOM 12686 O O . LEU B 1 891 ? 181.46400 197.63500 214.43300 1.000 8.85000 878 LEU B O 1
ATOM 12691 N N . LEU B 1 892 ? 182.59600 198.54400 216.13900 1.000 6.56000 879 LEU B N 1
ATOM 12692 C CA . LEU B 1 892 ? 181.46200 199.32300 216.59600 1.000 6.56000 879 LEU B CA 1
ATOM 12693 C C . LEU B 1 892 ? 181.19400 200.51800 215.69500 1.000 6.56000 879 LEU B C 1
ATOM 12694 O O . LEU B 1 892 ? 180.05400 200.97800 215.61600 1.000 6.56000 879 LEU B O 1
ATOM 12699 N N . LYS B 1 893 ? 182.21400 201.00100 214.99000 1.000 8.54000 880 LYS B N 1
ATOM 12700 C CA . LYS B 1 893 ? 182.10700 202.17400 214.13800 1.000 8.54000 880 LYS B CA 1
ATOM 12701 C C . LYS B 1 893 ? 181.37500 201.90500 212.82800 1.000 8.54000 880 LYS B C 1
ATOM 12702 O O . LYS B 1 893 ? 180.94600 202.86100 212.17500 1.000 8.54000 880 LYS B O 1
ATOM 12708 N N . GLN B 1 894 ? 181.20200 200.64700 212.42300 1.000 8.92000 881 GLN B N 1
ATOM 12709 C CA . GLN B 1 894 ? 180.44900 200.33900 211.21300 1.000 8.92000 881 GLN B CA 1
ATOM 12710 C C . GLN B 1 894 ? 178.99100 200.00800 211.50700 1.000 8.92000 881 GLN B C 1
ATOM 12711 O O . GLN B 1 894 ? 178.32300 199.35200 210.70400 1.000 8.92000 881 GLN B O 1
ATOM 12717 N N . HIS B 1 895 ? 178.48700 200.45400 212.65000 1.000 7.15000 882 HIS B N 1
ATOM 12718 C CA . HIS B 1 895 ? 177.06500 200.51900 212.93000 1.000 7.15000 882 HIS B CA 1
ATOM 12719 C C . HIS B 1 895 ? 176.63700 201.96900 212.76300 1.000 7.15000 882 HIS B C 1
ATOM 12720 O O . HIS B 1 895 ? 177.46600 202.87900 212.83900 1.000 7.15000 882 HIS B O 1
ATOM 12727 N N . LYS B 1 896 ? 175.34100 202.17800 212.51700 1.000 10.97000 883 LYS B N 1
ATOM 12728 C CA . LYS B 1 896 ? 174.83400 203.51300 212.21000 1.000 10.97000 883 LYS B CA 1
ATOM 12729 C C . LYS B 1 896 ? 174.91400 204.45600 213.40400 1.000 10.97000 883 LYS B C 1
ATOM 12730 O O . LYS B 1 896 ? 175.00800 205.67300 213.21900 1.000 10.97000 883 LYS B O 1
ATOM 12736 N N . VAL B 1 897 ? 174.88300 203.91900 214.62500 1.000 8.56000 884 VAL B N 1
ATOM 12737 C CA . VAL B 1 897 ? 174.87200 204.75500 215.82200 1.000 8.56000 884 VAL B CA 1
ATOM 12738 C C . VAL B 1 897 ? 176.23800 205.39600 216.04300 1.000 8.56000 884 VAL B C 1
ATOM 12739 O O . VAL B 1 897 ? 176.34500 206.59800 216.31200 1.000 8.56000 884 VAL B O 1
ATOM 12743 N N . TRP B 1 898 ? 177.30300 204.61200 215.89000 1.000 6.46000 885 TRP B N 1
ATOM 12744 C CA . TRP B 1 898 ? 178.66100 205.04300 216.18100 1.000 6.46000 885 TRP B CA 1
ATOM 12745 C C . TRP B 1 898 ? 179.43600 205.42300 214.92900 1.000 6.46000 885 TRP B C 1
ATOM 12746 O O . TRP B 1 898 ? 180.66800 205.44200 214.95800 1.000 6.46000 885 TRP B O 1
ATOM 12757 N N . ARG B 1 899 ? 178.73900 205.73000 213.83500 1.000 12.56000 886 ARG B N 1
ATOM 12758 C CA . ARG B 1 899 ? 179.38800 205.86000 212.53400 1.000 12.56000 886 ARG B CA 1
ATOM 12759 C C . ARG B 1 899 ? 180.21900 207.13500 212.43400 1.000 12.56000 886 ARG B C 1
ATOM 12760 O O . ARG B 1 899 ? 181.28900 207.13600 211.81700 1.000 12.56000 886 ARG B O 1
ATOM 12768 N N . LYS B 1 900 ? 179.76200 208.22100 213.05200 1.000 14.61000 887 LYS B N 1
ATOM 12769 C CA . LYS B 1 900 ? 180.38500 209.52500 212.88500 1.000 14.61000 887 LYS B CA 1
ATOM 12770 C C . LYS B 1 900 ? 181.34200 209.87900 214.01600 1.000 14.61000 887 LYS B C 1
ATOM 12771 O O . LYS B 1 900 ? 181.69400 211.05100 214.17400 1.000 14.61000 887 LYS B O 1
ATOM 12777 N N . CYS B 1 901 ? 181.77700 208.89900 214.79500 1.000 9.94000 888 CYS B N 1
ATOM 12778 C CA . CYS B 1 901 ? 182.74900 209.14100 215.84600 1.000 9.94000 888 CYS B CA 1
ATOM 12779 C C . CYS B 1 901 ? 184.16100 208.89500 215.32800 1.000 9.94000 888 CYS B C 1
ATOM 12780 O O . CYS B 1 901 ? 184.36700 208.25400 214.30000 1.000 9.94000 888 CYS B O 1
ATOM 12783 N N . SER B 1 902 ? 185.13900 209.42900 216.04800 1.000 7.44000 889 SER B N 1
ATOM 12784 C CA . SER B 1 902 ? 186.53900 209.25100 215.70600 1.000 7.44000 889 SER B CA 1
ATOM 12785 C C . SER B 1 902 ? 187.25100 208.53600 216.84200 1.000 7.44000 889 SER B C 1
ATOM 12786 O O . SER B 1 902 ? 186.96200 208.77500 218.01300 1.000 7.44000 889 SER B O 1
ATOM 12789 N N . ILE B 1 903 ? 188.18000 207.65900 216.49400 1.000 6.44000 890 ILE B N 1
ATOM 12790 C CA . ILE B 1 903 ? 188.84900 206.81000 217.46900 1.000 6.44000 890 ILE B CA 1
ATOM 12791 C C . ILE B 1 903 ? 190.13500 207.48100 217.92800 1.000 6.44000 890 ILE B C 1
ATOM 12792 O O . ILE B 1 903 ? 190.97000 207.86900 217.10700 1.000 6.44000 890 ILE B O 1
ATOM 12797 N N . ARG B 1 904 ? 190.29400 207.61800 219.24000 1.000 6.78000 891 ARG B N 1
ATOM 12798 C CA . ARG B 1 904 ? 191.51100 208.13400 219.84900 1.000 6.78000 891 ARG B CA 1
ATOM 12799 C C . ARG B 1 904 ? 192.09100 207.06700 220.76100 1.000 6.78000 891 ARG B C 1
ATOM 12800 O O . ARG B 1 904 ? 191.37500 206.51100 221.59700 1.000 6.78000 891 ARG B O 1
ATOM 12808 N N . ILE B 1 905 ? 193.38100 206.78900 220.61300 1.000 7.85000 892 ILE B N 1
ATOM 12809 C CA . ILE B 1 905 ? 194.05300 205.73600 221.36200 1.000 7.85000 892 ILE B CA 1
ATOM 12810 C C . ILE B 1 905 ? 195.11800 206.37100 222.23800 1.000 7.85000 892 ILE B C 1
ATOM 12811 O O . ILE B 1 905 ? 195.95300 207.13600 221.75000 1.000 7.85000 892 ILE B O 1
ATOM 12816 N N . PHE 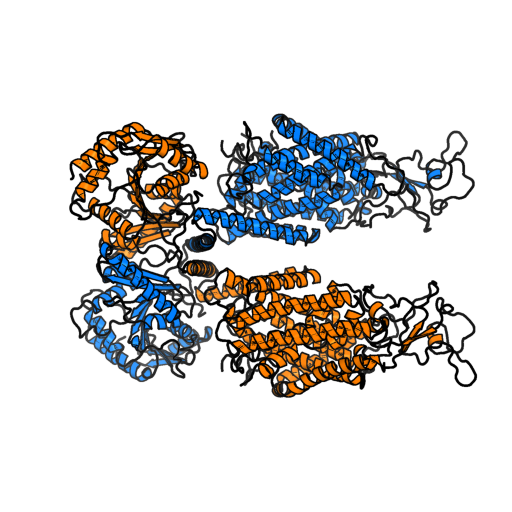B 1 906 ? 195.08700 206.05100 223.52900 1.000 7.58000 893 PHE B N 1
ATOM 12817 C CA . PHE B 1 906 ? 196.00700 206.59300 224.51600 1.000 7.58000 893 PHE B CA 1
ATOM 12818 C C . PHE B 1 906 ? 196.78000 205.46600 225.18100 1.000 7.58000 893 PHE B C 1
ATOM 12819 O O . PHE B 1 906 ? 196.20400 204.43700 225.53800 1.000 7.58000 893 PHE B O 1
ATOM 12827 N N . THR B 1 907 ? 198.08700 205.66300 225.34100 1.000 17.99000 894 THR B N 1
ATOM 12828 C CA . THR B 1 907 ? 198.93400 204.78000 226.13200 1.000 17.99000 894 THR B CA 1
ATOM 12829 C C . THR B 1 907 ? 199.56700 205.59000 227.24600 1.000 17.99000 894 THR B C 1
ATOM 12830 O O . THR B 1 907 ? 199.62300 206.81900 227.16500 1.000 17.99000 894 THR B O 1
ATOM 12834 N N . VAL B 1 908 ? 200.04700 204.90700 228.27800 1.000 27.58000 895 VAL B N 1
ATOM 12835 C CA . VAL B 1 908 ? 200.71300 205.56700 229.39400 1.000 27.58000 895 VAL B CA 1
ATOM 12836 C C . VAL B 1 908 ? 202.20900 205.27500 229.30900 1.000 27.58000 895 VAL B C 1
ATOM 12837 O O . VAL B 1 908 ? 202.62400 204.17500 228.93200 1.000 27.58000 895 VAL B O 1
ATOM 12841 N N . ALA B 1 909 ? 203.02400 206.28100 229.60600 1.000 42.41000 896 ALA B N 1
ATOM 12842 C CA . ALA B 1 909 ? 204.47700 206.16800 229.55300 1.000 42.41000 896 ALA B CA 1
ATOM 12843 C C . ALA B 1 909 ? 205.03200 206.30000 230.96300 1.000 42.41000 896 ALA B C 1
ATOM 12844 O O . ALA B 1 909 ? 204.65400 207.21500 231.70100 1.000 42.41000 896 ALA B O 1
ATOM 12846 N N . GLN B 1 910 ? 205.91600 205.37800 231.33600 1.000 57.79000 897 GLN B N 1
ATOM 12847 C CA . GLN B 1 910 ? 206.65100 205.48000 232.58800 1.000 57.79000 897 GLN B CA 1
ATOM 12848 C C . GLN B 1 910 ? 208.08800 205.84900 232.22900 1.000 57.79000 897 GLN B C 1
ATOM 12849 O O . GLN B 1 910 ? 208.49000 205.68500 231.07300 1.000 57.79000 897 GLN B O 1
ATOM 12855 N N . LEU B 1 911 ? 208.86400 206.34500 233.19600 1.000 62.16000 898 LEU B N 1
ATOM 12856 C CA . LEU B 1 911 ? 210.18300 206.92300 232.95300 1.000 62.16000 898 LEU B CA 1
ATOM 12857 C C . LEU B 1 911 ? 211.21100 205.92500 232.43300 1.000 62.16000 898 LEU B C 1
ATOM 12858 O O . LEU B 1 911 ? 212.16600 206.31700 231.75700 1.000 62.16000 898 LEU B O 1
ATOM 12863 N N . GLU B 1 912 ? 211.03000 204.63800 232.72600 1.000 61.84000 899 GLU B N 1
ATOM 12864 C CA . GLU B 1 912 ? 212.04400 203.64800 232.38000 1.000 61.84000 899 GLU B CA 1
ATOM 12865 C C . GLU B 1 912 ? 211.84400 203.05600 230.98600 1.000 61.84000 899 GLU B C 1
ATOM 12866 O O . GLU B 1 912 ? 211.96700 201.84000 230.81300 1.000 61.84000 899 GLU B O 1
ATOM 12872 N N . ASP B 1 913 ? 211.58700 203.92500 229.99800 1.000 61.35000 900 ASP B N 1
ATOM 12873 C CA . ASP B 1 913 ? 211.48800 203.65700 228.55900 1.000 61.35000 900 ASP B CA 1
ATOM 12874 C C . ASP B 1 913 ? 211.41600 204.97400 227.79600 1.000 61.35000 900 ASP B C 1
ATOM 12875 O O . ASP B 1 913 ? 211.33200 206.04400 228.40600 1.000 61.35000 900 ASP B O 1
ATOM 12880 N N . ASN B 1 914 ? 211.42800 204.90600 226.46600 1.000 58.89000 901 ASN B N 1
ATOM 12881 C CA . ASN B 1 914 ? 211.36000 206.09300 225.62600 1.000 58.89000 901 ASN B CA 1
ATOM 12882 C C . ASN B 1 914 ? 209.96600 206.20400 225.02800 1.000 58.89000 901 ASN B C 1
ATOM 12883 O O . ASN B 1 914 ? 209.31000 205.19800 224.74800 1.000 58.89000 901 ASN B O 1
ATOM 12888 N N . SER B 1 915 ? 209.52300 207.44700 224.82900 1.000 51.98000 902 SER B N 1
ATOM 12889 C CA . SER B 1 915 ? 208.14700 207.73500 224.45200 1.000 51.98000 902 SER B CA 1
ATOM 12890 C C . SER B 1 915 ? 207.92200 207.91000 222.95800 1.000 51.98000 902 SER B C 1
ATOM 12891 O O . SER B 1 915 ? 206.82500 207.60300 222.48200 1.000 51.98000 902 SER B O 1
ATOM 12894 N N . ILE B 1 916 ? 208.91300 208.39400 222.21300 1.000 52.30000 903 ILE B N 1
ATOM 12895 C CA . ILE B 1 916 ? 208.72700 208.73000 220.80500 1.000 52.30000 903 ILE B CA 1
ATOM 12896 C C . ILE B 1 916 ? 208.72500 207.45900 219.96500 1.000 52.30000 903 ILE B C 1
ATOM 12897 O O . ILE B 1 916 ? 207.91700 207.31500 219.04100 1.000 52.30000 903 ILE B O 1
ATOM 12902 N N . GLN B 1 917 ? 209.63100 206.53300 220.28500 1.000 55.21000 904 GLN B N 1
ATOM 12903 C CA . GLN B 1 917 ? 209.71200 205.26200 219.57100 1.000 55.21000 904 GLN B CA 1
ATOM 12904 C C . GLN B 1 917 ? 208.47600 204.40000 219.79500 1.000 55.21000 904 GLN B C 1
ATOM 12905 O O . GLN B 1 917 ? 208.03900 203.70300 218.87200 1.000 55.21000 904 GLN B O 1
ATOM 12911 N N . MET B 1 918 ? 207.88800 204.46300 220.99200 1.000 51.65000 905 MET B N 1
ATOM 12912 C CA . MET B 1 918 ? 206.70100 203.67200 221.29800 1.000 51.65000 905 MET B CA 1
ATOM 12913 C C . MET B 1 918 ? 205.48100 204.19400 220.55000 1.000 51.65000 905 MET B C 1
ATOM 12914 O O . MET B 1 918 ? 204.54700 203.43800 220.25900 1.000 51.65000 905 MET B O 1
ATOM 12919 N N . LYS B 1 919 ? 205.48600 205.48200 220.20200 1.000 44.79000 906 LYS B N 1
ATOM 12920 C CA . LYS B 1 919 ? 204.36300 206.07400 219.48300 1.000 44.79000 906 LYS B CA 1
ATOM 12921 C C . LYS B 1 919 ? 204.31800 205.61500 218.03000 1.000 44.79000 906 LYS B C 1
ATOM 12922 O O . LYS B 1 919 ? 203.26800 205.19200 217.53600 1.000 44.79000 906 LYS B O 1
ATOM 12928 N N . LYS B 1 920 ? 205.44900 205.68600 217.32500 1.000 50.81000 907 LYS B N 1
ATOM 12929 C CA . LYS B 1 920 ? 205.44300 205.33900 215.90700 1.000 50.81000 907 LYS B CA 1
ATOM 12930 C C . LYS B 1 920 ? 205.49800 203.83100 215.69500 1.000 50.81000 907 LYS B C 1
ATOM 12931 O O . LYS B 1 920 ? 205.26100 203.34100 214.58800 1.000 50.81000 907 LYS B O 1
ATOM 12937 N N . ASP B 1 921 ? 205.82100 203.07600 216.74500 1.000 52.30000 908 ASP B N 1
ATOM 12938 C CA . ASP B 1 921 ? 205.62000 201.63200 216.71600 1.000 52.30000 908 ASP B CA 1
ATOM 12939 C C . ASP B 1 921 ? 204.13500 201.30100 216.76900 1.000 52.30000 908 ASP B C 1
ATOM 12940 O O . ASP B 1 921 ? 203.70800 200.25700 216.26700 1.000 52.30000 908 ASP B O 1
ATOM 12945 N N . LEU B 1 922 ? 203.34200 202.18400 217.37600 1.000 43.21000 909 LEU B N 1
ATOM 12946 C CA . LEU B 1 922 ? 201.89900 201.99800 217.45600 1.000 43.21000 909 LEU B CA 1
ATOM 12947 C C . LEU B 1 922 ? 201.19400 202.58300 216.23900 1.000 43.21000 909 LEU B C 1
ATOM 12948 O O . LEU B 1 922 ? 200.16800 202.05500 215.79900 1.000 43.21000 909 LEU B O 1
ATOM 12953 N N . ALA B 1 923 ? 201.73300 203.67100 215.68900 1.000 46.98000 910 ALA B N 1
ATOM 12954 C CA . ALA B 1 923 ? 201.21400 204.27000 214.46600 1.000 46.98000 910 ALA B CA 1
ATOM 12955 C C . ALA B 1 923 ? 201.37400 203.30700 213.29800 1.000 46.98000 910 ALA B C 1
ATOM 12956 O O . ALA B 1 923 ? 200.46200 203.15600 212.48300 1.000 46.98000 910 ALA B O 1
ATOM 12958 N N . THR B 1 924 ? 202.52700 202.63800 213.22800 1.000 51.20000 911 THR B N 1
ATOM 12959 C CA . THR B 1 924 ? 202.74900 201.62700 212.20200 1.000 51.20000 911 THR B CA 1
ATOM 12960 C C . THR B 1 924 ? 201.89000 200.38800 212.44700 1.000 51.20000 911 THR B C 1
ATOM 12961 O O . THR B 1 924 ? 201.47800 199.72200 211.49000 1.000 51.20000 911 THR B O 1
ATOM 12965 N N . PHE B 1 925 ? 201.54400 200.10900 213.70300 1.000 48.32000 912 PHE B N 1
ATOM 12966 C CA . PHE B 1 925 ? 200.67500 198.99400 214.06100 1.000 48.32000 912 PHE B CA 1
ATOM 12967 C C . PHE B 1 925 ? 199.23600 199.23100 213.60100 1.000 48.32000 912 PHE B C 1
ATOM 12968 O O . PHE B 1 925 ? 198.46100 198.28200 213.45300 1.000 48.32000 912 PHE B O 1
ATOM 12976 N N . LEU B 1 926 ? 198.88000 200.49100 213.33400 1.000 47.77000 913 LEU B N 1
ATOM 12977 C CA . LEU B 1 926 ? 197.53400 200.83200 212.88200 1.000 47.77000 913 LEU B CA 1
ATOM 12978 C C . LEU B 1 926 ? 197.49400 201.14400 211.38800 1.000 47.77000 913 LEU B C 1
ATOM 12979 O O . LEU B 1 926 ? 196.47600 200.91800 210.72600 1.000 47.77000 913 LEU B O 1
ATOM 12984 N N . TYR B 1 927 ? 198.58900 201.68400 210.84600 1.000 57.18000 914 TYR B N 1
ATOM 12985 C CA . TYR B 1 927 ? 198.57300 202.23900 209.49300 1.000 57.18000 914 TYR B CA 1
ATOM 12986 C C . TYR B 1 927 ? 198.55100 201.13600 208.43700 1.000 57.18000 914 TYR B C 1
ATOM 12987 O O . TYR B 1 927 ? 198.08100 201.33800 207.31200 1.000 57.18000 914 TYR B O 1
ATOM 12996 N N . HIS B 1 928 ? 199.00800 199.94100 208.80200 1.000 60.12000 915 HIS B N 1
ATOM 12997 C CA . HIS B 1 928 ? 198.99200 198.82500 207.86600 1.000 60.12000 915 HIS B CA 1
ATOM 12998 C C . HIS B 1 928 ? 197.63000 198.14600 207.82900 1.000 60.12000 915 HIS B C 1
ATOM 12999 O O . HIS B 1 928 ? 197.41500 197.22200 207.03800 1.000 60.12000 915 HIS B O 1
ATOM 13006 N N . LEU B 1 929 ? 196.69900 198.60000 208.66500 1.000 52.05000 916 LEU B N 1
ATOM 13007 C CA . LEU B 1 929 ? 195.37600 197.99300 208.71500 1.000 52.05000 916 LEU B CA 1
ATOM 13008 C C . LEU B 1 929 ? 194.29100 199.03100 208.47300 1.000 52.05000 916 LEU B C 1
ATOM 13009 O O . LEU B 1 929 ? 193.10200 198.70000 208.53700 1.000 52.05000 916 LEU B O 1
ATOM 13014 N N . ARG B 1 930 ? 194.71900 200.26100 208.15600 1.000 54.34000 917 ARG B N 1
ATOM 13015 C CA . ARG B 1 930 ? 193.90500 201.46300 207.88400 1.000 54.34000 917 ARG B CA 1
ATOM 13016 C C . ARG B 1 930 ? 192.71200 201.61000 208.84100 1.000 54.34000 917 ARG B C 1
ATOM 13017 O O . ARG B 1 930 ? 191.56100 201.80400 208.44500 1.000 54.34000 917 ARG B O 1
ATOM 13025 N N . ILE B 1 931 ? 193.03100 201.53900 210.13600 1.000 41.89000 918 ILE B N 1
ATOM 13026 C CA . ILE B 1 931 ? 192.02500 201.71900 211.17700 1.000 41.89000 918 ILE B CA 1
ATOM 13027 C C . ILE B 1 931 ? 191.58600 203.17800 211.25300 1.000 41.89000 918 ILE B C 1
ATOM 13028 O O . ILE B 1 931 ? 190.40800 203.46200 211.51300 1.000 41.89000 918 ILE B O 1
ATOM 13033 N N . GLU B 1 932 ? 192.50600 204.11100 210.97800 1.000 33.01000 919 GLU B N 1
ATOM 13034 C CA . GLU B 1 932 ? 192.30600 205.56200 211.07600 1.000 33.01000 919 GLU B CA 1
ATOM 13035 C C . GLU B 1 932 ? 191.90600 205.96200 212.50300 1.000 33.01000 919 GLU B C 1
ATOM 13036 O O . GLU B 1 932 ? 190.75500 206.26800 212.82200 1.000 33.01000 919 GLU B O 1
ATOM 13042 N N . ALA B 1 933 ? 192.89500 205.84600 213.38100 1.000 21.42000 920 ALA B N 1
ATOM 13043 C CA . ALA B 1 933 ? 192.81900 206.37300 214.73200 1.000 21.42000 920 ALA B CA 1
ATOM 13044 C C . ALA B 1 933 ? 194.05000 207.22500 214.99300 1.000 21.42000 920 ALA B C 1
ATOM 13045 O O . ALA B 1 933 ? 195.11200 207.00200 214.41100 1.000 21.42000 920 ALA B O 1
ATOM 13047 N N . GLU B 1 934 ? 193.90700 208.20800 215.87300 1.000 18.96000 921 GLU B N 1
ATOM 13048 C CA . GLU B 1 934 ? 195.02700 209.05400 216.25100 1.000 18.96000 921 GLU B CA 1
ATOM 13049 C C . GLU B 1 934 ? 195.59700 208.58900 217.58400 1.000 18.96000 921 GLU B C 1
ATOM 13050 O O . GLU B 1 934 ? 194.87700 208.08000 218.44500 1.000 18.96000 921 GLU B O 1
ATOM 13056 N N . VAL B 1 935 ? 196.90900 208.74400 217.73400 1.000 20.98000 922 VAL B N 1
ATOM 13057 C CA . VAL B 1 935 ? 197.66800 208.13000 218.81400 1.000 20.98000 922 VAL B CA 1
ATOM 13058 C C . VAL B 1 935 ? 198.30300 209.22700 219.65100 1.000 20.98000 922 VAL B C 1
ATOM 13059 O O . VAL B 1 935 ? 198.92400 210.14500 219.10900 1.000 20.98000 922 VAL B O 1
ATOM 13063 N N . GLU B 1 936 ? 198.14000 209.13400 220.96700 1.000 20.09000 923 GLU B N 1
ATOM 13064 C CA . GLU B 1 936 ? 198.86600 209.97700 221.90100 1.000 20.09000 923 GLU B CA 1
ATOM 13065 C C . GLU B 1 936 ? 199.48800 209.08800 222.96200 1.000 20.09000 923 GLU B C 1
ATOM 13066 O O . GLU B 1 936 ? 198.84700 208.14800 223.43600 1.000 20.09000 923 GLU B O 1
ATOM 13072 N N . VAL B 1 937 ? 200.72600 209.37400 223.32200 1.000 25.35000 924 VAL B N 1
ATOM 13073 C CA . VAL B 1 937 ? 201.39100 208.70500 224.43000 1.000 25.35000 924 VAL B CA 1
ATOM 13074 C C . VAL B 1 937 ? 201.38100 209.64600 225.62200 1.000 25.35000 924 VAL B C 1
ATOM 13075 O O . VAL B 1 937 ? 201.90700 210.76100 225.55000 1.000 25.35000 924 VAL B O 1
ATOM 13079 N N . VAL B 1 938 ? 200.78200 209.20300 226.72200 1.000 27.88000 925 VAL B N 1
ATOM 13080 C CA . VAL B 1 938 ? 200.63500 210.06000 227.89100 1.000 27.88000 925 VAL B CA 1
ATOM 13081 C C . VAL B 1 938 ? 201.81000 209.84200 228.83000 1.000 27.88000 925 VAL B C 1
ATOM 13082 O O . VAL B 1 938 ? 201.99300 208.74800 229.37100 1.000 27.88000 925 VAL B O 1
ATOM 13086 N N . GLU B 1 939 ? 202.61300 210.88400 229.02600 1.000 45.67000 926 GLU B N 1
ATOM 13087 C CA . GLU B 1 939 ? 203.77900 210.79200 229.89000 1.000 45.67000 926 GLU B CA 1
ATOM 13088 C C . GLU B 1 939 ? 203.36200 210.89100 231.34700 1.000 45.67000 926 GLU B C 1
ATOM 13089 O O . GLU B 1 939 ? 202.92500 211.95100 231.80300 1.000 45.67000 926 GLU B O 1
ATOM 13095 N N . MET B 1 940 ? 203.48400 209.79100 232.08300 1.000 52.34000 927 MET B N 1
ATOM 13096 C CA . MET B 1 940 ? 203.13800 209.81000 233.49500 1.000 52.34000 927 MET B CA 1
ATOM 13097 C C . MET B 1 940 ? 204.42400 210.07800 234.27600 1.000 52.34000 927 MET B C 1
ATOM 13098 O O . MET B 1 940 ? 205.48900 210.25000 233.67700 1.000 52.34000 927 MET B O 1
ATOM 13103 N N . HIS B 1 941 ? 204.34700 210.09400 235.60400 1.000 59.60000 928 HIS B N 1
ATOM 13104 C CA . HIS B 1 941 ? 205.30400 210.75500 236.48400 1.000 59.60000 928 HIS B CA 1
ATOM 13105 C C . HIS B 1 941 ? 205.60700 209.82900 237.64800 1.000 59.60000 928 HIS B C 1
ATOM 13106 O O . HIS B 1 941 ? 205.56400 208.60600 237.47400 1.000 59.60000 928 HIS B O 1
ATOM 13113 N N . ASP B 1 942 ? 206.03600 210.39500 238.78400 1.000 62.23000 929 ASP B N 1
ATOM 13114 C CA . ASP B 1 942 ? 206.16800 209.64700 240.03000 1.000 62.23000 929 ASP B CA 1
ATOM 13115 C C . ASP B 1 942 ? 204.86700 208.92200 240.34500 1.000 62.23000 929 ASP B C 1
ATOM 13116 O O . ASP B 1 942 ? 203.86700 209.54200 240.72100 1.000 62.23000 929 ASP B O 1
ATOM 13121 N N . SER B 1 943 ? 204.90700 207.59600 240.21400 1.000 57.85000 930 SER B N 1
ATOM 13122 C CA . SER B 1 943 ? 203.73500 206.73400 240.25000 1.000 57.85000 930 SER B CA 1
ATOM 13123 C C . SER B 1 943 ? 204.19400 205.28400 240.30400 1.000 57.85000 930 SER B C 1
ATOM 13124 O O . SER B 1 943 ? 205.39700 205.01200 240.36300 1.000 57.85000 930 SER B O 1
ATOM 13127 N N . ASP B 1 944 ? 203.24900 204.35000 240.27900 1.000 58.51000 931 ASP B N 1
ATOM 13128 C CA . ASP B 1 944 ? 203.55700 202.93100 240.26000 1.000 58.51000 931 ASP B CA 1
ATOM 13129 C C . ASP B 1 944 ? 202.80500 202.26900 239.11700 1.000 58.51000 931 ASP B C 1
ATOM 13130 O O . ASP B 1 944 ? 201.57900 202.36600 239.01600 1.000 58.51000 931 ASP B O 1
ATOM 13135 N N . ILE B 1 945 ? 203.55500 201.59200 238.25200 1.000 59.76000 932 ILE B N 1
ATOM 13136 C CA . ILE B 1 945 ? 202.95600 200.84800 237.15200 1.000 59.76000 932 ILE B CA 1
ATOM 13137 C C . ILE B 1 945 ? 203.87500 199.69800 236.75300 1.000 59.76000 932 ILE B C 1
ATOM 13138 O O . ILE B 1 945 ? 203.41100 198.60600 236.42300 1.000 59.76000 932 ILE B O 1
ATOM 13143 N N . SER B 1 1041 ? 200.91000 196.41300 248.40800 1.000 52.46000 1028 SER B N 1
ATOM 13144 C CA . SER B 1 1041 ? 199.98600 196.81600 249.46000 1.000 52.46000 1028 SER B CA 1
ATOM 13145 C C . SER B 1 1041 ? 198.56800 196.95500 248.92900 1.000 52.46000 1028 SER B C 1
ATOM 13146 O O . SER B 1 1041 ? 198.19400 196.32900 247.93700 1.000 52.46000 1028 SER B O 1
ATOM 13149 N N . ASN B 1 1042 ? 197.78100 197.77800 249.61400 1.000 46.24000 1029 ASN B N 1
ATOM 13150 C CA . ASN B 1 1042 ? 196.43000 198.13000 249.20300 1.000 46.24000 1029 ASN B CA 1
ATOM 13151 C C . ASN B 1 1042 ? 196.22100 199.62900 249.10200 1.000 46.24000 1029 ASN B C 1
ATOM 13152 O O . ASN B 1 1042 ? 195.48200 200.08800 248.23000 1.000 46.24000 1029 ASN B O 1
ATOM 13157 N N . VAL B 1 1043 ? 196.87500 200.40800 249.96700 1.000 47.43000 1030 VAL B N 1
ATOM 13158 C CA . VAL B 1 1043 ? 196.75600 201.86300 249.89800 1.000 47.43000 1030 VAL B CA 1
ATOM 13159 C C . VAL B 1 1043 ? 197.55500 202.40800 248.72100 1.000 47.43000 1030 VAL B C 1
ATOM 13160 O O . VAL B 1 1043 ? 197.33300 203.53700 248.27100 1.000 47.43000 1030 VAL B O 1
ATOM 13164 N N . ARG B 1 1044 ? 198.50500 201.62100 248.21000 1.000 49.26000 1031 ARG B N 1
ATOM 13165 C CA . ARG B 1 1044 ? 199.24500 202.03400 247.02200 1.000 49.26000 1031 ARG B CA 1
ATOM 13166 C C . ARG B 1 1044 ? 198.46600 201.70100 245.75300 1.000 49.26000 1031 ARG B C 1
ATOM 13167 O O . ARG B 1 1044 ? 198.66500 202.32400 244.70500 1.000 49.26000 1031 ARG B O 1
ATOM 13175 N N . ARG B 1 1045 ? 197.57000 200.71600 245.82900 1.000 40.64000 1032 ARG B N 1
ATOM 13176 C CA . ARG B 1 1045 ? 196.71800 200.38400 244.69500 1.000 40.64000 1032 ARG B CA 1
ATOM 13177 C C . ARG B 1 1045 ? 195.57500 201.38000 244.60000 1.000 40.64000 1032 ARG B C 1
ATOM 13178 O O . ARG B 1 1045 ? 195.11000 201.69900 243.50400 1.000 40.64000 1032 ARG B O 1
ATOM 13186 N N . MET B 1 1046 ? 195.11900 201.88500 245.74400 1.000 38.00000 1033 MET B N 1
ATOM 13187 C CA . MET B 1 1046 ? 194.14600 202.96500 245.74900 1.000 38.00000 1033 MET B CA 1
ATOM 13188 C C . MET B 1 1046 ? 194.79200 204.33400 245.61600 1.000 38.00000 1033 MET B C 1
ATOM 13189 O O . MET B 1 1046 ? 194.08400 205.34400 245.66400 1.000 38.00000 1033 MET B O 1
ATOM 13194 N N . HIS B 1 1047 ? 196.11200 204.39500 245.46700 1.000 36.97000 1034 HIS B N 1
ATOM 13195 C CA . HIS B 1 1047 ? 196.80300 205.62400 245.11600 1.000 36.97000 1034 HIS B CA 1
ATOM 13196 C C . HIS B 1 1047 ? 197.25900 205.62800 243.66600 1.000 36.97000 1034 HIS B C 1
ATOM 13197 O O . HIS B 1 1047 ? 197.37100 206.69900 243.06400 1.000 36.97000 1034 HIS B O 1
ATOM 13204 N N . THR B 1 1048 ? 197.50700 204.45700 243.08400 1.000 34.10000 1035 THR B N 1
ATOM 13205 C CA . THR B 1 1048 ? 197.74700 204.36200 241.65700 1.000 34.10000 1035 THR B CA 1
ATOM 13206 C C . THR B 1 1048 ? 196.46700 204.31500 240.84200 1.000 34.10000 1035 THR B C 1
ATOM 13207 O O . THR B 1 1048 ? 196.54500 204.35900 239.61300 1.000 34.10000 1035 THR B O 1
ATOM 13211 N N . ALA B 1 1049 ? 195.30100 204.21800 241.48200 1.000 22.95000 1036 ALA B N 1
ATOM 13212 C CA . ALA B 1 1049 ? 194.02200 204.34100 240.79800 1.000 22.95000 1036 ALA B CA 1
ATOM 13213 C C . ALA B 1 1049 ? 193.45300 205.74400 240.86400 1.000 22.95000 1036 ALA B C 1
ATOM 13214 O O . ALA B 1 1049 ? 192.66000 206.11600 239.99900 1.000 22.95000 1036 ALA B O 1
ATOM 13216 N N . VAL B 1 1050 ? 193.81700 206.51800 241.88400 1.000 21.96000 1037 VAL B N 1
ATOM 13217 C CA . VAL B 1 1050 ? 193.39700 207.91100 241.94500 1.000 21.96000 1037 VAL B CA 1
ATOM 13218 C C . VAL B 1 1050 ? 194.20100 208.73800 240.95300 1.000 21.96000 1037 VAL B C 1
ATOM 13219 O O . VAL B 1 1050 ? 193.65100 209.58100 240.23400 1.000 21.96000 1037 VAL B O 1
ATOM 13223 N N . LYS B 1 1051 ? 195.50800 208.47800 240.87000 1.000 23.72000 1038 LYS B N 1
ATOM 13224 C CA . LYS B 1 1051 ? 196.36100 209.16600 239.90700 1.000 23.72000 1038 LYS B CA 1
ATOM 13225 C C . LYS B 1 1051 ? 196.02200 208.77100 238.47700 1.000 23.72000 1038 LYS B C 1
ATOM 13226 O O . LYS B 1 1051 ? 196.09800 209.60000 237.56700 1.000 23.72000 1038 LYS B O 1
ATOM 13232 N N . LEU B 1 1052 ? 195.64800 207.51300 238.25800 1.000 15.30000 1039 LEU B N 1
ATOM 13233 C CA . LEU B 1 1052 ? 195.29700 207.07800 236.91300 1.000 15.30000 1039 LEU B CA 1
ATOM 13234 C C . LEU B 1 1052 ? 193.92700 207.59300 236.49400 1.000 15.30000 1039 LEU B C 1
ATOM 13235 O O . LEU B 1 1052 ? 193.70000 207.82500 235.30500 1.000 15.30000 1039 LEU B O 1
ATOM 13240 N N . ASN B 1 1053 ? 193.00700 207.77100 237.44400 1.000 13.19000 1040 ASN B N 1
ATOM 13241 C CA . ASN B 1 1053 ? 191.68700 208.29800 237.11700 1.000 13.19000 1040 ASN B CA 1
ATOM 13242 C C . ASN B 1 1053 ? 191.75900 209.75200 236.67700 1.000 13.19000 1040 ASN B C 1
ATOM 13243 O O . ASN B 1 1053 ? 191.03800 210.16300 235.76300 1.000 13.19000 1040 ASN B O 1
ATOM 13248 N N . GLU B 1 1054 ? 192.62000 210.54800 237.30700 1.000 17.56000 1041 GLU B N 1
ATOM 13249 C CA . GLU B 1 1054 ? 192.66100 211.96600 236.98900 1.000 17.56000 1041 GLU B CA 1
ATOM 13250 C C . GLU B 1 1054 ? 193.36800 212.24300 235.67400 1.000 17.56000 1041 GLU B C 1
ATOM 13251 O O . GLU B 1 1054 ? 193.24300 213.34700 235.14500 1.000 17.56000 1041 GLU B O 1
ATOM 13257 N N . VAL B 1 1055 ? 194.10900 211.27400 235.14400 1.000 12.23000 1042 VAL B N 1
ATOM 13258 C CA . VAL B 1 1055 ? 194.65200 211.39200 233.79700 1.000 12.23000 1042 VAL B CA 1
ATOM 13259 C C . VAL B 1 1055 ? 193.58600 211.05600 232.76100 1.000 12.23000 1042 VAL B C 1
ATOM 13260 O O . VAL B 1 1055 ? 193.49200 211.71000 231.71700 1.000 12.23000 1042 VAL B O 1
ATOM 13264 N N . ILE B 1 1056 ? 192.74500 210.06200 233.04900 1.000 7.45000 1043 ILE B N 1
ATOM 13265 C CA . ILE B 1 1056 ? 191.71700 209.64400 232.10100 1.000 7.45000 1043 ILE B CA 1
ATOM 13266 C C . ILE B 1 1056 ? 190.60200 210.68100 232.02300 1.000 7.45000 1043 ILE B C 1
ATOM 13267 O O . ILE B 1 1056 ? 190.15100 211.03900 230.93300 1.000 7.45000 1043 ILE B O 1
ATOM 13272 N N . VAL B 1 1057 ? 190.15900 211.20000 233.16900 1.000 10.37000 1044 VAL B N 1
ATOM 13273 C CA . VAL B 1 1057 ? 189.05100 212.15400 233.18400 1.000 10.37000 1044 VAL B CA 1
ATOM 13274 C C . VAL B 1 1057 ? 189.48900 213.50600 232.62000 1.000 10.37000 1044 VAL B C 1
ATOM 13275 O O . VAL B 1 1057 ? 188.68600 214.23000 232.01900 1.000 10.37000 1044 VAL B O 1
ATOM 13279 N N . ASN B 1 1058 ? 190.77900 213.82800 232.72500 1.000 12.63000 1045 ASN B N 1
ATOM 13280 C CA . ASN B 1 1058 ? 191.30200 215.05500 232.13300 1.000 12.63000 1045 ASN B CA 1
ATOM 13281 C C . ASN B 1 1058 ? 191.24000 215.02100 230.61100 1.000 12.63000 1045 ASN B C 1
ATOM 13282 O O . ASN B 1 1058 ? 191.08100 216.06600 229.97400 1.000 12.63000 1045 ASN B O 1
ATOM 13287 N N . LYS B 1 1059 ? 191.31700 213.83400 230.01300 1.000 10.02000 1046 LYS B N 1
ATOM 13288 C CA . LYS B 1 1059 ? 191.31800 213.70500 228.56700 1.000 10.02000 1046 LYS B CA 1
ATOM 13289 C C . LYS B 1 1059 ? 190.07200 213.05400 227.99400 1.000 10.02000 1046 LYS B C 1
ATOM 13290 O O . LYS B 1 1059 ? 189.72000 213.35300 226.85100 1.000 10.02000 1046 LYS B O 1
ATOM 13296 N N . SER B 1 1060 ? 189.38900 212.19300 228.74600 1.000 8.92000 1047 SER B N 1
ATOM 13297 C CA . SER B 1 1060 ? 188.31800 211.38100 228.18400 1.000 8.92000 1047 SER B CA 1
ATOM 13298 C C . SER B 1 1060 ? 186.96900 211.65000 228.83500 1.000 8.92000 1047 SER B C 1
ATOM 13299 O O . SER B 1 1060 ? 186.04600 210.85000 228.68100 1.000 8.92000 1047 SER B O 1
ATOM 13302 N N . HIS B 1 1061 ? 186.82700 212.74100 229.57300 1.000 11.95000 1048 HIS B N 1
ATOM 13303 C CA . HIS B 1 1061 ? 185.49100 213.25900 229.78900 1.000 11.95000 1048 HIS B CA 1
ATOM 13304 C C . HIS B 1 1061 ? 185.02500 213.88300 228.48200 1.000 11.95000 1048 HIS B C 1
ATOM 13305 O O . HIS B 1 1061 ? 185.84700 214.32000 227.66700 1.000 11.95000 1048 HIS B O 1
ATOM 13312 N N . GLU B 1 1062 ? 183.70300 213.89100 228.27700 1.000 13.35000 1049 GLU B N 1
ATOM 13313 C CA . GLU B 1 1062 ? 183.06100 214.28400 227.01500 1.000 13.35000 1049 GLU B CA 1
ATOM 13314 C C . GLU B 1 1062 ? 183.60800 213.43600 225.85900 1.000 13.35000 1049 GLU B C 1
ATOM 13315 O O . GLU B 1 1062 ? 184.25100 213.92800 224.93200 1.000 13.35000 1049 GLU B O 1
ATOM 13321 N N . ALA B 1 1063 ? 183.39400 212.12400 225.95900 1.000 8.89000 1050 ALA B N 1
ATOM 13322 C CA . ALA B 1 1063 ? 183.98500 211.22300 224.98100 1.000 8.89000 1050 ALA B CA 1
ATOM 13323 C C . ALA B 1 1063 ? 183.11200 210.06400 224.53300 1.000 8.89000 1050 ALA B C 1
ATOM 13324 O O . ALA B 1 1063 ? 183.63800 209.17100 223.87100 1.000 8.89000 1050 ALA B O 1
ATOM 13326 N N . LYS B 1 1064 ? 181.85700 209.97400 224.97100 1.000 5.25000 1051 LYS B N 1
ATOM 13327 C CA . LYS B 1 1064 ? 180.79800 209.11800 224.42300 1.000 5.25000 1051 LYS B CA 1
ATOM 13328 C C . LYS B 1 1064 ? 180.99100 207.61200 224.61200 1.000 5.25000 1051 LYS B C 1
ATOM 13329 O O . LYS B 1 1064 ? 180.00700 206.87000 224.57100 1.000 5.25000 1051 LYS B O 1
ATOM 13335 N N . LEU B 1 1065 ? 182.22000 207.16500 224.88300 1.000 3.52000 1052 LEU B N 1
ATOM 13336 C CA . LEU B 1 1065 ? 182.59400 205.79900 225.23000 1.000 3.52000 1052 LEU B CA 1
ATOM 13337 C C . LEU B 1 1065 ? 184.06200 205.78700 225.61600 1.000 3.52000 1052 LEU B C 1
ATOM 13338 O O . LEU B 1 1065 ? 184.88200 206.39300 224.92600 1.000 3.52000 1052 LEU B O 1
ATOM 13343 N N . VAL B 1 1066 ? 184.41000 205.11200 226.70500 1.000 3.48000 1053 VAL B N 1
ATOM 13344 C CA . VAL B 1 1066 ? 185.79800 204.88400 227.08300 1.000 3.48000 1053 VAL B CA 1
ATOM 13345 C C . VAL B 1 1066 ? 186.00600 203.38100 227.18200 1.000 3.48000 1053 VAL B C 1
ATOM 13346 O O . VAL B 1 1066 ? 185.17100 202.66800 227.74300 1.000 3.48000 1053 VAL B O 1
ATOM 13350 N N . LEU B 1 1067 ? 187.10200 202.89600 226.60400 1.000 3.92000 1054 LEU B N 1
ATOM 13351 C CA . LEU B 1 1067 ? 187.49900 201.50000 226.70200 1.000 3.92000 1054 LEU B CA 1
ATOM 13352 C C . LEU B 1 1067 ? 188.81600 201.41700 227.45200 1.000 3.92000 1054 LEU B C 1
ATOM 13353 O O . LEU B 1 1067 ? 189.75200 202.15900 227.14500 1.000 3.92000 1054 LEU B O 1
ATOM 13358 N N . LEU B 1 1068 ? 188.89200 200.51500 228.42500 1.000 5.14000 1055 LEU B N 1
ATOM 13359 C CA . LEU B 1 1068 ? 190.14200 200.28000 229.12700 1.000 5.14000 1055 LEU B CA 1
ATOM 13360 C C . LEU B 1 1068 ? 190.16400 198.85900 229.66300 1.000 5.14000 1055 LEU B C 1
ATOM 13361 O O . LEU B 1 1068 ? 189.13600 198.18700 229.74200 1.000 5.14000 1055 LEU B O 1
ATOM 13366 N N . ASN B 1 1069 ? 191.36400 198.40600 230.01100 1.000 7.44000 1056 ASN B N 1
ATOM 13367 C CA . ASN B 1 1069 ? 191.55400 197.06700 230.54400 1.000 7.44000 1056 ASN B CA 1
ATOM 13368 C C . ASN B 1 1069 ? 191.00800 196.96200 231.95700 1.000 7.44000 1056 ASN B C 1
ATOM 13369 O O . ASN B 1 1069 ? 191.16600 197.87800 232.76500 1.000 7.44000 1056 ASN B O 1
ATOM 13374 N N . MET B 1 1070 ? 190.36400 195.83900 232.25100 1.000 8.48000 1057 MET B N 1
ATOM 13375 C CA . MET B 1 1070 ? 190.17900 195.65900 233.67900 1.000 8.48000 1057 MET B CA 1
ATOM 13376 C C . MET B 1 1070 ? 191.20600 194.67500 234.21400 1.000 8.48000 1057 MET B C 1
ATOM 13377 O O . MET B 1 1070 ? 191.50300 193.67200 233.56100 1.000 8.48000 1057 MET B O 1
ATOM 13382 N N . PRO B 1 1071 ? 191.79700 194.94000 235.37200 1.000 10.07000 1058 PRO B N 1
ATOM 13383 C CA . PRO B 1 1071 ? 192.73400 193.98100 235.95600 1.000 10.07000 1058 PRO B CA 1
ATOM 13384 C C . PRO B 1 1071 ? 192.00100 192.83500 236.63600 1.000 10.07000 1058 PRO B C 1
ATOM 13385 O O . PRO B 1 1071 ? 190.81800 192.92000 236.96500 1.000 10.07000 1058 PRO B O 1
ATOM 13389 N N . GLY B 1 1072 ? 192.73600 191.74900 236.83900 1.000 12.89000 1059 GLY B N 1
ATOM 13390 C CA . GLY B 1 1072 ? 192.16900 190.52600 237.34600 1.000 12.89000 1059 GLY B CA 1
ATOM 13391 C C . GLY B 1 1072 ? 191.79400 190.58700 238.80800 1.000 12.89000 1059 GLY B C 1
ATOM 13392 O O . GLY B 1 1072 ? 192.29200 191.42500 239.56400 1.000 12.89000 1059 GLY B O 1
ATOM 13393 N N . PRO B 1 1073 ? 190.89800 189.69800 239.23200 1.000 12.51000 1060 PRO B N 1
ATOM 13394 C CA . PRO B 1 1073 ? 190.54700 189.59800 240.64900 1.000 12.51000 1060 PRO B CA 1
ATOM 13395 C C . PRO B 1 1073 ? 191.71600 189.06100 241.45200 1.000 12.51000 1060 PRO B C 1
ATOM 13396 O O . PRO B 1 1073 ? 192.61700 188.42200 240.88900 1.000 12.51000 1060 PRO B O 1
ATOM 13400 N N . PRO B 1 1074 ? 191.75200 189.30900 242.75900 1.000 17.91000 1061 PRO B N 1
ATOM 13401 C CA . PRO B 1 1074 ? 192.87500 188.82500 243.56500 1.000 17.91000 1061 PRO B CA 1
ATOM 13402 C C . PRO B 1 1074 ? 192.85000 187.31400 243.72600 1.000 17.91000 1061 PRO B C 1
ATOM 13403 O O . PRO B 1 1074 ? 191.84100 186.64700 243.48700 1.000 17.91000 1061 PRO B O 1
ATOM 13407 N N . ARG B 1 1075 ? 193.97900 186.76600 244.16000 1.000 30.72000 1062 ARG B N 1
ATOM 13408 C CA . ARG B 1 1075 ? 194.10200 185.32900 244.37400 1.000 30.72000 1062 ARG B CA 1
ATOM 13409 C C . ARG B 1 1075 ? 193.12800 184.82100 245.43800 1.000 30.72000 1062 ARG B C 1
ATOM 13410 O O . ARG B 1 1075 ? 192.30800 183.94600 245.16600 1.000 30.72000 1062 ARG B O 1
ATOM 13418 N N . ASN B 1 1076 ? 193.21800 185.37000 246.64600 1.000 31.57000 1063 ASN B N 1
ATOM 13419 C CA . ASN B 1 1076 ? 192.33400 184.96000 247.73700 1.000 31.57000 1063 ASN B CA 1
ATOM 13420 C C . ASN B 1 1076 ? 191.06000 185.78700 247.80100 1.000 31.57000 1063 ASN B C 1
ATOM 13421 O O . ASN B 1 1076 ? 191.10800 187.01300 247.87900 1.000 31.57000 1063 ASN B O 1
ATOM 13426 N N . PRO B 1 1077 ? 189.87500 185.06400 247.76500 1.000 34.37000 1064 PRO B N 1
ATOM 13427 C CA . PRO B 1 1077 ? 188.65500 185.88900 247.81200 1.000 34.37000 1064 PRO B CA 1
ATOM 13428 C C . PRO B 1 1077 ? 188.51500 186.77700 249.04600 1.000 34.37000 1064 PRO B C 1
ATOM 13429 O O . PRO B 1 1077 ? 187.39200 187.11000 249.41600 1.000 34.37000 1064 PRO B O 1
ATOM 13433 N N . GLU B 1 1078 ? 189.62200 187.15600 249.67100 1.000 40.67000 1065 GLU B N 1
ATOM 13434 C CA . GLU B 1 1078 ? 189.55400 188.01600 250.84600 1.000 40.67000 1065 GLU B CA 1
ATOM 13435 C C . GLU B 1 1078 ? 189.50000 189.47200 250.41000 1.000 40.67000 1065 GLU B C 1
ATOM 13436 O O . GLU B 1 1078 ? 188.87100 190.30400 251.06000 1.000 40.67000 1065 GLU B O 1
ATOM 13442 N N . GLY B 1 1079 ? 190.16400 189.76500 249.29700 1.000 29.25000 1066 GLY B N 1
ATOM 13443 C CA . GLY B 1 1079 ? 190.21900 191.10900 248.76300 1.000 29.25000 1066 GLY B CA 1
ATOM 13444 C C . GLY B 1 1079 ? 189.22800 191.40200 247.65800 1.000 29.25000 1066 GLY B C 1
ATOM 13445 O O . GLY B 1 1079 ? 189.55900 192.09600 246.70500 1.000 29.25000 1066 GLY B O 1
ATOM 13446 N N . ASP B 1 1080 ? 188.01400 190.88000 247.77800 1.000 22.04000 1067 ASP B N 1
ATOM 13447 C CA . ASP B 1 1080 ? 186.98700 191.14600 246.78500 1.000 22.04000 1067 ASP B CA 1
ATOM 13448 C C . ASP B 1 1080 ? 186.32000 192.49800 246.97400 1.000 22.04000 1067 ASP B C 1
ATOM 13449 O O . ASP B 1 1080 ? 185.79600 193.05300 246.00500 1.000 22.04000 1067 ASP B O 1
ATOM 13454 N N . GLU B 1 1081 ? 186.33700 193.05000 248.18400 1.000 24.06000 1068 GLU B N 1
ATOM 13455 C CA . GLU B 1 1081 ? 185.83300 194.40100 248.37700 1.000 24.06000 1068 GLU B CA 1
ATOM 13456 C C . GLU B 1 1081 ? 186.88700 195.46000 248.09400 1.000 24.06000 1068 GLU B C 1
ATOM 13457 O O . GLU B 1 1081 ? 186.53100 196.59100 247.75800 1.000 24.06000 1068 GLU B O 1
ATOM 13463 N N . ASN B 1 1082 ? 188.16900 195.12300 248.22600 1.000 21.56000 1069 ASN B N 1
ATOM 13464 C CA . ASN B 1 1082 ? 189.21200 196.02800 247.76700 1.000 21.56000 1069 ASN B CA 1
ATOM 13465 C C . ASN B 1 1082 ? 189.28500 196.05600 246.24900 1.000 21.56000 1069 ASN B C 1
ATOM 13466 O O . ASN B 1 1082 ? 189.68900 197.06800 245.66800 1.000 21.56000 1069 ASN B O 1
ATOM 13471 N N . TYR B 1 1083 ? 188.91300 194.95600 245.59800 1.000 13.75000 1070 TYR B N 1
ATOM 13472 C CA . TYR B 1 1083 ? 188.87300 194.92000 244.14200 1.000 13.75000 1070 TYR B CA 1
ATOM 13473 C C . TYR B 1 1083 ? 187.69100 195.71400 243.60600 1.000 13.75000 1070 TYR B C 1
ATOM 13474 O O . TYR B 1 1083 ? 187.82100 196.43000 242.60900 1.000 13.75000 1070 TYR B O 1
ATOM 13483 N N . MET B 1 1084 ? 186.53200 195.60900 244.26100 1.000 15.12000 1071 MET B N 1
ATOM 13484 C CA . MET B 1 1084 ? 185.35600 196.34900 243.81900 1.000 15.12000 1071 MET B CA 1
ATOM 13485 C C . MET B 1 1084 ? 185.49200 197.84000 244.08700 1.000 15.12000 1071 MET B C 1
ATOM 13486 O O . MET B 1 1084 ? 184.92300 198.65100 243.35200 1.000 15.12000 1071 MET B O 1
ATOM 13491 N N . GLU B 1 1085 ? 186.22500 198.22100 245.13000 1.000 19.76000 1072 GLU B N 1
ATOM 13492 C CA . GLU B 1 1085 ? 186.51200 199.62900 245.35900 1.000 19.76000 1072 GLU B CA 1
ATOM 13493 C C . GLU B 1 1085 ? 187.58600 200.15500 244.42800 1.000 19.76000 1072 GLU B C 1
ATOM 13494 O O . GLU B 1 1085 ? 187.63600 201.36100 244.18400 1.000 19.76000 1072 GLU B O 1
ATOM 13500 N N . PHE B 1 1086 ? 188.45100 199.27800 243.91800 1.000 16.14000 1073 PHE B N 1
ATOM 13501 C CA . PHE B 1 1086 ? 189.44000 199.68900 242.93000 1.000 16.14000 1073 PHE B CA 1
ATOM 13502 C C . PHE B 1 1086 ? 188.77500 200.06700 241.61400 1.000 16.14000 1073 PHE B C 1
ATOM 13503 O O . PHE B 1 1086 ? 189.14300 201.06800 240.99400 1.000 16.14000 1073 PHE B O 1
ATOM 13511 N N . LEU B 1 1087 ? 187.79800 199.27900 241.17000 1.000 11.76000 1074 LEU B N 1
ATOM 13512 C CA . LEU B 1 1087 ? 187.12400 199.55100 239.90800 1.000 11.76000 1074 LEU B CA 1
ATOM 13513 C C . LEU B 1 1087 ? 186.15200 200.71900 239.99400 1.000 11.76000 1074 LEU B C 1
ATOM 13514 O O . LEU B 1 1087 ? 185.84800 201.32600 238.96500 1.000 11.76000 1074 LEU B O 1
ATOM 13519 N N . GLU B 1 1088 ? 185.65200 201.04100 241.18600 1.000 16.29000 1075 GLU B N 1
ATOM 13520 C CA . GLU B 1 1088 ? 184.80300 202.21700 241.34900 1.000 16.29000 1075 GLU B CA 1
ATOM 13521 C C . GLU B 1 1088 ? 185.60900 203.50500 241.26900 1.000 16.29000 1075 GLU B C 1
ATOM 13522 O O . GLU B 1 1088 ? 185.14000 204.50100 240.71000 1.000 16.29000 1075 GLU B O 1
ATOM 13528 N N . VAL B 1 1089 ? 186.81400 203.50900 241.83600 1.000 12.16000 1076 VAL B N 1
ATOM 13529 C CA . VAL B 1 1089 ? 187.62900 204.71800 241.85500 1.000 12.16000 1076 VAL B CA 1
ATOM 13530 C C . VAL B 1 1089 ? 188.23400 204.97700 240.48100 1.000 12.16000 1076 VAL B C 1
ATOM 13531 O O . VAL B 1 1089 ? 188.33200 206.12700 240.03800 1.000 12.16000 1076 VAL B O 1
ATOM 13535 N N . LEU B 1 1090 ? 188.59600 203.91000 239.76600 1.000 11.22000 1077 LEU B N 1
ATOM 13536 C CA . LEU B 1 1090 ? 189.26000 204.04500 238.47300 1.000 11.22000 1077 LEU B CA 1
ATOM 13537 C C . LEU B 1 1090 ? 188.31700 204.58500 237.40200 1.000 11.22000 1077 LEU B C 1
ATOM 13538 O O . LEU B 1 1090 ? 188.72100 205.40200 236.56700 1.000 11.22000 1077 LEU B O 1
ATOM 13543 N N . THR B 1 1091 ? 187.05800 204.15500 237.41700 1.000 10.90000 1078 THR B N 1
ATOM 13544 C CA . THR B 1 1091 ? 186.07300 204.56700 236.42600 1.000 10.90000 1078 THR B CA 1
ATOM 13545 C C . THR B 1 1091 ? 185.13500 205.64500 236.95100 1.000 10.90000 1078 THR B C 1
ATOM 13546 O O . THR B 1 1091 ? 183.97900 205.71500 236.53100 1.000 10.90000 1078 THR B O 1
ATOM 13550 N N . GLU B 1 1092 ? 185.61000 206.49400 237.85400 1.000 14.59000 1079 GLU B N 1
ATOM 13551 C CA . GLU B 1 1092 ? 184.78600 207.54100 238.44100 1.000 14.59000 1079 GLU B CA 1
ATOM 13552 C C . GLU B 1 1092 ? 184.78200 208.76800 237.54200 1.000 14.59000 1079 GLU B C 1
ATOM 13553 O O . GLU B 1 1092 ? 185.84100 209.23300 237.11200 1.000 14.59000 1079 GLU B O 1
ATOM 13559 N N . GLY B 1 1093 ? 183.59200 209.28500 237.25600 1.000 10.64000 1080 GLY B N 1
ATOM 13560 C CA . GLY B 1 1093 ? 183.45200 210.48500 236.46300 1.000 10.64000 1080 GLY B CA 1
ATOM 13561 C C . GLY B 1 1093 ? 183.28100 210.27800 234.97600 1.000 10.64000 1080 GLY B C 1
ATOM 13562 O O . GLY B 1 1093 ? 183.26600 211.26300 234.23300 1.000 10.64000 1080 GLY B O 1
ATOM 13563 N N . LEU B 1 1094 ? 183.15900 209.03900 234.51400 1.000 8.42000 1081 LEU B N 1
ATOM 13564 C CA . LEU B 1 1094 ? 182.97500 208.74000 233.10200 1.000 8.42000 1081 LEU B CA 1
ATOM 13565 C C . LEU B 1 1094 ? 181.56200 208.22200 232.87300 1.000 8.42000 1081 LEU B C 1
ATOM 13566 O O . LEU B 1 1094 ? 181.02900 207.47200 233.69400 1.000 8.42000 1081 LEU B O 1
ATOM 13571 N N . GLU B 1 1095 ? 180.95500 208.62500 231.75700 1.000 9.03000 1082 GLU B N 1
ATOM 13572 C CA . GLU B 1 1095 ? 179.54300 208.32400 231.54600 1.000 9.03000 1082 GLU B CA 1
ATOM 13573 C C . GLU B 1 1095 ? 179.32900 206.91600 231.00000 1.000 9.03000 1082 GLU B C 1
ATOM 13574 O O . GLU B 1 1095 ? 178.50800 206.16300 231.52800 1.000 9.03000 1082 GLU B O 1
ATOM 13580 N N . ARG B 1 1096 ? 180.04400 206.54500 229.94300 1.000 4.76000 1083 ARG B N 1
ATOM 13581 C CA . ARG B 1 1096 ? 179.88500 205.24400 229.30100 1.000 4.76000 1083 ARG B CA 1
ATOM 13582 C C . ARG B 1 1096 ? 181.24200 204.56000 229.24600 1.000 4.76000 1083 ARG B C 1
ATOM 13583 O O . ARG B 1 1096 ? 182.14500 205.03100 228.54900 1.000 4.76000 1083 ARG B O 1
ATOM 13591 N N . VAL B 1 1097 ? 181.38700 203.45300 229.97500 1.000 3.35000 1084 VAL B N 1
ATOM 13592 C CA . VAL B 1 1097 ? 182.64700 202.73000 230.09800 1.000 3.35000 1084 VAL B CA 1
ATOM 13593 C C . VAL B 1 1097 ? 182.42800 201.28800 229.66100 1.000 3.35000 1084 VAL B C 1
ATOM 13594 O O . VAL B 1 1097 ? 181.39600 200.68900 229.97600 1.000 3.35000 1084 VAL B O 1
ATOM 13598 N N . LEU B 1 1098 ? 183.39700 200.72900 228.94200 1.000 3.23000 1085 LEU B N 1
ATOM 13599 C CA . LEU B 1 1098 ? 183.43900 199.30300 228.64700 1.000 3.23000 1085 LEU B CA 1
ATOM 13600 C C . LEU B 1 1098 ? 184.76800 198.74500 229.13700 1.000 3.23000 1085 LEU B C 1
ATOM 13601 O O . LEU B 1 1098 ? 185.82200 199.07700 228.59200 1.000 3.23000 1085 LEU B O 1
ATOM 13606 N N . LEU B 1 1099 ? 184.71600 197.88800 230.15100 1.000 4.26000 1086 LEU B N 1
ATOM 13607 C CA . LEU B 1 1099 ? 185.90700 197.24200 230.68100 1.000 4.26000 1086 LEU B CA 1
ATOM 13608 C C . LEU B 1 1099 ? 186.14200 195.92600 229.95400 1.000 4.26000 1086 LEU B C 1
ATOM 13609 O O . LEU B 1 1099 ? 185.25300 195.07400 229.89100 1.000 4.26000 1086 LEU B O 1
ATOM 13614 N N . VAL B 1 1100 ? 187.34200 195.76800 229.40800 1.000 5.18000 1087 VAL B N 1
ATOM 13615 C CA . VAL B 1 1100 ? 187.67000 194.69500 228.48200 1.000 5.18000 1087 VAL B CA 1
ATOM 13616 C C . VAL B 1 1100 ? 188.77800 193.85400 229.09400 1.000 5.18000 1087 VAL B C 1
ATOM 13617 O O . VAL B 1 1100 ? 189.78800 194.39200 229.55400 1.000 5.18000 1087 VAL B O 1
ATOM 13621 N N . ARG B 1 1101 ? 188.59200 192.53700 229.09400 1.000 9.35000 1088 ARG B N 1
ATOM 13622 C CA . ARG B 1 1101 ? 189.61200 191.61700 229.57500 1.000 9.35000 1088 ARG B CA 1
ATOM 13623 C C . ARG B 1 1101 ? 189.76500 190.45200 228.61000 1.000 9.35000 1088 ARG B C 1
ATOM 13624 O O . ARG B 1 1101 ? 188.78300 189.79200 228.27000 1.000 9.35000 1088 ARG B O 1
ATOM 13632 N N . GLY B 1 1102 ? 191.00000 190.19800 228.18500 1.000 10.65000 1089 GLY B N 1
ATOM 13633 C CA . GLY B 1 1102 ? 191.25500 189.12000 227.25100 1.000 10.65000 1089 GLY B CA 1
ATOM 13634 C C . GLY B 1 1102 ? 191.29300 187.76000 227.92000 1.000 10.65000 1089 GLY B C 1
ATOM 13635 O O . GLY B 1 1102 ? 191.56800 187.62700 229.10900 1.000 10.65000 1089 GLY B O 1
ATOM 13636 N N . GLY B 1 1103 ? 191.00900 186.72500 227.12800 1.000 13.61000 1090 GLY B N 1
ATOM 13637 C CA . GLY B 1 1103 ? 190.99100 185.37600 227.66300 1.000 13.61000 1090 GLY B CA 1
ATOM 13638 C C . GLY B 1 1103 ? 192.35200 184.72500 227.73900 1.000 13.61000 1090 GLY B C 1
ATOM 13639 O O . GLY B 1 1103 ? 192.54100 183.77100 228.49800 1.000 13.61000 1090 GLY B O 1
ATOM 13640 N N . GLY B 1 1104 ? 193.31200 185.21500 226.96300 1.000 22.04000 1091 GLY B N 1
ATOM 13641 C CA . GLY B 1 1104 ? 194.65600 184.67900 227.00100 1.000 22.04000 1091 GLY B CA 1
ATOM 13642 C C . GLY B 1 1104 ? 195.20200 184.32400 225.63500 1.000 22.04000 1091 GLY B C 1
ATOM 13643 O O . GLY B 1 1104 ? 196.39800 184.48300 225.37900 1.000 22.04000 1091 GLY B O 1
ATOM 13644 N N . SER B 1 1105 ? 194.33800 183.83700 224.74700 1.000 24.11000 1092 SER B N 1
ATOM 13645 C CA . SER B 1 1105 ? 194.72900 183.45900 223.39000 1.000 24.11000 1092 SER B CA 1
ATOM 13646 C C . SER B 1 1105 ? 193.75800 184.10700 222.40700 1.000 24.11000 1092 SER B C 1
ATOM 13647 O O . SER B 1 1105 ? 192.76900 183.49200 222.00400 1.000 24.11000 1092 SER B O 1
ATOM 13650 N N . GLU B 1 1106 ? 194.04900 185.34800 222.02000 1.000 22.22000 1093 GLU B N 1
ATOM 13651 C CA . GLU B 1 1106 ? 193.28400 186.06100 220.99700 1.000 22.22000 1093 GLU B CA 1
ATOM 13652 C C . GLU B 1 1106 ? 194.28600 186.68600 220.03500 1.000 22.22000 1093 GLU B C 1
ATOM 13653 O O . GLU B 1 1106 ? 194.80400 187.77500 220.29500 1.000 22.22000 1093 GLU B O 1
ATOM 13659 N N . VAL B 1 1107 ? 194.55700 185.99800 218.93300 1.000 25.51000 1094 VAL B N 1
ATOM 13660 C CA . VAL B 1 1107 ? 195.45000 186.49800 217.89900 1.000 25.51000 1094 VAL B CA 1
ATOM 13661 C C . VAL B 1 1107 ? 194.60400 187.19500 216.84800 1.000 25.51000 1094 VAL B C 1
ATOM 13662 O O . VAL B 1 1107 ? 193.69000 186.59300 216.27500 1.000 25.51000 1094 VAL B O 1
ATOM 13666 N N . ILE B 1 1108 ? 194.89400 188.46800 216.60600 1.000 26.65000 1095 ILE B N 1
ATOM 13667 C CA . ILE B 1 1108 ? 194.21200 189.25900 215.59200 1.000 26.65000 1095 ILE B CA 1
ATOM 13668 C C . ILE B 1 1108 ? 195.26300 189.68100 214.57800 1.000 26.65000 1095 ILE B C 1
ATOM 13669 O O . ILE B 1 1108 ? 196.13600 190.50200 214.88600 1.000 26.65000 1095 ILE B O 1
ATOM 13674 N N . THR B 1 1109 ? 195.19100 189.11900 213.37500 1.000 36.17000 1096 THR B N 1
ATOM 13675 C CA . THR B 1 1109 ? 196.10300 189.46300 212.29000 1.000 36.17000 1096 THR B CA 1
ATOM 13676 C C . THR B 1 1109 ? 195.47200 190.35500 211.23600 1.000 36.17000 1096 THR B C 1
ATOM 13677 O O . THR B 1 1109 ? 196.10200 191.31500 210.79200 1.000 36.17000 1096 THR B O 1
ATOM 13681 N N . ILE B 1 1110 ? 194.24400 190.06100 210.82600 1.000 36.45000 1097 ILE B N 1
ATOM 13682 C CA . ILE B 1 1110 ? 193.52800 190.83700 209.82100 1.000 36.45000 1097 ILE B CA 1
ATOM 13683 C C . ILE B 1 1110 ? 192.39500 191.57100 210.52000 1.000 36.45000 1097 ILE B C 1
ATOM 13684 O O . ILE B 1 1110 ? 191.54100 190.94300 211.15700 1.000 36.45000 1097 ILE B O 1
ATOM 13689 N N . TYR B 1 1111 ? 192.38200 192.89900 210.40000 1.000 33.51000 1098 TYR B N 1
ATOM 13690 C CA . TYR B 1 1111 ? 191.32400 193.72100 210.99000 1.000 33.51000 1098 TYR B CA 1
ATOM 13691 C C . TYR B 1 1111 ? 190.18500 193.88600 209.98200 1.000 33.51000 1098 TYR B C 1
ATOM 13692 O O . TYR B 1 1111 ? 189.89300 194.98200 209.49600 1.000 33.51000 1098 TYR B O 1
ATOM 13701 N N . SER B 1 1112 ? 189.54300 192.75100 209.68700 1.000 31.87000 1099 SER B N 1
ATOM 13702 C CA . SER B 1 1112 ? 188.43100 192.61500 208.73200 1.000 31.87000 1099 SER B CA 1
ATOM 13703 C C . SER B 1 1112 ? 188.75500 193.16100 207.34000 1.000 31.87000 1099 SER B C 1
ATOM 13704 O O . SER B 1 1112 ? 188.43800 194.30700 207.02000 1.000 31.87000 1099 SER B O 1
#

Nearest PDB structures (foldseek):
  6m22-assembly1_B  TM=1.001E+00  e=0.000E+00  Homo sapiens
  6m1y-assembly1_B  TM=9.793E-01  e=0.000E+00  Homo sapiens
  7aio-assembly1_B  TM=9.723E-01  e=0.000E+00  Homo sapiens
  7ain-assembly1_A  TM=9.615E-01  e=0.000E+00  Homo sapiens
  7aio-assembly1_A  TM=9.604E-01  e=0.000E+00  Homo sapiens

GO terms:
  GO:0005886 plasma membrane (C, IDA)
  GO:0006884 cell volume homeostasis (P, IDA)
  GO:0071805 potassium ion transmembrane transport (P, IDA)
  GO:0015379 potassium:chloride symporter activity (F, IDA)
  GO:1990573 potassium ion import across plasma membrane (P, IDA)
  GO:0071476 cellular hypotonic response (P, TAS)
  GO:0071477 cellular hypotonic salinity response (P, IDA)
  GO:0015379 potassium:chloride symporter activity (F, TAS)
  GO:0005886 plasma membrane (C, TAS)
  GO:1902476 chloride transmembrane transport (P, TAS)
  GO:0005515 protein binding (F, IPI)
  GO:0006811 monoatomic ion transport (P, IDA)
  GO:0005886 plasma membrane (C, EXP)

Sequence (1770 aa):
YTNLTQGAKEHEEQMGTFMGVYLPCLQNIFGVILFLRLTWVVGTAGVLQAFAIVLICCCCTMLTAISMSAIATNGVVPAGGSYFMISRALGPEFGGAVGLCFYLGTTFAAAMYILGAIEIFLVYIVPRAAIFHSDDALKESAAMLNNMRVYGTAFLVLMVLVVFIGVRYVNKFASLFLACVIVSILAIYAGAIKSSFAPPHFPVCMLGNRTLSSRHIDVCSKTKEINNMTVPSKLWGFFCNSSQFFNATCDEYFVHNNVTSIQGIPGLASGIITENLWSNYLPKGEIIEKPSAKSSDVLGSLNHEYVLVDITTSFTLLVGIFFPSVTGIMAGSNRSGDLKDAQKSIPIGTILAILTTSFVYLSNVVLFGACIEGVVLRDKFGDAVKGNLVVGTLSWPSPWVIVIGSFFSTCGAGLQSLTGAPRLLQAIAKDNIIPFLRVFGHSKANGEPTWALLLTAAIAELGILIASLDLVAPILSMFFLMCYLFVNLACALQTLLRTPNWRPRFRYYHWALSFMGMSICLALMFISSWYYAIVAMVIAGMIYKYIEYQGAEKEWGDGIRGLSLSAARFALLRLEEGPPHTKNWRPQLLVLLKLDEDLHVKHPRLLTFASQLKAGKGLTIVGSVIVGNFLENYGEALAAEQTIKHLMEAEKVKGFCQLVVAAKLREGISHLIQSCGLGGMKHNTVVMGWPNGWRQSEDARAWKTFIGTVRVTTAAHLALLVAKNISFFPSNVEQFSEGNIDVWWIVHDGGMLMLLPFLLKQHKVWRKCSIRIFTVAQLEDNSIQMKKDLATFLYHLRIEAEVEVVEMHDSDISNVRRMHTAVKLNEVIVNKSHEAKLVLLNMPGPPRNPEGDENYMEFLEVLTEGLERVLLVRGGGSEVITIYSYTNLTQGAKEHEEQMGTFMGVYLPCLQNIFGVILFLRLTWVVGTAGVLQAFAIVLICCCCTMLTAISMSAIATNGVVPAGGSYFMISRALGPEFGGAVGLCFYLGTTFAAAMYILGAIEIFLVYIVPRAAIFHSDDALKESAAMLNNMRVYGTAFLVLMVLVVFIGVRYVNKFASLFLACVIVSILAIYAGAIKSSFAPPHFPVCMLGNRTLSSRHIDVCSKTKEINNMTVPSKLWGFFCNSSQFFNATCDEYFVHNNVTSIQGIPGLASGIITENLWSNYLPKGEIIEKPSAKSSDVLGSLNHEYVLVDITTSFTLLVGIFFPSVTGIMAGSNRSGDLKDAQKSIPIGTILAILTTSFVYLSNVVLFGACIEGVVLRDKFGDAVKGNLVVGTLSWPSPWVIVIGSFFSTCGAGLQSLTGAPRLLQAIAKDNIIPFLRVFGHSKANGEPTWALLLTAAIAELGILIASLDLVAPILSMFFLMCYLFVNLACALQTLLRTPNWRPRFRYYHWALSFMGMSICLALMFISSWYYAIVAMVIAGMIYKYIEYQGAEKEWGDGIRGLSLSAARFALLRLEEGPPHTKNWRPQLLVLLKLDEDLHVKHPRLLTFASQLKAGKGLTIVGSVIVGNFLENYGEALAAEQTIKHLMEAEKVKGFCQLVVAAKLREGISHLIQSCGLGGMKHNTVVMGWPNGWRQSEDARAWKTFIGTVRVTTAAHLALLVAKNISFFPSNVEQFSEGNIDVWWIVHDGGMLMLLPFLLKQHKVWRKCSIRIFTVAQLEDNSIQMKKDLATFLYHLRIEAEVEVVEMHDSDISNVRRMHTAVKLNEVIVNKSHEAKLVLLNMPGPPRNPEGDENYMEFLEVLTEGLERVLLVRGGGSEVITIYS